Protein 8VGL (pdb70)

Solvent-accessible surface area: 91097 Å² total; per-residue (Å²): 242,50,91,146,70,64,122,151,38,30,98,83,10,101,31,79,149,22,47,117,79,10,28,139,12,4,55,97,4,27,69,27,13,101,70,63,117,181,61,46,59,151,126,84,72,83,56,22,95,138,65,30,23,81,21,6,101,50,6,47,94,3,8,104,38,35,40,86,8,73,126,139,61,2,95,139,51,97,63,8,81,70,1,59,66,7,10,83,60,5,57,51,26,46,79,84,12,88,89,63,33,82,170,144,107,24,108,77,29,112,91,78,45,52,89,9,76,10,7,28,1,51,4,33,10,6,11,26,55,113,14,74,149,30,20,51,46,15,100,77,29,67,87,57,16,104,36,5,66,46,1,18,78,12,40,14,23,10,28,0,26,36,0,34,67,40,9,5,58,19,2,3,21,8,0,26,63,73,50,26,0,64,20,0,0,13,0,0,35,20,56,7,23,0,0,54,10,0,0,33,1,0,43,78,21,38,87,164,2,112,75,21,0,24,58,0,6,108,49,1,48,33,2,57,26,14,14,38,8,45,8,6,23,67,24,3,41,98,46,14,88,91,14,39,76,85,1,26,69,41,9,96,46,8,34,77,60,1,32,70,48,0,77,72,1,70,99,42,36,142,140,237,51,89,140,78,62,118,141,48,27,95,85,10,93,28,79,154,26,48,115,78,10,29,138,13,3,58,95,4,27,70,27,11,98,68,68,119,178,59,47,57,151,127,89,68,84,57,23,93,138,62,27,22,80,20,7,100,52,8,44,93,3,6,107,45,35,39,94,11,73,128,139,60,2,96,140,54,98,65,7,78,69,2,59,66,8,10,85,60,5,56,51,25,46,79,84,19,97,90,72,36,85,175,141,105,22,106,82,32,116,80,67,56,56,88,10,72,11,8,30,0,49,6,35,8,7,13,29,57,114,14,70,152,29,20,53,47,14,100,78,28,66,89,61,17,102,34,6,68,48,1,17,78,10,38,13,23,10,32,0,25,35,0,33,72,42,9,7,132,138,34,66,127,39,0,30,78,72,49,67,0,65,17,0,0,13,0,0,33,20,53,8,24,0,0,55,14,0,0,37,34,0,35,104,47,55,91,164,2,107,74,21,0,22,56,0,6,109,53,0,48,35,2,56,28,14,14,39,7,48,11,5,24,76,23,3,40,96,47,14,87,92,16,42,77,83,2,26,71,49,9,102,45,5,31,82,61,0,30,61,26,0,93,69,0,58,110,50,18,80,178,236,51,90,146,74,63,123,152,40,28,97,84,11,101,29,78,145,21,47,115,80,10,27,136,12,3,56,97,3,29,68,26,13,101,70,65,117,180,61,47,58,151,124,86,70,82,57,22,93,138,64,30,25,82,20,6,100,50,6,45,97,3,7,104,38,35,40,85,9,75,126,140,62,2,96,141,54,97,60,7,79,70,1,58,65,7,10,85,61,5,58,52,26,46,80,84,13,87,89,65,33,81,170,146,106,23,108,78,29,110,89,78,45,52,91,10,77,10,8,29,1,51,5,32,8,5,12,29,55,114,14,73,150,29,21,51,46,15,99,78,29,67,86,57,16,102,35,5,67,46,1,19,78,11,40,14,23,9,29,0,23,36,0,35,63,45,8,6,54,21,2,3,20,10,0,26,64,71,47,25,0,63,20,1,0,12,0,0,36,20,53,8,23,0,0,55,10,0,0,33,2,0,43,80,21,48,87,164,2,110,74,18,0,24,57,0,6,108,49,1,48,37,2,57,27,14,15,38,8,44,10,5,24,71,25,5,40,94,47,14,92,94,15,39,77,86,1,25,67,42,9,98,46,8,38,74,61,1,29,73,50,0,78,72,1,68,101,40,35,142,136,238,51,90,142,80,62,118,139,48,27,98,85,9,94,27,78,152,25,48,114,77,10,29,133,14,4,58,96,4,27,69,26,11,98,67,70,118,182,62,48,57,154,126,88,67,82,57,22,93,137,63,27,22,77,20,7,99,52,7,44,93,4,6,107,45,34,39,90,10,73,128,139,60,2,96,140,55,98,65,7,79,69,2,58,66,8,10,84,61,5,54,49,25,46,81,82,19,95,88,66,38,84,176,137,110,18,104,80,28,114,88,68,52,56,91,9,73,11,8,32,0,48,5,33,9,7,13,29,57,113,14,69,151,30,20,51,47,14,100,77,30,68,88,62,16,102,34,5,66,48,1,17,77,10,39,13,21,10,33,0,25,36,0,33,73,42,9,8,136,142,33,66,129,40,0,30,78,71,49,68,0,62,17,0,0,13,0,0,34,20,54,7,24,0,0,54,13,0,0,38,34,0,34,102,47,54,88,166,3,108,75,22,0,21,56,0,5,113,52,1,48,35,1,56,27,13,15,39,8,47,10,5,24,76,24,3,40,98,46,12,86,94,16,41,78,85,2,25,72,50,8,99,44,4,33,83,60,1,29,60,26,0,90,67,1,59,108,50,17,78,175,156,32,83,4,63,10,58,52,15,42,61,17,125,73,56,23,63,33,101,0,31,1,50,13,47,39,32,80,2,43,37,28,0,0,0,0,0,0,6,9,102,107,93,106,7,36,8,0,0,2,3,0,18,23,26,134,42,55,34,38,25,118,45,0,115,82,39,2,70,4,44,30,36,40,92,147,54,12,0,39,0,68,0,44,57,0,96,77,75,0,32,6,68,0,10,0,0,27,0,33,59,72,25,0,1,0,1,1,0,19,62,11,1,94,8,21,37,2,33,2,34,83,23,149,41,43,54,16,42,13,23,8,0,8,9,23,50,60,105,56,95,17,87,58,12,18,0,0,0,0,0,23,18,0,7,10,83,83,19,82,19,44,8,44,100,30,82,35,85,77,34,28,12,70,0,74,34,42,87,63,93,98,53,41,6,14,7,0,0,0,51,14,71,48,107,34,17,79,45,114,44,0,11,0,23,4,26,0,100,54,32,107,31,121,52,49,56,56,0,70,68,48,84,133,21,95,13,80,20,63,54,67,119,46,64,3,32,71,50,78,140,1,54,1,46,0,44,6,64,110,86,19,67,48,71,27,0,5,1,1,6,7,72,81,158,61,16,2,80,22,25,1,31,12,12,69,143,44,7,120,78,11,38,139,38,3,55,10,74,31,80,24,65,60,2,26,0,22,0,66,48,3,82,64,94,2,27,8,29,0,1,0,0,0,7,26,56,61,14,6,26,21,1,54,8,0,64,5,16,16,102,78,75,72,20,54,9,83,13,16,6,2,2,1,13,74,76,8,29,118,72,45,16,1,0,0,0,0,0,0,4,53,0,15,34,84,120,19,82,15,67,0,64,0,58,68,67,71,51,95,154,26,45,30,45,13,90,9,82,25,25,103,122,65,15,2,4,0,1,6,0,6,0,49,24,77,77,75,42,6,76,142,11,54,45,0,10,0,26,0,36,7,133,44,15,127,83,52,67,58,59,53,11,54,55,97,110,34,137,22,96,14,81,20,62,53,65,118,45,57,3,32,74,48,78,139,1,53,1,45,0,45,5,65,109,85,18,67,48,70,27,0,6,1,1,6,7,73,81,158,58,15,2,78,23,27,0,32,12,12,71,144,44,8,118,79,12,38,140,37,3,54,9,75,29,81,24,64,59,2,28,0,23,0,68,47,3,80,63,92,1,26,8,30,0,1,0,0,0,3,24,60,59,14,5,27,22,0,54,8,0,68,5,16,18,94,81,74,71,20,54,7,82,11,15,5,2,2,1,12,78,78,8,30,118,70,45,16,1,0,0,0,0,0,0,4,51,0,17,34,83,119,19,84,15,68,0,62,0,54,68,65,68,51,95,154,25,44,29,46,14,87,10,83,26,25,104,126,64,13,1,5,0,1,6,0,6,0,46,24,79,77,75,40,6,74,142,11,57,44,0,9,0,25,0,36,8,131,46,15,128,82,53,67,56,65,52,11,56,54,94,110,32,153,31,86,4,64,10,58,52,15,41,62,17,122,72,56,23,62,34,102,0,32,1,51,12,48,39,32,80,3,42,36,28,0,0,0,0,0,0,6,9,101,106,90,112,7,36,8,0,0,1,3,0,18,22,26,132,42,56,33,37,25,114,45,0,116,81,38,2,70,4,45,30,35,41,89,143,54,12,0,39,0,68,0,44,58,0,98,77,76,0,32,6,65,0,9,0,0,26,0,34,59,72,25,0,1,0,1,1,0,19,62,10,0,94,9,19,37,1,32,2,33,85,23,144,41,41,53,15,43,12,23,8,0,8,9,27,50,60,105,52,96,14,86,58,13,19,0,0,0,0,0,26,17,0,6,10,87,82,18,82,19,43,6,44,102,29,82,34,86,78,34,29,12,69,0,75,32,42,88,63,94,99,56,40,6,15,6,0,0,0,52,15,72,48,107,34,17,78,46,114,46,0,11,0,23,4,27,0,100,54,33,106,32,119,51,50,58,56,0,69,69,47,86

Radius of gyration: 47.74 Å; Cα contacts (8 Å, |Δi|>4): 3237; chains: 8; bounding box: 87×88×170 Å

GO terms:
  GO:0042802 identical protein binding (F, IPI)

Sequence (1960 aa):
RGSHMYLRITNIVESSFFTKFIIYLIVLNMVTMMVEKEGQSQHMTEVLYWINVVFIILFTIEIILRIYVHRISFFKDPWSLFDFVVVIISIVGMFLADLIETYFVSPTLFRVIRLARIGRILRLVTAVPQMRKIVSALISVIPGMLSVIALMTLFFYIFAIMATQLFGERFPEWFGTLGESFYTLFQVMTLESWSMGIVRPLMEVYPYAWVFFIPFIFVVTFVMINLVVAIIVDAMAILNQKEEQHIIDEVQSHEDNINNEIIKLREEIVERGSHMYLRITNIVESSFFTKFIIYLIVLNMVTMMVEKEGQSQHMTEVLYWINVVFIILFTIEIILRIYVHRISFFKDPWSLFDFVVVIISIVGMFLADLIETYFVSPTLFRVIRLARIGRILRLVTAVPQMRKIVSALISVIPGMLSVIALMTLFFYIFAIMATQLFGERFPEWFGTLGESFYTLFQVMTLESWSMGIVRPLMEVYPYAWVFFIPFIFVVTFVMINLVVAIIVDAMAILNQKEEQHIIDEVQSHEDNINNEIIKLREEIVERGSHMYLRITNIVESSFFTKFIIYLIVLNMVTMMVEKEGQSQHMTEVLYWINVVFIILFTIEIILRIYVHRISFFKDPWSLFDFVVVIISIVGMFLADLIETYFVSPTLFRVIRLARIGRILRLVTAVPQMRKIVSALISVIPGMLSVIALMTLFFYIFAIMATQLFGERFPEWFGTLGESFYTLFQVMTLESWSMGIVRPLMEVYPYAWVFFIPFIFVVTFVMINLVVAIIVDAMAILNQKEEQHIIDEVQSHEDNINNEIIKLREEIVERGSHMYLRITNIVESSFFTKFIIYLIVLNMVTMMVEKEGQSQHMTEVLYWINVVFIILFTIEIILRIYVHRISFFKDPWSLFDFVVVIISIVGMFLADLIETYFVSPTLFRVIRLARIGRILRLVTAVPQMRKIVSALISVIPGMLSVIALMTLFFYIFAIMATQLFGERFPEWFGTLGESFYTLFQVMTLESWSMGIVRPLMEVYPYAWVFFIPFIFVVTFVMINLVVAIIVDAMAILNQKEEQHIIDEVQSHEDNINNEIIKLREEIVEEVQLVESGGGLVKPGGSLKLSCAASGFTFSNYAMSWVRQTPEKRLEWVATISNGGRYTYYPDSVKGRFTISRDNAKNSLYLQMSSLRSEDTAMYYCARHLYRYDVGGALDYWGQGTSVTVSSAKTTAPSVYPLAPVCGDTTGSSVTLGCLVKGYFPEPVTLTWNSGSLSSGVHTFPAVLQSDLYTLSSSVTVTSSTWPSQSITCNVAHPASSTKVDKKIEPRGEIVLTQSPALMAASPGEKVTITCSVSLSISSSNLFWYQQKSETSPKPWIYGTSKLASGVPVRFSGSGSGTSYSLTISSMEAEDAATYYCQQWSSHSFTFGGGTKLEIKRADAAPTVSIFPPSSEQLTSGGASVVCFLNNFYPKDINVKWKIDGSERQNGVLNSWTDQDSKDSTYSMSSTLTLTKDEYERHNSYTCEATHKTSTSPIVKSFNRNECEIVLTQSPALMAASPGEKVTITCSVSLSISSSNLFWYQQKSETSPKPWIYGTSKLASGVPVRFSGSGSGTSYSLTISSMEAEDAATYYCQQWSSHSFTFGGGTKLEIKRADAAPTVSIFPPSSEQLTSGGASVVCFLNNFYPKDINVKWKIDGSERQNGVLNSWTDQDSKDSTYSMSSTLTLTKDEYERHNSYTCEATHKTSTSPIVKSFNRNECEVQLVESGGGLVKPGGSLKLSCAASGFTFSNYAMSWVRQTPEKRLEWVATISNGGRYTYYPDSVKGRFTISRDNAKNSLYLQMSSLRSEDTAMYYCARHLYRYDVGGALDYWGQGTSVTVSSAKTTAPSVYPLAPVCGDTTGSSVTLGCLVKGYFPEPVTLTWNSGSLSSGVHTFPAVLQSDLYTLSSSVTVTSSTWPSQSITCNVAHPASSTKVDKKIEPRG

B-factor: mean 135.56, std 67.42, range [43.02, 339.03]

Foldseek 3Di:
DPCVCLVVLCCVLVDPVNLVVVLVLLVVLLVLVVPDDDPDDPVNVVVSLVVLVVSLVVVVVNLVSVCSRCPPNLCPPVLSVLSVVLSVLLVCLNPPLCVCCVPVPDPCSVVVSCVNVVSSVCNNQSSDPVSVVVVVVVVVLVVLLPVLVVVLVVVLQVLLVVQLVPPCVPVVCQNVDSVSVSVNLVCVLVVPCVPVNPQVVVCVPVVCSCVRSVVSNVVSVVSVVVSVVSSVVVVVCVVVVVVVVVVVVVVVVVVCVPVVVVVCVVVVVVD/DPCVCLVVLCCVLVDPVVLVVVLVLLVVLLVLVVPDDPPDDPVNVVVSLVVLVVSLVVLVVSLVSVCSNCPVCLCPPVLSVLSVVLSVLLVCLNPCLCVCCVVVPDPVSVVCSCVNVVSSNCNNLSSDPVSVVVVVVVVVLVVVCPVLVVVVVVVLQVLLVVQLVPCCVPCVCQNVDSVSVSVNLVCVLVVPCNPVNPQVVVCVPVVCSCVSSVVSNVVSVVSVVVSVVSSVVVVVVVVVVVVVVVVVVVVVVVVCVVVVVVVVVVVVVVD/DPCVCLVVLCCVLVDPVNLVVVLVLLVVLLVLVVPDDDPDDPVNVVVSLVVLVVSLVVVVVNLVSVCSRCPPNLCPPVLSVLSVVLSVLLVCLNPPLCVCCVPVPDPCSVVVSCVNVVSSVCNNQSSDPVSVVVVVVVVVLVVLLPVLVVVLVVVLQVLLVVCLVPPCVPVVCQNVDSVSVSVNLVCVLVVPCVPVNPQVVVCVPVVCSCVRSVVSNVVSVVSVVVSVVSSVVVVVCVVVVVVVVVVVVVVVVVVCVPVVVVVCVVVVVVD/DPCVCLVVLCCVLVDPVVLVVVLVLLVVLLVLVVPDDPPDDPVNVVVSLVVLVVSLVVLVVSLVSVCSNCPVCLCPPVLSVLSVVLSVLLVCLNPCLCVCCVVVVDPVSVVCSCVNVVSSNCNNLSSDPVSVVVVVVVVVLVVVCPVLVVVVVVVLQVLLVVQLVPCCVPCVCQNVDSVSVSVNLVCVLVVPCNPVNPQVVVCVPVVCSCVSSVVSNVVSVVSVVVSVVSSVVVVVVVVVVVVVVVVVVVVVVVVCVVVVVVVVVVVVVVD/DWAKAKDWADEAAAQAKTKIKIAIDDDQQLFWKKWKWWQAPVRDIGTAKIAFSNRPDIDGDPVCVPQWDWGDDSVRRMIMIIGGSDDQVRFTWMKMFTAPDTRDRDHDTDDIHPTHTHGHHDDDFDAWDKDWDADDPDPPVLQKDKTKIKIWFGATQDKDKDWQNPPQVPQKDWDHWDADPNIIITMMMHMDHCVCPPDQSGWIWMADVSVRDTDTDGNHHDD/DKAKAKPDQEAADEFFDKDKIKIFIPWFDAQQFKFKWWAAPPDDTDTAAGRQFRGDPPHPPQWGKDDGTGMIMIIRNGDDLVSQTWMKMWGADPHDIYIYPTYGYQYDDDFDFWPKDKDWDDCVVLVVFWTKIKMKTPFGDDPDWDKFKAFQRHGDCVAKDKDKDAQPSPRRGIIMMIMRIGGSVVPPVTFKIWIQIDDPVPNRGPGHIGTHPPD/DKAKEKPDQEAADEFFDKDKIKIFIPWFDAQQFKFKWWAAPPDDTDTAAGRQFRGDPPHPPQWGKDDGTGMIMIIRNGDDPVSFTWMKMWGADPHDIYIYPTYGYAYDDDFDFWPKAKDWDDVVVLVVFWTKIKMKTPFGDDPDWDKFKAFQRHGDCVAKDKDKDAQPSPRRGIIMMIMGIGGSVSPPVTFKIWIQTDDPVPNRGPGHIGTHPPD/DWAKAKDWADEAAAQAKTKIKIAIDDDQQLFWKKWKWWQAPVRDIGTAKIAFSNRPDIDGDPVCVPQWDWGDDSVRRMIMIIGGSDDQVRFTWMKMFTAPDTRDRDHDTDDIHPTHTHGHHDDDFDAWDKDWDADDPDPPVLQKDKTKIKIWFGATQDKDKDWQNPPQVPQKDWDHWDADPNMIITMMMHMDHCVCPPDQSGWIWMADVSVRDTDTDGNHHDD

InterPro domains:
  IPR005821 Ion transport domain [PF00520] (12-228)
  IPR027359 Voltage-dependent channel domain superfamily [G3DSA:1.20.120.350] (1-114)
  IPR043203 Voltage-gated cation channel calcium and sodium [PTHR10037] (4-236)

Structure (mmCIF, N/CA/C/O backbone):
data_8VGL
#
_entry.id   8VGL
#
_cell.length_a   1.00
_cell.length_b   1.00
_cell.length_c   1.00
_cell.angle_alpha   90.00
_cell.angle_beta   90.00
_cell.angle_gamma   90.00
#
_symmetry.space_group_name_H-M   'P 1'
#
loop_
_entity.id
_entity.type
_entity.pdbx_description
1 polymer 'Chimeric Nav1.7-NavAb'
2 polymer 'Fab 7A9 heavy chain'
3 polymer 'Fab 7A9 light chain'
#
loop_
_atom_site.group_PDB
_atom_site.id
_atom_site.type_symbol
_atom_site.label_atom_id
_atom_site.label_alt_id
_atom_site.label_comp_id
_atom_site.label_asym_id
_atom_site.label_entity_id
_atom_site.label_seq_id
_atom_site.pdbx_PDB_ins_code
_atom_site.Cartn_x
_atom_site.Cartn_y
_atom_site.Cartn_z
_atom_site.occupancy
_atom_site.B_iso_or_equiv
_atom_site.auth_seq_id
_atom_site.auth_comp_id
_atom_site.auth_asym_id
_atom_site.auth_atom_id
_atom_site.pdbx_PDB_model_num
ATOM 1 N N . ARG A 1 15 ? 227.345 226.681 220.736 1.00 198.70 1489 ARG A N 1
ATOM 2 C CA . ARG A 1 15 ? 228.581 225.928 220.566 1.00 203.55 1489 ARG A CA 1
ATOM 3 C C . ARG A 1 15 ? 228.607 224.729 221.511 1.00 204.37 1489 ARG A C 1
ATOM 4 O O . ARG A 1 15 ? 227.995 224.758 222.579 1.00 202.25 1489 ARG A O 1
ATOM 12 N N . GLY A 1 16 ? 229.317 223.675 221.114 1.00 202.48 1490 GLY A N 1
ATOM 13 C CA . GLY A 1 16 ? 229.340 222.457 221.894 1.00 198.22 1490 GLY A CA 1
ATOM 14 C C . GLY A 1 16 ? 228.005 221.728 221.888 1.00 198.54 1490 GLY A C 1
ATOM 15 O O . GLY A 1 16 ? 227.112 221.983 221.079 1.00 197.77 1490 GLY A O 1
ATOM 16 N N . SER A 1 17 ? 227.892 220.786 222.829 1.00 197.54 1491 SER A N 1
ATOM 17 C CA . SER A 1 17 ? 226.702 219.947 222.925 1.00 195.40 1491 SER A CA 1
ATOM 18 C C . SER A 1 17 ? 225.432 220.750 223.179 1.00 195.94 1491 SER A C 1
ATOM 19 O O . SER A 1 17 ? 224.332 220.214 223.001 1.00 192.97 1491 SER A O 1
ATOM 22 N N . HIS A 1 18 ? 225.553 222.012 223.600 1.00 198.57 1492 HIS A N 1
ATOM 23 C CA . HIS A 1 18 ? 224.378 222.872 223.695 1.00 196.77 1492 HIS A CA 1
ATOM 24 C C . HIS A 1 18 ? 223.685 223.021 222.347 1.00 194.20 1492 HIS A C 1
ATOM 25 O O . HIS A 1 18 ? 222.461 223.190 222.293 1.00 189.20 1492 HIS A O 1
ATOM 32 N N . MET A 1 19 ? 224.446 222.962 221.253 1.00 196.55 1493 MET A N 1
ATOM 33 C CA . MET A 1 19 ? 223.840 222.889 219.929 1.00 193.10 1493 MET A CA 1
ATOM 34 C C . MET A 1 19 ? 223.122 221.561 219.733 1.00 186.98 1493 MET A C 1
ATOM 35 O O . MET A 1 19 ? 221.981 221.524 219.260 1.00 180.92 1493 MET A O 1
ATOM 40 N N . TYR A 1 20 ? 223.780 220.458 220.102 1.00 186.35 1494 TYR A N 1
ATOM 41 C CA . TYR A 1 20 ? 223.184 219.136 219.935 1.00 180.99 1494 TYR A CA 1
ATOM 42 C C . TYR A 1 20 ? 221.883 219.011 220.716 1.00 179.92 1494 TYR A C 1
ATOM 43 O O . TYR A 1 20 ? 220.900 218.454 220.213 1.00 178.80 1494 TYR A O 1
ATOM 52 N N . LEU A 1 21 ? 221.857 219.515 221.951 1.00 182.44 1495 LEU A N 1
ATOM 53 C CA . LEU A 1 21 ? 220.614 219.528 222.714 1.00 181.47 1495 LEU A CA 1
ATOM 54 C C . LEU A 1 21 ? 219.554 220.377 222.025 1.00 179.59 1495 LEU A C 1
ATOM 55 O O . LEU A 1 21 ? 218.387 219.975 221.933 1.00 176.84 1495 LEU A O 1
ATOM 60 N N . ARG A 1 22 ? 219.940 221.557 221.535 1.00 180.05 1496 ARG A N 1
ATOM 61 C CA . ARG A 1 22 ? 218.983 222.422 220.854 1.00 179.56 1496 ARG A CA 1
ATOM 62 C C . ARG A 1 22 ? 218.565 221.835 219.512 1.00 177.10 1496 ARG A C 1
ATOM 63 O O . ARG A 1 22 ? 217.401 221.954 219.112 1.00 174.00 1496 ARG A O 1
ATOM 71 N N . ILE A 1 23 ? 219.497 221.197 218.803 1.00 176.75 1497 ILE A N 1
ATOM 72 C CA . ILE A 1 23 ? 219.215 220.771 217.437 1.00 172.74 1497 ILE A CA 1
ATOM 73 C C . ILE A 1 23 ? 218.384 219.492 217.428 1.00 169.27 1497 ILE A C 1
ATOM 74 O O . ILE A 1 23 ? 217.642 219.239 216.472 1.00 166.25 1497 ILE A O 1
ATOM 79 N N . THR A 1 24 ? 218.493 218.665 218.472 1.00 171.71 1498 THR A N 1
ATOM 80 C CA . THR A 1 24 ? 217.544 217.570 218.643 1.00 168.50 1498 THR A CA 1
ATOM 81 C C . THR A 1 24 ? 216.129 218.098 218.832 1.00 168.06 1498 THR A C 1
ATOM 82 O O . THR A 1 24 ? 215.171 217.545 218.280 1.00 166.95 1498 THR A O 1
ATOM 86 N N . ASN A 1 25 ? 215.977 219.170 219.613 1.00 168.68 1499 ASN A N 1
ATOM 87 C CA . ASN A 1 25 ? 214.684 219.827 219.760 1.00 169.79 1499 ASN A CA 1
ATOM 88 C C . ASN A 1 25 ? 214.150 220.385 218.448 1.00 169.42 1499 ASN A C 1
ATOM 89 O O . ASN A 1 25 ? 212.977 220.768 218.391 1.00 167.90 1499 ASN A O 1
ATOM 94 N N . ILE A 1 26 ? 214.972 220.442 217.402 1.00 169.63 1500 ILE A N 1
ATOM 95 C CA . ILE A 1 26 ? 214.502 220.755 216.058 1.00 165.85 1500 ILE A CA 1
ATOM 96 C C . ILE A 1 26 ? 214.060 219.476 215.361 1.00 157.57 1500 ILE A C 1
ATOM 97 O O . ILE A 1 26 ? 212.905 219.356 214.938 1.00 152.02 1500 ILE A O 1
ATOM 102 N N . VAL A 1 27 ? 214.980 218.518 215.231 1.00 157.55 1501 VAL A N 1
ATOM 103 C CA . VAL A 1 27 ? 214.724 217.341 214.404 1.00 154.08 1501 VAL A CA 1
ATOM 104 C C . VAL A 1 27 ? 213.555 216.535 214.954 1.00 155.02 1501 VAL A C 1
ATOM 105 O O . VAL A 1 27 ? 212.692 216.072 214.198 1.00 155.89 1501 VAL A O 1
ATOM 109 N N . GLU A 1 28 ? 213.499 216.357 216.271 1.00 157.19 1502 GLU A N 1
ATOM 110 C CA . GLU A 1 28 ? 212.405 215.612 216.881 1.00 157.39 1502 GLU A CA 1
ATOM 111 C C . GLU A 1 28 ? 211.114 216.413 216.993 1.00 153.60 1502 GLU A C 1
ATOM 112 O O . GLU A 1 28 ? 210.132 215.891 217.531 1.00 150.96 1502 GLU A O 1
ATOM 118 N N . SER A 1 29 ? 211.082 217.651 216.510 1.00 153.78 1503 SER A N 1
ATOM 119 C CA . SER A 1 29 ? 209.887 218.469 216.656 1.00 153.82 1503 SER A CA 1
ATOM 120 C C . SER A 1 29 ? 208.799 218.013 215.690 1.00 149.24 1503 SER A C 1
ATOM 121 O O . SER A 1 29 ? 209.073 217.572 214.571 1.00 150.54 1503 SER A O 1
ATOM 124 N N . SER A 1 30 ? 207.547 218.119 216.142 1.00 145.84 1504 SER A N 1
ATOM 125 C CA . SER A 1 30 ? 206.414 217.869 215.256 1.00 146.44 1504 SER A CA 1
ATOM 126 C C . SER A 1 30 ? 206.412 218.813 214.061 1.00 145.85 1504 SER A C 1
ATOM 127 O O . SER A 1 30 ? 205.945 218.443 212.978 1.00 143.51 1504 SER A O 1
ATOM 130 N N . PHE A 1 31 ? 206.919 220.035 214.240 1.00 145.51 1505 PHE A N 1
ATOM 131 C CA . PHE A 1 31 ? 207.027 220.971 213.125 1.00 146.67 1505 PHE A CA 1
ATOM 132 C C . PHE A 1 31 ? 207.950 220.434 212.037 1.00 147.50 1505 PHE A C 1
ATOM 133 O O . PHE A 1 31 ? 207.573 220.376 210.861 1.00 147.49 1505 PHE A O 1
ATOM 141 N N . PHE A 1 32 ? 209.172 220.049 212.413 1.00 145.01 1506 PHE A N 1
ATOM 142 C CA . PHE A 1 32 ? 210.154 219.612 211.425 1.00 139.74 1506 PHE A CA 1
ATOM 143 C C . PHE A 1 32 ? 209.661 218.403 210.643 1.00 139.55 1506 PHE A C 1
ATOM 144 O O . PHE A 1 32 ? 209.868 218.316 209.427 1.00 139.86 1506 PHE A O 1
ATOM 152 N N . THR A 1 33 ? 209.022 217.450 211.324 1.00 140.63 1507 THR A N 1
ATOM 153 C CA . THR A 1 33 ? 208.434 216.310 210.627 1.00 138.59 1507 THR A CA 1
ATOM 154 C C . THR A 1 33 ? 207.416 216.766 209.588 1.00 135.37 1507 THR A C 1
ATOM 155 O O . THR A 1 33 ? 207.473 216.355 208.424 1.00 134.93 1507 THR A O 1
ATOM 159 N N . LYS A 1 34 ? 206.476 217.622 209.993 1.00 134.53 1508 LYS A N 1
ATOM 160 C CA . LYS A 1 34 ? 205.456 218.094 209.062 1.00 132.32 1508 LYS A CA 1
ATOM 161 C C . LYS A 1 34 ? 206.064 218.943 207.953 1.00 133.46 1508 LYS A C 1
ATOM 162 O O . LYS A 1 34 ? 205.627 218.871 206.799 1.00 133.32 1508 LYS A O 1
ATOM 168 N N . PHE A 1 35 ? 207.058 219.767 208.289 1.00 134.30 1509 PHE A N 1
ATOM 169 C CA . PHE A 1 35 ? 207.710 220.600 207.284 1.00 131.29 1509 PHE A CA 1
ATOM 170 C C . PHE A 1 35 ? 208.316 219.753 206.171 1.00 129.06 1509 PHE A C 1
ATOM 171 O O . PHE A 1 35 ? 208.168 220.068 204.985 1.00 129.92 1509 PHE A O 1
ATOM 179 N N . ILE A 1 36 ? 209.014 218.675 206.538 1.00 127.46 1510 ILE A N 1
ATOM 180 C CA . ILE A 1 36 ? 209.620 217.805 205.535 1.00 127.20 1510 ILE A CA 1
ATOM 181 C C . ILE A 1 36 ? 208.555 217.125 204.685 1.00 125.14 1510 ILE A C 1
ATOM 182 O O . ILE A 1 36 ? 208.754 216.909 203.484 1.00 129.23 1510 ILE A O 1
ATOM 187 N N . ILE A 1 37 ? 207.412 216.783 205.285 1.00 118.95 1511 ILE A N 1
ATOM 188 C CA . ILE A 1 37 ? 206.335 216.143 204.533 1.00 115.63 1511 ILE A CA 1
ATOM 189 C C . ILE A 1 37 ? 205.878 217.033 203.384 1.00 124.69 1511 ILE A C 1
ATOM 190 O O . ILE A 1 37 ? 205.715 216.575 202.247 1.00 126.92 1511 ILE A O 1
ATOM 195 N N . TYR A 1 38 ? 205.664 218.321 203.663 1.00 126.81 1512 TYR A N 1
ATOM 196 C CA . TYR A 1 38 ? 205.206 219.230 202.616 1.00 125.92 1512 TYR A CA 1
ATOM 197 C C . TYR A 1 38 ? 206.269 219.429 201.544 1.00 122.95 1512 TYR A C 1
ATOM 198 O O . TYR A 1 38 ? 205.941 219.569 200.361 1.00 124.92 1512 TYR A O 1
ATOM 207 N N . LEU A 1 39 ? 207.544 219.456 201.936 1.00 120.64 1513 LEU A N 1
ATOM 208 C CA . LEU A 1 39 ? 208.613 219.528 200.945 1.00 121.26 1513 LEU A CA 1
ATOM 209 C C . LEU A 1 39 ? 208.545 218.354 199.979 1.00 123.51 1513 LEU A C 1
ATOM 210 O O . LEU A 1 39 ? 208.735 218.524 198.769 1.00 130.05 1513 LEU A O 1
ATOM 215 N N . ILE A 1 40 ? 208.282 217.154 200.497 1.00 121.78 1514 ILE A N 1
ATOM 216 C CA . ILE A 1 40 ? 208.151 215.983 199.636 1.00 123.01 1514 ILE A CA 1
ATOM 217 C C . ILE A 1 40 ? 206.939 216.127 198.726 1.00 126.92 1514 ILE A C 1
ATOM 218 O O . ILE A 1 40 ? 206.999 215.812 197.532 1.00 131.47 1514 ILE A O 1
ATOM 223 N N . VAL A 1 41 ? 205.819 216.600 199.278 1.00 124.17 1515 VAL A N 1
ATOM 224 C CA . VAL A 1 41 ? 204.616 216.790 198.473 1.00 122.80 1515 VAL A CA 1
ATOM 225 C C . VAL A 1 41 ? 204.869 217.804 197.366 1.00 128.13 1515 VAL A C 1
ATOM 226 O O . VAL A 1 41 ? 204.480 217.594 196.211 1.00 130.72 1515 VAL A O 1
ATOM 230 N N . LEU A 1 42 ? 205.536 218.914 197.693 1.00 128.59 1516 LEU A N 1
ATOM 231 C CA . LEU A 1 42 ? 205.807 219.928 196.678 1.00 127.23 1516 LEU A CA 1
ATOM 232 C C . LEU A 1 42 ? 206.777 219.407 195.628 1.00 128.92 1516 LEU A C 1
ATOM 233 O O . LEU A 1 42 ? 206.617 219.687 194.435 1.00 133.70 1516 LEU A O 1
ATOM 238 N N . ASN A 1 43 ? 207.790 218.649 196.050 1.00 128.82 1517 ASN A N 1
ATOM 239 C CA . ASN A 1 43 ? 208.708 218.053 195.087 1.00 129.09 1517 ASN A CA 1
ATOM 240 C C . ASN A 1 43 ? 207.995 217.024 194.223 1.00 130.98 1517 ASN A C 1
ATOM 241 O O . ASN A 1 43 ? 208.272 216.910 193.023 1.00 136.68 1517 ASN A O 1
ATOM 246 N N . MET A 1 44 ? 207.080 216.258 194.819 1.00 128.99 1518 MET A N 1
ATOM 247 C CA . MET A 1 44 ? 206.275 215.320 194.047 1.00 131.60 1518 MET A CA 1
ATOM 248 C C . MET A 1 44 ? 205.398 216.047 193.034 1.00 135.26 1518 MET A C 1
ATOM 249 O O . MET A 1 44 ? 205.227 215.582 191.902 1.00 135.98 1518 MET A O 1
ATOM 254 N N . VAL A 1 45 ? 204.833 217.193 193.425 1.00 135.88 1519 VAL A N 1
ATOM 255 C CA . VAL A 1 45 ? 204.000 217.970 192.509 1.00 136.69 1519 VAL A CA 1
ATOM 256 C C . VAL A 1 45 ? 204.821 218.481 191.331 1.00 137.11 1519 VAL A C 1
ATOM 257 O O . VAL A 1 45 ? 204.383 218.413 190.177 1.00 139.40 1519 VAL A O 1
ATOM 261 N N . THR A 1 46 ? 206.019 219.009 191.600 1.00 134.98 1520 THR A N 1
ATOM 262 C CA . THR A 1 46 ? 206.857 219.512 190.517 1.00 135.72 1520 THR A CA 1
ATOM 263 C C . THR A 1 46 ? 207.193 218.417 189.514 1.00 141.22 1520 THR A C 1
ATOM 264 O O . THR A 1 46 ? 207.302 218.687 188.313 1.00 146.58 1520 THR A O 1
ATOM 268 N N . MET A 1 47 ? 207.366 217.182 189.983 1.00 143.34 1521 MET A N 1
ATOM 269 C CA . MET A 1 47 ? 207.603 216.065 189.081 1.00 147.57 1521 MET A CA 1
ATOM 270 C C . MET A 1 47 ? 206.370 215.683 188.272 1.00 148.79 1521 MET A C 1
ATOM 271 O O . MET A 1 47 ? 206.476 214.827 187.388 1.00 148.34 1521 MET A O 1
ATOM 276 N N . MET A 1 48 ? 205.213 216.287 188.547 1.00 146.67 1522 MET A N 1
ATOM 277 C CA . MET A 1 48 ? 204.028 216.066 187.728 1.00 145.82 1522 MET A CA 1
ATOM 278 C C . MET A 1 48 ? 203.940 217.014 186.543 1.00 152.33 1522 MET A C 1
ATOM 279 O O . MET A 1 48 ? 203.292 216.676 185.546 1.00 153.74 1522 MET A O 1
ATOM 284 N N . VAL A 1 49 ? 204.574 218.188 186.623 1.00 153.63 1523 VAL A N 1
ATOM 285 C CA . VAL A 1 49 ? 204.549 219.135 185.512 1.00 153.94 1523 VAL A CA 1
ATOM 286 C C . VAL A 1 49 ? 205.765 218.997 184.611 1.00 159.79 1523 VAL A C 1
ATOM 287 O O . VAL A 1 49 ? 205.789 219.595 183.524 1.00 163.15 1523 VAL A O 1
ATOM 291 N N . GLU A 1 50 ? 206.777 218.240 185.028 1.00 161.64 1524 GLU A N 1
ATOM 292 C CA . GLU A 1 50 ? 207.844 217.848 184.119 1.00 167.05 1524 GLU A CA 1
ATOM 293 C C . GLU A 1 50 ? 207.276 217.052 182.953 1.00 171.49 1524 GLU A C 1
ATOM 294 O O . GLU A 1 50 ? 206.456 216.149 183.139 1.00 169.52 1524 GLU A O 1
ATOM 300 N N . LYS A 1 51 ? 207.718 217.393 181.745 1.00 177.93 1525 LYS A N 1
ATOM 301 C CA . LYS A 1 51 ? 206.994 217.054 180.530 1.00 180.65 1525 LYS A CA 1
ATOM 302 C C . LYS A 1 51 ? 207.871 217.414 179.342 1.00 186.27 1525 LYS A C 1
ATOM 303 O O . LYS A 1 51 ? 208.507 218.470 179.336 1.00 187.92 1525 LYS A O 1
ATOM 309 N N . GLU A 1 52 ? 207.908 216.528 178.345 1.00 186.69 1526 GLU A N 1
ATOM 310 C CA . GLU A 1 52 ? 208.789 216.740 177.201 1.00 190.52 1526 GLU A CA 1
ATOM 311 C C . GLU A 1 52 ? 208.327 217.921 176.356 1.00 191.20 1526 GLU A C 1
ATOM 312 O O . GLU A 1 52 ? 209.135 218.772 175.966 1.00 189.41 1526 GLU A O 1
ATOM 318 N N . GLY A 1 53 ? 207.033 217.991 176.062 1.00 190.88 1527 GLY A N 1
ATOM 319 C CA . GLY A 1 53 ? 206.497 219.123 175.333 1.00 191.07 1527 GLY A CA 1
ATOM 320 C C . GLY A 1 53 ? 206.357 220.363 176.190 1.00 192.02 1527 GLY A C 1
ATOM 321 O O . GLY A 1 53 ? 205.254 220.688 176.639 1.00 190.33 1527 GLY A O 1
ATOM 322 N N . GLN A 1 54 ? 207.459 221.074 176.419 1.00 192.44 1528 GLN A N 1
ATOM 323 C CA . GLN A 1 54 ? 207.420 222.282 177.227 1.00 190.77 1528 GLN A CA 1
ATOM 324 C C . GLN A 1 54 ? 208.534 223.222 176.794 1.00 189.23 1528 GLN A C 1
ATOM 325 O O . GLN A 1 54 ? 209.482 222.826 176.110 1.00 184.81 1528 GLN A O 1
ATOM 331 N N . SER A 1 55 ? 208.401 224.480 177.205 1.00 189.62 1529 SER A N 1
ATOM 332 C CA . SER A 1 55 ? 209.405 225.490 176.906 1.00 190.97 1529 SER A CA 1
ATOM 333 C C . SER A 1 55 ? 210.743 225.138 177.546 1.00 192.02 1529 SER A C 1
ATOM 334 O O . SER A 1 55 ? 210.807 224.495 178.597 1.00 191.44 1529 SER A O 1
ATOM 337 N N . GLN A 1 56 ? 211.823 225.562 176.886 1.00 194.11 1530 GLN A N 1
ATOM 338 C CA . GLN A 1 56 ? 213.134 225.569 177.528 1.00 191.99 1530 GLN A CA 1
ATOM 339 C C . GLN A 1 56 ? 213.096 226.350 178.834 1.00 190.07 1530 GLN A C 1
ATOM 340 O O . GLN A 1 56 ? 213.737 225.966 179.819 1.00 188.59 1530 GLN A O 1
ATOM 346 N N . HIS A 1 57 ? 212.356 227.461 178.854 1.00 190.05 1531 HIS A N 1
ATOM 347 C CA . HIS A 1 57 ? 212.281 228.287 180.054 1.00 188.09 1531 HIS A CA 1
ATOM 348 C C . HIS A 1 57 ? 211.640 227.531 181.210 1.00 188.91 1531 HIS A C 1
ATOM 349 O O . HIS A 1 57 ? 212.081 227.649 182.358 1.00 187.73 1531 HIS A O 1
ATOM 356 N N . MET A 1 58 ? 210.596 226.747 180.927 1.00 189.66 1532 MET A N 1
ATOM 357 C CA . MET A 1 58 ? 210.026 225.884 181.957 1.00 185.83 1532 MET A CA 1
ATOM 358 C C . MET A 1 58 ? 211.026 224.829 182.413 1.00 183.98 1532 MET A C 1
ATOM 359 O O . MET A 1 58 ? 211.115 224.524 183.608 1.00 183.66 1532 MET A O 1
ATOM 364 N N . THR A 1 59 ? 211.795 224.266 181.478 1.00 185.57 1533 THR A N 1
ATOM 365 C CA . THR A 1 59 ? 212.796 223.269 181.846 1.00 185.28 1533 THR A CA 1
ATOM 366 C C . THR A 1 59 ? 213.898 223.875 182.707 1.00 184.41 1533 THR A C 1
ATOM 367 O O . THR A 1 59 ? 214.336 223.259 183.686 1.00 183.52 1533 THR A O 1
ATOM 371 N N . GLU A 1 60 ? 214.360 225.078 182.360 1.00 185.43 1534 GLU A N 1
ATOM 372 C CA . GLU A 1 60 ? 215.397 225.725 183.157 1.00 185.51 1534 GLU A CA 1
ATOM 373 C C . GLU A 1 60 ? 214.890 226.080 184.551 1.00 183.58 1534 GLU A C 1
ATOM 374 O O . GLU A 1 60 ? 215.611 225.907 185.541 1.00 179.66 1534 GLU A O 1
ATOM 380 N N . VAL A 1 61 ? 213.656 226.580 184.647 1.00 183.84 1535 VAL A N 1
ATOM 381 C CA . VAL A 1 61 ? 213.083 226.910 185.951 1.00 180.29 1535 VAL A CA 1
ATOM 382 C C . VAL A 1 61 ? 212.940 225.656 186.806 1.00 177.21 1535 VAL A C 1
ATOM 383 O O . VAL A 1 61 ? 213.291 225.649 187.992 1.00 176.38 1535 VAL A O 1
ATOM 387 N N . LEU A 1 62 ? 212.423 224.575 186.216 1.00 176.36 1536 LEU A N 1
ATOM 388 C CA . LEU A 1 62 ? 212.269 223.332 186.966 1.00 171.51 1536 LEU A CA 1
ATOM 389 C C . LEU A 1 62 ? 213.611 222.767 187.408 1.00 170.78 1536 LEU A C 1
ATOM 390 O O . LEU A 1 62 ? 213.702 222.159 188.480 1.00 169.13 1536 LEU A O 1
ATOM 395 N N . TYR A 1 63 ? 214.656 222.942 186.596 1.00 171.89 1537 TYR A N 1
ATOM 396 C CA . TYR A 1 63 ? 215.990 222.505 186.997 1.00 171.00 1537 TYR A CA 1
ATOM 397 C C . TYR A 1 63 ? 216.416 223.164 188.304 1.00 169.66 1537 TYR A C 1
ATOM 398 O O . TYR A 1 63 ? 216.818 222.482 189.253 1.00 168.92 1537 TYR A O 1
ATOM 407 N N . TRP A 1 64 ? 216.340 224.495 188.367 1.00 169.86 1538 TRP A N 1
ATOM 408 C CA . TRP A 1 64 ? 216.728 225.201 189.584 1.00 170.58 1538 TRP A CA 1
ATOM 409 C C . TRP A 1 64 ? 215.854 224.801 190.766 1.00 166.42 1538 TRP A C 1
ATOM 410 O O . TRP A 1 64 ? 216.356 224.615 191.880 1.00 165.28 1538 TRP A O 1
ATOM 421 N N . ILE A 1 65 ? 214.544 224.662 190.545 1.00 164.81 1539 ILE A N 1
ATOM 422 C CA . ILE A 1 65 ? 213.661 224.244 191.630 1.00 161.28 1539 ILE A CA 1
ATOM 423 C C . ILE A 1 65 ? 214.025 222.841 192.095 1.00 157.83 1539 ILE A C 1
ATOM 424 O O . ILE A 1 65 ? 214.044 222.553 193.298 1.00 156.60 1539 ILE A O 1
ATOM 429 N N . ASN A 1 66 ? 214.331 221.950 191.151 1.00 159.53 1540 ASN A N 1
ATOM 430 C CA . ASN A 1 66 ? 214.734 220.599 191.520 1.00 159.04 1540 ASN A CA 1
ATOM 431 C C . ASN A 1 66 ? 216.085 220.599 192.223 1.00 157.63 1540 ASN A C 1
ATOM 432 O O . ASN A 1 66 ? 216.339 219.743 193.078 1.00 159.34 1540 ASN A O 1
ATOM 437 N N . VAL A 1 67 ? 216.962 221.544 191.875 1.00 157.21 1541 VAL A N 1
ATOM 438 C CA . VAL A 1 67 ? 218.210 221.718 192.612 1.00 156.08 1541 VAL A CA 1
ATOM 439 C C . VAL A 1 67 ? 217.936 222.233 194.020 1.00 152.54 1541 VAL A C 1
ATOM 440 O O . VAL A 1 67 ? 218.590 221.817 194.984 1.00 151.96 1541 VAL A O 1
ATOM 444 N N . VAL A 1 68 ? 216.979 223.152 194.165 1.00 151.96 1542 VAL A N 1
ATOM 445 C CA . VAL A 1 68 ? 216.640 223.664 195.490 1.00 148.24 1542 VAL A CA 1
ATOM 446 C C . VAL A 1 68 ? 216.183 222.534 196.403 1.00 148.39 1542 VAL A C 1
ATOM 447 O O . VAL A 1 68 ? 216.599 222.448 197.564 1.00 148.67 1542 VAL A O 1
ATOM 451 N N . PHE A 1 69 ? 215.320 221.651 195.897 1.00 147.60 1543 PHE A N 1
ATOM 452 C CA . PHE A 1 69 ? 214.862 220.522 196.700 1.00 140.89 1543 PHE A CA 1
ATOM 453 C C . PHE A 1 69 ? 216.009 219.596 197.086 1.00 142.31 1543 PHE A C 1
ATOM 454 O O . PHE A 1 69 ? 216.097 219.158 198.239 1.00 143.34 1543 PHE A O 1
ATOM 462 N N . ILE A 1 70 ? 216.896 219.279 196.140 1.00 143.63 1544 ILE A N 1
ATOM 463 C CA . ILE A 1 70 ? 217.897 218.248 196.398 1.00 141.65 1544 ILE A CA 1
ATOM 464 C C . ILE A 1 70 ? 218.870 218.694 197.484 1.00 143.34 1544 ILE A C 1
ATOM 465 O O . ILE A 1 70 ? 219.312 217.883 198.305 1.00 146.85 1544 ILE A O 1
ATOM 470 N N . ILE A 1 71 ? 219.222 219.981 197.512 1.00 144.14 1545 ILE A N 1
ATOM 471 C CA . ILE A 1 71 ? 220.048 220.472 198.608 1.00 145.61 1545 ILE A CA 1
ATOM 472 C C . ILE A 1 71 ? 219.222 220.597 199.880 1.00 142.66 1545 ILE A C 1
ATOM 473 O O . ILE A 1 71 ? 219.743 220.417 200.988 1.00 143.15 1545 ILE A O 1
ATOM 478 N N . LEU A 1 72 ? 217.931 220.915 199.753 1.00 139.39 1546 LEU A N 1
ATOM 479 C CA . LEU A 1 72 ? 217.101 221.109 200.936 1.00 137.66 1546 LEU A CA 1
ATOM 480 C C . LEU A 1 72 ? 216.858 219.791 201.663 1.00 138.54 1546 LEU A C 1
ATOM 481 O O . LEU A 1 72 ? 216.836 219.754 202.898 1.00 137.15 1546 LEU A O 1
ATOM 486 N N . PHE A 1 73 ? 216.655 218.700 200.920 1.00 139.26 1547 PHE A N 1
ATOM 487 C CA . PHE A 1 73 ? 216.611 217.388 201.557 1.00 133.72 1547 PHE A CA 1
ATOM 488 C C . PHE A 1 73 ? 217.979 216.960 202.067 1.00 135.68 1547 PHE A C 1
ATOM 489 O O . PHE A 1 73 ? 218.065 216.149 202.995 1.00 139.44 1547 PHE A O 1
ATOM 497 N N . THR A 1 74 ? 219.056 217.477 201.471 1.00 137.03 1548 THR A N 1
ATOM 498 C CA . THR A 1 74 ? 220.392 217.104 201.923 1.00 135.92 1548 THR A CA 1
ATOM 499 C C . THR A 1 74 ? 220.646 217.564 203.353 1.00 136.57 1548 THR A C 1
ATOM 500 O O . THR A 1 74 ? 221.202 216.812 204.163 1.00 138.23 1548 THR A O 1
ATOM 504 N N . ILE A 1 75 ? 220.239 218.790 203.691 1.00 135.88 1549 ILE A N 1
ATOM 505 C CA . ILE A 1 75 ? 220.421 219.251 205.063 1.00 138.02 1549 ILE A CA 1
ATOM 506 C C . ILE A 1 75 ? 219.526 218.472 206.019 1.00 140.30 1549 ILE A C 1
ATOM 507 O O . ILE A 1 75 ? 219.852 218.326 207.202 1.00 142.61 1549 ILE A O 1
ATOM 512 N N . GLU A 1 76 ? 218.392 217.959 205.533 1.00 136.85 1550 GLU A N 1
ATOM 513 C CA . GLU A 1 76 ? 217.557 217.093 206.359 1.00 134.77 1550 GLU A CA 1
ATOM 514 C C . GLU A 1 76 ? 218.307 215.827 206.752 1.00 135.07 1550 GLU A C 1
ATOM 515 O O . GLU A 1 76 ? 218.338 215.448 207.928 1.00 140.03 1550 GLU A O 1
ATOM 521 N N . ILE A 1 77 ? 218.913 215.156 205.771 1.00 130.67 1551 ILE A N 1
ATOM 522 C CA . ILE A 1 77 ? 219.695 213.956 206.054 1.00 130.15 1551 ILE A CA 1
ATOM 523 C C . ILE A 1 77 ? 220.861 214.283 206.979 1.00 136.41 1551 ILE A C 1
ATOM 524 O O . ILE A 1 77 ? 221.153 213.536 207.921 1.00 141.40 1551 ILE A O 1
ATOM 529 N N . ILE A 1 78 ? 221.544 215.402 206.726 1.00 136.22 1552 ILE A N 1
ATOM 530 C CA . ILE A 1 78 ? 222.674 215.788 207.567 1.00 137.82 1552 ILE A CA 1
ATOM 531 C C . ILE A 1 78 ? 222.217 216.036 208.999 1.00 137.48 1552 ILE A C 1
ATOM 532 O O . ILE A 1 78 ? 222.864 215.595 209.957 1.00 142.02 1552 ILE A O 1
ATOM 537 N N . LEU A 1 79 ? 221.097 216.741 209.171 1.00 133.56 1553 LEU A N 1
ATOM 538 C CA . LEU A 1 79 ? 220.562 216.965 210.511 1.00 136.37 1553 LEU A CA 1
ATOM 539 C C . LEU A 1 79 ? 220.191 215.650 211.185 1.00 139.88 1553 LEU A C 1
ATOM 540 O O . LEU A 1 79 ? 220.507 215.429 212.360 1.00 143.53 1553 LEU A O 1
ATOM 545 N N . ARG A 1 80 ? 219.512 214.763 210.454 1.00 139.03 1554 ARG A N 1
ATOM 546 C CA . ARG A 1 80 ? 219.073 213.503 211.043 1.00 137.20 1554 ARG A CA 1
ATOM 547 C C . ARG A 1 80 ? 220.256 212.615 211.407 1.00 139.79 1554 ARG A C 1
ATOM 548 O O . ARG A 1 80 ? 220.235 211.938 212.441 1.00 144.91 1554 ARG A O 1
ATOM 556 N N . ILE A 1 81 ? 221.293 212.593 210.568 1.00 135.60 1555 ILE A N 1
ATOM 557 C CA . ILE A 1 81 ? 222.513 211.882 210.933 1.00 135.09 1555 ILE A CA 1
ATOM 558 C C . ILE A 1 81 ? 223.192 212.555 212.120 1.00 142.04 1555 ILE A C 1
ATOM 559 O O . ILE A 1 81 ? 223.704 211.881 213.020 1.00 146.49 1555 ILE A O 1
ATOM 564 N N . TYR A 1 82 ? 223.205 213.890 212.147 1.00 142.74 1556 TYR A N 1
ATOM 565 C CA . TYR A 1 82 ? 223.894 214.595 213.224 1.00 146.64 1556 TYR A CA 1
ATOM 566 C C . TYR A 1 82 ? 223.316 214.259 214.592 1.00 150.24 1556 TYR A C 1
ATOM 567 O O . TYR A 1 82 ? 224.057 214.214 215.580 1.00 157.83 1556 TYR A O 1
ATOM 576 N N . VAL A 1 83 ? 222.011 214.020 214.678 1.00 144.84 1557 VAL A N 1
ATOM 577 C CA . VAL A 1 83 ? 221.393 213.680 215.957 1.00 147.92 1557 VAL A CA 1
ATOM 578 C C . VAL A 1 83 ? 221.444 212.180 216.227 1.00 148.13 1557 VAL A C 1
ATOM 579 O O . VAL A 1 83 ? 221.818 211.753 217.323 1.00 154.11 1557 VAL A O 1
ATOM 583 N N . HIS A 1 84 ? 221.073 211.349 215.253 1.00 144.37 1558 HIS A N 1
ATOM 584 C CA . HIS A 1 84 ? 220.956 209.917 215.494 1.00 143.66 1558 HIS A CA 1
ATOM 585 C C . HIS A 1 84 ? 222.256 209.160 215.267 1.00 141.90 1558 HIS A C 1
ATOM 586 O O . HIS A 1 84 ? 222.436 208.084 215.848 1.00 140.67 1558 HIS A O 1
ATOM 593 N N . ARG A 1 85 ? 223.164 209.704 214.454 1.00 142.58 1559 ARG A N 1
ATOM 594 C CA . ARG A 1 85 ? 224.511 209.170 214.276 1.00 143.33 1559 ARG A CA 1
ATOM 595 C C . ARG A 1 85 ? 224.523 207.672 213.997 1.00 143.55 1559 ARG A C 1
ATOM 596 O O . ARG A 1 85 ? 223.964 207.218 212.994 1.00 144.43 1559 ARG A O 1
ATOM 604 N N . ILE A 1 86 ? 225.165 206.897 214.875 1.00 144.17 1560 ILE A N 1
ATOM 605 C CA . ILE A 1 86 ? 225.326 205.467 214.640 1.00 145.14 1560 ILE A CA 1
ATOM 606 C C . ILE A 1 86 ? 223.983 204.748 214.623 1.00 143.92 1560 ILE A C 1
ATOM 607 O O . ILE A 1 86 ? 223.857 203.680 214.013 1.00 141.76 1560 ILE A O 1
ATOM 612 N N . SER A 1 87 ? 222.953 205.333 215.236 1.00 144.01 1561 SER A N 1
ATOM 613 C CA . SER A 1 87 ? 221.632 204.719 215.219 1.00 144.17 1561 SER A CA 1
ATOM 614 C C . SER A 1 87 ? 220.856 205.050 213.953 1.00 141.85 1561 SER A C 1
ATOM 615 O O . SER A 1 87 ? 219.924 204.317 213.605 1.00 137.53 1561 SER A O 1
ATOM 618 N N . PHE A 1 88 ? 221.211 206.141 213.271 1.00 140.90 1562 PHE A N 1
ATOM 619 C CA . PHE A 1 88 ? 220.576 206.473 212.000 1.00 136.30 1562 PHE A CA 1
ATOM 620 C C . PHE A 1 88 ? 220.738 205.338 210.996 1.00 136.44 1562 PHE A C 1
ATOM 621 O O . PHE A 1 88 ? 219.769 204.918 210.353 1.00 138.33 1562 PHE A O 1
ATOM 629 N N . PHE A 1 89 ? 221.958 204.824 210.854 1.00 134.79 1563 PHE A N 1
ATOM 630 C CA . PHE A 1 89 ? 222.243 203.769 209.887 1.00 136.35 1563 PHE A CA 1
ATOM 631 C C . PHE A 1 89 ? 221.772 202.399 210.361 1.00 140.34 1563 PHE A C 1
ATOM 632 O O . PHE A 1 89 ? 222.403 201.381 210.060 1.00 142.76 1563 PHE A O 1
ATOM 640 N N . LYS A 1 90 ? 220.665 202.366 211.096 1.00 138.73 1564 LYS A N 1
ATOM 641 C CA . LYS A 1 90 ? 220.051 201.120 211.546 1.00 137.30 1564 LYS A CA 1
ATOM 642 C C . LYS A 1 90 ? 218.532 201.127 211.463 1.00 133.53 1564 LYS A C 1
ATOM 643 O O . LYS A 1 90 ? 217.945 200.065 211.233 1.00 130.23 1564 LYS A O 1
ATOM 649 N N . ASP A 1 91 ? 217.879 202.264 211.645 1.00 133.53 1565 ASP A N 1
ATOM 650 C CA . ASP A 1 91 ? 216.475 202.418 211.304 1.00 125.51 1565 ASP A CA 1
ATOM 651 C C . ASP A 1 91 ? 216.291 202.193 209.808 1.00 119.90 1565 ASP A C 1
ATOM 652 O O . ASP A 1 91 ? 216.874 202.936 209.004 1.00 119.09 1565 ASP A O 1
ATOM 657 N N . PRO A 1 92 ? 215.518 201.188 209.391 1.00 115.82 1566 PRO A N 1
ATOM 658 C CA . PRO A 1 92 ? 215.323 200.971 207.948 1.00 111.74 1566 PRO A CA 1
ATOM 659 C C . PRO A 1 92 ? 214.700 202.161 207.246 1.00 113.31 1566 PRO A C 1
ATOM 660 O O . PRO A 1 92 ? 214.948 202.367 206.052 1.00 115.18 1566 PRO A O 1
ATOM 664 N N . TRP A 1 93 ? 213.895 202.953 207.954 1.00 112.23 1567 TRP A N 1
ATOM 665 C CA . TRP A 1 93 ? 213.262 204.112 207.338 1.00 105.69 1567 TRP A CA 1
ATOM 666 C C . TRP A 1 93 ? 214.290 205.197 207.040 1.00 113.10 1567 TRP A C 1
ATOM 667 O O . TRP A 1 93 ? 214.343 205.729 205.926 1.00 115.59 1567 TRP A O 1
ATOM 678 N N . SER A 1 94 ? 215.112 205.543 208.034 1.00 117.09 1568 SER A N 1
ATOM 679 C CA . SER A 1 94 ? 216.186 206.507 207.815 1.00 116.03 1568 SER A CA 1
ATOM 680 C C . SER A 1 94 ? 217.197 206.007 206.795 1.00 116.45 1568 SER A C 1
ATOM 681 O O . SER A 1 94 ? 217.754 206.803 206.031 1.00 120.82 1568 SER A O 1
ATOM 684 N N . LEU A 1 95 ? 217.453 204.699 206.773 1.00 117.27 1569 LEU A N 1
ATOM 685 C CA . LEU A 1 95 ? 218.371 204.140 205.786 1.00 120.15 1569 LEU A CA 1
ATOM 686 C C . LEU A 1 95 ? 217.839 204.323 204.371 1.00 121.79 1569 LEU A C 1
ATOM 687 O O . LEU A 1 95 ? 218.600 204.631 203.448 1.00 126.79 1569 LEU A O 1
ATOM 692 N N . PHE A 1 96 ? 216.533 204.128 204.181 1.00 119.64 1570 PHE A N 1
ATOM 693 C CA . PHE A 1 96 ? 215.936 204.308 202.861 1.00 117.79 1570 PHE A CA 1
ATOM 694 C C . PHE A 1 96 ? 216.042 205.758 202.403 1.00 119.57 1570 PHE A C 1
ATOM 695 O O . PHE A 1 96 ? 216.420 206.032 201.259 1.00 123.42 1570 PHE A O 1
ATOM 703 N N . ASP A 1 97 ? 215.690 206.702 203.282 1.00 118.42 1571 ASP A N 1
ATOM 704 C CA . ASP A 1 97 ? 215.772 208.117 202.930 1.00 119.69 1571 ASP A CA 1
ATOM 705 C C . ASP A 1 97 ? 217.178 208.500 202.490 1.00 126.39 1571 ASP A C 1
ATOM 706 O O . ASP A 1 97 ? 217.351 209.280 201.546 1.00 134.09 1571 ASP A O 1
ATOM 711 N N . PHE A 1 98 ? 218.194 207.971 203.173 1.00 126.25 1572 PHE A N 1
ATOM 712 C CA . PHE A 1 98 ? 219.576 208.270 202.813 1.00 129.78 1572 PHE A CA 1
ATOM 713 C C . PHE A 1 98 ? 219.890 207.799 201.399 1.00 132.38 1572 PHE A C 1
ATOM 714 O O . PHE A 1 98 ? 220.456 208.546 200.593 1.00 134.58 1572 PHE A O 1
ATOM 722 N N . VAL A 1 99 ? 219.540 206.548 201.087 1.00 128.96 1573 VAL A N 1
ATOM 723 C CA . VAL A 1 99 ? 219.790 205.999 199.756 1.00 130.07 1573 VAL A CA 1
ATOM 724 C C . VAL A 1 99 ? 219.122 206.850 198.681 1.00 133.08 1573 VAL A C 1
ATOM 725 O O . VAL A 1 99 ? 219.710 207.118 197.627 1.00 136.49 1573 VAL A O 1
ATOM 729 N N . VAL A 1 100 ? 217.888 207.293 198.933 1.00 132.07 1574 VAL A N 1
ATOM 730 C CA . VAL A 1 100 ? 217.145 208.040 197.921 1.00 129.65 1574 VAL A CA 1
ATOM 731 C C . VAL A 1 100 ? 217.805 209.384 197.643 1.00 132.95 1574 VAL A C 1
ATOM 732 O O . VAL A 1 100 ? 217.864 209.834 196.492 1.00 141.51 1574 VAL A O 1
ATOM 736 N N . VAL A 1 101 ? 218.324 210.041 198.680 1.00 129.96 1575 VAL A N 1
ATOM 737 C CA . VAL A 1 101 ? 219.016 211.310 198.475 1.00 133.27 1575 VAL A CA 1
ATOM 738 C C . VAL A 1 101 ? 220.294 211.098 197.673 1.00 139.52 1575 VAL A C 1
ATOM 739 O O . VAL A 1 101 ? 220.631 211.897 196.791 1.00 140.77 1575 VAL A O 1
ATOM 743 N N . ILE A 1 102 ? 221.023 210.019 197.963 1.00 138.92 1576 ILE A N 1
ATOM 744 C CA . ILE A 1 102 ? 222.242 209.716 197.216 1.00 139.92 1576 ILE A CA 1
ATOM 745 C C . ILE A 1 102 ? 221.920 209.442 195.752 1.00 143.80 1576 ILE A C 1
ATOM 746 O O . ILE A 1 102 ? 222.565 209.981 194.844 1.00 148.80 1576 ILE A O 1
ATOM 751 N N . ILE A 1 103 ? 220.919 208.595 195.500 1.00 140.37 1577 ILE A N 1
ATOM 752 C CA . ILE A 1 103 ? 220.524 208.295 194.125 1.00 140.80 1577 ILE A CA 1
ATOM 753 C C . ILE A 1 103 ? 220.051 209.555 193.410 1.00 147.19 1577 ILE A C 1
ATOM 754 O O . ILE A 1 103 ? 220.327 209.753 192.220 1.00 153.23 1577 ILE A O 1
ATOM 759 N N . SER A 1 104 ? 219.353 210.437 194.126 1.00 146.47 1578 SER A N 1
ATOM 760 C CA . SER A 1 104 ? 218.834 211.643 193.491 1.00 147.42 1578 SER A CA 1
ATOM 761 C C . SER A 1 104 ? 219.940 212.645 193.190 1.00 153.60 1578 SER A C 1
ATOM 762 O O . SER A 1 104 ? 219.798 213.464 192.276 1.00 160.86 1578 SER A O 1
ATOM 765 N N . ILE A 1 105 ? 221.040 212.602 193.942 1.00 151.21 1579 ILE A N 1
ATOM 766 C CA . ILE A 1 105 ? 222.217 213.386 193.580 1.00 157.14 1579 ILE A CA 1
ATOM 767 C C . ILE A 1 105 ? 222.818 212.868 192.279 1.00 162.77 1579 ILE A C 1
ATOM 768 O O . ILE A 1 105 ? 223.070 213.635 191.342 1.00 166.42 1579 ILE A O 1
ATOM 773 N N . VAL A 1 106 ? 223.069 211.559 192.212 1.00 161.74 1580 VAL A N 1
ATOM 774 C CA . VAL A 1 106 ? 223.660 210.958 191.018 1.00 167.35 1580 VAL A CA 1
ATOM 775 C C . VAL A 1 106 ? 222.777 211.202 189.800 1.00 172.82 1580 VAL A C 1
ATOM 776 O O . VAL A 1 106 ? 223.254 211.607 188.733 1.00 180.42 1580 VAL A O 1
ATOM 780 N N . GLY A 1 107 ? 221.475 210.966 189.944 1.00 168.19 1581 GLY A N 1
ATOM 781 C CA . GLY A 1 107 ? 220.538 211.092 188.845 1.00 169.34 1581 GLY A CA 1
ATOM 782 C C . GLY A 1 107 ? 220.311 212.492 188.317 1.00 171.63 1581 GLY A C 1
ATOM 783 O O . GLY A 1 107 ? 219.499 212.654 187.401 1.00 169.21 1581 GLY A O 1
ATOM 784 N N . MET A 1 108 ? 220.987 213.509 188.851 1.00 173.97 1582 MET A N 1
ATOM 785 C CA . MET A 1 108 ? 220.825 214.851 188.305 1.00 175.36 1582 MET A CA 1
ATOM 786 C C . MET A 1 108 ? 222.161 215.498 187.960 1.00 180.07 1582 MET A C 1
ATOM 787 O O . MET A 1 108 ? 222.226 216.360 187.077 1.00 181.40 1582 MET A O 1
ATOM 792 N N . PHE A 1 109 ? 223.237 215.086 188.627 1.00 180.34 1583 PHE A N 1
ATOM 793 C CA . PHE A 1 109 ? 224.544 215.684 188.395 1.00 181.24 1583 PHE A CA 1
ATOM 794 C C . PHE A 1 109 ? 225.589 214.699 187.894 1.00 183.81 1583 PHE A C 1
ATOM 795 O O . PHE A 1 109 ? 226.741 215.098 187.690 1.00 185.74 1583 PHE A O 1
ATOM 803 N N . LEU A 1 110 ? 225.229 213.434 187.681 1.00 186.55 1584 LEU A N 1
ATOM 804 C CA . LEU A 1 110 ? 226.181 212.452 187.178 1.00 191.43 1584 LEU A CA 1
ATOM 805 C C . LEU A 1 110 ? 225.587 211.460 186.192 1.00 198.50 1584 LEU A C 1
ATOM 806 O O . LEU A 1 110 ? 226.354 210.711 185.580 1.00 203.46 1584 LEU A O 1
ATOM 811 N N . ALA A 1 111 ? 224.263 211.414 186.021 1.00 196.64 1585 ALA A N 1
ATOM 812 C CA . ALA A 1 111 ? 223.663 210.436 185.119 1.00 200.27 1585 ALA A CA 1
ATOM 813 C C . ALA A 1 111 ? 224.158 210.620 183.689 1.00 210.91 1585 ALA A C 1
ATOM 814 O O . ALA A 1 111 ? 224.466 209.640 183.000 1.00 213.58 1585 ALA A O 1
ATOM 816 N N . ASP A 1 112 ? 224.233 211.869 183.225 1.00 212.84 1586 ASP A N 1
ATOM 817 C CA . ASP A 1 112 ? 224.778 212.139 181.899 1.00 213.55 1586 ASP A CA 1
ATOM 818 C C . ASP A 1 112 ? 226.239 211.713 181.803 1.00 216.19 1586 ASP A C 1
ATOM 819 O O . ASP A 1 112 ? 226.643 211.055 180.838 1.00 216.87 1586 ASP A O 1
ATOM 824 N N . LEU A 1 113 ? 227.047 212.081 182.802 1.00 215.22 1587 LEU A N 1
ATOM 825 C CA . LEU A 1 113 ? 228.459 211.706 182.797 1.00 214.16 1587 LEU A CA 1
ATOM 826 C C . LEU A 1 113 ? 228.652 210.196 182.849 1.00 216.99 1587 LEU A C 1
ATOM 827 O O . LEU A 1 113 ? 229.686 209.689 182.400 1.00 217.67 1587 LEU A O 1
ATOM 832 N N . ILE A 1 114 ? 227.681 209.463 183.387 1.00 218.31 1588 ILE A N 1
ATOM 833 C CA . ILE A 1 114 ? 227.725 208.004 183.325 1.00 220.79 1588 ILE A CA 1
ATOM 834 C C . ILE A 1 114 ? 227.303 207.513 181.946 1.00 222.89 1588 ILE A C 1
ATOM 835 O O . ILE A 1 114 ? 228.034 206.773 181.279 1.00 223.43 1588 ILE A O 1
ATOM 840 N N . GLU A 1 115 ? 226.106 207.914 181.509 1.00 222.58 1589 GLU A N 1
ATOM 841 C CA . GLU A 1 115 ? 225.558 207.415 180.251 1.00 222.17 1589 GLU A CA 1
ATOM 842 C C . GLU A 1 115 ? 226.422 207.799 179.056 1.00 224.05 1589 GLU A C 1
ATOM 843 O O . GLU A 1 115 ? 226.408 207.103 178.034 1.00 224.66 1589 GLU A O 1
ATOM 849 N N . THR A 1 116 ? 227.175 208.896 179.157 1.00 223.67 1590 THR A N 1
ATOM 850 C CA . THR A 1 116 ? 228.061 209.298 178.070 1.00 225.44 1590 THR A CA 1
ATOM 851 C C . THR A 1 116 ? 229.308 208.430 177.962 1.00 226.61 1590 THR A C 1
ATOM 852 O O . THR A 1 116 ? 230.043 208.560 176.977 1.00 223.92 1590 THR A O 1
ATOM 856 N N . TYR A 1 117 ? 229.564 207.552 178.932 1.00 226.92 1591 TYR A N 1
ATOM 857 C CA . TYR A 1 117 ? 230.743 206.694 178.878 1.00 224.96 1591 TYR A CA 1
ATOM 858 C C . TYR A 1 117 ? 230.360 205.233 179.066 1.00 224.94 1591 TYR A C 1
ATOM 859 O O . TYR A 1 117 ? 230.659 204.392 178.212 1.00 224.41 1591 TYR A O 1
ATOM 868 N N . PHE A 1 118 ? 229.699 204.918 180.181 1.00 223.70 1592 PHE A N 1
ATOM 869 C CA . PHE A 1 118 ? 229.112 203.595 180.388 1.00 222.03 1592 PHE A CA 1
ATOM 870 C C . PHE A 1 118 ? 227.725 203.526 179.744 1.00 223.03 1592 PHE A C 1
ATOM 871 O O . PHE A 1 118 ? 226.703 203.313 180.396 1.00 222.53 1592 PHE A O 1
ATOM 879 N N . VAL A 1 119 ? 227.705 203.733 178.427 1.00 224.64 1593 VAL A N 1
ATOM 880 C CA . VAL A 1 119 ? 226.445 203.812 177.698 1.00 224.23 1593 VAL A CA 1
ATOM 881 C C . VAL A 1 119 ? 225.764 202.449 177.697 1.00 224.00 1593 VAL A C 1
ATOM 882 O O . VAL A 1 119 ? 226.372 201.425 177.359 1.00 224.97 1593 VAL A O 1
ATOM 886 N N . SER A 1 120 ? 224.499 202.426 178.122 1.00 219.80 1594 SER A N 1
ATOM 887 C CA . SER A 1 120 ? 223.672 201.235 178.072 1.00 215.23 1594 SER A CA 1
ATOM 888 C C . SER A 1 120 ? 222.231 201.670 177.855 1.00 213.00 1594 SER A C 1
ATOM 889 O O . SER A 1 120 ? 221.802 202.671 178.447 1.00 210.90 1594 SER A O 1
ATOM 892 N N . PRO A 1 121 ? 221.469 200.956 177.024 1.00 213.34 1595 PRO A N 1
ATOM 893 C CA . PRO A 1 121 ? 220.057 201.325 176.831 1.00 210.12 1595 PRO A CA 1
ATOM 894 C C . PRO A 1 121 ? 219.210 201.167 178.081 1.00 206.68 1595 PRO A C 1
ATOM 895 O O . PRO A 1 121 ? 218.127 201.760 178.153 1.00 200.28 1595 PRO A O 1
ATOM 899 N N . THR A 1 122 ? 219.664 200.388 179.066 1.00 207.75 1596 THR A N 1
ATOM 900 C CA . THR A 1 122 ? 218.898 200.239 180.297 1.00 203.21 1596 THR A CA 1
ATOM 901 C C . THR A 1 122 ? 218.906 201.518 181.124 1.00 199.25 1596 THR A C 1
ATOM 902 O O . THR A 1 122 ? 217.902 201.842 181.767 1.00 193.79 1596 THR A O 1
ATOM 906 N N . LEU A 1 123 ? 220.017 202.259 181.110 1.00 202.64 1597 LEU A N 1
ATOM 907 C CA . LEU A 1 123 ? 220.167 203.388 182.023 1.00 199.80 1597 LEU A CA 1
ATOM 908 C C . LEU A 1 123 ? 219.152 204.483 181.724 1.00 196.51 1597 LEU A C 1
ATOM 909 O O . LEU A 1 123 ? 218.598 205.091 182.646 1.00 189.64 1597 LEU A O 1
ATOM 914 N N . PHE A 1 124 ? 218.895 204.750 180.441 1.00 201.53 1598 PHE A N 1
ATOM 915 C CA . PHE A 1 124 ? 217.861 205.713 180.079 1.00 198.49 1598 PHE A CA 1
ATOM 916 C C . PHE A 1 124 ? 216.491 205.310 180.609 1.00 192.20 1598 PHE A C 1
ATOM 917 O O . PHE A 1 124 ? 215.600 206.161 180.707 1.00 186.58 1598 PHE A O 1
ATOM 925 N N . ARG A 1 125 ? 216.303 204.033 180.955 1.00 191.72 1599 ARG A N 1
ATOM 926 C CA . ARG A 1 125 ? 215.087 203.568 181.604 1.00 180.57 1599 ARG A CA 1
ATOM 927 C C . ARG A 1 125 ? 215.255 203.260 183.086 1.00 174.38 1599 ARG A C 1
ATOM 928 O O . ARG A 1 125 ? 214.249 203.189 183.796 1.00 164.24 1599 ARG A O 1
ATOM 936 N N . VAL A 1 126 ? 216.480 203.054 183.565 1.00 179.50 1600 VAL A N 1
ATOM 937 C CA . VAL A 1 126 ? 216.678 202.698 184.967 1.00 174.44 1600 VAL A CA 1
ATOM 938 C C . VAL A 1 126 ? 216.963 203.920 185.842 1.00 169.42 1600 VAL A C 1
ATOM 939 O O . VAL A 1 126 ? 216.546 203.956 187.004 1.00 168.88 1600 VAL A O 1
ATOM 943 N N . ILE A 1 127 ? 217.638 204.939 185.304 1.00 169.86 1601 ILE A N 1
ATOM 944 C CA . ILE A 1 127 ? 217.932 206.137 186.085 1.00 171.12 1601 ILE A CA 1
ATOM 945 C C . ILE A 1 127 ? 216.656 206.888 186.467 1.00 166.63 1601 ILE A C 1
ATOM 946 O O . ILE A 1 127 ? 216.677 207.721 187.381 1.00 162.20 1601 ILE A O 1
ATOM 951 N N . ARG A 1 128 ? 215.529 206.584 185.814 1.00 164.36 1602 ARG A N 1
ATOM 952 C CA . ARG A 1 128 ? 214.227 207.036 186.299 1.00 155.36 1602 ARG A CA 1
ATOM 953 C C . ARG A 1 128 ? 213.991 206.681 187.764 1.00 152.24 1602 ARG A C 1
ATOM 954 O O . ARG A 1 128 ? 213.185 207.336 188.434 1.00 145.41 1602 ARG A O 1
ATOM 962 N N . LEU A 1 129 ? 214.658 205.637 188.268 1.00 153.26 1603 LEU A N 1
ATOM 963 C CA . LEU A 1 129 ? 214.480 205.214 189.654 1.00 142.38 1603 LEU A CA 1
ATOM 964 C C . LEU A 1 129 ? 214.643 206.362 190.643 1.00 138.16 1603 LEU A C 1
ATOM 965 O O . LEU A 1 129 ? 214.024 206.352 191.713 1.00 135.03 1603 LEU A O 1
ATOM 970 N N . ALA A 1 130 ? 215.463 207.362 190.307 1.00 142.12 1604 ALA A N 1
ATOM 971 C CA . ALA A 1 130 ? 215.587 208.531 191.172 1.00 143.21 1604 ALA A CA 1
ATOM 972 C C . ALA A 1 130 ? 214.256 209.252 191.335 1.00 138.65 1604 ALA A C 1
ATOM 973 O O . ALA A 1 130 ? 214.025 209.906 192.358 1.00 135.00 1604 ALA A O 1
ATOM 975 N N . ARG A 1 131 ? 213.372 209.147 190.341 1.00 137.39 1605 ARG A N 1
ATOM 976 C CA . ARG A 1 131 ? 212.033 209.709 190.473 1.00 134.19 1605 ARG A CA 1
ATOM 977 C C . ARG A 1 131 ? 211.171 208.849 191.389 1.00 122.65 1605 ARG A C 1
ATOM 978 O O . ARG A 1 131 ? 210.541 209.357 192.324 1.00 119.89 1605 ARG A O 1
ATOM 986 N N . ILE A 1 132 ? 211.120 207.542 191.121 1.00 118.75 1606 ILE A N 1
ATOM 987 C CA . ILE A 1 132 ? 210.287 206.637 191.908 1.00 109.61 1606 ILE A CA 1
ATOM 988 C C . ILE A 1 132 ? 210.691 206.665 193.376 1.00 108.45 1606 ILE A C 1
ATOM 989 O O . ILE A 1 132 ? 209.841 206.587 194.271 1.00 106.12 1606 ILE A O 1
ATOM 994 N N . GLY A 1 133 ? 211.992 206.776 193.647 1.00 114.40 1607 GLY A N 1
ATOM 995 C CA . GLY A 1 133 ? 212.446 206.838 195.027 1.00 109.22 1607 GLY A CA 1
ATOM 996 C C . GLY A 1 133 ? 211.890 208.032 195.777 1.00 106.54 1607 GLY A C 1
ATOM 997 O O . GLY A 1 133 ? 211.509 207.921 196.944 1.00 108.12 1607 GLY A O 1
ATOM 998 N N . ARG A 1 134 ? 211.835 209.189 195.118 1.00 107.15 1608 ARG A N 1
ATOM 999 C CA . ARG A 1 134 ? 211.331 210.392 195.765 1.00 104.96 1608 ARG A CA 1
ATOM 1000 C C . ARG A 1 134 ? 209.824 210.347 195.979 1.00 101.94 1608 ARG A C 1
ATOM 1001 O O . ARG A 1 134 ? 209.303 211.118 196.791 1.00 103.54 1608 ARG A O 1
ATOM 1009 N N . ILE A 1 135 ? 209.116 209.470 195.267 1.00 100.04 1609 ILE A N 1
ATOM 1010 C CA . ILE A 1 135 ? 207.715 209.210 195.582 1.00 89.28 1609 ILE A CA 1
ATOM 1011 C C . ILE A 1 135 ? 207.600 208.412 196.875 1.00 90.98 1609 ILE A C 1
ATOM 1012 O O . ILE A 1 135 ? 206.795 208.737 197.755 1.00 96.46 1609 ILE A O 1
ATOM 1017 N N . LEU A 1 136 ? 208.401 207.352 197.007 1.00 92.88 1610 LEU A N 1
ATOM 1018 C CA . LEU A 1 136 ? 208.313 206.482 198.175 1.00 87.69 1610 LEU A CA 1
ATOM 1019 C C . LEU A 1 136 ? 208.693 207.180 199.472 1.00 89.58 1610 LEU A C 1
ATOM 1020 O O . LEU A 1 136 ? 208.330 206.691 200.546 1.00 93.36 1610 LEU A O 1
ATOM 1025 N N . ARG A 1 137 ? 209.422 208.297 199.411 1.00 89.56 1611 ARG A N 1
ATOM 1026 C CA . ARG A 1 137 ? 209.659 209.076 200.622 1.00 90.67 1611 ARG A CA 1
ATOM 1027 C C . ARG A 1 137 ? 208.366 209.515 201.293 1.00 92.27 1611 ARG A C 1
ATOM 1028 O O . ARG A 1 137 ? 208.370 209.791 202.497 1.00 98.39 1611 ARG A O 1
ATOM 1036 N N . LEU A 1 138 ? 207.265 209.593 200.547 1.00 86.91 1612 LEU A N 1
ATOM 1037 C CA . LEU A 1 138 ? 205.994 209.965 201.149 1.00 85.38 1612 LEU A CA 1
ATOM 1038 C C . LEU A 1 138 ? 205.474 208.888 202.091 1.00 87.67 1612 LEU A C 1
ATOM 1039 O O . LEU A 1 138 ? 204.687 209.195 202.991 1.00 94.81 1612 LEU A O 1
ATOM 1044 N N . VAL A 1 139 ? 205.897 207.637 201.906 1.00 86.68 1613 VAL A N 1
ATOM 1045 C CA . VAL A 1 139 ? 205.644 206.607 202.909 1.00 83.26 1613 VAL A CA 1
ATOM 1046 C C . VAL A 1 139 ? 206.547 206.805 204.118 1.00 83.08 1613 VAL A C 1
ATOM 1047 O O . VAL A 1 139 ? 206.101 206.730 205.268 1.00 87.34 1613 VAL A O 1
ATOM 1051 N N . THR A 1 140 ? 207.832 207.063 203.875 1.00 84.29 1614 THR A N 1
ATOM 1052 C CA . THR A 1 140 ? 208.810 207.063 204.956 1.00 83.61 1614 THR A CA 1
ATOM 1053 C C . THR A 1 140 ? 208.641 208.260 205.883 1.00 85.55 1614 THR A C 1
ATOM 1054 O O . THR A 1 140 ? 208.862 208.140 207.093 1.00 91.98 1614 THR A O 1
ATOM 1058 N N . ALA A 1 141 ? 208.237 209.412 205.348 1.00 79.69 1615 ALA A N 1
ATOM 1059 C CA . ALA A 1 141 ? 208.149 210.612 206.172 1.00 81.65 1615 ALA A CA 1
ATOM 1060 C C . ALA A 1 141 ? 206.867 210.657 206.995 1.00 87.95 1615 ALA A C 1
ATOM 1061 O O . ALA A 1 141 ? 206.882 211.120 208.139 1.00 94.22 1615 ALA A O 1
ATOM 1063 N N . VAL A 1 142 ? 205.755 210.191 206.438 1.00 84.90 1616 VAL A N 1
ATOM 1064 C CA . VAL A 1 142 ? 204.461 210.298 207.107 1.00 86.34 1616 VAL A CA 1
ATOM 1065 C C . VAL A 1 142 ? 204.358 209.226 208.185 1.00 86.60 1616 VAL A C 1
ATOM 1066 O O . VAL A 1 142 ? 204.438 208.029 207.875 1.00 90.26 1616 VAL A O 1
ATOM 1070 N N . PRO A 1 143 ? 204.195 209.605 209.456 1.00 86.54 1617 PRO A N 1
ATOM 1071 C CA . PRO A 1 143 ? 204.151 208.589 210.521 1.00 81.90 1617 PRO A CA 1
ATOM 1072 C C . PRO A 1 143 ? 203.004 207.607 210.379 1.00 79.13 1617 PRO A C 1
ATOM 1073 O O . PRO A 1 143 ? 203.171 206.423 210.694 1.00 81.57 1617 PRO A O 1
ATOM 1077 N N . GLN A 1 144 ? 201.836 208.061 209.922 1.00 82.12 1618 GLN A N 1
ATOM 1078 C CA . GLN A 1 144 ? 200.719 207.146 209.726 1.00 82.58 1618 GLN A CA 1
ATOM 1079 C C . GLN A 1 144 ? 200.988 206.145 208.613 1.00 79.88 1618 GLN A C 1
ATOM 1080 O O . GLN A 1 144 ? 200.391 205.064 208.610 1.00 78.93 1618 GLN A O 1
ATOM 1086 N N . MET A 1 145 ? 201.866 206.484 207.668 1.00 77.97 1619 MET A N 1
ATOM 1087 C CA . MET A 1 145 ? 202.194 205.569 206.582 1.00 74.13 1619 MET A CA 1
ATOM 1088 C C . MET A 1 145 ? 203.249 204.555 207.001 1.00 76.25 1619 MET A C 1
ATOM 1089 O O . MET A 1 145 ? 203.164 203.381 206.627 1.00 81.17 1619 MET A O 1
ATOM 1094 N N . ARG A 1 146 ? 204.265 204.989 207.752 1.00 75.51 1620 ARG A N 1
ATOM 1095 C CA . ARG A 1 146 ? 205.191 204.036 208.354 1.00 69.84 1620 ARG A CA 1
ATOM 1096 C C . ARG A 1 146 ? 204.453 203.003 209.191 1.00 74.47 1620 ARG A C 1
ATOM 1097 O O . ARG A 1 146 ? 204.816 201.821 209.197 1.00 80.84 1620 ARG A O 1
ATOM 1105 N N . LYS A 1 147 ? 203.420 203.433 209.916 1.00 73.25 1621 LYS A N 1
ATOM 1106 C CA . LYS A 1 147 ? 202.666 202.515 210.762 1.00 68.53 1621 LYS A CA 1
ATOM 1107 C C . LYS A 1 147 ? 201.995 201.423 209.939 1.00 70.19 1621 LYS A C 1
ATOM 1108 O O . LYS A 1 147 ? 202.108 200.235 210.256 1.00 79.47 1621 LYS A O 1
ATOM 1114 N N . ILE A 1 148 ? 201.282 201.809 208.879 1.00 69.75 1622 ILE A N 1
ATOM 1115 C CA . ILE A 1 148 ? 200.542 200.826 208.094 1.00 69.67 1622 ILE A CA 1
ATOM 1116 C C . ILE A 1 148 ? 201.487 199.913 207.321 1.00 70.96 1622 ILE A C 1
ATOM 1117 O O . ILE A 1 148 ? 201.199 198.724 207.142 1.00 73.84 1622 ILE A O 1
ATOM 1122 N N . VAL A 1 149 ? 202.623 200.435 206.855 1.00 69.36 1623 VAL A N 1
ATOM 1123 C CA . VAL A 1 149 ? 203.547 199.611 206.082 1.00 65.46 1623 VAL A CA 1
ATOM 1124 C C . VAL A 1 149 ? 204.246 198.599 206.978 1.00 69.17 1623 VAL A C 1
ATOM 1125 O O . VAL A 1 149 ? 204.397 197.428 206.610 1.00 75.85 1623 VAL A O 1
ATOM 1129 N N . SER A 1 150 ? 204.681 199.024 208.165 1.00 67.93 1624 SER A N 1
ATOM 1130 C CA . SER A 1 150 ? 205.294 198.081 209.091 1.00 65.65 1624 SER A CA 1
ATOM 1131 C C . SER A 1 150 ? 204.292 197.040 209.567 1.00 69.18 1624 SER A C 1
ATOM 1132 O O . SER A 1 150 ? 204.667 195.888 209.809 1.00 78.48 1624 SER A O 1
ATOM 1135 N N . ALA A 1 151 ? 203.024 197.425 209.717 1.00 67.77 1625 ALA A N 1
ATOM 1136 C CA . ALA A 1 151 ? 201.984 196.454 210.037 1.00 68.29 1625 ALA A CA 1
ATOM 1137 C C . ALA A 1 151 ? 201.869 195.396 208.948 1.00 72.45 1625 ALA A C 1
ATOM 1138 O O . ALA A 1 151 ? 201.819 194.195 209.233 1.00 79.71 1625 ALA A O 1
ATOM 1140 N N . LEU A 1 152 ? 201.808 195.831 207.688 1.00 71.67 1626 LEU A N 1
ATOM 1141 C CA . LEU A 1 152 ? 201.699 194.894 206.573 1.00 66.88 1626 LEU A CA 1
ATOM 1142 C C . LEU A 1 152 ? 202.908 193.971 206.492 1.00 70.12 1626 LEU A C 1
ATOM 1143 O O . LEU A 1 152 ? 202.765 192.774 206.222 1.00 74.83 1626 LEU A O 1
ATOM 1148 N N . ILE A 1 153 ? 204.109 194.509 206.711 1.00 68.51 1627 ILE A N 1
ATOM 1149 C CA . ILE A 1 153 ? 205.312 193.690 206.617 1.00 66.50 1627 ILE A CA 1
ATOM 1150 C C . ILE A 1 153 ? 205.342 192.642 207.723 1.00 70.55 1627 ILE A C 1
ATOM 1151 O O . ILE A 1 153 ? 205.739 191.494 207.495 1.00 73.91 1627 ILE A O 1
ATOM 1156 N N . SER A 1 154 ? 204.919 193.012 208.932 1.00 68.62 1628 SER A N 1
ATOM 1157 C CA . SER A 1 154 ? 204.927 192.064 210.041 1.00 66.03 1628 SER A CA 1
ATOM 1158 C C . SER A 1 154 ? 203.964 190.904 209.824 1.00 68.79 1628 SER A C 1
ATOM 1159 O O . SER A 1 154 ? 204.081 189.882 210.508 1.00 74.55 1628 SER A O 1
ATOM 1162 N N . VAL A 1 155 ? 203.011 191.039 208.901 1.00 68.65 1629 VAL A N 1
ATOM 1163 C CA . VAL A 1 155 ? 202.113 189.934 208.586 1.00 68.25 1629 VAL A CA 1
ATOM 1164 C C . VAL A 1 155 ? 202.840 188.858 207.786 1.00 72.01 1629 VAL A C 1
ATOM 1165 O O . VAL A 1 155 ? 202.491 187.674 207.861 1.00 75.97 1629 VAL A O 1
ATOM 1169 N N . ILE A 1 156 ? 203.876 189.243 207.038 1.00 69.25 1630 ILE A N 1
ATOM 1170 C CA . ILE A 1 156 ? 204.507 188.310 206.100 1.00 68.48 1630 ILE A CA 1
ATOM 1171 C C . ILE A 1 156 ? 205.138 187.104 206.788 1.00 70.90 1630 ILE A C 1
ATOM 1172 O O . ILE A 1 156 ? 204.942 185.977 206.305 1.00 73.96 1630 ILE A O 1
ATOM 1177 N N . PRO A 1 157 ? 205.902 187.249 207.883 1.00 72.37 1631 PRO A N 1
ATOM 1178 C CA . PRO A 1 157 ? 206.527 186.056 208.485 1.00 70.74 1631 PRO A CA 1
ATOM 1179 C C . PRO A 1 157 ? 205.556 184.939 208.826 1.00 74.64 1631 PRO A C 1
ATOM 1180 O O . PRO A 1 157 ? 205.913 183.762 208.701 1.00 81.43 1631 PRO A O 1
ATOM 1184 N N . GLY A 1 158 ? 204.337 185.268 209.256 1.00 71.88 1632 GLY A N 1
ATOM 1185 C CA . GLY A 1 158 ? 203.363 184.235 209.556 1.00 67.19 1632 GLY A CA 1
ATOM 1186 C C . GLY A 1 158 ? 202.848 183.494 208.340 1.00 70.70 1632 GLY A C 1
ATOM 1187 O O . GLY A 1 158 ? 202.347 182.374 208.477 1.00 77.99 1632 GLY A O 1
ATOM 1188 N N . MET A 1 159 ? 202.955 184.094 207.158 1.00 67.11 1633 MET A N 1
ATOM 1189 C CA . MET A 1 159 ? 202.489 183.475 205.925 1.00 67.95 1633 MET A CA 1
ATOM 1190 C C . MET A 1 159 ? 203.509 182.544 205.285 1.00 74.42 1633 MET A C 1
ATOM 1191 O O . MET A 1 159 ? 203.146 181.802 204.368 1.00 77.31 1633 MET A O 1
ATOM 1196 N N . LEU A 1 160 ? 204.772 182.587 205.712 1.00 75.07 1634 LEU A N 1
ATOM 1197 C CA . LEU A 1 160 ? 205.835 181.967 204.927 1.00 70.76 1634 LEU A CA 1
ATOM 1198 C C . LEU A 1 160 ? 205.615 180.470 204.760 1.00 73.16 1634 LEU A C 1
ATOM 1199 O O . LEU A 1 160 ? 205.928 179.905 203.707 1.00 78.71 1634 LEU A O 1
ATOM 1204 N N . SER A 1 161 ? 205.080 179.806 205.786 1.00 70.23 1635 SER A N 1
ATOM 1205 C CA . SER A 1 161 ? 204.911 178.360 205.701 1.00 66.36 1635 SER A CA 1
ATOM 1206 C C . SER A 1 161 ? 203.815 177.979 204.713 1.00 71.01 1635 SER A C 1
ATOM 1207 O O . SER A 1 161 ? 203.943 176.982 203.994 1.00 77.53 1635 SER A O 1
ATOM 1210 N N . VAL A 1 162 ? 202.729 178.752 204.661 1.00 68.49 1636 VAL A N 1
ATOM 1211 C CA . VAL A 1 162 ? 201.674 178.443 203.701 1.00 65.66 1636 VAL A CA 1
ATOM 1212 C C . VAL A 1 162 ? 202.035 178.937 202.304 1.00 66.35 1636 VAL A C 1
ATOM 1213 O O . VAL A 1 162 ? 201.598 178.356 201.306 1.00 74.30 1636 VAL A O 1
ATOM 1217 N N . ILE A 1 163 ? 202.836 180.000 202.199 1.00 66.01 1637 ILE A N 1
ATOM 1218 C CA . ILE A 1 163 ? 203.330 180.423 200.893 1.00 66.43 1637 ILE A CA 1
ATOM 1219 C C . ILE A 1 163 ? 204.288 179.387 200.324 1.00 69.17 1637 ILE A C 1
ATOM 1220 O O . ILE A 1 163 ? 204.265 179.092 199.124 1.00 75.22 1637 ILE A O 1
ATOM 1225 N N . ALA A 1 164 ? 205.142 178.815 201.175 1.00 67.27 1638 ALA A N 1
ATOM 1226 C CA . ALA A 1 164 ? 206.025 177.743 200.731 1.00 64.67 1638 ALA A CA 1
ATOM 1227 C C . ALA A 1 164 ? 205.229 176.536 200.256 1.00 67.64 1638 ALA A C 1
ATOM 1228 O O . ALA A 1 164 ? 205.574 175.913 199.246 1.00 74.68 1638 ALA A O 1
ATOM 1230 N N . LEU A 1 165 ? 204.168 176.182 200.982 1.00 63.68 1639 LEU A N 1
ATOM 1231 C CA . LEU A 1 165 ? 203.318 175.070 200.572 1.00 61.97 1639 LEU A CA 1
ATOM 1232 C C . LEU A 1 165 ? 202.669 175.341 199.220 1.00 64.97 1639 LEU A C 1
ATOM 1233 O O . LEU A 1 165 ? 202.665 174.476 198.337 1.00 69.30 1639 LEU A O 1
ATOM 1238 N N . MET A 1 166 ? 202.098 176.535 199.048 1.00 67.31 1640 MET A N 1
ATOM 1239 C CA . MET A 1 166 ? 201.497 176.889 197.766 1.00 68.07 1640 MET A CA 1
ATOM 1240 C C . MET A 1 166 ? 202.523 176.856 196.642 1.00 65.13 1640 MET A C 1
ATOM 1241 O O . MET A 1 166 ? 202.233 176.376 195.541 1.00 68.95 1640 MET A O 1
ATOM 1246 N N . THR A 1 167 ? 203.727 177.368 196.899 1.00 62.37 1641 THR A N 1
ATOM 1247 C CA . THR A 1 167 ? 204.776 177.335 195.887 1.00 60.43 1641 THR A CA 1
ATOM 1248 C C . THR A 1 167 ? 205.150 175.903 195.534 1.00 66.09 1641 THR A C 1
ATOM 1249 O O . THR A 1 167 ? 205.434 175.593 194.371 1.00 71.75 1641 THR A O 1
ATOM 1253 N N . LEU A 1 168 ? 205.149 175.013 196.525 1.00 64.87 1642 LEU A N 1
ATOM 1254 C CA . LEU A 1 168 ? 205.491 173.621 196.264 1.00 59.93 1642 LEU A CA 1
ATOM 1255 C C . LEU A 1 168 ? 204.379 172.911 195.503 1.00 65.56 1642 LEU A C 1
ATOM 1256 O O . LEU A 1 168 ? 204.652 172.095 194.616 1.00 76.83 1642 LEU A O 1
ATOM 1261 N N . PHE A 1 169 ? 203.118 173.195 195.841 1.00 63.87 1643 PHE A N 1
ATOM 1262 C CA . PHE A 1 169 ? 202.007 172.654 195.064 1.00 61.82 1643 PHE A CA 1
ATOM 1263 C C . PHE A 1 169 ? 202.043 173.152 193.626 1.00 61.38 1643 PHE A C 1
ATOM 1264 O O . PHE A 1 169 ? 201.822 172.378 192.689 1.00 67.46 1643 PHE A O 1
ATOM 1272 N N . PHE A 1 170 ? 202.303 174.447 193.434 1.00 58.01 1644 PHE A N 1
ATOM 1273 C CA . PHE A 1 170 ? 202.442 174.981 192.083 1.00 55.57 1644 PHE A CA 1
ATOM 1274 C C . PHE A 1 170 ? 203.520 174.242 191.306 1.00 60.29 1644 PHE A C 1
ATOM 1275 O O . PHE A 1 170 ? 203.330 173.908 190.132 1.00 71.27 1644 PHE A O 1
ATOM 1283 N N . TYR A 1 171 ? 204.665 173.990 191.942 1.00 62.41 1645 TYR A N 1
ATOM 1284 C CA . TYR A 1 171 ? 205.758 173.297 191.270 1.00 62.56 1645 TYR A CA 1
ATOM 1285 C C . TYR A 1 171 ? 205.341 171.902 190.824 1.00 64.87 1645 TYR A C 1
ATOM 1286 O O . TYR A 1 171 ? 205.662 171.477 189.709 1.00 71.02 1645 TYR A O 1
ATOM 1295 N N . ILE A 1 172 ? 204.632 171.173 191.685 1.00 62.11 1646 ILE A N 1
ATOM 1296 C CA . ILE A 1 172 ? 204.179 169.829 191.337 1.00 61.53 1646 ILE A CA 1
ATOM 1297 C C . ILE A 1 172 ? 203.191 169.876 190.180 1.00 63.97 1646 ILE A C 1
ATOM 1298 O O . ILE A 1 172 ? 203.308 169.119 189.209 1.00 69.98 1646 ILE A O 1
ATOM 1303 N N . PHE A 1 173 ? 202.196 170.760 190.267 1.00 61.21 1647 PHE A N 1
ATOM 1304 C CA . PHE A 1 173 ? 201.223 170.870 189.188 1.00 56.98 1647 PHE A CA 1
ATOM 1305 C C . PHE A 1 173 ? 201.854 171.390 187.904 1.00 59.61 1647 PHE A C 1
ATOM 1306 O O . PHE A 1 173 ? 201.411 171.026 186.811 1.00 63.82 1647 PHE A O 1
ATOM 1314 N N . ALA A 1 174 ? 202.874 172.243 188.007 1.00 60.09 1648 ALA A N 1
ATOM 1315 C CA . ALA A 1 174 ? 203.547 172.720 186.804 1.00 54.62 1648 ALA A CA 1
ATOM 1316 C C . ALA A 1 174 ? 204.318 171.600 186.120 1.00 58.28 1648 ALA A C 1
ATOM 1317 O O . ALA A 1 174 ? 204.378 171.546 184.887 1.00 66.77 1648 ALA A O 1
ATOM 1319 N N . ILE A 1 175 ? 204.927 170.707 186.900 1.00 57.57 1649 ILE A N 1
ATOM 1320 C CA . ILE A 1 175 ? 205.567 169.527 186.324 1.00 56.51 1649 ILE A CA 1
ATOM 1321 C C . ILE A 1 175 ? 204.542 168.670 185.594 1.00 58.49 1649 ILE A C 1
ATOM 1322 O O . ILE A 1 175 ? 204.751 168.262 184.446 1.00 67.64 1649 ILE A O 1
ATOM 1327 N N . MET A 1 176 ? 203.421 168.377 186.254 1.00 54.32 1650 MET A N 1
ATOM 1328 C CA . MET A 1 176 ? 202.404 167.528 185.644 1.00 54.45 1650 MET A CA 1
ATOM 1329 C C . MET A 1 176 ? 201.784 168.184 184.417 1.00 59.65 1650 MET A C 1
ATOM 1330 O O . MET A 1 176 ? 201.594 167.530 183.386 1.00 63.68 1650 MET A O 1
ATOM 1335 N N . ALA A 1 177 ? 201.456 169.475 184.508 1.00 57.69 1651 ALA A N 1
ATOM 1336 C CA . ALA A 1 177 ? 200.815 170.154 183.387 1.00 54.63 1651 ALA A CA 1
ATOM 1337 C C . ALA A 1 177 ? 201.735 170.256 182.179 1.00 57.97 1651 ALA A C 1
ATOM 1338 O O . ALA A 1 177 ? 201.262 170.207 181.039 1.00 63.38 1651 ALA A O 1
ATOM 1340 N N . THR A 1 178 ? 203.041 170.406 182.402 1.00 57.07 1652 THR A N 1
ATOM 1341 C CA . THR A 1 178 ? 203.986 170.402 181.291 1.00 55.18 1652 THR A CA 1
ATOM 1342 C C . THR A 1 178 ? 203.975 169.067 180.562 1.00 63.63 1652 THR A C 1
ATOM 1343 O O . THR A 1 178 ? 203.932 169.017 179.328 1.00 69.80 1652 THR A O 1
ATOM 1347 N N . GLN A 1 179 ? 204.023 167.968 181.313 1.00 61.50 1653 GLN A N 1
ATOM 1348 C CA . GLN A 1 179 ? 204.080 166.653 180.689 1.00 67.74 1653 GLN A CA 1
ATOM 1349 C C . GLN A 1 179 ? 202.737 166.231 180.106 1.00 72.28 1653 GLN A C 1
ATOM 1350 O O . GLN A 1 179 ? 202.702 165.514 179.101 1.00 83.47 1653 GLN A O 1
ATOM 1356 N N . LEU A 1 180 ? 201.626 166.664 180.704 1.00 65.41 1654 LEU A N 1
ATOM 1357 C CA . LEU A 1 180 ? 200.324 166.236 180.204 1.00 62.45 1654 LEU A CA 1
ATOM 1358 C C . LEU A 1 180 ? 199.880 167.034 178.984 1.00 62.94 1654 LEU A C 1
ATOM 1359 O O . LEU A 1 180 ? 199.331 166.460 178.038 1.00 68.82 1654 LEU A O 1
ATOM 1364 N N . PHE A 1 181 ? 200.102 168.349 178.979 1.00 56.75 1655 PHE A N 1
ATOM 1365 C CA . PHE A 1 181 ? 199.513 169.209 177.964 1.00 53.56 1655 PHE A CA 1
ATOM 1366 C C . PHE A 1 181 ? 200.518 170.010 177.152 1.00 58.40 1655 PHE A C 1
ATOM 1367 O O . PHE A 1 181 ? 200.164 170.482 176.069 1.00 65.73 1655 PHE A O 1
ATOM 1375 N N . GLY A 1 182 ? 201.748 170.180 177.635 1.00 58.55 1656 GLY A N 1
ATOM 1376 C CA . GLY A 1 182 ? 202.709 171.013 176.933 1.00 59.03 1656 GLY A CA 1
ATOM 1377 C C . GLY A 1 182 ? 203.194 170.457 175.614 1.00 61.85 1656 GLY A C 1
ATOM 1378 O O . GLY A 1 182 ? 203.670 171.226 174.773 1.00 63.35 1656 GLY A O 1
ATOM 1379 N N . GLU A 1 183 ? 203.115 169.140 175.426 1.00 67.74 1657 GLU A N 1
ATOM 1380 C CA . GLU A 1 183 ? 203.446 168.543 174.136 1.00 65.80 1657 GLU A CA 1
ATOM 1381 C C . GLU A 1 183 ? 202.668 169.199 172.999 1.00 64.02 1657 GLU A C 1
ATOM 1382 O O . GLU A 1 183 ? 203.242 169.546 171.961 1.00 70.94 1657 GLU A O 1
ATOM 1388 N N . ARG A 1 184 ? 201.358 169.379 173.173 1.00 57.36 1658 ARG A N 1
ATOM 1389 C CA . ARG A 1 184 ? 200.512 169.887 172.102 1.00 49.87 1658 ARG A CA 1
ATOM 1390 C C . ARG A 1 184 ? 200.034 171.315 172.316 1.00 55.19 1658 ARG A C 1
ATOM 1391 O O . ARG A 1 184 ? 199.527 171.924 171.370 1.00 55.97 1658 ARG A O 1
ATOM 1399 N N . PHE A 1 185 ? 200.167 171.860 173.523 1.00 57.12 1659 PHE A N 1
ATOM 1400 C CA . PHE A 1 185 ? 199.846 173.255 173.815 1.00 49.62 1659 PHE A CA 1
ATOM 1401 C C . PHE A 1 185 ? 201.074 173.947 174.395 1.00 54.72 1659 PHE A C 1
ATOM 1402 O O . PHE A 1 185 ? 201.078 174.352 175.564 1.00 63.65 1659 PHE A O 1
ATOM 1410 N N . PRO A 1 186 ? 202.140 174.088 173.604 1.00 53.24 1660 PRO A N 1
ATOM 1411 C CA . PRO A 1 186 ? 203.395 174.602 174.166 1.00 53.72 1660 PRO A CA 1
ATOM 1412 C C . PRO A 1 186 ? 203.317 176.049 174.616 1.00 58.84 1660 PRO A C 1
ATOM 1413 O O . PRO A 1 186 ? 204.042 176.430 175.542 1.00 64.13 1660 PRO A O 1
ATOM 1417 N N . GLU A 1 187 ? 202.472 176.870 173.991 1.00 60.03 1661 GLU A N 1
ATOM 1418 C CA . GLU A 1 187 ? 202.343 178.260 174.412 1.00 59.29 1661 GLU A CA 1
ATOM 1419 C C . GLU A 1 187 ? 201.780 178.391 175.819 1.00 63.66 1661 GLU A C 1
ATOM 1420 O O . GLU A 1 187 ? 201.888 179.464 176.421 1.00 74.20 1661 GLU A O 1
ATOM 1426 N N . TRP A 1 188 ? 201.191 177.327 176.361 1.00 60.67 1662 TRP A N 1
ATOM 1427 C CA . TRP A 1 188 ? 200.624 177.344 177.700 1.00 48.00 1662 TRP A CA 1
ATOM 1428 C C . TRP A 1 188 ? 201.367 176.458 178.680 1.00 50.23 1662 TRP A C 1
ATOM 1429 O O . TRP A 1 188 ? 201.436 176.792 179.862 1.00 62.35 1662 TRP A O 1
ATOM 1440 N N . PHE A 1 189 ? 201.920 175.338 178.215 1.00 50.93 1663 PHE A N 1
ATOM 1441 C CA . PHE A 1 189 ? 202.529 174.365 179.109 1.00 51.18 1663 PHE A CA 1
ATOM 1442 C C . PHE A 1 189 ? 203.827 173.789 178.559 1.00 56.21 1663 PHE A C 1
ATOM 1443 O O . PHE A 1 189 ? 204.303 172.778 179.085 1.00 64.81 1663 PHE A O 1
ATOM 1451 N N . GLY A 1 190 ? 204.418 174.389 177.524 1.00 53.75 1664 GLY A N 1
ATOM 1452 C CA . GLY A 1 190 ? 205.535 173.757 176.845 1.00 54.82 1664 GLY A CA 1
ATOM 1453 C C . GLY A 1 190 ? 206.804 173.683 177.661 1.00 59.35 1664 GLY A C 1
ATOM 1454 O O . GLY A 1 190 ? 207.639 172.810 177.410 1.00 72.91 1664 GLY A O 1
ATOM 1455 N N . THR A 1 191 ? 206.965 174.569 178.637 1.00 58.21 1665 THR A N 1
ATOM 1456 C CA . THR A 1 191 ? 208.098 174.545 179.546 1.00 55.45 1665 THR A CA 1
ATOM 1457 C C . THR A 1 191 ? 207.579 174.735 180.961 1.00 57.63 1665 THR A C 1
ATOM 1458 O O . THR A 1 191 ? 206.422 175.101 181.176 1.00 60.29 1665 THR A O 1
ATOM 1462 N N . LEU A 1 192 ? 208.445 174.454 181.935 1.00 61.24 1666 LEU A N 1
ATOM 1463 C CA . LEU A 1 192 ? 208.072 174.667 183.328 1.00 57.22 1666 LEU A CA 1
ATOM 1464 C C . LEU A 1 192 ? 207.694 176.119 183.588 1.00 60.90 1666 LEU A C 1
ATOM 1465 O O . LEU A 1 192 ? 206.798 176.391 184.395 1.00 64.81 1666 LEU A O 1
ATOM 1470 N N . GLY A 1 193 ? 208.356 177.061 182.916 1.00 56.46 1667 GLY A N 1
ATOM 1471 C CA . GLY A 1 193 ? 207.998 178.459 183.080 1.00 50.69 1667 GLY A CA 1
ATOM 1472 C C . GLY A 1 193 ? 206.655 178.797 182.463 1.00 54.47 1667 GLY A C 1
ATOM 1473 O O . GLY A 1 193 ? 205.852 179.515 183.065 1.00 59.16 1667 GLY A O 1
ATOM 1474 N N . GLU A 1 194 ? 206.405 178.313 181.245 1.00 54.96 1668 GLU A N 1
ATOM 1475 C CA . GLU A 1 194 ? 205.086 178.452 180.636 1.00 50.89 1668 GLU A CA 1
ATOM 1476 C C . GLU A 1 194 ? 204.000 177.914 181.553 1.00 55.89 1668 GLU A C 1
ATOM 1477 O O . GLU A 1 194 ? 202.972 178.562 181.773 1.00 63.83 1668 GLU A O 1
ATOM 1483 N N . SER A 1 195 ? 204.217 176.715 182.091 1.00 54.65 1669 SER A N 1
ATOM 1484 C CA . SER A 1 195 ? 203.205 176.065 182.912 1.00 50.87 1669 SER A CA 1
ATOM 1485 C C . SER A 1 195 ? 202.988 176.812 184.221 1.00 56.70 1669 SER A C 1
ATOM 1486 O O . SER A 1 195 ? 201.859 176.889 184.715 1.00 61.55 1669 SER A O 1
ATOM 1489 N N . PHE A 1 196 ? 204.059 177.358 184.800 1.00 59.74 1670 PHE A N 1
ATOM 1490 C CA . PHE A 1 196 ? 203.925 178.151 186.018 1.00 55.05 1670 PHE A CA 1
ATOM 1491 C C . PHE A 1 196 ? 203.038 179.366 185.790 1.00 56.30 1670 PHE A C 1
ATOM 1492 O O . PHE A 1 196 ? 202.146 179.658 186.593 1.00 58.85 1670 PHE A O 1
ATOM 1500 N N . TYR A 1 197 ? 203.279 180.095 184.699 1.00 53.63 1671 TYR A N 1
ATOM 1501 C CA . TYR A 1 197 ? 202.479 181.278 184.408 1.00 48.07 1671 TYR A CA 1
ATOM 1502 C C . TYR A 1 197 ? 201.018 180.918 184.178 1.00 53.14 1671 TYR A C 1
ATOM 1503 O O . TYR A 1 197 ? 200.118 181.589 184.694 1.00 62.16 1671 TYR A O 1
ATOM 1512 N N . THR A 1 198 ? 200.761 179.864 183.404 1.00 52.63 1672 THR A N 1
ATOM 1513 C CA . THR A 1 198 ? 199.385 179.515 183.071 1.00 48.69 1672 THR A CA 1
ATOM 1514 C C . THR A 1 198 ? 198.617 179.032 184.294 1.00 53.08 1672 THR A C 1
ATOM 1515 O O . THR A 1 198 ? 197.434 179.350 184.453 1.00 62.34 1672 THR A O 1
ATOM 1519 N N . LEU A 1 199 ? 199.271 178.276 185.177 1.00 53.26 1673 LEU A N 1
ATOM 1520 C CA . LEU A 1 199 ? 198.608 177.867 186.410 1.00 50.40 1673 LEU A CA 1
ATOM 1521 C C . LEU A 1 199 ? 198.328 179.050 187.325 1.00 54.79 1673 LEU A C 1
ATOM 1522 O O . LEU A 1 199 ? 197.330 179.041 188.054 1.00 64.20 1673 LEU A O 1
ATOM 1527 N N . PHE A 1 200 ? 199.188 180.068 187.312 1.00 53.80 1674 PHE A N 1
ATOM 1528 C CA . PHE A 1 200 ? 198.899 181.266 188.089 1.00 53.01 1674 PHE A CA 1
ATOM 1529 C C . PHE A 1 200 ? 197.671 181.981 187.547 1.00 52.73 1674 PHE A C 1
ATOM 1530 O O . PHE A 1 200 ? 196.832 182.459 188.319 1.00 59.20 1674 PHE A O 1
ATOM 1538 N N . GLN A 1 201 ? 197.561 182.079 186.223 1.00 53.78 1675 GLN A N 1
ATOM 1539 C CA . GLN A 1 201 ? 196.347 182.597 185.607 1.00 52.49 1675 GLN A CA 1
ATOM 1540 C C . GLN A 1 201 ? 195.124 181.799 186.043 1.00 55.18 1675 GLN A C 1
ATOM 1541 O O . GLN A 1 201 ? 194.078 182.371 186.369 1.00 62.30 1675 GLN A O 1
ATOM 1547 N N . VAL A 1 202 ? 195.234 180.469 186.040 1.00 55.86 1676 VAL A N 1
ATOM 1548 C CA . VAL A 1 202 ? 194.115 179.624 186.445 1.00 56.53 1676 VAL A CA 1
ATOM 1549 C C . VAL A 1 202 ? 193.764 179.859 187.909 1.00 57.30 1676 VAL A C 1
ATOM 1550 O O . VAL A 1 202 ? 192.585 179.863 188.285 1.00 63.32 1676 VAL A O 1
ATOM 1554 N N . MET A 1 203 ? 194.774 180.064 188.758 1.00 53.62 1677 MET A N 1
ATOM 1555 C CA . MET A 1 203 ? 194.501 180.319 190.169 1.00 55.60 1677 MET A CA 1
ATOM 1556 C C . MET A 1 203 ? 193.715 181.609 190.359 1.00 59.41 1677 MET A C 1
ATOM 1557 O O . MET A 1 203 ? 192.789 181.664 191.176 1.00 64.84 1677 MET A O 1
ATOM 1562 N N . THR A 1 204 ? 194.065 182.660 189.617 1.00 57.12 1678 THR A N 1
ATOM 1563 C CA . THR A 1 204 ? 193.281 183.888 189.663 1.00 54.16 1678 THR A CA 1
ATOM 1564 C C . THR A 1 204 ? 191.922 183.749 188.992 1.00 55.26 1678 THR A C 1
ATOM 1565 O O . THR A 1 204 ? 191.179 184.734 188.945 1.00 62.66 1678 THR A O 1
ATOM 1569 N N . LEU A 1 205 ? 191.590 182.565 188.472 1.00 54.54 1679 LEU A N 1
ATOM 1570 C CA . LEU A 1 205 ? 190.333 182.284 187.781 1.00 56.04 1679 LEU A CA 1
ATOM 1571 C C . LEU A 1 205 ? 190.152 183.116 186.517 1.00 57.88 1679 LEU A C 1
ATOM 1572 O O . LEU A 1 205 ? 189.035 183.234 186.009 1.00 67.60 1679 LEU A O 1
ATOM 1577 N N . GLU A 1 206 ? 191.223 183.706 185.995 1.00 53.46 1680 GLU A N 1
ATOM 1578 C CA . GLU A 1 206 ? 191.124 184.583 184.834 1.00 54.83 1680 GLU A CA 1
ATOM 1579 C C . GLU A 1 206 ? 191.038 183.736 183.569 1.00 61.90 1680 GLU A C 1
ATOM 1580 O O . GLU A 1 206 ? 192.008 183.067 183.198 1.00 68.11 1680 GLU A O 1
ATOM 1586 N N . SER A 1 207 ? 189.882 183.771 182.903 1.00 61.66 1681 SER A N 1
ATOM 1587 C CA . SER A 1 207 ? 189.647 183.029 181.659 1.00 60.23 1681 SER A CA 1
ATOM 1588 C C . SER A 1 207 ? 190.002 181.550 181.783 1.00 59.98 1681 SER A C 1
ATOM 1589 O O . SER A 1 207 ? 190.343 180.901 180.794 1.00 62.89 1681 SER A O 1
ATOM 1592 N N . TRP A 1 208 ? 189.943 181.009 183.001 1.00 62.44 1682 TRP A N 1
ATOM 1593 C CA . TRP A 1 208 ? 190.464 179.666 183.234 1.00 56.32 1682 TRP A CA 1
ATOM 1594 C C . TRP A 1 208 ? 189.729 178.626 182.396 1.00 58.38 1682 TRP A C 1
ATOM 1595 O O . TRP A 1 208 ? 190.347 177.689 181.882 1.00 63.65 1682 TRP A O 1
ATOM 1606 N N . SER A 1 209 ? 188.417 178.781 182.228 1.00 59.94 1683 SER A N 1
ATOM 1607 C CA . SER A 1 209 ? 187.627 177.787 181.506 1.00 53.73 1683 SER A CA 1
ATOM 1608 C C . SER A 1 209 ? 187.514 178.107 180.018 1.00 58.36 1683 SER A C 1
ATOM 1609 O O . SER A 1 209 ? 187.923 177.306 179.173 1.00 64.28 1683 SER A O 1
ATOM 1612 N N . MET A 1 210 ? 186.957 179.272 179.684 1.00 65.00 1684 MET A N 1
ATOM 1613 C CA . MET A 1 210 ? 186.750 179.612 178.280 1.00 64.38 1684 MET A CA 1
ATOM 1614 C C . MET A 1 210 ? 188.069 179.803 177.547 1.00 67.08 1684 MET A C 1
ATOM 1615 O O . MET A 1 210 ? 188.154 179.530 176.346 1.00 74.69 1684 MET A O 1
ATOM 1620 N N . GLY A 1 211 ? 189.097 180.273 178.244 1.00 62.15 1685 GLY A N 1
ATOM 1621 C CA . GLY A 1 211 ? 190.358 180.581 177.609 1.00 61.40 1685 GLY A CA 1
ATOM 1622 C C . GLY A 1 211 ? 191.372 179.458 177.615 1.00 61.42 1685 GLY A C 1
ATOM 1623 O O . GLY A 1 211 ? 192.212 179.384 176.716 1.00 69.97 1685 GLY A O 1
ATOM 1624 N N . ILE A 1 212 ? 191.318 178.576 178.613 1.00 58.09 1686 ILE A N 1
ATOM 1625 C CA . ILE A 1 212 ? 192.324 177.527 178.735 1.00 55.89 1686 ILE A CA 1
ATOM 1626 C C . ILE A 1 212 ? 191.713 176.134 178.665 1.00 54.38 1686 ILE A C 1
ATOM 1627 O O . ILE A 1 212 ? 192.048 175.346 177.776 1.00 59.33 1686 ILE A O 1
ATOM 1632 N N . VAL A 1 213 ? 190.818 175.813 179.600 1.00 54.29 1687 VAL A N 1
ATOM 1633 C CA . VAL A 1 213 ? 190.471 174.412 179.820 1.00 52.19 1687 VAL A CA 1
ATOM 1634 C C . VAL A 1 213 ? 189.504 173.898 178.759 1.00 55.33 1687 VAL A C 1
ATOM 1635 O O . VAL A 1 213 ? 189.592 172.739 178.343 1.00 66.21 1687 VAL A O 1
ATOM 1639 N N . ARG A 1 214 ? 188.574 174.731 178.296 1.00 54.98 1688 ARG A N 1
ATOM 1640 C CA . ARG A 1 214 ? 187.719 174.304 177.188 1.00 54.35 1688 ARG A CA 1
ATOM 1641 C C . ARG A 1 214 ? 188.499 174.046 175.907 1.00 55.75 1688 ARG A C 1
ATOM 1642 O O . ARG A 1 214 ? 188.234 173.024 175.250 1.00 59.53 1688 ARG A O 1
ATOM 1650 N N . PRO A 1 215 ? 189.434 174.903 175.476 1.00 55.92 1689 PRO A N 1
ATOM 1651 C CA . PRO A 1 215 ? 190.277 174.517 174.333 1.00 59.52 1689 PRO A CA 1
ATOM 1652 C C . PRO A 1 215 ? 191.046 173.229 174.558 1.00 58.49 1689 PRO A C 1
ATOM 1653 O O . PRO A 1 215 ? 191.159 172.414 173.636 1.00 69.66 1689 PRO A O 1
ATOM 1657 N N . LEU A 1 216 ? 191.596 173.029 175.758 1.00 50.71 1690 LEU A N 1
ATOM 1658 C CA . LEU A 1 216 ? 192.305 171.789 176.054 1.00 47.95 1690 LEU A CA 1
ATOM 1659 C C . LEU A 1 216 ? 191.413 170.566 175.881 1.00 54.91 1690 LEU A C 1
ATOM 1660 O O . LEU A 1 216 ? 191.854 169.542 175.349 1.00 62.95 1690 LEU A O 1
ATOM 1665 N N . MET A 1 217 ? 190.158 170.647 176.324 1.00 52.03 1691 MET A N 1
ATOM 1666 C CA . MET A 1 217 ? 189.305 169.466 176.281 1.00 54.23 1691 MET A CA 1
ATOM 1667 C C . MET A 1 217 ? 188.856 169.096 174.875 1.00 62.14 1691 MET A C 1
ATOM 1668 O O . MET A 1 217 ? 188.337 167.991 174.686 1.00 69.07 1691 MET A O 1
ATOM 1673 N N . GLU A 1 218 ? 189.030 169.978 173.889 1.00 59.07 1692 GLU A N 1
ATOM 1674 C CA . GLU A 1 218 ? 188.916 169.545 172.501 1.00 62.26 1692 GLU A CA 1
ATOM 1675 C C . GLU A 1 218 ? 189.959 168.492 172.157 1.00 63.86 1692 GLU A C 1
ATOM 1676 O O . GLU A 1 218 ? 189.745 167.679 171.252 1.00 72.66 1692 GLU A O 1
ATOM 1682 N N . VAL A 1 219 ? 191.086 168.490 172.863 1.00 60.46 1693 VAL A N 1
ATOM 1683 C CA . VAL A 1 219 ? 192.191 167.589 172.583 1.00 59.27 1693 VAL A CA 1
ATOM 1684 C C . VAL A 1 219 ? 192.369 166.564 173.695 1.00 61.35 1693 VAL A C 1
ATOM 1685 O O . VAL A 1 219 ? 192.602 165.384 173.426 1.00 69.25 1693 VAL A O 1
ATOM 1689 N N . TYR A 1 220 ? 192.247 166.997 174.949 1.00 59.49 1694 TYR A N 1
ATOM 1690 C CA . TYR A 1 220 ? 192.423 166.143 176.122 1.00 56.05 1694 TYR A CA 1
ATOM 1691 C C . TYR A 1 220 ? 191.115 166.174 176.899 1.00 57.75 1694 TYR A C 1
ATOM 1692 O O . TYR A 1 220 ? 190.927 167.033 177.774 1.00 63.29 1694 TYR A O 1
ATOM 1701 N N . PRO A 1 221 ? 190.181 165.269 176.604 1.00 56.68 1695 PRO A N 1
ATOM 1702 C CA . PRO A 1 221 ? 188.833 165.385 177.183 1.00 58.53 1695 PRO A CA 1
ATOM 1703 C C . PRO A 1 221 ? 188.807 165.407 178.700 1.00 63.47 1695 PRO A C 1
ATOM 1704 O O . PRO A 1 221 ? 187.904 166.017 179.284 1.00 68.60 1695 PRO A O 1
ATOM 1708 N N . TYR A 1 222 ? 189.759 164.753 179.357 1.00 60.90 1696 TYR A N 1
ATOM 1709 C CA . TYR A 1 222 ? 189.802 164.687 180.810 1.00 56.24 1696 TYR A CA 1
ATOM 1710 C C . TYR A 1 222 ? 190.626 165.800 181.441 1.00 57.72 1696 TYR A C 1
ATOM 1711 O O . TYR A 1 222 ? 190.978 165.696 182.618 1.00 62.30 1696 TYR A O 1
ATOM 1720 N N . ALA A 1 223 ? 190.962 166.846 180.683 1.00 56.21 1697 ALA A N 1
ATOM 1721 C CA . ALA A 1 223 ? 191.726 167.956 181.244 1.00 53.20 1697 ALA A CA 1
ATOM 1722 C C . ALA A 1 223 ? 191.040 168.559 182.463 1.00 61.91 1697 ALA A C 1
ATOM 1723 O O . ALA A 1 223 ? 191.711 169.103 183.346 1.00 69.68 1697 ALA A O 1
ATOM 1725 N N . TRP A 1 224 ? 189.708 168.486 182.520 1.00 61.68 1698 TRP A N 1
ATOM 1726 C CA . TRP A 1 224 ? 188.977 168.977 183.685 1.00 53.49 1698 TRP A CA 1
ATOM 1727 C C . TRP A 1 224 ? 189.358 168.228 184.956 1.00 56.29 1698 TRP A C 1
ATOM 1728 O O . TRP A 1 224 ? 189.280 168.792 186.052 1.00 60.41 1698 TRP A O 1
ATOM 1739 N N . VAL A 1 225 ? 189.763 166.961 184.836 1.00 57.83 1699 VAL A N 1
ATOM 1740 C CA . VAL A 1 225 ? 190.197 166.198 186.001 1.00 53.92 1699 VAL A CA 1
ATOM 1741 C C . VAL A 1 225 ? 191.468 166.781 186.604 1.00 54.47 1699 VAL A C 1
ATOM 1742 O O . VAL A 1 225 ? 191.766 166.541 187.778 1.00 58.94 1699 VAL A O 1
ATOM 1746 N N . PHE A 1 226 ? 192.230 167.549 185.831 1.00 53.77 1700 PHE A N 1
ATOM 1747 C CA . PHE A 1 226 ? 193.416 168.224 186.340 1.00 50.67 1700 PHE A CA 1
ATOM 1748 C C . PHE A 1 226 ? 193.088 169.570 186.979 1.00 55.26 1700 PHE A C 1
ATOM 1749 O O . PHE A 1 226 ? 193.441 169.817 188.135 1.00 62.53 1700 PHE A O 1
ATOM 1757 N N . PHE A 1 227 ? 192.416 170.447 186.235 1.00 54.72 1701 PHE A N 1
ATOM 1758 C CA . PHE A 1 227 ? 192.313 171.846 186.629 1.00 54.81 1701 PHE A CA 1
ATOM 1759 C C . PHE A 1 227 ? 191.255 172.103 187.691 1.00 57.07 1701 PHE A C 1
ATOM 1760 O O . PHE A 1 227 ? 191.410 173.035 188.485 1.00 66.99 1701 PHE A O 1
ATOM 1768 N N . ILE A 1 228 ? 190.188 171.315 187.737 1.00 51.33 1702 ILE A N 1
ATOM 1769 C CA . ILE A 1 228 ? 189.164 171.551 188.751 1.00 57.03 1702 ILE A CA 1
ATOM 1770 C C . ILE A 1 228 ? 189.690 171.144 190.125 1.00 60.48 1702 ILE A C 1
ATOM 1771 O O . ILE A 1 228 ? 189.514 171.908 191.085 1.00 64.29 1702 ILE A O 1
ATOM 1776 N N . PRO A 1 229 ? 190.331 169.979 190.291 1.00 58.92 1703 PRO A N 1
ATOM 1777 C CA . PRO A 1 229 ? 191.026 169.731 191.565 1.00 52.51 1703 PRO A CA 1
ATOM 1778 C C . PRO A 1 229 ? 192.092 170.763 191.882 1.00 54.91 1703 PRO A C 1
ATOM 1779 O O . PRO A 1 229 ? 192.265 171.129 193.049 1.00 62.39 1703 PRO A O 1
ATOM 1783 N N . PHE A 1 230 ? 192.820 171.236 190.869 1.00 53.44 1704 PHE A N 1
ATOM 1784 C CA . PHE A 1 230 ? 193.795 172.300 191.082 1.00 50.41 1704 PHE A CA 1
ATOM 1785 C C . PHE A 1 230 ? 193.133 173.544 191.659 1.00 55.53 1704 PHE A C 1
ATOM 1786 O O . PHE A 1 230 ? 193.641 174.147 192.610 1.00 60.97 1704 PHE A O 1
ATOM 1794 N N . ILE A 1 231 ? 192.002 173.952 191.082 1.00 53.83 1705 ILE A N 1
ATOM 1795 C CA . ILE A 1 231 ? 191.308 175.144 191.560 1.00 52.07 1705 ILE A CA 1
ATOM 1796 C C . ILE A 1 231 ? 190.866 174.967 193.006 1.00 59.77 1705 ILE A C 1
ATOM 1797 O O . ILE A 1 231 ? 190.996 175.884 193.823 1.00 66.77 1705 ILE A O 1
ATOM 1802 N N . PHE A 1 232 ? 190.344 173.787 193.349 1.00 59.87 1706 PHE A N 1
ATOM 1803 C CA . PHE A 1 232 ? 189.943 173.531 194.730 1.00 55.23 1706 PHE A CA 1
ATOM 1804 C C . PHE A 1 232 ? 191.120 173.661 195.687 1.00 58.03 1706 PHE A C 1
ATOM 1805 O O . PHE A 1 232 ? 191.000 174.276 196.751 1.00 67.95 1706 PHE A O 1
ATOM 1813 N N . VAL A 1 233 ? 192.263 173.074 195.332 1.00 55.26 1707 VAL A N 1
ATOM 1814 C CA . VAL A 1 233 ? 193.418 173.090 196.227 1.00 53.59 1707 VAL A CA 1
ATOM 1815 C C . VAL A 1 233 ? 193.886 174.519 196.470 1.00 56.49 1707 VAL A C 1
ATOM 1816 O O . VAL A 1 233 ? 193.983 174.973 197.615 1.00 66.31 1707 VAL A O 1
ATOM 1820 N N . VAL A 1 234 ? 194.180 175.252 195.394 1.00 56.87 1708 VAL A N 1
ATOM 1821 C CA . VAL A 1 234 ? 194.756 176.583 195.555 1.00 60.59 1708 VAL A CA 1
ATOM 1822 C C . VAL A 1 234 ? 193.742 177.565 196.131 1.00 62.70 1708 VAL A C 1
ATOM 1823 O O . VAL A 1 234 ? 194.122 178.516 196.823 1.00 70.13 1708 VAL A O 1
ATOM 1827 N N . THR A 1 235 ? 192.450 177.369 195.863 1.00 58.84 1709 THR A N 1
ATOM 1828 C CA . THR A 1 235 ? 191.439 178.170 196.546 1.00 60.68 1709 THR A CA 1
ATOM 1829 C C . THR A 1 235 ? 191.394 177.842 198.031 1.00 65.39 1709 THR A C 1
ATOM 1830 O O . THR A 1 235 ? 191.308 178.744 198.871 1.00 74.56 1709 THR A O 1
ATOM 1834 N N . PHE A 1 236 ? 191.450 176.554 198.371 1.00 63.49 1710 PHE A N 1
ATOM 1835 C CA . PHE A 1 236 ? 191.432 176.149 199.771 1.00 58.83 1710 PHE A CA 1
ATOM 1836 C C . PHE A 1 236 ? 192.651 176.672 200.516 1.00 62.95 1710 PHE A C 1
ATOM 1837 O O . PHE A 1 236 ? 192.544 177.113 201.665 1.00 70.00 1710 PHE A O 1
ATOM 1845 N N . VAL A 1 237 ? 193.823 176.625 199.882 1.00 59.96 1711 VAL A N 1
ATOM 1846 C CA . VAL A 1 237 ? 195.029 177.128 200.528 1.00 59.27 1711 VAL A CA 1
ATOM 1847 C C . VAL A 1 237 ? 194.981 178.647 200.655 1.00 65.37 1711 VAL A C 1
ATOM 1848 O O . VAL A 1 237 ? 195.419 179.209 201.666 1.00 74.95 1711 VAL A O 1
ATOM 1852 N N . MET A 1 238 ? 194.453 179.338 199.641 1.00 63.26 1712 MET A N 1
ATOM 1853 C CA . MET A 1 238 ? 194.314 180.789 199.741 1.00 64.82 1712 MET A CA 1
ATOM 1854 C C . MET A 1 238 ? 193.351 181.182 200.852 1.00 67.57 1712 MET A C 1
ATOM 1855 O O . MET A 1 238 ? 193.601 182.145 201.586 1.00 73.39 1712 MET A O 1
ATOM 1860 N N . ILE A 1 239 ? 192.235 180.463 200.978 1.00 62.82 1713 ILE A N 1
ATOM 1861 C CA . ILE A 1 239 ? 191.289 180.732 202.057 1.00 60.25 1713 ILE A CA 1
ATOM 1862 C C . ILE A 1 239 ? 191.971 180.587 203.410 1.00 64.63 1713 ILE A C 1
ATOM 1863 O O . ILE A 1 239 ? 191.890 181.474 204.266 1.00 69.74 1713 ILE A O 1
ATOM 1868 N N . ASN A 1 240 ? 192.669 179.469 203.616 1.00 66.17 1714 ASN A N 1
ATOM 1869 C CA . ASN A 1 240 ? 193.328 179.231 204.895 1.00 62.91 1714 ASN A CA 1
ATOM 1870 C C . ASN A 1 240 ? 194.458 180.218 205.147 1.00 61.43 1714 ASN A C 1
ATOM 1871 O O . ASN A 1 240 ? 194.754 180.531 206.304 1.00 69.95 1714 ASN A O 1
ATOM 1876 N N . LEU A 1 241 ? 195.107 180.702 204.088 1.00 59.61 1715 LEU A N 1
ATOM 1877 C CA . LEU A 1 241 ? 196.088 181.768 204.249 1.00 62.22 1715 LEU A CA 1
ATOM 1878 C C . LEU A 1 241 ? 195.441 183.013 204.844 1.00 65.19 1715 LEU A C 1
ATOM 1879 O O . LEU A 1 241 ? 195.970 183.613 205.785 1.00 72.60 1715 LEU A O 1
ATOM 1884 N N . VAL A 1 242 ? 194.292 183.417 204.300 1.00 61.95 1716 VAL A N 1
ATOM 1885 C CA . VAL A 1 242 ? 193.621 184.617 204.786 1.00 62.03 1716 VAL A CA 1
ATOM 1886 C C . VAL A 1 242 ? 193.053 184.390 206.181 1.00 63.37 1716 VAL A C 1
ATOM 1887 O O . VAL A 1 242 ? 193.132 185.269 207.046 1.00 65.26 1716 VAL A O 1
ATOM 1891 N N . VAL A 1 243 ? 192.469 183.214 206.422 1.00 62.77 1717 VAL A N 1
ATOM 1892 C CA . VAL A 1 243 ? 191.948 182.900 207.750 1.00 60.39 1717 VAL A CA 1
ATOM 1893 C C . VAL A 1 243 ? 193.059 182.964 208.789 1.00 63.18 1717 VAL A C 1
ATOM 1894 O O . VAL A 1 243 ? 192.849 183.424 209.917 1.00 71.92 1717 VAL A O 1
ATOM 1898 N N . ALA A 1 244 ? 194.256 182.497 208.429 1.00 64.94 1718 ALA A N 1
ATOM 1899 C CA . ALA A 1 244 ? 195.392 182.593 209.338 1.00 64.98 1718 ALA A CA 1
ATOM 1900 C C . ALA A 1 244 ? 195.687 184.041 209.706 1.00 69.65 1718 ALA A C 1
ATOM 1901 O O . ALA A 1 244 ? 195.943 184.351 210.874 1.00 79.32 1718 ALA A O 1
ATOM 1903 N N . ILE A 1 245 ? 195.662 184.942 208.721 1.00 65.83 1719 ILE A N 1
ATOM 1904 C CA . ILE A 1 245 ? 195.931 186.353 208.990 1.00 66.60 1719 ILE A CA 1
ATOM 1905 C C . ILE A 1 245 ? 194.876 186.935 209.919 1.00 71.66 1719 ILE A C 1
ATOM 1906 O O . ILE A 1 245 ? 195.187 187.724 210.819 1.00 79.45 1719 ILE A O 1
ATOM 1911 N N . ILE A 1 246 ? 193.612 186.558 209.719 1.00 67.75 1720 ILE A N 1
ATOM 1912 C CA . ILE A 1 246 ? 192.540 187.074 210.567 1.00 65.63 1720 ILE A CA 1
ATOM 1913 C C . ILE A 1 246 ? 192.740 186.629 212.009 1.00 74.53 1720 ILE A C 1
ATOM 1914 O O . ILE A 1 246 ? 192.736 187.448 212.935 1.00 86.69 1720 ILE A O 1
ATOM 1919 N N . VAL A 1 247 ? 192.919 185.323 212.224 1.00 75.45 1721 VAL A N 1
ATOM 1920 C CA . VAL A 1 247 ? 193.013 184.819 213.588 1.00 78.84 1721 VAL A CA 1
ATOM 1921 C C . VAL A 1 247 ? 194.340 185.196 214.231 1.00 83.84 1721 VAL A C 1
ATOM 1922 O O . VAL A 1 247 ? 194.432 185.253 215.461 1.00 95.00 1721 VAL A O 1
ATOM 1926 N N . ASP A 1 248 ? 195.377 185.443 213.431 1.00 81.72 1722 ASP A N 1
ATOM 1927 C CA . ASP A 1 248 ? 196.619 185.979 213.975 1.00 87.19 1722 ASP A CA 1
ATOM 1928 C C . ASP A 1 248 ? 196.401 187.368 214.561 1.00 95.04 1722 ASP A C 1
ATOM 1929 O O . ASP A 1 248 ? 196.763 187.635 215.712 1.00 100.98 1722 ASP A O 1
ATOM 1934 N N . ALA A 1 249 ? 195.815 188.271 213.771 1.00 94.13 1723 ALA A N 1
ATOM 1935 C CA . ALA A 1 249 ? 195.519 189.612 214.260 1.00 93.75 1723 ALA A CA 1
ATOM 1936 C C . ALA A 1 249 ? 194.549 189.585 215.431 1.00 100.14 1723 ALA A C 1
ATOM 1937 O O . ALA A 1 249 ? 194.653 190.414 216.341 1.00 109.56 1723 ALA A O 1
ATOM 1939 N N . MET A 1 250 ? 193.598 188.649 215.427 1.00 95.85 1724 MET A N 1
ATOM 1940 C CA . MET A 1 250 ? 192.683 188.526 216.556 1.00 96.18 1724 MET A CA 1
ATOM 1941 C C . MET A 1 250 ? 193.415 188.076 217.813 1.00 106.65 1724 MET A C 1
ATOM 1942 O O . MET A 1 250 ? 193.069 188.499 218.922 1.00 121.95 1724 MET A O 1
ATOM 1947 N N . ALA A 1 251 ? 194.419 187.212 217.664 1.00 103.82 1725 ALA A N 1
ATOM 1948 C CA . ALA A 1 251 ? 195.204 186.788 218.818 1.00 108.28 1725 ALA A CA 1
ATOM 1949 C C . ALA A 1 251 ? 195.947 187.963 219.440 1.00 119.27 1725 ALA A C 1
ATOM 1950 O O . ALA A 1 251 ? 196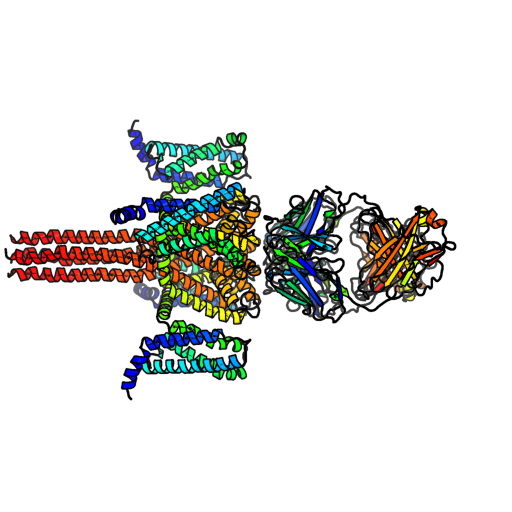.070 188.049 220.667 1.00 131.19 1725 ALA A O 1
ATOM 1952 N N . ILE A 1 252 ? 196.461 188.872 218.608 1.00 114.21 1726 ILE A N 1
ATOM 1953 C CA . ILE A 1 252 ? 197.133 190.061 219.126 1.00 122.23 1726 ILE A CA 1
ATOM 1954 C C . ILE A 1 252 ? 196.167 190.905 219.948 1.00 128.80 1726 ILE A C 1
ATOM 1955 O O . ILE A 1 252 ? 196.545 191.492 220.970 1.00 141.56 1726 ILE A O 1
ATOM 1960 N N . LEU A 1 253 ? 194.901 190.960 219.533 1.00 121.41 1727 LEU A N 1
ATOM 1961 C CA . LEU A 1 253 ? 193.881 191.616 220.345 1.00 125.32 1727 LEU A CA 1
ATOM 1962 C C . LEU A 1 253 ? 193.621 190.834 221.626 1.00 134.61 1727 LEU A C 1
ATOM 1963 O O . LEU A 1 253 ? 193.837 191.341 222.732 1.00 144.25 1727 LEU A O 1
ATOM 1968 N N . ASN A 1 254 ? 193.141 189.595 221.489 1.00 134.81 1728 ASN A N 1
ATOM 1969 C CA . ASN A 1 254 ? 192.603 188.863 222.631 1.00 141.26 1728 ASN A CA 1
ATOM 1970 C C . ASN A 1 254 ? 193.642 188.689 223.730 1.00 152.71 1728 ASN A C 1
ATOM 1971 O O . ASN A 1 254 ? 193.285 188.565 224.907 1.00 165.77 1728 ASN A O 1
ATOM 1976 N N . GLN A 1 255 ? 194.926 188.662 223.365 1.00 150.52 1729 GLN A N 1
ATOM 1977 C CA . GLN A 1 255 ? 195.992 188.663 224.361 1.00 159.52 1729 GLN A CA 1
ATOM 1978 C C . GLN A 1 255 ? 195.907 189.876 225.281 1.00 168.97 1729 GLN A C 1
ATOM 1979 O O . GLN A 1 255 ? 196.219 189.772 226.473 1.00 175.42 1729 GLN A O 1
ATOM 1985 N N . LYS A 1 256 ? 195.484 191.028 224.756 1.00 165.79 1730 LYS A N 1
ATOM 1986 C CA . LYS A 1 256 ? 195.353 192.215 225.597 1.00 169.09 1730 LYS A CA 1
ATOM 1987 C C . LYS A 1 256 ? 194.139 192.116 226.512 1.00 179.28 1730 LYS A C 1
ATOM 1988 O O . LYS A 1 256 ? 194.226 192.416 227.708 1.00 185.95 1730 LYS A O 1
ATOM 1994 N N . GLU A 1 257 ? 192.987 191.724 225.961 1.00 175.01 1731 GLU A N 1
ATOM 1995 C CA . GLU A 1 257 ? 191.792 191.562 226.783 1.00 179.34 1731 GLU A CA 1
ATOM 1996 C C . GLU A 1 257 ? 192.028 190.577 227.921 1.00 183.98 1731 GLU A C 1
ATOM 1997 O O . GLU A 1 257 ? 191.614 190.823 229.060 1.00 191.45 1731 GLU A O 1
ATOM 2003 N N . GLU A 1 258 ? 192.675 189.448 227.624 1.00 181.06 1732 GLU A N 1
ATOM 2004 C CA . GLU A 1 258 ? 192.999 188.458 228.647 1.00 185.88 1732 GLU A CA 1
ATOM 2005 C C . GLU A 1 258 ? 193.758 189.080 229.815 1.00 192.68 1732 GLU A C 1
ATOM 2006 O O . GLU A 1 258 ? 193.351 188.955 230.975 1.00 200.73 1732 GLU A O 1
ATOM 2012 N N . GLN A 1 259 ? 194.877 189.750 229.522 1.00 189.71 1733 GLN A N 1
ATOM 2013 C CA . GLN A 1 259 ? 195.735 190.259 230.589 1.00 196.03 1733 GLN A CA 1
ATOM 2014 C C . GLN A 1 259 ? 195.011 191.288 231.453 1.00 203.52 1733 GLN A C 1
ATOM 2015 O O . GLN A 1 259 ? 195.162 191.287 232.680 1.00 210.29 1733 GLN A O 1
ATOM 2021 N N . HIS A 1 260 ? 194.224 192.176 230.837 1.00 200.44 1734 HIS A N 1
ATOM 2022 C CA . HIS A 1 260 ? 193.482 193.163 231.615 1.00 201.39 1734 HIS A CA 1
ATOM 2023 C C . HIS A 1 260 ? 192.535 192.490 232.600 1.00 207.89 1734 HIS A C 1
ATOM 2024 O O . HIS A 1 260 ? 192.342 192.977 233.720 1.00 211.41 1734 HIS A O 1
ATOM 2031 N N . ILE A 1 261 ? 191.934 191.368 232.201 1.00 206.44 1735 ILE A N 1
ATOM 2032 C CA . ILE A 1 261 ? 191.065 190.634 233.113 1.00 208.02 1735 ILE A CA 1
ATOM 2033 C C . ILE A 1 261 ? 191.887 189.968 234.209 1.00 217.02 1735 ILE A C 1
ATOM 2034 O O . ILE A 1 261 ? 191.501 189.974 235.384 1.00 223.41 1735 ILE A O 1
ATOM 2039 N N . ILE A 1 262 ? 193.035 189.392 233.846 1.00 216.17 1736 ILE A N 1
ATOM 2040 C CA . ILE A 1 262 ? 193.900 188.762 234.839 1.00 219.18 1736 ILE A CA 1
ATOM 2041 C C . ILE A 1 262 ? 194.448 189.800 235.811 1.00 225.60 1736 ILE A C 1
ATOM 2042 O O . ILE A 1 262 ? 194.477 189.574 237.027 1.00 231.52 1736 ILE A O 1
ATOM 2047 N N . ASP A 1 263 ? 194.903 190.945 235.293 1.00 222.22 1737 ASP A N 1
ATOM 2048 C CA . ASP A 1 263 ? 195.394 192.011 236.161 1.00 225.41 1737 ASP A CA 1
ATOM 2049 C C . ASP A 1 263 ? 194.327 192.459 237.152 1.00 231.57 1737 ASP A C 1
ATOM 2050 O O . ASP A 1 263 ? 194.622 192.693 238.329 1.00 237.48 1737 ASP A O 1
ATOM 2055 N N . GLU A 1 264 ? 193.079 192.585 236.694 1.00 230.62 1738 GLU A N 1
ATOM 2056 C CA . GLU A 1 264 ? 192.005 192.963 237.605 1.00 235.45 1738 GLU A CA 1
ATOM 2057 C C . GLU A 1 264 ? 191.682 191.844 238.585 1.00 240.09 1738 GLU A C 1
ATOM 2058 O O . GLU A 1 264 ? 191.273 192.116 239.719 1.00 245.66 1738 GLU A O 1
ATOM 2064 N N . VAL A 1 265 ? 191.855 190.587 238.171 1.00 237.90 1739 VAL A N 1
ATOM 2065 C CA . VAL A 1 265 ? 191.749 189.481 239.117 1.00 239.14 1739 VAL A CA 1
ATOM 2066 C C . VAL A 1 265 ? 192.867 189.559 240.149 1.00 245.91 1739 VAL A C 1
ATOM 2067 O O . VAL A 1 265 ? 192.663 189.261 241.332 1.00 253.06 1739 VAL A O 1
ATOM 2071 N N . GLN A 1 266 ? 194.059 189.986 239.726 1.00 243.64 1740 GLN A N 1
ATOM 2072 C CA . GLN A 1 266 ? 195.173 190.120 240.657 1.00 245.47 1740 GLN A CA 1
ATOM 2073 C C . GLN A 1 266 ? 195.070 191.392 241.487 1.00 253.28 1740 GLN A C 1
ATOM 2074 O O . GLN A 1 266 ? 195.508 191.408 242.643 1.00 260.55 1740 GLN A O 1
ATOM 2080 N N . SER A 1 267 ? 194.505 192.460 240.920 1.00 250.16 1741 SER A N 1
ATOM 2081 C CA . SER A 1 267 ? 194.096 193.601 241.733 1.00 252.42 1741 SER A CA 1
ATOM 2082 C C . SER A 1 267 ? 193.074 193.174 242.779 1.00 260.97 1741 SER A C 1
ATOM 2083 O O . SER A 1 267 ? 193.218 193.477 243.969 1.00 267.42 1741 SER A O 1
ATOM 2086 N N . HIS A 1 268 ? 192.025 192.474 242.342 1.00 259.49 1742 HIS A N 1
ATOM 2087 C CA . HIS A 1 268 ? 191.028 191.956 243.272 1.00 264.03 1742 HIS A CA 1
ATOM 2088 C C . HIS A 1 268 ? 191.655 190.983 244.264 1.00 269.38 1742 HIS A C 1
ATOM 2089 O O . HIS A 1 268 ? 191.281 190.959 245.442 1.00 275.11 1742 HIS A O 1
ATOM 2096 N N . GLU A 1 269 ? 192.601 190.164 243.800 1.00 267.66 1743 GLU A N 1
ATOM 2097 C CA . GLU A 1 269 ? 193.388 189.333 244.707 1.00 271.66 1743 GLU A CA 1
ATOM 2098 C C . GLU A 1 269 ? 194.095 190.178 245.759 1.00 276.76 1743 GLU A C 1
ATOM 2099 O O . GLU A 1 269 ? 194.050 189.870 246.956 1.00 281.21 1743 GLU A O 1
ATOM 2105 N N . ASP A 1 270 ? 194.763 191.248 245.325 1.00 275.14 1744 ASP A N 1
ATOM 2106 C CA . ASP A 1 270 ? 195.518 192.095 246.244 1.00 279.00 1744 ASP A CA 1
ATOM 2107 C C . ASP A 1 270 ? 194.612 192.727 247.296 1.00 283.30 1744 ASP A C 1
ATOM 2108 O O . ASP A 1 270 ? 194.842 192.580 248.501 1.00 288.13 1744 ASP A O 1
ATOM 2113 N N . ASN A 1 271 ? 193.581 193.450 246.850 1.00 280.66 1745 ASN A N 1
ATOM 2114 C CA . ASN A 1 271 ? 192.719 194.182 247.775 1.00 281.65 1745 ASN A CA 1
ATOM 2115 C C . ASN A 1 271 ? 192.084 193.264 248.815 1.00 286.09 1745 ASN A C 1
ATOM 2116 O O . ASN A 1 271 ? 192.013 193.614 249.998 1.00 289.36 1745 ASN A O 1
ATOM 2121 N N . ILE A 1 272 ? 191.620 192.087 248.399 1.00 287.15 1746 ILE A N 1
ATOM 2122 C CA . ILE A 1 272 ? 190.902 191.211 249.320 1.00 288.62 1746 ILE A CA 1
ATOM 2123 C C . ILE A 1 272 ? 191.865 190.499 250.260 1.00 292.87 1746 ILE A C 1
ATOM 2124 O O . ILE A 1 272 ? 191.667 190.488 251.481 1.00 296.59 1746 ILE A O 1
ATOM 2129 N N . ASN A 1 273 ? 192.920 189.891 249.712 1.00 292.00 1747 ASN A N 1
ATOM 2130 C CA . ASN A 1 273 ? 193.781 189.045 250.532 1.00 294.42 1747 ASN A CA 1
ATOM 2131 C C . ASN A 1 273 ? 194.585 189.871 251.529 1.00 298.52 1747 ASN A C 1
ATOM 2132 O O . ASN A 1 273 ? 194.720 189.484 252.695 1.00 301.45 1747 ASN A O 1
ATOM 2137 N N . ASN A 1 274 ? 195.121 191.014 251.093 1.00 296.92 1748 ASN A N 1
ATOM 2138 C CA . ASN A 1 274 ? 195.859 191.888 251.998 1.00 298.33 1748 ASN A CA 1
ATOM 2139 C C . ASN A 1 274 ? 194.974 192.519 253.066 1.00 302.27 1748 ASN A C 1
ATOM 2140 O O . ASN A 1 274 ? 195.501 193.044 254.053 1.00 304.47 1748 ASN A O 1
ATOM 2145 N N . GLU A 1 275 ? 193.653 192.481 252.900 1.00 302.72 1749 GLU A N 1
ATOM 2146 C CA . GLU A 1 275 ? 192.750 192.885 253.972 1.00 305.39 1749 GLU A CA 1
ATOM 2147 C C . GLU A 1 275 ? 192.294 191.706 254.822 1.00 307.47 1749 GLU A C 1
ATOM 2148 O O . GLU A 1 275 ? 192.169 191.840 256.044 1.00 310.38 1749 GLU A O 1
ATOM 2154 N N . ILE A 1 276 ? 192.037 190.552 254.201 1.00 305.40 1750 ILE A N 1
ATOM 2155 C CA . ILE A 1 276 ? 191.628 189.381 254.966 1.00 305.67 1750 ILE A CA 1
ATOM 2156 C C . ILE A 1 276 ? 192.757 188.868 255.851 1.00 309.13 1750 ILE A C 1
ATOM 2157 O O . ILE A 1 276 ? 192.501 188.128 256.809 1.00 311.43 1750 ILE A O 1
ATOM 2162 N N . ILE A 1 277 ? 194.004 189.242 255.554 1.00 308.86 1751 ILE A N 1
ATOM 2163 C CA . ILE A 1 277 ? 195.105 188.988 256.480 1.00 311.05 1751 ILE A CA 1
ATOM 2164 C C . ILE A 1 277 ? 194.844 189.679 257.813 1.00 314.35 1751 ILE A C 1
ATOM 2165 O O . ILE A 1 277 ? 194.993 189.081 258.885 1.00 316.11 1751 ILE A O 1
ATOM 2170 N N . LYS A 1 278 ? 194.448 190.954 257.761 1.00 314.08 1752 LYS A N 1
ATOM 2171 C CA . LYS A 1 278 ? 194.344 191.759 258.974 1.00 316.01 1752 LYS A CA 1
ATOM 2172 C C . LYS A 1 278 ? 193.303 191.207 259.939 1.00 319.69 1752 LYS A C 1
ATOM 2173 O O . LYS A 1 278 ? 193.414 191.412 261.153 1.00 323.55 1752 LYS A O 1
ATOM 2179 N N . LEU A 1 279 ? 192.283 190.517 259.423 1.00 318.56 1753 LEU A N 1
ATOM 2180 C CA . LEU A 1 279 ? 191.224 189.983 260.274 1.00 318.39 1753 LEU A CA 1
ATOM 2181 C C . LEU A 1 279 ? 191.739 189.032 261.350 1.00 321.13 1753 LEU A C 1
ATOM 2182 O O . LEU A 1 279 ? 191.009 188.756 262.309 1.00 323.71 1753 LEU A O 1
ATOM 2187 N N . ARG A 1 280 ? 192.965 188.522 261.224 1.00 320.82 1754 ARG A N 1
ATOM 2188 C CA . ARG A 1 280 ? 193.526 187.681 262.275 1.00 321.96 1754 ARG A CA 1
ATOM 2189 C C . ARG A 1 280 ? 194.345 188.463 263.295 1.00 324.07 1754 ARG A C 1
ATOM 2190 O O . ARG A 1 280 ? 194.445 188.034 264.451 1.00 324.74 1754 ARG A O 1
ATOM 2198 N N . GLU A 1 281 ? 194.932 189.595 262.906 1.00 324.20 1755 GLU A N 1
ATOM 2199 C CA . GLU A 1 281 ? 195.630 190.446 263.862 1.00 323.42 1755 GLU A CA 1
ATOM 2200 C C . GLU A 1 281 ? 194.709 191.469 264.512 1.00 327.06 1755 GLU A C 1
ATOM 2201 O O . GLU A 1 281 ? 194.928 191.842 265.670 1.00 330.40 1755 GLU A O 1
ATOM 2207 N N . GLU A 1 282 ? 193.687 191.933 263.790 1.00 326.68 1756 GLU A N 1
ATOM 2208 C CA . GLU A 1 282 ? 192.689 192.839 264.344 1.00 326.32 1756 GLU A CA 1
ATOM 2209 C C . GLU A 1 282 ? 191.837 192.194 265.430 1.00 329.69 1756 GLU A C 1
ATOM 2210 O O . GLU A 1 282 ? 191.055 192.898 266.079 1.00 330.69 1756 GLU A O 1
ATOM 2216 N N . ILE A 1 283 ? 191.962 190.879 265.636 1.00 330.46 1757 ILE A N 1
ATOM 2217 C CA . ILE A 1 283 ? 191.360 190.210 266.785 1.00 332.03 1757 ILE A CA 1
ATOM 2218 C C . ILE A 1 283 ? 191.835 190.803 268.109 1.00 334.48 1757 ILE A C 1
ATOM 2219 O O . ILE A 1 283 ? 191.136 190.695 269.123 1.00 335.55 1757 ILE A O 1
ATOM 2224 N N . VAL A 1 284 ? 192.991 191.473 268.117 1.00 334.88 1758 VAL A N 1
ATOM 2225 C CA . VAL A 1 284 ? 193.489 192.100 269.337 1.00 333.45 1758 VAL A CA 1
ATOM 2226 C C . VAL A 1 284 ? 192.565 193.214 269.819 1.00 334.13 1758 VAL A C 1
ATOM 2227 O O . VAL A 1 284 ? 192.554 193.538 271.013 1.00 334.76 1758 VAL A O 1
ATOM 2231 N N . GLU A 1 285 ? 191.750 193.778 268.933 1.00 335.94 1759 GLU A N 1
ATOM 2232 C CA . GLU A 1 285 ? 190.860 194.872 269.306 1.00 337.25 1759 GLU A CA 1
ATOM 2233 C C . GLU A 1 285 ? 189.771 194.398 270.264 1.00 335.29 1759 GLU A C 1
ATOM 2234 O O . GLU A 1 285 ? 188.833 193.708 269.862 1.00 334.22 1759 GLU A O 1
ATOM 2240 N N . ARG B 1 15 ? 226.892 147.706 222.124 1.00 207.00 1489 ARG B N 1
ATOM 2241 C CA . ARG B 1 15 ? 226.241 146.448 221.777 1.00 210.14 1489 ARG B CA 1
ATOM 2242 C C . ARG B 1 15 ? 224.923 146.312 222.537 1.00 210.47 1489 ARG B C 1
ATOM 2243 O O . ARG B 1 15 ? 224.744 146.919 223.593 1.00 209.33 1489 ARG B O 1
ATOM 2251 N N . GLY B 1 16 ? 224.005 145.512 221.998 1.00 207.85 1490 GLY B N 1
ATOM 2252 C CA . GLY B 1 16 ? 222.712 145.353 222.631 1.00 204.00 1490 GLY B CA 1
ATOM 2253 C C . GLY B 1 16 ? 221.872 146.621 222.571 1.00 204.31 1490 GLY B C 1
ATOM 2254 O O . GLY B 1 16 ? 222.079 147.511 221.742 1.00 202.80 1490 GLY B O 1
ATOM 2255 N N . SER B 1 17 ? 220.892 146.679 223.477 1.00 205.18 1491 SER B N 1
ATOM 2256 C CA . SER B 1 17 ? 219.957 147.799 223.517 1.00 202.17 1491 SER B CA 1
ATOM 2257 C C . SER B 1 17 ? 220.650 149.140 223.717 1.00 202.43 1491 SER B C 1
ATOM 2258 O O . SER B 1 17 ? 220.053 150.181 223.418 1.00 198.52 1491 SER B O 1
ATOM 2261 N N . HIS B 1 18 ? 221.886 149.146 224.225 1.00 205.28 1492 HIS B N 1
ATOM 2262 C CA . HIS B 1 18 ? 222.650 150.388 224.285 1.00 203.43 1492 HIS B CA 1
ATOM 2263 C C . HIS B 1 18 ? 222.851 150.989 222.900 1.00 201.40 1492 HIS B C 1
ATOM 2264 O O . HIS B 1 18 ? 222.961 152.213 222.766 1.00 197.24 1492 HIS B O 1
ATOM 2271 N N . MET B 1 19 ? 222.904 150.152 221.862 1.00 203.47 1493 MET B N 1
ATOM 2272 C CA . MET B 1 19 ? 222.892 150.666 220.497 1.00 198.97 1493 MET B CA 1
ATOM 2273 C C . MET B 1 19 ? 221.525 151.233 220.143 1.00 191.23 1493 MET B C 1
ATOM 2274 O O . MET B 1 19 ? 221.422 152.324 219.572 1.00 186.54 1493 MET B O 1
ATOM 2279 N N . TYR B 1 20 ? 220.460 150.505 220.488 1.00 190.23 1494 TYR B N 1
ATOM 2280 C CA . TYR B 1 20 ? 219.108 150.972 220.201 1.00 184.95 1494 TYR B CA 1
ATOM 2281 C C . TYR B 1 20 ? 218.811 152.277 220.927 1.00 183.47 1494 TYR B C 1
ATOM 2282 O O . TYR B 1 20 ? 218.227 153.199 220.347 1.00 181.72 1494 TYR B O 1
ATOM 2291 N N . LEU B 1 21 ? 219.201 152.372 222.199 1.00 186.39 1495 LEU B N 1
ATOM 2292 C CA . LEU B 1 21 ? 219.035 153.623 222.931 1.00 184.30 1495 LEU B CA 1
ATOM 2293 C C . LEU B 1 21 ? 219.872 154.740 222.319 1.00 182.58 1495 LEU B C 1
ATOM 2294 O O . LEU B 1 21 ? 219.404 155.877 222.192 1.00 180.62 1495 LEU B O 1
ATOM 2299 N N . ARG B 1 22 ? 221.113 154.436 221.933 1.00 183.72 1496 ARG B N 1
ATOM 2300 C CA . ARG B 1 22 ? 221.978 155.465 221.363 1.00 183.06 1496 ARG B CA 1
ATOM 2301 C C . ARG B 1 22 ? 221.545 155.836 219.950 1.00 181.57 1496 ARG B C 1
ATOM 2302 O O . ARG B 1 22 ? 221.613 157.009 219.564 1.00 178.28 1496 ARG B O 1
ATOM 2310 N N . ILE B 1 23 ? 221.098 154.856 219.161 1.00 182.22 1497 ILE B N 1
ATOM 2311 C CA . ILE B 1 23 ? 220.763 155.141 217.770 1.00 175.40 1497 ILE B CA 1
ATOM 2312 C C . ILE B 1 23 ? 219.454 155.916 217.683 1.00 172.69 1497 ILE B C 1
ATOM 2313 O O . ILE B 1 23 ? 219.251 156.697 216.746 1.00 168.91 1497 ILE B O 1
ATOM 2318 N N . THR B 1 24 ? 218.544 155.713 218.641 1.00 176.46 1498 THR B N 1
ATOM 2319 C CA . THR B 1 24 ? 217.386 156.595 218.749 1.00 171.46 1498 THR B CA 1
ATOM 2320 C C . THR B 1 24 ? 217.821 158.034 218.985 1.00 171.27 1498 THR B C 1
ATOM 2321 O O . THR B 1 24 ? 217.284 158.963 218.371 1.00 171.46 1498 THR B O 1
ATOM 2325 N N . ASN B 1 25 ? 218.798 158.239 219.872 1.00 173.35 1499 ASN B N 1
ATOM 2326 C CA . ASN B 1 25 ? 219.349 159.567 220.108 1.00 174.94 1499 ASN B CA 1
ATOM 2327 C C . ASN B 1 25 ? 220.026 160.158 218.878 1.00 175.19 1499 ASN B C 1
ATOM 2328 O O . ASN B 1 25 ? 220.370 161.345 218.894 1.00 172.28 1499 ASN B O 1
ATOM 2333 N N . ILE B 1 26 ? 220.227 159.369 217.824 1.00 174.83 1500 ILE B N 1
ATOM 2334 C CA . ILE B 1 26 ? 220.653 159.894 216.532 1.00 172.17 1500 ILE B CA 1
ATOM 2335 C C . ILE B 1 26 ? 219.431 160.212 215.681 1.00 165.52 1500 ILE B C 1
ATOM 2336 O O . ILE B 1 26 ? 219.279 161.335 215.191 1.00 159.90 1500 ILE B O 1
ATOM 2341 N N . VAL B 1 27 ? 218.565 159.216 215.481 1.00 163.83 1501 VAL B N 1
ATOM 2342 C CA . VAL B 1 27 ? 217.453 159.375 214.548 1.00 159.01 1501 VAL B CA 1
ATOM 2343 C C . VAL B 1 27 ? 216.501 160.466 215.022 1.00 160.10 1501 VAL B C 1
ATOM 2344 O O . VAL B 1 27 ? 216.010 161.273 214.223 1.00 161.43 1501 VAL B O 1
ATOM 2348 N N . GLU B 1 28 ? 216.230 160.516 216.324 1.00 163.47 1502 GLU B N 1
ATOM 2349 C CA . GLU B 1 28 ? 215.415 161.573 216.912 1.00 163.96 1502 GLU B CA 1
ATOM 2350 C C . GLU B 1 28 ? 216.163 162.891 217.107 1.00 160.02 1502 GLU B C 1
ATOM 2351 O O . GLU B 1 28 ? 215.609 163.801 217.731 1.00 160.45 1502 GLU B O 1
ATOM 2357 N N . SER B 1 29 ? 217.385 163.027 216.604 1.00 156.25 1503 SER B N 1
ATOM 2358 C CA . SER B 1 29 ? 218.154 164.237 216.858 1.00 153.82 1503 SER B CA 1
ATOM 2359 C C . SER B 1 29 ? 217.728 165.355 215.914 1.00 152.30 1503 SER B C 1
ATOM 2360 O O . SER B 1 29 ? 217.276 165.115 214.791 1.00 154.10 1503 SER B O 1
ATOM 2363 N N . SER B 1 30 ? 217.872 166.595 216.391 1.00 150.27 1504 SER B N 1
ATOM 2364 C CA . SER B 1 30 ? 217.651 167.754 215.532 1.00 152.43 1504 SER B CA 1
ATOM 2365 C C . SER B 1 30 ? 218.604 167.773 214.345 1.00 151.71 1504 SER B C 1
ATOM 2366 O O . SER B 1 30 ? 218.237 168.246 213.263 1.00 149.66 1504 SER B O 1
ATOM 2369 N N . PHE B 1 31 ? 219.830 167.278 214.525 1.00 150.92 1505 PHE B N 1
ATOM 2370 C CA . PHE B 1 31 ? 220.778 167.221 213.417 1.00 149.25 1505 PHE B CA 1
ATOM 2371 C C . PHE B 1 31 ? 220.274 166.305 212.308 1.00 146.39 1505 PHE B C 1
ATOM 2372 O O . PHE B 1 31 ? 220.250 166.688 211.133 1.00 145.53 1505 PHE B O 1
ATOM 2380 N N . PHE B 1 32 ? 219.878 165.081 212.666 1.00 145.01 1506 PHE B N 1
ATOM 2381 C CA . PHE B 1 32 ? 219.433 164.119 211.662 1.00 142.70 1506 PHE B CA 1
ATOM 2382 C C . PHE B 1 32 ? 218.212 164.627 210.907 1.00 142.07 1506 PHE B C 1
ATOM 2383 O O . PHE B 1 32 ? 218.096 164.423 209.693 1.00 141.69 1506 PHE B O 1
ATOM 2391 N N . THR B 1 33 ? 217.283 165.276 211.612 1.00 144.46 1507 THR B N 1
ATOM 2392 C CA . THR B 1 33 ? 216.135 165.884 210.948 1.00 143.21 1507 THR B CA 1
ATOM 2393 C C . THR B 1 33 ? 216.580 166.910 209.912 1.00 138.95 1507 THR B C 1
ATOM 2394 O O . THR B 1 33 ? 216.140 166.874 208.757 1.00 136.97 1507 THR B O 1
ATOM 2398 N N . LYS B 1 34 ? 217.452 167.838 210.311 1.00 138.40 1508 LYS B N 1
ATOM 2399 C CA . LYS B 1 34 ? 217.954 168.836 209.372 1.00 135.25 1508 LYS B CA 1
ATOM 2400 C C . LYS B 1 34 ? 218.745 168.187 208.244 1.00 135.26 1508 LYS B C 1
ATOM 2401 O O . LYS B 1 34 ? 218.655 168.613 207.087 1.00 133.38 1508 LYS B O 1
ATOM 2407 N N . PHE B 1 35 ? 219.542 167.167 208.568 1.00 138.40 1509 PHE B N 1
ATOM 2408 C CA . PHE B 1 35 ? 220.367 166.506 207.562 1.00 136.44 1509 PHE B CA 1
ATOM 2409 C C . PHE B 1 35 ? 219.520 165.943 206.426 1.00 131.82 1509 PHE B C 1
ATOM 2410 O O . PHE B 1 35 ? 219.842 166.127 205.247 1.00 132.88 1509 PHE B O 1
ATOM 2418 N N . ILE B 1 36 ? 218.433 165.246 206.764 1.00 128.34 1510 ILE B N 1
ATOM 2419 C CA . ILE B 1 36 ? 217.570 164.672 205.735 1.00 125.13 1510 ILE B CA 1
ATOM 2420 C C . ILE B 1 36 ? 216.920 165.761 204.893 1.00 123.78 1510 ILE B C 1
ATOM 2421 O O . ILE B 1 36 ? 216.709 165.581 203.687 1.00 128.52 1510 ILE B O 1
ATOM 2426 N N . ILE B 1 37 ? 216.597 166.905 205.502 1.00 121.36 1511 ILE B N 1
ATOM 2427 C CA . ILE B 1 37 ? 215.988 168.003 204.754 1.00 119.12 1511 ILE B CA 1
ATOM 2428 C C . ILE B 1 37 ? 216.903 168.457 203.623 1.00 124.00 1511 ILE B C 1
ATOM 2429 O O . ILE B 1 37 ? 216.465 168.634 202.480 1.00 124.16 1511 ILE B O 1
ATOM 2434 N N . TYR B 1 38 ? 218.189 168.650 203.924 1.00 126.42 1512 TYR B N 1
ATOM 2435 C CA . TYR B 1 38 ? 219.128 169.097 202.899 1.00 123.78 1512 TYR B CA 1
ATOM 2436 C C . TYR B 1 38 ? 219.303 168.052 201.806 1.00 121.22 1512 TYR B C 1
ATOM 2437 O O . TYR B 1 38 ? 219.463 168.397 200.630 1.00 123.20 1512 TYR B O 1
ATOM 2446 N N . LEU B 1 39 ? 219.285 166.769 202.173 1.00 120.31 1513 LEU B N 1
ATOM 2447 C CA . LEU B 1 39 ? 219.341 165.719 201.162 1.00 120.63 1513 LEU B CA 1
ATOM 2448 C C . LEU B 1 39 ? 218.152 165.802 200.215 1.00 120.39 1513 LEU B C 1
ATOM 2449 O O . LEU B 1 39 ? 218.300 165.617 199.002 1.00 124.83 1513 LEU B O 1
ATOM 2454 N N . ILE B 1 40 ? 216.963 166.076 200.752 1.00 118.42 1514 ILE B N 1
ATOM 2455 C CA . ILE B 1 40 ? 215.784 166.220 199.905 1.00 118.25 1514 ILE B CA 1
ATOM 2456 C C . ILE B 1 40 ? 215.915 167.449 199.017 1.00 119.69 1514 ILE B C 1
ATOM 2457 O O . ILE B 1 40 ? 215.558 167.418 197.834 1.00 123.76 1514 ILE B O 1
ATOM 2462 N N . VAL B 1 41 ? 216.422 168.551 199.574 1.00 118.12 1515 VAL B N 1
ATOM 2463 C CA . VAL B 1 41 ? 216.630 169.760 198.781 1.00 118.80 1515 VAL B CA 1
ATOM 2464 C C . VAL B 1 41 ? 217.601 169.485 197.641 1.00 123.15 1515 VAL B C 1
ATOM 2465 O O . VAL B 1 41 ? 217.361 169.871 196.491 1.00 123.79 1515 VAL B O 1
ATOM 2469 N N . LEU B 1 42 ? 218.706 168.798 197.938 1.00 125.16 1516 LEU B N 1
ATOM 2470 C CA . LEU B 1 42 ? 219.695 168.521 196.901 1.00 121.52 1516 LEU B CA 1
ATOM 2471 C C . LEU B 1 42 ? 219.159 167.529 195.878 1.00 121.57 1516 LEU B C 1
ATOM 2472 O O . LEU B 1 42 ? 219.404 167.679 194.676 1.00 126.56 1516 LEU B O 1
ATOM 2477 N N . ASN B 1 43 ? 218.423 166.513 196.333 1.00 120.77 1517 ASN B N 1
ATOM 2478 C CA . ASN B 1 43 ? 217.822 165.571 195.396 1.00 121.51 1517 ASN B CA 1
ATOM 2479 C C . ASN B 1 43 ? 216.797 166.265 194.513 1.00 124.91 1517 ASN B C 1
ATOM 2480 O O . ASN B 1 43 ? 216.655 165.934 193.330 1.00 129.80 1517 ASN B O 1
ATOM 2485 N N . MET B 1 44 ? 216.065 167.226 195.075 1.00 124.87 1518 MET B N 1
ATOM 2486 C CA . MET B 1 44 ? 215.139 168.022 194.279 1.00 127.91 1518 MET B CA 1
ATOM 2487 C C . MET B 1 44 ? 215.882 168.880 193.261 1.00 131.33 1518 MET B C 1
ATOM 2488 O O . MET B 1 44 ? 215.433 169.025 192.118 1.00 133.02 1518 MET B O 1
ATOM 2493 N N . VAL B 1 45 ? 217.019 169.457 193.659 1.00 130.02 1519 VAL B N 1
ATOM 2494 C CA . VAL B 1 45 ? 217.808 170.277 192.741 1.00 128.20 1519 VAL B CA 1
ATOM 2495 C C . VAL B 1 45 ? 218.352 169.438 191.591 1.00 129.05 1519 VAL B C 1
ATOM 2496 O O . VAL B 1 45 ? 218.331 169.866 190.431 1.00 131.98 1519 VAL B O 1
ATOM 2500 N N . THR B 1 46 ? 218.849 168.235 191.888 1.00 129.55 1520 THR B N 1
ATOM 2501 C CA . THR B 1 46 ? 219.363 167.376 190.825 1.00 131.90 1520 THR B CA 1
ATOM 2502 C C . THR B 1 46 ? 218.266 167.007 189.835 1.00 136.42 1520 THR B C 1
ATOM 2503 O O . THR B 1 46 ? 218.514 166.924 188.627 1.00 144.24 1520 THR B O 1
ATOM 2507 N N . MET B 1 47 ? 217.049 166.779 190.324 1.00 133.54 1521 MET B N 1
ATOM 2508 C CA . MET B 1 47 ? 215.930 166.512 189.430 1.00 136.55 1521 MET B CA 1
ATOM 2509 C C . MET B 1 47 ? 215.494 167.735 188.633 1.00 139.94 1521 MET B C 1
ATOM 2510 O O . MET B 1 47 ? 214.553 167.624 187.840 1.00 144.85 1521 MET B O 1
ATOM 2515 N N . MET B 1 48 ? 216.143 168.886 188.813 1.00 137.90 1522 MET B N 1
ATOM 2516 C CA . MET B 1 48 ? 215.874 170.048 187.978 1.00 140.15 1522 MET B CA 1
ATOM 2517 C C . MET B 1 48 ? 216.806 170.151 186.781 1.00 148.32 1522 MET B C 1
ATOM 2518 O O . MET B 1 48 ? 216.437 170.773 185.779 1.00 151.34 1522 MET B O 1
ATOM 2523 N N . VAL B 1 49 ? 218.002 169.558 186.857 1.00 148.86 1523 VAL B N 1
ATOM 2524 C CA . VAL B 1 49 ? 218.950 169.631 185.750 1.00 149.33 1523 VAL B CA 1
ATOM 2525 C C . VAL B 1 49 ? 218.867 168.428 184.824 1.00 157.20 1523 VAL B C 1
ATOM 2526 O O . VAL B 1 49 ? 219.468 168.454 183.738 1.00 163.52 1523 VAL B O 1
ATOM 2530 N N . GLU B 1 50 ? 218.152 167.375 185.213 1.00 156.57 1524 GLU B N 1
ATOM 2531 C CA . GLU B 1 50 ? 217.818 166.316 184.271 1.00 163.19 1524 GLU B CA 1
ATOM 2532 C C . GLU B 1 50 ? 216.992 166.874 183.120 1.00 169.41 1524 GLU B C 1
ATOM 2533 O O . GLU B 1 50 ? 216.039 167.630 183.328 1.00 165.37 1524 GLU B O 1
ATOM 2539 N N . LYS B 1 51 ? 217.363 166.491 181.901 1.00 180.16 1525 LYS B N 1
ATOM 2540 C CA . LYS B 1 51 ? 217.008 167.237 180.703 1.00 187.00 1525 LYS B CA 1
ATOM 2541 C C . LYS B 1 51 ? 217.420 166.411 179.495 1.00 194.31 1525 LYS B C 1
ATOM 2542 O O . LYS B 1 51 ? 218.490 165.799 179.499 1.00 197.49 1525 LYS B O 1
ATOM 2548 N N . GLU B 1 52 ? 216.564 166.391 178.472 1.00 197.74 1526 GLU B N 1
ATOM 2549 C CA . GLU B 1 52 ? 216.826 165.546 177.310 1.00 205.76 1526 GLU B CA 1
ATOM 2550 C C . GLU B 1 52 ? 218.046 166.031 176.536 1.00 206.50 1526 GLU B C 1
ATOM 2551 O O . GLU B 1 52 ? 218.907 165.230 176.152 1.00 206.40 1526 GLU B O 1
ATOM 2557 N N . GLY B 1 53 ? 218.140 167.335 176.297 1.00 203.28 1527 GLY B N 1
ATOM 2558 C CA . GLY B 1 53 ? 219.309 167.890 175.646 1.00 201.40 1527 GLY B CA 1
ATOM 2559 C C . GLY B 1 53 ? 220.509 167.993 176.565 1.00 201.22 1527 GLY B C 1
ATOM 2560 O O . GLY B 1 53 ? 220.809 169.077 177.073 1.00 197.90 1527 GLY B O 1
ATOM 2561 N N . GLN B 1 54 ? 221.212 166.883 176.784 1.00 202.14 1528 GLN B N 1
ATOM 2562 C CA . GLN B 1 54 ? 222.376 166.898 177.657 1.00 197.75 1528 GLN B CA 1
ATOM 2563 C C . GLN B 1 54 ? 223.356 165.819 177.225 1.00 195.62 1528 GLN B C 1
ATOM 2564 O O . GLN B 1 54 ? 223.010 164.890 176.490 1.00 192.29 1528 GLN B O 1
ATOM 2570 N N . SER B 1 55 ? 224.593 165.961 177.698 1.00 193.84 1529 SER B N 1
ATOM 2571 C CA . SER B 1 55 ? 225.640 164.995 177.399 1.00 192.47 1529 SER B CA 1
ATOM 2572 C C . SER B 1 55 ? 225.303 163.624 177.976 1.00 193.66 1529 SER B C 1
ATOM 2573 O O . SER B 1 55 ? 224.642 163.504 179.012 1.00 193.14 1529 SER B O 1
ATOM 2576 N N . GLN B 1 56 ? 225.762 162.580 177.281 1.00 195.38 1530 GLN B N 1
ATOM 2577 C CA . GLN B 1 56 ? 225.772 161.243 177.867 1.00 191.74 1530 GLN B CA 1
ATOM 2578 C C . GLN B 1 56 ? 226.541 161.226 179.182 1.00 188.52 1530 GLN B C 1
ATOM 2579 O O . GLN B 1 56 ? 226.129 160.567 180.143 1.00 185.81 1530 GLN B O 1
ATOM 2585 N N . HIS B 1 57 ? 227.668 161.940 179.237 1.00 188.47 1531 HIS B N 1
ATOM 2586 C CA . HIS B 1 57 ? 228.481 161.956 180.448 1.00 186.60 1531 HIS B CA 1
ATOM 2587 C C . HIS B 1 57 ? 227.731 162.596 181.609 1.00 187.56 1531 HIS B C 1
ATOM 2588 O O . HIS B 1 57 ? 227.820 162.126 182.749 1.00 187.01 1531 HIS B O 1
ATOM 2595 N N . MET B 1 58 ? 226.986 163.670 181.340 1.00 187.54 1532 MET B N 1
ATOM 2596 C CA . MET B 1 58 ? 226.124 164.245 182.368 1.00 183.34 1532 MET B CA 1
ATOM 2597 C C . MET B 1 58 ? 225.032 163.268 182.785 1.00 181.70 1532 MET B C 1
ATOM 2598 O O . MET B 1 58 ? 224.690 163.177 183.969 1.00 179.99 1532 MET B O 1
ATOM 2603 N N . THR B 1 59 ? 224.475 162.525 181.826 1.00 185.56 1533 THR B N 1
ATOM 2604 C CA . THR B 1 59 ? 223.448 161.542 182.159 1.00 184.10 1533 THR B CA 1
ATOM 2605 C C . THR B 1 59 ? 224.009 160.426 183.032 1.00 180.82 1533 THR B C 1
ATOM 2606 O O . THR B 1 59 ? 223.356 159.992 183.988 1.00 180.36 1533 THR B O 1
ATOM 2610 N N . GLU B 1 60 ? 225.215 159.948 182.720 1.00 182.13 1534 GLU B N 1
ATOM 2611 C CA . GLU B 1 60 ? 225.827 158.903 183.535 1.00 182.93 1534 GLU B CA 1
ATOM 2612 C C . GLU B 1 60 ? 226.141 159.408 184.938 1.00 181.03 1534 GLU B C 1
ATOM 2613 O O . GLU B 1 60 ? 225.938 158.688 185.923 1.00 179.25 1534 GLU B O 1
ATOM 2619 N N . VAL B 1 61 ? 226.639 160.641 185.048 1.00 179.66 1535 VAL B N 1
ATOM 2620 C CA . VAL B 1 61 ? 226.929 161.225 186.357 1.00 176.11 1535 VAL B CA 1
ATOM 2621 C C . VAL B 1 61 ? 225.650 161.364 187.174 1.00 175.31 1535 VAL B C 1
ATOM 2622 O O . VAL B 1 61 ? 225.523 160.797 188.265 1.00 174.19 1535 VAL B O 1
ATOM 2626 N N . LEU B 1 62 ? 224.695 162.150 186.664 1.00 176.65 1536 LEU B N 1
ATOM 2627 C CA . LEU B 1 62 ? 223.405 162.314 187.332 1.00 171.74 1536 LEU B CA 1
ATOM 2628 C C . LEU B 1 62 ? 222.757 160.984 187.698 1.00 169.03 1536 LEU B C 1
ATOM 2629 O O . LEU B 1 62 ? 222.068 160.894 188.720 1.00 166.04 1536 LEU B O 1
ATOM 2634 N N . TYR B 1 63 ? 222.950 159.948 186.878 1.00 171.73 1537 TYR B N 1
ATOM 2635 C CA . TYR B 1 63 ? 222.438 158.627 187.231 1.00 172.07 1537 TYR B CA 1
ATOM 2636 C C . TYR B 1 63 ? 223.036 158.140 188.544 1.00 169.17 1537 TYR B C 1
ATOM 2637 O O . TYR B 1 63 ? 222.308 157.751 189.465 1.00 166.55 1537 TYR B O 1
ATOM 2646 N N . TRP B 1 64 ? 224.368 158.143 188.643 1.00 170.11 1538 TRP B N 1
ATOM 2647 C CA . TRP B 1 64 ? 225.019 157.682 189.865 1.00 170.92 1538 TRP B CA 1
ATOM 2648 C C . TRP B 1 64 ? 224.621 158.535 191.063 1.00 166.12 1538 TRP B C 1
ATOM 2649 O O . TRP B 1 64 ? 224.411 158.010 192.162 1.00 164.38 1538 TRP B O 1
ATOM 2660 N N . ILE B 1 65 ? 224.510 159.852 190.872 1.00 163.97 1539 ILE B N 1
ATOM 2661 C CA . ILE B 1 65 ? 224.088 160.715 191.972 1.00 158.43 1539 ILE B CA 1
ATOM 2662 C C . ILE B 1 65 ? 222.669 160.364 192.393 1.00 153.97 1539 ILE B C 1
ATOM 2663 O O . ILE B 1 65 ? 222.345 160.336 193.587 1.00 150.23 1539 ILE B O 1
ATOM 2668 N N . ASN B 1 66 ? 221.803 160.079 191.419 1.00 156.75 1540 ASN B N 1
ATOM 2669 C CA . ASN B 1 66 ? 220.446 159.652 191.734 1.00 155.05 1540 ASN B CA 1
ATOM 2670 C C . ASN B 1 66 ? 220.440 158.288 192.413 1.00 154.55 1540 ASN B C 1
ATOM 2671 O O . ASN B 1 66 ? 219.552 158.004 193.224 1.00 153.38 1540 ASN B O 1
ATOM 2676 N N . VAL B 1 67 ? 221.414 157.435 192.088 1.00 156.18 1541 VAL B N 1
ATOM 2677 C CA . VAL B 1 67 ? 221.585 156.180 192.814 1.00 155.00 1541 VAL B CA 1
ATOM 2678 C C . VAL B 1 67 ? 222.076 156.441 194.233 1.00 149.81 1541 VAL B C 1
ATOM 2679 O O . VAL B 1 67 ? 221.638 155.784 195.185 1.00 147.49 1541 VAL B O 1
ATOM 2683 N N . VAL B 1 68 ? 223.008 157.382 194.398 1.00 149.35 1542 VAL B N 1
ATOM 2684 C CA . VAL B 1 68 ? 223.530 157.691 195.728 1.00 144.95 1542 VAL B CA 1
ATOM 2685 C C . VAL B 1 68 ? 222.399 158.099 196.665 1.00 143.28 1542 VAL B C 1
ATOM 2686 O O . VAL B 1 68 ? 222.322 157.641 197.811 1.00 141.63 1542 VAL B O 1
ATOM 2690 N N . PHE B 1 69 ? 221.504 158.968 196.190 1.00 142.43 1543 PHE B N 1
ATOM 2691 C CA . PHE B 1 69 ? 220.382 159.404 197.015 1.00 136.51 1543 PHE B CA 1
ATOM 2692 C C . PHE B 1 69 ? 219.458 158.248 197.378 1.00 138.42 1543 PHE B C 1
ATOM 2693 O O . PHE B 1 69 ? 219.039 158.123 198.534 1.00 140.49 1543 PHE B O 1
ATOM 2701 N N . ILE B 1 70 ? 219.121 157.396 196.406 1.00 139.79 1544 ILE B N 1
ATOM 2702 C CA . ILE B 1 70 ? 218.070 156.407 196.632 1.00 140.65 1544 ILE B CA 1
ATOM 2703 C C . ILE B 1 70 ? 218.488 155.397 197.694 1.00 140.96 1544 ILE B C 1
ATOM 2704 O O . ILE B 1 70 ? 217.659 154.935 198.486 1.00 142.52 1544 ILE B O 1
ATOM 2709 N N . ILE B 1 71 ? 219.772 155.034 197.735 1.00 140.95 1545 ILE B N 1
ATOM 2710 C CA . ILE B 1 71 ? 220.239 154.186 198.826 1.00 143.79 1545 ILE B CA 1
ATOM 2711 C C . ILE B 1 71 ? 220.350 154.993 200.113 1.00 140.03 1545 ILE B C 1
ATOM 2712 O O . ILE B 1 71 ? 220.105 154.468 201.206 1.00 139.32 1545 ILE B O 1
ATOM 2717 N N . LEU B 1 72 ? 220.720 156.271 200.012 1.00 136.31 1546 LEU B N 1
ATOM 2718 C CA . LEU B 1 72 ? 220.907 157.084 201.208 1.00 134.33 1546 LEU B CA 1
ATOM 2719 C C . LEU B 1 72 ? 219.578 157.362 201.901 1.00 137.14 1546 LEU B C 1
ATOM 2720 O O . LEU B 1 72 ? 219.513 157.409 203.134 1.00 137.11 1546 LEU B O 1
ATOM 2725 N N . PHE B 1 73 ? 218.508 157.567 201.128 1.00 137.74 1547 PHE B N 1
ATOM 2726 C CA . PHE B 1 73 ? 217.180 157.642 201.728 1.00 134.70 1547 PHE B CA 1
ATOM 2727 C C . PHE B 1 73 ? 216.679 156.275 202.173 1.00 136.11 1547 PHE B C 1
ATOM 2728 O O . PHE B 1 73 ? 215.843 156.192 203.080 1.00 141.83 1547 PHE B O 1
ATOM 2736 N N . THR B 1 74 ? 217.162 155.199 201.549 1.00 136.63 1548 THR B N 1
ATOM 2737 C CA . THR B 1 74 ? 216.736 153.865 201.960 1.00 139.97 1548 THR B CA 1
ATOM 2738 C C . THR B 1 74 ? 217.202 153.542 203.374 1.00 140.15 1548 THR B C 1
ATOM 2739 O O . THR B 1 74 ? 216.438 152.986 204.171 1.00 140.89 1548 THR B O 1
ATOM 2743 N N . ILE B 1 75 ? 218.448 153.885 203.708 1.00 137.56 1549 ILE B N 1
ATOM 2744 C CA . ILE B 1 75 ? 218.934 153.623 205.059 1.00 139.26 1549 ILE B CA 1
ATOM 2745 C C . ILE B 1 75 ? 218.204 154.492 206.074 1.00 140.96 1549 ILE B C 1
ATOM 2746 O O . ILE B 1 75 ? 218.060 154.106 207.240 1.00 142.14 1549 ILE B O 1
ATOM 2751 N N . GLU B 1 76 ? 217.735 155.672 205.660 1.00 139.47 1550 GLU B N 1
ATOM 2752 C CA . GLU B 1 76 ? 216.915 156.497 206.541 1.00 136.96 1550 GLU B CA 1
ATOM 2753 C C . GLU B 1 76 ? 215.628 155.777 206.922 1.00 137.00 1550 GLU B C 1
ATOM 2754 O O . GLU B 1 76 ? 215.251 155.735 208.099 1.00 141.47 1550 GLU B O 1
ATOM 2760 N N . ILE B 1 77 ? 214.934 155.211 205.933 1.00 133.20 1551 ILE B N 1
ATOM 2761 C CA . ILE B 1 77 ? 213.707 154.468 206.208 1.00 133.31 1551 ILE B CA 1
ATOM 2762 C C . ILE B 1 77 ? 213.996 153.266 207.098 1.00 139.41 1551 ILE B C 1
ATOM 2763 O O . ILE B 1 77 ? 213.244 152.974 208.036 1.00 142.51 1551 ILE B O 1
ATOM 2768 N N . ILE B 1 78 ? 215.088 152.550 206.820 1.00 141.64 1552 ILE B N 1
ATOM 2769 C CA . ILE B 1 78 ? 215.452 151.395 207.638 1.00 143.55 1552 ILE B CA 1
ATOM 2770 C C . ILE B 1 78 ? 215.713 151.822 209.077 1.00 145.26 1552 ILE B C 1
ATOM 2771 O O . ILE B 1 78 ? 215.243 151.185 210.028 1.00 149.54 1552 ILE B O 1
ATOM 2776 N N . LEU B 1 79 ? 216.468 152.908 209.258 1.00 140.95 1553 LEU B N 1
ATOM 2777 C CA . LEU B 1 79 ? 216.730 153.419 210.601 1.00 138.41 1553 LEU B CA 1
ATOM 2778 C C . LEU B 1 79 ? 215.437 153.798 211.311 1.00 143.03 1553 LEU B C 1
ATOM 2779 O O . LEU B 1 79 ? 215.220 153.433 212.472 1.00 145.94 1553 LEU B O 1
ATOM 2784 N N . ARG B 1 80 ? 214.565 154.540 210.625 1.00 142.85 1554 ARG B N 1
ATOM 2785 C CA . ARG B 1 80 ? 213.332 155.005 211.251 1.00 140.77 1554 ARG B CA 1
ATOM 2786 C C . ARG B 1 80 ? 212.408 153.843 211.596 1.00 142.43 1554 ARG B C 1
ATOM 2787 O O . ARG B 1 80 ? 211.728 153.873 212.628 1.00 148.41 1554 ARG B O 1
ATOM 2795 N N . ILE B 1 81 ? 212.355 152.819 210.743 1.00 139.51 1555 ILE B N 1
ATOM 2796 C CA . ILE B 1 81 ? 211.602 151.619 211.096 1.00 143.03 1555 ILE B CA 1
ATOM 2797 C C . ILE B 1 81 ? 212.257 150.908 212.273 1.00 150.23 1555 ILE B C 1
ATOM 2798 O O . ILE B 1 81 ? 211.574 150.436 213.188 1.00 151.58 1555 ILE B O 1
ATOM 2803 N N . TYR B 1 82 ? 213.590 150.821 212.267 1.00 150.61 1556 TYR B N 1
ATOM 2804 C CA . TYR B 1 82 ? 214.298 150.113 213.330 1.00 152.07 1556 TYR B CA 1
ATOM 2805 C C . TYR B 1 82 ? 213.992 150.698 214.704 1.00 154.24 1556 TYR B C 1
ATOM 2806 O O . TYR B 1 82 ? 213.912 149.961 215.693 1.00 159.25 1556 TYR B O 1
ATOM 2815 N N . VAL B 1 83 ? 213.816 152.012 214.789 1.00 148.86 1557 VAL B N 1
ATOM 2816 C CA . VAL B 1 83 ? 213.494 152.644 216.066 1.00 148.67 1557 VAL B CA 1
ATOM 2817 C C . VAL B 1 83 ? 211.993 152.628 216.343 1.00 146.20 1557 VAL B C 1
ATOM 2818 O O . VAL B 1 83 ? 211.560 152.222 217.425 1.00 148.30 1557 VAL B O 1
ATOM 2822 N N . HIS B 1 84 ? 211.165 153.061 215.393 1.00 143.77 1558 HIS B N 1
ATOM 2823 C CA . HIS B 1 84 ? 209.745 153.237 215.666 1.00 142.36 1558 HIS B CA 1
ATOM 2824 C C . HIS B 1 84 ? 208.934 151.960 215.490 1.00 145.19 1558 HIS B C 1
ATOM 2825 O O . HIS B 1 84 ? 207.874 151.830 216.113 1.00 147.36 1558 HIS B O 1
ATOM 2832 N N . ARG B 1 85 ? 209.416 151.017 214.678 1.00 146.31 1559 ARG B N 1
ATOM 2833 C CA . ARG B 1 85 ? 208.832 149.685 214.549 1.00 147.83 1559 ARG B CA 1
ATOM 2834 C C . ARG B 1 85 ? 207.323 149.708 214.332 1.00 147.24 1559 ARG B C 1
ATOM 2835 O O . ARG B 1 85 ? 206.845 150.199 213.304 1.00 146.45 1559 ARG B O 1
ATOM 2843 N N . ILE B 1 86 ? 206.571 149.170 215.296 1.00 148.72 1560 ILE B N 1
ATOM 2844 C CA . ILE B 1 86 ? 205.124 149.042 215.148 1.00 149.44 1560 ILE B CA 1
ATOM 2845 C C . ILE B 1 86 ? 204.464 150.407 214.996 1.00 148.69 1560 ILE B C 1
ATOM 2846 O O . ILE B 1 86 ? 203.412 150.531 214.357 1.00 145.64 1560 ILE B O 1
ATOM 2851 N N . SER B 1 87 ? 205.083 151.457 215.537 1.00 151.78 1561 SER B N 1
ATOM 2852 C CA . SER B 1 87 ? 204.493 152.786 215.453 1.00 149.76 1561 SER B CA 1
ATOM 2853 C C . SER B 1 87 ? 204.823 153.490 214.145 1.00 144.93 1561 SER B C 1
ATOM 2854 O O . SER B 1 87 ? 204.074 154.383 213.735 1.00 139.41 1561 SER B O 1
ATOM 2857 N N . PHE B 1 88 ? 205.927 153.119 213.494 1.00 141.95 1562 PHE B N 1
ATOM 2858 C CA . PHE B 1 88 ? 206.262 153.699 212.198 1.00 137.10 1562 PHE B CA 1
ATOM 2859 C C . PHE B 1 88 ? 205.138 153.478 211.193 1.00 139.35 1562 PHE B C 1
ATOM 2860 O O . PHE B 1 88 ? 204.726 154.407 210.490 1.00 143.03 1562 PHE B O 1
ATOM 2868 N N . PHE B 1 89 ? 204.625 152.251 211.116 1.00 139.81 1563 PHE B N 1
ATOM 2869 C CA . PHE B 1 89 ? 203.567 151.922 210.168 1.00 141.58 1563 PHE B CA 1
ATOM 2870 C C . PHE B 1 89 ? 202.197 152.383 210.651 1.00 143.14 1563 PHE B C 1
ATOM 2871 O O . PHE B 1 89 ? 201.180 151.741 210.368 1.00 145.64 1563 PHE B O 1
ATOM 2879 N N . LYS B 1 90 ? 202.164 153.498 211.375 1.00 140.29 1564 LYS B N 1
ATOM 2880 C CA . LYS B 1 90 ? 200.923 154.129 211.815 1.00 139.28 1564 LYS B CA 1
ATOM 2881 C C . LYS B 1 90 ? 200.958 155.648 211.746 1.00 139.37 1564 LYS B C 1
ATOM 2882 O O . LYS B 1 90 ? 199.907 156.256 211.518 1.00 137.71 1564 LYS B O 1
ATOM 2888 N N . ASP B 1 91 ? 202.107 156.280 211.936 1.00 137.07 1565 ASP B N 1
ATOM 2889 C CA . ASP B 1 91 ? 202.286 157.681 211.599 1.00 128.08 1565 ASP B CA 1
ATOM 2890 C C . ASP B 1 91 ? 202.073 157.868 210.101 1.00 126.45 1565 ASP B C 1
ATOM 2891 O O . ASP B 1 91 ? 202.829 157.295 209.301 1.00 126.63 1565 ASP B O 1
ATOM 2896 N N . PRO B 1 92 ? 201.066 158.635 209.678 1.00 123.63 1566 PRO B N 1
ATOM 2897 C CA . PRO B 1 92 ? 200.850 158.824 208.235 1.00 119.39 1566 PRO B CA 1
ATOM 2898 C C . PRO B 1 92 ? 202.023 159.480 207.535 1.00 121.38 1566 PRO B C 1
ATOM 2899 O O . PRO B 1 92 ? 202.229 159.245 206.338 1.00 126.60 1566 PRO B O 1
ATOM 2903 N N . TRP B 1 93 ? 202.797 160.302 208.243 1.00 119.57 1567 TRP B N 1
ATOM 2904 C CA . TRP B 1 93 ? 203.942 160.958 207.623 1.00 114.18 1567 TRP B CA 1
ATOM 2905 C C . TRP B 1 93 ? 205.035 159.949 207.297 1.00 118.71 1567 TRP B C 1
ATOM 2906 O O . TRP B 1 93 ? 205.573 159.937 206.185 1.00 123.06 1567 TRP B O 1
ATOM 2917 N N . SER B 1 94 ? 205.382 159.097 208.265 1.00 120.92 1568 SER B N 1
ATOM 2918 C CA . SER B 1 94 ? 206.359 158.042 208.013 1.00 122.77 1568 SER B CA 1
ATOM 2919 C C . SER B 1 94 ? 205.850 157.047 206.978 1.00 123.71 1568 SER B C 1
ATOM 2920 O O . SER B 1 94 ? 206.626 156.540 206.161 1.00 129.72 1568 SER B O 1
ATOM 2923 N N . LEU B 1 95 ? 204.551 156.748 207.006 1.00 120.98 1569 LEU B N 1
ATOM 2924 C CA . LEU B 1 95 ? 203.982 155.816 206.039 1.00 124.08 1569 LEU B CA 1
ATOM 2925 C C . LEU B 1 95 ? 204.129 156.336 204.615 1.00 127.47 1569 LEU B C 1
ATOM 2926 O O . LEU B 1 95 ? 204.383 155.561 203.685 1.00 131.62 1569 LEU B O 1
ATOM 2931 N N . PHE B 1 96 ? 203.964 157.645 204.423 1.00 126.74 1570 PHE B N 1
ATOM 2932 C CA . PHE B 1 96 ? 204.158 158.238 203.104 1.00 121.56 1570 PHE B CA 1
ATOM 2933 C C . PHE B 1 96 ? 205.612 158.133 202.662 1.00 124.12 1570 PHE B C 1
ATOM 2934 O O . PHE B 1 96 ? 205.897 157.726 201.529 1.00 129.77 1570 PHE B O 1
ATOM 2942 N N . ASP B 1 97 ? 206.547 158.513 203.539 1.00 124.18 1571 ASP B N 1
ATOM 2943 C CA . ASP B 1 97 ? 207.966 158.434 203.201 1.00 127.52 1571 ASP B CA 1
ATOM 2944 C C . ASP B 1 97 ? 208.367 157.020 202.806 1.00 132.60 1571 ASP B C 1
ATOM 2945 O O . ASP B 1 97 ? 209.192 156.828 201.905 1.00 135.02 1571 ASP B O 1
ATOM 2950 N N . PHE B 1 98 ? 207.806 156.017 203.483 1.00 132.36 1572 PHE B N 1
ATOM 2951 C CA . PHE B 1 98 ? 208.096 154.629 203.140 1.00 133.61 1572 PHE B CA 1
ATOM 2952 C C . PHE B 1 98 ? 207.648 154.307 201.719 1.00 135.38 1572 PHE B C 1
ATOM 2953 O O . PHE B 1 98 ? 208.413 153.748 200.926 1.00 137.66 1572 PHE B O 1
ATOM 2961 N N . VAL B 1 99 ? 206.399 154.643 201.388 1.00 131.35 1573 VAL B N 1
ATOM 2962 C CA . VAL B 1 99 ? 205.872 154.374 200.052 1.00 130.45 1573 VAL B CA 1
ATOM 2963 C C . VAL B 1 99 ? 206.711 155.067 198.984 1.00 132.94 1573 VAL B C 1
ATOM 2964 O O . VAL B 1 99 ? 206.964 154.503 197.912 1.00 139.07 1573 VAL B O 1
ATOM 2968 N N . VAL B 1 100 ? 207.162 156.293 199.258 1.00 130.54 1574 VAL B N 1
ATOM 2969 C CA . VAL B 1 100 ? 207.922 157.044 198.261 1.00 132.00 1574 VAL B CA 1
ATOM 2970 C C . VAL B 1 100 ? 209.248 156.359 197.956 1.00 137.25 1574 VAL B C 1
ATOM 2971 O O . VAL B 1 100 ? 209.680 156.305 196.798 1.00 142.75 1574 VAL B O 1
ATOM 2975 N N . VAL B 1 101 ? 209.908 155.814 198.978 1.00 135.28 1575 VAL B N 1
ATOM 2976 C CA . VAL B 1 101 ? 211.166 155.112 198.743 1.00 137.90 1575 VAL B CA 1
ATOM 2977 C C . VAL B 1 101 ? 210.927 153.845 197.930 1.00 141.86 1575 VAL B C 1
ATOM 2978 O O . VAL B 1 101 ? 211.714 153.505 197.038 1.00 143.86 1575 VAL B O 1
ATOM 2982 N N . ILE B 1 102 ? 209.839 153.130 198.222 1.00 139.38 1576 ILE B N 1
ATOM 2983 C CA . ILE B 1 102 ? 209.499 151.933 197.456 1.00 141.06 1576 ILE B CA 1
ATOM 2984 C C . ILE B 1 102 ? 209.299 152.277 195.985 1.00 144.86 1576 ILE B C 1
ATOM 2985 O O . ILE B 1 102 ? 209.888 151.651 195.096 1.00 149.00 1576 ILE B O 1
ATOM 2990 N N . ILE B 1 103 ? 208.459 153.277 195.708 1.00 141.75 1577 ILE B N 1
ATOM 2991 C CA . ILE B 1 103 ? 208.203 153.676 194.326 1.00 142.42 1577 ILE B CA 1
ATOM 2992 C C . ILE B 1 103 ? 209.474 154.198 193.668 1.00 147.20 1577 ILE B C 1
ATOM 2993 O O . ILE B 1 103 ? 209.715 153.965 192.477 1.00 154.73 1577 ILE B O 1
ATOM 2998 N N . SER B 1 104 ? 210.320 154.889 194.433 1.00 145.50 1578 SER B N 1
ATOM 2999 C CA . SER B 1 104 ? 211.542 155.438 193.859 1.00 147.72 1578 SER B CA 1
ATOM 3000 C C . SER B 1 104 ? 212.590 154.365 193.596 1.00 153.30 1578 SER B C 1
ATOM 3001 O O . SER B 1 104 ? 213.494 154.587 192.782 1.00 156.70 1578 SER B O 1
ATOM 3004 N N . ILE B 1 105 ? 212.497 153.217 194.266 1.00 153.64 1579 ILE B N 1
ATOM 3005 C CA . ILE B 1 105 ? 213.299 152.060 193.877 1.00 155.78 1579 ILE B CA 1
ATOM 3006 C C . ILE B 1 105 ? 212.761 151.457 192.587 1.00 157.26 1579 ILE B C 1
ATOM 3007 O O . ILE B 1 105 ? 213.508 151.223 191.630 1.00 158.77 1579 ILE B O 1
ATOM 3012 N N . VAL B 1 106 ? 211.454 151.186 192.553 1.00 156.59 1580 VAL B N 1
ATOM 3013 C CA . VAL B 1 106 ? 210.830 150.571 191.383 1.00 162.01 1580 VAL B CA 1
ATOM 3014 C C . VAL B 1 106 ? 211.049 151.426 190.141 1.00 168.09 1580 VAL B C 1
ATOM 3015 O O . VAL B 1 106 ? 211.433 150.925 189.078 1.00 175.97 1580 VAL B O 1
ATOM 3019 N N . GLY B 1 107 ? 210.813 152.731 190.258 1.00 163.50 1581 GLY B N 1
ATOM 3020 C CA . GLY B 1 107 ? 210.923 153.633 189.127 1.00 162.31 1581 GLY B CA 1
ATOM 3021 C C . GLY B 1 107 ? 212.315 153.842 188.571 1.00 167.22 1581 GLY B C 1
ATOM 3022 O O . GLY B 1 107 ? 212.462 154.612 187.617 1.00 168.54 1581 GLY B O 1
ATOM 3023 N N . MET B 1 108 ? 213.340 153.193 189.123 1.00 169.16 1582 MET B N 1
ATOM 3024 C CA . MET B 1 108 ? 214.686 153.306 188.575 1.00 170.41 1582 MET B CA 1
ATOM 3025 C C . MET B 1 108 ? 215.359 151.971 188.283 1.00 176.41 1582 MET B C 1
ATOM 3026 O O . MET B 1 108 ? 216.225 151.925 187.400 1.00 176.94 1582 MET B O 1
ATOM 3031 N N . PHE B 1 109 ? 214.979 150.886 188.955 1.00 176.30 1583 PHE B N 1
ATOM 3032 C CA . PHE B 1 109 ? 215.615 149.594 188.740 1.00 174.78 1583 PHE B CA 1
ATOM 3033 C C . PHE B 1 109 ? 214.661 148.527 188.228 1.00 178.56 1583 PHE B C 1
ATOM 3034 O O . PHE B 1 109 ? 215.095 147.391 188.002 1.00 179.19 1583 PHE B O 1
ATOM 3042 N N . LEU B 1 110 ? 213.383 148.851 188.031 1.00 183.13 1584 LEU B N 1
ATOM 3043 C CA . LEU B 1 110 ? 212.425 147.879 187.525 1.00 192.44 1584 LEU B CA 1
ATOM 3044 C C . LEU B 1 110 ? 211.427 148.463 186.536 1.00 200.64 1584 LEU B C 1
ATOM 3045 O O . LEU B 1 110 ? 210.529 147.735 186.101 1.00 206.25 1584 LEU B O 1
ATOM 3050 N N . ALA B 1 111 ? 211.547 149.740 186.169 1.00 199.67 1585 ALA B N 1
ATOM 3051 C CA . ALA B 1 111 ? 210.560 150.356 185.287 1.00 206.52 1585 ALA B CA 1
ATOM 3052 C C . ALA B 1 111 ? 210.555 149.694 183.915 1.00 214.66 1585 ALA B C 1
ATOM 3053 O O . ALA B 1 111 ? 209.495 149.336 183.388 1.00 215.56 1585 ALA B O 1
ATOM 3055 N N . ASP B 1 112 ? 211.737 149.527 183.318 1.00 216.59 1586 ASP B N 1
ATOM 3056 C CA . ASP B 1 112 ? 211.834 148.807 182.052 1.00 214.47 1586 ASP B CA 1
ATOM 3057 C C . ASP B 1 112 ? 211.401 147.353 182.200 1.00 217.31 1586 ASP B C 1
ATOM 3058 O O . ASP B 1 112 ? 210.702 146.816 181.332 1.00 219.11 1586 ASP B O 1
ATOM 3063 N N . LEU B 1 113 ? 211.813 146.696 183.288 1.00 217.63 1587 LEU B N 1
ATOM 3064 C CA . LEU B 1 113 ? 211.395 145.317 183.529 1.00 216.34 1587 LEU B CA 1
ATOM 3065 C C . LEU B 1 113 ? 209.880 145.183 183.643 1.00 217.96 1587 LEU B C 1
ATOM 3066 O O . LEU B 1 113 ? 209.332 144.113 183.358 1.00 217.76 1587 LEU B O 1
ATOM 3071 N N . ILE B 1 114 ? 209.188 146.243 184.057 1.00 218.96 1588 ILE B N 1
ATOM 3072 C CA . ILE B 1 114 ? 207.728 146.213 184.088 1.00 220.20 1588 ILE B CA 1
ATOM 3073 C C . ILE B 1 114 ? 207.154 146.446 182.696 1.00 223.42 1588 ILE B C 1
ATOM 3074 O O . ILE B 1 114 ? 206.385 145.628 182.177 1.00 224.69 1588 ILE B O 1
ATOM 3079 N N . GLU B 1 115 ? 207.515 147.572 182.077 1.00 223.68 1589 GLU B N 1
ATOM 3080 C CA . GLU B 1 115 ? 206.912 147.962 180.807 1.00 223.08 1589 GLU B CA 1
ATOM 3081 C C . GLU B 1 115 ? 207.210 146.972 179.689 1.00 224.37 1589 GLU B C 1
ATOM 3082 O O . GLU B 1 115 ? 206.455 146.914 178.712 1.00 222.75 1589 GLU B O 1
ATOM 3088 N N . THR B 1 116 ? 208.288 146.195 179.806 1.00 225.33 1590 THR B N 1
ATOM 3089 C CA . THR B 1 116 ? 208.594 145.174 178.811 1.00 226.13 1590 THR B CA 1
ATOM 3090 C C . THR B 1 116 ? 207.613 144.009 178.833 1.00 226.52 1590 THR B C 1
ATOM 3091 O O . THR B 1 116 ? 207.680 143.154 177.943 1.00 225.86 1590 THR B O 1
ATOM 3095 N N . TYR B 1 117 ? 206.710 143.949 179.813 1.00 226.83 1591 TYR B N 1
ATOM 3096 C CA . TYR B 1 117 ? 205.692 142.906 179.829 1.00 225.18 1591 TYR B CA 1
ATOM 3097 C C . TYR B 1 117 ? 204.296 143.507 179.932 1.00 223.42 1591 TYR B C 1
ATOM 3098 O O . TYR B 1 117 ? 203.445 143.266 179.069 1.00 219.62 1591 TYR B O 1
ATOM 3107 N N . PHE B 1 118 ? 204.050 144.290 180.982 1.00 222.94 1592 PHE B N 1
ATOM 3108 C CA . PHE B 1 118 ? 202.782 145.007 181.134 1.00 221.03 1592 PHE B CA 1
ATOM 3109 C C . PHE B 1 118 ? 202.873 146.370 180.447 1.00 221.14 1592 PHE B C 1
ATOM 3110 O O . PHE B 1 118 ? 202.840 147.431 181.071 1.00 220.32 1592 PHE B O 1
ATOM 3118 N N . VAL B 1 119 ? 203.003 146.321 179.121 1.00 221.48 1593 VAL B N 1
ATOM 3119 C CA . VAL B 1 119 ? 203.126 147.544 178.338 1.00 220.30 1593 VAL B CA 1
ATOM 3120 C C . VAL B 1 119 ? 201.800 148.296 178.353 1.00 219.01 1593 VAL B C 1
ATOM 3121 O O . VAL B 1 119 ? 200.732 147.722 178.098 1.00 215.08 1593 VAL B O 1
ATOM 3125 N N . SER B 1 120 ? 201.857 149.585 178.697 1.00 218.11 1594 SER B N 1
ATOM 3126 C CA . SER B 1 120 ? 200.698 150.461 178.638 1.00 216.98 1594 SER B CA 1
ATOM 3127 C C . SER B 1 120 ? 201.174 151.884 178.394 1.00 214.36 1594 SER B C 1
ATOM 3128 O O . SER B 1 120 ? 202.180 152.301 178.987 1.00 211.25 1594 SER B O 1
ATOM 3131 N N . PRO B 1 121 ? 200.488 152.646 177.537 1.00 214.08 1595 PRO B N 1
ATOM 3132 C CA . PRO B 1 121 ? 200.905 154.037 177.300 1.00 211.97 1595 PRO B CA 1
ATOM 3133 C C . PRO B 1 121 ? 200.755 154.940 178.511 1.00 210.44 1595 PRO B C 1
ATOM 3134 O O . PRO B 1 121 ? 201.425 155.979 178.569 1.00 204.34 1595 PRO B O 1
ATOM 3138 N N . THR B 1 122 ? 199.899 154.590 179.474 1.00 211.25 1596 THR B N 1
ATOM 3139 C CA . THR B 1 122 ? 199.792 155.395 180.686 1.00 204.69 1596 THR B CA 1
ATOM 3140 C C . THR B 1 122 ? 201.070 155.342 181.512 1.00 199.53 1596 THR B C 1
ATOM 3141 O O . THR B 1 122 ? 201.448 156.344 182.129 1.00 194.33 1596 THR B O 1
ATOM 3145 N N . LEU B 1 123 ? 201.760 154.199 181.511 1.00 200.94 1597 LEU B N 1
ATOM 3146 C CA . LEU B 1 123 ? 202.917 154.024 182.384 1.00 196.83 1597 LEU B CA 1
ATOM 3147 C C . LEU B 1 123 ? 204.062 154.946 181.986 1.00 193.87 1597 LEU B C 1
ATOM 3148 O O . LEU B 1 123 ? 204.790 155.446 182.851 1.00 186.32 1597 LEU B O 1
ATOM 3153 N N . PHE B 1 124 ? 204.248 155.169 180.682 1.00 201.25 1598 PHE B N 1
ATOM 3154 C CA . PHE B 1 124 ? 205.246 156.134 180.231 1.00 199.90 1598 PHE B CA 1
ATOM 3155 C C . PHE B 1 124 ? 205.020 157.508 180.849 1.00 193.57 1598 PHE B C 1
ATOM 3156 O O . PHE B 1 124 ? 205.979 158.263 181.051 1.00 187.95 1598 PHE B O 1
ATOM 3164 N N . ARG B 1 125 ? 203.769 157.850 181.159 1.00 190.79 1599 ARG B N 1
ATOM 3165 C CA . ARG B 1 125 ? 203.454 159.099 181.839 1.00 177.68 1599 ARG B CA 1
ATOM 3166 C C . ARG B 1 125 ? 203.274 158.947 183.343 1.00 170.87 1599 ARG B C 1
ATOM 3167 O O . ARG B 1 125 ? 203.332 159.953 184.056 1.00 164.71 1599 ARG B O 1
ATOM 3175 N N . VAL B 1 126 ? 203.047 157.734 183.843 1.00 174.80 1600 VAL B N 1
ATOM 3176 C CA . VAL B 1 126 ? 202.777 157.557 185.267 1.00 169.90 1600 VAL B CA 1
ATOM 3177 C C . VAL B 1 126 ? 204.061 157.392 186.081 1.00 167.17 1600 VAL B C 1
ATOM 3178 O O . VAL B 1 126 ? 204.122 157.839 187.231 1.00 165.95 1600 VAL B O 1
ATOM 3182 N N . ILE B 1 127 ? 205.107 156.796 185.501 1.00 167.08 1601 ILE B N 1
ATOM 3183 C CA . ILE B 1 127 ? 206.354 156.581 186.231 1.00 166.07 1601 ILE B CA 1
ATOM 3184 C C . ILE B 1 127 ? 206.986 157.900 186.674 1.00 160.88 1601 ILE B C 1
ATOM 3185 O O . ILE B 1 127 ? 207.834 157.911 187.574 1.00 154.03 1601 ILE B O 1
ATOM 3190 N N . ARG B 1 128 ? 206.557 159.026 186.095 1.00 159.50 1602 ARG B N 1
ATOM 3191 C CA . ARG B 1 128 ? 206.860 160.335 186.671 1.00 151.05 1602 ARG B CA 1
ATOM 3192 C C . ARG B 1 128 ? 206.516 160.416 188.155 1.00 145.29 1602 ARG B C 1
ATOM 3193 O O . ARG B 1 128 ? 207.120 161.209 188.886 1.00 137.41 1602 ARG B O 1
ATOM 3201 N N . LEU B 1 129 ? 205.537 159.626 188.612 1.00 147.00 1603 LEU B N 1
ATOM 3202 C CA . LEU B 1 129 ? 205.079 159.713 189.997 1.00 140.52 1603 LEU B CA 1
ATOM 3203 C C . LEU B 1 129 ? 206.218 159.548 190.995 1.00 135.19 1603 LEU B C 1
ATOM 3204 O O . LEU B 1 129 ? 206.155 160.092 192.103 1.00 130.89 1603 LEU B O 1
ATOM 3209 N N . ALA B 1 130 ? 207.266 158.807 190.627 1.00 139.27 1604 ALA B N 1
ATOM 3210 C CA . ALA B 1 130 ? 208.428 158.698 191.502 1.00 141.00 1604 ALA B CA 1
ATOM 3211 C C . ALA B 1 130 ? 209.103 160.047 191.704 1.00 136.10 1604 ALA B C 1
ATOM 3212 O O . ALA B 1 130 ? 209.704 160.290 192.756 1.00 133.87 1604 ALA B O 1
ATOM 3214 N N . ARG B 1 131 ? 209.020 160.933 190.710 1.00 134.23 1605 ARG B N 1
ATOM 3215 C CA . ARG B 1 131 ? 209.557 162.279 190.869 1.00 129.26 1605 ARG B CA 1
ATOM 3216 C C . ARG B 1 131 ? 208.678 163.109 191.795 1.00 122.52 1605 ARG B C 1
ATOM 3217 O O . ARG B 1 131 ? 209.174 163.763 192.719 1.00 122.18 1605 ARG B O 1
ATOM 3225 N N . ILE B 1 132 ? 207.365 163.105 191.548 1.00 121.45 1606 ILE B N 1
ATOM 3226 C CA . ILE B 1 132 ? 206.443 163.918 192.337 1.00 111.42 1606 ILE B CA 1
ATOM 3227 C C . ILE B 1 132 ? 206.492 163.521 193.807 1.00 112.45 1606 ILE B C 1
ATOM 3228 O O . ILE B 1 132 ? 206.474 164.379 194.697 1.00 110.91 1606 ILE B O 1
ATOM 3233 N N . GLY B 1 133 ? 206.548 162.217 194.084 1.00 114.83 1607 GLY B N 1
ATOM 3234 C CA . GLY B 1 133 ? 206.625 161.769 195.465 1.00 109.88 1607 GLY B CA 1
ATOM 3235 C C . GLY B 1 133 ? 207.841 162.305 196.193 1.00 108.46 1607 GLY B C 1
ATOM 3236 O O . GLY B 1 133 ? 207.760 162.681 197.364 1.00 111.08 1607 GLY B O 1
ATOM 3237 N N . ARG B 1 134 ? 208.985 162.350 195.510 1.00 106.68 1608 ARG B N 1
ATOM 3238 C CA . ARG B 1 134 ? 210.200 162.849 196.139 1.00 107.58 1608 ARG B CA 1
ATOM 3239 C C . ARG B 1 134 ? 210.157 164.355 196.357 1.00 103.85 1608 ARG B C 1
ATOM 3240 O O . ARG B 1 134 ? 210.885 164.866 197.213 1.00 105.09 1608 ARG B O 1
ATOM 3248 N N . ILE B 1 135 ? 209.328 165.074 195.599 1.00 103.02 1609 ILE B N 1
ATOM 3249 C CA . ILE B 1 135 ? 209.084 166.482 195.891 1.00 98.92 1609 ILE B CA 1
ATOM 3250 C C . ILE B 1 135 ? 208.259 166.624 197.165 1.00 96.73 1609 ILE B C 1
ATOM 3251 O O . ILE B 1 135 ? 208.566 167.445 198.036 1.00 98.93 1609 ILE B O 1
ATOM 3256 N N . LEU B 1 136 ? 207.194 165.827 197.289 1.00 95.48 1610 LEU B N 1
ATOM 3257 C CA . LEU B 1 136 ? 206.311 165.921 198.446 1.00 90.59 1610 LEU B CA 1
ATOM 3258 C C . LEU B 1 136 ? 207.000 165.562 199.755 1.00 94.28 1610 LEU B C 1
ATOM 3259 O O . LEU B 1 136 ? 206.502 165.937 200.821 1.00 93.57 1610 LEU B O 1
ATOM 3264 N N . ARG B 1 137 ? 208.122 164.840 199.709 1.00 98.47 1611 ARG B N 1
ATOM 3265 C CA . ARG B 1 137 ? 208.896 164.618 200.925 1.00 98.13 1611 ARG B CA 1
ATOM 3266 C C . ARG B 1 137 ? 209.375 165.917 201.555 1.00 95.43 1611 ARG B C 1
ATOM 3267 O O . ARG B 1 137 ? 209.678 165.935 202.752 1.00 102.47 1611 ARG B O 1
ATOM 3275 N N . LEU B 1 138 ? 209.457 167.000 200.784 1.00 90.19 1612 LEU B N 1
ATOM 3276 C CA . LEU B 1 138 ? 209.838 168.280 201.364 1.00 88.46 1612 LEU B CA 1
ATOM 3277 C C . LEU B 1 138 ? 208.751 168.835 202.275 1.00 87.42 1612 LEU B C 1
ATOM 3278 O O . LEU B 1 138 ? 209.048 169.656 203.147 1.00 90.34 1612 LEU B O 1
ATOM 3283 N N . VAL B 1 139 ? 207.501 168.404 202.094 1.00 87.58 1613 VAL B N 1
ATOM 3284 C CA . VAL B 1 139 ? 206.474 168.647 203.102 1.00 86.89 1613 VAL B CA 1
ATOM 3285 C C . VAL B 1 139 ? 206.711 167.774 204.327 1.00 88.83 1613 VAL B C 1
ATOM 3286 O O . VAL B 1 139 ? 206.713 168.257 205.465 1.00 90.65 1613 VAL B O 1
ATOM 3290 N N . THR B 1 140 ? 206.915 166.475 204.109 1.00 90.07 1614 THR B N 1
ATOM 3291 C CA . THR B 1 140 ? 206.918 165.519 205.210 1.00 86.61 1614 THR B CA 1
ATOM 3292 C C . THR B 1 140 ? 208.116 165.710 206.132 1.00 90.70 1614 THR B C 1
ATOM 3293 O O . THR B 1 140 ? 207.995 165.523 207.348 1.00 95.74 1614 THR B O 1
ATOM 3297 N N . ALA B 1 141 ? 209.267 166.098 205.587 1.00 89.06 1615 ALA B N 1
ATOM 3298 C CA . ALA B 1 141 ? 210.465 166.212 206.411 1.00 90.83 1615 ALA B CA 1
ATOM 3299 C C . ALA B 1 141 ? 210.479 167.494 207.234 1.00 94.71 1615 ALA B C 1
ATOM 3300 O O . ALA B 1 141 ? 210.936 167.488 208.381 1.00 98.06 1615 ALA B O 1
ATOM 3302 N N . VAL B 1 142 ? 209.994 168.597 206.675 1.00 91.21 1616 VAL B N 1
ATOM 3303 C CA . VAL B 1 142 ? 210.094 169.892 207.342 1.00 89.91 1616 VAL B CA 1
ATOM 3304 C C . VAL B 1 142 ? 209.000 169.999 208.397 1.00 90.16 1616 VAL B C 1
ATOM 3305 O O . VAL B 1 142 ? 207.810 169.897 208.067 1.00 91.77 1616 VAL B O 1
ATOM 3309 N N . PRO B 1 143 ? 209.354 170.187 209.672 1.00 88.53 1617 PRO B N 1
ATOM 3310 C CA . PRO B 1 143 ? 208.320 170.222 210.720 1.00 86.00 1617 PRO B CA 1
ATOM 3311 C C . PRO B 1 143 ? 207.317 171.347 210.547 1.00 82.55 1617 PRO B C 1
ATOM 3312 O O . PRO B 1 143 ? 206.123 171.148 210.801 1.00 82.51 1617 PRO B O 1
ATOM 3316 N N . GLN B 1 144 ? 207.769 172.531 210.129 1.00 82.03 1618 GLN B N 1
ATOM 3317 C CA . GLN B 1 144 ? 206.845 173.638 209.908 1.00 81.61 1618 GLN B CA 1
ATOM 3318 C C . GLN B 1 144 ? 205.856 173.328 208.795 1.00 82.56 1618 GLN B C 1
ATOM 3319 O O . GLN B 1 144 ? 204.741 173.860 208.789 1.00 84.66 1618 GLN B O 1
ATOM 3325 N N . MET B 1 145 ? 206.244 172.480 207.843 1.00 80.18 1619 MET B N 1
ATOM 3326 C CA . MET B 1 145 ? 205.345 172.121 206.754 1.00 74.12 1619 MET B CA 1
ATOM 3327 C C . MET B 1 145 ? 204.342 171.057 207.179 1.00 76.66 1619 MET B C 1
ATOM 3328 O O . MET B 1 145 ? 203.178 171.106 206.771 1.00 81.10 1619 MET B O 1
ATOM 3333 N N . ARG B 1 146 ? 204.773 170.078 207.977 1.00 77.83 1620 ARG B N 1
ATOM 3334 C CA . ARG B 1 146 ? 203.818 169.147 208.569 1.00 79.45 1620 ARG B CA 1
ATOM 3335 C C . ARG B 1 146 ? 202.765 169.881 209.387 1.00 80.25 1620 ARG B C 1
ATOM 3336 O O . ARG B 1 146 ? 201.590 169.499 209.388 1.00 83.71 1620 ARG B O 1
ATOM 3344 N N . LYS B 1 147 ? 203.172 170.932 210.100 1.00 79.29 1621 LYS B N 1
ATOM 3345 C CA . LYS B 1 147 ? 202.236 171.678 210.933 1.00 76.06 1621 LYS B CA 1
ATOM 3346 C C . LYS B 1 147 ? 201.143 172.330 210.095 1.00 74.66 1621 LYS B C 1
ATOM 3347 O O . LYS B 1 147 ? 199.952 172.202 210.399 1.00 80.86 1621 LYS B O 1
ATOM 3353 N N . ILE B 1 148 ? 201.531 173.041 209.035 1.00 72.19 1622 ILE B N 1
ATOM 3354 C CA . ILE B 1 148 ? 200.549 173.743 208.215 1.00 76.25 1622 ILE B CA 1
ATOM 3355 C C . ILE B 1 148 ? 199.658 172.757 207.466 1.00 76.51 1622 ILE B C 1
ATOM 3356 O O . ILE B 1 148 ? 198.463 173.009 207.273 1.00 80.88 1622 ILE B O 1
ATOM 3361 N N . VAL B 1 149 ? 200.212 171.623 207.035 1.00 71.46 1623 VAL B N 1
ATOM 3362 C CA . VAL B 1 149 ? 199.421 170.670 206.263 1.00 66.94 1623 VAL B CA 1
ATOM 3363 C C . VAL B 1 149 ? 198.421 169.949 207.156 1.00 70.78 1623 VAL B C 1
ATOM 3364 O O . VAL B 1 149 ? 197.266 169.738 206.769 1.00 77.49 1623 VAL B O 1
ATOM 3368 N N . SER B 1 150 ? 198.837 169.565 208.363 1.00 71.54 1624 SER B N 1
ATOM 3369 C CA . SER B 1 150 ? 197.892 168.950 209.287 1.00 72.63 1624 SER B CA 1
ATOM 3370 C C . SER B 1 150 ? 196.831 169.943 209.736 1.00 74.73 1624 SER B C 1
ATOM 3371 O O . SER B 1 150 ? 195.678 169.558 209.957 1.00 81.32 1624 SER B O 1
ATOM 3374 N N . ALA B 1 151 ? 197.201 171.216 209.885 1.00 73.82 1625 ALA B N 1
ATOM 3375 C CA . ALA B 1 151 ? 196.214 172.250 210.175 1.00 72.98 1625 ALA B CA 1
ATOM 3376 C C . ALA B 1 151 ? 195.186 172.351 209.057 1.00 74.46 1625 ALA B C 1
ATOM 3377 O O . ALA B 1 151 ? 193.976 172.366 209.307 1.00 81.42 1625 ALA B O 1
ATOM 3379 N N . LEU B 1 152 ? 195.657 172.440 207.811 1.00 72.38 1626 LEU B N 1
ATOM 3380 C CA . LEU B 1 152 ? 194.754 172.506 206.666 1.00 67.45 1626 LEU B CA 1
ATOM 3381 C C . LEU B 1 152 ? 193.845 171.287 206.593 1.00 69.60 1626 LEU B C 1
ATOM 3382 O O . LEU B 1 152 ? 192.640 171.418 206.350 1.00 80.16 1626 LEU B O 1
ATOM 3387 N N . ILE B 1 153 ? 194.403 170.092 206.789 1.00 68.48 1627 ILE B N 1
ATOM 3388 C CA . ILE B 1 153 ? 193.599 168.879 206.680 1.00 71.01 1627 ILE B CA 1
ATOM 3389 C C . ILE B 1 153 ? 192.548 168.827 207.782 1.00 75.45 1627 ILE B C 1
ATOM 3390 O O . ILE B 1 153 ? 191.422 168.369 207.561 1.00 82.57 1627 ILE B O 1
ATOM 3395 N N . SER B 1 154 ? 192.888 169.306 208.980 1.00 72.83 1628 SER B N 1
ATOM 3396 C CA . SER B 1 154 ? 191.927 169.292 210.077 1.00 71.59 1628 SER B CA 1
ATOM 3397 C C . SER B 1 154 ? 190.722 170.185 209.806 1.00 76.47 1628 SER B C 1
ATOM 3398 O O . SER B 1 154 ? 189.677 170.006 210.440 1.00 81.37 1628 SER B O 1
ATOM 3401 N N . VAL B 1 155 ? 190.845 171.144 208.887 1.00 74.45 1629 VAL B N 1
ATOM 3402 C CA . VAL B 1 155 ? 189.716 171.999 208.537 1.00 71.55 1629 VAL B CA 1
ATOM 3403 C C . VAL B 1 155 ? 188.681 171.226 207.728 1.00 74.98 1629 VAL B C 1
ATOM 3404 O O . VAL B 1 155 ? 187.480 171.513 207.803 1.00 80.99 1629 VAL B O 1
ATOM 3408 N N . ILE B 1 156 ? 189.123 170.221 206.965 1.00 72.91 1630 ILE B N 1
ATOM 3409 C CA . ILE B 1 156 ? 188.225 169.562 206.011 1.00 73.77 1630 ILE B CA 1
ATOM 3410 C C . ILE B 1 156 ? 187.029 168.895 206.675 1.00 75.39 1630 ILE B C 1
ATOM 3411 O O . ILE B 1 156 ? 185.911 169.036 206.158 1.00 80.76 1630 ILE B O 1
ATOM 3416 N N . PRO B 1 157 ? 187.165 168.152 207.784 1.00 76.01 1631 PRO B N 1
ATOM 3417 C CA . PRO B 1 157 ? 185.970 167.522 208.377 1.00 77.23 1631 PRO B CA 1
ATOM 3418 C C . PRO B 1 157 ? 184.839 168.487 208.690 1.00 81.65 1631 PRO B C 1
ATOM 3419 O O . PRO B 1 157 ? 183.667 168.121 208.545 1.00 84.63 1631 PRO B O 1
ATOM 3423 N N . GLY B 1 158 ? 185.151 169.711 209.120 1.00 80.02 1632 GLY B N 1
ATOM 3424 C CA . GLY B 1 158 ? 184.105 170.679 209.396 1.00 78.40 1632 GLY B CA 1
ATOM 3425 C C . GLY B 1 158 ? 183.383 171.185 208.165 1.00 79.82 1632 GLY B C 1
ATOM 3426 O O . GLY B 1 158 ? 182.242 171.645 208.275 1.00 87.18 1632 GLY B O 1
ATOM 3427 N N . MET B 1 159 ? 184.018 171.111 206.999 1.00 74.76 1633 MET B N 1
ATOM 3428 C CA . MET B 1 159 ? 183.426 171.589 205.758 1.00 74.46 1633 MET B CA 1
ATOM 3429 C C . MET B 1 159 ? 182.531 170.568 205.070 1.00 80.45 1633 MET B C 1
ATOM 3430 O O . MET B 1 159 ? 181.857 170.923 204.100 1.00 85.60 1633 MET B O 1
ATOM 3435 N N . LEU B 1 160 ? 182.532 169.310 205.513 1.00 78.78 1634 LEU B N 1
ATOM 3436 C CA . LEU B 1 160 ? 181.916 168.258 204.711 1.00 77.84 1634 LEU B CA 1
ATOM 3437 C C . LEU B 1 160 ? 180.417 168.476 204.549 1.00 79.63 1634 LEU B C 1
ATOM 3438 O O . LEU B 1 160 ? 179.855 168.185 203.488 1.00 81.39 1634 LEU B O 1
ATOM 3443 N N . SER B 1 161 ? 179.751 168.986 205.585 1.00 78.73 1635 SER B N 1
ATOM 3444 C CA . SER B 1 161 ? 178.308 169.177 205.492 1.00 75.57 1635 SER B CA 1
ATOM 3445 C C . SER B 1 161 ? 177.951 170.296 204.522 1.00 75.80 1635 SER B C 1
ATOM 3446 O O . SER B 1 161 ? 176.977 170.182 203.770 1.00 80.34 1635 SER B O 1
ATOM 3449 N N . VAL B 1 162 ? 178.721 171.384 204.522 1.00 72.43 1636 VAL B N 1
ATOM 3450 C CA . VAL B 1 162 ? 178.436 172.471 203.592 1.00 70.62 1636 VAL B CA 1
ATOM 3451 C C . VAL B 1 162 ? 178.912 172.128 202.184 1.00 69.46 1636 VAL B C 1
ATOM 3452 O O . VAL B 1 162 ? 178.332 172.599 201.199 1.00 74.68 1636 VAL B O 1
ATOM 3456 N N . ILE B 1 163 ? 179.953 171.303 202.055 1.00 69.12 1637 ILE B N 1
ATOM 3457 C CA . ILE B 1 163 ? 180.376 170.847 200.735 1.00 68.63 1637 ILE B CA 1
ATOM 3458 C C . ILE B 1 163 ? 179.375 169.852 200.165 1.00 68.28 1637 ILE B C 1
ATOM 3459 O O . ILE B 1 163 ? 179.099 169.850 198.960 1.00 70.19 1637 ILE B O 1
ATOM 3464 N N . ALA B 1 164 ? 178.811 168.995 201.017 1.00 65.79 1638 ALA B N 1
ATOM 3465 C CA . ALA B 1 164 ? 177.759 168.093 200.563 1.00 63.46 1638 ALA B CA 1
ATOM 3466 C C . ALA B 1 164 ? 176.537 168.870 200.096 1.00 70.32 1638 ALA B C 1
ATOM 3467 O O . ALA B 1 164 ? 175.906 168.508 199.097 1.00 77.56 1638 ALA B O 1
ATOM 3469 N N . LEU B 1 165 ? 176.179 169.933 200.818 1.00 67.92 1639 LEU B N 1
ATOM 3470 C CA . LEU B 1 165 ? 175.070 170.782 200.396 1.00 62.95 1639 LEU B CA 1
ATOM 3471 C C . LEU B 1 165 ? 175.351 171.422 199.043 1.00 62.70 1639 LEU B C 1
ATOM 3472 O O . LEU B 1 165 ? 174.509 171.385 198.140 1.00 69.26 1639 LEU B O 1
ATOM 3477 N N . MET B 1 166 ? 176.528 172.034 198.893 1.00 63.62 1640 MET B N 1
ATOM 3478 C CA . MET B 1 166 ? 176.892 172.649 197.621 1.00 66.97 1640 MET B CA 1
ATOM 3479 C C . MET B 1 166 ? 176.859 171.639 196.482 1.00 66.60 1640 MET B C 1
ATOM 3480 O O . MET B 1 166 ? 176.383 171.947 195.384 1.00 68.94 1640 MET B O 1
ATOM 3485 N N . THR B 1 167 ? 177.370 170.431 196.721 1.00 67.27 1641 THR B N 1
ATOM 3486 C CA . THR B 1 167 ? 177.340 169.399 195.691 1.00 63.61 1641 THR B CA 1
ATOM 3487 C C . THR B 1 167 ? 175.910 169.044 195.316 1.00 64.31 1641 THR B C 1
ATOM 3488 O O . THR B 1 167 ? 175.610 168.785 194.145 1.00 69.53 1641 THR B O 1
ATOM 3492 N N . LEU B 1 168 ? 175.010 169.035 196.298 1.00 65.56 1642 LEU B N 1
ATOM 3493 C CA . LEU B 1 168 ? 173.623 168.681 196.024 1.00 60.19 1642 LEU B CA 1
ATOM 3494 C C . LEU B 1 168 ? 172.915 169.788 195.252 1.00 66.37 1642 LEU B C 1
ATOM 3495 O O . LEU B 1 168 ? 172.100 169.509 194.366 1.00 76.90 1642 LEU B O 1
ATOM 3500 N N . PHE B 1 169 ? 173.203 171.050 195.581 1.00 65.80 1643 PHE B N 1
ATOM 3501 C CA . PHE B 1 169 ? 172.669 172.160 194.798 1.00 61.24 1643 PHE B CA 1
ATOM 3502 C C . PHE B 1 169 ? 173.176 172.120 193.363 1.00 60.95 1643 PHE B C 1
ATOM 3503 O O . PHE B 1 169 ? 172.413 172.364 192.422 1.00 69.24 1643 PHE B O 1
ATOM 3511 N N . PHE B 1 170 ? 174.464 171.830 193.178 1.00 59.78 1644 PHE B N 1
ATOM 3512 C CA . PHE B 1 170 ? 175.006 171.697 191.830 1.00 55.38 1644 PHE B CA 1
ATOM 3513 C C . PHE B 1 170 ? 174.286 170.610 191.048 1.00 57.01 1644 PHE B C 1
ATOM 3514 O O . PHE B 1 170 ? 173.998 170.779 189.859 1.00 61.96 1644 PHE B O 1
ATOM 3522 N N . TYR B 1 171 ? 173.996 169.483 191.697 1.00 55.34 1645 TYR B N 1
ATOM 3523 C CA . TYR B 1 171 ? 173.312 168.388 191.018 1.00 55.00 1645 TYR B CA 1
ATOM 3524 C C . TYR B 1 171 ? 171.918 168.800 190.567 1.00 62.45 1645 TYR B C 1
ATOM 3525 O O . TYR B 1 171 ? 171.508 168.504 189.439 1.00 68.37 1645 TYR B O 1
ATOM 3534 N N . ILE B 1 172 ? 171.172 169.477 191.440 1.00 62.66 1646 ILE B N 1
ATOM 3535 C CA . ILE B 1 172 ? 169.825 169.923 191.094 1.00 58.31 1646 ILE B CA 1
ATOM 3536 C C . ILE B 1 172 ? 169.865 170.925 189.949 1.00 60.48 1646 ILE B C 1
ATOM 3537 O O . ILE B 1 172 ? 169.106 170.817 188.980 1.00 69.22 1646 ILE B O 1
ATOM 3542 N N . PHE B 1 173 ? 170.744 171.922 190.045 1.00 55.21 1647 PHE B N 1
ATOM 3543 C CA . PHE B 1 173 ? 170.841 172.905 188.972 1.00 54.22 1647 PHE B CA 1
ATOM 3544 C C . PHE B 1 173 ? 171.375 172.291 187.685 1.00 60.15 1647 PHE B C 1
ATOM 3545 O O . PHE B 1 173 ? 171.006 172.736 186.594 1.00 64.98 1647 PHE B O 1
ATOM 3553 N N . ALA B 1 174 ? 172.243 171.283 187.784 1.00 60.93 1648 ALA B N 1
ATOM 3554 C CA . ALA B 1 174 ? 172.753 170.640 186.577 1.00 54.79 1648 ALA B CA 1
ATOM 3555 C C . ALA B 1 174 ? 171.666 169.836 185.878 1.00 56.97 1648 ALA B C 1
ATOM 3556 O O . ALA B 1 174 ? 171.630 169.774 184.645 1.00 65.29 1648 ALA B O 1
ATOM 3558 N N . ILE B 1 175 ? 170.783 169.199 186.647 1.00 55.53 1649 ILE B N 1
ATOM 3559 C CA . ILE B 1 175 ? 169.627 168.531 186.057 1.00 54.32 1649 ILE B CA 1
ATOM 3560 C C . ILE B 1 175 ? 168.766 169.534 185.302 1.00 58.67 1649 ILE B C 1
ATOM 3561 O O . ILE B 1 175 ? 168.401 169.317 184.141 1.00 66.99 1649 ILE B O 1
ATOM 3566 N N . MET B 1 176 ? 168.422 170.644 185.954 1.00 57.48 1650 MET B N 1
ATOM 3567 C CA . MET B 1 176 ? 167.561 171.637 185.322 1.00 57.08 1650 MET B CA 1
ATOM 3568 C C . MET B 1 176 ? 168.239 172.277 184.118 1.00 60.26 1650 MET B C 1
ATOM 3569 O O . MET B 1 176 ? 167.622 172.429 183.059 1.00 71.35 1650 MET B O 1
ATOM 3574 N N . ALA B 1 177 ? 169.509 172.663 184.259 1.00 54.21 1651 ALA B N 1
ATOM 3575 C CA . ALA B 1 177 ? 170.188 173.354 183.168 1.00 53.93 1651 ALA B CA 1
ATOM 3576 C C . ALA B 1 177 ? 170.334 172.466 181.942 1.00 58.25 1651 ALA B C 1
ATOM 3577 O O . ALA B 1 177 ? 170.309 172.964 180.811 1.00 69.71 1651 ALA B O 1
ATOM 3579 N N . THR B 1 178 ? 170.492 171.158 182.141 1.00 58.36 1652 THR B N 1
ATOM 3580 C CA . THR B 1 178 ? 170.514 170.234 181.013 1.00 61.24 1652 THR B CA 1
ATOM 3581 C C . THR B 1 178 ? 169.172 170.216 180.298 1.00 67.37 1652 THR B C 1
ATOM 3582 O O . THR B 1 178 ? 169.104 170.332 179.069 1.00 71.46 1652 THR B O 1
ATOM 3586 N N . GLN B 1 179 ? 168.089 170.059 181.057 1.00 63.93 1653 GLN B N 1
ATOM 3587 C CA . GLN B 1 179 ? 166.769 169.941 180.452 1.00 65.51 1653 GLN B CA 1
ATOM 3588 C C . GLN B 1 179 ? 166.286 171.264 179.870 1.00 69.13 1653 GLN B C 1
ATOM 3589 O O . GLN B 1 179 ? 165.511 171.267 178.907 1.00 81.08 1653 GLN B O 1
ATOM 3595 N N . LEU B 1 180 ? 166.732 172.392 180.422 1.00 66.17 1654 LEU B N 1
ATOM 3596 C CA . LEU B 1 180 ? 166.344 173.690 179.881 1.00 63.40 1654 LEU B CA 1
ATOM 3597 C C . LEU B 1 180 ? 167.131 174.034 178.621 1.00 68.85 1654 LEU B C 1
ATOM 3598 O O . LEU B 1 180 ? 166.550 174.252 177.553 1.00 79.78 1654 LEU B O 1
ATOM 3603 N N . PHE B 1 181 ? 168.459 174.092 178.728 1.00 64.21 1655 PHE B N 1
ATOM 3604 C CA . PHE B 1 181 ? 169.293 174.670 177.684 1.00 64.23 1655 PHE B CA 1
ATOM 3605 C C . PHE B 1 181 ? 170.049 173.646 176.851 1.00 69.17 1655 PHE B C 1
ATOM 3606 O O . PHE B 1 181 ? 170.560 174.003 175.786 1.00 78.33 1655 PHE B O 1
ATOM 3614 N N . GLY B 1 182 ? 170.145 172.398 177.309 1.00 66.81 1656 GLY B N 1
ATOM 3615 C CA . GLY B 1 182 ? 170.981 171.424 176.629 1.00 67.87 1656 GLY B CA 1
ATOM 3616 C C . GLY B 1 182 ? 170.530 171.069 175.226 1.00 81.23 1656 GLY B C 1
ATOM 3617 O O . GLY B 1 182 ? 171.349 170.673 174.393 1.00 85.12 1656 GLY B O 1
ATOM 3618 N N . GLU B 1 183 ? 169.228 171.178 174.947 1.00 86.91 1657 GLU B N 1
ATOM 3619 C CA . GLU B 1 183 ? 168.732 170.901 173.600 1.00 85.47 1657 GLU B CA 1
ATOM 3620 C C . GLU B 1 183 ? 169.409 171.776 172.550 1.00 80.54 1657 GLU B C 1
ATOM 3621 O O . GLU B 1 183 ? 169.672 171.321 171.432 1.00 77.54 1657 GLU B O 1
ATOM 3627 N N . ARG B 1 184 ? 169.714 173.028 172.889 1.00 76.91 1658 ARG B N 1
ATOM 3628 C CA . ARG B 1 184 ? 170.180 173.988 171.901 1.00 73.18 1658 ARG B CA 1
ATOM 3629 C C . ARG B 1 184 ? 171.576 174.521 172.170 1.00 74.55 1658 ARG B C 1
ATOM 3630 O O . ARG B 1 184 ? 172.150 175.169 171.289 1.00 77.01 1658 ARG B O 1
ATOM 3638 N N . PHE B 1 185 ? 172.135 174.273 173.348 1.00 72.52 1659 PHE B N 1
ATOM 3639 C CA . PHE B 1 185 ? 173.530 174.594 173.650 1.00 66.67 1659 PHE B CA 1
ATOM 3640 C C . PHE B 1 185 ? 174.238 173.349 174.169 1.00 70.89 1659 PHE B C 1
ATOM 3641 O O . PHE B 1 185 ? 174.689 173.306 175.317 1.00 75.65 1659 PHE B O 1
ATOM 3649 N N . PRO B 1 186 ? 174.334 172.300 173.346 1.00 72.51 1660 PRO B N 1
ATOM 3650 C CA . PRO B 1 186 ? 174.907 171.037 173.837 1.00 69.00 1660 PRO B CA 1
ATOM 3651 C C . PRO B 1 186 ? 176.345 171.156 174.304 1.00 72.36 1660 PRO B C 1
ATOM 3652 O O . PRO B 1 186 ? 176.747 170.426 175.217 1.00 75.61 1660 PRO B O 1
ATOM 3656 N N . GLU B 1 187 ? 177.139 172.041 173.698 1.00 73.02 1661 GLU B N 1
ATOM 3657 C CA . GLU B 1 187 ? 178.518 172.232 174.131 1.00 73.99 1661 GLU B CA 1
ATOM 3658 C C . GLU B 1 187 ? 178.630 172.703 175.574 1.00 73.47 1661 GLU B C 1
ATOM 3659 O O . GLU B 1 187 ? 179.723 172.634 176.146 1.00 79.34 1661 GLU B O 1
ATOM 3665 N N . TRP B 1 188 ? 177.541 173.173 176.171 1.00 65.74 1662 TRP B N 1
ATOM 3666 C CA . TRP B 1 188 ? 177.554 173.695 177.528 1.00 55.79 1662 TRP B CA 1
ATOM 3667 C C . TRP B 1 188 ? 176.622 172.955 178.466 1.00 58.69 1662 TRP B C 1
ATOM 3668 O O . TRP B 1 188 ? 176.892 172.905 179.666 1.00 67.24 1662 TRP B O 1
ATOM 3679 N N . PHE B 1 189 ? 175.531 172.384 177.954 1.00 58.07 1663 PHE B N 1
ATOM 3680 C CA . PHE B 1 189 ? 174.515 171.787 178.807 1.00 58.12 1663 PHE B CA 1
ATOM 3681 C C . PHE B 1 189 ? 173.966 170.481 178.249 1.00 64.24 1663 PHE B C 1
ATOM 3682 O O . PHE B 1 189 ? 172.968 169.977 178.777 1.00 69.79 1663 PHE B O 1
ATOM 3690 N N . GLY B 1 190 ? 174.574 169.915 177.205 1.00 62.50 1664 GLY B N 1
ATOM 3691 C CA . GLY B 1 190 ? 173.970 168.779 176.532 1.00 62.62 1664 GLY B CA 1
ATOM 3692 C C . GLY B 1 190 ? 173.910 167.517 177.363 1.00 61.88 1664 GLY B C 1
ATOM 3693 O O . GLY B 1 190 ? 173.049 166.667 177.115 1.00 72.80 1664 GLY B O 1
ATOM 3694 N N . THR B 1 191 ? 174.792 167.377 178.349 1.00 60.29 1665 THR B N 1
ATOM 3695 C CA . THR B 1 191 ? 174.781 166.230 179.243 1.00 60.04 1665 THR B CA 1
ATOM 3696 C C . THR B 1 191 ? 174.972 166.723 180.667 1.00 63.11 1665 THR B C 1
ATOM 3697 O O . THR B 1 191 ? 175.413 167.850 180.899 1.00 66.87 1665 THR B O 1
ATOM 3701 N N . LEU B 1 192 ? 174.615 165.863 181.623 1.00 62.02 1666 LEU B N 1
ATOM 3702 C CA . LEU B 1 192 ? 174.767 166.216 183.030 1.00 57.15 1666 LEU B CA 1
ATOM 3703 C C . LEU B 1 192 ? 176.207 166.580 183.368 1.00 59.76 1666 LEU B C 1
ATOM 3704 O O . LEU B 1 192 ? 176.444 167.460 184.202 1.00 63.05 1666 LEU B O 1
ATOM 3709 N N . GLY B 1 193 ? 177.178 165.921 182.734 1.00 59.68 1667 GLY B N 1
ATOM 3710 C CA . GLY B 1 193 ? 178.566 166.293 182.947 1.00 54.71 1667 GLY B CA 1
ATOM 3711 C C . GLY B 1 193 ? 178.920 167.629 182.323 1.00 61.43 1667 GLY B C 1
ATOM 3712 O O . GLY B 1 193 ? 179.656 168.422 182.914 1.00 66.08 1667 GLY B O 1
ATOM 3713 N N . GLU B 1 194 ? 178.422 167.886 181.111 1.00 59.48 1668 GLU B N 1
ATOM 3714 C CA . GLU B 1 194 ? 178.604 169.196 180.495 1.00 55.12 1668 GLU B CA 1
ATOM 3715 C C . GLU B 1 194 ? 178.023 170.296 181.369 1.00 62.15 1668 GLU B C 1
ATOM 3716 O O . GLU B 1 194 ? 178.648 171.344 181.565 1.00 65.72 1668 GLU B O 1
ATOM 3722 N N . SER B 1 195 ? 176.819 170.072 181.893 1.00 61.64 1669 SER B N 1
ATOM 3723 C CA . SER B 1 195 ? 176.160 171.067 182.728 1.00 54.89 1669 SER B CA 1
ATOM 3724 C C . SER B 1 195 ? 176.912 171.282 184.035 1.00 59.43 1669 SER B C 1
ATOM 3725 O O . SER B 1 195 ? 177.051 172.421 184.494 1.00 63.97 1669 SER B O 1
ATOM 3728 N N . PHE B 1 196 ? 177.385 170.199 184.656 1.00 59.49 1670 PHE B N 1
ATOM 3729 C CA . PHE B 1 196 ? 178.188 170.318 185.870 1.00 50.41 1670 PHE B CA 1
ATOM 3730 C C . PHE B 1 196 ? 179.410 171.198 185.647 1.00 50.89 1670 PHE B C 1
ATOM 3731 O O . PHE B 1 196 ? 179.730 172.055 186.477 1.00 54.43 1670 PHE B O 1
ATOM 3739 N N . TYR B 1 197 ? 180.113 170.991 184.534 1.00 51.28 1671 TYR B N 1
ATOM 3740 C CA . TYR B 1 197 ? 181.302 171.788 184.259 1.00 49.05 1671 TYR B CA 1
ATOM 3741 C C . TYR B 1 197 ? 180.949 173.252 184.041 1.00 53.23 1671 TYR B C 1
ATOM 3742 O O . TYR B 1 197 ? 181.650 174.143 184.531 1.00 60.17 1671 TYR B O 1
ATOM 3751 N N . THR B 1 198 ? 179.873 173.521 183.302 1.00 53.81 1672 THR B N 1
ATOM 3752 C CA . THR B 1 198 ? 179.513 174.902 183.006 1.00 52.26 1672 THR B CA 1
ATOM 3753 C C . THR B 1 198 ? 179.060 175.640 184.259 1.00 54.82 1672 THR B C 1
ATOM 3754 O O . THR B 1 198 ? 179.404 176.811 184.453 1.00 58.79 1672 THR B O 1
ATOM 3758 N N . LEU B 1 199 ? 178.301 174.971 185.128 1.00 52.85 1673 LEU B N 1
ATOM 3759 C CA . LEU B 1 199 ? 177.877 175.609 186.369 1.00 51.08 1673 LEU B CA 1
ATOM 3760 C C . LEU B 1 199 ? 179.052 175.895 187.290 1.00 55.85 1673 LEU B C 1
ATOM 3761 O O . LEU B 1 199 ? 179.038 176.897 188.014 1.00 62.13 1673 LEU B O 1
ATOM 3766 N N . PHE B 1 200 ? 180.071 175.035 187.285 1.00 55.46 1674 PHE B N 1
ATOM 3767 C CA . PHE B 1 200 ? 181.268 175.328 188.062 1.00 51.97 1674 PHE B CA 1
ATOM 3768 C C . PHE B 1 200 ? 181.984 176.551 187.510 1.00 51.88 1674 PHE B C 1
ATOM 3769 O O . PHE B 1 200 ? 182.487 177.381 188.274 1.00 59.91 1674 PHE B O 1
ATOM 3777 N N . GLN B 1 201 ? 182.056 176.664 186.184 1.00 50.58 1675 GLN B N 1
ATOM 3778 C CA . GLN B 1 201 ? 182.583 177.873 185.564 1.00 52.73 1675 GLN B CA 1
ATOM 3779 C C . GLN B 1 201 ? 181.798 179.103 186.004 1.00 59.75 1675 GLN B C 1
ATOM 3780 O O . GLN B 1 201 ? 182.380 180.143 186.329 1.00 63.57 1675 GLN B O 1
ATOM 3786 N N . VAL B 1 202 ? 180.467 179.003 186.007 1.00 57.54 1676 VAL B N 1
ATOM 3787 C CA . VAL B 1 202 ? 179.630 180.126 186.420 1.00 54.25 1676 VAL B CA 1
ATOM 3788 C C . VAL B 1 202 ? 179.877 180.473 187.882 1.00 59.02 1676 VAL B C 1
ATOM 3789 O O . VAL B 1 202 ? 179.921 181.652 188.254 1.00 63.72 1676 VAL B O 1
ATOM 3793 N N . MET B 1 203 ? 180.042 179.459 188.735 1.00 58.51 1677 MET B N 1
ATOM 3794 C CA . MET B 1 203 ? 180.300 179.723 190.147 1.00 55.68 1677 MET B CA 1
ATOM 3795 C C . MET B 1 203 ? 181.588 180.511 190.342 1.00 56.01 1677 MET B C 1
ATOM 3796 O O . MET B 1 203 ? 181.647 181.419 191.179 1.00 62.86 1677 MET B O 1
ATOM 3801 N N . THR B 1 204 ? 182.630 180.186 189.579 1.00 55.84 1678 THR B N 1
ATOM 3802 C CA . THR B 1 204 ? 183.858 180.967 189.646 1.00 54.67 1678 THR B CA 1
ATOM 3803 C C . THR B 1 204 ? 183.727 182.332 188.985 1.00 58.33 1678 THR B C 1
ATOM 3804 O O . THR B 1 204 ? 184.714 183.075 188.957 1.00 62.14 1678 THR B O 1
ATOM 3808 N N . LEU B 1 205 ? 182.550 182.667 188.454 1.00 57.26 1679 LEU B N 1
ATOM 3809 C CA . LEU B 1 205 ? 182.277 183.934 187.775 1.00 56.55 1679 LEU B CA 1
ATOM 3810 C C . LEU B 1 205 ? 183.120 184.124 186.520 1.00 61.33 1679 LEU B C 1
ATOM 3811 O O . LEU B 1 205 ? 183.270 185.248 186.038 1.00 71.79 1679 LEU B O 1
ATOM 3816 N N . GLU B 1 206 ? 183.683 183.047 185.979 1.00 56.13 1680 GLU B N 1
ATOM 3817 C CA . GLU B 1 206 ? 184.586 183.144 184.837 1.00 57.58 1680 GLU B CA 1
ATOM 3818 C C . GLU B 1 206 ? 183.767 183.228 183.555 1.00 63.11 1680 GLU B C 1
ATOM 3819 O O . GLU B 1 206 ? 183.127 182.250 183.158 1.00 66.26 1680 GLU B O 1
ATOM 3825 N N . SER B 1 207 ? 183.798 184.392 182.901 1.00 60.71 1681 SER B N 1
ATOM 3826 C CA . SER B 1 207 ? 183.065 184.628 181.654 1.00 59.52 1681 SER B CA 1
ATOM 3827 C C . SER B 1 207 ? 181.597 184.230 181.764 1.00 59.26 1681 SER B C 1
ATOM 3828 O O . SER B 1 207 ? 180.981 183.817 180.781 1.00 64.33 1681 SER B O 1
ATOM 3831 N N . TRP B 1 208 ? 181.029 184.333 182.966 1.00 59.97 1682 TRP B N 1
ATOM 3832 C CA . TRP B 1 208 ? 179.688 183.806 183.190 1.00 57.04 1682 TRP B CA 1
ATOM 3833 C C . TRP B 1 208 ? 178.653 184.535 182.341 1.00 60.96 1682 TRP B C 1
ATOM 3834 O O . TRP B 1 208 ? 177.731 183.910 181.809 1.00 65.54 1682 TRP B O 1
ATOM 3845 N N . SER B 1 209 ? 178.798 185.849 182.179 1.00 61.80 1683 SER B N 1
ATOM 3846 C CA . SER B 1 209 ? 177.798 186.626 181.452 1.00 56.75 1683 SER B CA 1
ATOM 3847 C C . SER B 1 209 ? 178.126 186.734 179.965 1.00 60.94 1683 SER B C 1
ATOM 3848 O O . SER B 1 209 ? 177.335 186.310 179.118 1.00 62.48 1683 SER B O 1
ATOM 3851 N N . MET B 1 210 ? 179.287 187.302 179.634 1.00 63.46 1684 MET B N 1
ATOM 3852 C CA . MET B 1 210 ? 179.634 187.499 178.231 1.00 62.51 1684 MET B CA 1
ATOM 3853 C C . MET B 1 210 ? 179.850 186.177 177.510 1.00 66.82 1684 MET B C 1
ATOM 3854 O O . MET B 1 210 ? 179.619 186.088 176.300 1.00 70.75 1684 MET B O 1
ATOM 3859 N N . GLY B 1 211 ? 180.293 185.149 178.225 1.00 66.75 1685 GLY B N 1
ATOM 3860 C CA . GLY B 1 211 ? 180.593 183.878 177.605 1.00 59.72 1685 GLY B CA 1
ATOM 3861 C C . GLY B 1 211 ? 179.474 182.859 177.629 1.00 61.84 1685 GLY B C 1
ATOM 3862 O O . GLY B 1 211 ? 179.410 181.998 176.748 1.00 71.98 1685 GLY B O 1
ATOM 3863 N N . ILE B 1 212 ? 178.586 182.933 178.619 1.00 59.05 1686 ILE B N 1
ATOM 3864 C CA . ILE B 1 212 ? 177.547 181.918 178.758 1.00 57.20 1686 ILE B CA 1
ATOM 3865 C C . ILE B 1 212 ? 176.148 182.519 178.715 1.00 60.80 1686 ILE B C 1
ATOM 3866 O O . ILE B 1 212 ? 175.344 182.166 177.846 1.00 66.44 1686 ILE B O 1
ATOM 3871 N N . VAL B 1 213 ? 175.842 183.432 179.637 1.00 59.09 1687 VAL B N 1
ATOM 3872 C CA . VAL B 1 213 ? 174.442 183.780 179.868 1.00 59.46 1687 VAL B CA 1
ATOM 3873 C C . VAL B 1 213 ? 173.913 184.732 178.801 1.00 61.01 1687 VAL B C 1
ATOM 3874 O O . VAL B 1 213 ? 172.758 184.617 178.380 1.00 66.52 1687 VAL B O 1
ATOM 3878 N N . ARG B 1 214 ? 174.727 185.678 178.336 1.00 58.79 1688 ARG B N 1
ATOM 3879 C CA . ARG B 1 214 ? 174.281 186.510 177.221 1.00 58.31 1688 ARG B CA 1
ATOM 3880 C C . ARG B 1 214 ? 174.057 185.718 175.939 1.00 65.57 1688 ARG B C 1
ATOM 3881 O O . ARG B 1 214 ? 173.041 185.968 175.268 1.00 71.17 1688 ARG B O 1
ATOM 3889 N N . PRO B 1 215 ? 174.933 184.792 175.529 1.00 63.90 1689 PRO B N 1
ATOM 3890 C CA . PRO B 1 215 ? 174.571 183.923 174.399 1.00 62.97 1689 PRO B CA 1
ATOM 3891 C C . PRO B 1 215 ? 173.293 183.138 174.629 1.00 64.05 1689 PRO B C 1
ATOM 3892 O O . PRO B 1 215 ? 172.512 182.947 173.691 1.00 72.76 1689 PRO B O 1
ATOM 3896 N N . LEU B 1 216 ? 173.064 182.666 175.856 1.00 58.70 1690 LEU B N 1
ATOM 3897 C CA . LEU B 1 216 ? 171.821 181.965 176.158 1.00 57.80 1690 LEU B CA 1
ATOM 3898 C C . LEU B 1 216 ? 170.608 182.867 175.980 1.00 63.95 1690 LEU B C 1
ATOM 3899 O O . LEU B 1 216 ? 169.566 182.424 175.484 1.00 70.43 1690 LEU B O 1
ATOM 3904 N N . MET B 1 217 ? 170.717 184.134 176.377 1.00 62.75 1691 MET B N 1
ATOM 3905 C CA . MET B 1 217 ? 169.571 185.027 176.294 1.00 63.75 1691 MET B CA 1
ATOM 3906 C C . MET B 1 217 ? 169.289 185.503 174.877 1.00 70.78 1691 MET B C 1
ATOM 3907 O O . MET B 1 217 ? 168.242 186.115 174.645 1.00 79.99 1691 MET B O 1
ATOM 3912 N N . GLU B 1 218 ? 170.191 185.246 173.930 1.00 67.92 1692 GLU B N 1
ATOM 3913 C CA . GLU B 1 218 ? 169.843 185.390 172.523 1.00 71.19 1692 GLU B CA 1
ATOM 3914 C C . GLU B 1 218 ? 168.799 184.375 172.080 1.00 72.27 1692 GLU B C 1
ATOM 3915 O O . GLU B 1 218 ? 168.199 184.547 171.014 1.00 80.81 1692 GLU B O 1
ATOM 3921 N N . VAL B 1 219 ? 168.567 183.329 172.870 1.00 67.73 1693 VAL B N 1
ATOM 3922 C CA . VAL B 1 219 ? 167.601 182.293 172.530 1.00 67.42 1693 VAL B CA 1
ATOM 3923 C C . VAL B 1 219 ? 166.563 182.210 173.640 1.00 72.29 1693 VAL B C 1
ATOM 3924 O O . VAL B 1 219 ? 165.378 181.968 173.387 1.00 80.94 1693 VAL B O 1
ATOM 3928 N N . TYR B 1 220 ? 167.003 182.432 174.876 1.00 69.69 1694 TYR B N 1
ATOM 3929 C CA . TYR B 1 220 ? 166.180 182.237 176.067 1.00 64.94 1694 TYR B CA 1
ATOM 3930 C C . TYR B 1 220 ? 166.245 183.520 176.879 1.00 68.26 1694 TYR B C 1
ATOM 3931 O O . TYR B 1 220 ? 167.093 183.657 177.771 1.00 73.64 1694 TYR B O 1
ATOM 3940 N N . PRO B 1 221 ? 165.368 184.486 176.597 1.00 69.83 1695 PRO B N 1
ATOM 3941 C CA . PRO B 1 221 ? 165.522 185.816 177.207 1.00 68.40 1695 PRO B CA 1
ATOM 3942 C C . PRO B 1 221 ? 165.512 185.805 178.724 1.00 73.00 1695 PRO B C 1
ATOM 3943 O O . PRO B 1 221 ? 166.127 186.681 179.343 1.00 77.44 1695 PRO B O 1
ATOM 3947 N N . TYR B 1 222 ? 164.826 184.848 179.345 1.00 70.56 1696 TYR B N 1
ATOM 3948 C CA . TYR B 1 222 ? 164.750 184.752 180.794 1.00 64.31 1696 TYR B CA 1
ATOM 3949 C C . TYR B 1 222 ? 165.802 183.823 181.388 1.00 66.16 1696 TYR B C 1
ATOM 3950 O O . TYR B 1 222 ? 165.652 183.392 182.536 1.00 70.58 1696 TYR B O 1
ATOM 3959 N N . ALA B 1 223 ? 166.849 183.490 180.630 1.00 63.79 1697 ALA B N 1
ATOM 3960 C CA . ALA B 1 223 ? 167.927 182.671 181.174 1.00 57.75 1697 ALA B CA 1
ATOM 3961 C C . ALA B 1 223 ? 168.558 183.309 182.404 1.00 64.45 1697 ALA B C 1
ATOM 3962 O O . ALA B 1 223 ? 169.091 182.601 183.265 1.00 72.40 1697 ALA B O 1
ATOM 3964 N N . TRP B 1 224 ? 168.524 184.640 182.496 1.00 62.10 1698 TRP B N 1
ATOM 3965 C CA . TRP B 1 224 ? 169.049 185.325 183.672 1.00 53.62 1698 TRP B CA 1
ATOM 3966 C C . TRP B 1 224 ? 168.314 184.918 184.944 1.00 57.20 1698 TRP B C 1
ATOM 3967 O O . TRP B 1 224 ? 168.888 184.978 186.036 1.00 63.60 1698 TRP B O 1
ATOM 3978 N N . VAL B 1 225 ? 167.049 184.506 184.827 1.00 54.97 1699 VAL B N 1
ATOM 3979 C CA . VAL B 1 225 ? 166.296 184.053 185.990 1.00 52.53 1699 VAL B CA 1
ATOM 3980 C C . VAL B 1 225 ? 166.854 182.746 186.539 1.00 58.50 1699 VAL B C 1
ATOM 3981 O O . VAL B 1 225 ? 166.615 182.409 187.702 1.00 67.33 1699 VAL B O 1
ATOM 3985 N N . PHE B 1 226 ? 167.594 181.993 185.727 1.00 59.85 1700 PHE B N 1
ATOM 3986 C CA . PHE B 1 226 ? 168.241 180.779 186.209 1.00 55.61 1700 PHE B CA 1
ATOM 3987 C C . PHE B 1 226 ? 169.583 181.073 186.872 1.00 56.26 1700 PHE B C 1
ATOM 3988 O O . PHE B 1 226 ? 169.823 180.670 188.014 1.00 65.82 1700 PHE B O 1
ATOM 3996 N N . PHE B 1 227 ? 170.468 181.770 186.163 1.00 52.23 1701 PHE B N 1
ATOM 3997 C CA . PHE B 1 227 ? 171.866 181.854 186.569 1.00 56.41 1701 PHE B CA 1
ATOM 3998 C C . PHE B 1 227 ? 172.132 182.906 187.635 1.00 61.41 1701 PHE B C 1
ATOM 3999 O O . PHE B 1 227 ? 173.057 182.736 188.435 1.00 64.94 1701 PHE B O 1
ATOM 4007 N N . ILE B 1 228 ? 171.361 183.986 187.676 1.00 59.47 1702 ILE B N 1
ATOM 4008 C CA . ILE B 1 228 ? 171.601 185.016 188.684 1.00 61.64 1702 ILE B CA 1
ATOM 4009 C C . ILE B 1 228 ? 171.187 184.512 190.065 1.00 60.96 1702 ILE B C 1
ATOM 4010 O O . ILE B 1 228 ? 171.941 184.713 191.028 1.00 66.05 1702 ILE B O 1
ATOM 4015 N N . PRO B 1 229 ? 170.028 183.863 190.232 1.00 57.08 1703 PRO B N 1
ATOM 4016 C CA . PRO B 1 229 ? 169.778 183.184 191.513 1.00 53.96 1703 PRO B CA 1
ATOM 4017 C C . PRO B 1 229 ? 170.812 182.124 191.846 1.00 59.61 1703 PRO B C 1
ATOM 4018 O O . PRO B 1 229 ? 171.175 181.968 193.017 1.00 66.76 1703 PRO B O 1
ATOM 4022 N N . PHE B 1 230 ? 171.289 181.384 190.844 1.00 57.32 1704 PHE B N 1
ATOM 4023 C CA . PHE B 1 230 ? 172.354 180.412 191.074 1.00 54.26 1704 PHE B CA 1
ATOM 4024 C C . PHE B 1 230 ? 173.600 181.084 191.637 1.00 56.42 1704 PHE B C 1
ATOM 4025 O O . PHE B 1 230 ? 174.203 180.594 192.598 1.00 62.20 1704 PHE B O 1
ATOM 4033 N N . ILE B 1 231 ? 174.009 182.203 191.038 1.00 54.22 1705 ILE B N 1
ATOM 4034 C CA . ILE B 1 231 ? 175.193 182.915 191.511 1.00 52.42 1705 ILE B CA 1
ATOM 4035 C C . ILE B 1 231 ? 175.010 183.368 192.954 1.00 59.68 1705 ILE B C 1
ATOM 4036 O O . ILE B 1 231 ? 175.933 183.270 193.769 1.00 62.84 1705 ILE B O 1
ATOM 4041 N N . PHE B 1 232 ? 173.819 183.863 193.296 1.00 60.30 1706 PHE B N 1
ATOM 4042 C CA . PHE B 1 232 ? 173.554 184.259 194.677 1.00 53.41 1706 PHE B CA 1
ATOM 4043 C C . PHE B 1 232 ? 173.680 183.079 195.631 1.00 56.71 1706 PHE B C 1
ATOM 4044 O O . PHE B 1 232 ? 174.299 183.193 196.695 1.00 66.52 1706 PHE B O 1
ATOM 4052 N N . VAL B 1 233 ? 173.083 181.941 195.278 1.00 54.49 1707 VAL B N 1
ATOM 4053 C CA . VAL B 1 233 ? 173.071 180.795 196.184 1.00 54.11 1707 VAL B CA 1
ATOM 4054 C C . VAL B 1 233 ? 174.487 180.295 196.442 1.00 58.24 1707 VAL B C 1
ATOM 4055 O O . VAL B 1 233 ? 174.914 180.158 197.593 1.00 66.54 1707 VAL B O 1
ATOM 4059 N N . VAL B 1 234 ? 175.239 180.014 195.375 1.00 59.29 1708 VAL B N 1
ATOM 4060 C CA . VAL B 1 234 ? 176.563 179.427 195.557 1.00 59.19 1708 VAL B CA 1
ATOM 4061 C C . VAL B 1 234 ? 177.539 180.427 196.165 1.00 61.25 1708 VAL B C 1
ATOM 4062 O O . VAL B 1 234 ? 178.449 180.035 196.904 1.00 69.70 1708 VAL B O 1
ATOM 4066 N N . THR B 1 235 ? 177.384 181.720 195.874 1.00 60.25 1709 THR B N 1
ATOM 4067 C CA . THR B 1 235 ? 178.214 182.717 196.542 1.00 60.69 1709 THR B CA 1
ATOM 4068 C C . THR B 1 235 ? 177.888 182.790 198.027 1.00 61.60 1709 THR B C 1
ATOM 4069 O O . THR B 1 235 ? 178.788 182.929 198.862 1.00 69.37 1709 THR B O 1
ATOM 4073 N N . PHE B 1 236 ? 176.603 182.695 198.371 1.00 58.86 1710 PHE B N 1
ATOM 4074 C CA . PHE B 1 236 ? 176.203 182.707 199.772 1.00 55.19 1710 PHE B CA 1
ATOM 4075 C C . PHE B 1 236 ? 176.737 181.488 200.512 1.00 59.84 1710 PHE B C 1
ATOM 4076 O O . PHE B 1 236 ? 177.214 181.600 201.646 1.00 66.50 1710 PHE B O 1
ATOM 4084 N N . VAL B 1 237 ? 176.658 180.313 199.888 1.00 59.67 1711 VAL B N 1
ATOM 4085 C CA . VAL B 1 237 ? 177.187 179.105 200.512 1.00 59.34 1711 VAL B CA 1
ATOM 4086 C C . VAL B 1 237 ? 178.704 179.185 200.644 1.00 63.45 1711 VAL B C 1
ATOM 4087 O O . VAL B 1 237 ? 179.274 178.757 201.654 1.00 71.32 1711 VAL B O 1
ATOM 4091 N N . MET B 1 238 ? 179.385 179.729 199.631 1.00 59.06 1712 MET B N 1
ATOM 4092 C CA . MET B 1 238 ? 180.832 179.900 199.726 1.00 58.70 1712 MET B CA 1
ATOM 4093 C C . MET B 1 238 ? 181.212 180.860 200.845 1.00 63.75 1712 MET B C 1
ATOM 4094 O O . MET B 1 238 ? 182.171 180.613 201.583 1.00 73.24 1712 MET B O 1
ATOM 4099 N N . ILE B 1 239 ? 180.487 181.973 200.972 1.00 61.36 1713 ILE B N 1
ATOM 4100 C CA . ILE B 1 239 ? 180.756 182.919 202.052 1.00 55.84 1713 ILE B CA 1
ATOM 4101 C C . ILE B 1 239 ? 180.611 182.237 203.406 1.00 60.45 1713 ILE B C 1
ATOM 4102 O O . ILE B 1 239 ? 181.490 182.337 204.268 1.00 67.34 1713 ILE B O 1
ATOM 4107 N N . ASN B 1 240 ? 179.503 181.523 203.607 1.00 59.69 1714 ASN B N 1
ATOM 4108 C CA . ASN B 1 240 ? 179.265 180.872 204.890 1.00 61.07 1714 ASN B CA 1
ATOM 4109 C C . ASN B 1 240 ? 180.253 179.745 205.150 1.00 63.70 1714 ASN B C 1
ATOM 4110 O O . ASN B 1 240 ? 180.574 179.463 206.309 1.00 70.75 1714 ASN B O 1
ATOM 4115 N N . LEU B 1 241 ? 180.728 179.081 204.096 1.00 60.27 1715 LEU B N 1
ATOM 4116 C CA . LEU B 1 241 ? 181.795 178.101 204.262 1.00 61.08 1715 LEU B CA 1
ATOM 4117 C C . LEU B 1 241 ? 183.044 178.753 204.841 1.00 65.50 1715 LEU B C 1
ATOM 4118 O O . LEU B 1 241 ? 183.656 178.228 205.777 1.00 72.58 1715 LEU B O 1
ATOM 4123 N N . VAL B 1 242 ? 183.441 179.901 204.289 1.00 63.55 1716 VAL B N 1
ATOM 4124 C CA . VAL B 1 242 ? 184.642 180.579 204.765 1.00 61.64 1716 VAL B CA 1
ATOM 4125 C C . VAL B 1 242 ? 184.435 181.117 206.174 1.00 61.84 1716 VAL B C 1
ATOM 4126 O O . VAL B 1 242 ? 185.320 181.004 207.030 1.00 64.92 1716 VAL B O 1
ATOM 4130 N N . VAL B 1 243 ? 183.271 181.715 206.437 1.00 61.13 1717 VAL B N 1
ATOM 4131 C CA . VAL B 1 243 ? 182.978 182.224 207.775 1.00 61.12 1717 VAL B CA 1
ATOM 4132 C C . VAL B 1 243 ? 183.025 181.098 208.799 1.00 65.71 1717 VAL B C 1
ATOM 4133 O O . VAL B 1 243 ? 183.505 181.283 209.924 1.00 75.14 1717 VAL B O 1
ATOM 4137 N N . ALA B 1 244 ? 182.522 179.918 208.431 1.00 64.03 1718 ALA B N 1
ATOM 4138 C CA . ALA B 1 244 ? 182.589 178.770 209.329 1.00 61.08 1718 ALA B CA 1
ATOM 4139 C C . ALA B 1 244 ? 184.029 178.429 209.689 1.00 69.14 1718 ALA B C 1
ATOM 4140 O O . ALA B 1 244 ? 184.323 178.083 210.839 1.00 80.91 1718 ALA B O 1
ATOM 4142 N N . ILE B 1 245 ? 184.939 178.506 208.717 1.00 64.55 1719 ILE B N 1
ATOM 4143 C CA . ILE B 1 245 ? 186.347 178.236 208.993 1.00 64.98 1719 ILE B CA 1
ATOM 4144 C C . ILE B 1 245 ? 186.924 179.287 209.931 1.00 69.61 1719 ILE B C 1
ATOM 4145 O O . ILE B 1 245 ? 187.706 178.969 210.834 1.00 74.57 1719 ILE B O 1
ATOM 4150 N N . ILE B 1 246 ? 186.551 180.553 209.736 1.00 68.26 1720 ILE B N 1
ATOM 4151 C CA . ILE B 1 246 ? 187.068 181.620 210.588 1.00 67.22 1720 ILE B CA 1
ATOM 4152 C C . ILE B 1 246 ? 186.609 181.424 212.027 1.00 74.15 1720 ILE B C 1
ATOM 4153 O O . ILE B 1 246 ? 187.418 181.448 212.962 1.00 87.49 1720 ILE B O 1
ATOM 4158 N N . VAL B 1 247 ? 185.304 181.232 212.231 1.00 72.58 1721 VAL B N 1
ATOM 4159 C CA . VAL B 1 247 ? 184.787 181.167 213.591 1.00 78.53 1721 VAL B CA 1
ATOM 4160 C C . VAL B 1 247 ? 185.187 179.870 214.278 1.00 84.61 1721 VAL B C 1
ATOM 4161 O O . VAL B 1 247 ? 185.235 179.818 215.512 1.00 98.09 1721 VAL B O 1
ATOM 4165 N N . ASP B 1 248 ? 185.466 178.814 213.514 1.00 81.05 1722 ASP B N 1
ATOM 4166 C CA . ASP B 1 248 ? 186.011 177.599 214.107 1.00 88.64 1722 ASP B CA 1
ATOM 4167 C C . ASP B 1 248 ? 187.406 177.845 214.669 1.00 96.11 1722 ASP B C 1
ATOM 4168 O O . ASP B 1 248 ? 187.701 177.476 215.812 1.00 104.42 1722 ASP B O 1
ATOM 4173 N N . ALA B 1 249 ? 188.282 178.457 213.869 1.00 91.79 1723 ALA B N 1
ATOM 4174 C CA . ALA B 1 249 ? 189.627 178.774 214.336 1.00 91.38 1723 ALA B CA 1
ATOM 4175 C C . ALA B 1 249 ? 189.595 179.716 215.532 1.00 97.49 1723 ALA B C 1
ATOM 4176 O O . ALA B 1 249 ? 190.421 179.601 216.444 1.00 105.06 1723 ALA B O 1
ATOM 4178 N N . MET B 1 250 ? 188.651 180.658 215.544 1.00 94.90 1724 MET B N 1
ATOM 4179 C CA . MET B 1 250 ? 188.523 181.555 216.686 1.00 95.39 1724 MET B CA 1
ATOM 4180 C C . MET B 1 250 ? 188.074 180.806 217.933 1.00 105.86 1724 MET B C 1
ATOM 4181 O O . MET B 1 250 ? 188.515 181.120 219.044 1.00 119.93 1724 MET B O 1
ATOM 4186 N N . ALA B 1 251 ? 187.181 179.827 217.772 1.00 102.08 1725 ALA B N 1
ATOM 4187 C CA . ALA B 1 251 ? 186.767 179.013 218.910 1.00 111.43 1725 ALA B CA 1
ATOM 4188 C C . ALA B 1 251 ? 187.954 178.293 219.536 1.00 123.15 1725 ALA B C 1
ATOM 4189 O O . ALA B 1 251 ? 188.034 178.163 220.763 1.00 133.91 1725 ALA B O 1
ATOM 4191 N N . ILE B 1 252 ? 188.882 177.808 218.707 1.00 116.57 1726 ILE B N 1
ATOM 4192 C CA . ILE B 1 252 ? 190.082 177.158 219.229 1.00 119.63 1726 ILE B CA 1
ATOM 4193 C C . ILE B 1 252 ? 190.899 178.137 220.063 1.00 130.18 1726 ILE B C 1
ATOM 4194 O O . ILE B 1 252 ? 191.486 177.766 221.086 1.00 143.69 1726 ILE B O 1
ATOM 4199 N N . LEU B 1 253 ? 190.931 179.406 219.653 1.00 123.76 1727 LEU B N 1
ATOM 4200 C CA . LEU B 1 253 ? 191.581 180.431 220.462 1.00 123.78 1727 LEU B CA 1
ATOM 4201 C C . LEU B 1 253 ? 190.813 180.668 221.755 1.00 136.36 1727 LEU B C 1
ATOM 4202 O O . LEU B 1 253 ? 191.350 180.492 222.854 1.00 149.25 1727 LEU B O 1
ATOM 4207 N N . ASN B 1 254 ? 189.551 181.092 221.633 1.00 135.95 1728 ASN B N 1
ATOM 4208 C CA . ASN B 1 254 ? 188.768 181.515 222.791 1.00 146.69 1728 ASN B CA 1
ATOM 4209 C C . ASN B 1 254 ? 188.743 180.446 223.876 1.00 157.70 1728 ASN B C 1
ATOM 4210 O O . ASN B 1 254 ? 188.732 180.762 225.071 1.00 173.85 1728 ASN B O 1
ATOM 4215 N N . GLN B 1 255 ? 188.715 179.173 223.473 1.00 151.49 1729 GLN B N 1
ATOM 4216 C CA . GLN B 1 255 ? 188.778 178.072 224.430 1.00 163.05 1729 GLN B CA 1
ATOM 4217 C C . GLN B 1 255 ? 189.992 178.188 225.346 1.00 173.26 1729 GLN B C 1
ATOM 4218 O O . GLN B 1 255 ? 189.922 177.834 226.529 1.00 180.16 1729 GLN B O 1
ATOM 4224 N N . LYS B 1 256 ? 191.115 178.681 224.821 1.00 170.39 1730 LYS B N 1
ATOM 4225 C CA . LYS B 1 256 ? 192.296 178.866 225.659 1.00 175.15 1730 LYS B CA 1
ATOM 4226 C C . LYS B 1 256 ? 192.130 180.057 226.595 1.00 183.42 1730 LYS B C 1
ATOM 4227 O O . LYS B 1 256 ? 192.393 179.953 227.798 1.00 192.71 1730 LYS B O 1
ATOM 4233 N N . GLU B 1 257 ? 191.718 181.205 226.056 1.00 178.48 1731 GLU B N 1
ATOM 4234 C CA . GLU B 1 257 ? 191.528 182.386 226.892 1.00 184.24 1731 GLU B CA 1
ATOM 4235 C C . GLU B 1 257 ? 190.480 182.144 227.972 1.00 192.60 1731 GLU B C 1
ATOM 4236 O O . GLU B 1 257 ? 190.652 182.573 229.119 1.00 200.93 1731 GLU B O 1
ATOM 4242 N N . GLU B 1 258 ? 189.381 181.474 227.617 1.00 189.52 1732 GLU B N 1
ATOM 4243 C CA . GLU B 1 258 ? 188.353 181.123 228.594 1.00 192.99 1732 GLU B CA 1
ATOM 4244 C C . GLU B 1 258 ? 188.942 180.388 229.794 1.00 202.84 1732 GLU B C 1
ATOM 4245 O O . GLU B 1 258 ? 188.763 180.805 230.943 1.00 211.58 1732 GLU B O 1
ATOM 4251 N N . GLN B 1 259 ? 189.646 179.282 229.540 1.00 199.41 1733 GLN B N 1
ATOM 4252 C CA . GLN B 1 259 ? 190.157 178.467 230.639 1.00 203.88 1733 GLN B CA 1
ATOM 4253 C C . GLN B 1 259 ? 191.160 179.240 231.491 1.00 210.30 1733 GLN B C 1
ATOM 4254 O O . GLN B 1 259 ? 191.130 179.150 232.723 1.00 215.81 1733 GLN B O 1
ATOM 4260 N N . HIS B 1 260 ? 192.057 180.002 230.857 1.00 206.67 1734 HIS B N 1
ATOM 4261 C CA . HIS B 1 260 ? 193.045 180.762 231.617 1.00 206.08 1734 HIS B CA 1
ATOM 4262 C C . HIS B 1 260 ? 192.375 181.748 232.565 1.00 212.38 1734 HIS B C 1
ATOM 4263 O O . HIS B 1 260 ? 192.864 181.982 233.677 1.00 217.01 1734 HIS B O 1
ATOM 4270 N N . ILE B 1 261 ? 191.255 182.337 232.144 1.00 210.97 1735 ILE B N 1
ATOM 4271 C CA . ILE B 1 261 ? 190.524 183.243 233.023 1.00 215.21 1735 ILE B CA 1
ATOM 4272 C C . ILE B 1 261 ? 189.856 182.468 234.152 1.00 224.87 1735 ILE B C 1
ATOM 4273 O O . ILE B 1 261 ? 189.857 182.905 235.309 1.00 232.34 1735 ILE B O 1
ATOM 4278 N N . ILE B 1 262 ? 189.284 181.303 233.839 1.00 223.67 1736 ILE B N 1
ATOM 4279 C CA . ILE B 1 262 ? 188.651 180.486 234.869 1.00 227.65 1736 ILE B CA 1
ATOM 4280 C C . ILE B 1 262 ? 189.687 179.966 235.858 1.00 233.84 1736 ILE B C 1
ATOM 4281 O O . ILE B 1 262 ? 189.456 179.963 237.073 1.00 238.98 1736 ILE B O 1
ATOM 4286 N N . ASP B 1 263 ? 190.836 179.506 235.355 1.00 231.20 1737 ASP B N 1
ATOM 4287 C CA . ASP B 1 263 ? 191.898 179.025 236.236 1.00 232.74 1737 ASP B CA 1
ATOM 4288 C C . ASP B 1 263 ? 192.318 180.092 237.239 1.00 236.73 1737 ASP B C 1
ATOM 4289 O O . ASP B 1 263 ? 192.490 179.802 238.429 1.00 242.79 1737 ASP B O 1
ATOM 4294 N N . GLU B 1 264 ? 192.489 181.333 236.780 1.00 234.98 1738 GLU B N 1
ATOM 4295 C CA . GLU B 1 264 ? 192.885 182.399 237.692 1.00 238.29 1738 GLU B CA 1
ATOM 4296 C C . GLU B 1 264 ? 191.751 182.787 238.631 1.00 242.88 1738 GLU B C 1
ATOM 4297 O O . GLU B 1 264 ? 192.005 183.272 239.739 1.00 246.39 1738 GLU B O 1
ATOM 4303 N N . VAL B 1 265 ? 190.500 182.586 238.212 1.00 242.64 1739 VAL B N 1
ATOM 4304 C CA . VAL B 1 265 ? 189.383 182.739 239.137 1.00 246.47 1739 VAL B CA 1
ATOM 4305 C C . VAL B 1 265 ? 189.426 181.652 240.204 1.00 253.39 1739 VAL B C 1
ATOM 4306 O O . VAL B 1 265 ? 189.174 181.911 241.387 1.00 258.99 1739 VAL B O 1
ATOM 4310 N N . GLN B 1 266 ? 189.766 180.423 239.809 1.00 251.41 1740 GLN B N 1
ATOM 4311 C CA . GLN B 1 266 ? 189.838 179.326 240.765 1.00 251.86 1740 GLN B CA 1
ATOM 4312 C C . GLN B 1 266 ? 191.107 179.371 241.605 1.00 257.22 1740 GLN B C 1
ATOM 4313 O O . GLN B 1 266 ? 191.118 178.828 242.715 1.00 261.96 1740 GLN B O 1
ATOM 4319 N N . SER B 1 267 ? 192.172 179.996 241.100 1.00 255.99 1741 SER B N 1
ATOM 4320 C CA . SER B 1 267 ? 193.281 180.386 241.963 1.00 258.78 1741 SER B CA 1
ATOM 4321 C C . SER B 1 267 ? 192.799 181.338 243.050 1.00 266.74 1741 SER B C 1
ATOM 4322 O O . SER B 1 267 ? 192.984 181.086 244.246 1.00 272.91 1741 SER B O 1
ATOM 4325 N N . HIS B 1 268 ? 192.177 182.448 242.641 1.00 265.27 1742 HIS B N 1
ATOM 4326 C CA . HIS B 1 268 ? 191.645 183.413 243.596 1.00 269.35 1742 HIS B CA 1
ATOM 4327 C C . HIS B 1 268 ? 190.632 182.777 244.539 1.00 273.71 1742 HIS B C 1
ATOM 4328 O O . HIS B 1 268 ? 190.488 183.221 245.684 1.00 278.25 1742 HIS B O 1
ATOM 4335 N N . GLU B 1 269 ? 189.912 181.755 244.072 1.00 272.19 1743 GLU B N 1
ATOM 4336 C CA . GLU B 1 269 ? 189.035 180.985 244.947 1.00 275.57 1743 GLU B CA 1
ATOM 4337 C C . GLU B 1 269 ? 189.793 180.433 246.150 1.00 281.85 1743 GLU B C 1
ATOM 4338 O O . GLU B 1 269 ? 189.464 180.734 247.302 1.00 286.13 1743 GLU B O 1
ATOM 4344 N N . ASP B 1 270 ? 190.819 179.619 245.893 1.00 281.71 1744 ASP B N 1
ATOM 4345 C CA . ASP B 1 270 ? 191.547 178.978 246.984 1.00 286.06 1744 ASP B CA 1
ATOM 4346 C C . ASP B 1 270 ? 192.307 179.998 247.825 1.00 288.09 1744 ASP B C 1
ATOM 4347 O O . ASP B 1 270 ? 192.289 179.924 249.060 1.00 290.53 1744 ASP B O 1
ATOM 4352 N N . ASN B 1 271 ? 192.996 180.941 247.174 1.00 285.52 1745 ASN B N 1
ATOM 4353 C CA . ASN B 1 271 ? 193.801 181.926 247.893 1.00 284.23 1745 ASN B CA 1
ATOM 4354 C C . ASN B 1 271 ? 193.004 182.669 248.958 1.00 286.61 1745 ASN B C 1
ATOM 4355 O O . ASN B 1 271 ? 193.565 183.074 249.983 1.00 287.47 1745 ASN B O 1
ATOM 4360 N N . ILE B 1 272 ? 191.705 182.858 248.742 1.00 288.49 1746 ILE B N 1
ATOM 4361 C CA . ILE B 1 272 ? 190.847 183.527 249.710 1.00 290.86 1746 ILE B CA 1
ATOM 4362 C C . ILE B 1 272 ? 190.114 182.532 250.601 1.00 295.21 1746 ILE B C 1
ATOM 4363 O O . ILE B 1 272 ? 190.035 182.728 251.814 1.00 299.97 1746 ILE B O 1
ATOM 4368 N N . ASN B 1 273 ? 189.571 181.460 250.018 1.00 294.02 1747 ASN B N 1
ATOM 4369 C CA . ASN B 1 273 ? 188.755 180.538 250.800 1.00 296.38 1747 ASN B CA 1
ATOM 4370 C C . ASN B 1 273 ? 189.587 179.790 251.835 1.00 301.27 1747 ASN B C 1
ATOM 4371 O O . ASN B 1 273 ? 189.059 179.389 252.878 1.00 305.16 1747 ASN B O 1
ATOM 4376 N N . ASN B 1 274 ? 190.879 179.590 251.564 1.00 298.76 1748 ASN B N 1
ATOM 4377 C CA . ASN B 1 274 ? 191.776 179.050 252.580 1.00 300.05 1748 ASN B CA 1
ATOM 4378 C C . ASN B 1 274 ? 191.883 179.971 253.789 1.00 303.65 1748 ASN B C 1
ATOM 4379 O O . ASN B 1 274 ? 192.146 179.503 254.903 1.00 305.04 1748 ASN B O 1
ATOM 4384 N N . GLU B 1 275 ? 191.682 181.276 253.595 1.00 303.69 1749 GLU B N 1
ATOM 4385 C CA . GLU B 1 275 ? 191.753 182.213 254.711 1.00 305.69 1749 GLU B CA 1
ATOM 4386 C C . GLU B 1 275 ? 190.441 182.302 255.480 1.00 310.62 1749 GLU B C 1
ATOM 4387 O O . GLU B 1 275 ? 190.460 182.478 256.703 1.00 314.43 1749 GLU B O 1
ATOM 4393 N N . ILE B 1 276 ? 189.302 182.185 254.794 1.00 310.23 1750 ILE B N 1
ATOM 4394 C CA . ILE B 1 276 ? 188.023 182.159 255.496 1.00 313.76 1750 ILE B CA 1
ATOM 4395 C C . ILE B 1 276 ? 187.897 180.894 256.337 1.00 317.46 1750 ILE B C 1
ATOM 4396 O O . ILE B 1 276 ? 187.191 180.879 257.353 1.00 321.30 1750 ILE B O 1
ATOM 4401 N N . ILE B 1 277 ? 188.597 179.825 255.951 1.00 315.79 1751 ILE B N 1
ATOM 4402 C CA . ILE B 1 277 ? 188.718 178.653 256.815 1.00 315.43 1751 ILE B CA 1
ATOM 4403 C C . ILE B 1 277 ? 189.473 179.011 258.091 1.00 318.32 1751 ILE B C 1
ATOM 4404 O O . ILE B 1 277 ? 188.957 178.862 259.204 1.00 320.17 1751 ILE B O 1
ATOM 4409 N N . LYS B 1 278 ? 190.718 179.472 257.941 1.00 317.11 1752 LYS B N 1
ATOM 4410 C CA . LYS B 1 278 ? 191.573 179.721 259.099 1.00 318.36 1752 LYS B CA 1
ATOM 4411 C C . LYS B 1 278 ? 190.963 180.752 260.043 1.00 322.18 1752 LYS B C 1
ATOM 4412 O O . LYS B 1 278 ? 191.059 180.613 261.267 1.00 324.34 1752 LYS B O 1
ATOM 4418 N N . LEU B 1 279 ? 190.341 181.798 259.495 1.00 322.42 1753 LEU B N 1
ATOM 4419 C CA . LEU B 1 279 ? 189.886 182.907 260.329 1.00 322.72 1753 LEU B CA 1
ATOM 4420 C C . LEU B 1 279 ? 188.840 182.480 261.353 1.00 325.43 1753 LEU B C 1
ATOM 4421 O O . LEU B 1 279 ? 188.743 183.091 262.423 1.00 327.58 1753 LEU B O 1
ATOM 4426 N N . ARG B 1 280 ? 188.052 181.442 261.060 1.00 325.15 1754 ARG B N 1
ATOM 4427 C CA . ARG B 1 280 ? 187.036 181.025 262.022 1.00 326.32 1754 ARG B CA 1
ATOM 4428 C C . ARG B 1 280 ? 187.642 180.313 263.228 1.00 328.01 1754 ARG B C 1
ATOM 4429 O O . ARG B 1 280 ? 187.113 180.431 264.339 1.00 328.51 1754 ARG B O 1
ATOM 4437 N N . GLU B 1 281 ? 188.738 179.576 263.042 1.00 326.84 1755 GLU B N 1
ATOM 4438 C CA . GLU B 1 281 ? 189.433 178.982 264.178 1.00 325.39 1755 GLU B CA 1
ATOM 4439 C C . GLU B 1 281 ? 190.426 179.941 264.820 1.00 328.08 1755 GLU B C 1
ATOM 4440 O O . GLU B 1 281 ? 190.655 179.863 266.033 1.00 329.68 1755 GLU B O 1
ATOM 4446 N N . GLU B 1 282 ? 191.032 180.833 264.032 1.00 328.81 1756 GLU B N 1
ATOM 4447 C CA . GLU B 1 282 ? 191.905 181.859 264.596 1.00 327.30 1756 GLU B CA 1
ATOM 4448 C C . GLU B 1 282 ? 191.145 182.805 265.518 1.00 328.36 1756 GLU B C 1
ATOM 4449 O O . GLU B 1 282 ? 191.717 183.319 266.485 1.00 326.83 1756 GLU B O 1
ATOM 4455 N N . ILE B 1 283 ? 189.865 183.058 265.230 1.00 329.36 1757 ILE B N 1
ATOM 4456 C CA . ILE B 1 283 ? 189.031 183.877 266.105 1.00 329.12 1757 ILE B CA 1
ATOM 4457 C C . ILE B 1 283 ? 188.899 183.277 267.502 1.00 330.41 1757 ILE B C 1
ATOM 4458 O O . ILE B 1 283 ? 188.648 184.008 268.469 1.00 330.81 1757 ILE B O 1
ATOM 4463 N N . VAL B 1 284 ? 189.142 181.973 267.652 1.00 331.70 1758 VAL B N 1
ATOM 4464 C CA . VAL B 1 284 ? 189.051 181.354 268.969 1.00 329.89 1758 VAL B CA 1
ATOM 4465 C C . VAL B 1 284 ? 190.225 181.756 269.856 1.00 327.17 1758 VAL B C 1
ATOM 4466 O O . VAL B 1 284 ? 190.162 181.589 271.080 1.00 324.52 1758 VAL B O 1
ATOM 4470 N N . GLU B 1 285 ? 191.287 182.308 269.276 1.00 325.61 1759 GLU B N 1
ATOM 4471 C CA . GLU B 1 285 ? 192.446 182.746 270.046 1.00 319.04 1759 GLU B CA 1
ATOM 4472 C C . GLU B 1 285 ? 192.083 183.896 270.981 1.00 317.33 1759 GLU B C 1
ATOM 4473 O O . GLU B 1 285 ? 191.245 184.736 270.651 1.00 317.26 1759 GLU B O 1
ATOM 4479 N N . ARG C 1 15 ? 146.896 147.609 220.869 1.00 199.24 1489 ARG C N 1
ATOM 4480 C CA . ARG C 1 15 ? 145.686 148.381 220.612 1.00 203.34 1489 ARG C CA 1
ATOM 4481 C C . ARG C 1 15 ? 145.642 149.612 221.513 1.00 203.99 1489 ARG C C 1
ATOM 4482 O O . ARG C 1 15 ? 146.207 149.609 222.607 1.00 201.58 1489 ARG C O 1
ATOM 4490 N N . GLY C 1 16 ? 144.967 150.663 221.052 1.00 202.37 1490 GLY C N 1
ATOM 4491 C CA . GLY C 1 16 ? 144.925 151.895 221.812 1.00 198.21 1490 GLY C CA 1
ATOM 4492 C C . GLY C 1 16 ? 146.271 152.605 221.844 1.00 198.09 1490 GLY C C 1
ATOM 4493 O O . GLY C 1 16 ? 147.180 152.336 221.054 1.00 197.29 1490 GLY C O 1
ATOM 4494 N N . SER C 1 17 ? 146.378 153.545 222.788 1.00 196.99 1491 SER C N 1
ATOM 4495 C CA . SER C 1 17 ? 147.574 154.373 222.906 1.00 194.61 1491 SER C CA 1
ATOM 4496 C C . SER C 1 17 ? 148.835 153.556 223.159 1.00 195.24 1491 SER C C 1
ATOM 4497 O O . SER C 1 17 ? 149.941 154.075 222.969 1.00 191.83 1491 SER C O 1
ATOM 4500 N N . HIS C 1 18 ? 148.700 152.299 223.595 1.00 197.53 1492 HIS C N 1
ATOM 4501 C CA . HIS C 1 18 ? 149.864 151.424 223.695 1.00 195.66 1492 HIS C CA 1
ATOM 4502 C C . HIS C 1 18 ? 150.565 151.271 222.351 1.00 192.95 1492 HIS C C 1
ATOM 4503 O O . HIS C 1 18 ? 151.789 151.108 222.304 1.00 187.79 1492 HIS C O 1
ATOM 4510 N N . MET C 1 19 ? 149.808 151.320 221.252 1.00 195.48 1493 MET C N 1
ATOM 4511 C CA . MET C 1 19 ? 150.426 151.370 219.932 1.00 192.09 1493 MET C CA 1
ATOM 4512 C C . MET C 1 19 ? 151.122 152.704 219.703 1.00 185.79 1493 MET C C 1
ATOM 4513 O O . MET C 1 19 ? 152.238 152.745 219.173 1.00 180.02 1493 MET C O 1
ATOM 4518 N N . TYR C 1 20 ? 150.481 153.803 220.107 1.00 185.18 1494 TYR C N 1
ATOM 4519 C CA . TYR C 1 20 ? 151.070 155.125 219.922 1.00 180.01 1494 TYR C CA 1
ATOM 4520 C C . TYR C 1 20 ? 152.381 155.259 220.687 1.00 178.28 1494 TYR C C 1
ATOM 4521 O O . TYR C 1 20 ? 153.362 155.797 220.161 1.00 177.27 1494 TYR C O 1
ATOM 4530 N N . LEU C 1 21 ? 152.414 154.783 221.933 1.00 180.13 1495 LEU C N 1
ATOM 4531 C CA . LEU C 1 21 ? 153.663 154.783 222.688 1.00 179.00 1495 LEU C CA 1
ATOM 4532 C C . LEU C 1 21 ? 154.721 153.925 222.006 1.00 177.36 1495 LEU C C 1
ATOM 4533 O O . LEU C 1 21 ? 155.885 154.329 221.899 1.00 174.84 1495 LEU C O 1
ATOM 4538 N N . ARG C 1 22 ? 154.336 152.736 221.540 1.00 177.47 1496 ARG C N 1
ATOM 4539 C CA . ARG C 1 22 ? 155.294 151.855 220.880 1.00 176.88 1496 ARG C CA 1
ATOM 4540 C C . ARG C 1 22 ? 155.735 152.422 219.537 1.00 174.45 1496 ARG C C 1
ATOM 4541 O O . ARG C 1 22 ? 156.903 152.288 219.153 1.00 171.30 1496 ARG C O 1
ATOM 4549 N N . ILE C 1 23 ? 154.818 153.059 218.808 1.00 174.43 1497 ILE C N 1
ATOM 4550 C CA . ILE C 1 23 ? 155.124 153.466 217.442 1.00 170.73 1497 ILE C CA 1
ATOM 4551 C C . ILE C 1 23 ? 155.936 154.757 217.428 1.00 167.31 1497 ILE C C 1
ATOM 4552 O O . ILE C 1 23 ? 156.677 155.015 216.472 1.00 164.25 1497 ILE C O 1
ATOM 4557 N N . THR C 1 24 ? 155.813 155.587 218.467 1.00 169.86 1498 THR C N 1
ATOM 4558 C CA . THR C 1 24 ? 156.751 156.691 218.639 1.00 166.93 1498 THR C CA 1
ATOM 4559 C C . THR C 1 24 ? 158.170 156.174 218.841 1.00 166.13 1498 THR C C 1
ATOM 4560 O O . THR C 1 24 ? 159.128 156.737 218.298 1.00 165.71 1498 THR C O 1
ATOM 4564 N N . ASN C 1 25 ? 158.324 155.103 219.622 1.00 166.55 1499 ASN C N 1
ATOM 4565 C CA . ASN C 1 25 ? 159.619 154.450 219.770 1.00 167.67 1499 ASN C CA 1
ATOM 4566 C C . ASN C 1 25 ? 160.155 153.893 218.458 1.00 167.61 1499 ASN C C 1
ATOM 4567 O O . ASN C 1 25 ? 161.330 153.514 218.401 1.00 166.38 1499 ASN C O 1
ATOM 4572 N N . ILE C 1 26 ? 159.334 153.834 217.410 1.00 167.89 1500 ILE C N 1
ATOM 4573 C CA . ILE C 1 26 ? 159.807 153.519 216.068 1.00 164.28 1500 ILE C CA 1
ATOM 4574 C C . ILE C 1 26 ? 160.242 154.798 215.367 1.00 156.04 1500 ILE C C 1
ATOM 4575 O O . ILE C 1 26 ? 161.394 154.923 214.941 1.00 150.66 1500 ILE C O 1
ATOM 4580 N N . VAL C 1 27 ? 159.316 155.752 215.235 1.00 155.76 1501 VAL C N 1
ATOM 4581 C CA . VAL C 1 27 ? 159.568 156.930 214.408 1.00 152.52 1501 VAL C CA 1
ATOM 4582 C C . VAL C 1 27 ? 160.735 157.740 214.958 1.00 153.62 1501 VAL C C 1
ATOM 4583 O O . VAL C 1 27 ? 161.601 158.198 214.202 1.00 154.56 1501 VAL C O 1
ATOM 4587 N N . GLU C 1 28 ? 160.785 157.927 216.274 1.00 155.62 1502 GLU C N 1
ATOM 4588 C CA . GLU C 1 28 ? 161.876 158.676 216.885 1.00 156.21 1502 GLU C CA 1
ATOM 4589 C C . GLU C 1 28 ? 163.170 157.879 217.001 1.00 152.45 1502 GLU C C 1
ATOM 4590 O O . GLU C 1 28 ? 164.146 158.401 217.550 1.00 150.06 1502 GLU C O 1
ATOM 4596 N N . SER C 1 29 ? 163.212 156.645 216.508 1.00 152.23 1503 SER C N 1
ATOM 4597 C CA . SER C 1 29 ? 164.406 155.826 216.655 1.00 152.81 1503 SER C CA 1
ATOM 4598 C C . SER C 1 29 ? 165.493 156.278 215.688 1.00 148.63 1503 SER C C 1
ATOM 4599 O O . SER C 1 29 ? 165.217 156.721 214.570 1.00 149.80 1503 SER C O 1
ATOM 4602 N N . SER C 1 30 ? 166.746 156.166 216.138 1.00 145.23 1504 SER C N 1
ATOM 4603 C CA . SER C 1 30 ? 167.878 156.412 215.250 1.00 145.85 1504 SER C CA 1
ATOM 4604 C C . SER C 1 30 ? 167.877 155.467 214.056 1.00 145.50 1504 SER C C 1
ATOM 4605 O O . SER C 1 30 ? 168.343 155.837 212.972 1.00 143.35 1504 SER C O 1
ATOM 4608 N N . PHE C 1 31 ? 167.369 154.247 214.236 1.00 144.86 1505 PHE C N 1
ATOM 4609 C CA . PHE C 1 31 ? 167.259 153.310 213.122 1.00 146.09 1505 PHE C CA 1
ATOM 4610 C C . PHE C 1 31 ? 166.336 153.847 212.034 1.00 147.36 1505 PHE C C 1
ATOM 4611 O O . PHE C 1 31 ? 166.713 153.907 210.858 1.00 147.49 1505 PHE C O 1
ATOM 4619 N N . PHE C 1 32 ? 165.113 154.230 212.410 1.00 144.81 1506 PHE C N 1
ATOM 4620 C CA . PHE C 1 32 ? 164.130 154.666 211.422 1.00 139.62 1506 PHE C CA 1
ATOM 4621 C C . PHE C 1 32 ? 164.622 155.876 210.639 1.00 139.35 1506 PHE C C 1
ATOM 4622 O O . PHE C 1 32 ? 164.415 155.961 209.423 1.00 139.41 1506 PHE C O 1
ATOM 4630 N N . THR C 1 33 ? 165.258 156.831 211.320 1.00 140.58 1507 THR C N 1
ATOM 4631 C CA . THR C 1 33 ? 165.845 157.971 210.623 1.00 138.60 1507 THR C CA 1
ATOM 4632 C C . THR C 1 33 ? 166.861 157.517 209.583 1.00 135.61 1507 THR C C 1
ATOM 4633 O O . THR C 1 33 ? 166.801 157.928 208.419 1.00 135.75 1507 THR C O 1
ATOM 4637 N N . LYS C 1 34 ? 167.803 156.661 209.985 1.00 134.73 1508 LYS C N 1
ATOM 4638 C CA . LYS C 1 34 ? 168.823 156.192 209.052 1.00 132.66 1508 LYS C CA 1
ATOM 4639 C C . LYS C 1 34 ? 168.214 155.345 207.942 1.00 133.78 1508 LYS C C 1
ATOM 4640 O O . LYS C 1 34 ? 168.647 155.422 206.786 1.00 133.28 1508 LYS C O 1
ATOM 4646 N N . PHE C 1 35 ? 167.223 154.517 208.278 1.00 133.93 1509 PHE C N 1
ATOM 4647 C CA . PHE C 1 35 ? 166.570 153.685 207.273 1.00 130.77 1509 PHE C CA 1
ATOM 4648 C C . PHE C 1 35 ? 165.958 154.532 206.164 1.00 129.08 1509 PHE C C 1
ATOM 4649 O O . PHE C 1 35 ? 166.100 154.219 204.976 1.00 129.99 1509 PHE C O 1
ATOM 4657 N N . ILE C 1 36 ? 165.261 155.609 206.534 1.00 127.53 1510 ILE C N 1
ATOM 4658 C CA . ILE C 1 36 ? 164.650 156.480 205.533 1.00 127.38 1510 ILE C CA 1
ATOM 4659 C C . ILE C 1 36 ? 165.718 157.158 204.683 1.00 125.42 1510 ILE C C 1
ATOM 4660 O O . ILE C 1 36 ? 165.526 157.380 203.481 1.00 129.50 1510 ILE C O 1
ATOM 4665 N N . ILE C 1 37 ? 166.858 157.496 205.290 1.00 119.55 1511 ILE C N 1
ATOM 4666 C CA . ILE C 1 37 ? 167.940 158.135 204.543 1.00 115.47 1511 ILE C CA 1
ATOM 4667 C C . ILE C 1 37 ? 168.400 157.246 203.394 1.00 124.95 1511 ILE C C 1
ATOM 4668 O O . ILE C 1 37 ? 168.569 157.706 202.259 1.00 127.74 1511 ILE C O 1
ATOM 4673 N N . TYR C 1 38 ? 168.609 155.957 203.671 1.00 126.97 1512 TYR C N 1
ATOM 4674 C CA . TYR C 1 38 ? 169.068 155.049 202.625 1.00 125.84 1512 TYR C CA 1
ATOM 4675 C C . TYR C 1 38 ? 168.010 154.855 201.547 1.00 123.31 1512 TYR C C 1
ATOM 4676 O O . TYR C 1 38 ? 168.343 154.722 200.364 1.00 125.13 1512 TYR C O 1
ATOM 4685 N N . LEU C 1 39 ? 166.733 154.826 201.934 1.00 121.11 1513 LEU C N 1
ATOM 4686 C CA . LEU C 1 39 ? 165.667 154.758 200.939 1.00 121.68 1513 LEU C CA 1
ATOM 4687 C C . LEU C 1 39 ? 165.737 155.935 199.978 1.00 124.20 1513 LEU C C 1
ATOM 4688 O O . LEU C 1 39 ? 165.552 155.770 198.767 1.00 130.23 1513 LEU C O 1
ATOM 4693 N N . ILE C 1 40 ? 165.997 157.134 200.501 1.00 122.59 1514 ILE C N 1
ATOM 4694 C CA . ILE C 1 40 ? 166.127 158.308 199.645 1.00 123.67 1514 ILE C CA 1
ATOM 4695 C C . ILE C 1 40 ? 167.341 158.171 198.737 1.00 127.45 1514 ILE C C 1
ATOM 4696 O O . ILE C 1 40 ? 167.284 158.497 197.545 1.00 132.17 1514 ILE C O 1
ATOM 4701 N N . VAL C 1 41 ? 168.459 157.689 199.286 1.00 124.83 1515 VAL C N 1
ATOM 4702 C CA . VAL C 1 41 ? 169.662 157.501 198.481 1.00 123.36 1515 VAL C CA 1
ATOM 4703 C C . VAL C 1 41 ? 169.406 156.494 197.367 1.00 128.57 1515 VAL C C 1
ATOM 4704 O O . VAL C 1 41 ? 169.792 156.712 196.213 1.00 131.35 1515 VAL C O 1
ATOM 4708 N N . LEU C 1 42 ? 168.741 155.381 197.689 1.00 128.73 1516 LEU C N 1
ATOM 4709 C CA . LEU C 1 42 ? 168.468 154.372 196.671 1.00 127.76 1516 LEU C CA 1
ATOM 4710 C C . LEU C 1 42 ? 167.508 154.903 195.615 1.00 129.48 1516 LEU C C 1
ATOM 4711 O O . LEU C 1 42 ? 167.685 154.639 194.421 1.00 134.18 1516 LEU C O 1
ATOM 4716 N N . ASN C 1 43 ? 166.489 155.654 196.034 1.00 128.98 1517 ASN C N 1
ATOM 4717 C CA . ASN C 1 43 ? 165.577 156.254 195.068 1.00 128.91 1517 ASN C CA 1
ATOM 4718 C C . ASN C 1 43 ? 166.290 157.300 194.224 1.00 130.78 1517 ASN C C 1
ATOM 4719 O O . ASN C 1 43 ? 166.001 157.448 193.031 1.00 136.15 1517 ASN C O 1
ATOM 4724 N N . MET C 1 44 ? 167.219 158.041 194.830 1.00 129.47 1518 MET C N 1
ATOM 4725 C CA . MET C 1 44 ? 168.032 158.982 194.069 1.00 131.91 1518 MET C CA 1
ATOM 4726 C C . MET C 1 44 ? 168.913 158.257 193.058 1.00 135.43 1518 MET C C 1
ATOM 4727 O O . MET C 1 44 ? 169.141 158.757 191.950 1.00 136.28 1518 MET C O 1
ATOM 4732 N N . VAL C 1 45 ? 169.411 157.072 193.418 1.00 135.72 1519 VAL C N 1
ATOM 4733 C CA . VAL C 1 45 ? 170.251 156.306 192.500 1.00 136.42 1519 VAL C CA 1
ATOM 4734 C C . VAL C 1 45 ? 169.439 155.800 191.315 1.00 137.13 1519 VAL C C 1
ATOM 4735 O O . VAL C 1 45 ? 169.884 155.883 190.164 1.00 139.43 1519 VAL C O 1
ATOM 4739 N N . THR C 1 46 ? 168.244 155.260 191.570 1.00 134.97 1520 THR C N 1
ATOM 4740 C CA . THR C 1 46 ? 167.420 154.759 190.474 1.00 136.16 1520 THR C CA 1
ATOM 4741 C C . THR C 1 46 ? 167.077 155.862 189.483 1.00 141.98 1520 THR C C 1
ATOM 4742 O O . THR C 1 46 ? 166.978 155.607 188.278 1.00 147.17 1520 THR C O 1
ATOM 4746 N N . MET C 1 47 ? 166.886 157.088 189.968 1.00 143.98 1521 MET C N 1
ATOM 4747 C CA . MET C 1 47 ? 166.661 158.222 189.081 1.00 148.09 1521 MET C CA 1
ATOM 4748 C C . MET C 1 47 ? 167.895 158.601 188.273 1.00 148.99 1521 MET C C 1
ATOM 4749 O O . MET C 1 47 ? 167.789 159.450 187.383 1.00 148.13 1521 MET C O 1
ATOM 4754 N N . MET C 1 48 ? 169.054 158.003 188.556 1.00 146.83 1522 MET C N 1
ATOM 4755 C CA . MET C 1 48 ? 170.240 158.228 187.741 1.00 146.19 1522 MET C CA 1
ATOM 4756 C C . MET C 1 48 ? 170.333 157.285 186.552 1.00 152.89 1522 MET C C 1
ATOM 4757 O O . MET C 1 48 ? 170.982 157.628 185.558 1.00 154.07 1522 MET C O 1
ATOM 4762 N N . VAL C 1 49 ? 169.704 156.109 186.625 1.00 154.05 1523 VAL C N 1
ATOM 4763 C CA . VAL C 1 49 ? 169.731 155.160 185.517 1.00 154.18 1523 VAL C CA 1
ATOM 4764 C C . VAL C 1 49 ? 168.514 155.294 184.615 1.00 159.94 1523 VAL C C 1
ATOM 4765 O O . VAL C 1 49 ? 168.496 154.694 183.528 1.00 163.76 1523 VAL C O 1
ATOM 4769 N N . GLU C 1 50 ? 167.499 156.049 185.029 1.00 161.58 1524 GLU C N 1
ATOM 4770 C CA . GLU C 1 50 ? 166.431 156.435 184.118 1.00 167.01 1524 GLU C CA 1
ATOM 4771 C C . GLU C 1 50 ? 166.999 157.228 182.949 1.00 171.48 1524 GLU C C 1
ATOM 4772 O O . GLU C 1 50 ? 167.818 158.133 183.134 1.00 169.36 1524 GLU C O 1
ATOM 4778 N N . LYS C 1 51 ? 166.558 156.885 181.743 1.00 177.59 1525 LYS C N 1
ATOM 4779 C CA . LYS C 1 51 ? 167.283 157.223 180.528 1.00 179.87 1525 LYS C CA 1
ATOM 4780 C C . LYS C 1 51 ? 166.407 156.862 179.339 1.00 185.43 1525 LYS C C 1
ATOM 4781 O O . LYS C 1 51 ? 165.773 155.804 179.333 1.00 187.14 1525 LYS C O 1
ATOM 4787 N N . GLU C 1 52 ? 166.371 157.747 178.342 1.00 185.46 1526 GLU C N 1
ATOM 4788 C CA . GLU C 1 52 ? 165.491 157.534 177.197 1.00 188.70 1526 GLU C CA 1
ATOM 4789 C C . GLU C 1 52 ? 165.955 156.353 176.353 1.00 189.54 1526 GLU C C 1
ATOM 4790 O O . GLU C 1 52 ? 165.147 155.502 175.962 1.00 187.35 1526 GLU C O 1
ATOM 4796 N N . GLY C 1 53 ? 167.249 156.283 176.061 1.00 189.53 1527 GLY C N 1
ATOM 4797 C CA . GLY C 1 53 ? 167.786 155.151 175.333 1.00 189.52 1527 GLY C CA 1
ATOM 4798 C C . GLY C 1 53 ? 167.927 153.911 176.192 1.00 190.38 1527 GLY C C 1
ATOM 4799 O O . GLY C 1 53 ? 169.029 153.588 176.642 1.00 188.60 1527 GLY C O 1
ATOM 4800 N N . GLN C 1 54 ? 166.824 153.200 176.419 1.00 190.93 1528 GLN C N 1
ATOM 4801 C CA . GLN C 1 54 ? 166.863 151.993 177.230 1.00 189.35 1528 GLN C CA 1
ATOM 4802 C C . GLN C 1 54 ? 165.751 151.052 176.796 1.00 187.94 1528 GLN C C 1
ATOM 4803 O O . GLN C 1 54 ? 164.804 151.446 176.109 1.00 183.55 1528 GLN C O 1
ATOM 4809 N N . SER C 1 55 ? 165.885 149.794 177.210 1.00 188.42 1529 SER C N 1
ATOM 4810 C CA . SER C 1 55 ? 164.883 148.783 176.911 1.00 189.80 1529 SER C CA 1
ATOM 4811 C C . SER C 1 55 ? 163.544 149.135 177.549 1.00 190.76 1529 SER C C 1
ATOM 4812 O O . SER C 1 55 ? 163.477 149.781 178.598 1.00 190.33 1529 SER C O 1
ATOM 4815 N N . GLN C 1 56 ? 162.464 148.708 176.888 1.00 192.75 1530 GLN C N 1
ATOM 4816 C CA . GLN C 1 56 ? 161.153 148.701 177.530 1.00 191.15 1530 GLN C CA 1
ATOM 4817 C C . GLN C 1 56 ? 161.191 147.922 178.837 1.00 189.48 1530 GLN C C 1
ATOM 4818 O O . GLN C 1 56 ? 160.552 148.309 179.822 1.00 188.36 1530 GLN C O 1
ATOM 4824 N N . HIS C 1 57 ? 161.931 146.810 178.858 1.00 189.10 1531 HIS C N 1
ATOM 4825 C CA . HIS C 1 57 ? 162.005 145.985 180.059 1.00 187.30 1531 HIS C CA 1
ATOM 4826 C C . HIS C 1 57 ? 162.644 146.744 181.215 1.00 188.05 1531 HIS C C 1
ATOM 4827 O O . HIS C 1 57 ? 162.199 146.630 182.362 1.00 187.06 1531 HIS C O 1
ATOM 4834 N N . MET C 1 58 ? 163.688 147.526 180.933 1.00 188.81 1532 MET C N 1
ATOM 4835 C CA . MET C 1 58 ? 164.257 148.392 181.961 1.00 185.42 1532 MET C CA 1
ATOM 4836 C C . MET C 1 58 ? 163.255 149.446 182.416 1.00 183.66 1532 MET C C 1
ATOM 4837 O O . MET C 1 58 ? 163.163 149.750 183.611 1.00 183.33 1532 MET C O 1
ATOM 4842 N N . THR C 1 59 ? 162.489 150.009 181.480 1.00 185.16 1533 THR C N 1
ATOM 4843 C CA . THR C 1 59 ? 161.487 151.007 181.846 1.00 185.32 1533 THR C CA 1
ATOM 4844 C C . THR C 1 59 ? 160.384 150.402 182.706 1.00 184.82 1533 THR C C 1
ATOM 4845 O O . THR C 1 59 ? 159.946 151.019 183.684 1.00 184.21 1533 THR C O 1
ATOM 4849 N N . GLU C 1 60 ? 159.922 149.199 182.360 1.00 185.64 1534 GLU C N 1
ATOM 4850 C CA . GLU C 1 60 ? 158.886 148.552 183.158 1.00 185.68 1534 GLU C CA 1
ATOM 4851 C C . GLU C 1 60 ? 159.394 148.199 184.552 1.00 183.70 1534 GLU C C 1
ATOM 4852 O O . GLU C 1 60 ? 158.674 148.374 185.542 1.00 179.70 1534 GLU C O 1
ATOM 4858 N N . VAL C 1 61 ? 160.628 147.699 184.648 1.00 183.83 1535 VAL C N 1
ATOM 4859 C CA . VAL C 1 61 ? 161.201 147.373 185.952 1.00 180.03 1535 VAL C CA 1
ATOM 4860 C C . VAL C 1 61 ? 161.349 148.627 186.806 1.00 176.70 1535 VAL C C 1
ATOM 4861 O O . VAL C 1 61 ? 161.008 148.630 187.995 1.00 175.84 1535 VAL C O 1
ATOM 4865 N N . LEU C 1 62 ? 161.856 149.713 186.215 1.00 175.97 1536 LEU C N 1
ATOM 4866 C CA . LEU C 1 62 ? 162.010 150.953 186.968 1.00 170.91 1536 LEU C CA 1
ATOM 4867 C C . LEU C 1 62 ? 160.667 151.516 187.412 1.00 170.12 1536 LEU C C 1
ATOM 4868 O O . LEU C 1 62 ? 160.576 152.121 188.486 1.00 168.58 1536 LEU C O 1
ATOM 4873 N N . TYR C 1 63 ? 159.622 151.341 186.601 1.00 171.28 1537 TYR C N 1
ATOM 4874 C CA . TYR C 1 63 ? 158.288 151.778 187.002 1.00 170.55 1537 TYR C CA 1
ATOM 4875 C C . TYR C 1 63 ? 157.861 151.118 188.308 1.00 169.65 1537 TYR C C 1
ATOM 4876 O O . TYR C 1 63 ? 157.459 151.798 189.258 1.00 168.96 1537 TYR C O 1
ATOM 4885 N N . TRP C 1 64 ? 157.938 149.786 188.370 1.00 169.84 1538 TRP C N 1
ATOM 4886 C CA . TRP C 1 64 ? 157.551 149.079 189.586 1.00 170.51 1538 TRP C CA 1
ATOM 4887 C C . TRP C 1 64 ? 158.425 149.477 190.768 1.00 165.88 1538 TRP C C 1
ATOM 4888 O O . TRP C 1 64 ? 157.924 149.661 191.883 1.00 164.28 1538 TRP C O 1
ATOM 4899 N N . ILE C 1 65 ? 159.735 149.616 190.547 1.00 164.62 1539 ILE C N 1
ATOM 4900 C CA . ILE C 1 65 ? 160.619 150.036 191.630 1.00 161.21 1539 ILE C CA 1
ATOM 4901 C C . ILE C 1 65 ? 160.252 151.438 192.095 1.00 157.48 1539 ILE C C 1
ATOM 4902 O O . ILE C 1 65 ? 160.235 151.727 193.298 1.00 155.93 1539 ILE C O 1
ATOM 4907 N N . ASN C 1 66 ? 159.942 152.328 191.152 1.00 159.33 1540 ASN C N 1
ATOM 4908 C CA . ASN C 1 66 ? 159.536 153.679 191.521 1.00 158.85 1540 ASN C CA 1
ATOM 4909 C C . ASN C 1 66 ? 158.188 153.677 192.229 1.00 157.18 1540 ASN C C 1
ATOM 4910 O O . ASN C 1 66 ? 157.938 154.529 193.088 1.00 158.62 1540 ASN C O 1
ATOM 4915 N N . VAL C 1 67 ? 157.310 152.734 191.880 1.00 156.71 1541 VAL C N 1
ATOM 4916 C CA . VAL C 1 67 ? 156.063 152.558 192.618 1.00 155.50 1541 VAL C CA 1
ATOM 4917 C C . VAL C 1 67 ? 156.337 152.041 194.026 1.00 152.15 1541 VAL C C 1
ATOM 4918 O O . VAL C 1 67 ? 155.680 152.452 194.990 1.00 151.70 1541 VAL C O 1
ATOM 4922 N N . VAL C 1 68 ? 157.297 151.125 194.168 1.00 151.21 1542 VAL C N 1
ATOM 4923 C CA . VAL C 1 68 ? 157.638 150.608 195.492 1.00 147.33 1542 VAL C CA 1
ATOM 4924 C C . VAL C 1 68 ? 158.091 151.739 196.407 1.00 147.62 1542 VAL C C 1
ATOM 4925 O O . VAL C 1 68 ? 157.675 151.827 197.568 1.00 147.94 1542 VAL C O 1
ATOM 4929 N N . PHE C 1 69 ? 158.954 152.621 195.897 1.00 146.84 1543 PHE C N 1
ATOM 4930 C CA . PHE C 1 69 ? 159.412 153.752 196.698 1.00 139.97 1543 PHE C CA 1
ATOM 4931 C C . PHE C 1 69 ? 158.264 154.678 197.084 1.00 141.64 1543 PHE C C 1
ATOM 4932 O O . PHE C 1 69 ? 158.177 155.116 198.237 1.00 142.83 1543 PHE C O 1
ATOM 4940 N N . ILE C 1 70 ? 157.378 154.994 196.138 1.00 143.24 1544 ILE C N 1
ATOM 4941 C CA . ILE C 1 70 ? 156.375 156.024 196.396 1.00 141.45 1544 ILE C CA 1
ATOM 4942 C C . ILE C 1 70 ? 155.404 155.578 197.484 1.00 142.78 1544 ILE C C 1
ATOM 4943 O O . ILE C 1 70 ? 154.965 156.389 198.308 1.00 146.54 1544 ILE C O 1
ATOM 4948 N N . ILE C 1 71 ? 155.050 154.292 197.511 1.00 143.43 1545 ILE C N 1
ATOM 4949 C CA . ILE C 1 71 ? 154.227 153.800 198.610 1.00 145.06 1545 ILE C CA 1
ATOM 4950 C C . ILE C 1 71 ? 155.056 153.678 199.881 1.00 142.39 1545 ILE C C 1
ATOM 4951 O O . ILE C 1 71 ? 154.536 153.857 200.989 1.00 143.04 1545 ILE C O 1
ATOM 4956 N N . LEU C 1 72 ? 156.348 153.365 199.752 1.00 139.36 1546 LEU C N 1
ATOM 4957 C CA . LEU C 1 72 ? 157.180 153.173 200.935 1.00 137.96 1546 LEU C CA 1
ATOM 4958 C C . LEU C 1 72 ? 157.420 154.491 201.662 1.00 138.44 1546 LEU C C 1
ATOM 4959 O O . LEU C 1 72 ? 157.440 154.529 202.896 1.00 136.72 1546 LEU C O 1
ATOM 4964 N N . PHE C 1 73 ? 157.623 155.582 200.918 1.00 139.39 1547 PHE C N 1
ATOM 4965 C CA . PHE C 1 73 ? 157.667 156.894 201.556 1.00 134.41 1547 PHE C CA 1
ATOM 4966 C C . PHE C 1 73 ? 156.298 157.322 202.064 1.00 136.10 1547 PHE C C 1
ATOM 4967 O O . PHE C 1 73 ? 156.212 158.134 202.992 1.00 139.82 1547 PHE C O 1
ATOM 4975 N N . THR C 1 74 ? 155.222 156.804 201.469 1.00 137.15 1548 THR C N 1
ATOM 4976 C CA . THR C 1 74 ? 153.886 157.175 201.921 1.00 135.88 1548 THR C CA 1
ATOM 4977 C C . THR C 1 74 ? 153.633 156.715 203.351 1.00 136.11 1548 THR C C 1
ATOM 4978 O O . THR C 1 74 ? 153.078 157.467 204.161 1.00 137.40 1548 THR C O 1
ATOM 4982 N N . ILE C 1 75 ? 154.039 155.488 203.688 1.00 135.65 1549 ILE C N 1
ATOM 4983 C CA . ILE C 1 75 ? 153.857 155.027 205.060 1.00 137.47 1549 ILE C CA 1
ATOM 4984 C C . ILE C 1 75 ? 154.752 155.805 206.016 1.00 139.47 1549 ILE C C 1
ATOM 4985 O O . ILE C 1 75 ? 154.426 155.950 207.200 1.00 141.80 1549 ILE C O 1
ATOM 4990 N N . GLU C 1 76 ? 155.885 156.318 205.531 1.00 136.26 1550 GLU C N 1
ATOM 4991 C CA . GLU C 1 76 ? 156.719 157.185 206.357 1.00 134.47 1550 GLU C CA 1
ATOM 4992 C C . GLU C 1 76 ? 155.969 158.451 206.749 1.00 135.15 1550 GLU C C 1
ATOM 4993 O O . GLU C 1 76 ? 155.933 158.828 207.925 1.00 140.02 1550 GLU C O 1
ATOM 4999 N N . ILE C 1 77 ? 155.368 159.124 205.766 1.00 130.66 1551 ILE C N 1
ATOM 5000 C CA . ILE C 1 77 ? 154.587 160.326 206.047 1.00 129.68 1551 ILE C CA 1
ATOM 5001 C C . ILE C 1 77 ? 153.418 160.001 206.967 1.00 136.23 1551 ILE C C 1
ATOM 5002 O O . ILE C 1 77 ? 153.123 160.749 207.908 1.00 141.61 1551 ILE C O 1
ATOM 5007 N N . ILE C 1 78 ? 152.735 158.883 206.714 1.00 136.08 1552 ILE C N 1
ATOM 5008 C CA . ILE C 1 78 ? 151.603 158.497 207.552 1.00 138.08 1552 ILE C CA 1
ATOM 5009 C C . ILE C 1 78 ? 152.057 158.246 208.985 1.00 137.64 1552 ILE C C 1
ATOM 5010 O O . ILE C 1 78 ? 151.409 158.686 209.942 1.00 142.22 1552 ILE C O 1
ATOM 5015 N N . LEU C 1 79 ? 153.179 157.543 209.157 1.00 133.44 1553 LEU C N 1
ATOM 5016 C CA . LEU C 1 79 ? 153.708 157.318 210.499 1.00 136.12 1553 LEU C CA 1
ATOM 5017 C C . LEU C 1 79 ? 154.085 158.630 211.175 1.00 139.91 1553 LEU C C 1
ATOM 5018 O O . LEU C 1 79 ? 153.772 158.843 212.352 1.00 143.47 1553 LEU C O 1
ATOM 5023 N N . ARG C 1 80 ? 154.763 159.520 210.448 1.00 139.17 1554 ARG C N 1
ATOM 5024 C CA . ARG C 1 80 ? 155.203 160.778 211.042 1.00 137.63 1554 ARG C CA 1
ATOM 5025 C C . ARG C 1 80 ? 154.021 161.666 211.406 1.00 140.40 1554 ARG C C 1
ATOM 5026 O O . ARG C 1 80 ? 154.036 162.331 212.448 1.00 145.70 1554 ARG C O 1
ATOM 5034 N N . ILE C 1 81 ? 152.990 161.699 210.559 1.00 136.30 1555 ILE C N 1
ATOM 5035 C CA . ILE C 1 81 ? 151.771 162.414 210.920 1.00 136.00 1555 ILE C CA 1
ATOM 5036 C C . ILE C 1 81 ? 151.085 161.745 212.104 1.00 142.99 1555 ILE C C 1
ATOM 5037 O O . ILE C 1 81 ? 150.578 162.422 213.005 1.00 147.43 1555 ILE C O 1
ATOM 5042 N N . TYR C 1 82 ? 151.057 160.410 212.127 1.00 143.53 1556 TYR C N 1
ATOM 5043 C CA . TYR C 1 82 ? 150.354 159.710 213.197 1.00 147.68 1556 TYR C CA 1
ATOM 5044 C C . TYR C 1 82 ? 150.922 160.041 214.571 1.00 151.46 1556 TYR C C 1
ATOM 5045 O O . TYR C 1 82 ? 150.172 160.100 215.551 1.00 158.04 1556 TYR C O 1
ATOM 5054 N N . VAL C 1 83 ? 152.229 160.264 214.669 1.00 145.63 1557 VAL C N 1
ATOM 5055 C CA . VAL C 1 83 ? 152.839 160.601 215.952 1.00 148.71 1557 VAL C CA 1
ATOM 5056 C C . VAL C 1 83 ? 152.801 162.103 216.220 1.00 148.47 1557 VAL C C 1
ATOM 5057 O O . VAL C 1 83 ? 152.420 162.536 217.310 1.00 154.21 1557 VAL C O 1
ATOM 5061 N N . HIS C 1 84 ? 153.190 162.929 215.249 1.00 144.92 1558 HIS C N 1
ATOM 5062 C CA . HIS C 1 84 ? 153.313 164.360 215.490 1.00 144.65 1558 HIS C CA 1
ATOM 5063 C C . HIS C 1 84 ? 152.015 165.122 215.263 1.00 143.07 1558 HIS C C 1
ATOM 5064 O O . HIS C 1 84 ? 151.839 166.199 215.844 1.00 141.62 1558 HIS C O 1
ATOM 5071 N N . ARG C 1 85 ? 151.105 164.581 214.450 1.00 143.82 1559 ARG C N 1
ATOM 5072 C CA . ARG C 1 85 ? 149.760 165.120 214.271 1.00 144.38 1559 ARG C CA 1
ATOM 5073 C C . ARG C 1 85 ? 149.752 166.618 213.994 1.00 144.23 1559 ARG C C 1
ATOM 5074 O O . ARG C 1 85 ? 150.314 167.071 212.992 1.00 144.66 1559 ARG C O 1
ATOM 5082 N N . ILE C 1 86 ? 149.113 167.393 214.873 1.00 145.17 1560 ILE C N 1
ATOM 5083 C CA . ILE C 1 86 ? 148.955 168.824 214.640 1.00 146.08 1560 ILE C CA 1
ATOM 5084 C C . ILE C 1 86 ? 150.300 169.540 214.625 1.00 144.74 1560 ILE C C 1
ATOM 5085 O O . ILE C 1 86 ? 150.428 170.610 214.018 1.00 142.47 1560 ILE C O 1
ATOM 5090 N N . SER C 1 87 ? 151.328 168.951 215.236 1.00 144.84 1561 SER C N 1
ATOM 5091 C CA . SER C 1 87 ? 152.651 169.561 215.219 1.00 144.90 1561 SER C CA 1
ATOM 5092 C C . SER C 1 87 ? 153.426 169.232 213.952 1.00 142.58 1561 SER C C 1
ATOM 5093 O O . SER C 1 87 ? 154.358 169.965 213.604 1.00 137.98 1561 SER C O 1
ATOM 5096 N N . PHE C 1 88 ? 153.071 168.141 213.270 1.00 141.93 1562 PHE C N 1
ATOM 5097 C CA . PHE C 1 88 ? 153.705 167.810 211.998 1.00 137.25 1562 PHE C CA 1
ATOM 5098 C C . PHE C 1 88 ? 153.544 168.946 210.996 1.00 137.50 1562 PHE C C 1
ATOM 5099 O O . PHE C 1 88 ? 154.512 169.366 210.353 1.00 139.31 1562 PHE C O 1
ATOM 5107 N N . PHE C 1 89 ? 152.323 169.459 210.852 1.00 135.72 1563 PHE C N 1
ATOM 5108 C CA . PHE C 1 89 ? 152.039 170.514 209.886 1.00 137.23 1563 PHE C CA 1
ATOM 5109 C C . PHE C 1 89 ? 152.508 171.884 210.361 1.00 141.09 1563 PHE C C 1
ATOM 5110 O O . PHE C 1 89 ? 151.878 172.903 210.060 1.00 143.51 1563 PHE C O 1
ATOM 5118 N N . LYS C 1 90 ? 153.615 171.917 211.098 1.00 139.51 1564 LYS C N 1
ATOM 5119 C CA . LYS C 1 90 ? 154.229 173.163 211.547 1.00 138.00 1564 LYS C CA 1
ATOM 5120 C C . LYS C 1 90 ? 155.748 173.157 211.465 1.00 134.12 1564 LYS C C 1
ATOM 5121 O O . LYS C 1 90 ? 156.335 174.218 211.235 1.00 131.03 1564 LYS C O 1
ATOM 5127 N N . ASP C 1 91 ? 156.401 172.019 211.648 1.00 134.15 1565 ASP C N 1
ATOM 5128 C CA . ASP C 1 91 ? 157.805 171.864 211.307 1.00 126.30 1565 ASP C CA 1
ATOM 5129 C C . ASP C 1 91 ? 157.989 172.089 209.811 1.00 120.22 1565 ASP C C 1
ATOM 5130 O O . ASP C 1 91 ? 157.405 171.346 209.007 1.00 119.42 1565 ASP C O 1
ATOM 5135 N N . PRO C 1 92 ? 158.764 173.093 209.393 1.00 115.54 1566 PRO C N 1
ATOM 5136 C CA . PRO C 1 92 ? 158.958 173.309 207.950 1.00 111.79 1566 PRO C CA 1
ATOM 5137 C C . PRO C 1 92 ? 159.580 172.119 207.248 1.00 113.37 1566 PRO C C 1
ATOM 5138 O O . PRO C 1 92 ? 159.332 171.913 206.054 1.00 115.22 1566 PRO C O 1
ATOM 5142 N N . TRP C 1 93 ? 160.385 171.327 207.956 1.00 112.33 1567 TRP C N 1
ATOM 5143 C CA . TRP C 1 93 ? 161.018 170.168 207.340 1.00 105.70 1567 TRP C CA 1
ATOM 5144 C C . TRP C 1 93 ? 159.990 169.084 207.042 1.00 112.91 1567 TRP C C 1
ATOM 5145 O O . TRP C 1 93 ? 159.937 168.553 205.927 1.00 115.79 1567 TRP C O 1
ATOM 5156 N N . SER C 1 94 ? 159.167 168.737 208.035 1.00 116.80 1568 SER C N 1
ATOM 5157 C CA . SER C 1 94 ? 158.094 167.773 207.816 1.00 116.12 1568 SER C CA 1
ATOM 5158 C C . SER C 1 94 ? 157.084 168.273 206.794 1.00 117.11 1568 SER C C 1
ATOM 5159 O O . SER C 1 94 ? 156.527 167.478 206.030 1.00 121.66 1568 SER C O 1
ATOM 5162 N N . LEU C 1 95 ? 156.827 169.581 206.772 1.00 118.02 1569 LEU C N 1
ATOM 5163 C CA . LEU C 1 95 ? 155.909 170.140 205.787 1.00 120.45 1569 LEU C CA 1
ATOM 5164 C C . LEU C 1 95 ? 156.441 169.958 204.372 1.00 121.78 1569 LEU C C 1
ATOM 5165 O O . LEU C 1 95 ? 155.679 169.648 203.448 1.00 126.50 1569 LEU C O 1
ATOM 5170 N N . PHE C 1 96 ? 157.746 170.155 204.181 1.00 119.94 1570 PHE C N 1
ATOM 5171 C CA . PHE C 1 96 ? 158.343 169.975 202.861 1.00 117.74 1570 PHE C CA 1
ATOM 5172 C C . PHE C 1 96 ? 158.235 168.526 202.402 1.00 119.45 1570 PHE C C 1
ATOM 5173 O O . PHE C 1 96 ? 157.851 168.253 201.259 1.00 123.51 1570 PHE C O 1
ATOM 5181 N N . ASP C 1 97 ? 158.593 167.581 203.278 1.00 118.27 1571 ASP C N 1
ATOM 5182 C CA . ASP C 1 97 ? 158.511 166.166 202.926 1.00 119.48 1571 ASP C CA 1
ATOM 5183 C C . ASP C 1 97 ? 157.106 165.783 202.485 1.00 126.75 1571 ASP C C 1
ATOM 5184 O O . ASP C 1 97 ? 156.933 165.004 201.540 1.00 134.56 1571 ASP C O 1
ATOM 5189 N N . PHE C 1 98 ? 156.089 166.309 203.170 1.00 126.72 1572 PHE C N 1
ATOM 5190 C CA . PHE C 1 98 ? 154.708 166.007 202.812 1.00 129.50 1572 PHE C CA 1
ATOM 5191 C C . PHE C 1 98 ? 154.390 166.479 201.399 1.00 132.30 1572 PHE C C 1
ATOM 5192 O O . PHE C 1 98 ? 153.823 165.732 200.594 1.00 134.98 1572 PHE C O 1
ATOM 5200 N N . VAL C 1 99 ? 154.738 167.730 201.087 1.00 128.36 1573 VAL C N 1
ATOM 5201 C CA . VAL C 1 99 ? 154.488 168.279 199.756 1.00 129.52 1573 VAL C CA 1
ATOM 5202 C C . VAL C 1 99 ? 155.156 167.429 198.682 1.00 132.82 1573 VAL C C 1
ATOM 5203 O O . VAL C 1 99 ? 154.567 167.160 197.627 1.00 136.09 1573 VAL C O 1
ATOM 5207 N N . VAL C 1 100 ? 156.391 166.987 198.932 1.00 131.89 1574 VAL C N 1
ATOM 5208 C CA . VAL C 1 100 ? 157.133 166.240 197.921 1.00 129.64 1574 VAL C CA 1
ATOM 5209 C C . VAL C 1 100 ? 156.471 164.897 197.642 1.00 133.17 1574 VAL C C 1
ATOM 5210 O O . VAL C 1 100 ? 156.410 164.449 196.490 1.00 141.98 1574 VAL C O 1
ATOM 5214 N N . VAL C 1 101 ? 155.954 164.238 198.679 1.00 130.00 1575 VAL C N 1
ATOM 5215 C CA . VAL C 1 101 ? 155.263 162.969 198.474 1.00 133.50 1575 VAL C CA 1
ATOM 5216 C C . VAL C 1 101 ? 153.984 163.181 197.674 1.00 139.77 1575 VAL C C 1
ATOM 5217 O O . VAL C 1 101 ? 153.647 162.381 196.792 1.00 141.01 1575 VAL C O 1
ATOM 5221 N N . ILE C 1 102 ? 153.255 164.260 197.964 1.00 139.47 1576 ILE C N 1
ATOM 5222 C CA . ILE C 1 102 ? 152.036 164.563 197.217 1.00 140.42 1576 ILE C CA 1
ATOM 5223 C C . ILE C 1 102 ? 152.358 164.837 195.753 1.00 144.56 1576 ILE C C 1
ATOM 5224 O O . ILE C 1 102 ? 151.712 164.300 194.845 1.00 149.85 1576 ILE C O 1
ATOM 5229 N N . ILE C 1 103 ? 153.360 165.684 195.501 1.00 141.07 1577 ILE C N 1
ATOM 5230 C CA . ILE C 1 103 ? 153.754 165.984 194.126 1.00 140.77 1577 ILE C CA 1
ATOM 5231 C C . ILE C 1 103 ? 154.227 164.725 193.412 1.00 147.30 1577 ILE C C 1
ATOM 5232 O O . ILE C 1 103 ? 153.952 164.527 192.222 1.00 153.59 1577 ILE C O 1
ATOM 5237 N N . SER C 1 104 ? 154.925 163.842 194.128 1.00 146.53 1578 SER C N 1
ATOM 5238 C CA . SER C 1 104 ? 155.444 162.636 193.493 1.00 147.47 1578 SER C CA 1
ATOM 5239 C C . SER C 1 104 ? 154.336 161.636 193.189 1.00 154.03 1578 SER C C 1
ATOM 5240 O O . SER C 1 104 ? 154.478 160.819 192.273 1.00 161.15 1578 SER C O 1
ATOM 5243 N N . ILE C 1 105 ? 153.237 161.676 193.943 1.00 152.02 1579 ILE C N 1
ATOM 5244 C CA . ILE C 1 105 ? 152.060 160.894 193.580 1.00 157.49 1579 ILE C CA 1
ATOM 5245 C C . ILE C 1 105 ? 151.460 161.412 192.279 1.00 163.11 1579 ILE C C 1
ATOM 5246 O O . ILE C 1 105 ? 151.209 160.646 191.341 1.00 166.78 1579 ILE C O 1
ATOM 5251 N N . VAL C 1 106 ? 151.210 162.722 192.212 1.00 162.18 1580 VAL C N 1
ATOM 5252 C CA . VAL C 1 106 ? 150.621 163.323 191.017 1.00 167.64 1580 VAL C CA 1
ATOM 5253 C C . VAL C 1 106 ? 151.506 163.080 189.801 1.00 173.00 1580 VAL C C 1
ATOM 5254 O O . VAL C 1 106 ? 151.030 162.677 188.732 1.00 180.68 1580 VAL C O 1
ATOM 5258 N N . GLY C 1 107 ? 152.807 163.315 189.947 1.00 168.33 1581 GLY C N 1
ATOM 5259 C CA . GLY C 1 107 ? 153.747 163.189 188.850 1.00 169.56 1581 GLY C CA 1
ATOM 5260 C C . GLY C 1 107 ? 153.973 161.789 188.321 1.00 171.95 1581 GLY C C 1
ATOM 5261 O O . GLY C 1 107 ? 154.785 161.628 187.404 1.00 169.60 1581 GLY C O 1
ATOM 5262 N N . MET C 1 108 ? 153.297 160.772 188.855 1.00 174.49 1582 MET C N 1
ATOM 5263 C CA . MET C 1 108 ? 153.461 159.430 188.309 1.00 176.35 1582 MET C CA 1
ATOM 5264 C C . MET C 1 108 ? 152.125 158.782 187.964 1.00 180.73 1582 MET C C 1
ATOM 5265 O O . MET C 1 108 ? 152.063 157.916 187.084 1.00 182.21 1582 MET C O 1
ATOM 5270 N N . PHE C 1 109 ? 151.047 159.197 188.626 1.00 180.44 1583 PHE C N 1
ATOM 5271 C CA . PHE C 1 109 ? 149.741 158.599 188.391 1.00 181.04 1583 PHE C CA 1
ATOM 5272 C C . PHE C 1 109 ? 148.696 159.583 187.887 1.00 184.18 1583 PHE C C 1
ATOM 5273 O O . PHE C 1 109 ? 147.548 159.180 187.668 1.00 186.52 1583 PHE C O 1
ATOM 5281 N N . LEU C 1 110 ? 149.053 160.851 187.687 1.00 187.25 1584 LEU C N 1
ATOM 5282 C CA . LEU C 1 110 ? 148.100 161.831 187.180 1.00 192.22 1584 LEU C CA 1
ATOM 5283 C C . LEU C 1 110 ? 148.693 162.821 186.192 1.00 199.40 1584 LEU C C 1
ATOM 5284 O O . LEU C 1 110 ? 147.925 163.566 185.576 1.00 204.55 1584 LEU C O 1
ATOM 5289 N N . ALA C 1 111 ? 150.017 162.870 186.023 1.00 197.50 1585 ALA C N 1
ATOM 5290 C CA . ALA C 1 111 ? 150.616 163.847 185.119 1.00 201.45 1585 ALA C CA 1
ATOM 5291 C C . ALA C 1 111 ? 150.121 163.661 183.690 1.00 212.06 1585 ALA C C 1
ATOM 5292 O O . ALA C 1 111 ? 149.811 164.639 183.000 1.00 214.80 1585 ALA C O 1
ATOM 5294 N N . ASP C 1 112 ? 150.047 162.411 183.228 1.00 213.74 1586 ASP C N 1
ATOM 5295 C CA . ASP C 1 112 ? 149.503 162.139 181.901 1.00 214.39 1586 ASP C CA 1
ATOM 5296 C C . ASP C 1 112 ? 148.042 162.562 181.804 1.00 217.12 1586 ASP C C 1
ATOM 5297 O O . ASP C 1 112 ? 147.637 163.218 180.838 1.00 218.23 1586 ASP C O 1
ATOM 5302 N N . LEU C 1 113 ? 147.234 162.195 182.803 1.00 215.81 1587 LEU C N 1
ATOM 5303 C CA . LEU C 1 113 ? 145.822 162.570 182.798 1.00 214.93 1587 LEU C CA 1
ATOM 5304 C C . LEU C 1 113 ? 145.629 164.081 182.851 1.00 217.73 1587 LEU C C 1
ATOM 5305 O O . LEU C 1 113 ? 144.595 164.588 182.402 1.00 218.57 1587 LEU C O 1
ATOM 5310 N N . ILE C 1 114 ? 146.600 164.814 183.389 1.00 218.92 1588 ILE C N 1
ATOM 5311 C CA . ILE C 1 114 ? 146.556 166.272 183.325 1.00 221.57 1588 ILE C CA 1
ATOM 5312 C C . ILE C 1 114 ? 146.978 166.762 181.946 1.00 224.16 1588 ILE C C 1
ATOM 5313 O O . ILE C 1 114 ? 146.246 167.501 181.278 1.00 224.87 1588 ILE C O 1
ATOM 5318 N N . GLU C 1 115 ? 148.174 166.362 181.508 1.00 223.99 1589 GLU C N 1
ATOM 5319 C CA . GLU C 1 115 ? 148.722 166.860 180.251 1.00 223.42 1589 GLU C CA 1
ATOM 5320 C C . GLU C 1 115 ? 147.857 166.476 179.056 1.00 225.69 1589 GLU C C 1
ATOM 5321 O O . GLU C 1 115 ? 147.870 167.173 178.034 1.00 226.23 1589 GLU C O 1
ATOM 5327 N N . THR C 1 116 ? 147.104 165.379 179.157 1.00 225.72 1590 THR C N 1
ATOM 5328 C CA . THR C 1 116 ? 146.217 164.976 178.071 1.00 227.73 1590 THR C CA 1
ATOM 5329 C C . THR C 1 116 ? 144.971 165.846 177.962 1.00 228.93 1590 THR C C 1
ATOM 5330 O O . THR C 1 116 ? 144.237 165.718 176.977 1.00 226.75 1590 THR C O 1
ATOM 5334 N N . TYR C 1 117 ? 144.716 166.725 178.932 1.00 229.05 1591 TYR C N 1
ATOM 5335 C CA . TYR C 1 117 ? 143.538 167.583 178.877 1.00 227.20 1591 TYR C CA 1
ATOM 5336 C C . TYR C 1 117 ? 143.923 169.045 179.062 1.00 226.83 1591 TYR C C 1
ATOM 5337 O O . TYR C 1 117 ? 143.626 169.883 178.204 1.00 225.99 1591 TYR C O 1
ATOM 5346 N N . PHE C 1 118 ? 144.581 169.362 180.177 1.00 225.50 1592 PHE C N 1
ATOM 5347 C CA . PHE C 1 118 ? 145.167 170.687 180.382 1.00 223.49 1592 PHE C CA 1
ATOM 5348 C C . PHE C 1 118 ? 146.555 170.755 179.738 1.00 224.29 1592 PHE C C 1
ATOM 5349 O O . PHE C 1 118 ? 147.575 170.971 180.390 1.00 223.25 1592 PHE C O 1
ATOM 5357 N N . VAL C 1 119 ? 146.575 170.545 178.422 1.00 226.14 1593 VAL C N 1
ATOM 5358 C CA . VAL C 1 119 ? 147.835 170.466 177.694 1.00 225.53 1593 VAL C CA 1
ATOM 5359 C C . VAL C 1 119 ? 148.516 171.830 177.691 1.00 224.71 1593 VAL C C 1
ATOM 5360 O O . VAL C 1 119 ? 147.908 172.852 177.346 1.00 225.53 1593 VAL C O 1
ATOM 5364 N N . SER C 1 120 ? 149.778 171.855 178.122 1.00 220.56 1594 SER C N 1
ATOM 5365 C CA . SER C 1 120 ? 150.605 173.047 178.075 1.00 215.96 1594 SER C CA 1
ATOM 5366 C C . SER C 1 120 ? 152.045 172.613 177.857 1.00 213.51 1594 SER C C 1
ATOM 5367 O O . SER C 1 120 ? 152.475 171.611 178.447 1.00 211.32 1594 SER C O 1
ATOM 5370 N N . PRO C 1 121 ? 152.808 173.329 177.026 1.00 213.35 1595 PRO C N 1
ATOM 5371 C CA . PRO C 1 121 ? 154.219 172.961 176.834 1.00 209.71 1595 PRO C CA 1
ATOM 5372 C C . PRO C 1 121 ? 155.067 173.121 178.082 1.00 206.53 1595 PRO C C 1
ATOM 5373 O O . PRO C 1 121 ? 156.153 172.531 178.150 1.00 200.02 1595 PRO C O 1
ATOM 5377 N N . THR C 1 122 ? 154.614 173.898 179.069 1.00 207.80 1596 THR C N 1
ATOM 5378 C CA . THR C 1 122 ? 155.383 174.045 180.300 1.00 203.20 1596 THR C CA 1
ATOM 5379 C C . THR C 1 122 ? 155.372 172.766 181.126 1.00 199.33 1596 THR C C 1
ATOM 5380 O O . THR C 1 122 ? 156.376 172.440 181.770 1.00 193.79 1596 THR C O 1
ATOM 5384 N N . LEU C 1 123 ? 154.261 172.025 181.110 1.00 202.89 1597 LEU C N 1
ATOM 5385 C CA . LEU C 1 123 ? 154.109 170.895 182.023 1.00 199.77 1597 LEU C CA 1
ATOM 5386 C C . LEU C 1 123 ? 155.122 169.799 181.721 1.00 196.60 1597 LEU C C 1
ATOM 5387 O O . LEU C 1 123 ? 155.674 169.187 182.642 1.00 189.59 1597 LEU C O 1
ATOM 5392 N N . PHE C 1 124 ? 155.378 169.534 180.438 1.00 201.62 1598 PHE C N 1
ATOM 5393 C CA . PHE C 1 124 ? 156.409 168.568 180.074 1.00 198.63 1598 PHE C CA 1
ATOM 5394 C C . PHE C 1 124 ? 157.781 168.968 180.603 1.00 192.45 1598 PHE C C 1
ATOM 5395 O O . PHE C 1 124 ? 158.670 168.115 180.697 1.00 187.11 1598 PHE C O 1
ATOM 5403 N N . ARG C 1 125 ? 157.971 170.243 180.951 1.00 191.85 1599 ARG C N 1
ATOM 5404 C CA . ARG C 1 125 ? 159.188 170.705 181.600 1.00 180.39 1599 ARG C CA 1
ATOM 5405 C C . ARG C 1 125 ? 159.023 171.011 183.082 1.00 173.69 1599 ARG C C 1
ATOM 5406 O O . ARG C 1 125 ? 160.029 171.070 183.793 1.00 163.27 1599 ARG C O 1
ATOM 5414 N N . VAL C 1 126 ? 157.799 171.227 183.562 1.00 178.67 1600 VAL C N 1
ATOM 5415 C CA . VAL C 1 126 ? 157.605 171.584 184.964 1.00 173.70 1600 VAL C CA 1
ATOM 5416 C C . VAL C 1 126 ? 157.324 170.363 185.842 1.00 169.41 1600 VAL C C 1
ATOM 5417 O O . VAL C 1 126 ? 157.746 170.328 187.002 1.00 169.53 1600 VAL C O 1
ATOM 5421 N N . ILE C 1 127 ? 156.645 169.344 185.309 1.00 169.68 1601 ILE C N 1
ATOM 5422 C CA . ILE C 1 127 ? 156.348 168.146 186.089 1.00 170.82 1601 ILE C CA 1
ATOM 5423 C C . ILE C 1 127 ? 157.622 167.394 186.471 1.00 166.61 1601 ILE C C 1
ATOM 5424 O O . ILE C 1 127 ? 157.602 166.561 187.385 1.00 162.28 1601 ILE C O 1
ATOM 5429 N N . ARG C 1 128 ? 158.748 167.700 185.818 1.00 164.14 1602 ARG C N 1
ATOM 5430 C CA . ARG C 1 128 ? 160.051 167.247 186.301 1.00 155.32 1602 ARG C CA 1
ATOM 5431 C C . ARG C 1 128 ? 160.288 167.602 187.766 1.00 152.56 1602 ARG C C 1
ATOM 5432 O O . ARG C 1 128 ? 161.094 166.947 188.436 1.00 145.78 1602 ARG C O 1
ATOM 5440 N N . LEU C 1 129 ? 159.620 168.647 188.270 1.00 153.95 1603 LEU C N 1
ATOM 5441 C CA . LEU C 1 129 ? 159.797 169.068 189.657 1.00 143.62 1603 LEU C CA 1
ATOM 5442 C C . LEU C 1 129 ? 159.636 167.918 190.644 1.00 139.00 1603 LEU C C 1
ATOM 5443 O O . LEU C 1 129 ? 160.258 167.927 191.712 1.00 136.08 1603 LEU C O 1
ATOM 5448 N N . ALA C 1 130 ? 158.816 166.919 190.309 1.00 142.75 1604 ALA C N 1
ATOM 5449 C CA . ALA C 1 130 ? 158.693 165.748 191.172 1.00 143.72 1604 ALA C CA 1
ATOM 5450 C C . ALA C 1 130 ? 160.025 165.029 191.334 1.00 139.56 1604 ALA C C 1
ATOM 5451 O O . ALA C 1 130 ? 160.258 164.377 192.358 1.00 136.23 1604 ALA C O 1
ATOM 5453 N N . ARG C 1 131 ? 160.907 165.134 190.339 1.00 138.26 1605 ARG C N 1
ATOM 5454 C CA . ARG C 1 131 ? 162.247 164.571 190.469 1.00 134.95 1605 ARG C CA 1
ATOM 5455 C C . ARG C 1 131 ? 163.111 165.429 191.383 1.00 123.52 1605 ARG C C 1
ATOM 5456 O O . ARG C 1 131 ? 163.745 164.920 192.314 1.00 120.87 1605 ARG C O 1
ATOM 5464 N N . ILE C 1 132 ? 163.158 166.737 191.118 1.00 119.60 1606 ILE C N 1
ATOM 5465 C CA . ILE C 1 132 ? 163.993 167.642 191.905 1.00 110.92 1606 ILE C CA 1
ATOM 5466 C C . ILE C 1 132 ? 163.589 167.614 193.373 1.00 109.19 1606 ILE C C 1
ATOM 5467 O O . ILE C 1 132 ? 164.440 167.690 194.268 1.00 106.76 1606 ILE C O 1
ATOM 5472 N N . GLY C 1 133 ? 162.288 167.503 193.646 1.00 115.05 1607 GLY C N 1
ATOM 5473 C CA . GLY C 1 133 ? 161.835 167.442 195.026 1.00 109.61 1607 GLY C CA 1
ATOM 5474 C C . GLY C 1 133 ? 162.391 166.248 195.776 1.00 107.31 1607 GLY C C 1
ATOM 5475 O O . GLY C 1 133 ? 162.770 166.357 196.943 1.00 109.19 1607 GLY C O 1
ATOM 5476 N N . ARG C 1 134 ? 162.448 165.091 195.116 1.00 107.74 1608 ARG C N 1
ATOM 5477 C CA . ARG C 1 134 ? 162.951 163.887 195.763 1.00 105.59 1608 ARG C CA 1
ATOM 5478 C C . ARG C 1 134 ? 164.458 163.931 195.974 1.00 102.27 1608 ARG C C 1
ATOM 5479 O O . ARG C 1 134 ? 164.981 163.154 196.779 1.00 103.68 1608 ARG C O 1
ATOM 5487 N N . ILE C 1 135 ? 165.165 164.812 195.266 1.00 100.22 1609 ILE C N 1
ATOM 5488 C CA . ILE C 1 135 ? 166.566 165.072 195.582 1.00 89.44 1609 ILE C CA 1
ATOM 5489 C C . ILE C 1 135 ? 166.681 165.870 196.875 1.00 91.57 1609 ILE C C 1
ATOM 5490 O O . ILE C 1 135 ? 167.487 165.546 197.754 1.00 96.36 1609 ILE C O 1
ATOM 5495 N N . LEU C 1 136 ? 165.880 166.930 197.006 1.00 93.35 1610 LEU C N 1
ATOM 5496 C CA . LEU C 1 136 ? 165.967 167.799 198.175 1.00 88.19 1610 LEU C CA 1
ATOM 5497 C C . LEU C 1 136 ? 165.590 167.099 199.472 1.00 89.99 1610 LEU C C 1
ATOM 5498 O O . LEU C 1 136 ? 165.956 167.586 200.546 1.00 94.07 1610 LEU C O 1
ATOM 5503 N N . ARG C 1 137 ? 164.859 165.983 199.410 1.00 89.68 1611 ARG C N 1
ATOM 5504 C CA . ARG C 1 137 ? 164.622 165.203 200.620 1.00 90.66 1611 ARG C CA 1
ATOM 5505 C C . ARG C 1 137 ? 165.914 164.763 201.291 1.00 92.62 1611 ARG C C 1
ATOM 5506 O O . ARG C 1 137 ? 165.910 164.483 202.494 1.00 99.44 1611 ARG C O 1
ATOM 5514 N N . LEU C 1 138 ? 167.016 164.687 200.545 1.00 87.37 1612 LEU C N 1
ATOM 5515 C CA . LEU C 1 138 ? 168.287 164.314 201.147 1.00 86.03 1612 LEU C CA 1
ATOM 5516 C C . LEU C 1 138 ? 168.808 165.392 202.088 1.00 88.58 1612 LEU C C 1
ATOM 5517 O O . LEU C 1 138 ? 169.597 165.086 202.986 1.00 95.46 1612 LEU C O 1
ATOM 5522 N N . VAL C 1 139 ? 168.383 166.642 201.903 1.00 87.30 1613 VAL C N 1
ATOM 5523 C CA . VAL C 1 139 ? 168.637 167.673 202.905 1.00 83.51 1613 VAL C CA 1
ATOM 5524 C C . VAL C 1 139 ? 167.734 167.477 204.115 1.00 83.43 1613 VAL C C 1
ATOM 5525 O O . VAL C 1 139 ? 168.180 167.551 205.264 1.00 87.28 1613 VAL C O 1
ATOM 5529 N N . THR C 1 140 ? 166.449 167.219 203.872 1.00 84.39 1614 THR C N 1
ATOM 5530 C CA . THR C 1 140 ? 165.471 167.221 204.953 1.00 83.68 1614 THR C CA 1
ATOM 5531 C C . THR C 1 140 ? 165.641 166.025 205.882 1.00 85.89 1614 THR C C 1
ATOM 5532 O O . THR C 1 140 ? 165.422 166.147 207.092 1.00 92.02 1614 THR C O 1
ATOM 5536 N N . ALA C 1 141 ? 166.043 164.872 205.348 1.00 80.14 1615 ALA C N 1
ATOM 5537 C CA . ALA C 1 141 ? 166.131 163.674 206.175 1.00 81.92 1615 ALA C CA 1
ATOM 5538 C C . ALA C 1 141 ? 167.414 163.632 206.996 1.00 87.91 1615 ALA C C 1
ATOM 5539 O O . ALA C 1 141 ? 167.400 163.172 208.143 1.00 93.55 1615 ALA C O 1
ATOM 5541 N N . VAL C 1 142 ? 168.526 164.093 206.436 1.00 85.14 1616 VAL C N 1
ATOM 5542 C CA . VAL C 1 142 ? 169.821 163.987 207.104 1.00 86.33 1616 VAL C CA 1
ATOM 5543 C C . VAL C 1 142 ? 169.925 165.063 208.179 1.00 86.54 1616 VAL C C 1
ATOM 5544 O O . VAL C 1 142 ? 169.847 166.259 207.866 1.00 89.89 1616 VAL C O 1
ATOM 5548 N N . PRO C 1 143 ? 170.087 164.687 209.452 1.00 86.50 1617 PRO C N 1
ATOM 5549 C CA . PRO C 1 143 ? 170.135 165.705 210.513 1.00 82.18 1617 PRO C CA 1
ATOM 5550 C C . PRO C 1 143 ? 171.285 166.684 210.370 1.00 78.84 1617 PRO C C 1
ATOM 5551 O O . PRO C 1 143 ? 171.121 167.870 210.680 1.00 81.22 1617 PRO C O 1
ATOM 5555 N N . GLN C 1 144 ? 172.453 166.224 209.918 1.00 81.34 1618 GLN C N 1
ATOM 5556 C CA . GLN C 1 144 ? 173.574 167.138 209.725 1.00 81.60 1618 GLN C CA 1
ATOM 5557 C C . GLN C 1 144 ? 173.297 168.141 208.615 1.00 79.85 1618 GLN C C 1
ATOM 5558 O O . GLN C 1 144 ? 173.881 169.229 208.604 1.00 78.99 1618 GLN C O 1
ATOM 5564 N N . MET C 1 145 ? 172.420 167.792 207.672 1.00 78.72 1619 MET C N 1
ATOM 5565 C CA . MET C 1 145 ? 172.087 168.705 206.586 1.00 74.25 1619 MET C CA 1
ATOM 5566 C C . MET C 1 145 ? 171.029 169.718 207.005 1.00 76.09 1619 MET C C 1
ATOM 5567 O O . MET C 1 145 ? 171.112 170.891 206.629 1.00 80.10 1619 MET C O 1
ATOM 5572 N N . ARG C 1 146 ? 170.015 169.284 207.757 1.00 75.70 1620 ARG C N 1
ATOM 5573 C CA . ARG C 1 146 ? 169.089 170.237 208.358 1.00 69.66 1620 ARG C CA 1
ATOM 5574 C C . ARG C 1 146 ? 169.827 171.273 209.193 1.00 73.94 1620 ARG C C 1
ATOM 5575 O O . ARG C 1 146 ? 169.464 172.454 209.197 1.00 80.07 1620 ARG C O 1
ATOM 5583 N N . LYS C 1 147 ? 170.861 170.844 209.918 1.00 72.62 1621 LYS C N 1
ATOM 5584 C CA . LYS C 1 147 ? 171.614 171.764 210.762 1.00 68.55 1621 LYS C CA 1
ATOM 5585 C C . LYS C 1 147 ? 172.285 172.855 209.939 1.00 70.14 1621 LYS C C 1
ATOM 5586 O O . LYS C 1 147 ? 172.172 174.044 210.255 1.00 79.55 1621 LYS C O 1
ATOM 5592 N N . ILE C 1 148 ? 172.999 172.468 208.879 1.00 69.82 1622 ILE C N 1
ATOM 5593 C CA . ILE C 1 148 ? 173.738 173.450 208.092 1.00 69.82 1622 ILE C CA 1
ATOM 5594 C C . ILE C 1 148 ? 172.792 174.364 207.321 1.00 71.32 1622 ILE C C 1
ATOM 5595 O O . ILE C 1 148 ? 173.081 175.553 207.141 1.00 74.21 1622 ILE C O 1
ATOM 5600 N N . VAL C 1 149 ? 171.656 173.843 206.856 1.00 69.75 1623 VAL C N 1
ATOM 5601 C CA . VAL C 1 149 ? 170.733 174.667 206.083 1.00 65.96 1623 VAL C CA 1
ATOM 5602 C C . VAL C 1 149 ? 170.033 175.679 206.978 1.00 69.17 1623 VAL C C 1
ATOM 5603 O O . VAL C 1 149 ? 169.880 176.849 206.609 1.00 76.10 1623 VAL C O 1
ATOM 5607 N N . SER C 1 150 ? 169.599 175.254 208.165 1.00 67.89 1624 SER C N 1
ATOM 5608 C CA . SER C 1 150 ? 168.986 176.198 209.091 1.00 65.49 1624 SER C CA 1
ATOM 5609 C C . SER C 1 150 ? 169.988 177.240 209.566 1.00 69.28 1624 SER C C 1
ATOM 5610 O O . SER C 1 150 ? 169.614 178.393 209.804 1.00 78.82 1624 SER C O 1
ATOM 5613 N N . ALA C 1 151 ? 171.256 176.855 209.718 1.00 67.77 1625 ALA C N 1
ATOM 5614 C CA . ALA C 1 151 ? 172.296 177.826 210.038 1.00 68.59 1625 ALA C CA 1
ATOM 5615 C C . ALA C 1 151 ? 172.411 178.884 208.949 1.00 72.76 1625 ALA C C 1
ATOM 5616 O O . ALA C 1 151 ? 172.461 180.085 209.235 1.00 79.94 1625 ALA C O 1
ATOM 5618 N N . LEU C 1 152 ? 172.471 178.449 207.689 1.00 72.01 1626 LEU C N 1
ATOM 5619 C CA . LEU C 1 152 ? 172.582 179.385 206.575 1.00 67.34 1626 LEU C CA 1
ATOM 5620 C C . LEU C 1 152 ? 171.373 180.308 206.492 1.00 70.32 1626 LEU C C 1
ATOM 5621 O O . LEU C 1 152 ? 171.517 181.505 206.220 1.00 74.22 1626 LEU C O 1
ATOM 5626 N N . ILE C 1 153 ? 170.173 179.770 206.710 1.00 68.94 1627 ILE C N 1
ATOM 5627 C CA . ILE C 1 153 ? 168.969 180.590 206.616 1.00 67.00 1627 ILE C CA 1
ATOM 5628 C C . ILE C 1 153 ? 168.939 181.638 207.721 1.00 70.80 1627 ILE C C 1
ATOM 5629 O O . ILE C 1 153 ? 168.543 182.787 207.493 1.00 74.29 1627 ILE C O 1
ATOM 5634 N N . SER C 1 154 ? 169.361 181.268 208.931 1.00 68.24 1628 SER C N 1
ATOM 5635 C CA . SER C 1 154 ? 169.353 182.216 210.039 1.00 65.88 1628 SER C CA 1
ATOM 5636 C C . SER C 1 154 ? 170.316 183.377 209.823 1.00 69.21 1628 SER C C 1
ATOM 5637 O O . SER C 1 154 ? 170.201 184.398 210.507 1.00 74.55 1628 SER C O 1
ATOM 5640 N N . VAL C 1 155 ? 171.269 183.241 208.899 1.00 69.06 1629 VAL C N 1
ATOM 5641 C CA . VAL C 1 155 ? 172.167 184.347 208.583 1.00 67.80 1629 VAL C CA 1
ATOM 5642 C C . VAL C 1 155 ? 171.441 185.422 207.782 1.00 71.72 1629 VAL C C 1
ATOM 5643 O O . VAL C 1 155 ? 171.790 186.606 207.856 1.00 75.76 1629 VAL C O 1
ATOM 5647 N N . ILE C 1 156 ? 170.405 185.037 207.033 1.00 68.92 1630 ILE C N 1
ATOM 5648 C CA . ILE C 1 156 ? 169.772 185.970 206.098 1.00 68.29 1630 ILE C CA 1
ATOM 5649 C C . ILE C 1 156 ? 169.142 187.175 206.787 1.00 71.26 1630 ILE C C 1
ATOM 5650 O O . ILE C 1 156 ? 169.339 188.303 206.305 1.00 74.78 1630 ILE C O 1
ATOM 5655 N N . PRO C 1 157 ? 168.377 187.030 207.881 1.00 72.55 1631 PRO C N 1
ATOM 5656 C CA . PRO C 1 157 ? 167.754 188.222 208.486 1.00 70.75 1631 PRO C CA 1
ATOM 5657 C C . PRO C 1 157 ? 168.726 189.340 208.824 1.00 74.75 1631 PRO C C 1
ATOM 5658 O O . PRO C 1 157 ? 168.371 190.516 208.694 1.00 80.64 1631 PRO C O 1
ATOM 5662 N N . GLY C 1 158 ? 169.943 189.011 209.257 1.00 72.34 1632 GLY C N 1
ATOM 5663 C CA . GLY C 1 158 ? 170.919 190.042 209.556 1.00 67.79 1632 GLY C CA 1
ATOM 5664 C C . GLY C 1 158 ? 171.431 190.784 208.340 1.00 70.80 1632 GLY C C 1
ATOM 5665 O O . GLY C 1 158 ? 171.930 191.906 208.477 1.00 78.43 1632 GLY C O 1
ATOM 5666 N N . MET C 1 159 ? 171.324 190.185 207.157 1.00 67.19 1633 MET C N 1
ATOM 5667 C CA . MET C 1 159 ? 171.789 190.805 205.924 1.00 67.96 1633 MET C CA 1
ATOM 5668 C C . MET C 1 159 ? 170.771 191.736 205.285 1.00 74.62 1633 MET C C 1
ATOM 5669 O O . MET C 1 159 ? 171.133 192.477 204.367 1.00 77.25 1633 MET C O 1
ATOM 5674 N N . LEU C 1 160 ? 169.508 191.695 205.714 1.00 75.70 1634 LEU C N 1
ATOM 5675 C CA . LEU C 1 160 ? 168.445 192.315 204.928 1.00 71.43 1634 LEU C CA 1
ATOM 5676 C C . LEU C 1 160 ? 168.664 193.812 204.762 1.00 73.00 1634 LEU C C 1
ATOM 5677 O O . LEU C 1 160 ? 168.350 194.377 203.708 1.00 78.27 1634 LEU C O 1
ATOM 5682 N N . SER C 1 161 ? 169.199 194.476 205.787 1.00 69.97 1635 SER C N 1
ATOM 5683 C CA . SER C 1 161 ? 169.369 195.922 205.702 1.00 66.29 1635 SER C CA 1
ATOM 5684 C C . SER C 1 161 ? 170.465 196.303 204.714 1.00 71.04 1635 SER C C 1
ATOM 5685 O O . SER C 1 161 ? 170.336 197.300 203.996 1.00 77.76 1635 SER C O 1
ATOM 5688 N N . VAL C 1 162 ? 171.550 195.528 204.660 1.00 68.34 1636 VAL C N 1
ATOM 5689 C CA . VAL C 1 162 ? 172.605 195.839 203.701 1.00 65.41 1636 VAL C CA 1
ATOM 5690 C C . VAL C 1 162 ? 172.244 195.345 202.304 1.00 66.19 1636 VAL C C 1
ATOM 5691 O O . VAL C 1 162 ? 172.681 195.927 201.306 1.00 74.17 1636 VAL C O 1
ATOM 5695 N N . ILE C 1 163 ? 171.444 194.281 202.199 1.00 65.64 1637 ILE C N 1
ATOM 5696 C CA . ILE C 1 163 ? 170.950 193.858 200.893 1.00 65.70 1637 ILE C CA 1
ATOM 5697 C C . ILE C 1 163 ? 169.991 194.894 200.324 1.00 69.11 1637 ILE C C 1
ATOM 5698 O O . ILE C 1 163 ? 170.016 195.190 199.123 1.00 75.14 1637 ILE C O 1
ATOM 5703 N N . ALA C 1 164 ? 169.137 195.465 201.174 1.00 67.51 1638 ALA C N 1
ATOM 5704 C CA . ALA C 1 164 ? 168.255 196.538 200.732 1.00 64.34 1638 ALA C CA 1
ATOM 5705 C C . ALA C 1 164 ? 169.051 197.745 200.256 1.00 67.23 1638 ALA C C 1
ATOM 5706 O O . ALA C 1 164 ? 168.707 198.366 199.245 1.00 73.92 1638 ALA C O 1
ATOM 5708 N N . LEU C 1 165 ? 170.111 198.100 200.983 1.00 63.35 1639 LEU C N 1
ATOM 5709 C CA . LEU C 1 165 ? 170.961 199.212 200.572 1.00 61.80 1639 LEU C CA 1
ATOM 5710 C C . LEU C 1 165 ? 171.611 198.940 199.221 1.00 64.74 1639 LEU C C 1
ATOM 5711 O O . LEU C 1 165 ? 171.616 199.804 198.338 1.00 69.15 1639 LEU C O 1
ATOM 5716 N N . MET C 1 166 ? 172.183 197.746 199.049 1.00 66.55 1640 MET C N 1
ATOM 5717 C CA . MET C 1 166 ? 172.783 197.391 197.767 1.00 68.17 1640 MET C CA 1
ATOM 5718 C C . MET C 1 166 ? 171.756 197.425 196.644 1.00 65.59 1640 MET C C 1
ATOM 5719 O O . MET C 1 166 ? 172.046 197.906 195.543 1.00 69.82 1640 MET C O 1
ATOM 5724 N N . THR C 1 167 ? 170.552 196.913 196.901 1.00 62.36 1641 THR C N 1
ATOM 5725 C CA . THR C 1 167 ? 169.503 196.946 195.888 1.00 60.12 1641 THR C CA 1
ATOM 5726 C C . THR C 1 167 ? 169.130 198.378 195.534 1.00 65.82 1641 THR C C 1
ATOM 5727 O O . THR C 1 167 ? 168.845 198.686 194.371 1.00 71.54 1641 THR C O 1
ATOM 5731 N N . LEU C 1 168 ? 169.133 199.269 196.524 1.00 64.64 1642 LEU C N 1
ATOM 5732 C CA . LEU C 1 168 ? 168.794 200.662 196.262 1.00 59.78 1642 LEU C CA 1
ATOM 5733 C C . LEU C 1 168 ? 169.908 201.368 195.499 1.00 65.28 1642 LEU C C 1
ATOM 5734 O O . LEU C 1 168 ? 169.637 202.181 194.609 1.00 76.54 1642 LEU C O 1
ATOM 5739 N N . PHE C 1 169 ? 171.168 201.083 195.839 1.00 63.53 1643 PHE C N 1
ATOM 5740 C CA . PHE C 1 169 ? 172.281 201.625 195.064 1.00 62.21 1643 PHE C CA 1
ATOM 5741 C C . PHE C 1 169 ? 172.250 201.124 193.628 1.00 62.39 1643 PHE C C 1
ATOM 5742 O O . PHE C 1 169 ? 172.492 201.893 192.691 1.00 68.29 1643 PHE C O 1
ATOM 5750 N N . PHE C 1 170 ? 171.971 199.834 193.435 1.00 58.96 1644 PHE C N 1
ATOM 5751 C CA . PHE C 1 170 ? 171.836 199.301 192.084 1.00 55.76 1644 PHE C CA 1
ATOM 5752 C C . PHE C 1 170 ? 170.759 200.040 191.305 1.00 60.12 1644 PHE C C 1
ATOM 5753 O O . PHE C 1 170 ? 170.951 200.377 190.132 1.00 70.80 1644 PHE C O 1
ATOM 5761 N N . TYR C 1 171 ? 169.613 200.290 191.939 1.00 61.89 1645 TYR C N 1
ATOM 5762 C CA . TYR C 1 171 ? 168.520 200.984 191.267 1.00 62.60 1645 TYR C CA 1
ATOM 5763 C C . TYR C 1 171 ? 168.936 202.381 190.826 1.00 64.76 1645 TYR C C 1
ATOM 5764 O O . TYR C 1 171 ? 168.620 202.808 189.711 1.00 70.61 1645 TYR C O 1
ATOM 5773 N N . ILE C 1 172 ? 169.638 203.109 191.693 1.00 61.83 1646 ILE C N 1
ATOM 5774 C CA . ILE C 1 172 ? 170.094 204.454 191.349 1.00 60.94 1646 ILE C CA 1
ATOM 5775 C C . ILE C 1 172 ? 171.083 204.408 190.192 1.00 64.05 1646 ILE C C 1
ATOM 5776 O O . ILE C 1 172 ? 170.976 205.175 189.229 1.00 70.53 1646 ILE C O 1
ATOM 5781 N N . PHE C 1 173 ? 172.067 203.512 190.271 1.00 61.46 1647 PHE C N 1
ATOM 5782 C CA . PHE C 1 173 ? 173.045 203.408 189.195 1.00 57.08 1647 PHE C CA 1
ATOM 5783 C C . PHE C 1 173 ? 172.419 202.891 187.908 1.00 59.49 1647 PHE C C 1
ATOM 5784 O O . PHE C 1 173 ? 172.864 203.259 186.817 1.00 64.15 1647 PHE C O 1
ATOM 5792 N N . ALA C 1 174 ? 171.402 202.034 188.007 1.00 59.97 1648 ALA C N 1
ATOM 5793 C CA . ALA C 1 174 ? 170.731 201.559 186.802 1.00 54.63 1648 ALA C CA 1
ATOM 5794 C C . ALA C 1 174 ? 169.961 202.680 186.118 1.00 58.35 1648 ALA C C 1
ATOM 5795 O O . ALA C 1 174 ? 169.900 202.734 184.885 1.00 66.52 1648 ALA C O 1
ATOM 5797 N N . ILE C 1 175 ? 169.353 203.574 186.899 1.00 56.96 1649 ILE C N 1
ATOM 5798 C CA . ILE C 1 175 ? 168.713 204.753 186.323 1.00 56.65 1649 ILE C CA 1
ATOM 5799 C C . ILE C 1 175 ? 169.738 205.613 185.596 1.00 58.50 1649 ILE C C 1
ATOM 5800 O O . ILE C 1 175 ? 169.529 206.027 184.451 1.00 67.00 1649 ILE C O 1
ATOM 5805 N N . MET C 1 176 ? 170.861 205.901 186.256 1.00 54.25 1650 MET C N 1
ATOM 5806 C CA . MET C 1 176 ? 171.879 206.750 185.648 1.00 54.04 1650 MET C CA 1
ATOM 5807 C C . MET C 1 176 ? 172.496 206.096 184.418 1.00 59.62 1650 MET C C 1
ATOM 5808 O O . MET C 1 176 ? 172.689 206.754 183.390 1.00 63.89 1650 MET C O 1
ATOM 5813 N N . ALA C 1 177 ? 172.818 204.804 184.504 1.00 57.59 1651 ALA C N 1
ATOM 5814 C CA . ALA C 1 177 ? 173.458 204.128 183.380 1.00 54.18 1651 ALA C CA 1
ATOM 5815 C C . ALA C 1 177 ? 172.537 204.033 182.172 1.00 57.92 1651 ALA C C 1
ATOM 5816 O O . ALA C 1 177 ? 173.009 204.092 181.032 1.00 62.94 1651 ALA C O 1
ATOM 5818 N N . THR C 1 178 ? 171.232 203.875 182.396 1.00 57.65 1652 THR C N 1
ATOM 5819 C CA . THR C 1 178 ? 170.285 203.888 181.287 1.00 55.38 1652 THR C CA 1
ATOM 5820 C C . THR C 1 178 ? 170.297 205.228 180.567 1.00 63.33 1652 THR C C 1
ATOM 5821 O O . THR C 1 178 ? 170.333 205.285 179.333 1.00 69.64 1652 THR C O 1
ATOM 5825 N N . GLN C 1 179 ? 170.257 206.323 181.325 1.00 60.80 1653 GLN C N 1
ATOM 5826 C CA . GLN C 1 179 ? 170.201 207.642 180.709 1.00 66.65 1653 GLN C CA 1
ATOM 5827 C C . GLN C 1 179 ? 171.542 208.060 180.118 1.00 72.27 1653 GLN C C 1
ATOM 5828 O O . GLN C 1 179 ? 171.573 208.753 179.096 1.00 83.03 1653 GLN C O 1
ATOM 5834 N N . LEU C 1 180 ? 172.654 207.650 180.728 1.00 64.49 1654 LEU C N 1
ATOM 5835 C CA . LEU C 1 180 ? 173.957 208.076 180.228 1.00 61.42 1654 LEU C CA 1
ATOM 5836 C C . LEU C 1 180 ? 174.384 207.285 178.998 1.00 61.41 1654 LEU C C 1
ATOM 5837 O O . LEU C 1 180 ? 174.895 207.866 178.035 1.00 65.87 1654 LEU C O 1
ATOM 5842 N N . PHE C 1 181 ? 174.191 205.967 179.009 1.00 56.07 1655 PHE C N 1
ATOM 5843 C CA . PHE C 1 181 ? 174.765 205.098 177.992 1.00 52.49 1655 PHE C CA 1
ATOM 5844 C C . PHE C 1 181 ? 173.738 204.326 177.180 1.00 56.81 1655 PHE C C 1
ATOM 5845 O O . PHE C 1 181 ? 174.094 203.791 176.127 1.00 64.27 1655 PHE C O 1
ATOM 5853 N N . GLY C 1 182 ? 172.487 204.249 177.633 1.00 57.11 1656 GLY C N 1
ATOM 5854 C CA . GLY C 1 182 ? 171.501 203.410 176.978 1.00 57.51 1656 GLY C CA 1
ATOM 5855 C C . GLY C 1 182 ? 171.089 203.867 175.596 1.00 60.89 1656 GLY C C 1
ATOM 5856 O O . GLY C 1 182 ? 170.604 203.049 174.808 1.00 62.99 1656 GLY C O 1
ATOM 5857 N N . GLU C 1 183 ? 171.252 205.154 175.286 1.00 64.34 1657 GLU C N 1
ATOM 5858 C CA . GLU C 1 183 ? 170.841 205.646 173.974 1.00 62.38 1657 GLU C CA 1
ATOM 5859 C C . GLU C 1 183 ? 171.676 205.036 172.855 1.00 62.92 1657 GLU C C 1
ATOM 5860 O O . GLU C 1 183 ? 171.153 204.752 171.772 1.00 70.85 1657 GLU C O 1
ATOM 5866 N N . ARG C 1 184 ? 172.969 204.818 173.093 1.00 55.09 1658 ARG C N 1
ATOM 5867 C CA . ARG C 1 184 ? 173.852 204.315 172.052 1.00 49.11 1658 ARG C CA 1
ATOM 5868 C C . ARG C 1 184 ? 174.317 202.888 172.278 1.00 55.26 1658 ARG C C 1
ATOM 5869 O O . ARG C 1 184 ? 174.822 202.266 171.340 1.00 56.27 1658 ARG C O 1
ATOM 5877 N N . PHE C 1 185 ? 174.171 202.360 173.489 1.00 56.42 1659 PHE C N 1
ATOM 5878 C CA . PHE C 1 185 ? 174.468 200.964 173.799 1.00 50.00 1659 PHE C CA 1
ATOM 5879 C C . PHE C 1 185 ? 173.233 200.294 174.389 1.00 54.42 1659 PHE C C 1
ATOM 5880 O O . PHE C 1 185 ? 173.227 199.896 175.559 1.00 63.75 1659 PHE C O 1
ATOM 5888 N N . PRO C 1 186 ? 172.159 200.165 173.605 1.00 52.66 1660 PRO C N 1
ATOM 5889 C CA . PRO C 1 186 ? 170.903 199.660 174.173 1.00 53.26 1660 PRO C CA 1
ATOM 5890 C C . PRO C 1 186 ? 170.971 198.213 174.621 1.00 58.34 1660 PRO C C 1
ATOM 5891 O O . PRO C 1 186 ? 170.242 197.834 175.544 1.00 64.18 1660 PRO C O 1
ATOM 5895 N N . GLU C 1 187 ? 171.813 197.389 173.995 1.00 59.48 1661 GLU C N 1
ATOM 5896 C CA . GLU C 1 187 ? 171.940 196.000 174.419 1.00 59.87 1661 GLU C CA 1
ATOM 5897 C C . GLU C 1 187 ? 172.500 195.874 175.827 1.00 64.67 1661 GLU C C 1
ATOM 5898 O O . GLU C 1 187 ? 172.393 194.802 176.432 1.00 75.58 1661 GLU C O 1
ATOM 5904 N N . TRP C 1 188 ? 173.087 196.941 176.365 1.00 60.72 1662 TRP C N 1
ATOM 5905 C CA . TRP C 1 188 ? 173.654 196.934 177.704 1.00 48.26 1662 TRP C CA 1
ATOM 5906 C C . TRP C 1 188 ? 172.909 197.825 178.677 1.00 50.93 1662 TRP C C 1
ATOM 5907 O O . TRP C 1 188 ? 172.836 197.497 179.861 1.00 63.30 1662 TRP C O 1
ATOM 5918 N N . PHE C 1 189 ? 172.359 198.945 178.206 1.00 51.29 1663 PHE C N 1
ATOM 5919 C CA . PHE C 1 189 ? 171.747 199.922 179.094 1.00 51.48 1663 PHE C CA 1
ATOM 5920 C C . PHE C 1 189 ? 170.448 200.496 178.541 1.00 56.81 1663 PHE C C 1
ATOM 5921 O O . PHE C 1 189 ? 169.973 201.509 179.064 1.00 65.44 1663 PHE C O 1
ATOM 5929 N N . GLY C 1 190 ? 169.857 199.891 177.510 1.00 53.66 1664 GLY C N 1
ATOM 5930 C CA . GLY C 1 190 ? 168.738 200.521 176.833 1.00 55.05 1664 GLY C CA 1
ATOM 5931 C C . GLY C 1 190 ? 167.470 200.595 177.653 1.00 59.94 1664 GLY C C 1
ATOM 5932 O O . GLY C 1 190 ? 166.634 201.468 177.403 1.00 73.87 1664 GLY C O 1
ATOM 5933 N N . THR C 1 191 ? 167.312 199.710 178.630 1.00 58.28 1665 THR C N 1
ATOM 5934 C CA . THR C 1 191 ? 166.180 199.733 179.541 1.00 55.65 1665 THR C CA 1
ATOM 5935 C C . THR C 1 191 ? 166.701 199.544 180.956 1.00 58.17 1665 THR C C 1
ATOM 5936 O O . THR C 1 191 ? 167.858 199.178 181.170 1.00 60.52 1665 THR C O 1
ATOM 5940 N N . LEU C 1 192 ? 165.835 199.824 181.930 1.00 61.61 1666 LEU C N 1
ATOM 5941 C CA . LEU C 1 192 ? 166.208 199.613 183.323 1.00 57.09 1666 LEU C CA 1
ATOM 5942 C C . LEU C 1 192 ? 166.587 198.162 183.586 1.00 60.86 1666 LEU C C 1
ATOM 5943 O O . LEU C 1 192 ? 167.483 197.891 184.392 1.00 65.25 1666 LEU C O 1
ATOM 5948 N N . GLY C 1 193 ? 165.924 197.218 182.917 1.00 56.25 1667 GLY C N 1
ATOM 5949 C CA . GLY C 1 193 ? 166.283 195.820 183.082 1.00 50.56 1667 GLY C CA 1
ATOM 5950 C C . GLY C 1 193 ? 167.625 195.482 182.463 1.00 53.81 1667 GLY C C 1
ATOM 5951 O O . GLY C 1 193 ? 168.427 194.760 183.061 1.00 58.03 1667 GLY C O 1
ATOM 5952 N N . GLU C 1 194 ? 167.876 195.971 181.247 1.00 54.96 1668 GLU C N 1
ATOM 5953 C CA . GLU C 1 194 ? 169.194 195.831 180.637 1.00 51.49 1668 GLU C CA 1
ATOM 5954 C C . GLU C 1 194 ? 170.280 196.368 181.555 1.00 55.78 1668 GLU C C 1
ATOM 5955 O O . GLU C 1 194 ? 171.308 195.720 181.774 1.00 63.59 1668 GLU C O 1
ATOM 5961 N N . SER C 1 195 ? 170.064 197.567 182.092 1.00 54.49 1669 SER C N 1
ATOM 5962 C CA . SER C 1 195 ? 171.077 198.217 182.912 1.00 51.32 1669 SER C CA 1
ATOM 5963 C C . SER C 1 195 ? 171.291 197.473 184.223 1.00 56.88 1669 SER C C 1
ATOM 5964 O O . SER C 1 195 ? 172.418 197.406 184.726 1.00 61.66 1669 SER C O 1
ATOM 5967 N N . PHE C 1 196 ? 170.222 196.916 184.795 1.00 59.81 1670 PHE C N 1
ATOM 5968 C CA . PHE C 1 196 ? 170.356 196.124 186.013 1.00 55.00 1670 PHE C CA 1
ATOM 5969 C C . PHE C 1 196 ? 171.243 194.909 185.786 1.00 55.96 1670 PHE C C 1
ATOM 5970 O O . PHE C 1 196 ? 172.138 194.620 186.587 1.00 58.81 1670 PHE C O 1
ATOM 5978 N N . TYR C 1 197 ? 171.000 194.177 184.697 1.00 53.14 1671 TYR C N 1
ATOM 5979 C CA . TYR C 1 197 ? 171.801 192.995 184.405 1.00 47.77 1671 TYR C CA 1
ATOM 5980 C C . TYR C 1 197 ? 173.262 193.358 184.175 1.00 53.95 1671 TYR C C 1
ATOM 5981 O O . TYR C 1 197 ? 174.163 192.686 184.688 1.00 63.12 1671 TYR C O 1
ATOM 5990 N N . THR C 1 198 ? 173.517 194.415 183.404 1.00 52.95 1672 THR C N 1
ATOM 5991 C CA . THR C 1 198 ? 174.892 194.765 183.070 1.00 48.95 1672 THR C CA 1
ATOM 5992 C C . THR C 1 198 ? 175.661 195.248 184.293 1.00 53.14 1672 THR C C 1
ATOM 5993 O O . THR C 1 198 ? 176.844 194.931 184.450 1.00 62.69 1672 THR C O 1
ATOM 5997 N N . LEU C 1 199 ? 175.007 196.002 185.178 1.00 52.84 1673 LEU C N 1
ATOM 5998 C CA . LEU C 1 199 ? 175.671 196.412 186.409 1.00 50.89 1673 LEU C CA 1
ATOM 5999 C C . LEU C 1 199 ? 175.952 195.230 187.325 1.00 54.96 1673 LEU C C 1
ATOM 6000 O O . LEU C 1 199 ? 176.951 195.239 188.052 1.00 64.12 1673 LEU C O 1
ATOM 6005 N N . PHE C 1 200 ? 175.092 194.213 187.313 1.00 53.48 1674 PHE C N 1
ATOM 6006 C CA . PHE C 1 200 ? 175.381 193.014 188.090 1.00 52.63 1674 PHE C CA 1
ATOM 6007 C C . PHE C 1 200 ? 176.609 192.299 187.548 1.00 52.69 1674 PHE C C 1
ATOM 6008 O O . PHE C 1 200 ? 177.447 191.819 188.319 1.00 59.18 1674 PHE C O 1
ATOM 6016 N N . GLN C 1 201 ? 176.719 192.203 186.224 1.00 53.91 1675 GLN C N 1
ATOM 6017 C CA . GLN C 1 201 ? 177.934 191.684 185.608 1.00 52.70 1675 GLN C CA 1
ATOM 6018 C C . GLN C 1 201 ? 179.157 192.482 186.044 1.00 55.20 1675 GLN C C 1
ATOM 6019 O O . GLN C 1 201 ? 180.201 191.910 186.372 1.00 62.55 1675 GLN C O 1
ATOM 6025 N N . VAL C 1 202 ? 179.047 193.812 186.039 1.00 55.58 1676 VAL C N 1
ATOM 6026 C CA . VAL C 1 202 ? 180.166 194.657 186.445 1.00 56.00 1676 VAL C CA 1
ATOM 6027 C C . VAL C 1 202 ? 180.518 194.421 187.908 1.00 57.50 1676 VAL C C 1
ATOM 6028 O O . VAL C 1 202 ? 181.696 194.414 188.283 1.00 63.05 1676 VAL C O 1
ATOM 6032 N N . MET C 1 203 ? 179.508 194.219 188.758 1.00 53.81 1677 MET C N 1
ATOM 6033 C CA . MET C 1 203 ? 179.781 193.963 190.169 1.00 55.76 1677 MET C CA 1
ATOM 6034 C C . MET C 1 203 ? 180.565 192.671 190.360 1.00 59.29 1677 MET C C 1
ATOM 6035 O O . MET C 1 203 ? 181.489 192.614 191.178 1.00 65.01 1677 MET C O 1
ATOM 6040 N N . THR C 1 204 ? 180.215 191.622 189.615 1.00 56.96 1678 THR C N 1
ATOM 6041 C CA . THR C 1 204 ? 180.999 190.394 189.662 1.00 53.90 1678 THR C CA 1
ATOM 6042 C C . THR C 1 204 ? 182.359 190.533 188.991 1.00 54.93 1678 THR C C 1
ATOM 6043 O O . THR C 1 204 ? 183.102 189.547 188.946 1.00 62.21 1678 THR C O 1
ATOM 6047 N N . LEU C 1 205 ? 182.689 191.715 188.468 1.00 54.30 1679 LEU C N 1
ATOM 6048 C CA . LEU C 1 205 ? 183.948 191.997 187.780 1.00 56.06 1679 LEU C CA 1
ATOM 6049 C C . LEU C 1 205 ? 184.130 191.167 186.514 1.00 57.73 1679 LEU C C 1
ATOM 6050 O O . LEU C 1 205 ? 185.246 191.054 186.004 1.00 67.44 1679 LEU C O 1
ATOM 6055 N N . GLU C 1 206 ? 183.060 190.573 185.994 1.00 53.07 1680 GLU C N 1
ATOM 6056 C CA . GLU C 1 206 ? 183.159 189.697 184.832 1.00 54.83 1680 GLU C CA 1
ATOM 6057 C C . GLU C 1 206 ? 183.243 190.546 183.568 1.00 61.89 1680 GLU C C 1
ATOM 6058 O O . GLU C 1 206 ? 182.273 191.216 183.200 1.00 68.07 1680 GLU C O 1
ATOM 6064 N N . SER C 1 207 ? 184.397 190.509 182.898 1.00 61.67 1681 SER C N 1
ATOM 6065 C CA . SER C 1 207 ? 184.632 191.255 181.656 1.00 60.10 1681 SER C CA 1
ATOM 6066 C C . SER C 1 207 ? 184.277 192.733 181.783 1.00 59.94 1681 SER C C 1
ATOM 6067 O O . SER C 1 207 ? 183.938 193.385 180.795 1.00 63.38 1681 SER C O 1
ATOM 6070 N N . TRP C 1 208 ? 184.335 193.272 183.002 1.00 62.09 1682 TRP C N 1
ATOM 6071 C CA . TRP C 1 208 ? 183.817 194.615 183.238 1.00 55.57 1682 TRP C CA 1
ATOM 6072 C C . TRP C 1 208 ? 184.555 195.655 182.403 1.00 57.95 1682 TRP C C 1
ATOM 6073 O O . TRP C 1 208 ? 183.942 196.604 181.904 1.00 63.19 1682 TRP C O 1
ATOM 6084 N N . SER C 1 209 ? 185.864 195.488 182.220 1.00 59.78 1683 SER C N 1
ATOM 6085 C CA . SER C 1 209 ? 186.655 196.476 181.492 1.00 54.20 1683 SER C CA 1
ATOM 6086 C C . SER C 1 209 ? 186.754 196.156 180.003 1.00 58.74 1683 SER C C 1
ATOM 6087 O O . SER C 1 209 ? 186.327 196.953 179.162 1.00 64.49 1683 SER C O 1
ATOM 6090 N N . MET C 1 210 ? 187.320 194.998 179.663 1.00 65.25 1684 MET C N 1
ATOM 6091 C CA . MET C 1 210 ? 187.523 194.665 178.257 1.00 63.82 1684 MET C CA 1
ATOM 6092 C C . MET C 1 210 ? 186.203 194.470 177.529 1.00 66.20 1684 MET C C 1
ATOM 6093 O O . MET C 1 210 ? 186.112 194.746 176.328 1.00 74.08 1684 MET C O 1
ATOM 6098 N N . GLY C 1 211 ? 185.179 193.996 178.229 1.00 61.36 1685 GLY C N 1
ATOM 6099 C CA . GLY C 1 211 ? 183.914 193.690 177.600 1.00 60.98 1685 GLY C CA 1
ATOM 6100 C C . GLY C 1 211 ? 182.900 194.814 177.613 1.00 61.25 1685 GLY C C 1
ATOM 6101 O O . GLY C 1 211 ? 182.060 194.892 176.714 1.00 70.21 1685 GLY C O 1
ATOM 6102 N N . ILE C 1 212 ? 182.955 195.690 178.615 1.00 57.59 1686 ILE C N 1
ATOM 6103 C CA . ILE C 1 212 ? 181.949 196.739 178.742 1.00 56.14 1686 ILE C CA 1
ATOM 6104 C C . ILE C 1 212 ? 182.564 198.131 178.676 1.00 54.40 1686 ILE C C 1
ATOM 6105 O O . ILE C 1 212 ? 182.236 198.919 177.784 1.00 59.28 1686 ILE C O 1
ATOM 6110 N N . VAL C 1 213 ? 183.454 198.450 179.616 1.00 54.66 1687 VAL C N 1
ATOM 6111 C CA . VAL C 1 213 ? 183.799 199.852 179.826 1.00 52.36 1687 VAL C CA 1
ATOM 6112 C C . VAL C 1 213 ? 184.774 200.370 178.773 1.00 55.62 1687 VAL C C 1
ATOM 6113 O O . VAL C 1 213 ? 184.685 201.534 178.368 1.00 66.24 1687 VAL C O 1
ATOM 6117 N N . ARG C 1 214 ? 185.704 199.543 178.299 1.00 55.37 1688 ARG C N 1
ATOM 6118 C CA . ARG C 1 214 ? 186.553 199.982 177.195 1.00 54.74 1688 ARG C CA 1
ATOM 6119 C C . ARG C 1 214 ? 185.778 200.239 175.909 1.00 56.55 1688 ARG C C 1
ATOM 6120 O O . ARG C 1 214 ? 186.050 201.263 175.258 1.00 60.10 1688 ARG C O 1
ATOM 6128 N N . PRO C 1 215 ? 184.845 199.383 175.472 1.00 56.40 1689 PRO C N 1
ATOM 6129 C CA . PRO C 1 215 ? 184.007 199.768 174.325 1.00 59.26 1689 PRO C CA 1
ATOM 6130 C C . PRO C 1 215 ? 183.235 201.056 174.549 1.00 58.40 1689 PRO C C 1
ATOM 6131 O O . PRO C 1 215 ? 183.121 201.870 173.625 1.00 69.74 1689 PRO C O 1
ATOM 6135 N N . LEU C 1 216 ? 182.685 201.255 175.748 1.00 51.00 1690 LEU C N 1
ATOM 6136 C CA . LEU C 1 216 ? 181.976 202.496 176.044 1.00 47.84 1690 LEU C CA 1
ATOM 6137 C C . LEU C 1 216 ? 182.869 203.717 175.871 1.00 54.64 1690 LEU C C 1
ATOM 6138 O O . LEU C 1 216 ? 182.430 204.739 175.332 1.00 61.93 1690 LEU C O 1
ATOM 6143 N N . MET C 1 217 ? 184.122 203.639 176.321 1.00 52.11 1691 MET C N 1
ATOM 6144 C CA . MET C 1 217 ? 184.973 204.821 176.281 1.00 54.40 1691 MET C CA 1
ATOM 6145 C C . MET C 1 217 ? 185.422 205.194 174.875 1.00 61.77 1691 MET C C 1
ATOM 6146 O O . MET C 1 217 ? 185.951 206.294 174.690 1.00 68.93 1691 MET C O 1
ATOM 6151 N N . GLU C 1 218 ? 185.238 204.318 173.886 1.00 58.28 1692 GLU C N 1
ATOM 6152 C CA . GLU C 1 218 ? 185.353 204.754 172.499 1.00 61.27 1692 GLU C CA 1
ATOM 6153 C C . GLU C 1 218 ? 184.308 205.805 172.153 1.00 63.07 1692 GLU C C 1
ATOM 6154 O O . GLU C 1 218 ? 184.522 206.620 171.251 1.00 72.53 1692 GLU C O 1
ATOM 6160 N N . VAL C 1 219 ? 183.179 205.802 172.856 1.00 59.44 1693 VAL C N 1
ATOM 6161 C CA . VAL C 1 219 ? 182.076 206.708 172.581 1.00 58.63 1693 VAL C CA 1
ATOM 6162 C C . VAL C 1 219 ? 181.893 207.717 173.705 1.00 60.97 1693 VAL C C 1
ATOM 6163 O O . VAL C 1 219 ? 181.587 208.885 173.456 1.00 68.42 1693 VAL C O 1
ATOM 6167 N N . TYR C 1 220 ? 182.102 207.286 174.948 1.00 59.36 1694 TYR C N 1
ATOM 6168 C CA . TYR C 1 220 ? 181.883 208.098 176.143 1.00 55.16 1694 TYR C CA 1
ATOM 6169 C C . TYR C 1 220 ? 183.187 208.089 176.927 1.00 57.59 1694 TYR C C 1
ATOM 6170 O O . TYR C 1 220 ? 183.380 207.243 177.813 1.00 63.89 1694 TYR C O 1
ATOM 6179 N N . PRO C 1 221 ? 184.115 208.998 176.622 1.00 56.58 1695 PRO C N 1
ATOM 6180 C CA . PRO C 1 221 ? 185.459 208.911 177.216 1.00 58.59 1695 PRO C CA 1
ATOM 6181 C C . PRO C 1 221 ? 185.472 208.891 178.734 1.00 63.38 1695 PRO C C 1
ATOM 6182 O O . PRO C 1 221 ? 186.376 208.289 179.325 1.00 68.96 1695 PRO C O 1
ATOM 6186 N N . TYR C 1 222 ? 184.509 209.539 179.385 1.00 60.15 1696 TYR C N 1
ATOM 6187 C CA . TYR C 1 222 ? 184.451 209.599 180.837 1.00 55.85 1696 TYR C CA 1
ATOM 6188 C C . TYR C 1 222 ? 183.600 208.493 181.447 1.00 57.69 1696 TYR C C 1
ATOM 6189 O O . TYR C 1 222 ? 183.186 208.614 182.605 1.00 63.56 1696 TYR C O 1
ATOM 6198 N N . ALA C 1 223 ? 183.312 207.431 180.692 1.00 55.37 1697 ALA C N 1
ATOM 6199 C CA . ALA C 1 223 ? 182.559 206.311 181.246 1.00 52.64 1697 ALA C CA 1
ATOM 6200 C C . ALA C 1 223 ? 183.247 205.715 182.466 1.00 62.13 1697 ALA C C 1
ATOM 6201 O O . ALA C 1 223 ? 182.580 205.168 183.350 1.00 69.82 1697 ALA C O 1
ATOM 6203 N N . TRP C 1 224 ? 184.578 205.798 182.524 1.00 62.42 1698 TRP C N 1
ATOM 6204 C CA . TRP C 1 224 ? 185.312 205.305 183.685 1.00 53.23 1698 TRP C CA 1
ATOM 6205 C C . TRP C 1 224 ? 184.931 206.050 184.959 1.00 55.94 1698 TRP C C 1
ATOM 6206 O O . TRP C 1 224 ? 185.010 205.483 186.053 1.00 60.50 1698 TRP C O 1
ATOM 6217 N N . VAL C 1 225 ? 184.521 207.316 184.842 1.00 58.03 1699 VAL C N 1
ATOM 6218 C CA . VAL C 1 225 ? 184.088 208.076 186.008 1.00 54.50 1699 VAL C CA 1
ATOM 6219 C C . VAL C 1 225 ? 182.809 207.501 186.603 1.00 54.52 1699 VAL C C 1
ATOM 6220 O O . VAL C 1 225 ? 182.490 207.769 187.765 1.00 58.40 1699 VAL C O 1
ATOM 6224 N N . PHE C 1 226 ? 182.063 206.712 185.835 1.00 53.71 1700 PHE C N 1
ATOM 6225 C CA . PHE C 1 226 ? 180.872 206.040 186.341 1.00 51.11 1700 PHE C CA 1
ATOM 6226 C C . PHE C 1 226 ? 181.198 204.693 186.981 1.00 55.86 1700 PHE C C 1
ATOM 6227 O O . PHE C 1 226 ? 180.850 204.445 188.139 1.00 63.19 1700 PHE C O 1
ATOM 6235 N N . PHE C 1 227 ? 181.863 203.816 186.232 1.00 54.36 1701 PHE C N 1
ATOM 6236 C CA . PHE C 1 227 ? 181.972 202.418 186.631 1.00 54.32 1701 PHE C CA 1
ATOM 6237 C C . PHE C 1 227 ? 183.036 202.167 187.688 1.00 57.27 1701 PHE C C 1
ATOM 6238 O O . PHE C 1 227 ? 182.895 201.229 188.477 1.00 66.56 1701 PHE C O 1
ATOM 6246 N N . ILE C 1 228 ? 184.094 202.967 187.736 1.00 51.81 1702 ILE C N 1
ATOM 6247 C CA . ILE C 1 228 ? 185.118 202.739 188.752 1.00 57.35 1702 ILE C CA 1
ATOM 6248 C C . ILE C 1 228 ? 184.588 203.148 190.124 1.00 60.58 1702 ILE C C 1
ATOM 6249 O O . ILE C 1 228 ? 184.766 202.387 191.086 1.00 65.09 1702 ILE C O 1
ATOM 6254 N N . PRO C 1 229 ? 183.941 204.310 190.286 1.00 59.15 1703 PRO C N 1
ATOM 6255 C CA . PRO C 1 229 ? 183.242 204.558 191.557 1.00 52.94 1703 PRO C CA 1
ATOM 6256 C C . PRO C 1 229 ? 182.181 203.520 191.875 1.00 55.53 1703 PRO C C 1
ATOM 6257 O O . PRO C 1 229 ? 182.010 203.155 193.043 1.00 62.31 1703 PRO C O 1
ATOM 6261 N N . PHE C 1 230 ? 181.455 203.044 190.863 1.00 54.14 1704 PHE C N 1
ATOM 6262 C CA . PHE C 1 230 ? 180.487 201.974 191.075 1.00 50.60 1704 PHE C CA 1
ATOM 6263 C C . PHE C 1 230 ? 181.152 200.736 191.660 1.00 56.10 1704 PHE C C 1
ATOM 6264 O O . PHE C 1 230 ? 180.648 200.140 192.618 1.00 61.25 1704 PHE C O 1
ATOM 6272 N N . ILE C 1 231 ? 182.282 200.324 191.083 1.00 54.41 1705 ILE C N 1
ATOM 6273 C CA . ILE C 1 231 ? 182.975 199.132 191.563 1.00 52.51 1705 ILE C CA 1
ATOM 6274 C C . ILE C 1 231 ? 183.418 199.312 193.009 1.00 60.25 1705 ILE C C 1
ATOM 6275 O O . ILE C 1 231 ? 183.289 198.395 193.827 1.00 67.46 1705 ILE C O 1
ATOM 6280 N N . PHE C 1 232 ? 183.939 200.492 193.351 1.00 60.07 1706 PHE C N 1
ATOM 6281 C CA . PHE C 1 232 ? 184.337 200.750 194.732 1.00 55.20 1706 PHE C CA 1
ATOM 6282 C C . PHE C 1 232 ? 183.160 200.620 195.688 1.00 58.26 1706 PHE C C 1
ATOM 6283 O O . PHE C 1 232 ? 183.279 200.007 196.753 1.00 68.21 1706 PHE C O 1
ATOM 6291 N N . VAL C 1 233 ? 182.016 201.204 195.331 1.00 55.47 1707 VAL C N 1
ATOM 6292 C CA . VAL C 1 233 ? 180.862 201.190 196.227 1.00 52.98 1707 VAL C CA 1
ATOM 6293 C C . VAL C 1 233 ? 180.390 199.761 196.469 1.00 56.13 1707 VAL C C 1
ATOM 6294 O O . VAL C 1 233 ? 180.285 199.309 197.614 1.00 66.51 1707 VAL C O 1
ATOM 6298 N N . VAL C 1 234 ? 180.103 199.027 195.392 1.00 56.58 1708 VAL C N 1
ATOM 6299 C CA . VAL C 1 234 ? 179.527 197.696 195.553 1.00 60.74 1708 VAL C CA 1
ATOM 6300 C C . VAL C 1 234 ? 180.539 196.715 196.131 1.00 62.77 1708 VAL C C 1
ATOM 6301 O O . VAL C 1 234 ? 180.159 195.764 196.821 1.00 70.34 1708 VAL C O 1
ATOM 6305 N N . THR C 1 235 ? 181.832 196.912 195.866 1.00 58.89 1709 THR C N 1
ATOM 6306 C CA . THR C 1 235 ? 182.842 196.108 196.548 1.00 60.83 1709 THR C CA 1
ATOM 6307 C C . THR C 1 235 ? 182.889 196.437 198.033 1.00 65.91 1709 THR C C 1
ATOM 6308 O O . THR C 1 235 ? 182.977 195.535 198.873 1.00 75.94 1709 THR C O 1
ATOM 6312 N N . PHE C 1 236 ? 182.832 197.725 198.372 1.00 63.70 1710 PHE C N 1
ATOM 6313 C CA . PHE C 1 236 ? 182.848 198.130 199.773 1.00 58.69 1710 PHE C CA 1
ATOM 6314 C C . PHE C 1 236 ? 181.628 197.607 200.516 1.00 63.12 1710 PHE C C 1
ATOM 6315 O O . PHE C 1 236 ? 181.735 197.165 201.665 1.00 70.07 1710 PHE C O 1
ATOM 6323 N N . VAL C 1 237 ? 180.457 197.656 199.882 1.00 60.39 1711 VAL C N 1
ATOM 6324 C CA . VAL C 1 237 ? 179.250 197.152 200.526 1.00 59.57 1711 VAL C CA 1
ATOM 6325 C C . VAL C 1 237 ? 179.298 195.633 200.653 1.00 65.71 1711 VAL C C 1
ATOM 6326 O O . VAL C 1 237 ? 178.857 195.071 201.662 1.00 75.81 1711 VAL C O 1
ATOM 6330 N N . MET C 1 238 ? 179.829 194.943 199.640 1.00 63.20 1712 MET C N 1
ATOM 6331 C CA . MET C 1 238 ? 179.968 193.492 199.739 1.00 65.34 1712 MET C CA 1
ATOM 6332 C C . MET C 1 238 ? 180.929 193.099 200.851 1.00 68.05 1712 MET C C 1
ATOM 6333 O O . MET C 1 238 ? 180.679 192.135 201.585 1.00 74.19 1712 MET C O 1
ATOM 6338 N N . ILE C 1 239 ? 182.045 193.818 200.978 1.00 62.65 1713 ILE C N 1
ATOM 6339 C CA . ILE C 1 239 ? 182.990 193.548 202.058 1.00 59.73 1713 ILE C CA 1
ATOM 6340 C C . ILE C 1 239 ? 182.308 193.693 203.410 1.00 65.05 1713 ILE C C 1
ATOM 6341 O O . ILE C 1 239 ? 182.387 192.804 204.265 1.00 69.87 1713 ILE C O 1
ATOM 6346 N N . ASN C 1 240 ? 181.612 194.812 203.618 1.00 66.88 1714 ASN C N 1
ATOM 6347 C CA . ASN C 1 240 ? 180.953 195.050 204.897 1.00 63.17 1714 ASN C CA 1
ATOM 6348 C C . ASN C 1 240 ? 179.825 194.062 205.149 1.00 61.43 1714 ASN C C 1
ATOM 6349 O O . ASN C 1 240 ? 179.530 193.748 206.307 1.00 69.67 1714 ASN C O 1
ATOM 6354 N N . LEU C 1 241 ? 179.176 193.577 204.091 1.00 59.65 1715 LEU C N 1
ATOM 6355 C CA . LEU C 1 241 ? 178.193 192.512 204.253 1.00 62.38 1715 LEU C CA 1
ATOM 6356 C C . LEU C 1 241 ? 178.839 191.266 204.846 1.00 65.40 1715 LEU C C 1
ATOM 6357 O O . LEU C 1 241 ? 178.310 190.665 205.787 1.00 72.67 1715 LEU C O 1
ATOM 6362 N N . VAL C 1 242 ? 179.988 190.861 204.301 1.00 61.82 1716 VAL C N 1
ATOM 6363 C CA . VAL C 1 242 ? 180.658 189.660 204.787 1.00 61.82 1716 VAL C CA 1
ATOM 6364 C C . VAL C 1 242 ? 181.228 189.887 206.181 1.00 62.88 1716 VAL C C 1
ATOM 6365 O O . VAL C 1 242 ? 181.153 189.006 207.046 1.00 65.14 1716 VAL C O 1
ATOM 6369 N N . VAL C 1 243 ? 181.810 191.064 206.423 1.00 62.31 1717 VAL C N 1
ATOM 6370 C CA . VAL C 1 243 ? 182.330 191.379 207.751 1.00 60.24 1717 VAL C CA 1
ATOM 6371 C C . VAL C 1 243 ? 181.219 191.317 208.789 1.00 62.59 1717 VAL C C 1
ATOM 6372 O O . VAL C 1 243 ? 181.428 190.857 209.918 1.00 71.19 1717 VAL C O 1
ATOM 6376 N N . ALA C 1 244 ? 180.022 191.784 208.428 1.00 65.01 1718 ALA C N 1
ATOM 6377 C CA . ALA C 1 244 ? 178.885 191.687 209.336 1.00 64.95 1718 ALA C CA 1
ATOM 6378 C C . ALA C 1 244 ? 178.591 190.238 209.704 1.00 69.66 1718 ALA C C 1
ATOM 6379 O O . ALA C 1 244 ? 178.334 189.929 210.872 1.00 79.10 1718 ALA C O 1
ATOM 6381 N N . ILE C 1 245 ? 178.616 189.338 208.719 1.00 66.38 1719 ILE C N 1
ATOM 6382 C CA . ILE C 1 245 ? 178.348 187.927 208.988 1.00 66.51 1719 ILE C CA 1
ATOM 6383 C C . ILE C 1 245 ? 179.405 187.345 209.917 1.00 71.41 1719 ILE C C 1
ATOM 6384 O O . ILE C 1 245 ? 179.093 186.556 210.816 1.00 79.39 1719 ILE C O 1
ATOM 6389 N N . ILE C 1 246 ? 180.668 187.721 209.715 1.00 67.61 1720 ILE C N 1
ATOM 6390 C CA . ILE C 1 246 ? 181.741 187.207 210.563 1.00 65.58 1720 ILE C CA 1
ATOM 6391 C C . ILE C 1 246 ? 181.540 187.650 212.006 1.00 74.08 1720 ILE C C 1
ATOM 6392 O O . ILE C 1 246 ? 181.542 186.831 212.931 1.00 86.06 1720 ILE C O 1
ATOM 6397 N N . VAL C 1 247 ? 181.362 188.956 212.222 1.00 74.98 1721 VAL C N 1
ATOM 6398 C CA . VAL C 1 247 ? 181.270 189.459 213.586 1.00 78.58 1721 VAL C CA 1
ATOM 6399 C C . VAL C 1 247 ? 179.942 189.090 214.229 1.00 83.38 1721 VAL C C 1
ATOM 6400 O O . VAL C 1 247 ? 179.847 189.044 215.460 1.00 95.10 1721 VAL C O 1
ATOM 6404 N N . ASP C 1 248 ? 178.906 188.837 213.429 1.00 81.49 1722 ASP C N 1
ATOM 6405 C CA . ASP C 1 248 ? 177.665 188.300 213.976 1.00 87.44 1722 ASP C CA 1
ATOM 6406 C C . ASP C 1 248 ? 177.885 186.911 214.559 1.00 94.91 1722 ASP C C 1
ATOM 6407 O O . ASP C 1 248 ? 177.521 186.641 215.710 1.00 100.41 1722 ASP C O 1
ATOM 6412 N N . ALA C 1 249 ? 178.474 186.010 213.769 1.00 93.46 1723 ALA C N 1
ATOM 6413 C CA . ALA C 1 249 ? 178.768 184.667 214.255 1.00 92.86 1723 ALA C CA 1
ATOM 6414 C C . ALA C 1 249 ? 179.739 184.689 215.426 1.00 99.36 1723 ALA C C 1
ATOM 6415 O O . ALA C 1 249 ? 179.646 183.844 216.323 1.00 108.99 1723 ALA C O 1
ATOM 6417 N N . MET C 1 250 ? 180.678 185.637 215.435 1.00 95.50 1724 MET C N 1
ATOM 6418 C CA . MET C 1 250 ? 181.586 185.758 216.570 1.00 96.17 1724 MET C CA 1
ATOM 6419 C C . MET C 1 250 ? 180.846 186.196 217.827 1.00 106.42 1724 MET C C 1
ATOM 6420 O O . MET C 1 250 ? 181.146 185.718 218.927 1.00 121.39 1724 MET C O 1
ATOM 6425 N N . ALA C 1 251 ? 179.890 187.117 217.687 1.00 104.54 1725 ALA C N 1
ATOM 6426 C CA . ALA C 1 251 ? 179.103 187.548 218.837 1.00 108.73 1725 ALA C CA 1
ATOM 6427 C C . ALA C 1 251 ? 178.360 186.378 219.469 1.00 118.92 1725 ALA C C 1
ATOM 6428 O O . ALA C 1 251 ? 178.211 186.316 220.694 1.00 130.63 1725 ALA C O 1
ATOM 6430 N N . ILE C 1 252 ? 177.877 185.444 218.646 1.00 113.42 1726 ILE C N 1
ATOM 6431 C CA . ILE C 1 252 ? 177.213 184.255 219.172 1.00 121.73 1726 ILE C CA 1
ATOM 6432 C C . ILE C 1 252 ? 178.177 183.415 219.999 1.00 127.51 1726 ILE C C 1
ATOM 6433 O O . ILE C 1 252 ? 177.782 182.808 221.002 1.00 139.39 1726 ILE C O 1
ATOM 6438 N N . LEU C 1 253 ? 179.455 183.387 219.618 1.00 120.48 1727 LEU C N 1
ATOM 6439 C CA . LEU C 1 253 ? 180.454 182.691 220.422 1.00 124.36 1727 LEU C CA 1
ATOM 6440 C C . LEU C 1 253 ? 180.758 183.462 221.700 1.00 134.13 1727 LEU C C 1
ATOM 6441 O O . LEU C 1 253 ? 180.572 182.947 222.809 1.00 144.64 1727 LEU C O 1
ATOM 6446 N N . ASN C 1 254 ? 181.258 184.693 221.557 1.00 134.14 1728 ASN C N 1
ATOM 6447 C CA . ASN C 1 254 ? 181.703 185.481 222.703 1.00 141.25 1728 ASN C CA 1
ATOM 6448 C C . ASN C 1 254 ? 180.649 185.531 223.802 1.00 152.92 1728 ASN C C 1
ATOM 6449 O O . ASN C 1 254 ? 180.978 185.472 224.992 1.00 166.79 1728 ASN C O 1
ATOM 6454 N N . GLN C 1 255 ? 179.376 185.665 223.419 1.00 150.00 1729 GLN C N 1
ATOM 6455 C CA . GLN C 1 255 ? 178.287 185.663 224.391 1.00 159.40 1729 GLN C CA 1
ATOM 6456 C C . GLN C 1 255 ? 178.316 184.424 225.278 1.00 168.61 1729 GLN C C 1
ATOM 6457 O O . GLN C 1 255 ? 177.963 184.498 226.461 1.00 175.27 1729 GLN C O 1
ATOM 6463 N N . LYS C 1 256 ? 178.738 183.280 224.734 1.00 165.34 1730 LYS C N 1
ATOM 6464 C CA . LYS C 1 256 ? 178.828 182.069 225.544 1.00 168.38 1730 LYS C CA 1
ATOM 6465 C C . LYS C 1 256 ? 180.031 182.117 226.478 1.00 179.00 1730 LYS C C 1
ATOM 6466 O O . LYS C 1 256 ? 179.925 181.771 227.660 1.00 185.77 1730 LYS C O 1
ATOM 6472 N N . GLU C 1 257 ? 181.193 182.518 225.958 1.00 174.80 1731 GLU C N 1
ATOM 6473 C CA . GLU C 1 257 ? 182.373 182.655 226.806 1.00 179.24 1731 GLU C CA 1
ATOM 6474 C C . GLU C 1 257 ? 182.136 183.650 227.935 1.00 184.01 1731 GLU C C 1
ATOM 6475 O O . GLU C 1 257 ? 182.535 183.407 229.080 1.00 191.09 1731 GLU C O 1
ATOM 6481 N N . GLU C 1 258 ? 181.504 184.785 227.625 1.00 180.02 1732 GLU C N 1
ATOM 6482 C CA . GLU C 1 258 ? 181.204 185.791 228.641 1.00 185.68 1732 GLU C CA 1
ATOM 6483 C C . GLU C 1 258 ? 180.442 185.197 229.820 1.00 192.56 1732 GLU C C 1
ATOM 6484 O O . GLU C 1 258 ? 180.845 185.359 230.978 1.00 200.80 1732 GLU C O 1
ATOM 6490 N N . GLN C 1 259 ? 179.329 184.512 229.544 1.00 189.64 1733 GLN C N 1
ATOM 6491 C CA . GLN C 1 259 ? 178.494 183.996 230.626 1.00 196.44 1733 GLN C CA 1
ATOM 6492 C C . GLN C 1 259 ? 179.251 182.991 231.490 1.00 203.63 1733 GLN C C 1
ATOM 6493 O O . GLN C 1 259 ? 179.141 183.022 232.721 1.00 210.07 1733 GLN C O 1
ATOM 6499 N N . HIS C 1 260 ? 180.021 182.091 230.868 1.00 200.50 1734 HIS C N 1
ATOM 6500 C CA . HIS C 1 260 ? 180.771 181.105 231.640 1.00 202.21 1734 HIS C CA 1
ATOM 6501 C C . HIS C 1 260 ? 181.731 181.778 232.612 1.00 208.83 1734 HIS C C 1
ATOM 6502 O O . HIS C 1 260 ? 181.942 181.288 233.728 1.00 212.92 1734 HIS C O 1
ATOM 6509 N N . ILE C 1 261 ? 182.324 182.902 232.207 1.00 207.29 1735 ILE C N 1
ATOM 6510 C CA . ILE C 1 261 ? 183.200 183.638 233.110 1.00 208.88 1735 ILE C CA 1
ATOM 6511 C C . ILE C 1 261 ? 182.386 184.306 234.211 1.00 217.47 1735 ILE C C 1
ATOM 6512 O O . ILE C 1 261 ? 182.786 184.312 235.381 1.00 223.22 1735 ILE C O 1
ATOM 6517 N N . ILE C 1 262 ? 181.228 184.868 233.857 1.00 216.36 1736 ILE C N 1
ATOM 6518 C CA . ILE C 1 262 ? 180.365 185.486 234.859 1.00 219.00 1736 ILE C CA 1
ATOM 6519 C C . ILE C 1 262 ? 179.811 184.434 235.813 1.00 225.29 1736 ILE C C 1
ATOM 6520 O O . ILE C 1 262 ? 179.770 184.645 237.032 1.00 231.08 1736 ILE C O 1
ATOM 6525 N N . ASP C 1 263 ? 179.365 183.295 235.276 1.00 221.83 1737 ASP C N 1
ATOM 6526 C CA . ASP C 1 263 ? 178.882 182.209 236.126 1.00 225.28 1737 ASP C CA 1
ATOM 6527 C C . ASP C 1 263 ? 179.943 181.770 237.126 1.00 231.84 1737 ASP C C 1
ATOM 6528 O O . ASP C 1 263 ? 179.637 181.524 238.299 1.00 238.04 1737 ASP C O 1
ATOM 6533 N N . GLU C 1 264 ? 181.198 181.665 236.683 1.00 230.80 1738 GLU C N 1
ATOM 6534 C CA . GLU C 1 264 ? 182.266 181.292 237.604 1.00 235.34 1738 GLU C CA 1
ATOM 6535 C C . GLU C 1 264 ? 182.557 182.404 238.601 1.00 240.05 1738 GLU C C 1
ATOM 6536 O O . GLU C 1 264 ? 182.950 182.124 239.739 1.00 245.35 1738 GLU C O 1
ATOM 6542 N N . VAL C 1 265 ? 182.375 183.664 238.199 1.00 237.89 1739 VAL C N 1
ATOM 6543 C CA . VAL C 1 265 ? 182.458 184.759 239.158 1.00 239.29 1739 VAL C CA 1
ATOM 6544 C C . VAL C 1 265 ? 181.333 184.656 240.180 1.00 246.44 1739 VAL C C 1
ATOM 6545 O O . VAL C 1 265 ? 181.525 184.968 241.362 1.00 253.49 1739 VAL C O 1
ATOM 6549 N N . GLN C 1 266 ? 180.155 184.190 239.758 1.00 243.96 1740 GLN C N 1
ATOM 6550 C CA . GLN C 1 266 ? 179.040 184.043 240.685 1.00 245.59 1740 GLN C CA 1
ATOM 6551 C C . GLN C 1 266 ? 179.145 182.762 241.500 1.00 253.38 1740 GLN C C 1
ATOM 6552 O O . GLN C 1 266 ? 178.689 182.726 242.649 1.00 259.89 1740 GLN C O 1
ATOM 6558 N N . SER C 1 267 ? 179.729 181.707 240.929 1.00 250.23 1741 SER C N 1
ATOM 6559 C CA . SER C 1 267 ? 180.156 180.569 241.739 1.00 252.60 1741 SER C CA 1
ATOM 6560 C C . SER C 1 267 ? 181.179 181.007 242.778 1.00 260.87 1741 SER C C 1
ATOM 6561 O O . SER C 1 267 ? 181.063 180.676 243.964 1.00 266.99 1741 SER C O 1
ATOM 6564 N N . HIS C 1 268 ? 182.199 181.748 242.340 1.00 259.34 1742 HIS C N 1
ATOM 6565 C CA . HIS C 1 268 ? 183.176 182.308 243.267 1.00 263.54 1742 HIS C CA 1
ATOM 6566 C C . HIS C 1 268 ? 182.508 183.246 244.266 1.00 269.66 1742 HIS C C 1
ATOM 6567 O O . HIS C 1 268 ? 182.892 183.290 245.441 1.00 275.61 1742 HIS C O 1
ATOM 6574 N N . GLU C 1 269 ? 181.515 184.015 243.811 1.00 268.19 1743 GLU C N 1
ATOM 6575 C CA . GLU C 1 269 ? 180.719 184.831 244.725 1.00 272.25 1743 GLU C CA 1
ATOM 6576 C C . GLU C 1 269 ? 180.041 183.980 245.791 1.00 277.11 1743 GLU C C 1
ATOM 6577 O O . GLU C 1 269 ? 180.011 184.354 246.969 1.00 281.66 1743 GLU C O 1
ATOM 6583 N N . ASP C 1 270 ? 179.486 182.833 245.396 1.00 276.17 1744 ASP C N 1
ATOM 6584 C CA . ASP C 1 270 ? 178.835 181.943 246.352 1.00 280.49 1744 ASP C CA 1
ATOM 6585 C C . ASP C 1 270 ? 179.825 181.435 247.396 1.00 284.34 1744 ASP C C 1
ATOM 6586 O O . ASP C 1 270 ? 179.652 181.663 248.598 1.00 289.10 1744 ASP C O 1
ATOM 6591 N N . ASN C 1 271 ? 180.865 180.727 246.947 1.00 281.34 1745 ASN C N 1
ATOM 6592 C CA . ASN C 1 271 ? 181.789 180.070 247.868 1.00 282.83 1745 ASN C CA 1
ATOM 6593 C C . ASN C 1 271 ? 182.406 181.049 248.862 1.00 287.42 1745 ASN C C 1
ATOM 6594 O O . ASN C 1 271 ? 182.551 180.728 250.047 1.00 289.85 1745 ASN C O 1
ATOM 6599 N N . ILE C 1 272 ? 182.776 182.245 248.406 1.00 288.32 1746 ILE C N 1
ATOM 6600 C CA . ILE C 1 272 ? 183.471 183.181 249.285 1.00 289.26 1746 ILE C CA 1
ATOM 6601 C C . ILE C 1 272 ? 182.494 183.903 250.203 1.00 293.72 1746 ILE C C 1
ATOM 6602 O O . ILE C 1 272 ? 182.680 183.935 251.425 1.00 297.75 1746 ILE C O 1
ATOM 6607 N N . ASN C 1 273 ? 181.441 184.494 249.636 1.00 292.68 1747 ASN C N 1
ATOM 6608 C CA . ASN C 1 273 ? 180.581 185.365 250.432 1.00 295.34 1747 ASN C CA 1
ATOM 6609 C C . ASN C 1 273 ? 179.746 184.569 251.426 1.00 299.51 1747 ASN C C 1
ATOM 6610 O O . ASN C 1 273 ? 179.616 184.963 252.590 1.00 302.77 1747 ASN C O 1
ATOM 6615 N N . ASN C 1 274 ? 179.179 183.441 250.992 1.00 297.88 1748 ASN C N 1
ATOM 6616 C CA . ASN C 1 274 ? 178.385 182.606 251.885 1.00 299.65 1748 ASN C CA 1
ATOM 6617 C C . ASN C 1 274 ? 179.217 181.905 252.951 1.00 303.44 1748 ASN C C 1
ATOM 6618 O O . ASN C 1 274 ? 178.640 181.360 253.899 1.00 305.67 1748 ASN C O 1
ATOM 6623 N N . GLU C 1 275 ? 180.544 181.902 252.828 1.00 304.09 1749 GLU C N 1
ATOM 6624 C CA . GLU C 1 275 ? 181.402 181.477 253.927 1.00 307.12 1749 GLU C CA 1
ATOM 6625 C C . GLU C 1 275 ? 181.855 182.645 254.794 1.00 308.91 1749 GLU C C 1
ATOM 6626 O O . GLU C 1 275 ? 181.906 182.517 256.022 1.00 311.88 1749 GLU C O 1
ATOM 6632 N N . ILE C 1 276 ? 182.189 183.783 254.180 1.00 306.75 1750 ILE C N 1
ATOM 6633 C CA . ILE C 1 276 ? 182.618 184.939 254.956 1.00 306.83 1750 ILE C CA 1
ATOM 6634 C C . ILE C 1 276 ? 181.481 185.504 255.797 1.00 310.44 1750 ILE C C 1
ATOM 6635 O O . ILE C 1 276 ? 181.732 186.241 256.758 1.00 312.95 1750 ILE C O 1
ATOM 6640 N N . ILE C 1 277 ? 180.230 185.178 255.459 1.00 310.28 1751 ILE C N 1
ATOM 6641 C CA . ILE C 1 277 ? 179.110 185.481 256.347 1.00 312.33 1751 ILE C CA 1
ATOM 6642 C C . ILE C 1 277 ? 179.307 184.799 257.695 1.00 316.03 1751 ILE C C 1
ATOM 6643 O O . ILE C 1 277 ? 179.127 185.410 258.755 1.00 318.08 1751 ILE C O 1
ATOM 6648 N N . LYS C 1 278 ? 179.683 183.517 257.670 1.00 316.09 1752 LYS C N 1
ATOM 6649 C CA . LYS C 1 278 ? 179.749 182.729 258.896 1.00 318.01 1752 LYS C CA 1
ATOM 6650 C C . LYS C 1 278 ? 180.785 183.276 259.870 1.00 321.50 1752 LYS C C 1
ATOM 6651 O O . LYS C 1 278 ? 180.651 183.092 261.084 1.00 325.29 1752 LYS C O 1
ATOM 6657 N N . LEU C 1 279 ? 181.826 183.939 259.360 1.00 320.04 1753 LEU C N 1
ATOM 6658 C CA . LEU C 1 279 ? 182.889 184.454 260.217 1.00 319.49 1753 LEU C CA 1
ATOM 6659 C C . LEU C 1 279 ? 182.385 185.417 261.287 1.00 322.27 1753 LEU C C 1
ATOM 6660 O O . LEU C 1 279 ? 183.112 185.681 262.251 1.00 324.61 1753 LEU C O 1
ATOM 6665 N N . ARG C 1 280 ? 181.170 185.953 261.149 1.00 322.43 1754 ARG C N 1
ATOM 6666 C CA . ARG C 1 280 ? 180.618 186.807 262.195 1.00 323.60 1754 ARG C CA 1
ATOM 6667 C C . ARG C 1 280 ? 179.779 186.043 263.211 1.00 326.11 1754 ARG C C 1
ATOM 6668 O O . ARG C 1 280 ? 179.690 186.468 264.369 1.00 326.95 1754 ARG C O 1
ATOM 6676 N N . GLU C 1 281 ? 179.161 184.928 262.816 1.00 326.42 1755 GLU C N 1
ATOM 6677 C CA . GLU C 1 281 ? 178.450 184.087 263.772 1.00 326.31 1755 GLU C CA 1
ATOM 6678 C C . GLU C 1 281 ? 179.358 183.056 264.426 1.00 329.56 1755 GLU C C 1
ATOM 6679 O O . GLU C 1 281 ? 179.132 182.687 265.585 1.00 332.52 1755 GLU C O 1
ATOM 6685 N N . GLU C 1 282 ? 180.378 182.582 263.708 1.00 329.11 1756 GLU C N 1
ATOM 6686 C CA . GLU C 1 282 ? 181.370 181.669 264.265 1.00 328.89 1756 GLU C CA 1
ATOM 6687 C C . GLU C 1 282 ? 182.228 182.312 265.348 1.00 331.94 1756 GLU C C 1
ATOM 6688 O O . GLU C 1 282 ? 183.005 181.603 265.997 1.00 332.77 1756 GLU C O 1
ATOM 6694 N N . ILE C 1 283 ? 182.114 183.628 265.550 1.00 332.66 1757 ILE C N 1
ATOM 6695 C CA . ILE C 1 283 ? 182.723 184.293 266.697 1.00 333.77 1757 ILE C CA 1
ATOM 6696 C C . ILE C 1 283 ? 182.244 183.708 268.022 1.00 336.03 1757 ILE C C 1
ATOM 6697 O O . ILE C 1 283 ? 182.950 183.802 269.033 1.00 336.76 1757 ILE C O 1
ATOM 6702 N N . VAL C 1 284 ? 181.078 183.056 268.035 1.00 336.70 1758 VAL C N 1
ATOM 6703 C CA . VAL C 1 284 ? 180.574 182.438 269.257 1.00 335.20 1758 VAL C CA 1
ATOM 6704 C C . VAL C 1 284 ? 181.472 181.296 269.724 1.00 335.67 1758 VAL C C 1
ATOM 6705 O O . VAL C 1 284 ? 181.465 180.948 270.911 1.00 335.70 1758 VAL C O 1
ATOM 6709 N N . GLU C 1 285 ? 182.284 180.736 268.834 1.00 337.27 1759 GLU C N 1
ATOM 6710 C CA . GLU C 1 285 ? 183.146 179.612 269.188 1.00 338.37 1759 GLU C CA 1
ATOM 6711 C C . GLU C 1 285 ? 184.221 180.030 270.187 1.00 336.73 1759 GLU C C 1
ATOM 6712 O O . GLU C 1 285 ? 185.235 180.620 269.813 1.00 335.61 1759 GLU C O 1
ATOM 6718 N N . ARG D 1 15 ? 147.386 226.579 222.127 1.00 206.83 1489 ARG D N 1
ATOM 6719 C CA . ARG D 1 15 ? 148.042 227.834 221.778 1.00 210.16 1489 ARG D CA 1
ATOM 6720 C C . ARG D 1 15 ? 149.359 227.968 222.540 1.00 210.35 1489 ARG D C 1
ATOM 6721 O O . ARG D 1 15 ? 149.537 227.360 223.595 1.00 208.74 1489 ARG D O 1
ATOM 6729 N N . GLY D 1 16 ? 150.279 228.767 222.002 1.00 207.78 1490 GLY D N 1
ATOM 6730 C CA . GLY D 1 16 ? 151.571 228.924 222.635 1.00 203.73 1490 GLY D CA 1
ATOM 6731 C C . GLY D 1 16 ? 152.410 227.656 222.575 1.00 203.79 1490 GLY D C 1
ATOM 6732 O O . GLY D 1 16 ? 152.202 226.765 221.747 1.00 202.36 1490 GLY D O 1
ATOM 6733 N N . SER D 1 17 ? 153.391 227.596 223.481 1.00 204.79 1491 SER D N 1
ATOM 6734 C CA . SER D 1 17 ? 154.326 226.476 223.520 1.00 202.17 1491 SER D CA 1
ATOM 6735 C C . SER D 1 17 ? 153.632 225.135 223.719 1.00 202.07 1491 SER D C 1
ATOM 6736 O O . SER D 1 17 ? 154.229 224.095 223.420 1.00 198.08 1491 SER D O 1
ATOM 6739 N N . HIS D 1 18 ? 152.397 225.130 224.229 1.00 204.52 1492 HIS D N 1
ATOM 6740 C CA . HIS D 1 18 ? 151.632 223.888 224.287 1.00 202.43 1492 HIS D CA 1
ATOM 6741 C C . HIS D 1 18 ? 151.432 223.288 222.902 1.00 200.41 1492 HIS D C 1
ATOM 6742 O O . HIS D 1 18 ? 151.323 222.065 222.767 1.00 196.32 1492 HIS D O 1
ATOM 6749 N N . MET D 1 19 ? 151.380 224.126 221.864 1.00 202.69 1493 MET D N 1
ATOM 6750 C CA . MET D 1 19 ? 151.390 223.613 220.499 1.00 198.13 1493 MET D CA 1
ATOM 6751 C C . MET D 1 19 ? 152.758 223.047 220.142 1.00 190.59 1493 MET D C 1
ATOM 6752 O O . MET D 1 19 ? 152.861 221.956 219.572 1.00 186.13 1493 MET D O 1
ATOM 6757 N N . TYR D 1 20 ? 153.822 223.777 220.485 1.00 189.51 1494 TYR D N 1
ATOM 6758 C CA . TYR D 1 20 ? 155.174 223.310 220.200 1.00 184.24 1494 TYR D CA 1
ATOM 6759 C C . TYR D 1 20 ? 155.471 222.005 220.927 1.00 183.08 1494 TYR D C 1
ATOM 6760 O O . TYR D 1 20 ? 156.059 221.084 220.349 1.00 181.51 1494 TYR D O 1
ATOM 6769 N N . LEU D 1 21 ? 155.076 221.910 222.198 1.00 185.64 1495 LEU D N 1
ATOM 6770 C CA . LEU D 1 21 ? 155.243 220.660 222.931 1.00 183.43 1495 LEU D CA 1
ATOM 6771 C C . LEU D 1 21 ? 154.405 219.542 222.321 1.00 181.85 1495 LEU D C 1
ATOM 6772 O O . LEU D 1 21 ? 154.871 218.403 222.199 1.00 179.91 1495 LEU D O 1
ATOM 6777 N N . ARG D 1 22 ? 153.165 219.847 221.932 1.00 183.09 1496 ARG D N 1
ATOM 6778 C CA . ARG D 1 22 ? 152.301 218.817 221.363 1.00 182.53 1496 ARG D CA 1
ATOM 6779 C C . ARG D 1 22 ? 152.735 218.444 219.950 1.00 181.04 1496 ARG D C 1
ATOM 6780 O O . ARG D 1 22 ? 152.667 217.271 219.566 1.00 177.98 1496 ARG D O 1
ATOM 6788 N N . ILE D 1 23 ? 153.183 219.424 219.162 1.00 181.66 1497 ILE D N 1
ATOM 6789 C CA . ILE D 1 23 ? 153.517 219.137 217.771 1.00 175.15 1497 ILE D CA 1
ATOM 6790 C C . ILE D 1 23 ? 154.826 218.363 217.684 1.00 172.41 1497 ILE D C 1
ATOM 6791 O O . ILE D 1 23 ? 155.030 217.583 216.746 1.00 168.25 1497 ILE D O 1
ATOM 6796 N N . THR D 1 24 ? 155.735 218.563 218.644 1.00 176.53 1498 THR D N 1
ATOM 6797 C CA . THR D 1 24 ? 156.892 217.681 218.752 1.00 171.49 1498 THR D CA 1
ATOM 6798 C C . THR D 1 24 ? 156.458 216.241 218.987 1.00 171.21 1498 THR D C 1
ATOM 6799 O O . THR D 1 24 ? 156.996 215.313 218.373 1.00 171.58 1498 THR D O 1
ATOM 6803 N N . ASN D 1 25 ? 155.481 216.037 219.873 1.00 173.35 1499 ASN D N 1
ATOM 6804 C CA . ASN D 1 25 ? 154.929 214.708 220.108 1.00 175.12 1499 ASN D CA 1
ATOM 6805 C C . ASN D 1 25 ? 154.253 214.119 218.878 1.00 174.96 1499 ASN D C 1
ATOM 6806 O O . ASN D 1 25 ? 153.909 212.932 218.892 1.00 171.84 1499 ASN D O 1
ATOM 6811 N N . ILE D 1 26 ? 154.051 214.908 217.824 1.00 174.48 1500 ILE D N 1
ATOM 6812 C CA . ILE D 1 26 ? 153.625 214.385 216.531 1.00 171.87 1500 ILE D CA 1
ATOM 6813 C C . ILE D 1 26 ? 154.847 214.065 215.681 1.00 165.04 1500 ILE D C 1
ATOM 6814 O O . ILE D 1 26 ? 154.999 212.941 215.193 1.00 159.53 1500 ILE D O 1
ATOM 6819 N N . VAL D 1 27 ? 155.713 215.060 215.479 1.00 163.06 1501 VAL D N 1
ATOM 6820 C CA . VAL D 1 27 ? 156.825 214.900 214.546 1.00 159.04 1501 VAL D CA 1
ATOM 6821 C C . VAL D 1 27 ? 157.775 213.806 215.020 1.00 160.01 1501 VAL D C 1
ATOM 6822 O O . VAL D 1 27 ? 158.255 212.992 214.222 1.00 161.47 1501 VAL D O 1
ATOM 6826 N N . GLU D 1 28 ? 158.056 213.764 216.320 1.00 163.10 1502 GLU D N 1
ATOM 6827 C CA . GLU D 1 28 ? 158.869 212.707 216.910 1.00 164.12 1502 GLU D CA 1
ATOM 6828 C C . GLU D 1 28 ? 158.121 211.390 217.106 1.00 160.05 1502 GLU D C 1
ATOM 6829 O O . GLU D 1 28 ? 158.675 210.480 217.732 1.00 160.85 1502 GLU D O 1
ATOM 6835 N N . SER D 1 29 ? 156.899 211.252 216.603 1.00 155.74 1503 SER D N 1
ATOM 6836 C CA . SER D 1 29 ? 156.131 210.042 216.859 1.00 153.48 1503 SER D CA 1
ATOM 6837 C C . SER D 1 29 ? 156.556 208.923 215.916 1.00 152.73 1503 SER D C 1
ATOM 6838 O O . SER D 1 29 ? 157.006 209.163 214.792 1.00 154.89 1503 SER D O 1
ATOM 6841 N N . SER D 1 30 ? 156.413 207.684 216.394 1.00 151.03 1504 SER D N 1
ATOM 6842 C CA . SER D 1 30 ? 156.630 206.524 215.536 1.00 152.77 1504 SER D CA 1
ATOM 6843 C C . SER D 1 30 ? 155.677 206.506 214.348 1.00 151.86 1504 SER D C 1
ATOM 6844 O O . SER D 1 30 ? 156.045 206.034 213.266 1.00 149.49 1504 SER D O 1
ATOM 6847 N N . PHE D 1 31 ? 154.452 207.003 214.528 1.00 151.01 1505 PHE D N 1
ATOM 6848 C CA . PHE D 1 31 ? 153.504 207.060 213.420 1.00 149.71 1505 PHE D CA 1
ATOM 6849 C C . PHE D 1 31 ? 154.008 207.975 212.311 1.00 147.02 1505 PHE D C 1
ATOM 6850 O O . PHE D 1 31 ? 154.033 207.591 211.136 1.00 145.94 1505 PHE D O 1
ATOM 6858 N N . PHE D 1 32 ? 154.405 209.199 212.668 1.00 145.90 1506 PHE D N 1
ATOM 6859 C CA . PHE D 1 32 ? 154.847 210.161 211.663 1.00 143.47 1506 PHE D CA 1
ATOM 6860 C C . PHE D 1 32 ? 156.069 209.654 210.908 1.00 142.68 1506 PHE D C 1
ATOM 6861 O O . PHE D 1 32 ? 156.187 209.860 209.694 1.00 142.33 1506 PHE D O 1
ATOM 6869 N N . THR D 1 33 ? 156.998 209.006 211.613 1.00 144.75 1507 THR D N 1
ATOM 6870 C CA . THR D 1 33 ? 158.146 208.396 210.949 1.00 143.39 1507 THR D CA 1
ATOM 6871 C C . THR D 1 33 ? 157.700 207.371 209.913 1.00 139.39 1507 THR D C 1
ATOM 6872 O O . THR D 1 33 ? 158.138 207.409 208.758 1.00 137.71 1507 THR D O 1
ATOM 6876 N N . LYS D 1 34 ? 156.828 206.442 210.313 1.00 138.70 1508 LYS D N 1
ATOM 6877 C CA . LYS D 1 34 ? 156.326 205.444 209.374 1.00 135.59 1508 LYS D CA 1
ATOM 6878 C C . LYS D 1 34 ? 155.535 206.093 208.246 1.00 135.79 1508 LYS D C 1
ATOM 6879 O O . LYS D 1 34 ? 155.626 205.665 207.089 1.00 134.05 1508 LYS D O 1
ATOM 6885 N N . PHE D 1 35 ? 154.739 207.113 208.569 1.00 138.89 1509 PHE D N 1
ATOM 6886 C CA . PHE D 1 35 ? 153.913 207.773 207.562 1.00 137.23 1509 PHE D CA 1
ATOM 6887 C C . PHE D 1 35 ? 154.760 208.334 206.426 1.00 132.59 1509 PHE D C 1
ATOM 6888 O O . PHE D 1 35 ? 154.439 208.148 205.247 1.00 133.16 1509 PHE D O 1
ATOM 6896 N N . ILE D 1 36 ? 155.846 209.034 206.763 1.00 129.10 1510 ILE D N 1
ATOM 6897 C CA . ILE D 1 36 ? 156.709 209.608 205.734 1.00 125.22 1510 ILE D CA 1
ATOM 6898 C C . ILE D 1 36 ? 157.359 208.519 204.891 1.00 123.74 1510 ILE D C 1
ATOM 6899 O O . ILE D 1 36 ? 157.569 208.700 203.685 1.00 128.69 1510 ILE D O 1
ATOM 6904 N N . ILE D 1 37 ? 157.682 207.376 205.499 1.00 121.15 1511 ILE D N 1
ATOM 6905 C CA . ILE D 1 37 ? 158.291 206.278 204.751 1.00 119.32 1511 ILE D CA 1
ATOM 6906 C C . ILE D 1 37 ? 157.376 205.823 203.621 1.00 123.99 1511 ILE D C 1
ATOM 6907 O O . ILE D 1 37 ? 157.812 205.648 202.477 1.00 124.03 1511 ILE D O 1
ATOM 6912 N N . TYR D 1 38 ? 156.090 205.627 203.923 1.00 126.04 1512 TYR D N 1
ATOM 6913 C CA . TYR D 1 38 ? 155.151 205.182 202.898 1.00 123.30 1512 TYR D CA 1
ATOM 6914 C C . TYR D 1 38 ? 154.976 206.227 201.806 1.00 120.83 1512 TYR D C 1
ATOM 6915 O O . TYR D 1 38 ? 154.815 205.883 200.630 1.00 122.74 1512 TYR D O 1
ATOM 6924 N N . LEU D 1 39 ? 154.994 207.510 202.173 1.00 120.34 1513 LEU D N 1
ATOM 6925 C CA . LEU D 1 39 ? 154.940 208.561 201.163 1.00 120.47 1513 LEU D CA 1
ATOM 6926 C C . LEU D 1 39 ? 156.127 208.476 200.215 1.00 120.32 1513 LEU D C 1
ATOM 6927 O O . LEU D 1 39 ? 155.977 208.659 199.002 1.00 125.13 1513 LEU D O 1
ATOM 6932 N N . ILE D 1 40 ? 157.318 208.205 200.751 1.00 118.03 1514 ILE D N 1
ATOM 6933 C CA . ILE D 1 40 ? 158.496 208.060 199.903 1.00 118.15 1514 ILE D CA 1
ATOM 6934 C C . ILE D 1 40 ? 158.364 206.830 199.016 1.00 119.95 1514 ILE D C 1
ATOM 6935 O O . ILE D 1 40 ? 158.719 206.861 197.832 1.00 123.94 1514 ILE D O 1
ATOM 6940 N N . VAL D 1 41 ? 157.857 205.729 199.573 1.00 118.46 1515 VAL D N 1
ATOM 6941 C CA . VAL D 1 41 ? 157.649 204.519 198.782 1.00 118.64 1515 VAL D CA 1
ATOM 6942 C C . VAL D 1 41 ? 156.678 204.794 197.641 1.00 122.95 1515 VAL D C 1
ATOM 6943 O O . VAL D 1 41 ? 156.917 204.407 196.491 1.00 123.46 1515 VAL D O 1
ATOM 6947 N N . LEU D 1 42 ? 155.572 205.482 197.937 1.00 124.72 1516 LEU D N 1
ATOM 6948 C CA . LEU D 1 42 ? 154.584 205.758 196.900 1.00 121.37 1516 LEU D CA 1
ATOM 6949 C C . LEU D 1 42 ? 155.119 206.750 195.878 1.00 121.55 1516 LEU D C 1
ATOM 6950 O O . LEU D 1 42 ? 154.874 206.601 194.676 1.00 126.59 1516 LEU D O 1
ATOM 6955 N N . ASN D 1 43 ? 155.854 207.766 196.333 1.00 120.68 1517 ASN D N 1
ATOM 6956 C CA . ASN D 1 43 ? 156.455 208.709 195.397 1.00 121.51 1517 ASN D CA 1
ATOM 6957 C C . ASN D 1 43 ? 157.480 208.016 194.512 1.00 124.43 1517 ASN D C 1
ATOM 6958 O O . ASN D 1 43 ? 157.620 208.347 193.330 1.00 129.54 1517 ASN D O 1
ATOM 6963 N N . MET D 1 44 ? 158.213 207.054 195.074 1.00 124.34 1518 MET D N 1
ATOM 6964 C CA . MET D 1 44 ? 159.139 206.260 194.277 1.00 127.86 1518 MET D CA 1
ATOM 6965 C C . MET D 1 44 ? 158.398 205.401 193.259 1.00 130.98 1518 MET D C 1
ATOM 6966 O O . MET D 1 44 ? 158.847 205.257 192.116 1.00 132.66 1518 MET D O 1
ATOM 6971 N N . VAL D 1 45 ? 157.262 204.822 193.656 1.00 129.36 1519 VAL D N 1
ATOM 6972 C CA . VAL D 1 45 ? 156.473 204.002 192.738 1.00 127.54 1519 VAL D CA 1
ATOM 6973 C C . VAL D 1 45 ? 155.929 204.842 191.589 1.00 128.49 1519 VAL D C 1
ATOM 6974 O O . VAL D 1 45 ? 155.950 204.416 190.428 1.00 131.55 1519 VAL D O 1
ATOM 6978 N N . THR D 1 46 ? 155.431 206.045 191.887 1.00 129.43 1520 THR D N 1
ATOM 6979 C CA . THR D 1 46 ? 154.917 206.905 190.825 1.00 131.47 1520 THR D CA 1
ATOM 6980 C C . THR D 1 46 ? 156.012 207.274 189.833 1.00 136.01 1520 THR D C 1
ATOM 6981 O O . THR D 1 46 ? 155.762 207.357 188.625 1.00 143.60 1520 THR D O 1
ATOM 6985 N N . MET D 1 47 ? 157.230 207.501 190.319 1.00 133.44 1521 MET D N 1
ATOM 6986 C CA . MET D 1 47 ? 158.347 207.768 189.422 1.00 136.12 1521 MET D CA 1
ATOM 6987 C C . MET D 1 47 ? 158.779 206.545 188.622 1.00 139.34 1521 MET D C 1
ATOM 6988 O O . MET D 1 47 ? 159.707 206.660 187.815 1.00 144.28 1521 MET D O 1
ATOM 6993 N N . MET D 1 48 ? 158.142 205.390 188.816 1.00 137.49 1522 MET D N 1
ATOM 6994 C CA . MET D 1 48 ? 158.407 204.228 187.980 1.00 140.00 1522 MET D CA 1
ATOM 6995 C C . MET D 1 48 ? 157.474 204.126 186.784 1.00 147.92 1522 MET D C 1
ATOM 6996 O O . MET D 1 48 ? 157.841 203.503 185.782 1.00 151.35 1522 MET D O 1
ATOM 7001 N N . VAL D 1 49 ? 156.280 204.722 186.860 1.00 147.96 1523 VAL D N 1
ATOM 7002 C CA . VAL D 1 49 ? 155.331 204.649 185.753 1.00 148.82 1523 VAL D CA 1
ATOM 7003 C C . VAL D 1 49 ? 155.415 205.852 184.827 1.00 157.11 1523 VAL D C 1
ATOM 7004 O O . VAL D 1 49 ? 154.817 205.825 183.740 1.00 163.29 1523 VAL D O 1
ATOM 7008 N N . GLU D 1 50 ? 156.128 206.906 185.217 1.00 157.15 1524 GLU D N 1
ATOM 7009 C CA . GLU D 1 50 ? 156.465 207.964 184.276 1.00 163.14 1524 GLU D CA 1
ATOM 7010 C C . GLU D 1 50 ? 157.290 207.405 183.125 1.00 169.00 1524 GLU D C 1
ATOM 7011 O O . GLU D 1 50 ? 158.243 206.649 183.334 1.00 165.30 1524 GLU D O 1
ATOM 7017 N N . LYS D 1 51 ? 156.919 207.787 181.907 1.00 179.49 1525 LYS D N 1
ATOM 7018 C CA . LYS D 1 51 ? 157.273 207.040 180.709 1.00 186.15 1525 LYS D CA 1
ATOM 7019 C C . LYS D 1 51 ? 156.863 207.864 179.500 1.00 193.32 1525 LYS D C 1
ATOM 7020 O O . LYS D 1 51 ? 155.795 208.480 179.504 1.00 196.44 1525 LYS D O 1
ATOM 7026 N N . GLU D 1 52 ? 157.717 207.881 178.476 1.00 196.55 1526 GLU D N 1
ATOM 7027 C CA . GLU D 1 52 ? 157.458 208.724 177.313 1.00 204.42 1526 GLU D CA 1
ATOM 7028 C C . GLU D 1 52 ? 156.238 208.239 176.539 1.00 205.27 1526 GLU D C 1
ATOM 7029 O O . GLU D 1 52 ? 155.378 209.040 176.153 1.00 205.04 1526 GLU D O 1
ATOM 7035 N N . GLY D 1 53 ? 156.144 206.935 176.300 1.00 202.18 1527 GLY D N 1
ATOM 7036 C CA . GLY D 1 53 ? 154.975 206.380 175.648 1.00 200.45 1527 GLY D CA 1
ATOM 7037 C C . GLY D 1 53 ? 153.774 206.279 176.566 1.00 200.32 1527 GLY D C 1
ATOM 7038 O O . GLY D 1 53 ? 153.472 205.195 177.073 1.00 196.91 1527 GLY D O 1
ATOM 7039 N N . GLN D 1 54 ? 153.072 207.389 176.783 1.00 201.17 1528 GLN D N 1
ATOM 7040 C CA . GLN D 1 54 ? 151.907 207.376 177.655 1.00 196.55 1528 GLN D CA 1
ATOM 7041 C C . GLN D 1 54 ? 150.928 208.457 177.222 1.00 194.66 1528 GLN D C 1
ATOM 7042 O O . GLN D 1 54 ? 151.277 209.386 176.488 1.00 191.35 1528 GLN D O 1
ATOM 7048 N N . SER D 1 55 ? 149.691 208.315 177.691 1.00 193.09 1529 SER D N 1
ATOM 7049 C CA . SER D 1 55 ? 148.645 209.282 177.390 1.00 191.57 1529 SER D CA 1
ATOM 7050 C C . SER D 1 55 ? 148.981 210.652 177.968 1.00 192.38 1529 SER D C 1
ATOM 7051 O O . SER D 1 55 ? 149.641 210.772 179.003 1.00 191.88 1529 SER D O 1
ATOM 7054 N N . GLN D 1 56 ? 148.522 211.696 177.273 1.00 193.70 1530 GLN D N 1
ATOM 7055 C CA . GLN D 1 56 ? 148.516 213.034 177.858 1.00 190.08 1530 GLN D CA 1
ATOM 7056 C C . GLN D 1 56 ? 147.745 213.053 179.172 1.00 187.39 1530 GLN D C 1
ATOM 7057 O O . GLN D 1 56 ? 148.155 213.716 180.132 1.00 185.19 1530 GLN D O 1
ATOM 7063 N N . HIS D 1 57 ? 146.618 212.339 179.227 1.00 187.46 1531 HIS D N 1
ATOM 7064 C CA . HIS D 1 57 ? 145.804 212.326 180.438 1.00 185.76 1531 HIS D CA 1
ATOM 7065 C C . HIS D 1 57 ? 146.551 211.687 181.600 1.00 187.09 1531 HIS D C 1
ATOM 7066 O O . HIS D 1 57 ? 146.461 212.158 182.740 1.00 186.62 1531 HIS D O 1
ATOM 7073 N N . MET D 1 58 ? 147.296 210.612 181.334 1.00 187.08 1532 MET D N 1
ATOM 7074 C CA . MET D 1 58 ? 148.156 210.038 182.363 1.00 182.86 1532 MET D CA 1
ATOM 7075 C C . MET D 1 58 ? 149.248 211.015 182.782 1.00 181.54 1532 MET D C 1
ATOM 7076 O O . MET D 1 58 ? 149.586 211.107 183.967 1.00 180.00 1532 MET D O 1
ATOM 7081 N N . THR D 1 59 ? 149.807 211.757 181.824 1.00 185.37 1533 THR D N 1
ATOM 7082 C CA . THR D 1 59 ? 150.835 212.737 182.158 1.00 183.62 1533 THR D CA 1
ATOM 7083 C C . THR D 1 59 ? 150.276 213.855 183.030 1.00 180.45 1533 THR D C 1
ATOM 7084 O O . THR D 1 59 ? 150.929 214.289 183.986 1.00 180.19 1533 THR D O 1
ATOM 7088 N N . GLU D 1 60 ? 149.069 214.333 182.718 1.00 181.92 1534 GLU D N 1
ATOM 7089 C CA . GLU D 1 60 ? 148.460 215.380 183.533 1.00 182.90 1534 GLU D CA 1
ATOM 7090 C C . GLU D 1 60 ? 148.144 214.875 184.936 1.00 181.37 1534 GLU D C 1
ATOM 7091 O O . GLU D 1 60 ? 148.349 215.595 185.921 1.00 179.97 1534 GLU D O 1
ATOM 7097 N N . VAL D 1 61 ? 147.643 213.643 185.045 1.00 179.85 1535 VAL D N 1
ATOM 7098 C CA . VAL D 1 61 ? 147.351 213.060 186.353 1.00 176.48 1535 VAL D CA 1
ATOM 7099 C C . VAL D 1 61 ? 148.630 212.920 187.172 1.00 175.53 1535 VAL D C 1
ATOM 7100 O O . VAL D 1 61 ? 148.755 213.488 188.264 1.00 174.30 1535 VAL D O 1
ATOM 7104 N N . LEU D 1 62 ? 149.586 212.135 186.664 1.00 177.03 1536 LEU D N 1
ATOM 7105 C CA . LEU D 1 62 ? 150.873 211.968 187.335 1.00 172.42 1536 LEU D CA 1
ATOM 7106 C C . LEU D 1 62 ? 151.523 213.297 187.702 1.00 169.82 1536 LEU D C 1
ATOM 7107 O O . LEU D 1 62 ? 152.209 213.386 188.726 1.00 167.10 1536 LEU D O 1
ATOM 7112 N N . TYR D 1 63 ? 151.336 214.332 186.880 1.00 172.35 1537 TYR D N 1
ATOM 7113 C CA . TYR D 1 63 ? 151.851 215.652 187.233 1.00 172.53 1537 TYR D CA 1
ATOM 7114 C C . TYR D 1 63 ? 151.251 216.141 188.545 1.00 169.81 1537 TYR D C 1
ATOM 7115 O O . TYR D 1 63 ? 151.977 216.530 189.466 1.00 167.40 1537 TYR D O 1
ATOM 7124 N N . TRP D 1 64 ? 149.918 216.140 188.641 1.00 170.59 1538 TRP D N 1
ATOM 7125 C CA . TRP D 1 64 ? 149.265 216.600 189.863 1.00 171.46 1538 TRP D CA 1
ATOM 7126 C C . TRP D 1 64 ? 149.662 215.748 191.060 1.00 166.56 1538 TRP D C 1
ATOM 7127 O O . TRP D 1 64 ? 149.870 216.273 192.160 1.00 164.58 1538 TRP D O 1
ATOM 7138 N N . ILE D 1 65 ? 149.773 214.431 190.870 1.00 164.36 1539 ILE D N 1
ATOM 7139 C CA . ILE D 1 65 ? 150.194 213.568 191.970 1.00 158.95 1539 ILE D CA 1
ATOM 7140 C C . ILE D 1 65 ? 151.613 213.920 192.393 1.00 154.81 1539 ILE D C 1
ATOM 7141 O O . ILE D 1 65 ? 151.935 213.950 193.587 1.00 151.50 1539 ILE D O 1
ATOM 7146 N N . ASN D 1 66 ? 152.481 214.202 191.420 1.00 157.47 1540 ASN D N 1
ATOM 7147 C CA . ASN D 1 66 ? 153.837 214.628 191.736 1.00 155.81 1540 ASN D CA 1
ATOM 7148 C C . ASN D 1 66 ? 153.844 215.991 192.416 1.00 155.35 1540 ASN D C 1
ATOM 7149 O O . ASN D 1 66 ? 154.730 216.275 193.228 1.00 154.08 1540 ASN D O 1
ATOM 7154 N N . VAL D 1 67 ? 152.871 216.846 192.090 1.00 156.85 1541 VAL D N 1
ATOM 7155 C CA . VAL D 1 67 ? 152.699 218.100 192.817 1.00 155.52 1541 VAL D CA 1
ATOM 7156 C C . VAL D 1 67 ? 152.209 217.838 194.236 1.00 150.62 1541 VAL D C 1
ATOM 7157 O O . VAL D 1 67 ? 152.650 218.492 195.189 1.00 148.27 1541 VAL D O 1
ATOM 7161 N N . VAL D 1 68 ? 151.275 216.899 194.400 1.00 150.33 1542 VAL D N 1
ATOM 7162 C CA . VAL D 1 68 ? 150.751 216.591 195.730 1.00 145.76 1542 VAL D CA 1
ATOM 7163 C C . VAL D 1 68 ? 151.880 216.179 196.669 1.00 144.11 1542 VAL D C 1
ATOM 7164 O O . VAL D 1 68 ? 151.955 21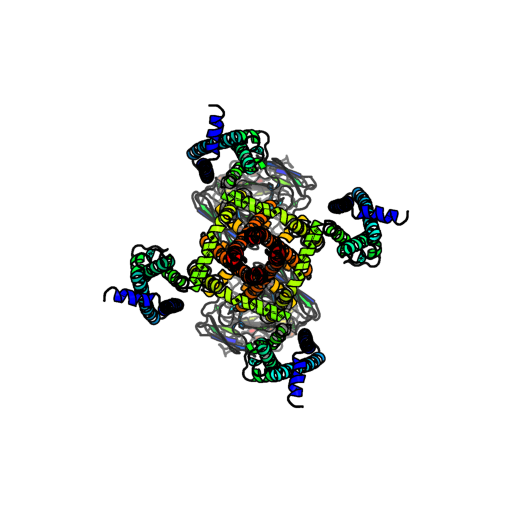6.635 197.815 1.00 142.23 1542 VAL D O 1
ATOM 7168 N N . PHE D 1 69 ? 152.774 215.311 196.194 1.00 143.43 1543 PHE D N 1
ATOM 7169 C CA . PHE D 1 69 ? 153.895 214.870 197.018 1.00 137.52 1543 PHE D CA 1
ATOM 7170 C C . PHE D 1 69 ? 154.819 216.027 197.384 1.00 138.80 1543 PHE D C 1
ATOM 7171 O O . PHE D 1 69 ? 155.236 216.156 198.540 1.00 140.21 1543 PHE D O 1
ATOM 7179 N N . ILE D 1 70 ? 155.155 216.877 196.411 1.00 140.36 1544 ILE D N 1
ATOM 7180 C CA . ILE D 1 70 ? 156.209 217.863 196.636 1.00 141.83 1544 ILE D CA 1
ATOM 7181 C C . ILE D 1 70 ? 155.791 218.879 197.694 1.00 141.96 1544 ILE D C 1
ATOM 7182 O O . ILE D 1 70 ? 156.620 219.342 198.485 1.00 143.92 1544 ILE D O 1
ATOM 7187 N N . ILE D 1 71 ? 154.508 219.243 197.733 1.00 141.66 1545 ILE D N 1
ATOM 7188 C CA . ILE D 1 71 ? 154.040 220.093 198.821 1.00 144.76 1545 ILE D CA 1
ATOM 7189 C C . ILE D 1 71 ? 153.931 219.289 200.110 1.00 140.57 1545 ILE D C 1
ATOM 7190 O O . ILE D 1 71 ? 154.178 219.815 201.202 1.00 139.76 1545 ILE D O 1
ATOM 7195 N N . LEU D 1 72 ? 153.560 218.010 200.012 1.00 136.40 1546 LEU D N 1
ATOM 7196 C CA . LEU D 1 72 ? 153.374 217.198 201.209 1.00 134.82 1546 LEU D CA 1
ATOM 7197 C C . LEU D 1 72 ? 154.705 216.923 201.901 1.00 137.48 1546 LEU D C 1
ATOM 7198 O O . LEU D 1 72 ? 154.771 216.881 203.134 1.00 137.34 1546 LEU D O 1
ATOM 7203 N N . PHE D 1 73 ? 155.773 216.714 201.128 1.00 137.92 1547 PHE D N 1
ATOM 7204 C CA . PHE D 1 73 ? 157.102 216.640 201.727 1.00 134.95 1547 PHE D CA 1
ATOM 7205 C C . PHE D 1 73 ? 157.603 218.007 202.171 1.00 136.67 1547 PHE D C 1
ATOM 7206 O O . PHE D 1 73 ? 158.439 218.090 203.077 1.00 142.25 1547 PHE D O 1
ATOM 7214 N N . THR D 1 74 ? 157.119 219.083 201.547 1.00 137.72 1548 THR D N 1
ATOM 7215 C CA . THR D 1 74 ? 157.547 220.416 201.956 1.00 140.78 1548 THR D CA 1
ATOM 7216 C C . THR D 1 74 ? 157.080 220.741 203.370 1.00 140.85 1548 THR D C 1
ATOM 7217 O O . THR D 1 74 ? 157.844 221.299 204.167 1.00 141.17 1548 THR D O 1
ATOM 7221 N N . ILE D 1 75 ? 155.835 220.397 203.705 1.00 138.61 1549 ILE D N 1
ATOM 7222 C CA . ILE D 1 75 ? 155.348 220.661 205.055 1.00 140.14 1549 ILE D CA 1
ATOM 7223 C C . ILE D 1 75 ? 156.076 219.791 206.071 1.00 142.05 1549 ILE D C 1
ATOM 7224 O O . ILE D 1 75 ? 156.217 220.176 207.238 1.00 143.56 1549 ILE D O 1
ATOM 7229 N N . GLU D 1 76 ? 156.545 218.611 205.657 1.00 140.26 1550 GLU D N 1
ATOM 7230 C CA . GLU D 1 76 ? 157.364 217.785 206.539 1.00 137.64 1550 GLU D CA 1
ATOM 7231 C C . GLU D 1 76 ? 158.651 218.505 206.922 1.00 138.02 1550 GLU D C 1
ATOM 7232 O O . GLU D 1 76 ? 159.025 218.549 208.099 1.00 142.58 1550 GLU D O 1
ATOM 7238 N N . ILE D 1 77 ? 159.347 219.068 205.933 1.00 134.05 1551 ILE D N 1
ATOM 7239 C CA . ILE D 1 77 ? 160.575 219.810 206.208 1.00 133.94 1551 ILE D CA 1
ATOM 7240 C C . ILE D 1 77 ? 160.286 221.012 207.098 1.00 140.37 1551 ILE D C 1
ATOM 7241 O O . ILE D 1 77 ? 161.040 221.305 208.035 1.00 143.49 1551 ILE D O 1
ATOM 7246 N N . ILE D 1 78 ? 159.194 221.728 206.820 1.00 142.75 1552 ILE D N 1
ATOM 7247 C CA . ILE D 1 78 ? 158.831 222.884 207.637 1.00 145.07 1552 ILE D CA 1
ATOM 7248 C C . ILE D 1 78 ? 158.568 222.458 209.076 1.00 146.25 1552 ILE D C 1
ATOM 7249 O O . ILE D 1 78 ? 159.037 223.096 210.027 1.00 150.39 1552 ILE D O 1
ATOM 7254 N N . LEU D 1 79 ? 157.813 221.372 209.258 1.00 141.69 1553 LEU D N 1
ATOM 7255 C CA . LEU D 1 79 ? 157.550 220.863 210.600 1.00 139.41 1553 LEU D CA 1
ATOM 7256 C C . LEU D 1 79 ? 158.843 220.483 211.311 1.00 143.70 1553 LEU D C 1
ATOM 7257 O O . LEU D 1 79 ? 159.058 220.847 212.473 1.00 146.02 1553 LEU D O 1
ATOM 7262 N N . ARG D 1 80 ? 159.716 219.743 210.625 1.00 143.44 1554 ARG D N 1
ATOM 7263 C CA . ARG D 1 80 ? 160.949 219.278 211.253 1.00 141.29 1554 ARG D CA 1
ATOM 7264 C C . ARG D 1 80 ? 161.873 220.440 211.597 1.00 143.19 1554 ARG D C 1
ATOM 7265 O O . ARG D 1 80 ? 162.551 220.411 212.630 1.00 149.18 1554 ARG D O 1
ATOM 7273 N N . ILE D 1 81 ? 161.928 221.463 210.743 1.00 140.29 1555 ILE D N 1
ATOM 7274 C CA . ILE D 1 81 ? 162.680 222.663 211.096 1.00 143.53 1555 ILE D CA 1
ATOM 7275 C C . ILE D 1 81 ? 162.024 223.375 212.271 1.00 150.12 1555 ILE D C 1
ATOM 7276 O O . ILE D 1 81 ? 162.707 223.849 213.187 1.00 150.78 1555 ILE D O 1
ATOM 7281 N N . TYR D 1 82 ? 160.691 223.462 212.266 1.00 150.62 1556 TYR D N 1
ATOM 7282 C CA . TYR D 1 82 ? 159.982 224.168 213.329 1.00 151.92 1556 TYR D CA 1
ATOM 7283 C C . TYR D 1 82 ? 160.291 223.584 214.703 1.00 153.94 1556 TYR D C 1
ATOM 7284 O O . TYR D 1 82 ? 160.374 224.322 215.691 1.00 158.71 1556 TYR D O 1
ATOM 7293 N N . VAL D 1 83 ? 160.465 222.269 214.789 1.00 148.70 1557 VAL D N 1
ATOM 7294 C CA . VAL D 1 83 ? 160.787 221.639 216.066 1.00 148.57 1557 VAL D CA 1
ATOM 7295 C C . VAL D 1 83 ? 162.288 221.653 216.343 1.00 145.79 1557 VAL D C 1
ATOM 7296 O O . VAL D 1 83 ? 162.722 222.059 217.425 1.00 147.79 1557 VAL D O 1
ATOM 7300 N N . HIS D 1 84 ? 163.116 221.221 215.392 1.00 143.39 1558 HIS D N 1
ATOM 7301 C CA . HIS D 1 84 ? 164.536 221.046 215.664 1.00 142.14 1558 HIS D CA 1
ATOM 7302 C C . HIS D 1 84 ? 165.347 222.322 215.487 1.00 144.64 1558 HIS D C 1
ATOM 7303 O O . HIS D 1 84 ? 166.407 222.452 216.109 1.00 146.58 1558 HIS D O 1
ATOM 7310 N N . ARG D 1 85 ? 164.865 223.265 214.675 1.00 145.43 1559 ARG D N 1
ATOM 7311 C CA . ARG D 1 85 ? 165.450 224.597 214.545 1.00 146.64 1559 ARG D CA 1
ATOM 7312 C C . ARG D 1 85 ? 166.959 224.573 214.330 1.00 146.00 1559 ARG D C 1
ATOM 7313 O O . ARG D 1 85 ? 167.438 224.083 213.302 1.00 145.55 1559 ARG D O 1
ATOM 7321 N N . ILE D 1 86 ? 167.710 225.109 215.295 1.00 147.08 1560 ILE D N 1
ATOM 7322 C CA . ILE D 1 86 ? 169.158 225.236 215.148 1.00 148.28 1560 ILE D CA 1
ATOM 7323 C C . ILE D 1 86 ? 169.817 223.870 214.998 1.00 147.59 1560 ILE D C 1
ATOM 7324 O O . ILE D 1 86 ? 170.870 223.745 214.361 1.00 144.64 1560 ILE D O 1
ATOM 7329 N N . SER D 1 87 ? 169.196 222.821 215.539 1.00 150.86 1561 SER D N 1
ATOM 7330 C CA . SER D 1 87 ? 169.784 221.491 215.456 1.00 149.25 1561 SER D CA 1
ATOM 7331 C C . SER D 1 87 ? 169.456 220.788 214.148 1.00 144.46 1561 SER D C 1
ATOM 7332 O O . SER D 1 87 ? 170.204 219.894 213.738 1.00 138.97 1561 SER D O 1
ATOM 7335 N N . PHE D 1 88 ? 168.352 221.160 213.496 1.00 141.51 1562 PHE D N 1
ATOM 7336 C CA . PHE D 1 88 ? 168.017 220.579 212.200 1.00 136.85 1562 PHE D CA 1
ATOM 7337 C C . PHE D 1 88 ? 169.141 220.801 211.195 1.00 139.21 1562 PHE D C 1
ATOM 7338 O O . PHE D 1 88 ? 169.554 219.872 210.492 1.00 142.97 1562 PHE D O 1
ATOM 7346 N N . PHE D 1 89 ? 169.655 222.028 211.118 1.00 139.64 1563 PHE D N 1
ATOM 7347 C CA . PHE D 1 89 ? 170.713 222.356 210.170 1.00 141.45 1563 PHE D CA 1
ATOM 7348 C C . PHE D 1 89 ? 172.083 221.895 210.653 1.00 143.23 1563 PHE D C 1
ATOM 7349 O O . PHE D 1 89 ? 173.100 222.536 210.368 1.00 145.38 1563 PHE D O 1
ATOM 7357 N N . LYS D 1 90 ? 172.116 220.781 211.378 1.00 140.78 1564 LYS D N 1
ATOM 7358 C CA . LYS D 1 90 ? 173.357 220.149 211.815 1.00 139.88 1564 LYS D CA 1
ATOM 7359 C C . LYS D 1 90 ? 173.322 218.630 211.747 1.00 140.10 1564 LYS D C 1
ATOM 7360 O O . LYS D 1 90 ? 174.372 218.021 211.521 1.00 138.16 1564 LYS D O 1
ATOM 7366 N N . ASP D 1 91 ? 172.172 218.000 211.936 1.00 137.69 1565 ASP D N 1
ATOM 7367 C CA . ASP D 1 91 ? 171.992 216.598 211.598 1.00 128.24 1565 ASP D CA 1
ATOM 7368 C C . ASP D 1 91 ? 172.204 216.412 210.100 1.00 126.38 1565 ASP D C 1
ATOM 7369 O O . ASP D 1 91 ? 171.447 216.985 209.301 1.00 126.66 1565 ASP D O 1
ATOM 7374 N N . PRO D 1 92 ? 173.209 215.644 209.676 1.00 123.92 1566 PRO D N 1
ATOM 7375 C CA . PRO D 1 92 ? 173.425 215.457 208.232 1.00 119.76 1566 PRO D CA 1
ATOM 7376 C C . PRO D 1 92 ? 172.252 214.801 207.532 1.00 121.49 1566 PRO D C 1
ATOM 7377 O O . PRO D 1 92 ? 172.044 215.038 206.336 1.00 126.57 1566 PRO D O 1
ATOM 7381 N N . TRP D 1 93 ? 171.481 213.976 208.239 1.00 119.55 1567 TRP D N 1
ATOM 7382 C CA . TRP D 1 93 ? 170.334 213.321 207.620 1.00 113.92 1567 TRP D CA 1
ATOM 7383 C C . TRP D 1 93 ? 169.242 214.332 207.297 1.00 118.29 1567 TRP D C 1
ATOM 7384 O O . TRP D 1 93 ? 168.702 214.344 206.185 1.00 122.98 1567 TRP D O 1
ATOM 7395 N N . SER D 1 94 ? 168.896 215.183 208.265 1.00 120.41 1568 SER D N 1
ATOM 7396 C CA . SER D 1 94 ? 167.922 216.240 208.014 1.00 122.45 1568 SER D CA 1
ATOM 7397 C C . SER D 1 94 ? 168.431 217.233 206.978 1.00 123.64 1568 SER D C 1
ATOM 7398 O O . SER D 1 94 ? 167.656 217.740 206.159 1.00 129.97 1568 SER D O 1
ATOM 7401 N N . LEU D 1 95 ? 169.731 217.533 207.007 1.00 121.25 1569 LEU D N 1
ATOM 7402 C CA . LEU D 1 95 ? 170.301 218.464 206.039 1.00 124.36 1569 LEU D CA 1
ATOM 7403 C C . LEU D 1 95 ? 170.151 217.945 204.615 1.00 127.83 1569 LEU D C 1
ATOM 7404 O O . LEU D 1 95 ? 169.895 218.719 203.687 1.00 131.78 1569 LEU D O 1
ATOM 7409 N N . PHE D 1 96 ? 170.317 216.635 204.424 1.00 127.05 1570 PHE D N 1
ATOM 7410 C CA . PHE D 1 96 ? 170.123 216.043 203.104 1.00 121.89 1570 PHE D CA 1
ATOM 7411 C C . PHE D 1 96 ? 168.668 216.149 202.662 1.00 124.30 1570 PHE D C 1
ATOM 7412 O O . PHE D 1 96 ? 168.383 216.559 201.531 1.00 129.69 1570 PHE D O 1
ATOM 7420 N N . ASP D 1 97 ? 167.733 215.768 203.538 1.00 124.21 1571 ASP D N 1
ATOM 7421 C CA . ASP D 1 97 ? 166.314 215.846 203.200 1.00 127.25 1571 ASP D CA 1
ATOM 7422 C C . ASP D 1 97 ? 165.912 217.261 202.806 1.00 132.11 1571 ASP D C 1
ATOM 7423 O O . ASP D 1 97 ? 165.088 217.453 201.905 1.00 135.45 1571 ASP D O 1
ATOM 7428 N N . PHE D 1 98 ? 166.472 218.263 203.484 1.00 131.38 1572 PHE D N 1
ATOM 7429 C CA . PHE D 1 98 ? 166.182 219.651 203.142 1.00 133.05 1572 PHE D CA 1
ATOM 7430 C C . PHE D 1 98 ? 166.632 219.974 201.722 1.00 135.09 1572 PHE D C 1
ATOM 7431 O O . PHE D 1 98 ? 165.869 220.537 200.929 1.00 137.84 1572 PHE D O 1
ATOM 7439 N N . VAL D 1 99 ? 167.880 219.635 201.390 1.00 131.28 1573 VAL D N 1
ATOM 7440 C CA . VAL D 1 99 ? 168.407 219.903 200.054 1.00 130.46 1573 VAL D CA 1
ATOM 7441 C C . VAL D 1 99 ? 167.567 219.213 198.986 1.00 133.12 1573 VAL D C 1
ATOM 7442 O O . VAL D 1 99 ? 167.314 219.777 197.915 1.00 139.66 1573 VAL D O 1
ATOM 7446 N N . VAL D 1 100 ? 167.114 217.987 199.260 1.00 130.49 1574 VAL D N 1
ATOM 7447 C CA . VAL D 1 100 ? 166.356 217.236 198.262 1.00 132.30 1574 VAL D CA 1
ATOM 7448 C C . VAL D 1 100 ? 165.030 217.920 197.957 1.00 137.59 1574 VAL D C 1
ATOM 7449 O O . VAL D 1 100 ? 164.597 217.975 196.799 1.00 143.19 1574 VAL D O 1
ATOM 7453 N N . VAL D 1 101 ? 164.369 218.465 198.979 1.00 135.72 1575 VAL D N 1
ATOM 7454 C CA . VAL D 1 101 ? 163.109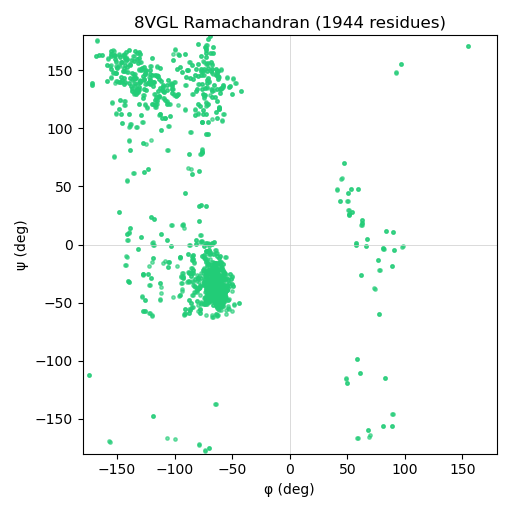 219.165 198.744 1.00 138.37 1575 VAL D CA 1
ATOM 7455 C C . VAL D 1 101 ? 163.346 220.433 197.933 1.00 142.12 1575 VAL D C 1
ATOM 7456 O O . VAL D 1 101 ? 162.559 220.773 197.041 1.00 144.17 1575 VAL D O 1
ATOM 7460 N N . ILE D 1 102 ? 164.434 221.148 198.224 1.00 139.68 1576 ILE D N 1
ATOM 7461 C CA . ILE D 1 102 ? 164.776 222.344 197.457 1.00 141.42 1576 ILE D CA 1
ATOM 7462 C C . ILE D 1 102 ? 164.974 221.998 195.986 1.00 145.56 1576 ILE D C 1
ATOM 7463 O O . ILE D 1 102 ? 164.383 222.623 195.097 1.00 150.30 1576 ILE D O 1
ATOM 7468 N N . ILE D 1 103 ? 165.814 220.999 195.708 1.00 142.51 1577 ILE D N 1
ATOM 7469 C CA . ILE D 1 103 ? 166.071 220.600 194.327 1.00 143.50 1577 ILE D CA 1
ATOM 7470 C C . ILE D 1 103 ? 164.800 220.075 193.670 1.00 148.50 1577 ILE D C 1
ATOM 7471 O O . ILE D 1 103 ? 164.558 220.306 192.478 1.00 155.65 1577 ILE D O 1
ATOM 7476 N N . SER D 1 104 ? 163.954 219.386 194.436 1.00 146.67 1578 SER D N 1
ATOM 7477 C CA . SER D 1 104 ? 162.731 218.838 193.863 1.00 149.13 1578 SER D CA 1
ATOM 7478 C C . SER D 1 104 ? 161.682 219.910 193.601 1.00 154.81 1578 SER D C 1
ATOM 7479 O O . SER D 1 104 ? 160.771 219.684 192.799 1.00 157.51 1578 SER D O 1
ATOM 7482 N N . ILE D 1 105 ? 161.786 221.064 194.262 1.00 155.43 1579 ILE D N 1
ATOM 7483 C CA . ILE D 1 105 ? 160.982 222.219 193.872 1.00 157.43 1579 ILE D CA 1
ATOM 7484 C C . ILE D 1 105 ? 161.523 222.825 192.584 1.00 158.91 1579 ILE D C 1
ATOM 7485 O O . ILE D 1 105 ? 160.777 223.061 191.625 1.00 160.71 1579 ILE D O 1
ATOM 7490 N N . VAL D 1 106 ? 162.829 223.095 192.552 1.00 158.29 1580 VAL D N 1
ATOM 7491 C CA . VAL D 1 106 ? 163.456 223.710 191.384 1.00 163.69 1580 VAL D CA 1
ATOM 7492 C C . VAL D 1 106 ? 163.240 222.854 190.142 1.00 169.70 1580 VAL D C 1
ATOM 7493 O O . VAL D 1 106 ? 162.859 223.355 189.078 1.00 177.43 1580 VAL D O 1
ATOM 7497 N N . GLY D 1 107 ? 163.475 221.548 190.259 1.00 164.83 1581 GLY D N 1
ATOM 7498 C CA . GLY D 1 107 ? 163.366 220.646 189.129 1.00 164.27 1581 GLY D CA 1
ATOM 7499 C C . GLY D 1 107 ? 161.975 220.440 188.569 1.00 168.89 1581 GLY D C 1
ATOM 7500 O O . GLY D 1 107 ? 161.829 219.670 187.615 1.00 170.70 1581 GLY D O 1
ATOM 7501 N N . MET D 1 108 ? 160.950 221.090 189.119 1.00 170.49 1582 MET D N 1
ATOM 7502 C CA . MET D 1 108 ? 159.604 220.979 188.569 1.00 171.94 1582 MET D CA 1
ATOM 7503 C C . MET D 1 108 ? 158.934 222.314 188.275 1.00 177.67 1582 MET D C 1
ATOM 7504 O O . MET D 1 108 ? 158.070 222.361 187.391 1.00 177.63 1582 MET D O 1
ATOM 7509 N N . PHE D 1 109 ? 159.315 223.399 188.947 1.00 177.75 1583 PHE D N 1
ATOM 7510 C CA . PHE D 1 109 ? 158.683 224.692 188.731 1.00 175.71 1583 PHE D CA 1
ATOM 7511 C C . PHE D 1 109 ? 159.639 225.757 188.216 1.00 179.95 1583 PHE D C 1
ATOM 7512 O O . PHE D 1 109 ? 159.208 226.892 187.986 1.00 180.77 1583 PHE D O 1
ATOM 7520 N N . LEU D 1 110 ? 160.917 225.429 188.022 1.00 184.55 1584 LEU D N 1
ATOM 7521 C CA . LEU D 1 110 ? 161.877 226.395 187.509 1.00 193.48 1584 LEU D CA 1
ATOM 7522 C C . LEU D 1 110 ? 162.870 225.804 186.520 1.00 201.63 1584 LEU D C 1
ATOM 7523 O O . LEU D 1 110 ? 163.769 226.526 186.079 1.00 207.30 1584 LEU D O 1
ATOM 7528 N N . ALA D 1 111 ? 162.744 224.525 186.159 1.00 200.75 1585 ALA D N 1
ATOM 7529 C CA . ALA D 1 111 ? 163.726 223.901 185.277 1.00 207.98 1585 ALA D CA 1
ATOM 7530 C C . ALA D 1 111 ? 163.732 224.561 183.903 1.00 215.83 1585 ALA D C 1
ATOM 7531 O O . ALA D 1 111 ? 164.793 224.903 183.369 1.00 216.39 1585 ALA D O 1
ATOM 7533 N N . ASP D 1 112 ? 162.549 224.741 183.312 1.00 218.09 1586 ASP D N 1
ATOM 7534 C CA . ASP D 1 112 ? 162.455 225.456 182.043 1.00 216.06 1586 ASP D CA 1
ATOM 7535 C C . ASP D 1 112 ? 162.912 226.904 182.181 1.00 218.51 1586 ASP D C 1
ATOM 7536 O O . ASP D 1 112 ? 163.606 227.428 181.303 1.00 219.94 1586 ASP D O 1
ATOM 7541 N N . LEU D 1 113 ? 162.525 227.569 183.274 1.00 218.81 1587 LEU D N 1
ATOM 7542 C CA . LEU D 1 113 ? 162.972 228.941 183.507 1.00 217.01 1587 LEU D CA 1
ATOM 7543 C C . LEU D 1 113 ? 164.490 229.043 183.606 1.00 218.62 1587 LEU D C 1
ATOM 7544 O O . LEU D 1 113 ? 165.060 230.095 183.295 1.00 218.42 1587 LEU D O 1
ATOM 7549 N N . ILE D 1 114 ? 165.160 227.977 184.038 1.00 219.78 1588 ILE D N 1
ATOM 7550 C CA . ILE D 1 114 ? 166.621 227.973 184.057 1.00 220.85 1588 ILE D CA 1
ATOM 7551 C C . ILE D 1 114 ? 167.178 227.733 182.660 1.00 223.68 1588 ILE D C 1
ATOM 7552 O O . ILE D 1 114 ? 167.972 228.528 182.143 1.00 224.49 1588 ILE D O 1
ATOM 7557 N N . GLU D 1 115 ? 166.773 226.626 182.033 1.00 224.14 1589 GLU D N 1
ATOM 7558 C CA . GLU D 1 115 ? 167.344 226.230 180.751 1.00 223.25 1589 GLU D CA 1
ATOM 7559 C C . GLU D 1 115 ? 167.075 227.248 179.651 1.00 224.41 1589 GLU D C 1
ATOM 7560 O O . GLU D 1 115 ? 167.836 227.308 178.679 1.00 222.93 1589 GLU D O 1
ATOM 7566 N N . THR D 1 116 ? 166.016 228.049 179.779 1.00 225.26 1590 THR D N 1
ATOM 7567 C CA . THR D 1 116 ? 165.726 229.082 178.792 1.00 225.64 1590 THR D CA 1
ATOM 7568 C C . THR D 1 116 ? 166.717 230.239 178.833 1.00 226.17 1590 THR D C 1
ATOM 7569 O O . THR D 1 116 ? 166.666 231.102 177.950 1.00 225.84 1590 THR D O 1
ATOM 7573 N N . TYR D 1 117 ? 167.610 230.281 179.822 1.00 226.43 1591 TYR D N 1
ATOM 7574 C CA . TYR D 1 117 ? 168.620 231.331 179.878 1.00 224.73 1591 TYR D CA 1
ATOM 7575 C C . TYR D 1 117 ? 170.019 230.736 179.982 1.00 222.75 1591 TYR D C 1
ATOM 7576 O O . TYR D 1 117 ? 170.878 231.005 179.137 1.00 219.31 1591 TYR D O 1
ATOM 7585 N N . PHE D 1 118 ? 170.256 229.927 181.012 1.00 222.32 1592 PHE D N 1
ATOM 7586 C CA . PHE D 1 118 ? 171.510 229.183 181.142 1.00 220.76 1592 PHE D CA 1
ATOM 7587 C C . PHE D 1 118 ? 171.432 227.862 180.372 1.00 220.70 1592 PHE D C 1
ATOM 7588 O O . PHE D 1 118 ? 171.462 226.770 180.936 1.00 219.97 1592 PHE D O 1
ATOM 7596 N N . VAL D 1 119 ? 171.315 227.984 179.052 1.00 221.13 1593 VAL D N 1
ATOM 7597 C CA . VAL D 1 119 ? 171.200 226.814 178.186 1.00 220.06 1593 VAL D CA 1
ATOM 7598 C C . VAL D 1 119 ? 172.527 226.052 178.209 1.00 218.60 1593 VAL D C 1
ATOM 7599 O O . VAL D 1 119 ? 173.538 226.509 177.668 1.00 214.79 1593 VAL D O 1
ATOM 7603 N N . SER D 1 120 ? 172.532 224.896 178.872 1.00 217.93 1594 SER D N 1
ATOM 7604 C CA . SER D 1 120 ? 173.697 224.028 178.929 1.00 216.43 1594 SER D CA 1
ATOM 7605 C C . SER D 1 120 ? 173.260 222.598 178.633 1.00 214.11 1594 SER D C 1
ATOM 7606 O O . SER D 1 120 ? 172.248 222.133 179.185 1.00 211.42 1594 SER D O 1
ATOM 7609 N N . PRO D 1 121 ? 173.980 221.872 177.772 1.00 213.60 1595 PRO D N 1
ATOM 7610 C CA . PRO D 1 121 ? 173.561 220.501 177.442 1.00 211.89 1595 PRO D CA 1
ATOM 7611 C C . PRO D 1 121 ? 173.647 219.533 178.608 1.00 210.99 1595 PRO D C 1
ATOM 7612 O O . PRO D 1 121 ? 172.986 218.488 178.568 1.00 206.54 1595 PRO D O 1
ATOM 7616 N N . THR D 1 122 ? 174.439 219.837 179.640 1.00 210.73 1596 THR D N 1
ATOM 7617 C CA . THR D 1 122 ? 174.471 218.975 180.816 1.00 205.00 1596 THR D CA 1
ATOM 7618 C C . THR D 1 122 ? 173.141 218.984 181.558 1.00 200.01 1596 THR D C 1
ATOM 7619 O O . THR D 1 122 ? 172.727 217.951 182.096 1.00 194.50 1596 THR D O 1
ATOM 7623 N N . LEU D 1 123 ? 172.450 220.128 181.575 1.00 201.72 1597 LEU D N 1
ATOM 7624 C CA . LEU D 1 123 ? 171.263 220.273 182.413 1.00 197.40 1597 LEU D CA 1
ATOM 7625 C C . LEU D 1 123 ? 170.155 219.322 181.981 1.00 194.53 1597 LEU D C 1
ATOM 7626 O O . LEU D 1 123 ? 169.429 218.782 182.825 1.00 186.38 1597 LEU D O 1
ATOM 7631 N N . PHE D 1 124 ? 169.998 219.117 180.670 1.00 201.84 1598 PHE D N 1
ATOM 7632 C CA . PHE D 1 124 ? 169.013 218.157 180.181 1.00 200.86 1598 PHE D CA 1
ATOM 7633 C C . PHE D 1 124 ? 169.234 216.767 180.768 1.00 194.90 1598 PHE D C 1
ATOM 7634 O O . PHE D 1 124 ? 168.288 215.977 180.864 1.00 189.95 1598 PHE D O 1
ATOM 7642 N N . ARG D 1 125 ? 170.468 216.450 181.165 1.00 190.60 1599 ARG D N 1
ATOM 7643 C CA . ARG D 1 125 ? 170.770 215.196 181.837 1.00 176.75 1599 ARG D CA 1
ATOM 7644 C C . ARG D 1 125 ? 171.018 215.344 183.332 1.00 170.59 1599 ARG D C 1
ATOM 7645 O O . ARG D 1 125 ? 171.022 214.332 184.039 1.00 164.39 1599 ARG D O 1
ATOM 7653 N N . VAL D 1 126 ? 171.236 216.559 183.830 1.00 175.05 1600 VAL D N 1
ATOM 7654 C CA . VAL D 1 126 ? 171.536 216.738 185.248 1.00 170.51 1600 VAL D CA 1
ATOM 7655 C C . VAL D 1 126 ? 170.267 216.917 186.082 1.00 168.32 1600 VAL D C 1
ATOM 7656 O O . VAL D 1 126 ? 170.217 216.468 187.231 1.00 166.90 1600 VAL D O 1
ATOM 7660 N N . ILE D 1 127 ? 169.223 217.530 185.517 1.00 168.12 1601 ILE D N 1
ATOM 7661 C CA . ILE D 1 127 ? 167.986 217.761 186.258 1.00 166.66 1601 ILE D CA 1
ATOM 7662 C C . ILE D 1 127 ? 167.331 216.450 186.690 1.00 161.99 1601 ILE D C 1
ATOM 7663 O O . ILE D 1 127 ? 166.485 216.446 187.592 1.00 155.75 1601 ILE D O 1
ATOM 7668 N N . ARG D 1 128 ? 167.738 215.322 186.098 1.00 160.27 1602 ARG D N 1
ATOM 7669 C CA . ARG D 1 128 ? 167.416 214.013 186.662 1.00 151.67 1602 ARG D CA 1
ATOM 7670 C C . ARG D 1 128 ? 167.763 213.911 188.144 1.00 145.87 1602 ARG D C 1
ATOM 7671 O O . ARG D 1 128 ? 167.153 213.116 188.867 1.00 137.56 1602 ARG D O 1
ATOM 7679 N N . LEU D 1 129 ? 168.751 214.685 188.608 1.00 147.93 1603 LEU D N 1
ATOM 7680 C CA . LEU D 1 129 ? 169.209 214.584 189.992 1.00 140.96 1603 LEU D CA 1
ATOM 7681 C C . LEU D 1 129 ? 168.070 214.736 190.993 1.00 135.64 1603 LEU D C 1
ATOM 7682 O O . LEU D 1 129 ? 168.130 214.170 192.090 1.00 131.56 1603 LEU D O 1
ATOM 7687 N N . ALA D 1 130 ? 167.026 215.490 190.638 1.00 139.68 1604 ALA D N 1
ATOM 7688 C CA . ALA D 1 130 ? 165.867 215.593 191.518 1.00 141.79 1604 ALA D CA 1
ATOM 7689 C C . ALA D 1 130 ? 165.188 214.244 191.712 1.00 136.71 1604 ALA D C 1
ATOM 7690 O O . ALA D 1 130 ? 164.586 213.998 192.763 1.00 134.45 1604 ALA D O 1
ATOM 7692 N N . ARG D 1 131 ? 165.272 213.362 190.715 1.00 134.84 1605 ARG D N 1
ATOM 7693 C CA . ARG D 1 131 ? 164.731 212.017 190.868 1.00 129.80 1605 ARG D CA 1
ATOM 7694 C C . ARG D 1 131 ? 165.606 211.182 191.794 1.00 122.81 1605 ARG D C 1
ATOM 7695 O O . ARG D 1 131 ? 165.105 210.526 192.715 1.00 121.57 1605 ARG D O 1
ATOM 7703 N N . ILE D 1 132 ? 166.919 211.184 191.550 1.00 121.64 1606 ILE D N 1
ATOM 7704 C CA . ILE D 1 132 ? 167.836 210.365 192.339 1.00 111.55 1606 ILE D CA 1
ATOM 7705 C C . ILE D 1 132 ? 167.787 210.761 193.809 1.00 112.51 1606 ILE D C 1
ATOM 7706 O O . ILE D 1 132 ? 167.801 209.902 194.699 1.00 111.23 1606 ILE D O 1
ATOM 7711 N N . GLY D 1 133 ? 167.736 212.064 194.088 1.00 115.06 1607 GLY D N 1
ATOM 7712 C CA . GLY D 1 133 ? 167.655 212.512 195.469 1.00 110.28 1607 GLY D CA 1
ATOM 7713 C C . GLY D 1 133 ? 166.439 211.972 196.194 1.00 108.63 1607 GLY D C 1
ATOM 7714 O O . GLY D 1 133 ? 166.519 211.594 197.365 1.00 111.62 1607 GLY D O 1
ATOM 7715 N N . ARG D 1 134 ? 165.296 211.926 195.510 1.00 106.05 1608 ARG D N 1
ATOM 7716 C CA . ARG D 1 134 ? 164.080 211.426 196.137 1.00 107.38 1608 ARG D CA 1
ATOM 7717 C C . ARG D 1 134 ? 164.125 209.921 196.356 1.00 103.22 1608 ARG D C 1
ATOM 7718 O O . ARG D 1 134 ? 163.397 209.410 197.212 1.00 104.50 1608 ARG D O 1
ATOM 7726 N N . ILE D 1 135 ? 164.953 209.202 195.598 1.00 102.53 1609 ILE D N 1
ATOM 7727 C CA . ILE D 1 135 ? 165.199 207.794 195.893 1.00 98.14 1609 ILE D CA 1
ATOM 7728 C C . ILE D 1 135 ? 166.023 207.655 197.167 1.00 95.74 1609 ILE D C 1
ATOM 7729 O O . ILE D 1 135 ? 165.715 206.834 198.039 1.00 97.80 1609 ILE D O 1
ATOM 7734 N N . LEU D 1 136 ? 167.085 208.455 197.293 1.00 95.18 1610 LEU D N 1
ATOM 7735 C CA . LEU D 1 136 ? 167.969 208.360 198.449 1.00 90.14 1610 LEU D CA 1
ATOM 7736 C C . LEU D 1 136 ? 167.281 208.718 199.758 1.00 93.80 1610 LEU D C 1
ATOM 7737 O O . LEU D 1 136 ? 167.780 208.344 200.824 1.00 92.87 1610 LEU D O 1
ATOM 7742 N N . ARG D 1 137 ? 166.158 209.439 199.713 1.00 98.42 1611 ARG D N 1
ATOM 7743 C CA . ARG D 1 137 ? 165.384 209.659 200.929 1.00 98.05 1611 ARG D CA 1
ATOM 7744 C C . ARG D 1 137 ? 164.905 208.360 201.558 1.00 94.89 1611 ARG D C 1
ATOM 7745 O O . ARG D 1 137 ? 164.603 208.341 202.755 1.00 102.02 1611 ARG D O 1
ATOM 7753 N N . LEU D 1 138 ? 164.823 207.277 200.786 1.00 89.17 1612 LEU D N 1
ATOM 7754 C CA . LEU D 1 138 ? 164.443 205.997 201.365 1.00 86.97 1612 LEU D CA 1
ATOM 7755 C C . LEU D 1 138 ? 165.531 205.442 202.276 1.00 85.98 1612 LEU D C 1
ATOM 7756 O O . LEU D 1 138 ? 165.233 204.620 203.147 1.00 88.93 1612 LEU D O 1
ATOM 7761 N N . VAL D 1 139 ? 166.780 205.874 202.096 1.00 86.28 1613 VAL D N 1
ATOM 7762 C CA . VAL D 1 139 ? 167.807 205.633 203.105 1.00 86.34 1613 VAL D CA 1
ATOM 7763 C C . VAL D 1 139 ? 167.568 206.505 204.329 1.00 88.74 1613 VAL D C 1
ATOM 7764 O O . VAL D 1 139 ? 167.563 206.022 205.467 1.00 90.75 1613 VAL D O 1
ATOM 7768 N N . THR D 1 140 ? 167.364 207.805 204.111 1.00 89.73 1614 THR D N 1
ATOM 7769 C CA . THR D 1 140 ? 167.361 208.760 205.212 1.00 86.23 1614 THR D CA 1
ATOM 7770 C C . THR D 1 140 ? 166.163 208.569 206.134 1.00 90.05 1614 THR D C 1
ATOM 7771 O O . THR D 1 140 ? 166.282 208.757 207.349 1.00 95.83 1614 THR D O 1
ATOM 7775 N N . ALA D 1 141 ? 165.011 208.182 205.588 1.00 87.77 1615 ALA D N 1
ATOM 7776 C CA . ALA D 1 141 ? 163.813 208.067 206.411 1.00 90.41 1615 ALA D CA 1
ATOM 7777 C C . ALA D 1 141 ? 163.800 206.785 207.234 1.00 94.90 1615 ALA D C 1
ATOM 7778 O O . ALA D 1 141 ? 163.347 206.791 208.383 1.00 98.36 1615 ALA D O 1
ATOM 7780 N N . VAL D 1 142 ? 164.283 205.682 206.675 1.00 91.27 1616 VAL D N 1
ATOM 7781 C CA . VAL D 1 142 ? 164.185 204.387 207.343 1.00 89.67 1616 VAL D CA 1
ATOM 7782 C C . VAL D 1 142 ? 165.281 204.282 208.397 1.00 90.47 1616 VAL D C 1
ATOM 7783 O O . VAL D 1 142 ? 166.470 204.388 208.066 1.00 92.06 1616 VAL D O 1
ATOM 7787 N N . PRO D 1 143 ? 164.928 204.092 209.672 1.00 88.85 1617 PRO D N 1
ATOM 7788 C CA . PRO D 1 143 ? 165.963 204.059 210.719 1.00 85.96 1617 PRO D CA 1
ATOM 7789 C C . PRO D 1 143 ? 166.965 202.933 210.547 1.00 82.85 1617 PRO D C 1
ATOM 7790 O O . PRO D 1 143 ? 168.159 203.132 210.802 1.00 83.06 1617 PRO D O 1
ATOM 7794 N N . GLN D 1 144 ? 166.512 201.748 210.130 1.00 82.48 1618 GLN D N 1
ATOM 7795 C CA . GLN D 1 144 ? 167.436 200.642 209.908 1.00 81.67 1618 GLN D CA 1
ATOM 7796 C C . GLN D 1 144 ? 168.425 200.952 208.795 1.00 83.36 1618 GLN D C 1
ATOM 7797 O O . GLN D 1 144 ? 169.540 200.419 208.788 1.00 85.42 1618 GLN D O 1
ATOM 7803 N N . MET D 1 145 ? 168.037 201.801 207.844 1.00 81.00 1619 MET D N 1
ATOM 7804 C CA . MET D 1 145 ? 168.936 202.161 206.755 1.00 74.36 1619 MET D CA 1
ATOM 7805 C C . MET D 1 145 ? 169.940 203.224 207.180 1.00 76.81 1619 MET D C 1
ATOM 7806 O O . MET D 1 145 ? 171.104 203.174 206.773 1.00 81.95 1619 MET D O 1
ATOM 7811 N N . ARG D 1 146 ? 169.509 204.203 207.977 1.00 77.65 1620 ARG D N 1
ATOM 7812 C CA . ARG D 1 146 ? 170.465 205.134 208.570 1.00 79.40 1620 ARG D CA 1
ATOM 7813 C C . ARG D 1 146 ? 171.516 204.399 209.389 1.00 80.52 1620 ARG D C 1
ATOM 7814 O O . ARG D 1 146 ? 172.691 204.782 209.392 1.00 84.34 1620 ARG D O 1
ATOM 7822 N N . LYS D 1 147 ? 171.109 203.348 210.101 1.00 79.31 1621 LYS D N 1
ATOM 7823 C CA . LYS D 1 147 ? 172.045 202.601 210.933 1.00 76.02 1621 LYS D CA 1
ATOM 7824 C C . LYS D 1 147 ? 173.136 201.947 210.095 1.00 74.78 1621 LYS D C 1
ATOM 7825 O O . LYS D 1 147 ? 174.327 202.072 210.400 1.00 80.76 1621 LYS D O 1
ATOM 7831 N N . ILE D 1 148 ? 172.747 201.238 209.034 1.00 72.26 1622 ILE D N 1
ATOM 7832 C CA . ILE D 1 148 ? 173.728 200.537 208.213 1.00 76.28 1622 ILE D CA 1
ATOM 7833 C C . ILE D 1 148 ? 174.620 201.523 207.465 1.00 76.66 1622 ILE D C 1
ATOM 7834 O O . ILE D 1 148 ? 175.814 201.270 207.270 1.00 80.98 1622 ILE D O 1
ATOM 7839 N N . VAL D 1 149 ? 174.067 202.660 207.038 1.00 72.15 1623 VAL D N 1
ATOM 7840 C CA . VAL D 1 149 ? 174.858 203.612 206.265 1.00 67.30 1623 VAL D CA 1
ATOM 7841 C C . VAL D 1 149 ? 175.858 204.333 207.158 1.00 71.27 1623 VAL D C 1
ATOM 7842 O O . VAL D 1 149 ? 177.013 204.545 206.771 1.00 77.55 1623 VAL D O 1
ATOM 7846 N N . SER D 1 150 ? 175.442 204.717 208.365 1.00 72.28 1624 SER D N 1
ATOM 7847 C CA . SER D 1 150 ? 176.388 205.330 209.290 1.00 73.46 1624 SER D CA 1
ATOM 7848 C C . SER D 1 150 ? 177.449 204.336 209.737 1.00 74.79 1624 SER D C 1
ATOM 7849 O O . SER D 1 150 ? 178.603 204.720 209.956 1.00 81.17 1624 SER D O 1
ATOM 7852 N N . ALA D 1 151 ? 177.078 203.064 209.885 1.00 73.99 1625 ALA D N 1
ATOM 7853 C CA . ALA D 1 151 ? 178.065 202.029 210.174 1.00 73.26 1625 ALA D CA 1
ATOM 7854 C C . ALA D 1 151 ? 179.093 201.928 209.056 1.00 74.49 1625 ALA D C 1
ATOM 7855 O O . ALA D 1 151 ? 180.303 201.914 209.307 1.00 81.11 1625 ALA D O 1
ATOM 7857 N N . LEU D 1 152 ? 178.623 201.839 207.810 1.00 72.20 1626 LEU D N 1
ATOM 7858 C CA . LEU D 1 152 ? 179.526 201.772 206.665 1.00 67.60 1626 LEU D CA 1
ATOM 7859 C C . LEU D 1 152 ? 180.435 202.991 206.592 1.00 69.62 1626 LEU D C 1
ATOM 7860 O O . LEU D 1 152 ? 181.639 202.860 206.349 1.00 79.47 1626 LEU D O 1
ATOM 7865 N N . ILE D 1 153 ? 179.877 204.187 206.788 1.00 68.88 1627 ILE D N 1
ATOM 7866 C CA . ILE D 1 153 ? 180.681 205.399 206.678 1.00 71.23 1627 ILE D CA 1
ATOM 7867 C C . ILE D 1 153 ? 181.731 205.452 207.780 1.00 75.15 1627 ILE D C 1
ATOM 7868 O O . ILE D 1 153 ? 182.858 205.909 207.558 1.00 82.52 1627 ILE D O 1
ATOM 7873 N N . SER D 1 154 ? 181.391 204.976 208.980 1.00 72.17 1628 SER D N 1
ATOM 7874 C CA . SER D 1 154 ? 182.352 204.989 210.076 1.00 71.27 1628 SER D CA 1
ATOM 7875 C C . SER D 1 154 ? 183.558 204.098 209.804 1.00 76.14 1628 SER D C 1
ATOM 7876 O O . SER D 1 154 ? 184.603 204.278 210.436 1.00 80.80 1628 SER D O 1
ATOM 7879 N N . VAL D 1 155 ? 183.434 203.137 208.887 1.00 74.22 1629 VAL D N 1
ATOM 7880 C CA . VAL D 1 155 ? 184.563 202.282 208.537 1.00 71.40 1629 VAL D CA 1
ATOM 7881 C C . VAL D 1 155 ? 185.597 203.054 207.726 1.00 74.58 1629 VAL D C 1
ATOM 7882 O O . VAL D 1 155 ? 186.798 202.767 207.800 1.00 80.98 1629 VAL D O 1
ATOM 7886 N N . ILE D 1 156 ? 185.155 204.058 206.963 1.00 72.04 1630 ILE D N 1
ATOM 7887 C CA . ILE D 1 156 ? 186.052 204.720 206.011 1.00 72.43 1630 ILE D CA 1
ATOM 7888 C C . ILE D 1 156 ? 187.249 205.384 206.676 1.00 74.56 1630 ILE D C 1
ATOM 7889 O O . ILE D 1 156 ? 188.368 205.238 206.162 1.00 80.14 1630 ILE D O 1
ATOM 7894 N N . PRO D 1 157 ? 187.113 206.130 207.783 1.00 75.71 1631 PRO D N 1
ATOM 7895 C CA . PRO D 1 157 ? 188.308 206.760 208.376 1.00 76.71 1631 PRO D CA 1
ATOM 7896 C C . PRO D 1 157 ? 189.439 205.794 208.688 1.00 81.36 1631 PRO D C 1
ATOM 7897 O O . PRO D 1 157 ? 190.611 206.160 208.543 1.00 85.25 1631 PRO D O 1
ATOM 7901 N N . GLY D 1 158 ? 189.127 204.571 209.119 1.00 79.35 1632 GLY D N 1
ATOM 7902 C CA . GLY D 1 158 ? 190.173 203.604 209.397 1.00 77.84 1632 GLY D CA 1
ATOM 7903 C C . GLY D 1 158 ? 190.898 203.100 208.167 1.00 79.61 1632 GLY D C 1
ATOM 7904 O O . GLY D 1 158 ? 192.040 202.644 208.278 1.00 87.29 1632 GLY D O 1
ATOM 7905 N N . MET D 1 159 ? 190.263 203.170 207.000 1.00 74.72 1633 MET D N 1
ATOM 7906 C CA . MET D 1 159 ? 190.855 202.691 205.760 1.00 74.70 1633 MET D CA 1
ATOM 7907 C C . MET D 1 159 ? 191.748 203.712 205.070 1.00 80.40 1633 MET D C 1
ATOM 7908 O O . MET D 1 159 ? 192.421 203.357 204.099 1.00 85.32 1633 MET D O 1
ATOM 7913 N N . LEU D 1 160 ? 191.749 204.969 205.513 1.00 78.90 1634 LEU D N 1
ATOM 7914 C CA . LEU D 1 160 ? 192.365 206.021 204.710 1.00 77.76 1634 LEU D CA 1
ATOM 7915 C C . LEU D 1 160 ? 193.863 205.803 204.547 1.00 79.63 1634 LEU D C 1
ATOM 7916 O O . LEU D 1 160 ? 194.425 206.091 203.484 1.00 81.57 1634 LEU D O 1
ATOM 7921 N N . SER D 1 161 ? 194.531 205.295 205.583 1.00 78.55 1635 SER D N 1
ATOM 7922 C CA . SER D 1 161 ? 195.974 205.104 205.489 1.00 75.49 1635 SER D CA 1
ATOM 7923 C C . SER D 1 161 ? 196.329 203.983 204.521 1.00 76.16 1635 SER D C 1
ATOM 7924 O O . SER D 1 161 ? 197.303 204.094 203.768 1.00 80.46 1635 SER D O 1
ATOM 7927 N N . VAL D 1 162 ? 195.559 202.894 204.524 1.00 72.85 1636 VAL D N 1
ATOM 7928 C CA . VAL D 1 162 ? 195.842 201.807 203.594 1.00 70.78 1636 VAL D CA 1
ATOM 7929 C C . VAL D 1 162 ? 195.367 202.150 202.185 1.00 70.00 1636 VAL D C 1
ATOM 7930 O O . VAL D 1 162 ? 195.946 201.679 201.201 1.00 75.41 1636 VAL D O 1
ATOM 7934 N N . ILE D 1 163 ? 194.326 202.976 202.057 1.00 69.36 1637 ILE D N 1
ATOM 7935 C CA . ILE D 1 163 ? 193.903 203.432 200.736 1.00 68.86 1637 ILE D CA 1
ATOM 7936 C C . ILE D 1 163 ? 194.906 204.426 200.165 1.00 68.50 1637 ILE D C 1
ATOM 7937 O O . ILE D 1 163 ? 195.183 204.425 198.960 1.00 69.90 1637 ILE D O 1
ATOM 7942 N N . ALA D 1 164 ? 195.470 205.283 201.016 1.00 65.91 1638 ALA D N 1
ATOM 7943 C CA . ALA D 1 164 ? 196.521 206.186 200.561 1.00 63.65 1638 ALA D CA 1
ATOM 7944 C C . ALA D 1 164 ? 197.743 205.409 200.093 1.00 70.29 1638 ALA D C 1
ATOM 7945 O O . ALA D 1 164 ? 198.372 205.770 199.093 1.00 76.83 1638 ALA D O 1
ATOM 7947 N N . LEU D 1 165 ? 198.104 204.348 200.816 1.00 68.31 1639 LEU D N 1
ATOM 7948 C CA . LEU D 1 165 ? 199.212 203.499 200.395 1.00 63.41 1639 LEU D CA 1
ATOM 7949 C C . LEU D 1 165 ? 198.931 202.857 199.043 1.00 63.01 1639 LEU D C 1
ATOM 7950 O O . LEU D 1 165 ? 199.774 202.890 198.140 1.00 69.53 1639 LEU D O 1
ATOM 7955 N N . MET D 1 166 ? 197.752 202.248 198.893 1.00 63.89 1640 MET D N 1
ATOM 7956 C CA . MET D 1 166 ? 197.387 201.632 197.621 1.00 67.43 1640 MET D CA 1
ATOM 7957 C C . MET D 1 166 ? 197.420 202.641 196.482 1.00 66.33 1640 MET D C 1
ATOM 7958 O O . MET D 1 166 ? 197.894 202.332 195.383 1.00 68.28 1640 MET D O 1
ATOM 7963 N N . THR D 1 167 ? 196.911 203.851 196.721 1.00 66.75 1641 THR D N 1
ATOM 7964 C CA . THR D 1 167 ? 196.942 204.882 195.690 1.00 63.62 1641 THR D CA 1
ATOM 7965 C C . THR D 1 167 ? 198.372 205.237 195.316 1.00 64.32 1641 THR D C 1
ATOM 7966 O O . THR D 1 167 ? 198.673 205.497 194.146 1.00 70.26 1641 THR D O 1
ATOM 7970 N N . LEU D 1 168 ? 199.272 205.247 196.299 1.00 65.33 1642 LEU D N 1
ATOM 7971 C CA . LEU D 1 168 ? 200.659 205.599 196.026 1.00 60.34 1642 LEU D CA 1
ATOM 7972 C C . LEU D 1 168 ? 201.366 204.492 195.253 1.00 65.96 1642 LEU D C 1
ATOM 7973 O O . LEU D 1 168 ? 202.180 204.771 194.366 1.00 76.40 1642 LEU D O 1
ATOM 7978 N N . PHE D 1 169 ? 201.079 203.230 195.583 1.00 65.46 1643 PHE D N 1
ATOM 7979 C CA . PHE D 1 169 ? 201.612 202.119 194.800 1.00 61.29 1643 PHE D CA 1
ATOM 7980 C C . PHE D 1 169 ? 201.105 202.160 193.365 1.00 60.86 1643 PHE D C 1
ATOM 7981 O O . PHE D 1 169 ? 201.868 201.919 192.424 1.00 69.28 1643 PHE D O 1
ATOM 7989 N N . PHE D 1 170 ? 199.816 202.448 193.180 1.00 59.28 1644 PHE D N 1
ATOM 7990 C CA . PHE D 1 170 ? 199.273 202.580 191.832 1.00 54.89 1644 PHE D CA 1
ATOM 7991 C C . PHE D 1 170 ? 199.994 203.666 191.049 1.00 56.84 1644 PHE D C 1
ATOM 7992 O O . PHE D 1 170 ? 200.282 203.495 189.861 1.00 61.66 1644 PHE D O 1
ATOM 8000 N N . TYR D 1 171 ? 200.284 204.794 191.697 1.00 55.30 1645 TYR D N 1
ATOM 8001 C CA . TYR D 1 171 ? 200.965 205.889 191.016 1.00 54.85 1645 TYR D CA 1
ATOM 8002 C C . TYR D 1 171 ? 202.361 205.481 190.567 1.00 62.61 1645 TYR D C 1
ATOM 8003 O O . TYR D 1 171 ? 202.771 205.778 189.440 1.00 68.61 1645 TYR D O 1
ATOM 8012 N N . ILE D 1 172 ? 203.106 204.804 191.439 1.00 62.80 1646 ILE D N 1
ATOM 8013 C CA . ILE D 1 172 ? 204.453 204.358 191.094 1.00 57.95 1646 ILE D CA 1
ATOM 8014 C C . ILE D 1 172 ? 204.414 203.355 189.949 1.00 60.22 1646 ILE D C 1
ATOM 8015 O O . ILE D 1 172 ? 205.174 203.464 188.981 1.00 68.93 1646 ILE D O 1
ATOM 8020 N N . PHE D 1 173 ? 203.536 202.357 190.045 1.00 55.30 1647 PHE D N 1
ATOM 8021 C CA . PHE D 1 173 ? 203.438 201.376 188.972 1.00 54.27 1647 PHE D CA 1
ATOM 8022 C C . PHE D 1 173 ? 202.904 201.990 187.686 1.00 59.92 1647 PHE D C 1
ATOM 8023 O O . PHE D 1 173 ? 203.271 201.545 186.594 1.00 64.43 1647 PHE D O 1
ATOM 8031 N N . ALA D 1 174 ? 202.037 202.999 187.785 1.00 60.80 1648 ALA D N 1
ATOM 8032 C CA . ALA D 1 174 ? 201.527 203.641 186.578 1.00 54.89 1648 ALA D CA 1
ATOM 8033 C C . ALA D 1 174 ? 202.613 204.447 185.879 1.00 56.77 1648 ALA D C 1
ATOM 8034 O O . ALA D 1 174 ? 202.647 204.510 184.646 1.00 65.33 1648 ALA D O 1
ATOM 8036 N N . ILE D 1 175 ? 203.497 205.082 186.648 1.00 55.45 1649 ILE D N 1
ATOM 8037 C CA . ILE D 1 175 ? 204.654 205.748 186.057 1.00 54.18 1649 ILE D CA 1
ATOM 8038 C C . ILE D 1 175 ? 205.514 204.746 185.302 1.00 58.41 1649 ILE D C 1
ATOM 8039 O O . ILE D 1 175 ? 205.877 204.961 184.140 1.00 66.87 1649 ILE D O 1
ATOM 8044 N N . MET D 1 176 ? 205.859 203.635 185.954 1.00 57.35 1650 MET D N 1
ATOM 8045 C CA . MET D 1 176 ? 206.720 202.643 185.323 1.00 56.83 1650 MET D CA 1
ATOM 8046 C C . MET D 1 176 ? 206.043 202.004 184.118 1.00 60.41 1650 MET D C 1
ATOM 8047 O O . MET D 1 176 ? 206.657 201.853 183.057 1.00 71.57 1650 MET D O 1
ATOM 8052 N N . ALA D 1 177 ? 204.773 201.619 184.261 1.00 54.52 1651 ALA D N 1
ATOM 8053 C CA . ALA D 1 177 ? 204.092 200.927 183.171 1.00 54.03 1651 ALA D CA 1
ATOM 8054 C C . ALA D 1 177 ? 203.947 201.813 181.943 1.00 57.91 1651 ALA D C 1
ATOM 8055 O O . ALA D 1 177 ? 203.972 201.314 180.814 1.00 69.23 1651 ALA D O 1
ATOM 8057 N N . THR D 1 178 ? 203.788 203.121 182.140 1.00 58.00 1652 THR D N 1
ATOM 8058 C CA . THR D 1 178 ? 203.765 204.044 181.012 1.00 61.36 1652 THR D CA 1
ATOM 8059 C C . THR D 1 178 ? 205.107 204.063 180.296 1.00 67.23 1652 THR D C 1
ATOM 8060 O O . THR D 1 178 ? 205.175 203.945 179.068 1.00 71.49 1652 THR D O 1
ATOM 8064 N N . GLN D 1 179 ? 206.190 204.222 181.054 1.00 63.44 1653 GLN D N 1
ATOM 8065 C CA . GLN D 1 179 ? 207.510 204.339 180.449 1.00 65.28 1653 GLN D CA 1
ATOM 8066 C C . GLN D 1 179 ? 207.993 203.016 179.868 1.00 68.93 1653 GLN D C 1
ATOM 8067 O O . GLN D 1 179 ? 208.766 203.012 178.904 1.00 81.32 1653 GLN D O 1
ATOM 8073 N N . LEU D 1 180 ? 207.549 201.888 180.424 1.00 66.28 1654 LEU D N 1
ATOM 8074 C CA . LEU D 1 180 ? 207.937 200.589 179.883 1.00 63.49 1654 LEU D CA 1
ATOM 8075 C C . LEU D 1 180 ? 207.150 200.245 178.623 1.00 68.25 1654 LEU D C 1
ATOM 8076 O O . LEU D 1 180 ? 207.731 200.025 177.555 1.00 79.13 1654 LEU D O 1
ATOM 8081 N N . PHE D 1 181 ? 205.822 200.189 178.729 1.00 63.92 1655 PHE D N 1
ATOM 8082 C CA . PHE D 1 181 ? 204.987 199.611 177.687 1.00 63.94 1655 PHE D CA 1
ATOM 8083 C C . PHE D 1 181 ? 204.231 200.633 176.853 1.00 69.11 1655 PHE D C 1
ATOM 8084 O O . PHE D 1 181 ? 203.719 200.274 175.789 1.00 78.17 1655 PHE D O 1
ATOM 8092 N N . GLY D 1 182 ? 204.135 201.881 177.308 1.00 67.45 1656 GLY D N 1
ATOM 8093 C CA . GLY D 1 182 ? 203.298 202.855 176.628 1.00 67.94 1656 GLY D CA 1
ATOM 8094 C C . GLY D 1 182 ? 203.751 203.211 175.225 1.00 80.78 1656 GLY D C 1
ATOM 8095 O O . GLY D 1 182 ? 202.932 203.608 174.392 1.00 85.05 1656 GLY D O 1
ATOM 8096 N N . GLU D 1 183 ? 205.052 203.101 174.947 1.00 85.43 1657 GLU D N 1
ATOM 8097 C CA . GLU D 1 183 ? 205.549 203.378 173.600 1.00 84.73 1657 GLU D CA 1
ATOM 8098 C C . GLU D 1 183 ? 204.872 202.503 172.550 1.00 80.08 1657 GLU D C 1
ATOM 8099 O O . GLU D 1 183 ? 204.608 202.959 171.432 1.00 77.00 1657 GLU D O 1
ATOM 8105 N N . ARG D 1 184 ? 204.566 201.251 172.889 1.00 76.51 1658 ARG D N 1
ATOM 8106 C CA . ARG D 1 184 ? 204.100 200.291 171.901 1.00 72.54 1658 ARG D CA 1
ATOM 8107 C C . ARG D 1 184 ? 202.705 199.757 172.171 1.00 74.46 1658 ARG D C 1
ATOM 8108 O O . ARG D 1 184 ? 202.132 199.107 171.290 1.00 76.37 1658 ARG D O 1
ATOM 8116 N N . PHE D 1 185 ? 202.145 200.007 173.347 1.00 72.53 1659 PHE D N 1
ATOM 8117 C CA . PHE D 1 185 ? 200.750 199.685 173.649 1.00 66.22 1659 PHE D CA 1
ATOM 8118 C C . PHE D 1 185 ? 200.042 200.930 174.168 1.00 70.98 1659 PHE D C 1
ATOM 8119 O O . PHE D 1 185 ? 199.590 200.973 175.316 1.00 76.16 1659 PHE D O 1
ATOM 8127 N N . PRO D 1 186 ? 199.944 201.978 173.344 1.00 72.79 1660 PRO D N 1
ATOM 8128 C CA . PRO D 1 186 ? 199.372 203.241 173.835 1.00 69.26 1660 PRO D CA 1
ATOM 8129 C C . PRO D 1 186 ? 197.934 203.123 174.302 1.00 72.66 1660 PRO D C 1
ATOM 8130 O O . PRO D 1 186 ? 197.531 203.855 175.213 1.00 75.97 1660 PRO D O 1
ATOM 8134 N N . GLU D 1 187 ? 197.139 202.237 173.698 1.00 73.17 1661 GLU D N 1
ATOM 8135 C CA . GLU D 1 187 ? 195.760 202.047 174.132 1.00 74.07 1661 GLU D CA 1
ATOM 8136 C C . GLU D 1 187 ? 195.650 201.576 175.575 1.00 73.54 1661 GLU D C 1
ATOM 8137 O O . GLU D 1 187 ? 194.557 201.644 176.147 1.00 79.36 1661 GLU D O 1
ATOM 8143 N N . TRP D 1 188 ? 196.739 201.107 176.172 1.00 65.89 1662 TRP D N 1
ATOM 8144 C CA . TRP D 1 188 ? 196.727 200.585 177.529 1.00 56.10 1662 TRP D CA 1
ATOM 8145 C C . TRP D 1 188 ? 197.659 201.326 178.467 1.00 59.29 1662 TRP D C 1
ATOM 8146 O O . TRP D 1 188 ? 197.388 201.378 179.666 1.00 68.15 1662 TRP D O 1
ATOM 8157 N N . PHE D 1 189 ? 198.751 201.894 177.954 1.00 58.16 1663 PHE D N 1
ATOM 8158 C CA . PHE D 1 189 ? 199.766 202.494 178.807 1.00 57.96 1663 PHE D CA 1
ATOM 8159 C C . PHE D 1 189 ? 200.315 203.798 178.245 1.00 64.50 1663 PHE D C 1
ATOM 8160 O O . PHE D 1 189 ? 201.316 204.300 178.769 1.00 70.10 1663 PHE D O 1
ATOM 8168 N N . GLY D 1 190 ? 199.704 204.364 177.203 1.00 62.29 1664 GLY D N 1
ATOM 8169 C CA . GLY D 1 190 ? 200.305 205.501 176.529 1.00 61.81 1664 GLY D CA 1
ATOM 8170 C C . GLY D 1 190 ? 200.367 206.763 177.360 1.00 60.91 1664 GLY D C 1
ATOM 8171 O O . GLY D 1 190 ? 201.226 207.613 177.109 1.00 72.13 1664 GLY D O 1
ATOM 8172 N N . THR D 1 191 ? 199.488 206.901 178.349 1.00 59.79 1665 THR D N 1
ATOM 8173 C CA . THR D 1 191 ? 199.502 208.048 179.243 1.00 59.85 1665 THR D CA 1
ATOM 8174 C C . THR D 1 191 ? 199.309 207.555 180.667 1.00 62.55 1665 THR D C 1
ATOM 8175 O O . THR D 1 191 ? 198.865 206.430 180.900 1.00 66.11 1665 THR D O 1
ATOM 8179 N N . LEU D 1 192 ? 199.669 208.414 181.624 1.00 61.24 1666 LEU D N 1
ATOM 8180 C CA . LEU D 1 192 ? 199.514 208.063 183.031 1.00 56.74 1666 LEU D CA 1
ATOM 8181 C C . LEU D 1 192 ? 198.073 207.700 183.366 1.00 59.22 1666 LEU D C 1
ATOM 8182 O O . LEU D 1 192 ? 197.834 206.824 184.204 1.00 62.45 1666 LEU D O 1
ATOM 8187 N N . GLY D 1 193 ? 197.103 208.355 182.727 1.00 59.33 1667 GLY D N 1
ATOM 8188 C CA . GLY D 1 193 ? 195.715 207.984 182.939 1.00 54.09 1667 GLY D CA 1
ATOM 8189 C C . GLY D 1 193 ? 195.361 206.649 182.313 1.00 61.57 1667 GLY D C 1
ATOM 8190 O O . GLY D 1 193 ? 194.625 205.855 182.903 1.00 66.58 1667 GLY D O 1
ATOM 8191 N N . GLU D 1 194 ? 195.862 206.392 181.103 1.00 59.40 1668 GLU D N 1
ATOM 8192 C CA . GLU D 1 194 ? 195.682 205.080 180.489 1.00 54.80 1668 GLU D CA 1
ATOM 8193 C C . GLU D 1 194 ? 196.261 203.983 181.366 1.00 62.34 1668 GLU D C 1
ATOM 8194 O O . GLU D 1 194 ? 195.636 202.935 181.563 1.00 65.47 1668 GLU D O 1
ATOM 8200 N N . SER D 1 195 ? 197.464 204.208 181.894 1.00 62.20 1669 SER D N 1
ATOM 8201 C CA . SER D 1 195 ? 198.123 203.214 182.730 1.00 55.11 1669 SER D CA 1
ATOM 8202 C C . SER D 1 195 ? 197.367 202.998 184.035 1.00 59.38 1669 SER D C 1
ATOM 8203 O O . SER D 1 195 ? 197.218 201.859 184.489 1.00 63.56 1669 SER D O 1
ATOM 8206 N N . PHE D 1 196 ? 196.904 204.083 184.661 1.00 59.53 1670 PHE D N 1
ATOM 8207 C CA . PHE D 1 196 ? 196.096 203.964 185.872 1.00 50.65 1670 PHE D CA 1
ATOM 8208 C C . PHE D 1 196 ? 194.873 203.089 185.647 1.00 50.91 1670 PHE D C 1
ATOM 8209 O O . PHE D 1 196 ? 194.550 202.235 186.480 1.00 54.03 1670 PHE D O 1
ATOM 8217 N N . TYR D 1 197 ? 194.172 203.292 184.532 1.00 51.97 1671 TYR D N 1
ATOM 8218 C CA . TYR D 1 197 ? 192.982 202.496 184.256 1.00 49.63 1671 TYR D CA 1
ATOM 8219 C C . TYR D 1 197 ? 193.333 201.032 184.041 1.00 53.64 1671 TYR D C 1
ATOM 8220 O O . TYR D 1 197 ? 192.632 200.142 184.535 1.00 60.37 1671 TYR D O 1
ATOM 8229 N N . THR D 1 198 ? 194.409 200.760 183.302 1.00 54.19 1672 THR D N 1
ATOM 8230 C CA . THR D 1 198 ? 194.765 199.377 183.008 1.00 52.81 1672 THR D CA 1
ATOM 8231 C C . THR D 1 198 ? 195.218 198.639 184.261 1.00 55.47 1672 THR D C 1
ATOM 8232 O O . THR D 1 198 ? 194.874 197.469 184.455 1.00 59.65 1672 THR D O 1
ATOM 8236 N N . LEU D 1 199 ? 195.977 199.309 185.130 1.00 53.07 1673 LEU D N 1
ATOM 8237 C CA . LEU D 1 199 ? 196.401 198.671 186.371 1.00 51.21 1673 LEU D CA 1
ATOM 8238 C C . LEU D 1 199 ? 195.226 198.386 187.293 1.00 56.21 1673 LEU D C 1
ATOM 8239 O O . LEU D 1 199 ? 195.242 197.388 188.021 1.00 61.92 1673 LEU D O 1
ATOM 8244 N N . PHE D 1 200 ? 194.207 199.245 187.285 1.00 55.95 1674 PHE D N 1
ATOM 8245 C CA . PHE D 1 200 ? 193.012 198.954 188.066 1.00 52.23 1674 PHE D CA 1
ATOM 8246 C C . PHE D 1 200 ? 192.293 197.731 187.521 1.00 52.36 1674 PHE D C 1
ATOM 8247 O O . PHE D 1 200 ? 191.800 196.898 188.289 1.00 60.80 1674 PHE D O 1
ATOM 8255 N N . GLN D 1 201 ? 192.207 197.618 186.196 1.00 50.55 1675 GLN D N 1
ATOM 8256 C CA . GLN D 1 201 ? 191.681 196.406 185.581 1.00 52.83 1675 GLN D CA 1
ATOM 8257 C C . GLN D 1 201 ? 192.474 195.179 186.013 1.00 59.97 1675 GLN D C 1
ATOM 8258 O O . GLN D 1 201 ? 191.898 194.137 186.345 1.00 63.75 1675 GLN D O 1
ATOM 8264 N N . VAL D 1 202 ? 193.805 195.282 186.002 1.00 58.12 1676 VAL D N 1
ATOM 8265 C CA . VAL D 1 202 ? 194.647 194.161 186.410 1.00 54.41 1676 VAL D CA 1
ATOM 8266 C C . VAL D 1 202 ? 194.408 193.812 187.873 1.00 58.82 1676 VAL D C 1
ATOM 8267 O O . VAL D 1 202 ? 194.370 192.633 188.245 1.00 63.56 1676 VAL D O 1
ATOM 8271 N N . MET D 1 203 ? 194.240 194.825 188.727 1.00 58.97 1677 MET D N 1
ATOM 8272 C CA . MET D 1 203 ? 193.985 194.559 190.139 1.00 56.28 1677 MET D CA 1
ATOM 8273 C C . MET D 1 203 ? 192.698 193.770 190.336 1.00 55.97 1677 MET D C 1
ATOM 8274 O O . MET D 1 203 ? 192.641 192.861 191.172 1.00 62.68 1677 MET D O 1
ATOM 8279 N N . THR D 1 204 ? 191.653 194.096 189.577 1.00 54.91 1678 THR D N 1
ATOM 8280 C CA . THR D 1 204 ? 190.426 193.314 189.646 1.00 53.76 1678 THR D CA 1
ATOM 8281 C C . THR D 1 204 ? 190.556 191.950 188.984 1.00 58.07 1678 THR D C 1
ATOM 8282 O O . THR D 1 204 ? 189.569 191.206 188.956 1.00 61.72 1678 THR D O 1
ATOM 8286 N N . LEU D 1 205 ? 191.732 191.614 188.451 1.00 56.73 1679 LEU D N 1
ATOM 8287 C CA . LEU D 1 205 ? 192.004 190.347 187.773 1.00 55.60 1679 LEU D CA 1
ATOM 8288 C C . LEU D 1 205 ? 191.160 190.159 186.517 1.00 60.80 1679 LEU D C 1
ATOM 8289 O O . LEU D 1 205 ? 191.008 189.035 186.035 1.00 71.36 1679 LEU D O 1
ATOM 8294 N N . GLU D 1 206 ? 190.598 191.236 185.978 1.00 56.01 1680 GLU D N 1
ATOM 8295 C CA . GLU D 1 206 ? 189.697 191.143 184.834 1.00 57.58 1680 GLU D CA 1
ATOM 8296 C C . GLU D 1 206 ? 190.520 191.054 183.554 1.00 62.87 1680 GLU D C 1
ATOM 8297 O O . GLU D 1 206 ? 191.163 192.030 183.157 1.00 65.99 1680 GLU D O 1
ATOM 8303 N N . SER D 1 207 ? 190.487 189.889 182.902 1.00 60.71 1681 SER D N 1
ATOM 8304 C CA . SER D 1 207 ? 191.218 189.652 181.654 1.00 59.27 1681 SER D CA 1
ATOM 8305 C C . SER D 1 207 ? 192.688 190.042 181.763 1.00 59.14 1681 SER D C 1
ATOM 8306 O O . SER D 1 207 ? 193.308 190.445 180.778 1.00 64.57 1681 SER D O 1
ATOM 8309 N N . TRP D 1 208 ? 193.253 189.947 182.967 1.00 60.05 1682 TRP D N 1
ATOM 8310 C CA . TRP D 1 208 ? 194.594 190.473 183.190 1.00 57.41 1682 TRP D CA 1
ATOM 8311 C C . TRP D 1 208 ? 195.629 189.743 182.342 1.00 61.53 1682 TRP D C 1
ATOM 8312 O O . TRP D 1 208 ? 196.551 190.367 181.809 1.00 65.65 1682 TRP D O 1
ATOM 8323 N N . SER D 1 209 ? 195.483 188.429 182.181 1.00 62.28 1683 SER D N 1
ATOM 8324 C CA . SER D 1 209 ? 196.482 187.652 181.453 1.00 56.90 1683 SER D CA 1
ATOM 8325 C C . SER D 1 209 ? 196.155 187.543 179.966 1.00 61.20 1683 SER D C 1
ATOM 8326 O O . SER D 1 209 ? 196.946 187.966 179.119 1.00 62.63 1683 SER D O 1
ATOM 8329 N N . MET D 1 210 ? 194.992 186.978 179.636 1.00 63.35 1684 MET D N 1
ATOM 8330 C CA . MET D 1 210 ? 194.646 186.779 178.232 1.00 62.10 1684 MET D CA 1
ATOM 8331 C C . MET D 1 210 ? 194.431 188.101 177.510 1.00 67.17 1684 MET D C 1
ATOM 8332 O O . MET D 1 210 ? 194.664 188.190 176.300 1.00 71.49 1684 MET D O 1
ATOM 8337 N N . GLY D 1 211 ? 193.987 189.129 178.224 1.00 66.98 1685 GLY D N 1
ATOM 8338 C CA . GLY D 1 211 ? 193.687 190.401 177.605 1.00 59.98 1685 GLY D CA 1
ATOM 8339 C C . GLY D 1 211 ? 194.809 191.416 177.625 1.00 62.01 1685 GLY D C 1
ATOM 8340 O O . GLY D 1 211 ? 194.882 192.268 176.737 1.00 71.63 1685 GLY D O 1
ATOM 8341 N N . ILE D 1 212 ? 195.690 191.350 178.622 1.00 58.50 1686 ILE D N 1
ATOM 8342 C CA . ILE D 1 212 ? 196.731 192.363 178.760 1.00 57.34 1686 ILE D CA 1
ATOM 8343 C C . ILE D 1 212 ? 198.130 191.762 178.715 1.00 60.93 1686 ILE D C 1
ATOM 8344 O O . ILE D 1 212 ? 198.933 192.114 177.846 1.00 66.60 1686 ILE D O 1
ATOM 8349 N N . VAL D 1 213 ? 198.436 190.848 179.636 1.00 59.44 1687 VAL D N 1
ATOM 8350 C CA . VAL D 1 213 ? 199.836 190.500 179.867 1.00 59.67 1687 VAL D CA 1
ATOM 8351 C C . VAL D 1 213 ? 200.365 189.546 178.801 1.00 61.64 1687 VAL D C 1
ATOM 8352 O O . VAL D 1 213 ? 201.521 189.659 178.382 1.00 67.07 1687 VAL D O 1
ATOM 8356 N N . ARG D 1 214 ? 199.550 188.602 178.335 1.00 59.48 1688 ARG D N 1
ATOM 8357 C CA . ARG D 1 214 ? 199.997 187.769 177.222 1.00 58.63 1688 ARG D CA 1
ATOM 8358 C C . ARG D 1 214 ? 200.221 188.560 175.939 1.00 65.41 1688 ARG D C 1
ATOM 8359 O O . ARG D 1 214 ? 201.235 188.306 175.266 1.00 71.23 1688 ARG D O 1
ATOM 8367 N N . PRO D 1 215 ? 199.347 189.487 175.530 1.00 64.25 1689 PRO D N 1
ATOM 8368 C CA . PRO D 1 215 ? 199.710 190.357 174.400 1.00 63.02 1689 PRO D CA 1
ATOM 8369 C C . PRO D 1 215 ? 200.988 191.140 174.631 1.00 64.12 1689 PRO D C 1
ATOM 8370 O O . PRO D 1 215 ? 201.771 191.328 173.694 1.00 72.16 1689 PRO D O 1
ATOM 8374 N N . LEU D 1 216 ? 201.217 191.613 175.858 1.00 59.19 1690 LEU D N 1
ATOM 8375 C CA . LEU D 1 216 ? 202.459 192.315 176.161 1.00 57.75 1690 LEU D CA 1
ATOM 8376 C C . LEU D 1 216 ? 203.673 191.413 175.982 1.00 63.91 1690 LEU D C 1
ATOM 8377 O O . LEU D 1 216 ? 204.714 191.856 175.487 1.00 70.38 1690 LEU D O 1
ATOM 8382 N N . MET D 1 217 ? 203.564 190.146 176.379 1.00 62.84 1691 MET D N 1
ATOM 8383 C CA . MET D 1 217 ? 204.712 189.253 176.296 1.00 63.80 1691 MET D CA 1
ATOM 8384 C C . MET D 1 217 ? 204.993 188.777 174.879 1.00 70.53 1691 MET D C 1
ATOM 8385 O O . MET D 1 217 ? 206.042 188.168 174.647 1.00 80.36 1691 MET D O 1
ATOM 8390 N N . GLU D 1 218 ? 204.090 189.031 173.932 1.00 68.16 1692 GLU D N 1
ATOM 8391 C CA . GLU D 1 218 ? 204.437 188.890 172.525 1.00 71.22 1692 GLU D CA 1
ATOM 8392 C C . GLU D 1 218 ? 205.485 189.903 172.085 1.00 72.28 1692 GLU D C 1
ATOM 8393 O O . GLU D 1 218 ? 206.087 189.730 171.021 1.00 81.07 1692 GLU D O 1
ATOM 8399 N N . VAL D 1 219 ? 205.716 190.949 172.874 1.00 67.78 1693 VAL D N 1
ATOM 8400 C CA . VAL D 1 219 ? 206.681 191.986 172.535 1.00 67.30 1693 VAL D CA 1
ATOM 8401 C C . VAL D 1 219 ? 207.719 192.069 173.644 1.00 72.21 1693 VAL D C 1
ATOM 8402 O O . VAL D 1 219 ? 208.903 192.315 173.392 1.00 80.01 1693 VAL D O 1
ATOM 8406 N N . TYR D 1 220 ? 207.279 191.845 174.881 1.00 69.86 1694 TYR D N 1
ATOM 8407 C CA . TYR D 1 220 ? 208.102 192.042 176.071 1.00 64.90 1694 TYR D CA 1
ATOM 8408 C C . TYR D 1 220 ? 208.036 190.760 176.886 1.00 68.33 1694 TYR D C 1
ATOM 8409 O O . TYR D 1 220 ? 207.189 190.626 177.779 1.00 73.98 1694 TYR D O 1
ATOM 8418 N N . PRO D 1 221 ? 208.911 189.793 176.604 1.00 69.48 1695 PRO D N 1
ATOM 8419 C CA . PRO D 1 221 ? 208.754 188.463 177.214 1.00 68.24 1695 PRO D CA 1
ATOM 8420 C C . PRO D 1 221 ? 208.764 188.473 178.731 1.00 73.30 1695 PRO D C 1
ATOM 8421 O O . PRO D 1 221 ? 208.138 187.605 179.349 1.00 76.93 1695 PRO D O 1
ATOM 8425 N N . TYR D 1 222 ? 209.461 189.422 179.352 1.00 70.60 1696 TYR D N 1
ATOM 8426 C CA . TYR D 1 222 ? 209.535 189.520 180.802 1.00 64.42 1696 TYR D CA 1
ATOM 8427 C C . TYR D 1 222 ? 208.481 190.448 181.394 1.00 65.67 1696 TYR D C 1
ATOM 8428 O O . TYR D 1 222 ? 208.628 190.880 182.541 1.00 69.68 1696 TYR D O 1
ATOM 8437 N N . ALA D 1 223 ? 207.437 190.782 180.633 1.00 63.51 1697 ALA D N 1
ATOM 8438 C CA . ALA D 1 223 ? 206.362 191.608 181.175 1.00 58.01 1697 ALA D CA 1
ATOM 8439 C C . ALA D 1 223 ? 205.722 190.971 182.401 1.00 64.17 1697 ALA D C 1
ATOM 8440 O O . ALA D 1 223 ? 205.182 191.680 183.257 1.00 72.22 1697 ALA D O 1
ATOM 8442 N N . TRP D 1 224 ? 205.758 189.640 182.495 1.00 61.47 1698 TRP D N 1
ATOM 8443 C CA . TRP D 1 224 ? 205.231 188.956 183.671 1.00 53.34 1698 TRP D CA 1
ATOM 8444 C C . TRP D 1 224 ? 205.965 189.363 184.943 1.00 57.38 1698 TRP D C 1
ATOM 8445 O O . TRP D 1 224 ? 205.390 189.304 186.034 1.00 63.55 1698 TRP D O 1
ATOM 8456 N N . VAL D 1 225 ? 207.230 189.774 184.827 1.00 55.45 1699 VAL D N 1
ATOM 8457 C CA . VAL D 1 225 ? 207.984 190.226 185.990 1.00 52.61 1699 VAL D CA 1
ATOM 8458 C C . VAL D 1 225 ? 207.426 191.533 186.539 1.00 58.72 1699 VAL D C 1
ATOM 8459 O O . VAL D 1 225 ? 207.666 191.871 187.702 1.00 68.05 1699 VAL D O 1
ATOM 8463 N N . PHE D 1 226 ? 206.684 192.285 185.729 1.00 60.41 1700 PHE D N 1
ATOM 8464 C CA . PHE D 1 226 ? 206.039 193.500 186.210 1.00 56.11 1700 PHE D CA 1
ATOM 8465 C C . PHE D 1 226 ? 204.697 193.208 186.872 1.00 56.67 1700 PHE D C 1
ATOM 8466 O O . PHE D 1 226 ? 204.457 193.613 188.014 1.00 66.08 1700 PHE D O 1
ATOM 8474 N N . PHE D 1 227 ? 203.812 192.511 186.165 1.00 53.05 1701 PHE D N 1
ATOM 8475 C CA . PHE D 1 227 ? 202.414 192.428 186.570 1.00 57.13 1701 PHE D CA 1
ATOM 8476 C C . PHE D 1 227 ? 202.146 191.375 187.636 1.00 61.76 1701 PHE D C 1
ATOM 8477 O O . PHE D 1 227 ? 201.220 191.544 188.434 1.00 64.31 1701 PHE D O 1
ATOM 8485 N N . ILE D 1 228 ? 202.919 190.296 187.678 1.00 59.94 1702 ILE D N 1
ATOM 8486 C CA . ILE D 1 228 ? 202.678 189.266 188.685 1.00 61.30 1702 ILE D CA 1
ATOM 8487 C C . ILE D 1 228 ? 203.093 189.767 190.066 1.00 60.72 1702 ILE D C 1
ATOM 8488 O O . ILE D 1 228 ? 202.341 189.563 191.030 1.00 66.49 1702 ILE D O 1
ATOM 8493 N N . PRO D 1 229 ? 204.251 190.418 190.233 1.00 56.65 1703 PRO D N 1
ATOM 8494 C CA . PRO D 1 229 ? 204.500 191.098 191.514 1.00 53.19 1703 PRO D CA 1
ATOM 8495 C C . PRO D 1 229 ? 203.466 192.157 191.847 1.00 59.53 1703 PRO D C 1
ATOM 8496 O O . PRO D 1 229 ? 203.101 192.311 193.017 1.00 66.54 1703 PRO D O 1
ATOM 8500 N N . PHE D 1 230 ? 202.990 192.898 190.846 1.00 57.25 1704 PHE D N 1
ATOM 8501 C CA . PHE D 1 230 ? 201.924 193.869 191.075 1.00 54.17 1704 PHE D CA 1
ATOM 8502 C C . PHE D 1 230 ? 200.678 193.196 191.637 1.00 56.54 1704 PHE D C 1
ATOM 8503 O O . PHE D 1 230 ? 200.076 193.685 192.599 1.00 62.25 1704 PHE D O 1
ATOM 8511 N N . ILE D 1 231 ? 200.268 192.079 191.036 1.00 54.32 1705 ILE D N 1
ATOM 8512 C CA . ILE D 1 231 ? 199.086 191.365 191.510 1.00 52.63 1705 ILE D CA 1
ATOM 8513 C C . ILE D 1 231 ? 199.270 190.913 192.953 1.00 59.78 1705 ILE D C 1
ATOM 8514 O O . ILE D 1 231 ? 198.348 191.010 193.769 1.00 62.92 1705 ILE D O 1
ATOM 8519 N N . PHE D 1 232 ? 200.462 190.418 193.295 1.00 60.06 1706 PHE D N 1
ATOM 8520 C CA . PHE D 1 232 ? 200.728 190.021 194.674 1.00 53.57 1706 PHE D CA 1
ATOM 8521 C C . PHE D 1 232 ? 200.602 191.200 195.630 1.00 56.70 1706 PHE D C 1
ATOM 8522 O O . PHE D 1 232 ? 199.987 191.084 196.695 1.00 67.32 1706 PHE D O 1
ATOM 8530 N N . VAL D 1 233 ? 201.196 192.340 195.276 1.00 54.17 1707 VAL D N 1
ATOM 8531 C CA . VAL D 1 233 ? 201.209 193.485 196.183 1.00 54.13 1707 VAL D CA 1
ATOM 8532 C C . VAL D 1 233 ? 199.793 193.984 196.441 1.00 58.68 1707 VAL D C 1
ATOM 8533 O O . VAL D 1 233 ? 199.366 194.119 197.593 1.00 67.14 1707 VAL D O 1
ATOM 8537 N N . VAL D 1 234 ? 199.042 194.268 195.375 1.00 59.49 1708 VAL D N 1
ATOM 8538 C CA . VAL D 1 234 ? 197.718 194.855 195.557 1.00 59.53 1708 VAL D CA 1
ATOM 8539 C C . VAL D 1 234 ? 196.742 193.854 196.166 1.00 61.55 1708 VAL D C 1
ATOM 8540 O O . VAL D 1 234 ? 195.831 194.246 196.902 1.00 69.90 1708 VAL D O 1
ATOM 8544 N N . THR D 1 235 ? 196.900 192.561 195.877 1.00 60.42 1709 THR D N 1
ATOM 8545 C CA . THR D 1 235 ? 196.068 191.564 196.543 1.00 60.79 1709 THR D CA 1
ATOM 8546 C C . THR D 1 235 ? 196.395 191.488 198.028 1.00 60.96 1709 THR D C 1
ATOM 8547 O O . THR D 1 235 ? 195.495 191.346 198.863 1.00 68.87 1709 THR D O 1
ATOM 8551 N N . PHE D 1 236 ? 197.679 191.586 198.372 1.00 57.73 1710 PHE D N 1
ATOM 8552 C CA . PHE D 1 236 ? 198.079 191.573 199.773 1.00 54.64 1710 PHE D CA 1
ATOM 8553 C C . PHE D 1 236 ? 197.544 192.791 200.513 1.00 60.14 1710 PHE D C 1
ATOM 8554 O O . PHE D 1 236 ? 197.069 192.678 201.648 1.00 66.43 1710 PHE D O 1
ATOM 8562 N N . VAL D 1 237 ? 197.620 193.967 199.889 1.00 60.37 1711 VAL D N 1
ATOM 8563 C CA . VAL D 1 237 ? 197.091 195.173 200.514 1.00 59.90 1711 VAL D CA 1
ATOM 8564 C C . VAL D 1 237 ? 195.574 195.093 200.646 1.00 63.80 1711 VAL D C 1
ATOM 8565 O O . VAL D 1 237 ? 195.005 195.518 201.658 1.00 72.27 1711 VAL D O 1
ATOM 8569 N N . MET D 1 238 ? 194.893 194.553 199.632 1.00 59.04 1712 MET D N 1
ATOM 8570 C CA . MET D 1 238 ? 193.446 194.380 199.727 1.00 58.33 1712 MET D CA 1
ATOM 8571 C C . MET D 1 238 ? 193.068 193.419 200.846 1.00 63.16 1712 MET D C 1
ATOM 8572 O O . MET D 1 238 ? 192.108 193.666 201.584 1.00 72.94 1712 MET D O 1
ATOM 8577 N N . ILE D 1 239 ? 193.793 192.307 200.972 1.00 60.71 1713 ILE D N 1
ATOM 8578 C CA . ILE D 1 239 ? 193.525 191.360 202.052 1.00 55.21 1713 ILE D CA 1
ATOM 8579 C C . ILE D 1 239 ? 193.670 192.041 203.406 1.00 60.56 1713 ILE D C 1
ATOM 8580 O O . ILE D 1 239 ? 192.792 191.940 204.269 1.00 67.17 1713 ILE D O 1
ATOM 8585 N N . ASN D 1 240 ? 194.778 192.757 203.606 1.00 59.57 1714 ASN D N 1
ATOM 8586 C CA . ASN D 1 240 ? 195.015 193.407 204.890 1.00 60.71 1714 ASN D CA 1
ATOM 8587 C C . ASN D 1 240 ? 194.027 194.534 205.149 1.00 63.95 1714 ASN D C 1
ATOM 8588 O O . ASN D 1 240 ? 193.707 194.818 206.309 1.00 71.46 1714 ASN D O 1
ATOM 8593 N N . LEU D 1 241 ? 193.549 195.196 204.096 1.00 60.43 1715 LEU D N 1
ATOM 8594 C CA . LEU D 1 241 ? 192.483 196.177 204.263 1.00 61.66 1715 LEU D CA 1
ATOM 8595 C C . LEU D 1 241 ? 191.233 195.526 204.841 1.00 65.71 1715 LEU D C 1
ATOM 8596 O O . LEU D 1 241 ? 190.622 196.050 205.779 1.00 72.77 1715 LEU D O 1
ATOM 8601 N N . VAL D 1 242 ? 190.835 194.379 204.288 1.00 63.69 1716 VAL D N 1
ATOM 8602 C CA . VAL D 1 242 ? 189.635 193.700 204.764 1.00 62.44 1716 VAL D CA 1
ATOM 8603 C C . VAL D 1 242 ? 189.843 193.162 206.174 1.00 61.95 1716 VAL D C 1
ATOM 8604 O O . VAL D 1 242 ? 188.958 193.273 207.029 1.00 64.86 1716 VAL D O 1
ATOM 8608 N N . VAL D 1 243 ? 191.008 192.567 206.437 1.00 60.83 1717 VAL D N 1
ATOM 8609 C CA . VAL D 1 243 ? 191.302 192.058 207.774 1.00 60.70 1717 VAL D CA 1
ATOM 8610 C C . VAL D 1 243 ? 191.254 193.184 208.798 1.00 65.74 1717 VAL D C 1
ATOM 8611 O O . VAL D 1 243 ? 190.773 193.000 209.923 1.00 75.62 1717 VAL D O 1
ATOM 8615 N N . ALA D 1 244 ? 191.758 194.364 208.431 1.00 63.98 1718 ALA D N 1
ATOM 8616 C CA . ALA D 1 244 ? 191.692 195.512 209.329 1.00 61.76 1718 ALA D CA 1
ATOM 8617 C C . ALA D 1 244 ? 190.252 195.855 209.688 1.00 69.20 1718 ALA D C 1
ATOM 8618 O O . ALA D 1 244 ? 189.958 196.204 210.836 1.00 80.84 1718 ALA D O 1
ATOM 8620 N N . ILE D 1 245 ? 189.341 195.773 208.716 1.00 64.11 1719 ILE D N 1
ATOM 8621 C CA . ILE D 1 245 ? 187.934 196.044 208.992 1.00 64.69 1719 ILE D CA 1
ATOM 8622 C C . ILE D 1 245 ? 187.358 194.993 209.932 1.00 69.41 1719 ILE D C 1
ATOM 8623 O O . ILE D 1 245 ? 186.574 195.312 210.834 1.00 74.55 1719 ILE D O 1
ATOM 8628 N N . ILE D 1 246 ? 187.732 193.728 209.739 1.00 67.77 1720 ILE D N 1
ATOM 8629 C CA . ILE D 1 246 ? 187.213 192.661 210.591 1.00 66.51 1720 ILE D CA 1
ATOM 8630 C C . ILE D 1 246 ? 187.671 192.856 212.030 1.00 73.52 1720 ILE D C 1
ATOM 8631 O O . ILE D 1 246 ? 186.863 192.828 212.965 1.00 87.35 1720 ILE D O 1
ATOM 8636 N N . VAL D 1 247 ? 188.976 193.051 212.233 1.00 71.47 1721 VAL D N 1
ATOM 8637 C CA . VAL D 1 247 ? 189.493 193.118 213.594 1.00 78.03 1721 VAL D CA 1
ATOM 8638 C C . VAL D 1 247 ? 189.094 194.416 214.279 1.00 84.22 1721 VAL D C 1
ATOM 8639 O O . VAL D 1 247 ? 189.046 194.471 215.512 1.00 97.92 1721 VAL D O 1
ATOM 8643 N N . ASP D 1 248 ? 188.815 195.470 213.513 1.00 80.69 1722 ASP D N 1
ATOM 8644 C CA . ASP D 1 248 ? 188.269 196.686 214.103 1.00 87.71 1722 ASP D CA 1
ATOM 8645 C C . ASP D 1 248 ? 186.877 196.440 214.671 1.00 94.77 1722 ASP D C 1
ATOM 8646 O O . ASP D 1 248 ? 186.584 196.816 215.812 1.00 102.93 1722 ASP D O 1
ATOM 8651 N N . ALA D 1 249 ? 186.000 195.818 213.878 1.00 91.09 1723 ALA D N 1
ATOM 8652 C CA . ALA D 1 249 ? 184.657 195.502 214.352 1.00 90.48 1723 ALA D CA 1
ATOM 8653 C C . ALA D 1 249 ? 184.696 194.564 215.550 1.00 97.11 1723 ALA D C 1
ATOM 8654 O O . ALA D 1 249 ? 183.876 194.682 216.467 1.00 105.77 1723 ALA D O 1
ATOM 8656 N N . MET D 1 250 ? 185.640 193.622 215.560 1.00 94.54 1724 MET D N 1
ATOM 8657 C CA . MET D 1 250 ? 185.771 192.725 216.703 1.00 95.10 1724 MET D CA 1
ATOM 8658 C C . MET D 1 250 ? 186.235 193.474 217.945 1.00 104.68 1724 MET D C 1
ATOM 8659 O O . MET D 1 250 ? 185.817 193.149 219.062 1.00 120.04 1724 MET D O 1
ATOM 8664 N N . ALA D 1 251 ? 187.112 194.465 217.773 1.00 100.38 1725 ALA D N 1
ATOM 8665 C CA . ALA D 1 251 ? 187.528 195.285 218.906 1.00 109.69 1725 ALA D CA 1
ATOM 8666 C C . ALA D 1 251 ? 186.339 196.000 219.534 1.00 121.56 1725 ALA D C 1
ATOM 8667 O O . ALA D 1 251 ? 186.261 196.129 220.762 1.00 132.57 1725 ALA D O 1
ATOM 8669 N N . ILE D 1 252 ? 185.407 196.481 218.707 1.00 114.88 1726 ILE D N 1
ATOM 8670 C CA . ILE D 1 252 ? 184.207 197.127 219.231 1.00 119.03 1726 ILE D CA 1
ATOM 8671 C C . ILE D 1 252 ? 183.394 196.145 220.065 1.00 130.22 1726 ILE D C 1
ATOM 8672 O O . ILE D 1 252 ? 182.800 196.516 221.085 1.00 144.30 1726 ILE D O 1
ATOM 8677 N N . LEU D 1 253 ? 183.373 194.874 219.661 1.00 123.36 1727 LEU D N 1
ATOM 8678 C CA . LEU D 1 253 ? 182.724 193.847 220.469 1.00 123.24 1727 LEU D CA 1
ATOM 8679 C C . LEU D 1 253 ? 183.466 193.641 221.783 1.00 136.25 1727 LEU D C 1
ATOM 8680 O O . LEU D 1 253 ? 182.903 193.840 222.866 1.00 149.10 1727 LEU D O 1
ATOM 8685 N N . ASN D 1 254 ? 184.731 193.216 221.701 1.00 135.85 1728 ASN D N 1
ATOM 8686 C CA . ASN D 1 254 ? 185.479 192.802 222.885 1.00 147.99 1728 ASN D CA 1
ATOM 8687 C C . ASN D 1 254 ? 185.461 193.875 223.966 1.00 158.59 1728 ASN D C 1
ATOM 8688 O O . ASN D 1 254 ? 185.403 193.563 225.161 1.00 175.43 1728 ASN D O 1
ATOM 8693 N N . GLN D 1 255 ? 185.534 195.146 223.561 1.00 153.28 1729 GLN D N 1
ATOM 8694 C CA . GLN D 1 255 ? 185.457 196.253 224.511 1.00 164.40 1729 GLN D CA 1
ATOM 8695 C C . GLN D 1 255 ? 184.232 196.140 225.413 1.00 174.59 1729 GLN D C 1
ATOM 8696 O O . GLN D 1 255 ? 184.289 196.493 226.596 1.00 181.20 1729 GLN D O 1
ATOM 8702 N N . LYS D 1 256 ? 183.114 195.649 224.874 1.00 171.18 1730 LYS D N 1
ATOM 8703 C CA . LYS D 1 256 ? 181.934 195.430 225.704 1.00 176.10 1730 LYS D CA 1
ATOM 8704 C C . LYS D 1 256 ? 182.125 194.238 226.633 1.00 183.84 1730 LYS D C 1
ATOM 8705 O O . LYS D 1 256 ? 181.884 194.335 227.841 1.00 192.63 1730 LYS D O 1
ATOM 8711 N N . GLU D 1 257 ? 182.535 193.094 226.082 1.00 179.07 1731 GLU D N 1
ATOM 8712 C CA . GLU D 1 257 ? 182.734 191.906 226.906 1.00 184.11 1731 GLU D CA 1
ATOM 8713 C C . GLU D 1 257 ? 183.794 192.137 227.976 1.00 192.77 1731 GLU D C 1
ATOM 8714 O O . GLU D 1 257 ? 183.626 191.716 229.126 1.00 201.21 1731 GLU D O 1
ATOM 8720 N N . GLU D 1 258 ? 184.903 192.784 227.608 1.00 190.02 1732 GLU D N 1
ATOM 8721 C CA . GLU D 1 258 ? 185.930 193.158 228.578 1.00 192.82 1732 GLU D CA 1
ATOM 8722 C C . GLU D 1 258 ? 185.336 193.881 229.782 1.00 202.49 1732 GLU D C 1
ATOM 8723 O O . GLU D 1 258 ? 185.511 193.454 230.929 1.00 211.76 1732 GLU D O 1
ATOM 8729 N N . GLN D 1 259 ? 184.631 194.989 229.536 1.00 198.54 1733 GLN D N 1
ATOM 8730 C CA . GLN D 1 259 ? 184.131 195.804 230.639 1.00 203.47 1733 GLN D CA 1
ATOM 8731 C C . GLN D 1 259 ? 183.133 195.033 231.498 1.00 209.90 1733 GLN D C 1
ATOM 8732 O O . GLN D 1 259 ? 183.173 195.122 232.731 1.00 215.58 1733 GLN D O 1
ATOM 8738 N N . HIS D 1 260 ? 182.230 194.273 230.871 1.00 206.04 1734 HIS D N 1
ATOM 8739 C CA . HIS D 1 260 ? 181.243 193.517 231.638 1.00 205.51 1734 HIS D CA 1
ATOM 8740 C C . HIS D 1 260 ? 181.916 192.529 232.582 1.00 212.19 1734 HIS D C 1
ATOM 8741 O O . HIS D 1 260 ? 181.428 192.288 233.693 1.00 216.85 1734 HIS D O 1
ATOM 8748 N N . ILE D 1 261 ? 183.038 191.946 232.159 1.00 211.39 1735 ILE D N 1
ATOM 8749 C CA . ILE D 1 261 ? 183.774 191.040 233.034 1.00 215.63 1735 ILE D CA 1
ATOM 8750 C C . ILE D 1 261 ? 184.451 191.816 234.157 1.00 225.23 1735 ILE D C 1
ATOM 8751 O O . ILE D 1 261 ? 184.462 191.379 235.314 1.00 232.68 1735 ILE D O 1
ATOM 8756 N N . ILE D 1 262 ? 185.017 192.982 233.839 1.00 223.89 1736 ILE D N 1
ATOM 8757 C CA . ILE D 1 262 ? 185.645 193.808 234.866 1.00 228.17 1736 ILE D CA 1
ATOM 8758 C C . ILE D 1 262 ? 184.605 194.323 235.854 1.00 234.32 1736 ILE D C 1
ATOM 8759 O O . ILE D 1 262 ? 184.835 194.329 237.070 1.00 239.69 1736 ILE D O 1
ATOM 8764 N N . ASP D 1 263 ? 183.453 194.776 235.350 1.00 231.48 1737 ASP D N 1
ATOM 8765 C CA . ASP D 1 263 ? 182.390 195.255 236.230 1.00 232.70 1737 ASP D CA 1
ATOM 8766 C C . ASP D 1 263 ? 181.977 194.192 237.240 1.00 236.95 1737 ASP D C 1
ATOM 8767 O O . ASP D 1 263 ? 181.793 194.490 238.426 1.00 243.14 1737 ASP D O 1
ATOM 8772 N N . GLU D 1 264 ? 181.826 192.944 236.790 1.00 235.25 1738 GLU D N 1
ATOM 8773 C CA . GLU D 1 264 ? 181.441 191.881 237.712 1.00 238.30 1738 GLU D CA 1
ATOM 8774 C C . GLU D 1 264 ? 182.588 191.496 238.637 1.00 243.34 1738 GLU D C 1
ATOM 8775 O O . GLU D 1 264 ? 182.348 191.000 239.743 1.00 246.58 1738 GLU D O 1
ATOM 8781 N N . VAL D 1 265 ? 183.833 191.712 238.209 1.00 243.17 1739 VAL D N 1
ATOM 8782 C CA . VAL D 1 265 ? 184.957 191.580 239.129 1.00 247.00 1739 VAL D CA 1
ATOM 8783 C C . VAL D 1 265 ? 184.916 192.684 240.178 1.00 253.49 1739 VAL D C 1
ATOM 8784 O O . VAL D 1 265 ? 185.134 192.436 241.370 1.00 258.93 1739 VAL D O 1
ATOM 8788 N N . GLN D 1 266 ? 184.621 193.915 239.757 1.00 251.17 1740 GLN D N 1
ATOM 8789 C CA . GLN D 1 266 ? 184.546 195.027 240.695 1.00 252.09 1740 GLN D CA 1
ATOM 8790 C C . GLN D 1 266 ? 183.277 194.994 241.533 1.00 257.87 1740 GLN D C 1
ATOM 8791 O O . GLN D 1 266 ? 183.262 195.557 242.634 1.00 262.85 1740 GLN D O 1
ATOM 8797 N N . SER D 1 267 ? 182.213 194.359 241.037 1.00 256.54 1741 SER D N 1
ATOM 8798 C CA . SER D 1 267 ? 181.097 193.998 241.904 1.00 259.82 1741 SER D CA 1
ATOM 8799 C C . SER D 1 267 ? 181.566 193.082 243.026 1.00 267.58 1741 SER D C 1
ATOM 8800 O O . SER D 1 267 ? 181.337 193.358 244.209 1.00 273.74 1741 SER D O 1
ATOM 8803 N N . HIS D 1 268 ? 182.228 191.978 242.666 1.00 266.09 1742 HIS D N 1
ATOM 8804 C CA . HIS D 1 268 ? 182.747 191.051 243.665 1.00 270.17 1742 HIS D CA 1
ATOM 8805 C C . HIS D 1 268 ? 183.742 191.724 244.600 1.00 274.61 1742 HIS D C 1
ATOM 8806 O O . HIS D 1 268 ? 183.888 191.305 245.754 1.00 279.53 1742 HIS D O 1
ATOM 8813 N N . GLU D 1 269 ? 184.447 192.750 244.118 1.00 272.63 1743 GLU D N 1
ATOM 8814 C CA . GLU D 1 269 ? 185.315 193.538 244.986 1.00 276.01 1743 GLU D CA 1
ATOM 8815 C C . GLU D 1 269 ? 184.543 194.101 246.173 1.00 282.37 1743 GLU D C 1
ATOM 8816 O O . GLU D 1 269 ? 184.895 193.859 247.333 1.00 285.94 1743 GLU D O 1
ATOM 8822 N N . ASP D 1 270 ? 183.478 194.855 245.899 1.00 282.73 1744 ASP D N 1
ATOM 8823 C CA . ASP D 1 270 ? 182.702 195.463 246.975 1.00 286.63 1744 ASP D CA 1
ATOM 8824 C C . ASP D 1 270 ? 181.979 194.407 247.803 1.00 288.75 1744 ASP D C 1
ATOM 8825 O O . ASP D 1 270 ? 182.002 194.451 249.038 1.00 290.60 1744 ASP D O 1
ATOM 8830 N N . ASN D 1 271 ? 181.315 193.457 247.135 1.00 286.47 1745 ASN D N 1
ATOM 8831 C CA . ASN D 1 271 ? 180.514 192.452 247.832 1.00 285.06 1745 ASN D CA 1
ATOM 8832 C C . ASN D 1 271 ? 181.312 191.690 248.884 1.00 287.33 1745 ASN D C 1
ATOM 8833 O O . ASN D 1 271 ? 180.732 191.176 249.848 1.00 288.13 1745 ASN D O 1
ATOM 8838 N N . ILE D 1 272 ? 182.629 191.601 248.724 1.00 289.56 1746 ILE D N 1
ATOM 8839 C CA . ILE D 1 272 ? 183.480 190.909 249.682 1.00 291.80 1746 ILE D CA 1
ATOM 8840 C C . ILE D 1 272 ? 184.207 191.883 250.599 1.00 296.02 1746 ILE D C 1
ATOM 8841 O O . ILE D 1 272 ? 184.264 191.670 251.811 1.00 300.97 1746 ILE D O 1
ATOM 8846 N N . ASN D 1 273 ? 184.770 192.958 250.041 1.00 294.69 1747 ASN D N 1
ATOM 8847 C CA . ASN D 1 273 ? 185.568 193.869 250.854 1.00 297.52 1747 ASN D CA 1
ATOM 8848 C C . ASN D 1 273 ? 184.710 194.616 251.867 1.00 302.05 1747 ASN D C 1
ATOM 8849 O O . ASN D 1 273 ? 185.209 195.014 252.925 1.00 305.92 1747 ASN D O 1
ATOM 8854 N N . ASN D 1 274 ? 183.425 194.814 251.563 1.00 299.64 1748 ASN D N 1
ATOM 8855 C CA . ASN D 1 274 ? 182.501 195.346 252.559 1.00 300.99 1748 ASN D CA 1
ATOM 8856 C C . ASN D 1 274 ? 182.344 194.403 253.745 1.00 304.88 1748 ASN D C 1
ATOM 8857 O O . ASN D 1 274 ? 182.043 194.851 254.857 1.00 306.07 1748 ASN D O 1
ATOM 8862 N N . GLU D 1 275 ? 182.544 193.100 253.533 1.00 304.72 1749 GLU D N 1
ATOM 8863 C CA . GLU D 1 275 ? 182.432 192.147 254.631 1.00 307.07 1749 GLU D CA 1
ATOM 8864 C C . GLU D 1 275 ? 183.718 192.068 255.445 1.00 311.55 1749 GLU D C 1
ATOM 8865 O O . GLU D 1 275 ? 183.669 191.901 256.668 1.00 315.13 1749 GLU D O 1
ATOM 8871 N N . ILE D 1 276 ? 184.875 192.187 254.789 1.00 311.28 1750 ILE D N 1
ATOM 8872 C CA . ILE D 1 276 ? 186.134 192.223 255.526 1.00 314.20 1750 ILE D CA 1
ATOM 8873 C C . ILE D 1 276 ? 186.231 193.498 256.357 1.00 317.87 1750 ILE D C 1
ATOM 8874 O O . ILE D 1 276 ? 186.908 193.525 257.393 1.00 321.52 1750 ILE D O 1
ATOM 8879 N N . ILE D 1 277 ? 185.541 194.560 255.939 1.00 316.22 1751 ILE D N 1
ATOM 8880 C CA . ILE D 1 277 ? 185.387 195.739 256.790 1.00 315.78 1751 ILE D CA 1
ATOM 8881 C C . ILE D 1 277 ? 184.595 195.386 258.044 1.00 318.51 1751 ILE D C 1
ATOM 8882 O O . ILE D 1 277 ? 185.074 195.551 259.171 1.00 320.49 1751 ILE D O 1
ATOM 8887 N N . LYS D 1 278 ? 183.359 194.915 257.859 1.00 317.31 1752 LYS D N 1
ATOM 8888 C CA . LYS D 1 278 ? 182.476 194.656 258.994 1.00 318.80 1752 LYS D CA 1
ATOM 8889 C C . LYS D 1 278 ? 183.077 193.639 259.958 1.00 322.92 1752 LYS D C 1
ATOM 8890 O O . LYS D 1 278 ? 182.945 193.778 261.179 1.00 325.24 1752 LYS D O 1
ATOM 8896 N N . LEU D 1 279 ? 183.730 192.601 259.430 1.00 322.95 1753 LEU D N 1
ATOM 8897 C CA . LEU D 1 279 ? 184.190 191.508 260.282 1.00 323.35 1753 LEU D CA 1
ATOM 8898 C C . LEU D 1 279 ? 185.217 191.962 261.313 1.00 325.67 1753 LEU D C 1
ATOM 8899 O O . LEU D 1 279 ? 185.320 191.354 262.384 1.00 328.08 1753 LEU D O 1
ATOM 8904 N N . ARG D 1 280 ? 185.980 193.020 261.026 1.00 325.26 1754 ARG D N 1
ATOM 8905 C CA . ARG D 1 280 ? 186.979 193.463 261.994 1.00 326.10 1754 ARG D CA 1
ATOM 8906 C C . ARG D 1 280 ? 186.348 194.180 263.184 1.00 327.96 1754 ARG D C 1
ATOM 8907 O O . ARG D 1 280 ? 186.870 194.089 264.302 1.00 328.65 1754 ARG D O 1
ATOM 8915 N N . GLU D 1 281 ? 185.238 194.891 262.977 1.00 327.05 1755 GLU D N 1
ATOM 8916 C CA . GLU D 1 281 ? 184.528 195.479 264.109 1.00 326.09 1755 GLU D CA 1
ATOM 8917 C C . GLU D 1 281 ? 183.572 194.485 264.759 1.00 329.20 1755 GLU D C 1
ATOM 8918 O O . GLU D 1 281 ? 183.344 194.555 265.971 1.00 330.42 1755 GLU D O 1
ATOM 8924 N N . GLU D 1 282 ? 182.996 193.570 263.974 1.00 329.97 1756 GLU D N 1
ATOM 8925 C CA . GLU D 1 282 ? 182.162 192.517 264.545 1.00 328.43 1756 GLU D CA 1
ATOM 8926 C C . GLU D 1 282 ? 182.959 191.595 265.461 1.00 329.52 1756 GLU D C 1
ATOM 8927 O O . GLU D 1 282 ? 182.415 191.077 266.442 1.00 328.06 1756 GLU D O 1
ATOM 8933 N N . ILE D 1 283 ? 184.239 191.369 265.154 1.00 330.76 1757 ILE D N 1
ATOM 8934 C CA . ILE D 1 283 ? 185.103 190.574 266.023 1.00 330.34 1757 ILE D CA 1
ATOM 8935 C C . ILE D 1 283 ? 185.250 191.196 267.409 1.00 331.54 1757 ILE D C 1
ATOM 8936 O O . ILE D 1 283 ? 185.529 190.484 268.382 1.00 332.22 1757 ILE D O 1
ATOM 8941 N N . VAL D 1 284 ? 184.990 192.499 267.543 1.00 332.57 1758 VAL D N 1
ATOM 8942 C CA . VAL D 1 284 ? 185.091 193.140 268.849 1.00 330.76 1758 VAL D CA 1
ATOM 8943 C C . VAL D 1 284 ? 183.942 192.730 269.765 1.00 328.28 1758 VAL D C 1
ATOM 8944 O O . VAL D 1 284 ? 184.024 192.920 270.984 1.00 325.61 1758 VAL D O 1
ATOM 8948 N N . GLU D 1 285 ? 182.883 192.146 269.213 1.00 326.77 1759 GLU D N 1
ATOM 8949 C CA . GLU D 1 285 ? 181.746 191.699 270.012 1.00 320.69 1759 GLU D CA 1
ATOM 8950 C C . GLU D 1 285 ? 182.149 190.574 270.961 1.00 319.02 1759 GLU D C 1
ATOM 8951 O O . GLU D 1 285 ? 182.991 189.740 270.627 1.00 319.03 1759 GLU D O 1
ATOM 8957 N N . GLU E 2 1 ? 190.341 191.514 154.809 1.00 133.92 1 GLU H N 1
ATOM 8958 C CA . GLU E 2 1 ? 189.611 192.742 154.521 1.00 131.60 1 GLU H CA 1
ATOM 8959 C C . GLU E 2 1 ? 188.195 192.674 155.077 1.00 126.01 1 GLU H C 1
ATOM 8960 O O . GLU E 2 1 ? 187.582 191.610 155.100 1.00 124.55 1 GLU H O 1
ATOM 8966 N N . VAL E 2 2 ? 187.670 193.821 155.509 1.00 119.27 2 VAL H N 1
ATOM 8967 C CA . VAL E 2 2 ? 186.234 193.957 155.715 1.00 112.14 2 VAL H CA 1
ATOM 8968 C C . VAL E 2 2 ? 185.546 194.050 154.362 1.00 114.50 2 VAL H C 1
ATOM 8969 O O . VAL E 2 2 ? 185.994 194.782 153.470 1.00 117.29 2 VAL H O 1
ATOM 8973 N N . GLN E 2 3 ? 184.454 193.308 154.199 1.00 108.97 3 GLN H N 1
ATOM 8974 C CA . GLN E 2 3 ? 183.717 193.330 152.946 1.00 106.74 3 GLN H CA 1
ATOM 8975 C C . GLN E 2 3 ? 182.231 193.163 153.215 1.00 104.41 3 GLN H C 1
ATOM 8976 O O . GLN E 2 3 ? 181.831 192.390 154.090 1.00 104.03 3 GLN H O 1
ATOM 8982 N N . LEU E 2 4 ? 181.422 193.889 152.449 1.00 103.21 4 LEU H N 1
ATOM 8983 C CA . LEU E 2 4 ? 179.971 193.795 152.502 1.00 96.05 4 LEU H CA 1
ATOM 8984 C C . LEU E 2 4 ? 179.460 193.708 151.074 1.00 97.48 4 LEU H C 1
ATOM 8985 O O . LEU E 2 4 ? 179.880 194.491 150.217 1.00 100.33 4 LEU H O 1
ATOM 8990 N N . VAL E 2 5 ? 178.558 192.765 150.817 1.00 97.02 5 VAL H N 1
ATOM 8991 C CA . VAL E 2 5 ? 177.963 192.602 149.496 1.00 97.34 5 VAL H CA 1
ATOM 8992 C C . VAL E 2 5 ? 176.451 192.502 149.644 1.00 93.76 5 VAL H C 1
ATOM 8993 O O . VAL E 2 5 ? 175.944 191.621 150.349 1.00 93.90 5 VAL H O 1
ATOM 8997 N N . GLU E 2 6 ? 175.738 193.421 149.008 1.00 93.42 6 GLU H N 1
ATOM 8998 C CA . GLU E 2 6 ? 174.287 193.396 148.963 1.00 91.42 6 GLU H CA 1
ATOM 8999 C C . GLU E 2 6 ? 173.805 192.543 147.797 1.00 94.53 6 GLU H C 1
ATOM 9000 O O . GLU E 2 6 ? 174.514 192.328 146.813 1.00 101.65 6 GLU H O 1
ATOM 9006 N N . SER E 2 7 ? 172.575 192.058 147.923 1.00 91.76 7 SER H N 1
ATOM 9007 C CA . SER E 2 7 ? 171.980 191.193 146.916 1.00 86.63 7 SER H CA 1
ATOM 9008 C C . SER E 2 7 ? 170.470 191.324 147.023 1.00 88.79 7 SER H C 1
ATOM 9009 O O . SER E 2 7 ? 169.941 191.860 147.999 1.00 94.17 7 SER H O 1
ATOM 9012 N N . GLY E 2 8 ? 169.780 190.830 146.002 1.00 88.56 8 GLY H N 1
ATOM 9013 C CA . GLY E 2 8 ? 168.405 191.223 145.787 1.00 85.87 8 GLY H CA 1
ATOM 9014 C C . GLY E 2 8 ? 168.334 192.453 144.909 1.00 91.22 8 GLY H C 1
ATOM 9015 O O . GLY E 2 8 ? 169.168 192.627 144.016 1.00 96.25 8 GLY H O 1
ATOM 9016 N N . GLY E 2 9 ? 167.356 193.314 145.146 1.00 88.88 9 GLY H N 1
ATOM 9017 C CA . GLY E 2 9 ? 167.153 194.437 144.259 1.00 89.33 9 GLY H CA 1
ATOM 9018 C C . GLY E 2 9 ? 166.375 194.049 143.015 1.00 92.33 9 GLY H C 1
ATOM 9019 O O . GLY E 2 9 ? 165.627 193.068 142.985 1.00 99.43 9 GLY H O 1
ATOM 9020 N N . GLY E 2 10 ? 166.566 194.839 141.969 1.00 89.44 10 GLY H N 1
ATOM 9021 C CA . GLY E 2 10 ? 165.811 194.656 140.749 1.00 91.55 10 GLY H CA 1
ATOM 9022 C C . GLY E 2 10 ? 164.512 195.436 140.766 1.00 93.39 10 GLY H C 1
ATOM 9023 O O . GLY E 2 10 ? 164.351 196.433 141.474 1.00 93.01 10 GLY H O 1
ATOM 9024 N N . LEU E 2 11 ? 163.564 194.960 139.967 1.00 92.44 11 LEU H N 1
ATOM 9025 C CA . LEU E 2 11 ? 162.354 195.711 139.672 1.00 90.73 11 LEU H CA 1
ATOM 9026 C C . LEU E 2 11 ? 161.187 195.170 140.485 1.00 93.45 11 LEU H C 1
ATOM 9027 O O . LEU E 2 11 ? 161.003 193.956 140.600 1.00 96.85 11 LEU H O 1
ATOM 9032 N N . VAL E 2 12 ? 160.402 196.086 141.052 1.00 91.69 12 VAL H N 1
ATOM 9033 C CA . VAL E 2 12 ? 159.214 195.751 141.821 1.00 89.94 12 VAL H CA 1
ATOM 9034 C C . VAL E 2 12 ? 158.071 196.617 141.312 1.00 94.57 12 VAL H C 1
ATOM 9035 O O . VAL E 2 12 ? 158.279 197.653 140.678 1.00 97.52 12 VAL H O 1
ATOM 9039 N N . LYS E 2 13 ? 156.871 196.187 141.593 1.00 92.96 13 LYS H N 1
ATOM 9040 C CA . LYS E 2 13 ? 155.732 197.033 141.296 1.00 93.57 13 LYS H CA 1
ATOM 9041 C C . LYS E 2 13 ? 155.301 197.781 142.551 1.00 93.34 13 LYS H C 1
ATOM 9042 O O . LYS E 2 13 ? 155.517 197.299 143.666 1.00 95.64 13 LYS H O 1
ATOM 9048 N N . PRO E 2 14 ? 154.720 198.972 142.409 1.00 91.26 14 PRO H N 1
ATOM 9049 C CA . PRO E 2 14 ? 154.257 199.707 143.591 1.00 91.07 14 PRO H CA 1
ATOM 9050 C C . PRO E 2 14 ? 153.317 198.858 144.433 1.00 95.37 14 PRO H C 1
ATOM 9051 O O . PRO E 2 14 ? 152.519 198.076 143.913 1.00 98.95 14 PRO H O 1
ATOM 9055 N N . GLY E 2 15 ? 153.416 199.019 145.752 1.00 94.90 15 GLY H N 1
ATOM 9056 C CA . GLY E 2 15 ? 152.746 198.131 146.674 1.00 91.19 15 GLY H CA 1
ATOM 9057 C C . GLY E 2 15 ? 153.403 196.781 146.849 1.00 92.72 15 GLY H C 1
ATOM 9058 O O . GLY E 2 15 ? 153.054 196.060 147.792 1.00 95.92 15 GLY H O 1
ATOM 9059 N N . GLY E 2 16 ? 154.339 196.414 145.981 1.00 88.97 16 GLY H N 1
ATOM 9060 C CA . GLY E 2 16 ? 154.992 195.126 146.056 1.00 85.87 16 GLY H CA 1
ATOM 9061 C C . GLY E 2 16 ? 155.916 195.006 147.253 1.00 90.45 16 GLY H C 1
ATOM 9062 O O . GLY E 2 16 ? 156.021 195.887 148.107 1.00 94.72 16 GLY H O 1
ATOM 9063 N N . SER E 2 17 ? 156.608 193.871 147.307 1.00 86.13 17 SER H N 1
ATOM 9064 C CA . SER E 2 17 ? 157.513 193.566 148.403 1.00 85.37 17 SER H CA 1
ATOM 9065 C C . SER E 2 17 ? 158.796 192.962 147.855 1.00 86.92 17 SER H C 1
ATOM 9066 O O . SER E 2 17 ? 158.789 192.261 146.840 1.00 92.07 17 SER H O 1
ATOM 9069 N N . LEU E 2 18 ? 159.902 193.247 148.539 1.00 83.16 18 LEU H N 1
ATOM 9070 C CA . LEU E 2 18 ? 161.210 192.752 148.140 1.00 81.80 18 LEU H CA 1
ATOM 9071 C C . LEU E 2 18 ? 162.074 192.615 149.384 1.00 80.72 18 LEU H C 1
ATOM 9072 O O . LEU E 2 18 ? 161.932 193.382 150.339 1.00 86.48 18 LEU H O 1
ATOM 9077 N N . LYS E 2 19 ? 162.967 191.629 149.369 1.00 74.19 19 LYS H N 1
ATOM 9078 C CA . LYS E 2 19 ? 163.911 191.408 150.458 1.00 75.30 19 LYS H CA 1
ATOM 9079 C C . LYS E 2 19 ? 165.330 191.599 149.947 1.00 81.19 19 LYS H C 1
ATOM 9080 O O . LYS E 2 19 ? 165.767 190.886 149.038 1.00 90.01 19 LYS H O 1
ATOM 9086 N N . LEU E 2 20 ? 166.043 192.553 150.534 1.00 78.27 20 LEU H N 1
ATOM 9087 C CA . LEU E 2 20 ? 167.472 192.709 150.318 1.00 69.65 20 LEU H CA 1
ATOM 9088 C C . LEU E 2 20 ? 168.249 191.874 151.326 1.00 71.43 20 LEU H C 1
ATOM 9089 O O . LEU E 2 20 ? 167.795 191.638 152.447 1.00 80.45 20 LEU H O 1
ATOM 9094 N N . SER E 2 21 ? 169.432 191.427 150.916 1.00 70.77 21 SER H N 1
ATOM 9095 C CA . SER E 2 21 ? 170.326 190.687 151.793 1.00 76.37 21 SER H CA 1
ATOM 9096 C C . SER E 2 21 ? 171.739 191.234 151.672 1.00 79.49 21 SER H C 1
ATOM 9097 O O . SER E 2 21 ? 172.172 191.625 150.586 1.00 83.32 21 SER H O 1
ATOM 9100 N N . CYS E 2 22 ? 172.450 191.260 152.796 1.00 80.14 22 CYS H N 1
ATOM 9101 C CA . CYS E 2 22 ? 173.828 191.726 152.856 1.00 81.89 22 CYS H CA 1
ATOM 9102 C C . CYS E 2 22 ? 174.672 190.650 153.518 1.00 88.58 22 CYS H C 1
ATOM 9103 O O . CYS E 2 22 ? 174.327 190.174 154.602 1.00 92.40 22 CYS H O 1
ATOM 9106 N N . ALA E 2 23 ? 175.768 190.267 152.871 1.00 91.85 23 ALA H N 1
ATOM 9107 C CA . ALA E 2 23 ? 176.694 189.281 153.411 1.00 89.61 23 ALA H CA 1
ATOM 9108 C C . ALA E 2 23 ? 177.964 189.978 153.874 1.00 94.41 23 ALA H C 1
ATOM 9109 O O . ALA E 2 23 ? 178.527 190.800 153.144 1.00 96.13 23 ALA H O 1
ATOM 9111 N N . ALA E 2 24 ? 178.413 189.646 155.079 1.00 92.57 24 ALA H N 1
ATOM 9112 C CA . ALA E 2 24 ? 179.529 190.327 155.714 1.00 94.43 24 ALA H CA 1
ATOM 9113 C C . ALA E 2 24 ? 180.707 189.379 155.891 1.00 99.88 24 ALA H C 1
ATOM 9114 O O . ALA E 2 24 ? 180.533 188.184 156.142 1.00 102.90 24 ALA H O 1
ATOM 9116 N N . SER E 2 25 ? 181.913 189.927 155.761 1.00 102.10 25 SER H N 1
ATOM 9117 C CA . SER E 2 25 ? 183.122 189.124 155.852 1.00 101.91 25 SER H CA 1
ATOM 9118 C C . SER E 2 25 ? 184.257 189.980 156.392 1.00 101.38 25 SER H C 1
ATOM 9119 O O . SER E 2 25 ? 184.282 191.198 156.200 1.00 105.49 25 SER H O 1
ATOM 9122 N N . GLY E 2 26 ? 185.201 189.327 157.064 1.00 99.41 26 GLY H N 1
ATOM 9123 C CA . GLY E 2 26 ? 186.410 189.981 157.520 1.00 100.59 26 GLY H CA 1
ATOM 9124 C C . GLY E 2 26 ? 186.308 190.729 158.829 1.00 104.33 26 GLY H C 1
ATOM 9125 O O . GLY E 2 26 ? 187.235 191.472 159.168 1.00 106.46 26 GLY H O 1
ATOM 9126 N N . PHE E 2 27 ? 185.222 190.558 159.578 1.00 100.60 27 PHE H N 1
ATOM 9127 C CA . PHE E 2 27 ? 185.115 191.146 160.904 1.00 94.13 27 PHE H CA 1
ATOM 9128 C C . PHE E 2 27 ? 184.137 190.325 161.728 1.00 90.97 27 PHE H C 1
ATOM 9129 O O . PHE E 2 27 ? 183.346 189.545 161.191 1.00 93.43 27 PHE H O 1
ATOM 9137 N N . THR E 2 28 ? 184.200 190.506 163.044 1.00 87.49 28 THR H N 1
ATOM 9138 C CA . THR E 2 28 ? 183.247 189.863 163.945 1.00 90.20 28 THR H CA 1
ATOM 9139 C C . THR E 2 28 ? 181.889 190.527 163.768 1.00 88.50 28 THR H C 1
ATOM 9140 O O . THR E 2 28 ? 181.605 191.565 164.368 1.00 87.81 28 THR H O 1
ATOM 9144 N N . PHE E 2 29 ? 181.052 189.927 162.920 1.00 85.10 29 PHE H N 1
ATOM 9145 C CA . PHE E 2 29 ? 179.773 190.528 162.558 1.00 81.01 29 PHE H CA 1
ATOM 9146 C C . PHE E 2 29 ? 178.904 190.801 163.780 1.00 83.96 29 PHE H C 1
ATOM 9147 O O . PHE E 2 29 ? 178.240 191.840 163.858 1.00 88.56 29 PHE H O 1
ATOM 9155 N N . SER E 2 30 ? 178.890 189.880 164.743 1.00 83.22 30 SER H N 1
ATOM 9156 C CA . SER E 2 30 ? 178.044 190.036 165.920 1.00 85.71 30 SER H CA 1
ATOM 9157 C C . SER E 2 30 ? 178.525 191.105 166.892 1.00 85.16 30 SER H C 1
ATOM 9158 O O . SER E 2 30 ? 177.819 191.378 167.869 1.00 85.37 30 SER H O 1
ATOM 9161 N N . ASN E 2 31 ? 179.686 191.716 166.670 1.00 83.24 31 ASN H N 1
ATOM 9162 C CA . ASN E 2 31 ? 180.118 192.815 167.524 1.00 78.07 31 ASN H CA 1
ATOM 9163 C C . ASN E 2 31 ? 179.625 194.180 167.066 1.00 75.02 31 ASN H C 1
ATOM 9164 O O . ASN E 2 31 ? 179.802 195.157 167.798 1.00 77.38 31 ASN H O 1
ATOM 9169 N N . TYR E 2 32 ? 179.017 194.279 165.889 1.00 71.59 32 TYR H N 1
ATOM 9170 C CA . TYR E 2 32 ? 178.740 195.567 165.274 1.00 67.93 32 TYR H CA 1
ATOM 9171 C C . TYR E 2 32 ? 177.254 195.728 164.994 1.00 71.79 32 TYR H C 1
ATOM 9172 O O . TYR E 2 32 ? 176.588 194.787 164.552 1.00 77.07 32 TYR H O 1
ATOM 9181 N N . ALA E 2 33 ? 176.743 196.925 165.262 1.00 67.19 33 ALA H N 1
ATOM 9182 C CA . ALA E 2 33 ? 175.463 197.335 164.714 1.00 55.94 33 ALA H CA 1
ATOM 9183 C C . ALA E 2 33 ? 175.591 197.577 163.216 1.00 58.52 33 ALA H C 1
ATOM 9184 O O . ALA E 2 33 ? 176.660 197.925 162.710 1.00 65.46 33 ALA H O 1
ATOM 9186 N N . MET E 2 34 ? 174.486 197.389 162.501 1.00 59.71 34 MET H N 1
ATOM 9187 C CA . MET E 2 34 ? 174.475 197.502 161.051 1.00 55.56 34 MET H CA 1
ATOM 9188 C C . MET E 2 34 ? 173.339 198.419 160.627 1.00 55.12 34 MET H C 1
ATOM 9189 O O . MET E 2 34 ? 172.316 198.516 161.307 1.00 61.90 34 MET H O 1
ATOM 9194 N N . SER E 2 35 ? 173.526 199.091 159.494 1.00 52.62 35 SER H N 1
ATOM 9195 C CA . SER E 2 35 ? 172.530 200.013 158.971 1.00 49.82 35 SER H CA 1
ATOM 9196 C C . SER E 2 35 ? 172.339 199.802 157.476 1.00 55.77 35 SER H C 1
ATOM 9197 O O . SER E 2 35 ? 173.207 199.267 156.784 1.00 67.89 35 SER H O 1
ATOM 9200 N N . TRP E 2 36 ? 171.179 200.232 156.989 1.00 51.04 36 TRP H N 1
ATOM 9201 C CA . TRP E 2 36 ? 170.898 200.351 155.565 1.00 48.64 36 TRP H CA 1
ATOM 9202 C C . TRP E 2 36 ? 170.746 201.827 155.225 1.00 53.61 36 TRP H C 1
ATOM 9203 O O . TRP E 2 36 ? 170.078 202.565 155.954 1.00 59.14 36 TRP H O 1
ATOM 9214 N N . VAL E 2 37 ? 171.365 202.259 154.128 1.00 50.32 37 VAL H N 1
ATOM 9215 C CA . VAL E 2 37 ? 171.274 203.642 153.674 1.00 49.45 37 VAL H CA 1
ATOM 9216 C C . VAL E 2 37 ? 170.836 203.663 152.217 1.00 54.03 37 VAL H C 1
ATOM 9217 O O . VAL E 2 37 ? 171.456 203.016 151.368 1.00 60.51 37 VAL H O 1
ATOM 9221 N N . ARG E 2 38 ? 169.770 204.405 151.934 1.00 55.82 38 ARG H N 1
ATOM 9222 C CA . ARG E 2 38 ? 169.380 204.691 150.562 1.00 50.02 38 ARG H CA 1
ATOM 9223 C C . ARG E 2 38 ? 170.310 205.723 149.939 1.00 60.03 38 ARG H C 1
ATOM 9224 O O . ARG E 2 38 ? 170.867 206.583 150.624 1.00 71.45 38 ARG H O 1
ATOM 9232 N N . GLN E 2 39 ? 170.470 205.638 148.621 1.00 59.79 39 GLN H N 1
ATOM 9233 C CA . GLN E 2 39 ? 170.879 206.784 147.816 1.00 60.74 39 GLN H CA 1
ATOM 9234 C C . GLN E 2 39 ? 169.904 206.910 146.655 1.00 64.91 39 GLN H C 1
ATOM 9235 O O . GLN E 2 39 ? 169.898 206.070 145.751 1.00 71.34 39 GLN H O 1
ATOM 9241 N N . THR E 2 40 ? 169.101 207.967 146.671 1.00 67.57 40 THR H N 1
ATOM 9242 C CA . THR E 2 40 ? 168.086 208.185 145.660 1.00 69.70 40 THR H CA 1
ATOM 9243 C C . THR E 2 40 ? 168.746 208.595 144.345 1.00 76.72 40 THR H C 1
ATOM 9244 O O . THR E 2 40 ? 169.940 208.897 144.311 1.00 79.80 40 THR H O 1
ATOM 9248 N N . PRO E 2 41 ? 168.001 208.598 143.232 1.00 87.29 41 PRO H N 1
ATOM 9249 C CA . PRO E 2 41 ? 168.648 208.874 141.938 1.00 87.05 41 PRO H CA 1
ATOM 9250 C C . PRO E 2 41 ? 169.259 210.261 141.841 1.00 90.17 41 PRO H C 1
ATOM 9251 O O . PRO E 2 41 ? 170.250 210.436 141.121 1.00 89.67 41 PRO H O 1
ATOM 9255 N N . GLU E 2 42 ? 168.706 211.255 142.536 1.00 89.47 42 GLU H N 1
ATOM 9256 C CA . GLU E 2 42 ? 169.357 212.555 142.638 1.00 88.28 42 GLU H CA 1
ATOM 9257 C C . GLU E 2 42 ? 170.492 212.568 143.671 1.00 87.41 42 GLU H C 1
ATOM 9258 O O . GLU E 2 42 ? 170.903 213.641 144.129 1.00 86.95 42 GLU H O 1
ATOM 9264 N N . LYS E 2 43 ? 171.007 211.387 144.017 1.00 85.61 43 LYS H N 1
ATOM 9265 C CA . LYS E 2 43 ? 172.212 211.159 144.812 1.00 80.54 43 LYS H CA 1
ATOM 9266 C C . LYS E 2 43 ? 172.090 211.602 146.264 1.00 76.95 43 LYS H C 1
ATOM 9267 O O . LYS E 2 43 ? 173.081 211.543 147.000 1.00 80.68 43 LYS H O 1
ATOM 9273 N N . ARG E 2 44 ? 170.915 212.043 146.702 1.00 76.96 44 ARG H N 1
ATOM 9274 C CA . ARG E 2 44 ? 170.684 212.270 148.123 1.00 76.15 44 ARG H CA 1
ATOM 9275 C C . ARG E 2 44 ? 170.760 210.962 148.907 1.00 72.70 44 ARG H C 1
ATOM 9276 O O . ARG E 2 44 ? 170.082 209.986 148.577 1.00 76.72 44 ARG H O 1
ATOM 9284 N N . LEU E 2 45 ? 171.590 210.948 149.948 1.00 66.39 45 LEU H N 1
ATOM 9285 C CA . LEU E 2 45 ? 171.683 209.806 150.850 1.00 61.44 45 LEU H CA 1
ATOM 9286 C C . LEU E 2 45 ? 170.600 209.864 151.919 1.00 66.14 45 LEU H C 1
ATOM 9287 O O . LEU E 2 45 ? 170.261 210.940 152.418 1.00 80.65 45 LEU H O 1
ATOM 9292 N N . GLU E 2 46 ? 170.057 208.700 152.272 1.00 59.08 46 GLU H N 1
ATOM 9293 C CA . GLU E 2 46 ? 168.991 208.644 153.267 1.00 60.40 46 GLU H CA 1
ATOM 9294 C C . GLU E 2 46 ? 169.068 207.338 154.044 1.00 58.93 46 GLU H C 1
ATOM 9295 O O . GLU E 2 46 ? 168.910 206.261 153.465 1.00 62.10 46 GLU H O 1
ATOM 9301 N N . TRP E 2 47 ? 169.317 207.441 155.348 1.00 57.16 47 TRP H N 1
ATOM 9302 C CA . TRP E 2 47 ? 169.315 206.279 156.228 1.00 50.93 47 TRP H CA 1
ATOM 9303 C C . TRP E 2 47 ? 167.911 205.693 156.319 1.00 56.36 47 TRP H C 1
ATOM 9304 O O . TRP E 2 47 ? 166.927 206.428 156.431 1.00 66.60 47 TRP H O 1
ATOM 9315 N N . VAL E 2 48 ? 167.808 204.362 156.267 1.00 52.44 48 VAL H N 1
ATOM 9316 C CA . VAL E 2 48 ? 166.489 203.736 156.306 1.00 53.35 48 VAL H CA 1
ATOM 9317 C C . VAL E 2 48 ? 166.317 202.735 157.445 1.00 51.35 48 VAL H C 1
ATOM 9318 O O . VAL E 2 48 ? 165.188 202.484 157.878 1.00 66.10 48 VAL H O 1
ATOM 9322 N N . ALA E 2 49 ? 167.401 202.139 157.937 1.00 47.75 49 ALA H N 1
ATOM 9323 C CA . ALA E 2 49 ? 167.237 201.238 159.071 1.00 46.47 49 ALA H CA 1
ATOM 9324 C C . ALA E 2 49 ? 168.553 201.070 159.813 1.00 52.33 49 ALA H C 1
ATOM 9325 O O . ALA E 2 49 ? 169.629 201.227 159.237 1.00 60.87 49 ALA H O 1
ATOM 9327 N N . THR E 2 50 ? 168.445 200.743 161.101 1.00 48.67 50 THR H N 1
ATOM 9328 C CA . THR E 2 50 ? 169.580 200.366 161.932 1.00 49.70 50 THR H CA 1
ATOM 9329 C C . THR E 2 50 ? 169.165 199.197 162.811 1.00 51.71 50 THR H C 1
ATOM 9330 O O . THR E 2 50 ? 168.024 199.144 163.274 1.00 59.09 50 THR H O 1
ATOM 9334 N N . ILE E 2 51 ? 170.084 198.264 163.042 1.00 52.36 51 ILE H N 1
ATOM 9335 C CA . ILE E 2 51 ? 169.858 197.150 163.955 1.00 55.27 51 ILE H CA 1
ATOM 9336 C C . ILE E 2 51 ? 171.036 197.050 164.914 1.00 59.67 51 ILE H C 1
ATOM 9337 O O . ILE E 2 51 ? 172.189 197.253 164.520 1.00 66.38 51 ILE H O 1
ATOM 9342 N N . SER E 2 52 ? 170.744 196.768 166.182 1.00 57.80 52 SER H N 1
ATOM 9343 C CA . SER E 2 52 ? 171.797 196.556 167.162 1.00 58.98 52 SER H CA 1
ATOM 9344 C C . SER E 2 52 ? 172.573 195.281 166.838 1.00 68.36 52 SER H C 1
ATOM 9345 O O . SER E 2 52 ? 172.184 194.480 165.986 1.00 73.82 52 SER H O 1
ATOM 9348 N N . ASN E 2 53 A 173.694 195.095 167.539 1.00 70.24 52 ASN H N 1
ATOM 9349 C CA . ASN E 2 53 A 174.578 193.981 167.215 1.00 71.15 52 ASN H CA 1
ATOM 9350 C C . ASN E 2 53 A 173.965 192.639 167.591 1.00 78.99 52 ASN H C 1
ATOM 9351 O O . ASN E 2 53 A 174.227 191.634 166.922 1.00 83.02 52 ASN H O 1
ATOM 9356 N N . GLY E 2 54 ? 173.156 192.594 168.643 1.00 78.13 53 GLY H N 1
ATOM 9357 C CA . GLY E 2 54 ? 172.438 191.384 168.974 1.00 78.81 53 GLY H CA 1
ATOM 9358 C C . GLY E 2 54 ? 171.108 191.215 168.285 1.00 79.43 53 GLY H C 1
ATOM 9359 O O . GLY E 2 54 ? 170.433 190.204 168.499 1.00 89.41 53 GLY H O 1
ATOM 9360 N N . GLY E 2 55 ? 170.703 192.177 167.460 1.00 71.88 54 GLY H N 1
ATOM 9361 C CA . GLY E 2 55 ? 169.444 192.108 166.756 1.00 69.80 54 GLY H CA 1
ATOM 9362 C C . GLY E 2 55 ? 168.225 192.507 167.556 1.00 71.18 54 GLY H C 1
ATOM 9363 O O . GLY E 2 55 ? 167.122 192.529 166.998 1.00 72.86 54 GLY H O 1
ATOM 9364 N N . ARG E 2 56 ? 168.380 192.826 168.841 1.00 68.48 55 ARG H N 1
ATOM 9365 C CA . ARG E 2 56 ? 167.222 193.018 169.702 1.00 72.03 55 ARG H CA 1
ATOM 9366 C C . ARG E 2 56 ? 166.620 194.413 169.597 1.00 73.29 55 ARG H C 1
ATOM 9367 O O . ARG E 2 56 ? 165.486 194.615 170.042 1.00 77.67 55 ARG H O 1
ATOM 9375 N N . TYR E 2 57 ? 167.341 195.375 169.028 1.00 70.26 56 TYR H N 1
ATOM 9376 C CA . TYR E 2 57 ? 166.848 196.737 168.881 1.00 60.49 56 TYR H CA 1
ATOM 9377 C C . TYR E 2 57 ? 166.967 197.160 167.426 1.00 61.76 56 TYR H C 1
ATOM 9378 O O . TYR E 2 57 ? 168.006 196.941 166.797 1.00 67.54 56 TYR H O 1
ATOM 9387 N N . THR E 2 58 ? 165.907 197.767 166.898 1.00 58.15 57 THR H N 1
ATOM 9388 C CA . THR E 2 58 ? 165.869 198.210 165.513 1.00 53.70 57 THR H CA 1
ATOM 9389 C C . THR E 2 58 ? 165.291 199.613 165.449 1.00 55.89 57 THR H C 1
ATOM 9390 O O . THR E 2 58 ? 164.401 199.962 166.228 1.00 63.48 57 THR H O 1
ATOM 9394 N N . TYR E 2 59 ? 165.802 200.416 164.519 1.00 51.98 58 TYR H N 1
ATOM 9395 C CA . TYR E 2 59 ? 165.431 201.817 164.405 1.00 50.03 58 TYR H CA 1
ATOM 9396 C C . TYR E 2 59 ? 165.152 202.154 162.950 1.00 53.01 58 TYR H C 1
ATOM 9397 O O . TYR E 2 59 ? 165.824 201.647 162.048 1.00 58.71 58 TYR H O 1
ATOM 9406 N N . TYR E 2 60 ? 164.165 203.015 162.727 1.00 54.89 59 TYR H N 1
ATOM 9407 C CA . TYR E 2 60 ? 163.739 203.395 161.391 1.00 55.54 59 TYR H CA 1
ATOM 9408 C C . TYR E 2 60 ? 163.337 204.861 161.385 1.00 61.38 59 TYR H C 1
ATOM 9409 O O . TYR E 2 60 ? 162.909 205.394 162.415 1.00 69.55 59 TYR H O 1
ATOM 9418 N N . PRO E 2 61 ? 163.469 205.534 160.249 1.00 60.17 60 PRO H N 1
ATOM 9419 C CA . PRO E 2 61 ? 162.823 206.835 160.083 1.00 66.98 60 PRO H CA 1
ATOM 9420 C C . PRO E 2 61 ? 161.336 206.661 159.819 1.00 77.75 60 PRO H C 1
ATOM 9421 O O . PRO E 2 61 ? 160.862 205.586 159.452 1.00 83.27 60 PRO H O 1
ATOM 9425 N N . ASP E 2 62 ? 160.595 207.749 160.024 1.00 80.47 61 ASP H N 1
ATOM 9426 C CA . ASP E 2 62 ? 159.150 207.681 159.850 1.00 88.36 61 ASP H CA 1
ATOM 9427 C C . ASP E 2 62 ? 158.742 207.448 158.403 1.00 88.16 61 ASP H C 1
ATOM 9428 O O . ASP E 2 62 ? 157.617 207.004 158.156 1.00 93.42 61 ASP H O 1
ATOM 9433 N N . SER E 2 63 ? 159.625 207.735 157.445 1.00 83.16 62 SER H N 1
ATOM 9434 C CA . SER E 2 63 ? 159.322 207.455 156.047 1.00 82.60 62 SER H CA 1
ATOM 9435 C C . SER E 2 63 ? 159.135 205.970 155.762 1.00 84.18 62 SER H C 1
ATOM 9436 O O . SER E 2 63 ? 158.491 205.624 154.766 1.00 95.08 62 SER H O 1
ATOM 9439 N N . VAL E 2 64 ? 159.678 205.082 156.598 1.00 76.55 63 VAL H N 1
ATOM 9440 C CA . VAL E 2 64 ? 159.657 203.651 156.318 1.00 74.74 63 VAL H CA 1
ATOM 9441 C C . VAL E 2 64 ? 159.195 202.816 157.501 1.00 82.41 63 VAL H C 1
ATOM 9442 O O . VAL E 2 64 ? 159.098 201.595 157.373 1.00 87.06 63 VAL H O 1
ATOM 9446 N N . LYS E 2 65 ? 158.939 203.422 158.661 1.00 82.52 64 LYS H N 1
ATOM 9447 C CA . LYS E 2 65 ? 158.414 202.679 159.803 1.00 82.75 64 LYS H CA 1
ATOM 9448 C C . LYS E 2 65 ? 157.206 201.836 159.417 1.00 86.35 64 LYS H C 1
ATOM 9449 O O . LYS E 2 65 ? 156.258 202.327 158.801 1.00 85.21 64 LYS H O 1
ATOM 9455 N N . GLY E 2 66 ? 157.251 200.557 159.789 1.00 82.69 65 GLY H N 1
ATOM 9456 C CA . GLY E 2 66 ? 156.202 199.616 159.472 1.00 79.72 65 GLY H CA 1
ATOM 9457 C C . GLY E 2 66 ? 156.205 199.086 158.057 1.00 82.94 65 GLY H C 1
ATOM 9458 O O . GLY E 2 66 ? 155.642 198.013 157.815 1.00 87.11 65 GLY H O 1
ATOM 9459 N N . ARG E 2 67 ? 156.822 199.793 157.110 1.00 81.91 66 ARG H N 1
ATOM 9460 C CA . ARG E 2 67 ? 157.009 199.234 155.777 1.00 76.43 66 ARG H CA 1
ATOM 9461 C C . ARG E 2 67 ? 158.254 198.360 155.702 1.00 76.44 66 ARG H C 1
ATOM 9462 O O . ARG E 2 67 ? 158.212 197.269 155.123 1.00 82.08 66 ARG H O 1
ATOM 9470 N N . PHE E 2 68 ? 159.361 198.806 156.283 1.00 73.89 67 PHE H N 1
ATOM 9471 C CA . PHE E 2 68 ? 160.611 198.065 156.223 1.00 72.04 67 PHE H CA 1
ATOM 9472 C C . PHE E 2 68 ? 160.845 197.325 157.532 1.00 70.35 67 PHE H C 1
ATOM 9473 O O . PHE E 2 68 ? 160.294 197.672 158.578 1.00 73.26 67 PHE H O 1
ATOM 9481 N N . THR E 2 69 ? 161.681 196.294 157.459 1.00 64.58 68 THR H N 1
ATOM 9482 C CA . THR E 2 69 ? 162.048 195.523 158.642 1.00 64.46 68 THR H CA 1
ATOM 9483 C C . THR E 2 69 ? 163.489 195.069 158.470 1.00 68.83 68 THR H C 1
ATOM 9484 O O . THR E 2 69 ? 163.780 194.252 157.593 1.00 73.27 68 THR H O 1
ATOM 9488 N N . ILE E 2 70 ? 164.379 195.595 159.292 1.00 65.38 69 ILE H N 1
ATOM 9489 C CA . ILE E 2 70 ? 165.771 195.166 159.299 1.00 63.95 69 ILE H CA 1
ATOM 9490 C C . ILE E 2 70 ? 165.906 193.964 160.220 1.00 65.34 69 ILE H C 1
ATOM 9491 O O . ILE E 2 70 ? 165.233 193.870 161.252 1.00 70.20 69 ILE H O 1
ATOM 9496 N N . SER E 2 71 ? 166.760 193.022 159.831 1.00 66.09 70 SER H N 1
ATOM 9497 C CA . SER E 2 71 ? 167.015 191.845 160.645 1.00 65.68 70 SER H CA 1
ATOM 9498 C C . SER E 2 71 ? 168.392 191.309 160.293 1.00 69.65 70 SER H C 1
ATOM 9499 O O . SER E 2 71 ? 168.973 191.669 159.267 1.00 77.63 70 SER H O 1
ATOM 9502 N N . ARG E 2 72 ? 168.909 190.444 161.161 1.00 65.12 71 ARG H N 1
ATOM 9503 C CA . ARG E 2 72 ? 170.252 189.920 160.983 1.00 76.00 71 ARG H CA 1
ATOM 9504 C C . ARG E 2 72 ? 170.306 188.491 161.497 1.00 90.41 71 ARG H C 1
ATOM 9505 O O . ARG E 2 72 ? 169.496 188.077 162.330 1.00 84.72 71 ARG H O 1
ATOM 9513 N N . ASP E 2 73 ? 171.275 187.738 160.982 1.00 97.81 72 ASP H N 1
ATOM 9514 C CA . ASP E 2 73 ? 171.579 186.395 161.464 1.00 98.01 72 ASP H CA 1
ATOM 9515 C C . ASP E 2 73 ? 173.071 186.367 161.761 1.00 99.78 72 ASP H C 1
ATOM 9516 O O . ASP E 2 73 ? 173.889 186.318 160.838 1.00 102.70 72 ASP H O 1
ATOM 9521 N N . ASN E 2 74 ? 173.425 186.398 163.048 1.00 92.48 73 ASN H N 1
ATOM 9522 C CA . ASN E 2 74 ? 174.831 186.466 163.424 1.00 99.32 73 ASN H CA 1
ATOM 9523 C C . ASN E 2 74 ? 175.588 185.190 163.087 1.00 105.37 73 ASN H C 1
ATOM 9524 O O . ASN E 2 74 ? 176.822 185.214 163.031 1.00 103.85 73 ASN H O 1
ATOM 9529 N N . ALA E 2 75 ? 174.884 184.081 162.857 1.00 106.33 74 ALA H N 1
ATOM 9530 C CA . ALA E 2 75 ? 175.557 182.848 162.467 1.00 103.84 74 ALA H CA 1
ATOM 9531 C C . ALA E 2 75 ? 175.886 182.853 160.980 1.00 107.12 74 ALA H C 1
ATOM 9532 O O . ALA E 2 75 ? 177.017 182.553 160.585 1.00 105.82 74 ALA H O 1
ATOM 9534 N N . LYS E 2 76 ? 174.906 183.196 160.143 1.00 107.19 75 LYS H N 1
ATOM 9535 C CA . LYS E 2 76 ? 175.144 183.320 158.712 1.00 107.38 75 LYS H CA 1
ATOM 9536 C C . LYS E 2 76 ? 175.961 184.552 158.351 1.00 108.82 75 LYS H C 1
ATOM 9537 O O . LYS E 2 76 ? 176.318 184.708 157.178 1.00 113.21 75 LYS H O 1
ATOM 9543 N N . ASN E 2 77 ? 176.263 185.419 159.319 1.00 103.13 76 ASN H N 1
ATOM 9544 C CA . ASN E 2 77 ? 176.993 186.661 159.075 1.00 95.53 76 ASN H CA 1
ATOM 9545 C C . ASN E 2 77 ? 176.324 187.477 157.974 1.00 92.32 76 ASN H C 1
ATOM 9546 O O . ASN E 2 77 ? 176.969 187.959 157.041 1.00 94.62 76 ASN H O 1
ATOM 9551 N N . SER E 2 78 ? 175.008 187.635 158.089 1.00 89.11 77 SER H N 1
ATOM 9552 C CA . SER E 2 78 ? 174.234 188.263 157.032 1.00 93.60 77 SER H CA 1
ATOM 9553 C C . SER E 2 78 ? 173.192 189.199 157.622 1.00 92.05 77 SER H C 1
ATOM 9554 O O . SER E 2 78 ? 172.758 189.048 158.766 1.00 89.70 77 SER H O 1
ATOM 9557 N N . LEU E 2 79 ? 172.798 190.176 156.810 1.00 87.06 78 LEU H N 1
ATOM 9558 C CA . LEU E 2 79 ? 171.887 191.240 157.201 1.00 80.89 78 LEU H CA 1
ATOM 9559 C C . LEU E 2 79 ? 170.791 191.340 156.153 1.00 82.51 78 LEU H C 1
ATOM 9560 O O . LEU E 2 79 ? 171.059 191.207 154.956 1.00 87.26 78 LEU H O 1
ATOM 9565 N N . TYR E 2 80 ? 169.560 191.576 156.597 1.00 76.31 79 TYR H N 1
ATOM 9566 C CA . TYR E 2 80 ? 168.420 191.604 155.696 1.00 73.25 79 TYR H CA 1
ATOM 9567 C C . TYR E 2 80 ? 167.624 192.884 155.883 1.00 69.81 79 TYR H C 1
ATOM 9568 O O . TYR E 2 80 ? 167.608 193.476 156.964 1.00 76.14 79 TYR H O 1
ATOM 9577 N N . LEU E 2 81 ? 166.958 193.302 154.810 1.00 65.05 80 LEU H N 1
ATOM 9578 C CA . LEU E 2 81 ? 165.974 194.380 154.854 1.00 64.61 80 LEU H CA 1
ATOM 9579 C C . LEU E 2 81 ? 164.742 193.904 154.093 1.00 73.51 80 LEU H C 1
ATOM 9580 O O . LEU E 2 81 ? 164.725 193.919 152.860 1.00 78.88 80 LEU H O 1
ATOM 9585 N N . GLN E 2 82 ? 163.717 193.480 154.823 1.00 74.52 81 GLN H N 1
ATOM 9586 C CA . GLN E 2 82 ? 162.420 193.210 154.218 1.00 75.62 81 GLN H CA 1
ATOM 9587 C C . GLN E 2 82 ? 161.723 194.528 153.916 1.00 75.23 81 GLN H C 1
ATOM 9588 O O . GLN E 2 82 ? 161.395 195.285 154.834 1.00 80.86 81 GLN H O 1
ATOM 9594 N N . MET E 2 83 ? 161.489 194.799 152.638 1.00 74.86 82 MET H N 1
ATOM 9595 C CA . MET E 2 83 ? 160.744 195.974 152.216 1.00 80.90 82 MET H CA 1
ATOM 9596 C C . MET E 2 83 ? 159.360 195.557 151.742 1.00 88.24 82 MET H C 1
ATOM 9597 O O . MET E 2 83 ? 159.212 194.560 151.029 1.00 94.35 82 MET H O 1
ATOM 9602 N N . SER E 2 84 A 158.350 196.324 152.142 1.00 86.51 82 SER H N 1
ATOM 9603 C CA . SER E 2 84 A 156.970 196.017 151.806 1.00 87.96 82 SER H CA 1
ATOM 9604 C C . SER E 2 84 A 156.223 197.314 151.545 1.00 89.63 82 SER H C 1
ATOM 9605 O O . SER E 2 84 A 156.647 198.392 151.968 1.00 92.93 82 SER H O 1
ATOM 9608 N N . SER E 2 85 B 155.092 197.191 150.850 1.00 91.36 82 SER H N 1
ATOM 9609 C CA . SER E 2 85 B 154.318 198.345 150.394 1.00 92.66 82 SER H CA 1
ATOM 9610 C C . SER E 2 85 B 155.215 199.342 149.668 1.00 91.41 82 SER H C 1
ATOM 9611 O O . SER E 2 85 B 155.143 200.552 149.890 1.00 91.18 82 SER H O 1
ATOM 9614 N N . LEU E 2 86 C 156.072 198.821 148.794 1.00 88.57 82 LEU H N 1
ATOM 9615 C CA . LEU E 2 86 C 157.069 199.648 148.133 1.00 82.80 82 LEU H CA 1
ATOM 9616 C C . LEU E 2 86 C 156.410 200.709 147.262 1.00 88.09 82 LEU H C 1
ATOM 9617 O O . LEU E 2 86 C 155.319 200.518 146.721 1.00 97.11 82 LEU H O 1
ATOM 9622 N N . ARG E 2 87 ? 157.092 201.842 147.136 1.00 88.57 83 ARG H N 1
ATOM 9623 C CA . ARG E 2 87 ? 156.585 202.996 146.417 1.00 87.07 83 ARG H CA 1
ATOM 9624 C C . ARG E 2 87 ? 157.669 203.509 145.481 1.00 90.47 83 ARG H C 1
ATOM 9625 O O . ARG E 2 87 ? 158.841 203.146 145.602 1.00 93.08 83 ARG H O 1
ATOM 9633 N N . SER E 2 88 ? 157.263 204.352 144.529 1.00 92.14 84 SER H N 1
ATOM 9634 C CA . SER E 2 88 ? 158.234 204.944 143.614 1.00 91.03 84 SER H CA 1
ATOM 9635 C C . SER E 2 88 ? 159.272 205.770 144.361 1.00 92.60 84 SER H C 1
ATOM 9636 O O . SER E 2 88 ? 160.423 205.867 143.922 1.00 92.56 84 SER H O 1
ATOM 9639 N N . GLU E 2 89 ? 158.872 206.386 145.476 1.00 92.80 85 GLU H N 1
ATOM 9640 C CA . GLU E 2 89 ? 159.813 207.048 146.373 1.00 91.02 85 GLU H CA 1
ATOM 9641 C C . GLU E 2 89 ? 160.997 206.152 146.723 1.00 88.31 85 GLU H C 1
ATOM 9642 O O . GLU E 2 89 ? 162.126 206.632 146.876 1.00 91.79 85 GLU H O 1
ATOM 9648 N N . ASP E 2 90 ? 160.762 204.849 146.852 1.00 80.77 86 ASP H N 1
ATOM 9649 C CA . ASP E 2 90 ? 161.783 203.928 147.333 1.00 74.83 86 ASP H CA 1
ATOM 9650 C C . ASP E 2 90 ? 162.773 203.493 146.260 1.00 76.06 86 ASP H C 1
ATOM 9651 O O . ASP E 2 90 ? 163.632 202.654 146.548 1.00 74.64 86 ASP H O 1
ATOM 9656 N N . THR E 2 91 ? 162.678 204.020 145.040 1.00 78.61 87 THR H N 1
ATOM 9657 C CA . THR E 2 91 ? 163.695 203.756 144.028 1.00 74.61 87 THR H CA 1
ATOM 9658 C C . THR E 2 91 ? 165.035 204.341 144.451 1.00 75.03 87 THR H C 1
ATOM 9659 O O . THR E 2 91 ? 165.178 205.565 144.529 1.00 79.81 87 THR H O 1
ATOM 9663 N N . ALA E 2 92 ? 166.022 203.488 144.714 1.00 66.13 88 ALA H N 1
ATOM 9664 C CA . ALA E 2 92 ? 167.323 203.970 145.158 1.00 60.38 88 ALA H CA 1
ATOM 9665 C C . ALA E 2 92 ? 168.329 202.832 145.109 1.00 65.17 88 ALA H C 1
ATOM 9666 O O . ALA E 2 92 ? 167.963 201.656 145.053 1.00 72.40 88 ALA H O 1
ATOM 9668 N N . MET E 2 93 ? 169.605 203.204 145.125 1.00 64.00 89 MET H N 1
ATOM 9669 C CA . MET E 2 93 ? 170.660 202.279 145.510 1.00 60.11 89 MET H CA 1
ATOM 9670 C C . MET E 2 93 ? 170.632 202.083 147.020 1.00 62.93 89 MET H C 1
ATOM 9671 O O . MET E 2 93 ? 170.619 203.055 147.779 1.00 72.82 89 MET H O 1
ATOM 9676 N N . TYR E 2 94 ? 170.616 200.830 147.460 1.00 58.28 90 TYR H N 1
ATOM 9677 C CA . TYR E 2 94 ? 170.588 200.495 148.879 1.00 59.42 90 TYR H CA 1
ATOM 9678 C C . TYR E 2 94 ? 171.949 199.963 149.300 1.00 62.79 90 TYR H C 1
ATOM 9679 O O . TYR E 2 94 ? 172.417 198.956 148.762 1.00 70.79 90 TYR H O 1
ATOM 9688 N N . TYR E 2 95 ? 172.571 200.626 150.272 1.00 60.96 91 TYR H N 1
ATOM 9689 C CA . TYR E 2 95 ? 173.868 200.226 150.796 1.00 60.69 91 TYR H CA 1
ATOM 9690 C C . TYR E 2 95 ? 173.728 199.591 152.172 1.00 63.08 91 TYR H C 1
ATOM 9691 O O . TYR E 2 95 ? 172.923 200.031 152.996 1.00 64.47 91 TYR H O 1
ATOM 9700 N N . CYS E 2 96 ? 174.524 198.555 152.402 1.00 69.23 92 CYS H N 1
ATOM 9701 C CA . CYS E 2 96 ? 174.688 197.927 153.704 1.00 65.30 92 CYS H CA 1
ATOM 9702 C C . CYS E 2 96 ? 175.938 198.513 154.346 1.00 72.36 92 CYS H C 1
ATOM 9703 O O . CYS E 2 96 ? 176.994 198.562 153.710 1.00 84.90 92 CYS H O 1
ATOM 9706 N N . ALA E 2 97 ? 175.824 198.965 155.595 1.00 66.45 93 ALA H N 1
ATOM 9707 C CA . ALA E 2 97 ? 176.924 199.688 156.219 1.00 62.51 93 ALA H CA 1
ATOM 9708 C C . ALA E 2 97 ? 177.141 199.260 157.661 1.00 61.71 93 ALA H C 1
ATOM 9709 O O . ALA E 2 97 ? 176.187 199.093 158.424 1.00 65.45 93 ALA H O 1
ATOM 9711 N N . ARG E 2 98 ? 178.412 199.085 158.019 1.00 62.93 94 ARG H N 1
ATOM 9712 C CA . ARG E 2 98 ? 178.824 198.758 159.377 1.00 59.94 94 ARG H CA 1
ATOM 9713 C C . ARG E 2 98 ? 179.090 200.029 160.172 1.00 65.85 94 ARG H C 1
ATOM 9714 O O . ARG E 2 98 ? 179.603 201.013 159.636 1.00 69.19 94 ARG H O 1
ATOM 9722 N N . HIS E 2 99 ? 178.754 199.997 161.457 1.00 62.62 95 HIS H N 1
ATOM 9723 C CA . HIS E 2 99 ? 179.025 201.128 162.331 1.00 58.81 95 HIS H CA 1
ATOM 9724 C C . HIS E 2 99 ? 180.495 201.171 162.726 1.00 63.83 95 HIS H C 1
ATOM 9725 O O . HIS E 2 99 ? 181.169 200.143 162.819 1.00 69.12 95 HIS H O 1
ATOM 9732 N N . LEU E 2 100 ? 180.990 202.391 162.947 1.00 63.46 96 LEU H N 1
ATOM 9733 C CA . LEU E 2 100 ? 182.403 202.591 163.254 1.00 59.69 96 LEU H CA 1
ATOM 9734 C C . LEU E 2 100 ? 182.810 201.882 164.540 1.00 61.07 96 LEU H C 1
ATOM 9735 O O . LEU E 2 100 ? 183.776 201.111 164.557 1.00 69.94 96 LEU H O 1
ATOM 9740 N N . TYR E 2 101 ? 182.094 202.134 165.630 1.00 61.34 97 TYR H N 1
ATOM 9741 C CA . TYR E 2 101 ? 182.436 201.567 166.925 1.00 56.46 97 TYR H CA 1
ATOM 9742 C C . TYR E 2 101 ? 181.649 200.289 167.184 1.00 61.47 97 TYR H C 1
ATOM 9743 O O . TYR E 2 101 ? 180.546 200.098 166.668 1.00 72.04 97 TYR H O 1
ATOM 9752 N N . ARG E 2 102 ? 182.234 199.412 167.996 1.00 59.96 98 ARG H N 1
ATOM 9753 C CA . ARG E 2 102 ? 181.582 198.160 168.348 1.00 62.85 98 ARG H CA 1
ATOM 9754 C C . ARG E 2 102 ? 180.404 198.406 169.281 1.00 63.76 98 ARG H C 1
ATOM 9755 O O . ARG E 2 102 ? 180.445 199.291 170.139 1.00 70.92 98 ARG H O 1
ATOM 9763 N N . TYR E 2 103 ? 179.340 197.621 169.092 1.00 63.52 99 TYR H N 1
ATOM 9764 C CA . TYR E 2 103 ? 178.094 197.707 169.853 1.00 60.60 99 TYR H CA 1
ATOM 9765 C C . TYR E 2 103 ? 177.368 199.041 169.711 1.00 62.70 99 TYR H C 1
ATOM 9766 O O . TYR E 2 103 ? 176.147 199.098 169.881 1.00 71.23 99 TYR H O 1
ATOM 9775 N N . ASP E 2 104 ? 178.094 200.115 169.417 1.00 59.69 100 ASP H N 1
ATOM 9776 C CA . ASP E 2 104 ? 177.483 201.431 169.282 1.00 51.52 100 ASP H CA 1
ATOM 9777 C C . ASP E 2 104 ? 176.465 201.429 168.150 1.00 56.61 100 ASP H C 1
ATOM 9778 O O . ASP E 2 104 ? 176.819 201.209 166.988 1.00 66.07 100 ASP H O 1
ATOM 9783 N N . VAL E 2 105 A 175.193 201.663 168.490 1.00 55.77 100 VAL H N 1
ATOM 9784 C CA . VAL E 2 105 A 174.149 201.784 167.473 1.00 52.31 100 VAL H CA 1
ATOM 9785 C C . VAL E 2 105 A 174.100 203.158 166.829 1.00 52.50 100 VAL H C 1
ATOM 9786 O O . VAL E 2 105 A 173.238 203.397 165.975 1.00 63.81 100 VAL H O 1
ATOM 9790 N N . GLY E 2 106 B 174.977 204.074 167.221 1.00 48.58 100 GLY H N 1
ATOM 9791 C CA . GLY E 2 106 B 175.024 205.375 166.587 1.00 47.37 100 GLY H CA 1
ATOM 9792 C C . GLY E 2 106 B 176.350 205.661 165.917 1.00 54.61 100 GLY H C 1
ATOM 9793 O O . GLY E 2 106 B 177.009 204.749 165.411 1.00 60.35 100 GLY H O 1
ATOM 9794 N N . GLY E 2 107 C 176.752 206.926 165.909 1.00 56.05 100 GLY H N 1
ATOM 9795 C CA . GLY E 2 107 C 178.063 207.304 165.425 1.00 53.88 100 GLY H CA 1
ATOM 9796 C C . GLY E 2 107 C 178.172 207.452 163.924 1.00 56.25 100 GLY H C 1
ATOM 9797 O O . GLY E 2 107 C 177.550 208.338 163.332 1.00 63.29 100 GLY H O 1
ATOM 9798 N N . ALA E 2 108 D 178.961 206.585 163.297 1.00 55.19 100 ALA H N 1
ATOM 9799 C CA . ALA E 2 108 D 179.306 206.726 161.892 1.00 53.20 100 ALA H CA 1
ATOM 9800 C C . ALA E 2 108 D 179.345 205.356 161.235 1.00 62.18 100 ALA H C 1
ATOM 9801 O O . ALA E 2 108 D 179.382 204.319 161.899 1.00 69.40 100 ALA H O 1
ATOM 9803 N N . LEU E 2 109 E 179.346 205.371 159.909 1.00 60.00 100 LEU H N 1
ATOM 9804 C CA . LEU E 2 109 E 179.259 204.173 159.081 1.00 58.82 100 LEU H CA 1
ATOM 9805 C C . LEU E 2 109 E 180.604 204.015 158.383 1.00 66.12 100 LEU H C 1
ATOM 9806 O O . LEU E 2 109 E 180.863 204.664 157.367 1.00 72.85 100 LEU H O 1
ATOM 9811 N N . ASP E 2 110 ? 181.461 203.154 158.927 1.00 65.29 101 ASP H N 1
ATOM 9812 C CA . ASP E 2 110 ? 182.852 203.125 158.496 1.00 68.17 101 ASP H CA 1
ATOM 9813 C C . ASP E 2 110 ? 183.094 202.252 157.273 1.00 75.10 101 ASP H C 1
ATOM 9814 O O . ASP E 2 110 ? 184.052 202.498 156.534 1.00 85.41 101 ASP H O 1
ATOM 9819 N N . TYR E 2 111 ? 182.276 201.234 157.039 1.00 72.48 102 TYR H N 1
ATOM 9820 C CA . TYR E 2 111 ? 182.382 200.454 155.816 1.00 73.70 102 TYR H CA 1
ATOM 9821 C C . TYR E 2 111 ? 181.013 200.303 155.177 1.00 72.62 102 TYR H C 1
ATOM 9822 O O . TYR E 2 111 ? 180.027 200.017 155.859 1.00 77.27 102 TYR H O 1
ATOM 9831 N N . TRP E 2 112 ? 180.965 200.491 153.862 1.00 71.51 103 TRP H N 1
ATOM 9832 C CA . TRP E 2 112 ? 179.739 200.432 153.082 1.00 68.05 103 TRP H CA 1
ATOM 9833 C C . TRP E 2 112 ? 179.889 199.374 152.001 1.00 80.04 103 TRP H C 1
ATOM 9834 O O . TRP E 2 112 ? 180.950 199.258 151.382 1.00 91.95 103 TRP H O 1
ATOM 9845 N N . GLY E 2 113 ? 178.833 198.602 151.776 1.00 79.93 104 GLY H N 1
ATOM 9846 C CA . GLY E 2 113 ? 178.823 197.660 150.679 1.00 82.08 104 GLY H CA 1
ATOM 9847 C C . GLY E 2 113 ? 178.731 198.375 149.344 1.00 83.31 104 GLY H C 1
ATOM 9848 O O . GLY E 2 113 ? 178.616 199.597 149.257 1.00 84.58 104 GLY H O 1
ATOM 9849 N N . GLN E 2 114 ? 178.775 197.585 148.271 1.00 83.78 105 GLN H N 1
ATOM 9850 C CA . GLN E 2 114 ? 178.732 198.173 146.938 1.00 82.25 105 GLN H CA 1
ATOM 9851 C C . GLN E 2 114 ? 177.340 198.653 146.555 1.00 80.97 105 GLN H C 1
ATOM 9852 O O . GLN E 2 114 ? 177.216 199.510 145.674 1.00 80.55 105 GLN H O 1
ATOM 9858 N N . GLY E 2 115 ? 176.300 198.129 147.189 1.00 77.10 106 GLY H N 1
ATOM 9859 C CA . GLY E 2 115 ? 174.939 198.528 146.910 1.00 75.59 106 GLY H CA 1
ATOM 9860 C C . GLY E 2 115 ? 174.236 197.590 145.942 1.00 82.07 106 GLY H C 1
ATOM 9861 O O . GLY E 2 115 ? 174.854 196.890 145.137 1.00 88.72 106 GLY H O 1
ATOM 9862 N N . THR E 2 116 ? 172.909 197.582 146.034 1.00 78.06 107 THR H N 1
ATOM 9863 C CA . THR E 2 116 ? 172.044 196.956 145.044 1.00 73.68 107 THR H CA 1
ATOM 9864 C C . THR E 2 116 ? 170.945 197.937 144.675 1.00 76.04 107 THR H C 1
ATOM 9865 O O . THR E 2 116 ? 170.301 198.510 145.558 1.00 76.71 107 THR H O 1
ATOM 9869 N N . SER E 2 117 ? 170.726 198.121 143.379 1.00 76.74 108 SER H N 1
ATOM 9870 C CA . SER E 2 117 ? 169.686 199.025 142.915 1.00 72.71 108 SER H CA 1
ATOM 9871 C C . SER E 2 117 ? 168.318 198.380 143.084 1.00 78.64 108 SER H C 1
ATOM 9872 O O . SER E 2 117 ? 168.122 197.216 142.727 1.00 87.93 108 SER H O 1
ATOM 9875 N N . VAL E 2 118 ? 167.375 199.140 143.630 1.00 76.69 109 VAL H N 1
ATOM 9876 C CA . VAL E 2 118 ? 165.973 198.750 143.697 1.00 76.31 109 VAL H CA 1
ATOM 9877 C C . VAL E 2 118 ? 165.180 199.733 142.853 1.00 80.66 109 VAL H C 1
ATOM 9878 O O . VAL E 2 118 ? 165.204 200.941 143.116 1.00 83.34 109 VAL H O 1
ATOM 9882 N N . THR E 2 119 ? 164.485 199.225 141.841 1.00 85.83 110 THR H N 1
ATOM 9883 C CA . THR E 2 119 ? 163.560 200.025 141.050 1.00 86.30 110 THR H CA 1
ATOM 9884 C C . THR E 2 119 ? 162.134 199.615 141.388 1.00 87.94 110 THR H C 1
ATOM 9885 O O . THR E 2 119 ? 161.785 198.435 141.291 1.00 94.32 110 THR H O 1
ATOM 9889 N N . VAL E 2 120 ? 161.322 200.585 141.790 1.00 84.70 111 VAL H N 1
ATOM 9890 C CA . VAL E 2 120 ? 159.892 200.400 141.994 1.00 88.36 111 VAL H CA 1
ATOM 9891 C C . VAL E 2 120 ? 159.183 201.181 140.899 1.00 94.38 111 VAL H C 1
ATOM 9892 O O . VAL E 2 120 ? 159.167 202.418 140.919 1.00 98.91 111 VAL H O 1
ATOM 9896 N N . SER E 2 121 ? 158.591 200.472 139.942 1.00 95.61 112 SER H N 1
ATOM 9897 C CA . SER E 2 121 ? 157.940 201.140 138.826 1.00 104.75 112 SER H CA 1
ATOM 9898 C C . SER E 2 121 ? 156.878 200.225 138.240 1.00 113.31 112 SER H C 1
ATOM 9899 O O . SER E 2 121 ? 156.968 198.999 138.343 1.00 113.16 112 SER H O 1
ATOM 9902 N N . SER E 2 122 ? 155.874 200.842 137.620 1.00 117.91 113 SER H N 1
ATOM 9903 C CA . SER E 2 122 ? 154.755 200.112 137.042 1.00 121.68 113 SER H CA 1
ATOM 9904 C C . SER E 2 122 ? 155.038 199.593 135.638 1.00 128.35 113 SER H C 1
ATOM 9905 O O . SER E 2 122 ? 154.265 198.772 135.136 1.00 131.38 113 SER H O 1
ATOM 9908 N N . ALA E 2 123 ? 156.112 200.048 134.996 1.00 129.64 114 ALA H N 1
ATOM 9909 C CA . ALA E 2 123 ? 156.390 199.666 133.620 1.00 129.85 114 ALA H CA 1
ATOM 9910 C C . ALA E 2 123 ? 156.787 198.191 133.546 1.00 134.86 114 ALA H C 1
ATOM 9911 O O . ALA E 2 123 ? 156.864 197.482 134.554 1.00 132.68 114 ALA H O 1
ATOM 9913 N N . LYS E 2 124 ? 157.054 197.726 132.328 1.00 133.68 115 LYS H N 1
ATOM 9914 C CA . LYS E 2 124 ? 157.272 196.312 132.056 1.00 137.98 115 LYS H CA 1
ATOM 9915 C C . LYS E 2 124 ? 158.650 196.089 131.453 1.00 141.26 115 LYS H C 1
ATOM 9916 O O . LYS E 2 124 ? 159.099 196.861 130.599 1.00 143.38 115 LYS H O 1
ATOM 9922 N N . THR E 2 125 ? 159.318 195.029 131.909 1.00 139.62 116 THR H N 1
ATOM 9923 C CA . THR E 2 125 ? 160.641 194.660 131.420 1.00 143.40 116 THR H CA 1
ATOM 9924 C C . THR E 2 125 ? 160.631 194.437 129.914 1.00 150.60 116 THR H C 1
ATOM 9925 O O . THR E 2 125 ? 160.023 193.478 129.428 1.00 155.80 116 THR H O 1
ATOM 9929 N N . THR E 2 126 ? 161.299 195.310 129.168 1.00 154.65 117 THR H N 1
ATOM 9930 C CA . THR E 2 126 ? 161.472 195.149 127.734 1.00 156.62 117 THR H CA 1
ATOM 9931 C C . THR E 2 126 ? 162.938 194.898 127.405 1.00 161.91 117 THR H C 1
ATOM 9932 O O . THR E 2 126 ? 163.838 195.339 128.124 1.00 165.01 117 THR H O 1
ATOM 9936 N N . ALA E 2 127 ? 163.170 194.179 126.310 1.00 163.44 122 ALA H N 1
ATOM 9937 C CA . ALA E 2 127 ? 164.520 193.972 125.819 1.00 169.94 122 ALA H CA 1
ATOM 9938 C C . ALA E 2 127 ? 164.998 195.193 125.038 1.00 170.90 122 ALA H C 1
ATOM 9939 O O . ALA E 2 127 ? 164.191 195.962 124.511 1.00 167.83 122 ALA H O 1
ATOM 9941 N N . PRO E 2 128 ? 166.314 195.395 124.948 1.00 173.64 123 PRO H N 1
ATOM 9942 C CA . PRO E 2 128 ? 166.835 196.578 124.248 1.00 171.79 123 PRO H CA 1
ATOM 9943 C C . PRO E 2 128 ? 166.871 196.381 122.738 1.00 177.69 123 PRO H C 1
ATOM 9944 O O . PRO E 2 128 ? 167.345 195.356 122.241 1.00 178.53 123 PRO H O 1
ATOM 9948 N N . SER E 2 129 ? 166.365 197.372 122.009 1.00 177.68 124 SER H N 1
ATOM 9949 C CA . SER E 2 129 ? 166.775 197.574 120.628 1.00 178.65 124 SER H CA 1
ATOM 9950 C C . SER E 2 129 ? 168.231 198.023 120.579 1.00 181.58 124 SER H C 1
ATOM 9951 O O . SER E 2 129 ? 168.737 198.657 121.508 1.00 184.13 124 SER H O 1
ATOM 9954 N N . VAL E 2 130 ? 168.910 197.691 119.481 1.00 182.63 125 VAL H N 1
ATOM 9955 C CA . VAL E 2 130 ? 170.299 198.092 119.267 1.00 184.54 125 VAL H CA 1
ATOM 9956 C C . VAL E 2 130 ? 170.454 198.496 117.807 1.00 187.01 125 VAL H C 1
ATOM 9957 O O . VAL E 2 130 ? 170.359 197.649 116.912 1.00 188.85 125 VAL H O 1
ATOM 9961 N N . TYR E 2 131 ? 170.693 199.785 117.565 1.00 188.08 126 TYR H N 1
ATOM 9962 C CA . TYR E 2 131 ? 170.839 200.320 116.222 1.00 192.88 126 TYR H CA 1
ATOM 9963 C C . TYR E 2 131 ? 172.265 200.796 116.005 1.00 198.18 126 TYR H C 1
ATOM 9964 O O . TYR E 2 131 ? 172.780 201.572 116.821 1.00 200.43 126 TYR H O 1
ATOM 9973 N N . PRO E 2 132 ? 172.933 200.359 114.939 1.00 202.56 127 PRO H N 1
ATOM 9974 C CA . PRO E 2 132 ? 174.218 200.968 114.580 1.00 204.11 127 PRO H CA 1
ATOM 9975 C C . PRO E 2 132 ? 174.066 202.443 114.241 1.00 205.60 127 PRO H C 1
ATOM 9976 O O . PRO E 2 132 ? 173.057 202.876 113.680 1.00 204.34 127 PRO H O 1
ATOM 9980 N N . LEU E 2 133 ? 175.086 203.220 114.597 1.00 209.20 128 LEU H N 1
ATOM 9981 C CA . LEU E 2 133 ? 175.226 204.602 114.146 1.00 212.21 128 LEU H CA 1
ATOM 9982 C C . LEU E 2 133 ? 176.337 204.645 113.100 1.00 212.97 128 LEU H C 1
ATOM 9983 O O . LEU E 2 133 ? 177.482 204.993 113.389 1.00 213.25 128 LEU H O 1
ATOM 9988 N N . ALA E 2 134 ? 175.986 204.286 111.875 1.00 214.56 129 ALA H N 1
ATOM 9989 C CA . ALA E 2 134 ? 176.933 204.381 110.774 1.00 217.79 129 ALA H CA 1
ATOM 9990 C C . ALA E 2 134 ? 177.231 205.846 110.474 1.00 220.26 129 ALA H C 1
ATOM 9991 O O . ALA E 2 134 ? 176.302 206.659 110.402 1.00 218.95 129 ALA H O 1
ATOM 9993 N N . PRO E 2 135 ? 178.496 206.223 110.306 1.00 221.38 130 PRO H N 1
ATOM 9994 C CA . PRO E 2 135 ? 178.830 207.642 110.162 1.00 220.22 130 PRO H CA 1
ATOM 9995 C C . PRO E 2 135 ? 178.307 208.202 108.849 1.00 221.13 130 PRO H C 1
ATOM 9996 O O . PRO E 2 135 ? 178.046 207.476 107.887 1.00 222.93 130 PRO H O 1
ATOM 10000 N N . VAL E 2 136 ? 178.138 209.526 108.835 1.00 221.23 131 VAL H N 1
ATOM 10001 C CA . VAL E 2 136 ? 177.651 210.203 107.642 1.00 223.66 131 VAL H CA 1
ATOM 10002 C C . VAL E 2 136 ? 178.579 209.922 106.470 1.00 232.44 131 VAL H C 1
ATOM 10003 O O . VAL E 2 136 ? 179.810 209.938 106.604 1.00 235.41 131 VAL H O 1
ATOM 10007 N N . CYS E 2 137 ? 177.988 209.660 105.307 1.00 236.89 132 CYS H N 1
ATOM 10008 C CA . CYS E 2 137 ? 178.743 209.638 104.060 1.00 240.60 132 CYS H CA 1
ATOM 10009 C C . CYS E 2 137 ? 179.144 211.063 103.703 1.00 242.72 132 CYS H C 1
ATOM 10010 O O . CYS E 2 137 ? 178.309 211.860 103.262 1.00 240.03 132 CYS H O 1
ATOM 10013 N N . GLY E 2 138 ? 180.419 211.390 103.898 1.00 246.92 133 GLY H N 1
ATOM 10014 C CA . GLY E 2 138 ? 180.857 212.767 103.795 1.00 248.93 133 GLY H CA 1
ATOM 10015 C C . GLY E 2 138 ? 182.355 212.956 103.915 1.00 254.39 133 GLY H C 1
ATOM 10016 O O . GLY E 2 138 ? 183.115 212.539 103.036 1.00 254.49 133 GLY H O 1
ATOM 10017 N N . ASP E 2 139 ? 182.790 213.589 105.006 1.00 257.59 134 ASP H N 1
ATOM 10018 C CA . ASP E 2 139 ? 184.214 213.843 105.199 1.00 258.73 134 ASP H CA 1
ATOM 10019 C C . ASP E 2 139 ? 184.969 212.567 105.552 1.00 258.91 134 ASP H C 1
ATOM 10020 O O . ASP E 2 139 ? 185.996 212.258 104.936 1.00 258.39 134 ASP H O 1
ATOM 10025 N N . THR E 2 140 ? 184.464 211.806 106.529 1.00 259.62 135 THR H N 1
ATOM 10026 C CA . THR E 2 140 ? 184.857 210.408 106.748 1.00 256.98 135 THR H CA 1
ATOM 10027 C C . THR E 2 140 ? 186.379 210.255 106.787 1.00 253.37 135 THR H C 1
ATOM 10028 O O . THR E 2 140 ? 186.943 209.274 106.297 1.00 249.00 135 THR H O 1
ATOM 10032 N N . THR E 2 141 ? 187.049 211.250 107.376 1.00 253.02 136 THR H N 1
ATOM 10033 C CA . THR E 2 141 ? 188.452 211.530 107.081 1.00 250.33 136 THR H CA 1
ATOM 10034 C C . THR E 2 141 ? 189.399 210.399 107.466 1.00 247.11 136 THR H C 1
ATOM 10035 O O . THR E 2 141 ? 190.586 210.474 107.129 1.00 245.82 136 THR H O 1
ATOM 10039 N N . GLY E 2 142 ? 188.922 209.364 108.153 1.00 245.27 137 GLY H N 1
ATOM 10040 C CA . GLY E 2 142 ? 189.728 208.179 108.377 1.00 242.66 137 GLY H CA 1
ATOM 10041 C C . GLY E 2 142 ? 190.847 208.327 109.390 1.00 242.89 137 GLY H C 1
ATOM 10042 O O . GLY E 2 142 ? 191.123 207.392 110.148 1.00 243.18 137 GLY H O 1
ATOM 10043 N N . SER E 2 143 ? 191.507 209.489 109.412 1.00 242.85 138 SER H N 1
ATOM 10044 C CA . SER E 2 143 ? 192.480 209.764 110.466 1.00 243.00 138 SER H CA 1
ATOM 10045 C C . SER E 2 143 ? 191.848 209.632 111.844 1.00 245.25 138 SER H C 1
ATOM 10046 O O . SER E 2 143 ? 192.457 209.078 112.767 1.00 245.93 138 SER H O 1
ATOM 10049 N N . SER E 2 144 ? 190.626 210.132 112.001 1.00 244.87 139 SER H N 1
ATOM 10050 C CA . SER E 2 144 ? 189.729 209.669 113.046 1.00 242.08 139 SER H CA 1
ATOM 10051 C C . SER E 2 144 ? 188.311 209.663 112.498 1.00 240.88 139 SER H C 1
ATOM 10052 O O . SER E 2 144 ? 187.979 210.402 111.568 1.00 241.07 139 SER H O 1
ATOM 10055 N N . VAL E 2 145 ? 187.474 208.817 113.088 1.00 239.21 140 VAL H N 1
ATOM 10056 C CA . VAL E 2 145 ? 186.047 208.802 112.796 1.00 233.98 140 VAL H CA 1
ATOM 10057 C C . VAL E 2 145 ? 185.299 208.499 114.085 1.00 231.25 140 VAL H C 1
ATOM 10058 O O . VAL E 2 145 ? 185.720 207.649 114.878 1.00 231.89 140 VAL H O 1
ATOM 10062 N N . THR E 2 146 ? 184.200 209.213 114.305 1.00 226.94 141 THR H N 1
ATOM 10063 C CA . THR E 2 146 ? 183.330 208.925 115.434 1.00 221.17 141 THR H CA 1
ATOM 10064 C C . THR E 2 146 ? 182.353 207.819 115.064 1.00 221.78 141 THR H C 1
ATOM 10065 O O . THR E 2 146 ? 181.701 207.877 114.017 1.00 220.92 141 THR H O 1
ATOM 10069 N N . LEU E 2 147 ? 182.262 206.806 115.918 1.00 221.37 142 LEU H N 1
ATOM 10070 C CA . LEU E 2 147 ? 181.330 205.707 115.733 1.00 220.83 142 LEU H CA 1
ATOM 10071 C C . LEU E 2 147 ? 180.475 205.583 116.983 1.00 217.85 142 LEU H C 1
ATOM 10072 O O . LEU E 2 147 ? 180.922 205.894 118.091 1.00 217.79 142 LEU H O 1
ATOM 10077 N N . GLY E 2 148 ? 179.241 205.124 116.803 1.00 215.54 143 GLY H N 1
ATOM 10078 C CA . GLY E 2 148 ? 178.296 205.093 117.897 1.00 208.61 143 GLY H CA 1
ATOM 10079 C C . GLY E 2 148 ? 177.429 203.853 117.856 1.00 205.38 143 GLY H C 1
ATOM 10080 O O . GLY E 2 148 ? 177.256 203.212 116.817 1.00 207.37 143 GLY H O 1
ATOM 10081 N N . CYS E 2 149 ? 176.876 203.534 119.022 1.00 201.37 144 CYS H N 1
ATOM 10082 C CA . CYS E 2 149 ? 175.945 202.431 119.196 1.00 195.82 144 CYS H CA 1
ATOM 10083 C C . CYS E 2 149 ? 174.775 202.944 120.017 1.00 188.60 144 CYS H C 1
ATOM 10084 O O . CYS E 2 149 ? 174.976 203.581 121.055 1.00 190.98 144 CYS H O 1
ATOM 10087 N N . LEU E 2 150 ? 173.559 202.667 119.559 1.00 184.79 145 LEU H N 1
ATOM 10088 C CA . LEU E 2 150 ? 172.353 203.176 120.193 1.00 179.70 145 LEU H CA 1
ATOM 10089 C C . LEU E 2 150 ? 171.531 202.013 120.724 1.00 180.41 145 LEU H C 1
ATOM 10090 O O . LEU E 2 150 ? 171.214 201.080 119.981 1.00 184.40 145 LEU H O 1
ATOM 10095 N N . VAL E 2 151 ? 171.191 202.077 122.008 1.00 175.81 146 VAL H N 1
ATOM 10096 C CA . VAL E 2 151 ? 170.536 200.989 122.723 1.00 171.02 146 VAL H CA 1
ATOM 10097 C C . VAL E 2 151 ? 169.252 201.553 123.310 1.00 169.46 146 VAL H C 1
ATOM 10098 O O . VAL E 2 151 ? 169.295 202.467 124.141 1.00 171.42 146 VAL H O 1
ATOM 10102 N N . LYS E 2 152 ? 168.115 201.015 122.877 1.00 170.99 147 LYS H N 1
ATOM 10103 C CA . LYS E 2 152 ? 166.849 201.716 123.015 1.00 169.36 147 LYS H CA 1
ATOM 10104 C C . LYS E 2 152 ? 165.739 200.740 123.376 1.00 172.90 147 LYS H C 1
ATOM 10105 O O . LYS E 2 152 ? 165.803 199.550 123.058 1.00 172.87 147 LYS H O 1
ATOM 10111 N N . GLY E 2 153 ? 164.722 201.264 124.058 1.00 168.96 148 GLY H N 1
ATOM 10112 C CA . GLY E 2 153 ? 163.485 200.556 124.312 1.00 164.76 148 GLY H CA 1
ATOM 10113 C C . GLY E 2 153 ? 163.493 199.580 125.467 1.00 163.90 148 GLY H C 1
ATOM 10114 O O . GLY E 2 153 ? 162.440 199.004 125.768 1.00 163.38 148 GLY H O 1
ATOM 10115 N N . TYR E 2 154 ? 164.627 199.373 126.130 1.00 162.70 149 TYR H N 1
ATOM 10116 C CA . TYR E 2 154 ? 164.615 198.616 127.372 1.00 160.09 149 TYR H CA 1
ATOM 10117 C C . TYR E 2 154 ? 164.009 199.459 128.493 1.00 153.18 149 TYR H C 1
ATOM 10118 O O . TYR E 2 154 ? 163.781 200.664 128.350 1.00 151.15 149 TYR H O 1
ATOM 10127 N N . PHE E 2 155 ? 163.747 198.814 129.629 1.00 149.91 150 PHE H N 1
ATOM 10128 C CA . PHE E 2 155 ? 163.248 199.577 130.766 1.00 148.21 150 PHE H CA 1
ATOM 10129 C C . PHE E 2 155 ? 164.075 199.400 132.038 1.00 149.51 150 PHE H C 1
ATOM 10130 O O . PHE E 2 155 ? 164.367 200.402 132.700 1.00 150.61 150 PHE H O 1
ATOM 10138 N N . PRO E 2 156 ? 164.432 198.187 132.463 1.00 147.09 151 PRO H N 1
ATOM 10139 C CA . PRO E 2 156 ? 165.257 198.086 133.677 1.00 147.71 151 PRO H CA 1
ATOM 10140 C C . PRO E 2 156 ? 166.610 198.742 133.452 1.00 155.86 151 PRO H C 1
ATOM 10141 O O . PRO E 2 156 ? 167.342 198.393 132.523 1.00 162.36 151 PRO H O 1
ATOM 10145 N N . GLU E 2 157 ? 166.926 199.712 134.311 1.00 151.94 152 GLU H N 1
ATOM 10146 C CA . GLU E 2 157 ? 168.073 200.597 134.105 1.00 155.07 152 GLU H CA 1
ATOM 10147 C C . GLU E 2 157 ? 169.376 199.886 133.758 1.00 157.38 152 GLU H C 1
ATOM 10148 O O . GLU E 2 157 ? 170.005 200.263 132.757 1.00 160.69 152 GLU H O 1
ATOM 10154 N N . PRO E 2 158 ? 169.842 198.873 134.510 1.00 155.97 153 PRO H N 1
ATOM 10155 C CA . PRO E 2 158 ? 171.233 198.430 134.270 1.00 160.74 153 PRO H CA 1
ATOM 10156 C C . PRO E 2 158 ? 171.426 197.555 133.033 1.00 166.11 153 PRO H C 1
ATOM 10157 O O . PRO E 2 158 ? 171.561 196.334 133.087 1.00 169.47 153 PRO H O 1
ATOM 10161 N N . VAL E 2 159 ? 171.446 198.204 131.871 1.00 170.53 154 VAL H N 1
ATOM 10162 C CA . VAL E 2 159 ? 172.104 197.650 130.694 1.00 176.48 154 VAL H CA 1
ATOM 10163 C C . VAL E 2 159 ? 173.609 197.743 130.895 1.00 181.09 154 VAL H C 1
ATOM 10164 O O . VAL E 2 159 ? 174.084 198.409 131.821 1.00 179.54 154 VAL H O 1
ATOM 10168 N N . THR E 2 160 ? 174.366 197.080 130.029 1.00 187.41 155 THR H N 1
ATOM 10169 C CA . THR E 2 160 ? 175.807 197.260 129.971 1.00 193.35 155 THR H CA 1
ATOM 10170 C C . THR E 2 160 ? 176.220 197.278 128.509 1.00 199.24 155 THR H C 1
ATOM 10171 O O . THR E 2 160 ? 175.709 196.494 127.706 1.00 202.97 155 THR H O 1
ATOM 10175 N N . LEU E 2 161 ? 177.143 198.173 128.166 1.00 200.48 156 LEU H N 1
ATOM 10176 C CA . LEU E 2 161 ? 177.619 198.304 126.799 1.00 205.56 156 LEU H CA 1
ATOM 10177 C C . LEU E 2 161 ? 179.134 198.182 126.796 1.00 213.65 156 LEU H C 1
ATOM 10178 O O . LEU E 2 161 ? 179.809 198.589 127.746 1.00 215.09 156 LEU H O 1
ATOM 10183 N N . THR E 2 162 ? 179.660 197.616 125.715 1.00 220.69 157 THR H N 1
ATOM 10184 C CA . THR E 2 162 ? 181.094 197.439 125.566 1.00 224.99 157 THR H CA 1
ATOM 10185 C C . THR E 2 162 ? 181.436 197.465 124.082 1.00 227.96 157 THR H C 1
ATOM 10186 O O . THR E 2 162 ? 180.639 197.039 123.243 1.00 228.46 157 THR H O 1
ATOM 10190 N N . TRP E 2 163 ? 182.622 197.978 123.763 1.00 229.24 158 TRP H N 1
ATOM 10191 C CA . TRP E 2 163 ? 183.112 198.025 122.392 1.00 232.15 158 TRP H CA 1
ATOM 10192 C C . TRP E 2 163 ? 184.168 196.944 122.195 1.00 239.46 158 TRP H C 1
ATOM 10193 O O . TRP E 2 163 ? 185.202 196.949 122.873 1.00 242.71 158 TRP H O 1
ATOM 10204 N N . ASN E 2 164 ? 183.910 196.041 121.252 1.00 240.92 159 ASN H N 1
ATOM 10205 C CA . ASN E 2 164 ? 184.808 194.945 120.879 1.00 244.13 159 ASN H CA 1
ATOM 10206 C C . ASN E 2 164 ? 185.392 194.234 122.101 1.00 247.51 159 ASN H C 1
ATOM 10207 O O . ASN E 2 164 ? 186.606 194.124 122.276 1.00 251.01 159 ASN H O 1
ATOM 10212 N N . SER E 2 165 ? 184.487 193.742 122.949 1.00 246.26 160 SER H N 1
ATOM 10213 C CA . SER E 2 165 ? 184.843 192.966 124.141 1.00 247.04 160 SER H CA 1
ATOM 10214 C C . SER E 2 165 ? 185.841 193.698 125.038 1.00 248.29 160 SER H C 1
ATOM 10215 O O . SER E 2 165 ? 186.623 193.073 125.759 1.00 247.29 160 SER H O 1
ATOM 10218 N N . GLY E 2 166 ? 185.825 195.028 125.003 1.00 247.42 161 GLY H N 1
ATOM 10219 C CA . GLY E 2 166 ? 186.681 195.827 125.853 1.00 247.05 161 GLY H CA 1
ATOM 10220 C C . GLY E 2 166 ? 188.028 196.188 125.270 1.00 247.87 161 GLY H C 1
ATOM 10221 O O . GLY E 2 166 ? 188.777 196.936 125.912 1.00 247.77 161 GLY H O 1
ATOM 10222 N N . SER E 2 167 ? 188.369 195.678 124.084 1.00 250.07 162 SER H N 1
ATOM 10223 C CA . SER E 2 167 ? 189.628 196.060 123.453 1.00 251.14 162 SER H CA 1
ATOM 10224 C C . SER E 2 167 ? 189.680 197.554 123.162 1.00 251.07 162 SER H C 1
ATOM 10225 O O . SER E 2 167 ? 190.756 198.160 123.214 1.00 252.56 162 SER H O 1
ATOM 10228 N N . LEU E 2 168 ? 188.535 198.163 122.860 1.00 249.55 163 LEU H N 1
ATOM 10229 C CA . LEU E 2 168 ? 188.441 199.607 122.654 1.00 246.70 163 LEU H CA 1
ATOM 10230 C C . LEU E 2 168 ? 188.117 200.353 123.938 1.00 243.61 163 LEU H C 1
ATOM 10231 O O . LEU E 2 168 ? 187.275 201.252 123.939 1.00 237.96 163 LEU H O 1
ATOM 10236 N N . SER E 2 169 ? 188.771 200.013 125.049 1.00 245.69 164 SER H N 1
ATOM 10237 C CA . SER E 2 169 ? 188.550 200.709 126.312 1.00 241.77 164 SER H CA 1
ATOM 10238 C C . SER E 2 169 ? 189.153 202.111 126.315 1.00 236.38 164 SER H C 1
ATOM 10239 O O . SER E 2 169 ? 189.604 202.593 127.359 1.00 233.72 164 SER H O 1
ATOM 10242 N N . SER E 2 170 ? 189.161 202.774 125.161 1.00 233.93 165 SER H N 1
ATOM 10243 C CA . SER E 2 170 ? 189.675 204.130 125.056 1.00 229.74 165 SER H CA 1
ATOM 10244 C C . SER E 2 170 ? 188.944 204.846 123.931 1.00 224.60 165 SER H C 1
ATOM 10245 O O . SER E 2 170 ? 188.389 204.219 123.025 1.00 224.01 165 SER H O 1
ATOM 10248 N N . GLY E 2 171 ? 188.947 206.176 124.003 1.00 219.37 166 GLY H N 1
ATOM 10249 C CA . GLY E 2 171 ? 188.141 206.985 123.115 1.00 216.73 166 GLY H CA 1
ATOM 10250 C C . GLY E 2 171 ? 186.647 206.841 123.294 1.00 214.98 166 GLY H C 1
ATOM 10251 O O . GLY E 2 171 ? 185.889 207.515 122.586 1.00 213.28 166 GLY H O 1
ATOM 10252 N N . VAL E 2 172 ? 186.199 205.991 124.209 1.00 214.74 167 VAL H N 1
ATOM 10253 C CA . VAL E 2 172 ? 184.786 205.684 124.384 1.00 207.72 167 VAL H CA 1
ATOM 10254 C C . VAL E 2 172 ? 184.166 206.679 125.350 1.00 198.28 167 VAL H C 1
ATOM 10255 O O . VAL E 2 172 ? 184.825 207.208 126.251 1.00 193.30 167 VAL H O 1
ATOM 10259 N N . HIS E 2 173 ? 182.877 206.938 125.154 1.00 195.63 168 HIS H N 1
ATOM 10260 C CA . HIS E 2 173 ? 182.022 207.487 126.194 1.00 189.09 168 HIS H CA 1
ATOM 10261 C C . HIS E 2 173 ? 180.734 206.681 126.231 1.00 185.58 168 HIS H C 1
ATOM 10262 O O . HIS E 2 173 ? 180.123 206.439 125.185 1.00 189.42 168 HIS H O 1
ATOM 10269 N N . THR E 2 174 ? 180.321 206.271 127.428 1.00 178.23 169 THR H N 1
ATOM 10270 C CA . THR E 2 174 ? 179.027 205.631 127.637 1.00 171.39 169 THR H CA 1
ATOM 10271 C C . THR E 2 174 ? 178.142 206.622 128.378 1.00 165.94 169 THR H C 1
ATOM 10272 O O . THR E 2 174 ? 178.358 206.895 129.563 1.00 167.22 169 THR H O 1
ATOM 10276 N N . PHE E 2 175 ? 177.159 207.152 127.680 1.00 159.55 170 PHE H N 1
ATOM 10277 C CA . PHE E 2 175 ? 176.343 208.228 128.219 1.00 156.63 170 PHE H CA 1
ATOM 10278 C C . PHE E 2 175 ? 175.273 207.664 129.147 1.00 156.85 170 PHE H C 1
ATOM 10279 O O . PHE E 2 175 ? 174.637 206.661 128.809 1.00 159.25 170 PHE H O 1
ATOM 10287 N N . PRO E 2 176 ? 175.080 208.253 130.328 1.00 155.53 171 PRO H N 1
ATOM 10288 C CA . PRO E 2 176 ? 174.003 207.815 131.220 1.00 150.63 171 PRO H CA 1
ATOM 10289 C C . PRO E 2 176 ? 172.661 207.707 130.509 1.00 152.53 171 PRO H C 1
ATOM 10290 O O . PRO E 2 176 ? 172.331 208.510 129.634 1.00 154.10 171 PRO H O 1
ATOM 10294 N N . ALA E 2 177 ? 171.886 206.699 130.898 1.00 148.85 172 ALA H N 1
ATOM 10295 C CA . ALA E 2 177 ? 170.567 206.487 130.327 1.00 144.07 172 ALA H CA 1
ATOM 10296 C C . ALA E 2 177 ? 169.619 207.620 130.710 1.00 140.36 172 ALA H C 1
ATOM 10297 O O . ALA E 2 177 ? 169.878 208.407 131.625 1.00 145.24 172 ALA H O 1
ATOM 10299 N N . VAL E 2 178 ? 168.499 207.693 129.990 1.00 138.03 173 VAL H N 1
ATOM 10300 C CA . VAL E 2 178 ? 167.450 208.669 130.260 1.00 145.66 173 VAL H CA 1
ATOM 10301 C C . VAL E 2 178 ? 166.121 208.002 129.929 1.00 152.42 173 VAL H C 1
ATOM 10302 O O . VAL E 2 178 ? 166.061 207.064 129.134 1.00 154.24 173 VAL H O 1
ATOM 10306 N N . LEU E 2 179 ? 165.040 208.508 130.522 1.00 152.98 174 LEU H N 1
ATOM 10307 C CA . LEU E 2 179 ? 163.724 207.874 130.447 1.00 152.76 174 LEU H CA 1
ATOM 10308 C C . LEU E 2 179 ? 162.822 208.647 129.492 1.00 158.40 174 LEU H C 1
ATOM 10309 O O . LEU E 2 179 ? 162.301 209.710 129.841 1.00 158.55 174 LEU H O 1
ATOM 10314 N N . GLN E 2 180 ? 162.661 208.119 128.278 1.00 161.10 175 GLN H N 1
ATOM 10315 C CA . GLN E 2 180 ? 161.619 208.579 127.366 1.00 165.37 175 GLN H CA 1
ATOM 10316 C C . GLN E 2 180 ? 160.236 208.287 127.939 1.00 166.87 175 GLN H C 1
ATOM 10317 O O . GLN E 2 180 ? 159.984 208.501 129.129 1.00 162.72 175 GLN H O 1
ATOM 10323 N N . SER E 2 181 ? 159.324 207.809 127.098 1.00 173.41 176 SER H N 1
ATOM 10324 C CA . SER E 2 181 ? 158.044 207.298 127.582 1.00 172.70 176 SER H CA 1
ATOM 10325 C C . SER E 2 181 ? 158.287 205.955 128.259 1.00 167.36 176 SER H C 1
ATOM 10326 O O . SER E 2 181 ? 158.329 204.914 127.600 1.00 166.00 176 SER H O 1
ATOM 10329 N N . ASP E 2 182 ? 158.455 205.977 129.582 1.00 163.63 177 ASP H N 1
ATOM 10330 C CA . ASP E 2 182 ? 158.563 204.769 130.398 1.00 162.11 177 ASP H CA 1
ATOM 10331 C C . ASP E 2 182 ? 159.700 203.837 129.985 1.00 158.09 177 ASP H C 1
ATOM 10332 O O . ASP E 2 182 ? 159.885 202.784 130.602 1.00 155.88 177 ASP H O 1
ATOM 10337 N N . LEU E 2 183 ? 160.456 204.189 128.947 1.00 156.28 178 LEU H N 1
ATOM 10338 C CA . LEU E 2 183 ? 161.541 203.349 128.459 1.00 154.13 178 LEU H CA 1
ATOM 10339 C C . LEU E 2 183 ? 162.832 204.150 128.391 1.00 153.27 178 LEU H C 1
ATOM 10340 O O . LEU E 2 183 ? 162.820 205.336 128.050 1.00 153.29 178 LEU H O 1
ATOM 10345 N N . TYR E 2 184 ? 163.943 203.495 128.720 1.00 152.16 179 TYR H N 1
ATOM 10346 C CA . TYR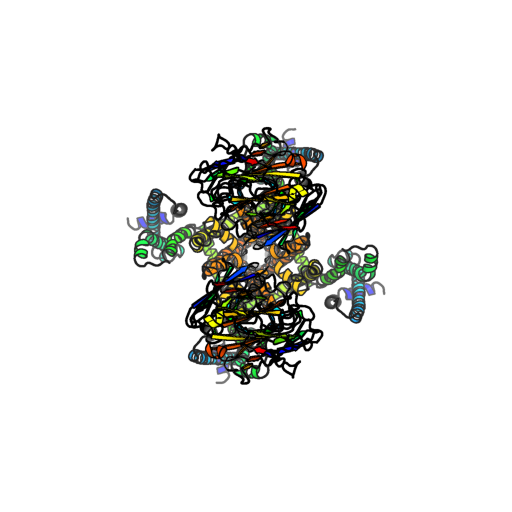 E 2 184 ? 165.245 204.140 128.663 1.00 152.88 179 TYR H CA 1
ATOM 10347 C C . TYR E 2 184 ? 165.805 204.120 127.248 1.00 157.82 179 TYR H C 1
ATOM 10348 O O . TYR E 2 184 ? 165.597 203.174 126.484 1.00 160.56 179 TYR H O 1
ATOM 10357 N N . THR E 2 185 ? 166.527 205.183 126.907 1.00 161.11 180 THR H N 1
ATOM 10358 C CA . THR E 2 185 ? 167.424 205.201 125.761 1.00 163.27 180 THR H CA 1
ATOM 10359 C C . THR E 2 185 ? 168.844 205.433 126.253 1.00 161.94 180 THR H C 1
ATOM 10360 O O . THR E 2 185 ? 169.093 206.365 127.024 1.00 161.64 180 THR H O 1
ATOM 10364 N N . LEU E 2 186 ? 169.768 204.589 125.807 1.00 161.89 181 LEU H N 1
ATOM 10365 C CA . LEU E 2 186 ? 171.189 204.775 126.048 1.00 158.24 181 LEU H CA 1
ATOM 10366 C C . LEU E 2 186 ? 171.911 204.875 124.712 1.00 168.03 181 LEU H C 1
ATOM 10367 O O . LEU E 2 186 ? 171.450 204.342 123.699 1.00 177.15 181 LEU H O 1
ATOM 10372 N N . SER E 2 187 ? 173.051 205.561 124.718 1.00 166.98 182 SER H N 1
ATOM 10373 C CA . SER E 2 187 ? 173.927 205.606 123.559 1.00 170.29 182 SER H CA 1
ATOM 10374 C C . SER E 2 187 ? 175.373 205.629 124.027 1.00 173.65 182 SER H C 1
ATOM 10375 O O . SER E 2 187 ? 175.668 205.911 125.190 1.00 176.01 182 SER H O 1
ATOM 10378 N N . SER E 2 188 ? 176.275 205.318 123.102 1.00 181.24 183 SER H N 1
ATOM 10379 C CA . SER E 2 188 ? 177.703 205.355 123.369 1.00 189.23 183 SER H CA 1
ATOM 10380 C C . SER E 2 188 ? 178.436 205.822 122.122 1.00 195.70 183 SER H C 1
ATOM 10381 O O . SER E 2 188 ? 177.989 205.588 120.997 1.00 200.37 183 SER H O 1
ATOM 10384 N N . SER E 2 189 ? 179.564 206.491 122.333 1.00 196.96 184 SER H N 1
ATOM 10385 C CA . SER E 2 189 ? 180.422 206.945 121.249 1.00 199.53 184 SER H CA 1
ATOM 10386 C C . SER E 2 189 ? 181.787 206.288 121.382 1.00 206.91 184 SER H C 1
ATOM 10387 O O . SER E 2 189 ? 182.336 206.201 122.484 1.00 204.88 184 SER H O 1
ATOM 10390 N N . VAL E 2 190 ? 182.331 205.825 120.260 1.00 215.02 185 VAL H N 1
ATOM 10391 C CA . VAL E 2 190 ? 183.750 205.517 120.141 1.00 218.01 185 VAL H CA 1
ATOM 10392 C C . VAL E 2 190 ? 184.326 206.280 118.956 1.00 222.50 185 VAL H C 1
ATOM 10393 O O . VAL E 2 190 ? 183.684 206.397 117.905 1.00 222.88 185 VAL H O 1
ATOM 10397 N N . THR E 2 191 ? 185.520 206.837 119.139 1.00 226.04 186 THR H N 1
ATOM 10398 C CA . THR E 2 191 ? 186.250 207.512 118.073 1.00 229.46 186 THR H CA 1
ATOM 10399 C C . THR E 2 191 ? 187.546 206.758 117.820 1.00 233.36 186 THR H C 1
ATOM 10400 O O . THR E 2 191 ? 188.340 206.557 118.746 1.00 231.13 186 THR H O 1
ATOM 10404 N N . VAL E 2 192 ? 187.759 206.340 116.572 1.00 236.35 187 VAL H N 1
ATOM 10405 C CA . VAL E 2 192 ? 188.860 205.450 116.222 1.00 239.79 187 VAL H CA 1
ATOM 10406 C C . VAL E 2 192 ? 189.480 205.906 114.910 1.00 242.49 187 VAL H C 1
ATOM 10407 O O . VAL E 2 192 ? 188.833 206.555 114.082 1.00 241.42 187 VAL H O 1
ATOM 10411 N N . THR E 2 193 ? 190.753 205.565 114.731 1.00 245.48 188 THR H N 1
ATOM 10412 C CA . THR E 2 193 ? 191.419 205.704 113.446 1.00 248.68 188 THR H CA 1
ATOM 10413 C C . THR E 2 193 ? 190.960 204.600 112.498 1.00 251.44 188 THR H C 1
ATOM 10414 O O . THR E 2 193 ? 190.619 203.492 112.921 1.00 253.00 188 THR H O 1
ATOM 10418 N N . SER E 2 194 ? 190.947 204.915 111.199 1.00 250.72 189 SER H N 1
ATOM 10419 C CA . SER E 2 194 ? 190.509 203.964 110.182 1.00 251.42 189 SER H CA 1
ATOM 10420 C C . SER E 2 194 ? 191.354 202.695 110.138 1.00 253.98 189 SER H C 1
ATOM 10421 O O . SER E 2 194 ? 190.979 201.750 109.436 1.00 253.50 189 SER H O 1
ATOM 10424 N N . SER E 2 195 ? 192.483 202.650 110.848 1.00 254.73 190 SER H N 1
ATOM 10425 C CA . SER E 2 195 ? 193.258 201.420 110.978 1.00 252.88 190 SER H CA 1
ATOM 10426 C C . SER E 2 195 ? 192.450 200.248 111.527 1.00 252.34 190 SER H C 1
ATOM 10427 O O . SER E 2 195 ? 192.939 199.114 111.488 1.00 247.97 190 SER H O 1
ATOM 10430 N N . THR E 2 196 ? 191.236 200.484 112.032 1.00 254.85 191 THR H N 1
ATOM 10431 C CA . THR E 2 196 ? 190.330 199.404 112.400 1.00 253.80 191 THR H CA 1
ATOM 10432 C C . THR E 2 196 ? 188.937 199.561 111.798 1.00 252.64 191 THR H C 1
ATOM 10433 O O . THR E 2 196 ? 188.044 198.772 112.127 1.00 251.15 191 THR H O 1
ATOM 10437 N N . TRP E 2 197 ? 188.724 200.551 110.928 1.00 252.16 192 TRP H N 1
ATOM 10438 C CA . TRP E 2 197 ? 187.402 200.815 110.381 1.00 250.38 192 TRP H CA 1
ATOM 10439 C C . TRP E 2 197 ? 187.528 201.315 108.949 1.00 248.98 192 TRP H C 1
ATOM 10440 O O . TRP E 2 197 ? 188.418 202.128 108.665 1.00 248.65 192 TRP H O 1
ATOM 10451 N N . PRO E 2 198 ? 186.655 200.875 108.031 1.00 248.18 193 PRO H N 1
ATOM 10452 C CA . PRO E 2 198 ? 185.515 199.963 108.223 1.00 247.08 193 PRO H CA 1
ATOM 10453 C C . PRO E 2 198 ? 185.933 198.511 108.420 1.00 247.73 193 PRO H C 1
ATOM 10454 O O . PRO E 2 198 ? 186.662 197.945 107.609 1.00 246.39 193 PRO H O 1
ATOM 10458 N N . SER E 2 199 ? 185.464 197.895 109.502 1.00 247.89 194 SER H N 1
ATOM 10459 C CA . SER E 2 199 ? 185.579 196.458 109.712 1.00 249.58 194 SER H CA 1
ATOM 10460 C C . SER E 2 199 ? 184.648 196.068 110.850 1.00 250.50 194 SER H C 1
ATOM 10461 O O . SER E 2 199 ? 184.196 196.918 111.623 1.00 248.87 194 SER H O 1
ATOM 10464 N N . GLN E 2 200 ? 184.367 194.768 110.940 1.00 250.96 195 GLN H N 1
ATOM 10465 C CA . GLN E 2 200 ? 183.558 194.231 112.028 1.00 248.15 195 GLN H CA 1
ATOM 10466 C C . GLN E 2 200 ? 184.268 194.270 113.375 1.00 250.15 195 GLN H C 1
ATOM 10467 O O . GLN E 2 200 ? 183.653 193.906 114.384 1.00 248.53 195 GLN H O 1
ATOM 10473 N N . SER E 2 201 ? 185.540 194.681 113.412 1.00 252.50 196 SER H N 1
ATOM 10474 C CA . SER E 2 201 ? 186.222 194.924 114.680 1.00 251.73 196 SER H CA 1
ATOM 10475 C C . SER E 2 201 ? 185.434 195.866 115.581 1.00 250.83 196 SER H C 1
ATOM 10476 O O . SER E 2 201 ? 185.474 195.729 116.808 1.00 249.31 196 SER H O 1
ATOM 10479 N N . ILE E 2 202 ? 184.713 196.820 114.999 1.00 250.68 197 ILE H N 1
ATOM 10480 C CA . ILE E 2 202 ? 183.829 197.688 115.767 1.00 244.36 197 ILE H CA 1
ATOM 10481 C C . ILE E 2 202 ? 182.575 196.902 116.126 1.00 242.20 197 ILE H C 1
ATOM 10482 O O . ILE E 2 202 ? 181.543 197.009 115.454 1.00 237.65 197 ILE H O 1
ATOM 10487 N N . THR E 2 203 ? 182.665 196.097 117.182 1.00 243.21 198 THR H N 1
ATOM 10488 C CA . THR E 2 203 ? 181.520 195.381 117.727 1.00 240.18 198 THR H CA 1
ATOM 10489 C C . THR E 2 203 ? 180.966 196.131 118.931 1.00 237.08 198 THR H C 1
ATOM 10490 O O . THR E 2 203 ? 181.710 196.458 119.862 1.00 236.48 198 THR H O 1
ATOM 10494 N N . CYS E 2 204 ? 179.662 196.398 118.909 1.00 232.90 199 CYS H N 1
ATOM 10495 C CA . CYS E 2 204 ? 178.942 196.914 120.072 1.00 228.59 199 CYS H CA 1
ATOM 10496 C C . CYS E 2 204 ? 178.490 195.743 120.936 1.00 228.65 199 CYS H C 1
ATOM 10497 O O . CYS E 2 204 ? 177.450 195.133 120.679 1.00 227.79 199 CYS H O 1
ATOM 10500 N N . ASN E 2 205 ? 179.268 195.427 121.968 1.00 229.56 200 ASN H N 1
ATOM 10501 C CA . ASN E 2 205 ? 178.867 194.412 122.934 1.00 226.17 200 ASN H CA 1
ATOM 10502 C C . ASN E 2 205 ? 177.925 195.040 123.954 1.00 223.37 200 ASN H C 1
ATOM 10503 O O . ASN E 2 205 ? 178.324 195.939 124.702 1.00 224.51 200 ASN H O 1
ATOM 10508 N N . VAL E 2 206 ? 176.682 194.573 123.986 1.00 219.57 201 VAL H N 1
ATOM 10509 C CA . VAL E 2 206 ? 175.651 195.151 124.840 1.00 211.18 201 VAL H CA 1
ATOM 10510 C C . VAL E 2 206 ? 174.864 194.013 125.473 1.00 208.00 201 VAL H C 1
ATOM 10511 O O . VAL E 2 206 ? 174.608 192.989 124.831 1.00 209.57 201 VAL H O 1
ATOM 10515 N N . ALA E 2 207 ? 174.485 194.190 126.737 1.00 204.73 202 ALA H N 1
ATOM 10516 C CA . ALA E 2 207 ? 173.760 193.166 127.472 1.00 200.46 202 ALA H CA 1
ATOM 10517 C C . ALA E 2 207 ? 172.693 193.815 128.339 1.00 194.78 202 ALA H C 1
ATOM 10518 O O . ALA E 2 207 ? 172.857 194.938 128.822 1.00 194.13 202 ALA H O 1
ATOM 10520 N N . HIS E 2 208 ? 171.595 193.088 128.528 1.00 193.46 203 HIS H N 1
ATOM 10521 C CA . HIS E 2 208 ? 170.502 193.507 129.405 1.00 186.52 203 HIS H CA 1
ATOM 10522 C C . HIS E 2 208 ? 170.031 192.283 130.171 1.00 187.94 203 HIS H C 1
ATOM 10523 O O . HIS E 2 208 ? 169.043 191.636 129.802 1.00 189.56 203 HIS H O 1
ATOM 10530 N N . PRO E 2 209 ? 170.736 191.921 131.247 1.00 187.49 204 PRO H N 1
ATOM 10531 C CA . PRO E 2 209 ? 170.385 190.692 131.980 1.00 188.35 204 PRO H CA 1
ATOM 10532 C C . PRO E 2 209 ? 168.957 190.658 132.492 1.00 188.40 204 PRO H C 1
ATOM 10533 O O . PRO E 2 209 ? 168.410 189.567 132.694 1.00 187.35 204 PRO H O 1
ATOM 10537 N N . ALA E 2 210 ? 168.335 191.818 132.715 1.00 185.83 205 ALA H N 1
ATOM 10538 C CA . ALA E 2 210 ? 166.939 191.839 133.136 1.00 181.79 205 ALA H CA 1
ATOM 10539 C C . ALA E 2 210 ? 166.000 191.252 132.091 1.00 183.65 205 ALA H C 1
ATOM 10540 O O . ALA E 2 210 ? 164.904 190.806 132.444 1.00 178.67 205 ALA H O 1
ATOM 10542 N N . SER E 2 211 ? 166.397 191.242 130.816 1.00 186.60 206 SER H N 1
ATOM 10543 C CA . SER E 2 211 ? 165.677 190.492 129.793 1.00 186.39 206 SER H CA 1
ATOM 10544 C C . SER E 2 211 ? 166.541 189.399 129.175 1.00 188.77 206 SER H C 1
ATOM 10545 O O . SER E 2 211 ? 166.257 188.944 128.062 1.00 188.64 206 SER H O 1
ATOM 10548 N N . SER E 2 212 ? 167.587 188.966 129.885 1.00 190.10 207 SER H N 1
ATOM 10549 C CA . SER E 2 212 ? 168.492 187.906 129.429 1.00 191.16 207 SER H CA 1
ATOM 10550 C C . SER E 2 212 ? 169.038 188.162 128.024 1.00 193.36 207 SER H C 1
ATOM 10551 O O . SER E 2 212 ? 169.408 187.227 127.311 1.00 193.63 207 SER H O 1
ATOM 10554 N N . THR E 2 213 ? 169.099 189.424 127.609 1.00 194.91 208 THR H N 1
ATOM 10555 C CA . THR E 2 213 ? 169.334 189.768 126.213 1.00 197.07 208 THR H CA 1
ATOM 10556 C C . THR E 2 213 ? 170.785 190.186 126.021 1.00 200.36 208 THR H C 1
ATOM 10557 O O . THR E 2 213 ? 171.317 190.980 126.805 1.00 202.30 208 THR H O 1
ATOM 10561 N N . LYS E 2 214 ? 171.422 189.650 124.981 1.00 203.30 209 LYS H N 1
ATOM 10562 C CA . LYS E 2 214 ? 172.724 190.120 124.533 1.00 206.64 209 LYS H CA 1
ATOM 10563 C C . LYS E 2 214 ? 172.785 190.071 123.014 1.00 209.69 209 LYS H C 1
ATOM 10564 O O . LYS E 2 214 ? 172.310 189.112 122.399 1.00 209.98 209 LYS H O 1
ATOM 10570 N N . VAL E 2 215 ? 173.389 191.101 122.415 1.00 211.98 210 VAL H N 1
ATOM 10571 C CA . VAL E 2 215 ? 173.675 191.143 120.986 1.00 215.10 210 VAL H CA 1
ATOM 10572 C C . VAL E 2 215 ? 175.007 191.854 120.796 1.00 218.38 210 VAL H C 1
ATOM 10573 O O . VAL E 2 215 ? 175.509 192.534 121.693 1.00 220.54 210 VAL H O 1
ATOM 10577 N N . ASP E 2 216 ? 175.584 191.685 119.605 1.00 219.64 211 ASP H N 1
ATOM 10578 C CA . ASP E 2 216 ? 176.902 192.225 119.288 1.00 222.01 211 ASP H CA 1
ATOM 10579 C C . ASP E 2 216 ? 176.881 192.870 117.900 1.00 222.01 211 ASP H C 1
ATOM 10580 O O . ASP E 2 216 ? 177.575 192.457 116.976 1.00 224.18 211 ASP H O 1
ATOM 10585 N N . LYS E 2 217 ? 176.055 193.902 117.749 1.00 220.66 212 LYS H N 1
ATOM 10586 C CA . LYS E 2 217 ? 175.844 194.525 116.450 1.00 221.44 212 LYS H CA 1
ATOM 10587 C C . LYS E 2 217 ? 177.100 195.250 115.975 1.00 226.99 212 LYS H C 1
ATOM 10588 O O . LYS E 2 217 ? 177.891 195.762 116.772 1.00 227.57 212 LYS H O 1
ATOM 10594 N N . LYS E 2 218 ? 177.275 195.291 114.655 1.00 230.98 213 LYS H N 1
ATOM 10595 C CA . LYS E 2 218 ? 178.444 195.892 114.024 1.00 231.28 213 LYS H CA 1
ATOM 10596 C C . LYS E 2 218 ? 178.084 197.253 113.444 1.00 229.97 213 LYS H C 1
ATOM 10597 O O . LYS E 2 218 ? 177.016 197.423 112.848 1.00 228.24 213 LYS H O 1
ATOM 10603 N N . ILE E 2 219 ? 178.979 198.220 113.621 1.00 230.29 214 ILE H N 1
ATOM 10604 C CA . ILE E 2 219 ? 178.798 199.557 113.028 1.00 229.89 214 ILE H CA 1
ATOM 10605 C C . ILE E 2 219 ? 179.405 199.483 111.632 1.00 234.90 214 ILE H C 1
ATOM 10606 O O . ILE E 2 219 ? 180.519 199.940 111.366 1.00 237.64 214 ILE H O 1
ATOM 10611 N N . GLU E 2 220 ? 178.650 198.883 110.715 1.00 236.49 215 GLU H N 1
ATOM 10612 C CA . GLU E 2 220 ? 179.129 198.695 109.356 1.00 237.25 215 GLU H CA 1
ATOM 10613 C C . GLU E 2 220 ? 179.264 200.032 108.627 1.00 236.31 215 GLU H C 1
ATOM 10614 O O . GLU E 2 220 ? 178.594 201.009 108.973 1.00 234.39 215 GLU H O 1
ATOM 10620 N N . PRO E 2 221 ? 180.138 200.102 107.621 1.00 235.05 216 PRO H N 1
ATOM 10621 C CA . PRO E 2 221 ? 180.215 201.308 106.787 1.00 233.85 216 PRO H CA 1
ATOM 10622 C C . PRO E 2 221 ? 178.884 201.628 106.123 1.00 231.48 216 PRO H C 1
ATOM 10623 O O . PRO E 2 221 ? 178.201 200.746 105.598 1.00 230.70 216 PRO H O 1
ATOM 10627 N N . ARG E 2 222 ? 178.520 202.906 106.152 1.00 229.24 217 ARG H N 1
ATOM 10628 C CA . ARG E 2 222 ? 177.294 203.359 105.517 1.00 228.68 217 ARG H CA 1
ATOM 10629 C C . ARG E 2 222 ? 177.475 203.458 104.007 1.00 231.78 217 ARG H C 1
ATOM 10630 O O . ARG E 2 222 ? 178.577 203.701 103.505 1.00 231.08 217 ARG H O 1
ATOM 10638 N N . GLY E 2 223 ? 176.377 203.267 103.284 1.00 233.22 218 GLY H N 1
ATOM 10639 C CA . GLY E 2 223 ? 176.373 203.437 101.842 1.00 232.20 218 GLY H CA 1
ATOM 10640 C C . GLY E 2 223 ? 175.001 203.740 101.273 1.00 229.36 218 GLY H C 1
ATOM 10641 O O . GLY E 2 223 ? 174.103 204.182 101.990 1.00 228.39 218 GLY H O 1
ATOM 10642 N N . GLU F 3 1 ? 166.319 213.888 163.207 1.00 116.66 1 GLU L N 1
ATOM 10643 C CA . GLU F 3 1 ? 165.341 214.776 162.593 1.00 116.89 1 GLU L CA 1
ATOM 10644 C C . GLU F 3 1 ? 166.008 216.099 162.250 1.00 104.83 1 GLU L C 1
ATOM 10645 O O . GLU F 3 1 ? 165.537 216.841 161.388 1.00 100.91 1 GLU L O 1
ATOM 10651 N N . ILE F 3 2 ? 167.093 216.392 162.968 1.00 99.55 2 ILE L N 1
ATOM 10652 C CA . ILE F 3 2 ? 168.046 217.435 162.607 1.00 88.56 2 ILE L CA 1
ATOM 10653 C C . ILE F 3 2 ? 168.319 217.388 161.110 1.00 87.46 2 ILE L C 1
ATOM 10654 O O . ILE F 3 2 ? 168.587 216.319 160.554 1.00 92.19 2 ILE L O 1
ATOM 10659 N N . VAL F 3 3 ? 168.260 218.537 160.447 1.00 82.44 3 VAL L N 1
ATOM 10660 C CA . VAL F 3 3 ? 168.588 218.626 159.030 1.00 81.15 3 VAL L CA 1
ATOM 10661 C C . VAL F 3 3 ? 169.983 219.213 158.880 1.00 81.33 3 VAL L C 1
ATOM 10662 O O . VAL F 3 3 ? 170.366 220.144 159.600 1.00 83.81 3 VAL L O 1
ATOM 10666 N N . LEU F 3 4 ? 170.756 218.646 157.961 1.00 79.11 4 LEU L N 1
ATOM 10667 C CA . LEU F 3 4 ? 172.077 219.145 157.616 1.00 72.34 4 LEU L CA 1
ATOM 10668 C C . LEU F 3 4 ? 172.011 219.751 156.224 1.00 78.99 4 LEU L C 1
ATOM 10669 O O . LEU F 3 4 ? 171.484 219.127 155.298 1.00 88.03 4 LEU L O 1
ATOM 10674 N N . THR F 3 5 ? 172.543 220.957 156.074 1.00 78.46 5 THR L N 1
ATOM 10675 C CA . THR F 3 5 ? 172.594 221.616 154.780 1.00 82.40 5 THR L CA 1
ATOM 10676 C C . THR F 3 5 ? 174.035 221.955 154.431 1.00 83.62 5 THR L C 1
ATOM 10677 O O . THR F 3 5 ? 174.822 222.352 155.294 1.00 86.31 5 THR L O 1
ATOM 10681 N N . GLN F 3 6 ? 174.376 221.770 153.161 1.00 81.30 6 GLN L N 1
ATOM 10682 C CA . GLN F 3 6 ? 175.734 221.934 152.675 1.00 85.32 6 GLN L CA 1
ATOM 10683 C C . GLN F 3 6 ? 175.773 223.023 151.617 1.00 94.69 6 GLN L C 1
ATOM 10684 O O . GLN F 3 6 ? 174.827 223.195 150.844 1.00 100.07 6 GLN L O 1
ATOM 10690 N N . SER F 3 7 ? 176.880 223.761 151.586 1.00 98.48 7 SER L N 1
ATOM 10691 C CA . SER F 3 7 ? 177.064 224.792 150.590 1.00 101.50 7 SER L CA 1
ATOM 10692 C C . SER F 3 7 ? 178.529 224.832 150.179 1.00 102.70 7 SER L C 1
ATOM 10693 O O . SER F 3 7 ? 179.416 224.629 151.021 1.00 103.91 7 SER L O 1
ATOM 10696 N N . PRO F 3 8 ? 178.812 225.089 148.901 1.00 101.81 8 PRO L N 1
ATOM 10697 C CA . PRO F 3 8 ? 177.873 225.138 147.773 1.00 102.06 8 PRO L CA 1
ATOM 10698 C C . PRO F 3 8 ? 177.389 223.744 147.390 1.00 100.20 8 PRO L C 1
ATOM 10699 O O . PRO F 3 8 ? 177.898 222.753 147.901 1.00 101.03 8 PRO L O 1
ATOM 10703 N N . ALA F 3 9 ? 176.404 223.629 146.498 1.00 95.94 9 ALA L N 1
ATOM 10704 C CA . ALA F 3 9 ? 176.012 222.312 146.009 1.00 97.30 9 ALA L CA 1
ATOM 10705 C C . ALA F 3 9 ? 176.988 221.800 144.959 1.00 97.67 9 ALA L C 1
ATOM 10706 O O . ALA F 3 9 ? 177.275 220.600 144.906 1.00 92.34 9 ALA L O 1
ATOM 10708 N N . LEU F 3 10 ? 177.509 222.695 144.123 1.00 102.13 10 LEU L N 1
ATOM 10709 C CA . LEU F 3 10 ? 178.576 222.381 143.187 1.00 104.27 10 LEU L CA 1
ATOM 10710 C C . LEU F 3 10 ? 179.699 223.386 143.376 1.00 110.67 10 LEU L C 1
ATOM 10711 O O . LEU F 3 10 ? 179.448 224.561 143.661 1.00 112.13 10 LEU L O 1
ATOM 10716 N N . MET F 3 11 ? 180.936 222.925 143.214 1.00 112.32 11 MET L N 1
ATOM 10717 C CA . MET F 3 11 ? 182.105 223.771 143.443 1.00 114.69 11 MET L CA 1
ATOM 10718 C C . MET F 3 11 ? 183.115 223.496 142.335 1.00 119.83 11 MET L C 1
ATOM 10719 O O . MET F 3 11 ? 183.796 222.467 142.346 1.00 118.36 11 MET L O 1
ATOM 10724 N N . ALA F 3 12 ? 183.198 224.415 141.376 1.00 123.57 12 ALA L N 1
ATOM 10725 C CA . ALA F 3 12 ? 184.212 224.362 140.330 1.00 127.13 12 ALA L CA 1
ATOM 10726 C C . ALA F 3 12 ? 185.545 224.816 140.911 1.00 130.64 12 ALA L C 1
ATOM 10727 O O . ALA F 3 12 ? 185.751 226.011 141.147 1.00 132.20 12 ALA L O 1
ATOM 10729 N N . ALA F 3 13 ? 186.447 223.870 141.153 1.00 128.53 13 ALA L N 1
ATOM 10730 C CA . ALA F 3 13 ? 187.713 224.154 141.807 1.00 126.56 13 ALA L CA 1
ATOM 10731 C C . ALA F 3 13 ? 188.862 223.638 140.956 1.00 130.27 13 ALA L C 1
ATOM 10732 O O . ALA F 3 13 ? 188.707 222.690 140.183 1.00 133.22 13 ALA L O 1
ATOM 10734 N N . SER F 3 14 ? 190.021 224.274 141.104 1.00 133.75 14 SER L N 1
ATOM 10735 C CA . SER F 3 14 ? 191.177 224.003 140.268 1.00 132.47 14 SER L CA 1
ATOM 10736 C C . SER F 3 14 ? 192.312 223.423 141.104 1.00 129.82 14 SER L C 1
ATOM 10737 O O . SER F 3 14 ? 192.463 223.779 142.277 1.00 131.20 14 SER L O 1
ATOM 10740 N N . PRO F 3 15 ? 193.100 222.506 140.541 1.00 126.19 15 PRO L N 1
ATOM 10741 C CA . PRO F 3 15 ? 194.221 221.925 141.292 1.00 125.26 15 PRO L CA 1
ATOM 10742 C C . PRO F 3 15 ? 195.119 222.992 141.902 1.00 126.20 15 PRO L C 1
ATOM 10743 O O . PRO F 3 15 ? 195.458 223.989 141.261 1.00 131.00 15 PRO L O 1
ATOM 10747 N N . GLY F 3 16 ? 195.502 222.774 143.158 1.00 123.26 16 GLY L N 1
ATOM 10748 C CA . GLY F 3 16 ? 196.270 223.735 143.914 1.00 120.53 16 GLY L CA 1
ATOM 10749 C C . GLY F 3 16 ? 195.457 224.752 144.687 1.00 127.56 16 GLY L C 1
ATOM 10750 O O . GLY F 3 16 ? 195.995 225.382 145.604 1.00 130.54 16 GLY L O 1
ATOM 10751 N N . GLU F 3 17 ? 194.184 224.936 144.349 1.00 128.06 17 GLU L N 1
ATOM 10752 C CA . GLU F 3 17 ? 193.345 225.867 145.090 1.00 128.80 17 GLU L CA 1
ATOM 10753 C C . GLU F 3 17 ? 193.011 225.314 146.470 1.00 127.37 17 GLU L C 1
ATOM 10754 O O . GLU F 3 17 ? 192.781 224.114 146.639 1.00 123.57 17 GLU L O 1
ATOM 10760 N N . LYS F 3 18 ? 192.991 226.201 147.461 1.00 126.89 18 LYS L N 1
ATOM 10761 C CA . LYS F 3 18 ? 192.391 225.881 148.750 1.00 123.01 18 LYS L CA 1
ATOM 10762 C C . LYS F 3 18 ? 190.878 225.805 148.600 1.00 123.91 18 LYS L C 1
ATOM 10763 O O . LYS F 3 18 ? 190.236 226.781 148.199 1.00 121.70 18 LYS L O 1
ATOM 10769 N N . VAL F 3 19 ? 190.308 224.647 148.924 1.00 123.67 19 VAL L N 1
ATOM 10770 C CA . VAL F 3 19 ? 188.873 224.411 148.830 1.00 119.64 19 VAL L CA 1
ATOM 10771 C C . VAL F 3 19 ? 188.315 224.281 150.239 1.00 116.12 19 VAL L C 1
ATOM 10772 O O . VAL F 3 19 ? 188.883 223.567 151.073 1.00 111.66 19 VAL L O 1
ATOM 10776 N N . THR F 3 20 ? 187.206 224.968 150.503 1.00 113.24 20 THR L N 1
ATOM 10777 C CA . THR F 3 20 ? 186.502 224.848 151.773 1.00 111.20 20 THR L CA 1
ATOM 10778 C C . THR F 3 20 ? 185.009 224.730 151.516 1.00 111.99 20 THR L C 1
ATOM 10779 O O . THR F 3 20 ? 184.439 225.539 150.778 1.00 110.29 20 THR L O 1
ATOM 10783 N N . ILE F 3 21 ? 184.381 223.728 152.130 1.00 106.22 21 ILE L N 1
ATOM 10784 C CA . ILE F 3 21 ? 182.952 223.484 151.991 1.00 99.55 21 ILE L CA 1
ATOM 10785 C C . ILE F 3 21 ? 182.343 223.437 153.384 1.00 95.53 21 ILE L C 1
ATOM 10786 O O . ILE F 3 21 ? 182.983 223.005 154.347 1.00 94.87 21 ILE L O 1
ATOM 10791 N N . THR F 3 22 ? 181.103 223.902 153.492 1.00 93.26 22 THR L N 1
ATOM 10792 C CA . THR F 3 22 ? 180.459 224.119 154.780 1.00 93.30 22 THR L CA 1
ATOM 10793 C C . THR F 3 22 ? 179.291 223.158 154.964 1.00 93.64 22 THR L C 1
ATOM 10794 O O . THR F 3 22 ? 178.564 222.860 154.013 1.00 97.35 22 THR L O 1
ATOM 10798 N N . CYS F 3 23 ? 179.123 222.675 156.193 1.00 87.55 23 CYS L N 1
ATOM 10799 C CA . CYS F 3 23 ? 177.938 221.940 156.617 1.00 80.57 23 CYS L CA 1
ATOM 10800 C C . CYS F 3 23 ? 177.305 222.711 157.764 1.00 82.41 23 CYS L C 1
ATOM 10801 O O . CYS F 3 23 ? 177.950 222.933 158.793 1.00 89.10 23 CYS L O 1
ATOM 10804 N N . SER F 3 24 ? 176.053 223.118 157.591 1.00 82.59 24 SER L N 1
ATOM 10805 C CA . SER F 3 24 ? 175.330 223.872 158.604 1.00 85.52 24 SER L CA 1
ATOM 10806 C C . SER F 3 24 ? 174.226 223.017 159.209 1.00 86.57 24 SER L C 1
ATOM 10807 O O . SER F 3 24 ? 173.506 222.316 158.493 1.00 92.84 24 SER L O 1
ATOM 10810 N N . VAL F 3 25 ? 174.095 223.085 160.531 1.00 84.25 25 VAL L N 1
ATOM 10811 C CA . VAL F 3 25 ? 173.258 222.171 161.297 1.00 80.75 25 VAL L CA 1
ATOM 10812 C C . VAL F 3 25 ? 172.113 222.970 161.903 1.00 87.70 25 VAL L C 1
ATOM 10813 O O . VAL F 3 25 ? 172.337 224.035 162.490 1.00 93.88 25 VAL L O 1
ATOM 10817 N N . SER F 3 26 ? 170.888 222.460 161.759 1.00 85.63 26 SER L N 1
ATOM 10818 C CA . SER F 3 26 ? 169.717 223.174 162.254 1.00 86.14 26 SER L CA 1
ATOM 10819 C C . SER F 3 26 ? 169.648 223.232 163.774 1.00 89.36 26 SER L C 1
ATOM 10820 O O . SER F 3 26 ? 168.771 223.920 164.307 1.00 93.75 26 SER L O 1
ATOM 10823 N N . LEU F 3 27 ? 170.545 222.546 164.476 1.00 91.04 27 LEU L N 1
ATOM 10824 C CA . LEU F 3 27 ? 170.634 222.618 165.927 1.00 88.88 27 LEU L CA 1
ATOM 10825 C C . LEU F 3 27 ? 172.090 222.456 166.327 1.00 90.11 27 LEU L C 1
ATOM 10826 O O . LEU F 3 27 ? 172.913 221.970 165.549 1.00 92.09 27 LEU L O 1
ATOM 10831 N N . SER F 3 28 A 172.408 222.874 167.547 1.00 90.89 27 SER L N 1
ATOM 10832 C CA . SER F 3 28 A 173.741 222.618 168.071 1.00 92.37 27 SER L CA 1
ATOM 10833 C C . SER F 3 28 A 173.920 221.122 168.289 1.00 92.38 27 SER L C 1
ATOM 10834 O O . SER F 3 28 A 173.060 220.462 168.879 1.00 93.32 27 SER L O 1
ATOM 10837 N N . ILE F 3 29 ? 175.040 220.584 167.808 1.00 86.21 28 ILE L N 1
ATOM 10838 C CA . ILE F 3 29 ? 175.378 219.183 168.003 1.00 82.08 28 ILE L CA 1
ATOM 10839 C C . ILE F 3 29 ? 176.798 219.088 168.538 1.00 78.63 28 ILE L C 1
ATOM 10840 O O . ILE F 3 29 ? 177.615 219.995 168.369 1.00 80.91 28 ILE L O 1
ATOM 10845 N N . SER F 3 30 ? 177.078 217.971 169.202 1.00 75.60 29 SER L N 1
ATOM 10846 C CA . SER F 3 30 ? 178.436 217.682 169.637 1.00 75.82 29 SER L CA 1
ATOM 10847 C C . SER F 3 30 ? 179.345 217.539 168.425 1.00 73.32 29 SER L C 1
ATOM 10848 O O . SER F 3 30 ? 178.996 216.870 167.449 1.00 78.48 29 SER L O 1
ATOM 10851 N N . SER F 3 31 ? 180.512 218.181 168.483 1.00 73.77 30 SER L N 1
ATOM 10852 C CA . SER F 3 31 ? 181.458 218.078 167.381 1.00 74.18 30 SER L CA 1
ATOM 10853 C C . SER F 3 31 ? 181.977 216.661 167.195 1.00 73.47 30 SER L C 1
ATOM 10854 O O . SER F 3 31 ? 182.488 216.336 166.119 1.00 77.82 30 SER L O 1
ATOM 10857 N N . SER F 3 32 ? 181.858 215.811 168.214 1.00 70.00 31 SER L N 1
ATOM 10858 C CA . SER F 3 32 ? 182.220 214.408 168.074 1.00 72.32 31 SER L CA 1
ATOM 10859 C C . SER F 3 32 ? 181.212 213.620 167.250 1.00 73.37 31 SER L C 1
ATOM 10860 O O . SER F 3 32 ? 181.505 212.481 166.875 1.00 75.90 31 SER L O 1
ATOM 10863 N N . ASN F 3 33 ? 180.042 214.189 166.967 1.00 69.62 32 ASN L N 1
ATOM 10864 C CA . ASN F 3 33 ? 178.965 213.472 166.303 1.00 63.54 32 ASN L CA 1
ATOM 10865 C C . ASN F 3 33 ? 178.765 213.889 164.855 1.00 67.80 32 ASN L C 1
ATOM 10866 O O . ASN F 3 33 ? 177.834 213.398 164.211 1.00 71.78 32 ASN L O 1
ATOM 10871 N N . LEU F 3 34 ? 179.603 214.773 164.325 1.00 62.58 33 LEU L N 1
ATOM 10872 C CA . LEU F 3 34 ? 179.511 215.205 162.938 1.00 57.59 33 LEU L CA 1
ATOM 10873 C C . LEU F 3 34 ? 180.584 214.479 162.140 1.00 62.39 33 LEU L C 1
ATOM 10874 O O . LEU F 3 34 ? 181.734 214.400 162.576 1.00 69.49 33 LEU L O 1
ATOM 10879 N N . PHE F 3 35 ? 180.210 213.945 160.982 1.00 57.18 34 PHE L N 1
ATOM 10880 C CA . PHE F 3 35 ? 181.109 213.117 160.194 1.00 48.36 34 PHE L CA 1
ATOM 10881 C C . PHE F 3 35 ? 181.077 213.564 158.741 1.00 55.61 34 PHE L C 1
ATOM 10882 O O . PHE F 3 35 ? 180.134 214.217 158.295 1.00 62.81 34 PHE L O 1
ATOM 10890 N N . TRP F 3 36 ? 182.127 213.207 158.005 1.00 56.80 35 TRP L N 1
ATOM 10891 C CA . TRP F 3 36 ? 182.227 213.509 156.584 1.00 54.27 35 TRP L CA 1
ATOM 10892 C C . TRP F 3 36 ? 182.513 212.238 155.804 1.00 56.56 35 TRP L C 1
ATOM 10893 O O . TRP F 3 36 ? 183.281 211.382 156.251 1.00 61.16 35 TRP L O 1
ATOM 10904 N N . TYR F 3 37 ? 181.892 212.125 154.634 1.00 57.11 36 TYR L N 1
ATOM 10905 C CA . TYR F 3 37 ? 182.124 211.020 153.718 1.00 55.94 36 TYR L CA 1
ATOM 10906 C C . TYR F 3 37 ? 182.517 211.572 152.358 1.00 62.02 36 TYR L C 1
ATOM 10907 O O . TYR F 3 37 ? 182.102 212.667 151.973 1.00 66.62 36 TYR L O 1
ATOM 10916 N N . GLN F 3 38 ? 183.322 210.803 151.634 1.00 67.11 37 GLN L N 1
ATOM 10917 C CA . GLN F 3 38 ? 183.648 211.095 150.245 1.00 69.31 37 GLN L CA 1
ATOM 10918 C C . GLN F 3 38 ? 183.094 209.983 149.371 1.00 74.02 37 GLN L C 1
ATOM 10919 O O . GLN F 3 38 ? 183.400 208.807 149.591 1.00 76.59 37 GLN L O 1
ATOM 10925 N N . GLN F 3 39 ? 182.281 210.354 148.387 1.00 74.05 38 GLN L N 1
ATOM 10926 C CA . GLN F 3 39 ? 181.744 209.411 147.416 1.00 74.87 38 GLN L CA 1
ATOM 10927 C C . GLN F 3 39 ? 182.215 209.786 146.020 1.00 82.16 38 GLN L C 1
ATOM 10928 O O . GLN F 3 39 ? 181.946 210.895 145.548 1.00 80.60 38 GLN L O 1
ATOM 10934 N N . LYS F 3 40 ? 182.908 208.864 145.366 1.00 88.89 39 LYS L N 1
ATOM 10935 C CA . LYS F 3 40 ? 183.389 209.056 144.009 1.00 89.30 39 LYS L CA 1
ATOM 10936 C C . LYS F 3 40 ? 182.400 208.407 143.051 1.00 96.36 39 LYS L C 1
ATOM 10937 O O . LYS F 3 40 ? 181.538 207.627 143.460 1.00 103.51 39 LYS L O 1
ATOM 10943 N N . SER F 3 41 ? 182.502 208.773 141.774 1.00 99.73 40 SER L N 1
ATOM 10944 C CA . SER F 3 41 ? 181.522 208.322 140.794 1.00 106.91 40 SER L CA 1
ATOM 10945 C C . SER F 3 41 ? 181.374 206.806 140.832 1.00 107.52 40 SER L C 1
ATOM 10946 O O . SER F 3 41 ? 182.365 206.071 140.854 1.00 105.21 40 SER L O 1
ATOM 10949 N N . GLU F 3 42 ? 180.122 206.353 140.804 1.00 109.46 41 GLU L N 1
ATOM 10950 C CA . GLU F 3 42 ? 179.756 204.933 140.820 1.00 114.27 41 GLU L CA 1
ATOM 10951 C C . GLU F 3 42 ? 180.625 204.125 141.783 1.00 110.38 41 GLU L C 1
ATOM 10952 O O . GLU F 3 42 ? 181.144 203.058 141.450 1.00 110.39 41 GLU L O 1
ATOM 10958 N N . THR F 3 43 ? 180.786 204.646 142.998 1.00 103.23 42 THR L N 1
ATOM 10959 C CA . THR F 3 43 ? 181.213 203.833 144.127 1.00 97.54 42 THR L CA 1
ATOM 10960 C C . THR F 3 43 ? 180.431 204.235 145.371 1.00 89.53 42 THR L C 1
ATOM 10961 O O . THR F 3 43 ? 179.744 205.259 145.398 1.00 87.87 42 THR L O 1
ATOM 10965 N N . SER F 3 44 ? 180.534 203.405 146.406 1.00 81.04 43 SER L N 1
ATOM 10966 C CA . SER F 3 44 ? 179.878 203.685 147.670 1.00 75.62 43 SER L CA 1
ATOM 10967 C C . SER F 3 44 ? 180.620 204.784 148.427 1.00 80.57 43 SER L C 1
ATOM 10968 O O . SER F 3 44 ? 181.806 205.023 148.188 1.00 86.49 43 SER L O 1
ATOM 10971 N N . PRO F 3 45 ? 179.939 205.473 149.343 1.00 74.82 44 PRO L N 1
ATOM 10972 C CA . PRO F 3 45 ? 180.630 206.463 150.174 1.00 68.59 44 PRO L CA 1
ATOM 10973 C C . PRO F 3 45 ? 181.684 205.815 151.058 1.00 66.76 44 PRO L C 1
ATOM 10974 O O . PRO F 3 45 ? 181.527 204.687 151.529 1.00 68.37 44 PRO L O 1
ATOM 10978 N N . LYS F 3 46 ? 182.773 206.548 151.279 1.00 70.37 45 LYS L N 1
ATOM 10979 C CA . LYS F 3 46 ? 183.811 206.129 152.200 1.00 69.23 45 LYS L CA 1
ATOM 10980 C C . LYS F 3 46 ? 183.945 207.137 153.333 1.00 66.65 45 LYS L C 1
ATOM 10981 O O . LYS F 3 46 ? 183.857 208.346 153.097 1.00 68.82 45 LYS L O 1
ATOM 10987 N N . PRO F 3 47 ? 184.151 206.677 154.564 1.00 63.49 46 PRO L N 1
ATOM 10988 C CA . PRO F 3 47 ? 184.360 207.615 155.670 1.00 60.53 46 PRO L CA 1
ATOM 10989 C C . PRO F 3 47 ? 185.608 208.452 155.444 1.00 64.80 46 PRO L C 1
ATOM 10990 O O . PRO F 3 47 ? 186.619 207.969 154.932 1.00 73.32 46 PRO L O 1
ATOM 10994 N N . TRP F 3 48 ? 185.530 209.704 155.828 1.00 63.55 47 TRP L N 1
ATOM 10995 C CA . TRP F 3 48 ? 186.608 210.632 155.523 1.00 65.74 47 TRP L CA 1
ATOM 10996 C C . TRP F 3 48 ? 187.106 211.387 156.743 1.00 71.21 47 TRP L C 1
ATOM 10997 O O . TRP F 3 48 ? 188.317 211.501 156.933 1.00 81.65 47 TRP L O 1
ATOM 11008 N N . ILE F 3 49 ? 186.206 211.895 157.580 1.00 67.34 48 ILE L N 1
ATOM 11009 C CA . ILE F 3 49 ? 186.575 212.561 158.822 1.00 65.97 48 ILE L CA 1
ATOM 11010 C C . ILE F 3 49 ? 185.694 212.034 159.943 1.00 68.73 48 ILE L C 1
ATOM 11011 O O . ILE F 3 49 ? 184.466 212.004 159.813 1.00 76.27 48 ILE L O 1
ATOM 11016 N N . TYR F 3 50 ? 186.321 211.622 161.040 1.00 69.38 49 TYR L N 1
ATOM 11017 C CA . TYR F 3 50 ? 185.625 211.074 162.194 1.00 65.20 49 TYR L CA 1
ATOM 11018 C C . TYR F 3 50 ? 185.557 212.151 163.264 1.00 72.20 49 TYR L C 1
ATOM 11019 O O . TYR F 3 50 ? 186.574 212.767 163.595 1.00 82.03 49 TYR L O 1
ATOM 11028 N N . GLY F 3 51 ? 184.368 212.373 163.802 1.00 70.45 50 GLY L N 1
ATOM 11029 C CA . GLY F 3 51 ? 184.178 213.618 164.501 1.00 70.04 50 GLY L CA 1
ATOM 11030 C C . GLY F 3 51 ? 184.439 214.771 163.542 1.00 75.22 50 GLY L C 1
ATOM 11031 O O . GLY F 3 51 ? 184.496 214.617 162.325 1.00 83.58 50 GLY L O 1
ATOM 11032 N N . THR F 3 52 ? 184.574 215.958 164.125 1.00 70.77 51 THR L N 1
ATOM 11033 C CA . THR F 3 52 ? 184.684 217.145 163.292 1.00 74.55 51 THR L CA 1
ATOM 11034 C C . THR F 3 52 ? 186.006 217.195 162.534 1.00 78.20 51 THR L C 1
ATOM 11035 O O . THR F 3 52 ? 186.062 217.784 161.449 1.00 81.20 51 THR L O 1
ATOM 11039 N N . SER F 3 53 ? 187.050 216.537 163.037 1.00 79.72 52 SER L N 1
ATOM 11040 C CA . SER F 3 53 ? 188.405 216.856 162.596 1.00 80.80 52 SER L CA 1
ATOM 11041 C C . SER F 3 53 ? 189.346 215.668 162.466 1.00 80.43 52 SER L C 1
ATOM 11042 O O . SER F 3 53 ? 190.373 215.808 161.794 1.00 88.61 52 SER L O 1
ATOM 11045 N N . LYS F 3 54 ? 189.063 214.515 163.065 1.00 74.41 53 LYS L N 1
ATOM 11046 C CA . LYS F 3 54 ? 189.952 213.362 162.948 1.00 73.23 53 LYS L CA 1
ATOM 11047 C C . LYS F 3 54 ? 189.790 212.729 161.571 1.00 77.69 53 LYS L C 1
ATOM 11048 O O . LYS F 3 54 ? 188.735 212.170 161.259 1.00 88.09 53 LYS L O 1
ATOM 11054 N N . LEU F 3 55 ? 190.832 212.818 160.747 1.00 75.69 54 LEU L N 1
ATOM 11055 C CA . LEU F 3 55 ? 190.810 212.188 159.435 1.00 78.33 54 LEU L CA 1
ATOM 11056 C C . LEU F 3 55 ? 190.708 210.672 159.558 1.00 81.35 54 LEU L C 1
ATOM 11057 O O . LEU F 3 55 ? 191.246 210.062 160.484 1.00 81.18 54 LEU L O 1
ATOM 11062 N N . ALA F 3 56 ? 190.005 210.065 158.607 1.00 82.50 55 ALA L N 1
ATOM 11063 C CA . ALA F 3 56 ? 189.950 208.616 158.529 1.00 88.83 55 ALA L CA 1
ATOM 11064 C C . ALA F 3 56 ? 191.276 208.055 158.020 1.00 101.49 55 ALA L C 1
ATOM 11065 O O . ALA F 3 56 ? 192.098 208.761 157.430 1.00 102.88 55 ALA L O 1
ATOM 11067 N N . SER F 3 57 ? 191.479 206.763 158.269 1.00 101.62 56 SER L N 1
ATOM 11068 C CA . SER F 3 57 ? 192.720 206.097 157.894 1.00 105.02 56 SER L CA 1
ATOM 11069 C C . SER F 3 57 ? 192.925 206.137 156.385 1.00 105.09 56 SER L C 1
ATOM 11070 O O . SER F 3 57 ? 192.124 205.585 155.625 1.00 106.05 56 SER L O 1
ATOM 11073 N N . GLY F 3 58 ? 194.002 206.790 155.953 1.00 98.52 57 GLY L N 1
ATOM 11074 C CA . GLY F 3 58 ? 194.333 206.895 154.549 1.00 101.31 57 GLY L CA 1
ATOM 11075 C C . GLY F 3 58 ? 193.907 208.182 153.881 1.00 104.64 57 GLY L C 1
ATOM 11076 O O . GLY F 3 58 ? 194.182 208.361 152.689 1.00 105.51 57 GLY L O 1
ATOM 11077 N N . VAL F 3 59 ? 193.247 209.075 154.602 1.00 100.43 58 VAL L N 1
ATOM 11078 C CA . VAL F 3 59 ? 192.865 210.370 154.032 1.00 98.24 58 VAL L CA 1
ATOM 11079 C C . VAL F 3 59 ? 194.106 211.247 153.901 1.00 102.22 58 VAL L C 1
ATOM 11080 O O . VAL F 3 59 ? 194.865 211.389 154.876 1.00 103.68 58 VAL L O 1
ATOM 11084 N N . PRO F 3 60 ? 194.365 211.832 152.733 1.00 99.63 59 PRO L N 1
ATOM 11085 C CA . PRO F 3 60 ? 195.536 212.705 152.583 1.00 101.02 59 PRO L CA 1
ATOM 11086 C C . PRO F 3 60 ? 195.461 213.891 153.532 1.00 105.36 59 PRO L C 1
ATOM 11087 O O . PRO F 3 60 ? 194.445 214.586 153.607 1.00 105.20 59 PRO L O 1
ATOM 11091 N N . VAL F 3 61 ? 196.553 214.119 154.262 1.00 107.44 60 VAL L N 1
ATOM 11092 C CA . VAL F 3 61 ? 196.592 215.118 155.326 1.00 107.76 60 VAL L CA 1
ATOM 11093 C C . VAL F 3 61 ? 196.432 216.537 154.793 1.00 102.58 60 VAL L C 1
ATOM 11094 O O . VAL F 3 61 ? 196.496 217.503 155.561 1.00 102.34 60 VAL L O 1
ATOM 11098 N N . ARG F 3 62 ? 196.232 216.685 153.482 1.00 101.45 61 ARG L N 1
ATOM 11099 C CA . ARG F 3 62 ? 195.757 217.962 152.963 1.00 104.18 61 ARG L CA 1
ATOM 11100 C C . ARG F 3 62 ? 194.311 218.232 153.351 1.00 105.65 61 ARG L C 1
ATOM 11101 O O . ARG F 3 62 ? 193.884 219.390 153.336 1.00 106.28 61 ARG L O 1
ATOM 11109 N N . PHE F 3 63 ? 193.554 217.194 153.696 1.00 104.68 62 PHE L N 1
ATOM 11110 C CA . PHE F 3 63 ? 192.194 217.371 154.176 1.00 98.53 62 PHE L CA 1
ATOM 11111 C C . PHE F 3 63 ? 192.204 217.780 155.642 1.00 100.20 62 PHE L C 1
ATOM 11112 O O . PHE F 3 63 ? 193.049 217.340 156.425 1.00 103.35 62 PHE L O 1
ATOM 11120 N N . SER F 3 64 ? 191.245 218.623 156.014 1.00 98.74 63 SER L N 1
ATOM 11121 C CA . SER F 3 64 ? 191.040 218.942 157.417 1.00 100.38 63 SER L CA 1
ATOM 11122 C C . SER F 3 64 ? 189.580 219.299 157.644 1.00 101.74 63 SER L C 1
ATOM 11123 O O . SER F 3 64 ? 188.855 219.658 156.714 1.00 103.74 63 SER L O 1
ATOM 11126 N N . GLY F 3 65 ? 189.164 219.203 158.899 1.00 89.08 64 GLY L N 1
ATOM 11127 C CA . GLY F 3 65 ? 187.819 219.574 159.283 1.00 86.35 64 GLY L CA 1
ATOM 11128 C C . GLY F 3 65 ? 187.829 220.406 160.546 1.00 88.99 64 GLY L C 1
ATOM 11129 O O . GLY F 3 65 ? 188.670 220.230 161.426 1.00 88.08 64 GLY L O 1
ATOM 11130 N N . SER F 3 66 ? 186.876 221.330 160.621 1.00 87.30 65 SER L N 1
ATOM 11131 C CA . SER F 3 66 ? 186.783 222.229 161.759 1.00 88.92 65 SER L CA 1
ATOM 11132 C C . SER F 3 66 ? 185.346 222.703 161.895 1.00 86.31 65 SER L C 1
ATOM 11133 O O . SER F 3 66 ? 184.610 222.789 160.910 1.00 90.31 65 SER L O 1
ATOM 11136 N N . GLY F 3 67 ? 184.956 223.002 163.120 1.00 82.30 66 GLY L N 1
ATOM 11137 C CA . GLY F 3 67 ? 183.621 223.499 163.388 1.00 82.93 66 GLY L CA 1
ATOM 11138 C C . GLY F 3 67 ? 183.204 223.187 164.808 1.00 86.91 66 GLY L C 1
ATOM 11139 O O . GLY F 3 67 ? 183.861 222.444 165.532 1.00 86.39 66 GLY L O 1
ATOM 11140 N N . SER F 3 68 ? 182.076 223.775 165.195 1.00 84.56 67 SER L N 1
ATOM 11141 C CA . SER F 3 68 ? 181.439 223.462 166.464 1.00 87.43 67 SER L CA 1
ATOM 11142 C C . SER F 3 68 ? 180.008 223.970 166.419 1.00 87.77 67 SER L C 1
ATOM 11143 O O . SER F 3 68 ? 179.649 224.796 165.577 1.00 87.73 67 SER L O 1
ATOM 11146 N N . GLY F 3 69 ? 179.197 223.467 167.344 1.00 85.66 68 GLY L N 1
ATOM 11147 C CA . GLY F 3 69 ? 177.818 223.894 167.449 1.00 86.25 68 GLY L CA 1
ATOM 11148 C C . GLY F 3 69 ? 176.985 223.626 166.214 1.00 91.73 68 GLY L C 1
ATOM 11149 O O . GLY F 3 69 ? 176.691 222.471 165.894 1.00 95.02 68 GLY L O 1
ATOM 11150 N N . THR F 3 70 ? 176.598 224.686 165.509 1.00 89.83 69 THR L N 1
ATOM 11151 C CA . THR F 3 70 ? 175.719 224.579 164.354 1.00 89.48 69 THR L CA 1
ATOM 11152 C C . THR F 3 70 ? 176.440 224.705 163.020 1.00 88.68 69 THR L C 1
ATOM 11153 O O . THR F 3 70 ? 175.788 224.612 161.976 1.00 94.96 69 THR L O 1
ATOM 11157 N N . SER F 3 71 ? 177.753 224.915 163.013 1.00 83.72 70 SER L N 1
ATOM 11158 C CA . SER F 3 71 ? 178.455 225.170 161.763 1.00 85.78 70 SER L CA 1
ATOM 11159 C C . SER F 3 71 ? 179.763 224.400 161.719 1.00 87.99 70 SER L C 1
ATOM 11160 O O . SER F 3 71 ? 180.540 224.429 162.677 1.00 90.39 70 SER L O 1
ATOM 11163 N N . TYR F 3 72 ? 179.998 223.724 160.597 1.00 83.72 71 TYR L N 1
ATOM 11164 C CA . TYR F 3 72 ? 181.134 222.835 160.415 1.00 78.27 71 TYR L CA 1
ATOM 11165 C C . TYR F 3 72 ? 181.654 223.012 158.998 1.00 80.33 71 TYR L C 1
ATOM 11166 O O . TYR F 3 72 ? 180.943 223.499 158.116 1.00 88.00 71 TYR L O 1
ATOM 11175 N N . SER F 3 73 ? 182.905 222.617 158.779 1.00 80.25 72 SER L N 1
ATOM 11176 C CA . SER F 3 73 ? 183.494 222.769 157.459 1.00 83.27 72 SER L CA 1
ATOM 11177 C C . SER F 3 73 ? 184.533 221.685 157.217 1.00 85.90 72 SER L C 1
ATOM 11178 O O . SER F 3 73 ? 185.135 221.156 158.154 1.00 85.57 72 SER L O 1
ATOM 11181 N N . LEU F 3 74 ? 184.728 221.363 155.942 1.00 85.56 73 LEU L N 1
ATOM 11182 C CA . LEU F 3 74 ? 185.831 220.535 155.482 1.00 83.24 73 LEU L CA 1
ATOM 11183 C C . LEU F 3 74 ? 186.681 221.366 154.533 1.00 98.25 73 LEU L C 1
ATOM 11184 O O . LEU F 3 74 ? 186.149 222.128 153.720 1.00 99.41 73 LEU L O 1
ATOM 11189 N N . THR F 3 75 ? 187.999 221.218 154.633 1.00 101.04 74 THR L N 1
ATOM 11190 C CA . THR F 3 75 ? 188.924 222.006 153.833 1.00 101.49 74 THR L CA 1
ATOM 11191 C C . THR F 3 75 ? 189.965 221.107 153.183 1.00 102.76 74 THR L C 1
ATOM 11192 O O . THR F 3 75 ? 190.476 220.177 153.814 1.00 97.85 74 THR L O 1
ATOM 11196 N N . ILE F 3 76 ? 190.275 221.391 151.920 1.00 110.29 75 ILE L N 1
ATOM 11197 C CA . ILE F 3 76 ? 191.488 220.912 151.267 1.00 114.60 75 ILE L CA 1
ATOM 11198 C C . ILE F 3 76 ? 192.436 222.094 151.129 1.00 121.13 75 ILE L C 1
ATOM 11199 O O . ILE F 3 76 ? 192.077 223.119 150.536 1.00 121.36 75 ILE L O 1
ATOM 11204 N N . SER F 3 77 ? 193.643 221.957 151.683 1.00 122.20 76 SER L N 1
ATOM 11205 C CA . SER F 3 77 ? 194.621 223.037 151.599 1.00 123.72 76 SER L CA 1
ATOM 11206 C C . SER F 3 77 ? 195.029 223.307 150.156 1.00 124.91 76 SER L C 1
ATOM 11207 O O . SER F 3 77 ? 195.228 224.462 149.764 1.00 121.69 76 SER L O 1
ATOM 11210 N N . SER F 3 78 ? 195.153 222.254 149.352 1.00 125.53 77 SER L N 1
ATOM 11211 C CA . SER F 3 78 ? 195.487 222.395 147.938 1.00 124.71 77 SER L CA 1
ATOM 11212 C C . SER F 3 78 ? 194.872 221.219 147.195 1.00 121.65 77 SER L C 1
ATOM 11213 O O . SER F 3 78 ? 195.285 220.074 147.401 1.00 119.59 77 SER L O 1
ATOM 11216 N N . MET F 3 79 ? 193.888 221.502 146.345 1.00 116.59 78 MET L N 1
ATOM 11217 C CA . MET F 3 79 ? 193.151 220.441 145.672 1.00 116.98 78 MET L CA 1
ATOM 11218 C C . MET F 3 79 ? 194.068 219.617 144.776 1.00 118.48 78 MET L C 1
ATOM 11219 O O . MET F 3 79 ? 195.002 220.139 144.161 1.00 125.05 78 MET L O 1
ATOM 11224 N N . GLU F 3 80 ? 193.793 218.319 144.708 1.00 116.15 79 GLU L N 1
ATOM 11225 C CA . GLU F 3 80 ? 194.366 217.432 143.711 1.00 113.97 79 GLU L CA 1
ATOM 11226 C C . GLU F 3 80 ? 193.246 216.819 142.883 1.00 116.76 79 GLU L C 1
ATOM 11227 O O . GLU F 3 80 ? 192.080 216.813 143.285 1.00 118.97 79 GLU L O 1
ATOM 11233 N N . ALA F 3 81 ? 193.612 216.315 141.703 1.00 120.44 80 ALA L N 1
ATOM 11234 C CA . ALA F 3 81 ? 192.609 215.802 140.777 1.00 118.02 80 ALA L CA 1
ATOM 11235 C C . ALA F 3 81 ? 191.852 214.612 141.352 1.00 115.18 80 ALA L C 1
ATOM 11236 O O . ALA F 3 81 ? 190.689 214.390 140.998 1.00 115.78 80 ALA L O 1
ATOM 11238 N N . GLU F 3 82 ? 192.486 213.836 142.230 1.00 112.47 81 GLU L N 1
ATOM 11239 C CA . GLU F 3 82 ? 191.794 212.722 142.867 1.00 111.47 81 GLU L CA 1
ATOM 11240 C C . GLU F 3 82 ? 190.755 213.175 143.886 1.00 110.76 81 GLU L C 1
ATOM 11241 O O . GLU F 3 82 ? 189.899 212.374 144.274 1.00 109.83 81 GLU L O 1
ATOM 11247 N N . ASP F 3 83 ? 190.808 214.432 144.329 1.00 110.00 82 ASP L N 1
ATOM 11248 C CA . ASP F 3 83 ? 189.828 214.935 145.284 1.00 105.75 82 ASP L CA 1
ATOM 11249 C C . ASP F 3 83 ? 188.463 215.212 144.667 1.00 103.33 82 ASP L C 1
ATOM 11250 O O . ASP F 3 83 ? 187.511 215.452 145.415 1.00 107.43 82 ASP L O 1
ATOM 11255 N N . ALA F 3 84 ? 188.343 215.205 143.340 1.00 101.51 83 ALA L N 1
ATOM 11256 C CA . ALA F 3 84 ? 187.061 215.459 142.692 1.00 97.73 83 ALA L CA 1
ATOM 11257 C C . ALA F 3 84 ? 186.034 214.391 143.046 1.00 98.32 83 ALA L C 1
ATOM 11258 O O . ALA F 3 84 ? 186.136 213.249 142.585 1.00 100.08 83 ALA L O 1
ATOM 11260 N N . ALA F 3 85 ? 185.045 214.751 143.855 1.00 96.41 84 ALA L N 1
ATOM 11261 C CA . ALA F 3 85 ? 184.106 213.793 144.428 1.00 88.72 84 ALA L CA 1
ATOM 11262 C C . ALA F 3 85 ? 182.946 214.575 145.030 1.00 88.78 84 ALA L C 1
ATOM 11263 O O . ALA F 3 85 ? 182.946 215.809 145.045 1.00 91.70 84 ALA L O 1
ATOM 11265 N N . THR F 3 86 ? 181.948 213.844 145.519 1.00 81.49 85 THR L N 1
ATOM 11266 C CA . THR F 3 86 ? 180.868 214.421 146.309 1.00 72.73 85 THR L CA 1
ATOM 11267 C C . THR F 3 86 ? 181.127 214.150 147.784 1.00 68.64 85 THR L C 1
ATOM 11268 O O . THR F 3 86 ? 181.384 213.007 148.174 1.00 68.81 85 THR L O 1
ATOM 11272 N N . TYR F 3 87 ? 181.065 215.200 148.597 1.00 68.32 86 TYR L N 1
ATOM 11273 C CA . TYR F 3 87 ? 181.323 215.111 150.028 1.00 66.42 86 TYR L CA 1
ATOM 11274 C C . TYR F 3 87 ? 180.031 215.308 150.807 1.00 67.67 86 TYR L C 1
ATOM 11275 O O . TYR F 3 87 ? 179.336 216.311 150.622 1.00 73.44 86 TYR L O 1
ATOM 11284 N N . TYR F 3 88 ? 179.720 214.353 151.678 1.00 63.29 87 TYR L N 1
ATOM 11285 C CA . TYR F 3 88 ? 178.518 214.382 152.499 1.00 59.69 87 TYR L CA 1
ATOM 11286 C C . TYR F 3 88 ? 178.910 214.542 153.960 1.00 58.64 87 TYR L C 1
ATOM 11287 O O . TYR F 3 88 ? 179.739 213.780 154.465 1.00 62.50 87 TYR L O 1
ATOM 11296 N N . CYS F 3 89 ? 178.325 215.526 154.635 1.00 58.53 88 CYS L N 1
ATOM 11297 C CA . CYS F 3 89 ? 178.384 215.531 156.087 1.00 57.99 88 CYS L CA 1
ATOM 11298 C C . CYS F 3 89 ? 177.269 214.664 156.658 1.00 60.30 88 CYS L C 1
ATOM 11299 O O . CYS F 3 89 ? 176.228 214.460 156.030 1.00 68.20 88 CYS L O 1
ATOM 11302 N N . GLN F 3 90 ? 177.500 214.149 157.862 1.00 56.92 89 GLN L N 1
ATOM 11303 C CA . GLN F 3 90 ? 176.533 213.284 158.519 1.00 50.69 89 GLN L CA 1
ATOM 11304 C C . GLN F 3 90 ? 176.602 213.506 160.021 1.00 56.91 89 GLN L C 1
ATOM 11305 O O . GLN F 3 90 ? 177.681 213.736 160.571 1.00 62.65 89 GLN L O 1
ATOM 11311 N N . GLN F 3 91 ? 175.447 213.436 160.675 1.00 56.82 90 GLN L N 1
ATOM 11312 C CA . GLN F 3 91 ? 175.366 213.464 162.125 1.00 55.68 90 GLN L CA 1
ATOM 11313 C C . GLN F 3 91 ? 174.489 212.314 162.594 1.00 58.51 90 GLN L C 1
ATOM 11314 O O . GLN F 3 91 ? 173.749 211.712 161.816 1.00 61.24 90 GLN L O 1
ATOM 11320 N N . TRP F 3 92 ? 174.586 212.008 163.884 1.00 58.68 91 TRP L N 1
ATOM 11321 C CA . TRP F 3 92 ? 173.692 211.060 164.532 1.00 51.96 91 TRP L CA 1
ATOM 11322 C C . TRP F 3 92 ? 173.181 211.666 165.827 1.00 60.65 91 TRP L C 1
ATOM 11323 O O . TRP F 3 92 ? 173.959 212.226 166.604 1.00 72.99 91 TRP L O 1
ATOM 11334 N N . SER F 3 93 ? 171.877 211.553 166.052 1.00 61.03 92 SER L N 1
ATOM 11335 C CA . SER F 3 93 ? 171.262 212.001 167.291 1.00 63.20 92 SER L CA 1
ATOM 11336 C C . SER F 3 93 ? 169.951 211.253 167.452 1.00 66.09 92 SER L C 1
ATOM 11337 O O . SER F 3 93 ? 169.404 210.718 166.485 1.00 69.49 92 SER L O 1
ATOM 11340 N N . SER F 3 94 ? 169.463 211.215 168.692 1.00 70.12 93 SER L N 1
ATOM 11341 C CA . SER F 3 94 ? 168.254 210.473 169.025 1.00 72.19 93 SER L CA 1
ATOM 11342 C C . SER F 3 94 ? 168.457 209.011 168.658 1.00 74.14 93 SER L C 1
ATOM 11343 O O . SER F 3 94 ? 169.072 208.259 169.420 1.00 85.17 93 SER L O 1
ATOM 11346 N N . HIS F 3 95 ? 167.951 208.596 167.491 1.00 64.66 94 HIS L N 1
ATOM 11347 C CA . HIS F 3 95 ? 168.330 207.303 166.933 1.00 62.64 94 HIS L CA 1
ATOM 11348 C C . HIS F 3 95 ? 168.333 207.324 165.411 1.00 63.39 94 HIS L C 1
ATOM 11349 O O . HIS F 3 95 ? 168.115 206.286 164.779 1.00 69.58 94 HIS L O 1
ATOM 11356 N N . SER F 3 96 ? 168.575 208.484 164.808 1.00 59.94 95 SER L N 1
ATOM 11357 C CA . SER F 3 96 ? 168.497 208.641 163.365 1.00 58.42 95 SER L CA 1
ATOM 11358 C C . SER F 3 96 ? 169.801 209.209 162.832 1.00 58.82 95 SER L C 1
ATOM 11359 O O . SER F 3 96 ? 170.330 210.179 163.382 1.00 65.97 95 SER L O 1
ATOM 11362 N N . PHE F 3 97 ? 170.317 208.601 161.769 1.00 54.23 96 PHE L N 1
ATOM 11363 C CA . PHE F 3 97 ? 171.328 209.245 160.947 1.00 50.84 96 PHE L CA 1
ATOM 11364 C C . PHE F 3 97 ? 170.664 210.243 160.012 1.00 55.02 96 PHE L C 1
ATOM 11365 O O . PHE F 3 97 ? 169.612 209.965 159.433 1.00 63.18 96 PHE L O 1
ATOM 11373 N N . THR F 3 98 ? 171.283 211.407 159.860 1.00 51.39 97 THR L N 1
ATOM 11374 C CA . THR F 3 98 ? 170.914 212.331 158.802 1.00 57.08 97 THR L CA 1
ATOM 11375 C C . THR F 3 98 ? 172.159 212.756 158.043 1.00 58.73 97 THR L C 1
ATOM 11376 O O . THR F 3 98 ? 173.259 212.806 158.597 1.00 59.36 97 THR L O 1
ATOM 11380 N N . PHE F 3 99 ? 171.970 213.052 156.764 1.00 55.07 98 PHE L N 1
ATOM 11381 C CA . PHE F 3 99 ? 173.058 213.370 155.858 1.00 53.93 98 PHE L CA 1
ATOM 11382 C C . PHE F 3 99 ? 172.850 214.759 155.275 1.00 60.17 98 PHE L C 1
ATOM 11383 O O . PHE F 3 99 ? 171.717 215.222 155.122 1.00 66.43 98 PHE L O 1
ATOM 11391 N N . GLY F 3 100 ? 173.955 215.422 154.958 1.00 62.86 99 GLY L N 1
ATOM 11392 C CA . GLY F 3 100 ? 173.879 216.634 154.178 1.00 63.11 99 GLY L CA 1
ATOM 11393 C C . GLY F 3 100 ? 173.545 216.354 152.727 1.00 70.68 99 GLY L C 1
ATOM 11394 O O . GLY F 3 100 ? 173.635 215.228 152.240 1.00 74.11 99 GLY L O 1
ATOM 11395 N N . GLY F 3 101 ? 173.141 217.412 152.023 1.00 71.98 100 GLY L N 1
ATOM 11396 C CA . GLY F 3 101 ? 172.788 217.272 150.622 1.00 68.99 100 GLY L CA 1
ATOM 11397 C C . GLY F 3 101 ? 173.946 216.866 149.738 1.00 71.23 100 GLY L C 1
ATOM 11398 O O . GLY F 3 101 ? 173.727 216.427 148.605 1.00 76.24 100 GLY L O 1
ATOM 11399 N N . GLY F 3 102 ? 175.168 216.996 150.227 1.00 70.82 101 GLY L N 1
ATOM 11400 C CA . GLY F 3 102 ? 176.342 216.726 149.416 1.00 68.73 101 GLY L CA 1
ATOM 11401 C C . GLY F 3 102 ? 176.866 217.965 148.721 1.00 78.77 101 GLY L C 1
ATOM 11402 O O . GLY F 3 102 ? 176.126 218.874 148.351 1.00 84.74 101 GLY L O 1
ATOM 11403 N N . THR F 3 103 ? 178.184 217.995 148.544 1.00 80.31 102 THR L N 1
ATOM 11404 C CA . THR F 3 103 ? 178.850 219.006 147.735 1.00 86.20 102 THR L CA 1
ATOM 11405 C C . THR F 3 103 ? 179.697 218.294 146.695 1.00 86.90 102 THR L C 1
ATOM 11406 O O . THR F 3 103 ? 180.598 217.527 147.046 1.00 89.13 102 THR L O 1
ATOM 11410 N N . LYS F 3 104 ? 179.411 218.548 145.423 1.00 86.94 103 LYS L N 1
ATOM 11411 C CA . LYS F 3 104 ? 180.164 217.956 144.327 1.00 88.53 103 LYS L CA 1
ATOM 11412 C C . LYS F 3 104 ? 181.318 218.882 143.963 1.00 99.61 103 LYS L C 1
ATOM 11413 O O . LYS F 3 104 ? 181.095 220.011 143.512 1.00 104.44 103 LYS L O 1
ATOM 11419 N N . LEU F 3 105 ? 182.545 218.406 144.155 1.00 96.83 104 LEU L N 1
ATOM 11420 C CA . LEU F 3 105 ? 183.714 219.103 143.639 1.00 101.16 104 LEU L CA 1
ATOM 11421 C C . LEU F 3 105 ? 183.844 218.897 142.138 1.00 113.40 104 LEU L C 1
ATOM 11422 O O . LEU F 3 105 ? 183.809 217.764 141.648 1.00 112.88 104 LEU L O 1
ATOM 11427 N N . GLU F 3 106 ? 184.003 219.998 141.417 1.00 122.18 105 GLU L N 1
ATOM 11428 C CA . GLU F 3 106 ? 184.191 219.993 139.974 1.00 126.87 105 GLU L CA 1
ATOM 11429 C C . GLU F 3 106 ? 185.608 220.478 139.698 1.00 130.35 105 GLU L C 1
ATOM 11430 O O . GLU F 3 106 ? 185.930 221.644 139.947 1.00 127.92 105 GLU L O 1
ATOM 11436 N N . ILE F 3 107 ? 186.458 219.579 139.201 1.00 132.06 106 ILE L N 1
ATOM 11437 C CA . ILE F 3 107 ? 187.807 219.967 138.815 1.00 130.21 106 ILE L CA 1
ATOM 11438 C C . ILE F 3 107 ? 187.736 220.919 137.629 1.00 131.08 106 ILE L C 1
ATOM 11439 O O . ILE F 3 107 ? 186.998 220.684 136.663 1.00 134.57 106 ILE L O 1
ATOM 11444 N N . LYS F 3 108 ? 188.476 222.018 137.711 1.00 129.93 107 LYS L N 1
ATOM 11445 C CA . LYS F 3 108 ? 188.490 223.029 136.664 1.00 133.19 107 LYS L CA 1
ATOM 11446 C C . LYS F 3 108 ? 189.684 222.799 135.747 1.00 137.45 107 LYS L C 1
ATOM 11447 O O . LYS F 3 108 ? 190.834 222.820 136.197 1.00 137.87 107 LYS L O 1
AT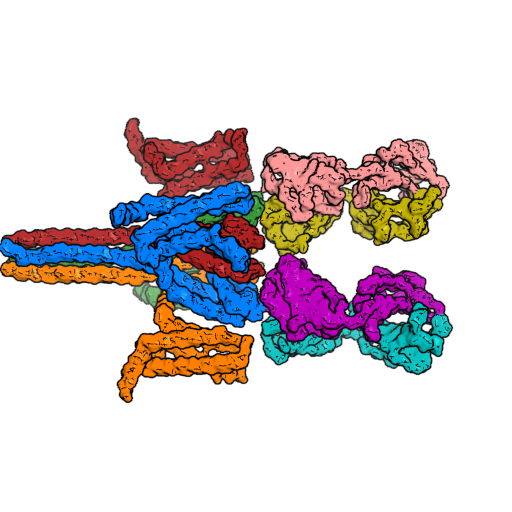OM 11453 N N . ARG F 3 109 ? 189.405 222.576 134.468 1.00 142.10 108 ARG L N 1
ATOM 11454 C CA . ARG F 3 109 ? 190.395 222.598 133.406 1.00 144.51 108 ARG L CA 1
ATOM 11455 C C . ARG F 3 109 ? 190.195 223.867 132.581 1.00 148.59 108 ARG L C 1
ATOM 11456 O O . ARG F 3 109 ? 189.476 224.788 132.985 1.00 145.14 108 ARG L O 1
ATOM 11464 N N . ALA F 3 110 ? 190.832 223.918 131.418 1.00 153.14 109 ALA L N 1
ATOM 11465 C CA . ALA F 3 110 ? 190.662 225.045 130.516 1.00 155.44 109 ALA L CA 1
ATOM 11466 C C . ALA F 3 110 ? 189.612 224.733 129.456 1.00 159.30 109 ALA L C 1
ATOM 11467 O O . ALA F 3 110 ? 189.228 223.580 129.243 1.00 159.20 109 ALA L O 1
ATOM 11469 N N . ASP F 3 111 ? 189.133 225.798 128.814 1.00 162.23 110 ASP L N 1
ATOM 11470 C CA . ASP F 3 111 ? 188.183 225.695 127.713 1.00 166.94 110 ASP L CA 1
ATOM 11471 C C . ASP F 3 111 ? 188.609 224.642 126.694 1.00 170.48 110 ASP L C 1
ATOM 11472 O O . ASP F 3 111 ? 189.789 224.525 126.354 1.00 172.73 110 ASP L O 1
ATOM 11477 N N . ALA F 3 112 ? 187.636 223.871 126.211 1.00 172.54 111 ALA L N 1
ATOM 11478 C CA . ALA F 3 112 ? 187.882 222.849 125.197 1.00 169.50 111 ALA L CA 1
ATOM 11479 C C . ALA F 3 112 ? 186.655 222.742 124.307 1.00 173.02 111 ALA L C 1
ATOM 11480 O O . ALA F 3 112 ? 185.548 222.521 124.805 1.00 176.12 111 ALA L O 1
ATOM 11482 N N . ALA F 3 113 ? 186.851 222.903 122.997 1.00 174.87 112 ALA L N 1
ATOM 11483 C CA . ALA F 3 113 ? 185.731 222.868 122.070 1.00 178.44 112 ALA L CA 1
ATOM 11484 C C . ALA F 3 113 ? 185.268 221.437 121.806 1.00 175.51 112 ALA L C 1
ATOM 11485 O O . ALA F 3 113 ? 186.078 220.506 121.781 1.00 169.61 112 ALA L O 1
ATOM 11487 N N . PRO F 3 114 ? 183.964 221.240 121.607 1.00 174.83 113 PRO L N 1
ATOM 11488 C CA . PRO F 3 114 ? 183.451 219.887 121.368 1.00 167.64 113 PRO L CA 1
ATOM 11489 C C . PRO F 3 114 ? 183.837 219.367 119.993 1.00 168.47 113 PRO L C 1
ATOM 11490 O O . PRO F 3 114 ? 183.729 220.073 118.988 1.00 170.89 113 PRO L O 1
ATOM 11494 N N . THR F 3 115 ? 184.290 218.117 119.956 1.00 170.08 114 THR L N 1
ATOM 11495 C CA . THR F 3 115 ? 184.336 217.360 118.709 1.00 173.34 114 THR L CA 1
ATOM 11496 C C . THR F 3 115 ? 182.921 216.899 118.386 1.00 176.86 114 THR L C 1
ATOM 11497 O O . THR F 3 115 ? 182.410 215.962 119.010 1.00 177.92 114 THR L O 1
ATOM 11501 N N . VAL F 3 116 ? 182.284 217.541 117.410 1.00 180.46 115 VAL L N 1
ATOM 11502 C CA . VAL F 3 116 ? 180.865 217.342 117.137 1.00 182.02 115 VAL L CA 1
ATOM 11503 C C . VAL F 3 116 ? 180.716 216.354 115.991 1.00 184.42 115 VAL L C 1
ATOM 11504 O O . VAL F 3 116 ? 181.337 216.516 114.933 1.00 190.99 115 VAL L O 1
ATOM 11508 N N . SER F 3 117 ? 179.892 215.331 116.201 1.00 184.43 116 SER L N 1
ATOM 11509 C CA . SER F 3 117 ? 179.594 214.329 115.192 1.00 186.92 116 SER L CA 1
ATOM 11510 C C . SER F 3 117 ? 178.088 214.117 115.110 1.00 192.79 116 SER L C 1
ATOM 11511 O O . SER F 3 117 ? 177.351 214.380 116.063 1.00 194.75 116 SER L O 1
ATOM 11514 N N . ILE F 3 118 ? 177.636 213.641 113.952 1.00 196.87 117 ILE L N 1
ATOM 11515 C CA . ILE F 3 118 ? 176.216 213.455 113.687 1.00 197.65 117 ILE L CA 1
ATOM 11516 C C . ILE F 3 118 ? 176.044 212.198 112.846 1.00 201.20 117 ILE L C 1
ATOM 11517 O O . ILE F 3 118 ? 176.932 211.813 112.079 1.00 202.45 117 ILE L O 1
ATOM 11522 N N . PHE F 3 119 ? 174.901 211.534 113.023 1.00 204.51 118 PHE L N 1
ATOM 11523 C CA . PHE F 3 119 ? 174.657 210.222 112.436 1.00 209.30 118 PHE L CA 1
ATOM 11524 C C . PHE F 3 119 ? 173.202 210.109 111.999 1.00 214.70 118 PHE L C 1
ATOM 11525 O O . PHE F 3 119 ? 172.294 210.303 112.817 1.00 214.89 118 PHE L O 1
ATOM 11533 N N . PRO F 3 120 ? 172.935 209.805 110.733 1.00 215.84 119 PRO L N 1
ATOM 11534 C CA . PRO F 3 120 ? 171.592 209.375 110.347 1.00 216.84 119 PRO L CA 1
ATOM 11535 C C . PRO F 3 120 ? 171.308 207.978 110.868 1.00 220.26 119 PRO L C 1
ATOM 11536 O O . PRO F 3 120 ? 172.243 207.207 111.135 1.00 218.84 119 PRO L O 1
ATOM 11540 N N . PRO F 3 121 ? 170.036 207.620 111.042 1.00 219.07 120 PRO L N 1
ATOM 11541 C CA . PRO F 3 121 ? 169.710 206.274 111.526 1.00 215.37 120 PRO L CA 1
ATOM 11542 C C . PRO F 3 121 ? 170.232 205.199 110.585 1.00 215.23 120 PRO L C 1
ATOM 11543 O O . PRO F 3 121 ? 170.331 205.397 109.373 1.00 216.70 120 PRO L O 1
ATOM 11547 N N . SER F 3 122 ? 170.558 204.046 111.160 1.00 213.61 121 SER L N 1
ATOM 11548 C CA . SER F 3 122 ? 170.693 202.834 110.369 1.00 213.46 121 SER L CA 1
ATOM 11549 C C . SER F 3 122 ? 169.325 202.341 109.915 1.00 214.97 121 SER L C 1
ATOM 11550 O O . SER F 3 122 ? 168.313 202.537 110.593 1.00 217.65 121 SER L O 1
ATOM 11553 N N . SER F 3 123 ? 169.300 201.700 108.743 1.00 214.06 122 SER L N 1
ATOM 11554 C CA . SER F 3 123 ? 168.037 201.256 108.165 1.00 213.68 122 SER L CA 1
ATOM 11555 C C . SER F 3 123 ? 167.327 200.235 109.044 1.00 211.72 122 SER L C 1
ATOM 11556 O O . SER F 3 123 ? 166.128 199.999 108.856 1.00 211.89 122 SER L O 1
ATOM 11559 N N . GLU F 3 124 ? 168.041 199.622 109.991 1.00 207.97 123 GLU L N 1
ATOM 11560 C CA . GLU F 3 124 ? 167.399 198.724 110.945 1.00 206.00 123 GLU L CA 1
ATOM 11561 C C . GLU F 3 124 ? 166.348 199.459 111.766 1.00 208.52 123 GLU L C 1
ATOM 11562 O O . GLU F 3 124 ? 165.289 198.902 112.078 1.00 209.41 123 GLU L O 1
ATOM 11568 N N . GLN F 3 125 ? 166.626 200.713 112.129 1.00 208.67 124 GLN L N 1
ATOM 11569 C CA . GLN F 3 125 ? 165.637 201.510 112.846 1.00 206.94 124 GLN L CA 1
ATOM 11570 C C . GLN F 3 125 ? 164.518 201.969 111.921 1.00 211.46 124 GLN L C 1
ATOM 11571 O O . GLN F 3 125 ? 163.362 202.077 112.346 1.00 212.41 124 GLN L O 1
ATOM 11577 N N . LEU F 3 126 ? 164.841 202.260 110.659 1.00 213.33 125 LEU L N 1
ATOM 11578 C CA . LEU F 3 126 ? 163.794 202.581 109.694 1.00 213.67 125 LEU L CA 1
ATOM 11579 C C . LEU F 3 126 ? 162.839 201.407 109.518 1.00 214.40 125 LEU L C 1
ATOM 11580 O O . LEU F 3 126 ? 161.616 201.588 109.512 1.00 213.39 125 LEU L O 1
ATOM 11585 N N . THR F 3 127 ? 163.377 200.192 109.398 1.00 216.59 126 THR L N 1
ATOM 11586 C CA . THR F 3 127 ? 162.525 199.010 109.335 1.00 216.46 126 THR L CA 1
ATOM 11587 C C . THR F 3 127 ? 161.782 198.763 110.641 1.00 214.48 126 THR L C 1
ATOM 11588 O O . THR F 3 127 ? 160.766 198.060 110.637 1.00 212.90 126 THR L O 1
ATOM 11592 N N . SER F 3 128 ? 162.260 199.322 111.752 1.00 213.62 127 SER L N 1
ATOM 11593 C CA . SER F 3 128 ? 161.501 199.354 112.995 1.00 212.03 127 SER L CA 1
ATOM 11594 C C . SER F 3 128 ? 160.389 200.396 112.992 1.00 213.12 127 SER L C 1
ATOM 11595 O O . SER F 3 128 ? 159.710 200.554 114.012 1.00 213.52 127 SER L O 1
ATOM 11598 N N . GLY F 3 129 ? 160.186 201.105 111.885 1.00 212.73 128 GLY L N 1
ATOM 11599 C CA . GLY F 3 129 ? 159.067 202.013 111.751 1.00 211.54 128 GLY L CA 1
ATOM 11600 C C . GLY F 3 129 ? 159.309 203.436 112.198 1.00 213.43 128 GLY L C 1
ATOM 11601 O O . GLY F 3 129 ? 158.344 204.203 112.304 1.00 212.21 128 GLY L O 1
ATOM 11602 N N . GLY F 3 130 ? 160.551 203.818 112.466 1.00 215.51 129 GLY L N 1
ATOM 11603 C CA . GLY F 3 130 ? 160.826 205.162 112.918 1.00 214.79 129 GLY L CA 1
ATOM 11604 C C . GLY F 3 130 ? 162.254 205.559 112.622 1.00 212.89 129 GLY L C 1
ATOM 11605 O O . GLY F 3 130 ? 162.977 204.865 111.904 1.00 212.89 129 GLY L O 1
ATOM 11606 N N . ALA F 3 131 ? 162.656 206.694 113.189 1.00 212.21 130 ALA L N 1
ATOM 11607 C CA . ALA F 3 131 ? 164.017 207.181 113.023 1.00 210.87 130 ALA L CA 1
ATOM 11608 C C . ALA F 3 131 ? 164.449 207.936 114.269 1.00 209.45 130 ALA L C 1
ATOM 11609 O O . ALA F 3 131 ? 163.620 208.474 115.007 1.00 208.88 130 ALA L O 1
ATOM 11611 N N . SER F 3 132 ? 165.762 207.975 114.492 1.00 210.48 131 SER L N 1
ATOM 11612 C CA . SER F 3 132 ? 166.339 208.810 115.544 1.00 207.86 131 SER L CA 1
ATOM 11613 C C . SER F 3 132 ? 167.689 209.306 115.034 1.00 209.91 131 SER L C 1
ATOM 11614 O O . SER F 3 132 ? 168.659 208.543 114.999 1.00 206.93 131 SER L O 1
ATOM 11617 N N . VAL F 3 133 ? 167.743 210.574 114.642 1.00 212.51 132 VAL L N 1
ATOM 11618 C CA . VAL F 3 133 ? 169.009 211.197 114.278 1.00 212.58 132 VAL L CA 1
ATOM 11619 C C . VAL F 3 133 ? 169.783 211.515 115.550 1.00 207.59 132 VAL L C 1
ATOM 11620 O O . VAL F 3 133 ? 169.216 211.977 116.547 1.00 205.96 132 VAL L O 1
ATOM 11624 N N . VAL F 3 134 ? 171.086 211.250 115.523 1.00 205.41 133 VAL L N 1
ATOM 11625 C CA . VAL F 3 134 ? 171.927 211.290 116.711 1.00 201.67 133 VAL L CA 1
ATOM 11626 C C . VAL F 3 134 ? 173.042 212.302 116.492 1.00 203.08 133 VAL L C 1
ATOM 11627 O O . VAL F 3 134 ? 173.586 212.414 115.388 1.00 204.03 133 VAL L O 1
ATOM 11631 N N . CYS F 3 135 ? 173.379 213.038 117.550 1.00 200.93 134 CYS L N 1
ATOM 11632 C CA . CYS F 3 135 ? 174.448 214.026 117.527 1.00 196.46 134 CYS L CA 1
ATOM 11633 C C . CYS F 3 135 ? 175.348 213.790 118.731 1.00 184.42 134 CYS L C 1
ATOM 11634 O O . CYS F 3 135 ? 174.856 213.617 119.850 1.00 183.23 134 CYS L O 1
ATOM 11637 N N . PHE F 3 136 ? 176.659 213.785 118.504 1.00 178.47 135 PHE L N 1
ATOM 11638 C CA . PHE F 3 136 ? 177.638 213.591 119.563 1.00 172.36 135 PHE L CA 1
ATOM 11639 C C . PHE F 3 136 ? 178.492 214.837 119.742 1.00 174.11 135 PHE L C 1
ATOM 11640 O O . PHE F 3 136 ? 178.783 215.558 118.785 1.00 182.79 135 PHE L O 1
ATOM 11648 N N . LEU F 3 137 ? 178.878 215.087 120.994 1.00 165.51 136 LEU L N 1
ATOM 11649 C CA . LEU F 3 137 ? 179.694 216.242 121.377 1.00 160.05 136 LEU L CA 1
ATOM 11650 C C . LEU F 3 137 ? 180.691 215.736 122.416 1.00 159.68 136 LEU L C 1
ATOM 11651 O O . LEU F 3 137 ? 180.415 215.761 123.618 1.00 164.41 136 LEU L O 1
ATOM 11656 N N . ASN F 3 138 ? 181.846 215.278 121.950 1.00 159.06 137 ASN L N 1
ATOM 11657 C CA . ASN F 3 138 ? 182.792 214.576 122.804 1.00 163.03 137 ASN L CA 1
ATOM 11658 C C . ASN F 3 138 ? 183.914 215.501 123.257 1.00 164.78 137 ASN L C 1
ATOM 11659 O O . ASN F 3 138 ? 184.418 216.318 122.480 1.00 167.87 137 ASN L O 1
ATOM 11664 N N . ASN F 3 139 ? 184.294 215.360 124.527 1.00 160.32 138 ASN L N 1
ATOM 11665 C CA . ASN F 3 139 ? 185.495 215.976 125.091 1.00 153.25 138 ASN L CA 1
ATOM 11666 C C . ASN F 3 139 ? 185.472 217.502 124.985 1.00 155.68 138 ASN L C 1
ATOM 11667 O O . ASN F 3 139 ? 186.445 218.132 124.568 1.00 164.73 138 ASN L O 1
ATOM 11672 N N . PHE F 3 140 ? 184.349 218.100 125.370 1.00 155.47 139 PHE L N 1
ATOM 11673 C CA . PHE F 3 140 ? 184.266 219.545 125.525 1.00 159.23 139 PHE L CA 1
ATOM 11674 C C . PHE F 3 140 ? 184.398 219.936 126.995 1.00 158.46 139 PHE L C 1
ATOM 11675 O O . PHE F 3 140 ? 184.337 219.100 127.899 1.00 159.11 139 PHE L O 1
ATOM 11683 N N . TYR F 3 141 ? 184.590 221.239 127.224 1.00 158.87 140 TYR L N 1
ATOM 11684 C CA . TYR F 3 141 ? 184.558 221.837 128.554 1.00 156.28 140 TYR L CA 1
ATOM 11685 C C . TYR F 3 141 ? 184.282 223.322 128.401 1.00 161.35 140 TYR L C 1
ATOM 11686 O O . TYR F 3 141 ? 184.840 223.939 127.485 1.00 168.60 140 TYR L O 1
ATOM 11695 N N . PRO F 3 142 ? 183.471 223.941 129.277 1.00 158.86 141 PRO L N 1
ATOM 11696 C CA . PRO F 3 142 ? 182.782 223.404 130.465 1.00 161.18 141 PRO L CA 1
ATOM 11697 C C . PRO F 3 142 ? 181.590 222.501 130.161 1.00 166.92 141 PRO L C 1
ATOM 11698 O O . PRO F 3 142 ? 181.284 222.214 129.009 1.00 170.90 141 PRO L O 1
ATOM 11702 N N . LYS F 3 143 ? 180.903 222.043 131.213 1.00 162.24 142 LYS L N 1
ATOM 11703 C CA . LYS F 3 143 ? 179.714 221.215 131.034 1.00 161.90 142 LYS L CA 1
ATOM 11704 C C . LYS F 3 143 ? 178.598 221.965 130.325 1.00 172.18 142 LYS L C 1
ATOM 11705 O O . LYS F 3 143 ? 177.809 221.353 129.595 1.00 174.15 142 LYS L O 1
ATOM 11711 N N . ASP F 3 144 ? 178.513 223.278 130.518 1.00 174.54 143 ASP L N 1
ATOM 11712 C CA . ASP F 3 144 ? 177.369 224.030 130.020 1.00 178.14 143 ASP L CA 1
ATOM 11713 C C . ASP F 3 144 ? 177.450 224.145 128.504 1.00 181.56 143 ASP L C 1
ATOM 11714 O O . ASP F 3 144 ? 178.410 224.704 127.964 1.00 181.08 143 ASP L O 1
ATOM 11719 N N . ILE F 3 145 ? 176.441 223.613 127.822 1.00 184.45 144 ILE L N 1
ATOM 11720 C CA . ILE F 3 145 ? 176.436 223.549 126.366 1.00 187.39 144 ILE L CA 1
ATOM 11721 C C . ILE F 3 145 ? 174.987 223.485 125.910 1.00 192.90 144 ILE L C 1
ATOM 11722 O O . ILE F 3 145 ? 174.140 222.873 126.567 1.00 191.09 144 ILE L O 1
ATOM 11727 N N . ASN F 3 146 ? 174.702 224.141 124.791 1.00 199.58 145 ASN L N 1
ATOM 11728 C CA . ASN F 3 146 ? 173.395 224.082 124.151 1.00 204.35 145 ASN L CA 1
ATOM 11729 C C . ASN F 3 146 ? 173.490 223.306 122.846 1.00 206.27 145 ASN L C 1
ATOM 11730 O O . ASN F 3 146 ? 174.392 223.548 122.037 1.00 207.02 145 ASN L O 1
ATOM 11735 N N . VAL F 3 147 ? 172.562 222.374 122.650 1.00 205.16 146 VAL L N 1
ATOM 11736 C CA . VAL F 3 147 ? 172.412 221.669 121.385 1.00 203.81 146 VAL L CA 1
ATOM 11737 C C . VAL F 3 147 ? 171.039 221.994 120.820 1.00 206.58 146 VAL L C 1
ATOM 11738 O O . VAL F 3 147 ? 170.069 222.193 121.559 1.00 205.88 146 VAL L O 1
ATOM 11742 N N . LYS F 3 148 ? 170.966 222.061 119.494 1.00 209.69 147 LYS L N 1
ATOM 11743 C CA . LYS F 3 148 ? 169.924 222.824 118.818 1.00 213.16 147 LYS L CA 1
ATOM 11744 C C . LYS F 3 148 ? 169.725 222.224 117.437 1.00 213.82 147 LYS L C 1
ATOM 11745 O O . LYS F 3 148 ? 170.673 222.147 116.651 1.00 213.24 147 LYS L O 1
ATOM 11751 N N . TRP F 3 149 ? 168.498 221.802 117.148 1.00 213.73 148 TRP L N 1
ATOM 11752 C CA . TRP F 3 149 ? 168.211 220.851 116.081 1.00 213.30 148 TRP L CA 1
ATOM 11753 C C . TRP F 3 149 ? 167.352 221.526 115.025 1.00 218.57 148 TRP L C 1
ATOM 11754 O O . TRP F 3 149 ? 166.231 221.954 115.316 1.00 221.35 148 TRP L O 1
ATOM 11765 N N . LYS F 3 150 ? 167.876 221.619 113.806 1.00 218.05 149 LYS L N 1
ATOM 11766 C CA . LYS F 3 150 ? 167.135 222.160 112.678 1.00 218.84 149 LYS L CA 1
ATOM 11767 C C . LYS F 3 150 ? 167.067 221.102 111.588 1.00 219.03 149 LYS L C 1
ATOM 11768 O O . LYS F 3 150 ? 168.026 220.351 111.376 1.00 216.29 149 LYS L O 1
ATOM 11774 N N . ILE F 3 151 ? 165.934 221.052 110.891 1.00 221.73 150 ILE L N 1
ATOM 11775 C CA . ILE F 3 151 ? 165.606 219.932 110.016 1.00 222.16 150 ILE L CA 1
ATOM 11776 C C . ILE F 3 151 ? 164.978 220.496 108.752 1.00 225.18 150 ILE L C 1
ATOM 11777 O O . ILE F 3 151 ? 163.791 220.841 108.741 1.00 227.98 150 ILE L O 1
ATOM 11782 N N . ASP F 3 152 ? 165.762 220.576 107.679 1.00 224.05 151 ASP L N 1
ATOM 11783 C CA . ASP F 3 152 ? 165.410 221.358 106.497 1.00 223.79 151 ASP L CA 1
ATOM 11784 C C . ASP F 3 152 ? 164.915 222.746 106.912 1.00 223.92 151 ASP L C 1
ATOM 11785 O O . ASP F 3 152 ? 163.737 223.088 106.803 1.00 223.91 151 ASP L O 1
ATOM 11790 N N . GLY F 3 153 ? 165.866 223.540 107.396 1.00 222.82 152 GLY L N 1
ATOM 11791 C CA . GLY F 3 153 ? 165.587 224.908 107.783 1.00 223.12 152 GLY L CA 1
ATOM 11792 C C . GLY F 3 153 ? 164.889 225.032 109.123 1.00 225.14 152 GLY L C 1
ATOM 11793 O O . GLY F 3 153 ? 165.411 225.668 110.043 1.00 223.78 152 GLY L O 1
ATOM 11794 N N . SER F 3 154 ? 163.709 224.429 109.246 1.00 226.51 153 SER L N 1
ATOM 11795 C CA . SER F 3 154 ? 162.938 224.525 110.479 1.00 226.86 153 SER L CA 1
ATOM 11796 C C . SER F 3 154 ? 163.598 223.743 111.609 1.00 226.24 153 SER L C 1
ATOM 11797 O O . SER F 3 154 ? 164.128 222.647 111.404 1.00 224.81 153 SER L O 1
ATOM 11800 N N . GLU F 3 155 ? 163.561 224.318 112.809 1.00 226.57 154 GLU L N 1
ATOM 11801 C CA . GLU F 3 155 ? 163.795 223.558 114.028 1.00 226.99 154 GLU L CA 1
ATOM 11802 C C . GLU F 3 155 ? 162.678 222.548 114.270 1.00 230.34 154 GLU L C 1
ATOM 11803 O O . GLU F 3 155 ? 161.512 222.785 113.942 1.00 232.26 154 GLU L O 1
ATOM 11809 N N . ARG F 3 156 ? 163.045 221.412 114.863 1.00 230.79 155 ARG L N 1
ATOM 11810 C CA . ARG F 3 156 ? 162.096 220.357 115.218 1.00 230.18 155 ARG L CA 1
ATOM 11811 C C . ARG F 3 156 ? 162.482 219.744 116.563 1.00 227.07 155 ARG L C 1
ATOM 11812 O O . ARG F 3 156 ? 162.666 218.534 116.697 1.00 223.37 155 ARG L O 1
ATOM 11820 N N . GLN F 3 157 ? 162.613 220.601 117.579 1.00 226.80 156 GLN L N 1
ATOM 11821 C CA . GLN F 3 157 ? 163.077 220.198 118.904 1.00 225.70 156 GLN L CA 1
ATOM 11822 C C . GLN F 3 157 ? 162.134 219.236 119.622 1.00 224.60 156 GLN L C 1
ATOM 11823 O O . GLN F 3 157 ? 162.477 218.771 120.715 1.00 221.22 156 GLN L O 1
ATOM 11829 N N . ASN F 3 158 ? 160.963 218.939 119.052 1.00 225.92 157 ASN L N 1
ATOM 11830 C CA . ASN F 3 158 ? 159.930 218.189 119.763 1.00 223.12 157 ASN L CA 1
ATOM 11831 C C . ASN F 3 158 ? 160.398 216.828 120.267 1.00 217.30 157 ASN L C 1
ATOM 11832 O O . ASN F 3 158 ? 159.820 216.309 121.228 1.00 212.85 157 ASN L O 1
ATOM 11837 N N . GLY F 3 159 ? 161.421 216.237 119.656 1.00 214.82 158 GLY L N 1
ATOM 11838 C CA . GLY F 3 159 ? 161.857 214.914 120.064 1.00 209.68 158 GLY L CA 1
ATOM 11839 C C . GLY F 3 159 ? 163.296 214.843 120.533 1.00 208.53 158 GLY L C 1
ATOM 11840 O O . GLY F 3 159 ? 163.916 213.776 120.487 1.00 205.62 158 GLY L O 1
ATOM 11841 N N . VAL F 3 160 ? 163.841 215.974 120.983 1.00 208.55 159 VAL L N 1
ATOM 11842 C CA . VAL F 3 160 ? 165.244 216.026 121.375 1.00 204.01 159 VAL L CA 1
ATOM 11843 C C . VAL F 3 160 ? 165.451 215.272 122.683 1.00 198.70 159 VAL L C 1
ATOM 11844 O O . VAL F 3 160 ? 164.639 215.362 123.614 1.00 196.80 159 VAL L O 1
ATOM 11848 N N . LEU F 3 161 ? 166.549 214.522 122.755 1.00 193.86 160 LEU L N 1
ATOM 11849 C CA . LEU F 3 161 ? 166.920 213.748 123.930 1.00 188.38 160 LEU L CA 1
ATOM 11850 C C . LEU F 3 161 ? 168.396 213.985 124.205 1.00 185.25 160 LEU L C 1
ATOM 11851 O O . LEU F 3 161 ? 169.210 213.988 123.278 1.00 187.44 160 LEU L O 1
ATOM 11856 N N . ASN F 3 162 ? 168.747 214.176 125.475 1.00 178.74 161 ASN L N 1
ATOM 11857 C CA . ASN F 3 162 ? 170.093 214.595 125.839 1.00 173.10 161 ASN L CA 1
ATOM 11858 C C . ASN F 3 162 ? 170.619 213.776 127.007 1.00 165.92 161 ASN L C 1
ATOM 11859 O O . ASN F 3 162 ? 169.886 213.488 127.957 1.00 167.19 161 ASN L O 1
ATOM 11864 N N . SER F 3 163 ? 171.898 213.409 126.930 1.00 158.80 162 SER L N 1
ATOM 11865 C CA . SER F 3 163 ? 172.580 212.712 128.014 1.00 153.40 162 SER L CA 1
ATOM 11866 C C . SER F 3 163 ? 174.015 213.207 128.095 1.00 153.31 162 SER L C 1
ATOM 11867 O O . SER F 3 163 ? 174.773 213.065 127.131 1.00 157.93 162 SER L O 1
ATOM 11870 N N . TRP F 3 164 ? 174.389 213.775 129.238 1.00 149.25 163 TRP L N 1
ATOM 11871 C CA . TRP F 3 164 ? 175.760 214.201 129.472 1.00 145.50 163 TRP L CA 1
ATOM 11872 C C . TRP F 3 164 ? 176.521 213.089 130.176 1.00 145.52 163 TRP L C 1
ATOM 11873 O O . TRP F 3 164 ? 175.952 212.330 130.965 1.00 152.72 163 TRP L O 1
ATOM 11884 N N . THR F 3 165 ? 177.816 212.996 129.896 1.00 143.46 164 THR L N 1
ATOM 11885 C CA . THR F 3 165 ? 178.671 212.258 130.809 1.00 145.51 164 THR L CA 1
ATOM 11886 C C . THR F 3 165 ? 179.024 213.121 132.019 1.00 149.05 164 THR L C 1
ATOM 11887 O O . THR F 3 165 ? 178.720 214.315 132.078 1.00 147.18 164 THR L O 1
ATOM 11891 N N . ASP F 3 166 ? 179.675 212.497 132.996 1.00 152.25 165 ASP L N 1
ATOM 11892 C CA . ASP F 3 166 ? 180.426 213.220 134.012 1.00 151.15 165 ASP L CA 1
ATOM 11893 C C . ASP F 3 166 ? 181.773 213.655 133.434 1.00 153.59 165 ASP L C 1
ATOM 11894 O O . ASP F 3 166 ? 182.037 213.522 132.237 1.00 160.78 165 ASP L O 1
ATOM 11899 N N . GLN F 3 167 ? 182.646 214.180 134.289 1.00 147.54 166 GLN L N 1
ATOM 11900 C CA . GLN F 3 167 ? 184.024 214.441 133.894 1.00 148.90 166 GLN L CA 1
ATOM 11901 C C . GLN F 3 167 ? 184.781 213.125 133.778 1.00 154.48 166 GLN L C 1
ATOM 11902 O O . GLN F 3 167 ? 184.859 212.360 134.744 1.00 153.77 166 GLN L O 1
ATOM 11908 N N . ASP F 3 168 ? 185.340 212.859 132.599 1.00 158.32 167 ASP L N 1
ATOM 11909 C CA . ASP F 3 168 ? 185.741 211.502 132.248 1.00 162.56 167 ASP L CA 1
ATOM 11910 C C . ASP F 3 168 ? 187.005 211.042 132.965 1.00 161.36 167 ASP L C 1
ATOM 11911 O O . ASP F 3 168 ? 187.428 209.899 132.757 1.00 159.65 167 ASP L O 1
ATOM 11916 N N . SER F 3 169 ? 187.613 211.899 133.788 1.00 158.93 168 SER L N 1
ATOM 11917 C CA . SER F 3 169 ? 188.830 211.601 134.541 1.00 160.19 168 SER L CA 1
ATOM 11918 C C . SER F 3 169 ? 190.008 211.178 133.668 1.00 164.74 168 SER L C 1
ATOM 11919 O O . SER F 3 169 ? 191.086 210.872 134.188 1.00 162.88 168 SER L O 1
ATOM 11922 N N . LYS F 3 170 ? 189.822 211.154 132.348 1.00 168.09 169 LYS L N 1
ATOM 11923 C CA . LYS F 3 170 ? 190.960 211.111 131.437 1.00 166.41 169 LYS L CA 1
ATOM 11924 C C . LYS F 3 170 ? 191.606 212.485 131.319 1.00 163.50 169 LYS L C 1
ATOM 11925 O O . LYS F 3 170 ? 192.823 212.628 131.478 1.00 163.48 169 LYS L O 1
ATOM 11931 N N . ASP F 3 171 ? 190.796 213.508 131.045 1.00 161.06 170 ASP L N 1
ATOM 11932 C CA . ASP F 3 171 ? 191.273 214.883 131.013 1.00 160.23 170 ASP L CA 1
ATOM 11933 C C . ASP F 3 171 ? 190.263 215.856 131.610 1.00 159.51 170 ASP L C 1
ATOM 11934 O O . ASP F 3 171 ? 190.448 217.073 131.477 1.00 158.10 170 ASP L O 1
ATOM 11939 N N . SER F 3 172 ? 189.196 215.355 132.234 1.00 158.53 171 SER L N 1
ATOM 11940 C CA . SER F 3 172 ? 188.152 216.157 132.868 1.00 156.09 171 SER L CA 1
ATOM 11941 C C . SER F 3 172 ? 187.397 217.031 131.875 1.00 154.30 171 SER L C 1
ATOM 11942 O O . SER F 3 172 ? 186.775 218.023 132.267 1.00 148.64 171 SER L O 1
ATOM 11945 N N . THR F 3 173 ? 187.433 216.684 130.593 1.00 157.13 172 THR L N 1
ATOM 11946 C CA . THR F 3 173 ? 186.402 217.136 129.676 1.00 156.43 172 THR L CA 1
ATOM 11947 C C . THR F 3 173 ? 185.087 216.408 129.937 1.00 155.97 172 THR L C 1
ATOM 11948 O O . THR F 3 173 ? 185.050 215.296 130.471 1.00 152.83 172 THR L O 1
ATOM 11952 N N . TYR F 3 174 ? 183.997 217.058 129.549 1.00 157.49 173 TYR L N 1
ATOM 11953 C CA . TYR F 3 174 ? 182.689 216.431 129.465 1.00 154.82 173 TYR L CA 1
ATOM 11954 C C . TYR F 3 174 ? 182.449 215.856 128.074 1.00 158.58 173 TYR L C 1
ATOM 11955 O O . TYR F 3 174 ? 183.131 216.196 127.107 1.00 165.35 173 TYR L O 1
ATOM 11964 N N . SER F 3 175 ? 181.450 214.985 127.983 1.00 157.51 174 SER L N 1
ATOM 11965 C CA . SER F 3 175 ? 180.879 214.589 126.707 1.00 157.86 174 SER L CA 1
ATOM 11966 C C . SER F 3 175 ? 179.365 214.708 126.786 1.00 158.49 174 SER L C 1
ATOM 11967 O O . SER F 3 175 ? 178.782 214.836 127.866 1.00 161.20 174 SER L O 1
ATOM 11970 N N . MET F 3 176 ? 178.726 214.665 125.621 1.00 157.42 175 MET L N 1
ATOM 11971 C CA . MET F 3 176 ? 177.277 214.739 125.550 1.00 154.33 175 MET L CA 1
ATOM 11972 C C . MET F 3 176 ? 176.827 214.039 124.278 1.00 155.98 175 MET L C 1
ATOM 11973 O O . MET F 3 176 ? 177.535 214.044 123.269 1.00 167.73 175 MET L O 1
ATOM 11978 N N . SER F 3 177 ? 175.648 213.431 124.336 1.00 154.69 176 SER L N 1
ATOM 11979 C CA . SER F 3 177 ? 174.947 212.986 123.146 1.00 161.97 176 SER L CA 1
ATOM 11980 C C . SER F 3 177 ? 173.581 213.649 123.073 1.00 168.33 176 SER L C 1
ATOM 11981 O O . SER F 3 177 ? 172.942 213.914 124.095 1.00 167.32 176 SER L O 1
ATOM 11984 N N . SER F 3 178 ? 173.140 213.916 121.849 1.00 178.17 177 SER L N 1
ATOM 11985 C CA . SER F 3 178 ? 171.803 214.423 121.596 1.00 184.71 177 SER L CA 1
ATOM 11986 C C . SER F 3 178 ? 171.149 213.584 120.512 1.00 191.26 177 SER L C 1
ATOM 11987 O O . SER F 3 178 ? 171.803 213.180 119.546 1.00 193.73 177 SER L O 1
ATOM 11990 N N . THR F 3 179 ? 169.855 213.323 120.678 1.00 193.53 178 THR L N 1
ATOM 11991 C CA . THR F 3 179 ? 169.099 212.525 119.725 1.00 195.77 178 THR L CA 1
ATOM 11992 C C . THR F 3 179 ? 167.754 213.191 119.487 1.00 199.27 178 THR L C 1
ATOM 11993 O O . THR F 3 179 ? 167.087 213.605 120.439 1.00 195.45 178 THR L O 1
ATOM 11997 N N . LEU F 3 180 ? 167.361 213.287 118.219 1.00 206.85 179 LEU L N 1
ATOM 11998 C CA . LEU F 3 180 ? 166.009 213.667 117.826 1.00 209.51 179 LEU L CA 1
ATOM 11999 C C . LEU F 3 180 ? 165.359 212.450 117.181 1.00 210.57 179 LEU L C 1
ATOM 12000 O O . LEU F 3 180 ? 165.767 212.024 116.095 1.00 208.90 179 LEU L O 1
ATOM 12005 N N . THR F 3 181 ? 164.353 211.893 117.848 1.00 212.17 180 THR L N 1
ATOM 12006 C CA . THR F 3 181 ? 163.635 210.738 117.332 1.00 213.07 180 THR L CA 1
ATOM 12007 C C . THR F 3 181 ? 162.436 211.181 116.502 1.00 214.90 180 THR L C 1
ATOM 12008 O O . THR F 3 181 ? 161.707 212.102 116.881 1.00 213.27 180 THR L O 1
ATOM 12012 N N . LEU F 3 182 ? 162.238 210.514 115.365 1.00 213.91 181 LEU L N 1
ATOM 12013 C CA . LEU F 3 182 ? 161.217 210.898 114.404 1.00 215.20 181 LEU L CA 1
ATOM 12014 C C . LEU F 3 182 ? 160.510 209.648 113.901 1.00 218.43 181 LEU L C 1
ATOM 12015 O O . LEU F 3 182 ? 161.041 208.537 113.974 1.00 216.71 181 LEU L O 1
ATOM 12020 N N . THR F 3 183 ? 159.301 209.844 113.384 1.00 223.29 182 THR L N 1
ATOM 12021 C CA . THR F 3 183 ? 158.567 208.754 112.762 1.00 223.85 182 THR L CA 1
ATOM 12022 C C . THR F 3 183 ? 159.226 208.328 111.452 1.00 223.73 182 THR L C 1
ATOM 12023 O O . THR F 3 183 ? 160.087 209.020 110.901 1.00 226.87 182 THR L O 1
ATOM 12027 N N . LYS F 3 184 ? 158.819 207.149 110.975 1.00 220.57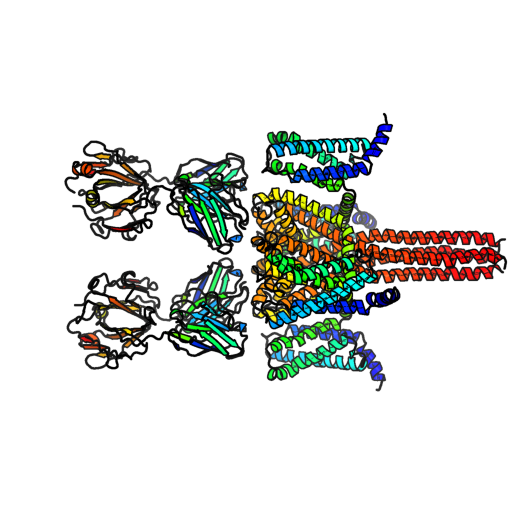 183 LYS L N 1
ATOM 12028 C CA . LYS F 3 184 ? 159.230 206.645 109.666 1.00 219.75 183 LYS L CA 1
ATOM 12029 C C . LYS F 3 184 ? 159.168 207.710 108.578 1.00 223.88 183 LYS L C 1
ATOM 12030 O O . LYS F 3 184 ? 160.133 207.913 107.834 1.00 222.75 183 LYS L O 1
ATOM 12036 N N . ASP F 3 185 ? 158.034 208.404 108.472 1.00 227.26 184 ASP L N 1
ATOM 12037 C CA . ASP F 3 185 ? 157.847 209.335 107.365 1.00 230.83 184 ASP L CA 1
ATOM 12038 C C . ASP F 3 185 ? 158.496 210.687 107.638 1.00 233.40 184 ASP L C 1
ATOM 12039 O O . ASP F 3 185 ? 159.047 211.303 106.721 1.00 234.34 184 ASP L O 1
ATOM 12044 N N . GLU F 3 186 ? 158.467 211.154 108.889 1.00 231.69 185 GLU L N 1
ATOM 12045 C CA . GLU F 3 186 ? 159.159 212.393 109.237 1.00 231.10 185 GLU L CA 1
ATOM 12046 C C . GLU F 3 186 ? 160.656 212.326 108.968 1.00 230.66 185 GLU L C 1
ATOM 12047 O O . GLU F 3 186 ? 161.318 213.369 108.951 1.00 230.27 185 GLU L O 1
ATOM 12053 N N . TYR F 3 187 ? 161.205 211.130 108.764 1.00 230.19 186 TYR L N 1
ATOM 12054 C CA . TYR F 3 187 ? 162.554 210.971 108.231 1.00 228.27 186 TYR L CA 1
ATOM 12055 C C . TYR F 3 187 ? 162.597 210.974 106.704 1.00 231.20 186 TYR L C 1
ATOM 12056 O O . TYR F 3 187 ? 163.305 211.785 106.098 1.00 232.47 186 TYR L O 1
ATOM 12065 N N . GLU F 3 188 ? 161.841 210.074 106.072 1.00 231.98 187 GLU L N 1
ATOM 12066 C CA . GLU F 3 188 ? 162.030 209.800 104.652 1.00 232.70 187 GLU L CA 1
ATOM 12067 C C . GLU F 3 188 ? 161.570 210.923 103.727 1.00 234.34 187 GLU L C 1
ATOM 12068 O O . GLU F 3 188 ? 161.963 210.924 102.556 1.00 235.43 187 GLU L O 1
ATOM 12074 N N . ARG F 3 189 ? 160.761 211.874 104.193 1.00 233.71 188 ARG L N 1
ATOM 12075 C CA . ARG F 3 189 ? 160.406 213.007 103.347 1.00 233.97 188 ARG L CA 1
ATOM 12076 C C . ARG F 3 189 ? 161.182 214.273 103.700 1.00 234.20 188 ARG L C 1
ATOM 12077 O O . ARG F 3 189 ? 160.782 215.369 103.294 1.00 235.72 188 ARG L O 1
ATOM 12085 N N . HIS F 3 190 ? 162.277 214.147 104.446 1.00 232.81 189 HIS L N 1
ATOM 12086 C CA . HIS F 3 190 ? 163.170 215.265 104.708 1.00 230.34 189 HIS L CA 1
ATOM 12087 C C . HIS F 3 190 ? 164.608 214.848 104.439 1.00 227.83 189 HIS L C 1
ATOM 12088 O O . HIS F 3 190 ? 164.974 213.680 104.596 1.00 226.40 189 HIS L O 1
ATOM 12095 N N . ASN F 3 191 ? 165.423 215.819 104.030 1.00 228.18 190 ASN L N 1
ATOM 12096 C CA . ASN F 3 191 ? 166.731 215.550 103.446 1.00 226.75 190 ASN L CA 1
ATOM 12097 C C . ASN F 3 191 ? 167.887 216.014 104.319 1.00 225.30 190 ASN L C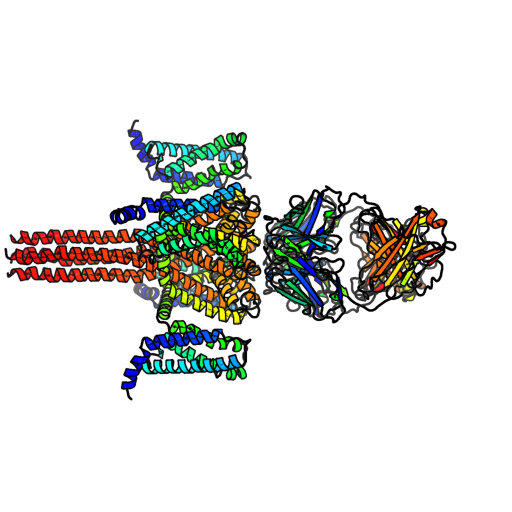 1
ATOM 12098 O O . ASN F 3 191 ? 168.833 215.256 104.540 1.00 223.71 190 ASN L O 1
ATOM 12103 N N . SER F 3 192 ? 167.837 217.240 104.831 1.00 225.41 191 SER L N 1
ATOM 12104 C CA . SER F 3 192 ? 168.961 217.836 105.538 1.00 222.10 191 SER L CA 1
ATOM 12105 C C . SER F 3 192 ? 168.652 217.967 107.022 1.00 222.57 191 SER L C 1
ATOM 12106 O O . SER F 3 192 ? 167.560 218.397 107.408 1.00 223.53 191 SER L O 1
ATOM 12109 N N . TYR F 3 193 ? 169.627 217.596 107.848 1.00 218.39 192 TYR L N 1
ATOM 12110 C CA . TYR F 3 193 ? 169.473 217.508 109.291 1.00 215.21 192 TYR L CA 1
ATOM 12111 C C . TYR F 3 193 ? 170.697 218.154 109.916 1.00 215.01 192 TYR L C 1
ATOM 12112 O O . TYR F 3 193 ? 171.806 218.008 109.396 1.00 213.76 192 TYR L O 1
ATOM 12121 N N . THR F 3 194 ? 170.506 218.857 111.030 1.00 216.12 193 THR L N 1
ATOM 12122 C CA . THR F 3 194 ? 171.632 219.493 111.699 1.00 215.21 193 THR L CA 1
ATOM 12123 C C . THR F 3 194 ? 171.372 219.576 113.195 1.00 213.67 193 THR L C 1
ATOM 12124 O O . THR F 3 194 ? 170.250 219.857 113.623 1.00 213.57 193 THR L O 1
ATOM 12128 N N . CYS F 3 195 ? 172.422 219.344 113.982 1.00 211.59 194 CYS L N 1
ATOM 12129 C CA . CYS F 3 195 ? 172.481 219.779 115.373 1.00 209.90 194 CYS L CA 1
ATOM 12130 C C . CYS F 3 195 ? 173.393 220.999 115.459 1.00 211.75 194 CYS L C 1
ATOM 12131 O O . CYS F 3 195 ? 174.609 220.890 115.277 1.00 212.10 194 CYS L O 1
ATOM 12134 N N . GLU F 3 196 ? 172.800 222.163 115.731 1.00 212.70 195 GLU L N 1
ATOM 12135 C CA . GLU F 3 196 ? 173.533 223.429 115.767 1.00 215.75 195 GLU L CA 1
ATOM 12136 C C . GLU F 3 196 ? 174.293 223.569 117.088 1.00 218.96 195 GLU L C 1
ATOM 12137 O O . GLU F 3 196 ? 174.038 224.455 117.903 1.00 218.90 195 GLU L O 1
ATOM 12143 N N . ALA F 3 197 ? 175.238 222.652 117.288 1.00 218.39 196 ALA L N 1
ATOM 12144 C CA . ALA F 3 197 ? 175.989 222.573 118.534 1.00 212.55 196 ALA L CA 1
ATOM 12145 C C . ALA F 3 197 ? 176.734 223.870 118.816 1.00 214.89 196 ALA L C 1
ATOM 12146 O O . ALA F 3 197 ? 177.751 224.160 118.179 1.00 215.18 196 ALA L O 1
ATOM 12148 N N . THR F 3 198 ? 176.248 224.640 119.784 1.00 214.43 197 THR L N 1
ATOM 12149 C CA . THR F 3 198 ? 176.892 225.868 120.223 1.00 214.43 197 THR L CA 1
ATOM 12150 C C . THR F 3 198 ? 177.423 225.691 121.639 1.00 211.07 197 THR L C 1
ATOM 12151 O O . THR F 3 198 ? 176.780 225.054 122.480 1.00 208.97 197 THR L O 1
ATOM 12155 N N . HIS F 3 199 ? 178.609 226.236 121.893 1.00 209.30 198 HIS L N 1
ATOM 12156 C CA . HIS F 3 199 ? 179.342 225.923 123.108 1.00 200.04 198 HIS L CA 1
ATOM 12157 C C . HIS F 3 199 ? 180.053 227.180 123.593 1.00 199.43 198 HIS L C 1
ATOM 12158 O O . HIS F 3 199 ? 180.247 228.137 122.839 1.00 205.82 198 HIS L O 1
ATOM 12165 N N . LYS F 3 200 ? 180.431 227.170 124.875 1.00 192.71 199 LYS L N 1
ATOM 12166 C CA . LYS F 3 200 ? 181.108 228.318 125.472 1.00 192.11 199 LYS L CA 1
ATOM 12167 C C . LYS F 3 200 ? 182.424 228.641 124.770 1.00 191.13 199 LYS L C 1
ATOM 12168 O O . LYS F 3 200 ? 182.870 229.794 124.793 1.00 186.06 199 LYS L O 1
ATOM 12174 N N . THR F 3 201 ? 183.052 227.651 124.137 1.00 192.81 200 THR L N 1
ATOM 12175 C CA . THR F 3 201 ? 184.271 227.884 123.372 1.00 192.31 200 THR L CA 1
ATOM 12176 C C . THR F 3 201 ? 184.008 228.372 121.955 1.00 200.60 200 THR L C 1
ATOM 12177 O O . THR F 3 201 ? 184.959 228.758 121.266 1.00 197.50 200 THR L O 1
ATOM 12181 N N . SER F 3 202 ? 182.750 228.368 121.503 1.00 208.53 201 SER L N 1
ATOM 12182 C CA . SER F 3 202 ? 182.435 228.380 120.073 1.00 215.27 201 SER L CA 1
ATOM 12183 C C . SER F 3 202 ? 181.064 229.044 119.912 1.00 221.79 201 SER L C 1
ATOM 12184 O O . SER F 3 202 ? 180.042 228.391 119.687 1.00 224.67 201 SER L O 1
ATOM 12187 N N . THR F 3 203 ? 181.052 230.373 120.039 1.00 222.53 202 THR L N 1
ATOM 12188 C CA . THR F 3 203 ? 179.821 231.125 119.825 1.00 225.09 202 THR L CA 1
ATOM 12189 C C . THR F 3 203 ? 179.312 230.976 118.397 1.00 228.50 202 THR L C 1
ATOM 12190 O O . THR F 3 203 ? 178.102 231.071 118.158 1.00 226.56 202 THR L O 1
ATOM 12194 N N . SER F 3 204 ? 180.204 230.755 117.444 1.00 229.69 203 SER L N 1
ATOM 12195 C CA . SER F 3 204 ? 179.827 230.141 116.178 1.00 228.73 203 SER L CA 1
ATOM 12196 C C . SER F 3 204 ? 179.549 228.657 116.386 1.00 228.64 203 SER L C 1
ATOM 12197 O O . SER F 3 204 ? 180.484 227.906 116.695 1.00 228.08 203 SER L O 1
ATOM 12200 N N . PRO F 3 205 ? 178.308 228.193 116.245 1.00 224.55 204 PRO L N 1
ATOM 12201 C CA . PRO F 3 205 ? 178.034 226.762 116.424 1.00 220.64 204 PRO L CA 1
ATOM 12202 C C . PRO F 3 205 ? 178.731 225.912 115.372 1.00 219.18 204 PRO L C 1
ATOM 12203 O O . PRO F 3 205 ? 178.978 226.350 114.246 1.00 219.34 204 PRO L O 1
ATOM 12207 N N . ILE F 3 206 ? 179.047 224.672 115.758 1.00 218.29 205 ILE L N 1
ATOM 12208 C CA . ILE F 3 206 ? 179.730 223.749 114.859 1.00 218.22 205 ILE L CA 1
ATOM 12209 C C . ILE F 3 206 ? 178.805 223.233 113.761 1.00 219.13 205 ILE L C 1
ATOM 12210 O O . ILE F 3 206 ? 179.286 222.808 112.704 1.00 219.71 205 ILE L O 1
ATOM 12215 N N . VAL F 3 207 ? 177.487 223.264 113.990 1.00 216.85 206 VAL L N 1
ATOM 12216 C CA . VAL F 3 207 ? 176.436 222.975 113.010 1.00 214.97 206 VAL L CA 1
ATOM 12217 C C . VAL F 3 207 ? 176.746 221.739 112.167 1.00 214.04 206 VAL L C 1
ATOM 12218 O O . VAL F 3 207 ? 176.437 221.697 110.971 1.00 214.14 206 VAL L O 1
ATOM 12222 N N . LYS F 3 208 ? 177.344 220.723 112.787 1.00 212.69 207 LYS L N 1
ATOM 12223 C CA . LYS F 3 208 ? 177.581 219.458 112.101 1.00 210.56 207 LYS L CA 1
ATOM 12224 C C . LYS F 3 208 ? 176.265 218.853 111.624 1.00 213.17 207 LYS L C 1
ATOM 12225 O O . LYS F 3 208 ? 175.279 218.812 112.367 1.00 213.23 207 LYS L O 1
ATOM 12231 N N . SER F 3 209 ? 176.256 218.379 110.380 1.00 213.36 208 SER L N 1
ATOM 12232 C CA . SER F 3 209 ? 175.014 218.165 109.651 1.00 213.62 208 SER L CA 1
ATOM 12233 C C . SER F 3 209 ? 175.210 217.064 108.620 1.00 213.59 208 SER L C 1
ATOM 12234 O O . SER F 3 209 ? 176.334 216.656 108.318 1.00 211.87 208 SER L O 1
ATOM 12237 N N . PHE F 3 210 ? 174.092 216.580 108.082 1.00 213.99 209 PHE L N 1
ATOM 12238 C CA . PHE F 3 210 ? 174.134 215.598 107.009 1.00 213.47 209 PHE L CA 1
ATOM 12239 C C . PHE F 3 210 ? 172.928 215.793 106.104 1.00 215.89 209 PHE L C 1
ATOM 12240 O O . PHE F 3 210 ? 171.943 216.438 106.473 1.00 216.15 209 PHE L O 1
ATOM 12248 N N . ASN F 3 211 ? 173.020 215.217 104.910 1.00 217.75 210 ASN L N 1
ATOM 12249 C CA . ASN F 3 211 ? 171.908 215.135 103.979 1.00 221.03 210 ASN L CA 1
ATOM 12250 C C . ASN F 3 211 ? 171.526 213.678 103.764 1.00 222.97 210 ASN L C 1
ATOM 12251 O O . ASN F 3 211 ? 172.354 212.774 103.914 1.00 221.65 210 ASN L O 1
ATOM 12256 N N . ARG F 3 212 ? 170.261 213.453 103.410 1.00 224.07 211 ARG L N 1
ATOM 12257 C CA . ARG F 3 212 ? 169.662 212.128 103.479 1.00 223.55 211 ARG L CA 1
ATOM 12258 C C . ARG F 3 212 ? 169.365 211.570 102.093 1.00 227.13 211 ARG L C 1
ATOM 12259 O O . ARG F 3 212 ? 168.723 210.521 101.974 1.00 227.33 211 ARG L O 1
ATOM 12267 N N . ASN F 3 213 ? 169.835 212.235 101.041 1.00 230.14 212 ASN L N 1
ATOM 12268 C CA . ASN F 3 213 ? 169.674 211.730 99.686 1.00 230.15 212 ASN L CA 1
ATOM 12269 C C . ASN F 3 213 ? 170.772 210.754 99.294 1.00 228.31 212 ASN L C 1
ATOM 12270 O O . ASN F 3 213 ? 170.582 209.968 98.359 1.00 225.16 212 ASN L O 1
ATOM 12275 N N . GLU F 3 214 ? 171.906 210.785 99.990 1.00 229.75 213 GLU L N 1
ATOM 12276 C CA . GLU F 3 214 ? 173.077 209.990 99.647 1.00 227.54 213 GLU L CA 1
ATOM 12277 C C . GLU F 3 214 ? 173.140 208.683 100.422 1.00 227.90 213 GLU L C 1
ATOM 12278 O O . GLU F 3 214 ? 173.445 207.637 99.842 1.00 225.28 213 GLU L O 1
ATOM 12284 N N . CYS F 3 215 ? 172.856 208.722 101.720 1.00 227.65 214 CYS L N 1
ATOM 12285 C CA . CYS F 3 215 ? 172.940 207.541 102.566 1.00 227.16 214 CYS L CA 1
ATOM 12286 C C . CYS F 3 215 ? 171.814 207.526 103.596 1.00 222.37 214 CYS L C 1
ATOM 12287 O O . CYS F 3 215 ? 170.947 208.399 103.595 1.00 218.96 214 CYS L O 1
ATOM 12290 N N . GLU G 3 1 ? 207.964 160.388 163.217 1.00 115.14 1 GLU F N 1
ATOM 12291 C CA . GLU G 3 1 ? 208.939 159.500 162.597 1.00 115.88 1 GLU F CA 1
ATOM 12292 C C . GLU G 3 1 ? 208.270 158.178 162.255 1.00 104.89 1 GLU F C 1
ATOM 12293 O O . GLU G 3 1 ? 208.739 157.435 161.392 1.00 101.44 1 GLU F O 1
ATOM 12299 N N . ILE G 3 2 ? 207.187 157.884 162.975 1.00 99.41 2 ILE F N 1
ATOM 12300 C CA . ILE G 3 2 ? 206.232 156.842 162.614 1.00 88.21 2 ILE F CA 1
ATOM 12301 C C . ILE G 3 2 ? 205.959 156.889 161.118 1.00 86.99 2 ILE F C 1
ATOM 12302 O O . ILE G 3 2 ? 205.689 157.958 160.562 1.00 91.68 2 ILE F O 1
ATOM 12307 N N . VAL G 3 3 ? 206.020 155.741 160.455 1.00 82.03 3 VAL F N 1
ATOM 12308 C CA . VAL G 3 3 ? 205.691 155.651 159.038 1.00 80.83 3 VAL F CA 1
ATOM 12309 C C . VAL G 3 3 ? 204.297 155.063 158.888 1.00 81.05 3 VAL F C 1
ATOM 12310 O O . VAL G 3 3 ? 203.914 154.132 159.607 1.00 84.29 3 VAL F O 1
ATOM 12314 N N . LEU G 3 4 ? 203.523 155.631 157.970 1.00 79.86 4 LEU F N 1
ATOM 12315 C CA . LEU G 3 4 ? 202.202 155.132 157.624 1.00 73.65 4 LEU F CA 1
ATOM 12316 C C . LEU G 3 4 ? 202.269 154.525 156.233 1.00 79.42 4 LEU F C 1
ATOM 12317 O O . LEU G 3 4 ? 202.798 155.148 155.307 1.00 88.86 4 LEU F O 1
ATOM 12322 N N . THR G 3 5 ? 201.736 153.320 156.083 1.00 78.39 5 THR F N 1
ATOM 12323 C CA . THR G 3 5 ? 201.684 152.661 154.789 1.00 83.29 5 THR F CA 1
ATOM 12324 C C . THR G 3 5 ? 200.243 152.325 154.438 1.00 85.02 5 THR F C 1
ATOM 12325 O O . THR G 3 5 ? 199.454 151.928 155.301 1.00 87.26 5 THR F O 1
ATOM 12329 N N . GLN G 3 6 ? 199.904 152.512 153.168 1.00 83.09 6 GLN F N 1
ATOM 12330 C CA . GLN G 3 6 ? 198.546 152.351 152.680 1.00 87.24 6 GLN F CA 1
ATOM 12331 C C . GLN G 3 6 ? 198.505 151.261 151.622 1.00 96.27 6 GLN F C 1
ATOM 12332 O O . GLN G 3 6 ? 199.454 151.085 150.853 1.00 101.05 6 GLN F O 1
ATOM 12338 N N . SER G 3 7 ? 197.395 150.528 151.588 1.00 99.38 7 SER F N 1
ATOM 12339 C CA . SER G 3 7 ? 197.212 149.497 150.591 1.00 102.37 7 SER F CA 1
ATOM 12340 C C . SER G 3 7 ? 195.748 149.456 150.178 1.00 103.33 7 SER F C 1
ATOM 12341 O O . SER G 3 7 ? 194.859 149.658 151.018 1.00 104.47 7 SER F O 1
ATOM 12344 N N . PRO G 3 8 ? 195.467 149.198 148.899 1.00 101.59 8 PRO F N 1
ATOM 12345 C CA . PRO G 3 8 ? 196.407 149.152 147.773 1.00 102.05 8 PRO F CA 1
ATOM 12346 C C . PRO G 3 8 ? 196.890 150.547 147.391 1.00 100.73 8 PRO F C 1
ATOM 12347 O O . PRO G 3 8 ? 196.377 151.537 147.902 1.00 102.18 8 PRO F O 1
ATOM 12351 N N . ALA G 3 9 ? 197.875 150.664 146.501 1.00 96.52 9 ALA F N 1
ATOM 12352 C CA . ALA G 3 9 ? 198.267 151.981 146.013 1.00 97.71 9 ALA F CA 1
ATOM 12353 C C . ALA G 3 9 ? 197.293 152.491 144.960 1.00 98.04 9 ALA F C 1
ATOM 12354 O O . ALA G 3 9 ? 197.007 153.692 144.903 1.00 93.07 9 ALA F O 1
ATOM 12356 N N . LEU G 3 10 ? 196.774 151.594 144.126 1.00 102.44 10 LEU F N 1
ATOM 12357 C CA . LEU G 3 10 ? 195.710 151.907 143.184 1.00 104.44 10 LEU F CA 1
ATOM 12358 C C . LEU G 3 10 ? 194.586 150.903 143.375 1.00 110.64 10 LEU F C 1
ATOM 12359 O O . LEU G 3 10 ? 194.835 149.729 143.663 1.00 112.00 10 LEU F O 1
ATOM 12364 N N . MET G 3 11 ? 193.350 151.366 143.211 1.00 112.17 11 MET F N 1
ATOM 12365 C CA . MET G 3 11 ? 192.181 150.520 143.443 1.00 114.73 11 MET F CA 1
ATOM 12366 C C . MET G 3 11 ? 191.169 150.792 142.336 1.00 120.37 11 MET F C 1
ATOM 12367 O O . MET G 3 11 ? 190.485 151.819 142.347 1.00 119.34 11 MET F O 1
ATOM 12372 N N . ALA G 3 12 ? 191.086 149.871 141.379 1.00 124.07 12 ALA F N 1
ATOM 12373 C CA . ALA G 3 12 ? 190.071 149.920 140.335 1.00 127.03 12 ALA F CA 1
ATOM 12374 C C . ALA G 3 12 ? 188.740 149.466 140.920 1.00 130.61 12 ALA F C 1
ATOM 12375 O O . ALA G 3 12 ? 188.538 148.273 141.166 1.00 131.60 12 ALA F O 1
ATOM 12377 N N . ALA G 3 13 ? 187.837 150.411 141.159 1.00 128.14 13 ALA F N 1
ATOM 12378 C CA . ALA G 3 13 ? 186.571 150.126 141.815 1.00 127.20 13 ALA F CA 1
ATOM 12379 C C . ALA G 3 13 ? 185.420 150.636 140.961 1.00 130.59 13 ALA F C 1
ATOM 12380 O O . ALA G 3 13 ? 185.573 151.581 140.184 1.00 132.52 13 ALA F O 1
ATOM 12382 N N . SER G 3 14 ? 184.263 149.997 141.114 1.00 134.07 14 SER F N 1
ATOM 12383 C CA . SER G 3 14 ? 183.106 150.262 140.276 1.00 132.24 14 SER F CA 1
ATOM 12384 C C . SER G 3 14 ? 181.970 150.844 141.110 1.00 130.09 14 SER F C 1
ATOM 12385 O O . SER G 3 14 ? 181.819 150.493 142.284 1.00 131.96 14 SER F O 1
ATOM 12388 N N . PRO G 3 15 ? 181.180 151.757 140.543 1.00 126.37 15 PRO F N 1
ATOM 12389 C CA . PRO G 3 15 ? 180.061 152.342 141.292 1.00 125.36 15 PRO F CA 1
ATOM 12390 C C . PRO G 3 15 ? 179.162 151.278 141.907 1.00 126.62 15 PRO F C 1
ATOM 12391 O O . PRO G 3 15 ? 178.824 150.277 141.272 1.00 130.85 15 PRO F O 1
ATOM 12395 N N . GLY G 3 16 ? 178.778 151.503 143.163 1.00 123.78 16 GLY F N 1
ATOM 12396 C CA . GLY G 3 16 ? 178.011 150.546 143.923 1.00 120.89 16 GLY F CA 1
ATOM 12397 C C . GLY G 3 16 ? 178.824 149.530 144.698 1.00 128.17 16 GLY F C 1
ATOM 12398 O O . GLY G 3 16 ? 178.287 148.905 145.619 1.00 131.27 16 GLY F O 1
ATOM 12399 N N . GLU G 3 17 ? 180.096 149.342 144.357 1.00 128.69 17 GLU F N 1
ATOM 12400 C CA . GLU G 3 17 ? 180.935 148.411 145.099 1.00 129.27 17 GLU F CA 1
ATOM 12401 C C . GLU G 3 17 ? 181.270 148.964 146.478 1.00 128.24 17 GLU F C 1
ATOM 12402 O O . GLU G 3 17 ? 181.500 150.165 146.647 1.00 124.07 17 GLU F O 1
ATOM 12408 N N . LYS G 3 18 ? 181.290 148.077 147.469 1.00 127.74 18 LYS F N 1
ATOM 12409 C CA . LYS G 3 18 ? 181.891 148.397 148.757 1.00 124.41 18 LYS F CA 1
ATOM 12410 C C . LYS G 3 18 ? 183.404 148.476 148.604 1.00 125.70 18 LYS F C 1
ATOM 12411 O O . LYS G 3 18 ? 184.046 147.502 148.197 1.00 123.03 18 LYS F O 1
ATOM 12417 N N . VAL G 3 19 ? 183.973 149.633 148.931 1.00 125.51 19 VAL F N 1
ATOM 12418 C CA . VAL G 3 19 ? 185.408 149.870 148.837 1.00 121.09 19 VAL F CA 1
ATOM 12419 C C . VAL G 3 19 ? 185.966 149.999 150.246 1.00 117.27 19 VAL F C 1
ATOM 12420 O O . VAL G 3 19 ? 185.396 150.711 151.081 1.00 112.50 19 VAL F O 1
ATOM 12424 N N . THR G 3 20 ? 187.076 149.313 150.509 1.00 114.52 20 THR F N 1
ATOM 12425 C CA . THR G 3 20 ? 187.780 149.432 151.778 1.00 112.22 20 THR F CA 1
ATOM 12426 C C . THR G 3 20 ? 189.273 149.548 151.521 1.00 113.40 20 THR F C 1
ATOM 12427 O O . THR G 3 20 ? 189.842 148.739 150.783 1.00 111.75 20 THR F O 1
ATOM 12431 N N . ILE G 3 21 ? 189.902 150.551 152.133 1.00 107.40 21 ILE F N 1
ATOM 12432 C CA . ILE G 3 21 ? 191.331 150.794 151.994 1.00 101.02 21 ILE F CA 1
ATOM 12433 C C . ILE G 3 21 ? 191.939 150.840 153.387 1.00 97.16 21 ILE F C 1
ATOM 12434 O O . ILE G 3 21 ? 191.299 151.271 154.350 1.00 96.49 21 ILE F O 1
ATOM 12439 N N . THR G 3 22 ? 193.180 150.377 153.496 1.00 94.77 22 THR F N 1
ATOM 12440 C CA . THR G 3 22 ? 193.823 150.159 154.783 1.00 94.20 22 THR F CA 1
ATOM 12441 C C . THR G 3 22 ? 194.989 151.121 154.970 1.00 94.63 22 THR F C 1
ATOM 12442 O O . THR G 3 22 ? 195.719 151.420 154.021 1.00 98.65 22 THR F O 1
ATOM 12446 N N . CYS G 3 23 ? 195.154 151.603 156.200 1.00 88.72 23 CYS F N 1
ATOM 12447 C CA . CYS G 3 23 ? 196.338 152.338 156.627 1.00 82.45 23 CYS F CA 1
ATOM 12448 C C . CYS G 3 23 ? 196.970 151.567 157.774 1.00 83.57 23 CYS F C 1
ATOM 12449 O O . CYS G 3 23 ? 196.324 151.345 158.803 1.00 89.41 23 CYS F O 1
ATOM 12452 N N . SER G 3 24 ? 198.223 151.160 157.602 1.00 83.18 24 SER F N 1
ATOM 12453 C CA . SER G 3 24 ? 198.944 150.406 158.616 1.00 85.56 24 SER F CA 1
ATOM 12454 C C . SER G 3 24 ? 200.048 151.261 159.220 1.00 86.64 24 SER F C 1
ATOM 12455 O O . SER G 3 24 ? 200.768 151.962 158.504 1.00 93.21 24 SER F O 1
ATOM 12458 N N . VAL G 3 25 ? 200.178 151.195 160.542 1.00 84.12 25 VAL F N 1
ATOM 12459 C CA . VAL G 3 25 ? 201.016 152.109 161.307 1.00 80.78 25 VAL F CA 1
ATOM 12460 C C . VAL G 3 25 ? 202.160 151.310 161.913 1.00 87.70 25 VAL F C 1
ATOM 12461 O O . VAL G 3 25 ? 201.936 150.246 162.501 1.00 94.32 25 VAL F O 1
ATOM 12465 N N . SER G 3 26 ? 203.385 151.819 161.768 1.00 85.56 26 SER F N 1
ATOM 12466 C CA . SER G 3 26 ? 204.556 151.103 162.262 1.00 86.32 26 SER F CA 1
ATOM 12467 C C . SER G 3 26 ? 204.627 151.046 163.781 1.00 89.50 26 SER F C 1
ATOM 12468 O O . SER G 3 26 ? 205.504 150.359 164.314 1.00 93.58 26 SER F O 1
ATOM 12471 N N . LEU G 3 27 ? 203.729 151.732 164.484 1.00 90.87 27 LEU F N 1
ATOM 12472 C CA . LEU G 3 27 ? 203.641 151.660 165.934 1.00 88.58 27 LEU F CA 1
ATOM 12473 C C . LEU G 3 27 ? 202.185 151.824 166.334 1.00 90.17 27 LEU F C 1
ATOM 12474 O O . LEU G 3 27 ? 201.362 152.311 165.558 1.00 92.80 27 LEU F O 1
ATOM 12479 N N . SER G 3 28 A 201.867 151.406 167.554 1.00 90.51 27 SER F N 1
ATOM 12480 C CA . SER G 3 28 A 200.535 151.661 168.079 1.00 91.98 27 SER F CA 1
ATOM 12481 C C . SER G 3 28 A 200.354 153.156 168.298 1.00 92.64 27 SER F C 1
ATOM 12482 O O . SER G 3 28 A 201.214 153.817 168.888 1.00 93.37 27 SER F O 1
ATOM 12485 N N . ILE G 3 29 ? 199.234 153.694 167.817 1.00 86.99 28 ILE F N 1
ATOM 12486 C CA . ILE G 3 29 ? 198.897 155.096 168.012 1.00 82.39 28 ILE F CA 1
ATOM 12487 C C . ILE G 3 29 ? 197.476 155.190 168.545 1.00 78.71 28 ILE F C 1
ATOM 12488 O O . ILE G 3 29 ? 196.659 154.284 168.375 1.00 81.57 28 ILE F O 1
ATOM 12493 N N . SER G 3 30 ? 197.195 156.308 169.208 1.00 75.62 29 SER F N 1
ATOM 12494 C CA . SER G 3 30 ? 195.837 156.597 169.642 1.00 76.03 29 SER F CA 1
ATOM 12495 C C . SER G 3 30 ? 194.928 156.739 168.431 1.00 73.38 29 SER F C 1
ATOM 12496 O O . SER G 3 30 ? 195.276 157.406 167.453 1.00 78.11 29 SER F O 1
ATOM 12499 N N . SER G 3 31 ? 193.760 156.097 168.490 1.00 74.04 30 SER F N 1
ATOM 12500 C CA . SER G 3 31 ? 192.813 156.200 167.389 1.00 74.31 30 SER F CA 1
ATOM 12501 C C . SER G 3 31 ? 192.299 157.619 167.200 1.00 72.83 30 SER F C 1
ATOM 12502 O O . SER G 3 31 ? 191.791 157.944 166.123 1.00 76.85 30 SER F O 1
ATOM 12505 N N . SER G 3 32 ? 192.421 158.470 168.218 1.00 69.09 31 SER F N 1
ATOM 12506 C CA . SER G 3 32 ? 192.061 159.874 168.079 1.00 71.66 31 SER F CA 1
ATOM 12507 C C . SER G 3 32 ? 193.068 160.660 167.254 1.00 72.73 31 SER F C 1
ATOM 12508 O O . SER G 3 32 ? 192.775 161.798 166.876 1.00 75.22 31 SER F O 1
ATOM 12511 N N . ASN G 3 33 ? 194.238 160.091 166.971 1.00 69.21 32 ASN F N 1
ATOM 12512 C CA . ASN G 3 33 ? 195.315 160.808 166.307 1.00 62.87 32 ASN F CA 1
ATOM 12513 C C . ASN G 3 33 ? 195.516 160.389 164.859 1.00 67.32 32 ASN F C 1
ATOM 12514 O O . ASN G 3 33 ? 196.445 160.881 164.215 1.00 71.03 32 ASN F O 1
ATOM 12519 N N . LEU G 3 34 ? 194.681 159.501 164.331 1.00 61.98 33 LEU F N 1
ATOM 12520 C CA . LEU G 3 34 ? 194.772 159.069 162.944 1.00 57.39 33 LEU F CA 1
ATOM 12521 C C . LEU G 3 34 ? 193.698 159.795 162.148 1.00 62.07 33 LEU F C 1
ATOM 12522 O O . LEU G 3 34 ? 192.548 159.872 162.584 1.00 69.22 33 LEU F O 1
ATOM 12527 N N . PHE G 3 35 ? 194.071 160.331 160.991 1.00 57.11 34 PHE F N 1
ATOM 12528 C CA . PHE G 3 35 ? 193.171 161.158 160.204 1.00 48.43 34 PHE F CA 1
ATOM 12529 C C . PHE G 3 35 ? 193.201 160.710 158.752 1.00 55.22 34 PHE F C 1
ATOM 12530 O O . PHE G 3 35 ? 194.144 160.058 158.304 1.00 62.84 34 PHE F O 1
ATOM 12538 N N . TRP G 3 36 ? 192.151 161.066 158.016 1.00 56.41 35 TRP F N 1
ATOM 12539 C CA . TRP G 3 36 ? 192.051 160.765 156.595 1.00 53.85 35 TRP F CA 1
ATOM 12540 C C . TRP G 3 36 ? 191.764 162.037 155.817 1.00 56.28 35 TRP F C 1
ATOM 12541 O O . TRP G 3 36 ? 190.993 162.890 156.264 1.00 60.99 35 TRP F O 1
ATOM 12552 N N . TYR G 3 37 ? 192.384 162.152 154.647 1.00 56.93 36 TYR F N 1
ATOM 12553 C CA . TYR G 3 37 ? 192.150 163.258 153.734 1.00 56.06 36 TYR F CA 1
ATOM 12554 C C . TYR G 3 37 ? 191.761 162.707 152.374 1.00 62.02 36 TYR F C 1
ATOM 12555 O O . TYR G 3 37 ? 192.182 161.615 151.986 1.00 66.24 36 TYR F O 1
ATOM 12564 N N . GLN G 3 38 ? 190.952 163.472 151.650 1.00 67.57 37 GLN F N 1
ATOM 12565 C CA . GLN G 3 38 ? 190.638 163.183 150.259 1.00 69.72 37 GLN F CA 1
ATOM 12566 C C . GLN G 3 38 ? 191.190 164.303 149.394 1.00 74.24 37 GLN F C 1
ATOM 12567 O O . GLN G 3 38 ? 190.852 165.473 149.601 1.00 76.86 37 GLN F O 1
ATOM 12573 N N . GLN G 3 39 ? 192.033 163.947 148.433 1.00 73.83 38 GLN F N 1
ATOM 12574 C CA . GLN G 3 39 ? 192.532 164.884 147.440 1.00 76.05 38 GLN F CA 1
ATOM 12575 C C . GLN G 3 39 ? 192.022 164.502 146.060 1.00 82.91 38 GLN F C 1
ATOM 12576 O O . GLN G 3 39 ? 192.198 163.361 145.623 1.00 81.05 38 GLN F O 1
ATOM 12582 N N . LYS G 3 40 ? 191.402 165.456 145.379 1.00 90.09 39 LYS F N 1
ATOM 12583 C CA . LYS G 3 40 ? 190.923 165.267 144.021 1.00 90.20 39 LYS F CA 1
ATOM 12584 C C . LYS G 3 40 ? 191.903 165.926 143.060 1.00 97.28 39 LYS F C 1
ATOM 12585 O O . LYS G 3 40 ? 192.759 166.715 143.466 1.00 104.51 39 LYS F O 1
ATOM 12591 N N . SER G 3 41 ? 191.799 165.559 141.783 1.00 100.85 40 SER F N 1
ATOM 12592 C CA . SER G 3 41 ? 192.772 166.016 140.798 1.00 107.14 40 SER F CA 1
ATOM 12593 C C . SER G 3 41 ? 192.908 167.533 140.836 1.00 108.04 40 SER F C 1
ATOM 12594 O O . SER G 3 41 ? 191.913 168.261 140.862 1.00 105.72 40 SER F O 1
ATOM 12597 N N . GLU G 3 42 ? 194.157 167.995 140.801 1.00 109.95 41 GLU F N 1
ATOM 12598 C CA . GLU G 3 42 ? 194.512 169.417 140.820 1.00 115.38 41 GLU F CA 1
ATOM 12599 C C . GLU G 3 42 ? 193.644 170.214 141.793 1.00 111.26 41 GLU F C 1
ATOM 12600 O O . GLU G 3 42 ? 193.120 171.282 141.472 1.00 110.93 41 GLU F O 1
ATOM 12606 N N . THR G 3 43 ? 193.489 169.681 143.004 1.00 103.98 42 THR F N 1
ATOM 12607 C CA . THR G 3 43 ? 193.062 170.483 144.141 1.00 98.15 42 THR F CA 1
ATOM 12608 C C . THR G 3 43 ? 193.846 170.070 145.379 1.00 89.80 42 THR F C 1
ATOM 12609 O O . THR G 3 43 ? 194.533 169.046 145.396 1.00 88.39 42 THR F O 1
ATOM 12613 N N . SER G 3 44 ? 193.743 170.890 146.422 1.00 82.15 43 SER F N 1
ATOM 12614 C CA . SER G 3 44 ? 194.401 170.601 147.682 1.00 75.83 43 SER F CA 1
ATOM 12615 C C . SER G 3 44 ? 193.658 169.499 148.435 1.00 81.05 43 SER F C 1
ATOM 12616 O O . SER G 3 44 ? 192.472 169.263 148.196 1.00 86.88 43 SER F O 1
ATOM 12619 N N . PRO G 3 45 ? 194.339 168.804 149.346 1.00 76.04 44 PRO F N 1
ATOM 12620 C CA . PRO G 3 45 ? 193.648 167.813 150.175 1.00 69.49 44 PRO F CA 1
ATOM 12621 C C . PRO G 3 45 ? 192.595 168.461 151.060 1.00 67.02 44 PRO F C 1
ATOM 12622 O O . PRO G 3 45 ? 192.752 169.587 151.533 1.00 68.26 44 PRO F O 1
ATOM 12626 N N . LYS G 3 46 ? 191.506 167.728 151.281 1.00 70.64 45 LYS F N 1
ATOM 12627 C CA . LYS G 3 46 ? 190.468 168.146 152.203 1.00 69.51 45 LYS F CA 1
ATOM 12628 C C . LYS G 3 46 ? 190.332 167.139 153.336 1.00 66.83 45 LYS F C 1
ATOM 12629 O O . LYS G 3 46 ? 190.418 165.930 153.100 1.00 68.59 45 LYS F O 1
ATOM 12635 N N . PRO G 3 47 ? 190.126 167.599 154.567 1.00 63.34 46 PRO F N 1
ATOM 12636 C CA . PRO G 3 47 ? 189.917 166.662 155.674 1.00 59.69 46 PRO F CA 1
ATOM 12637 C C . PRO G 3 47 ? 188.670 165.824 155.448 1.00 65.16 46 PRO F C 1
ATOM 12638 O O . PRO G 3 47 ? 187.659 166.306 154.934 1.00 73.93 46 PRO F O 1
ATOM 12642 N N . TRP G 3 48 ? 188.748 164.572 155.835 1.00 64.60 47 TRP F N 1
ATOM 12643 C CA . TRP G 3 48 ? 187.670 163.644 155.529 1.00 66.45 47 TRP F CA 1
ATOM 12644 C C . TRP G 3 48 ? 187.174 162.887 156.749 1.00 71.69 47 TRP F C 1
ATOM 12645 O O . TRP G 3 48 ? 185.962 162.770 156.939 1.00 81.95 47 TRP F O 1
ATOM 12656 N N . ILE G 3 49 ? 188.074 162.382 157.587 1.00 67.37 48 ILE F N 1
ATOM 12657 C CA . ILE G 3 49 ? 187.707 161.714 158.829 1.00 65.81 48 ILE F CA 1
ATOM 12658 C C . ILE G 3 49 ? 188.588 162.243 159.950 1.00 68.44 48 ILE F C 1
ATOM 12659 O O . ILE G 3 49 ? 189.815 162.274 159.819 1.00 75.60 48 ILE F O 1
ATOM 12664 N N . TYR G 3 50 ? 187.960 162.655 161.046 1.00 69.28 49 TYR F N 1
ATOM 12665 C CA . TYR G 3 50 ? 188.657 163.203 162.201 1.00 64.61 49 TYR F CA 1
ATOM 12666 C C . TYR G 3 50 ? 188.725 162.126 163.271 1.00 70.86 49 TYR F C 1
ATOM 12667 O O . TYR G 3 50 ? 187.708 161.510 163.602 1.00 81.08 49 TYR F O 1
ATOM 12676 N N . GLY G 3 51 ? 189.915 161.905 163.810 1.00 68.93 50 GLY F N 1
ATOM 12677 C CA . GLY G 3 51 ? 190.105 160.659 164.507 1.00 69.01 50 GLY F CA 1
ATOM 12678 C C . GLY G 3 51 ? 189.841 159.506 163.549 1.00 74.36 50 GLY F C 1
ATOM 12679 O O . GLY G 3 51 ? 189.783 159.660 162.331 1.00 82.68 50 GLY F O 1
ATOM 12680 N N . THR G 3 52 ? 189.707 158.320 164.132 1.00 70.00 51 THR F N 1
ATOM 12681 C CA . THR G 3 52 ? 189.597 157.132 163.298 1.00 74.05 51 THR F CA 1
ATOM 12682 C C . THR G 3 52 ? 188.275 157.083 162.540 1.00 78.31 51 THR F C 1
ATOM 12683 O O . THR G 3 52 ? 188.218 156.495 161.454 1.00 81.54 51 THR F O 1
ATOM 12687 N N . SER G 3 53 ? 187.230 157.741 163.044 1.00 79.54 52 SER F N 1
ATOM 12688 C CA . SER G 3 53 ? 185.875 157.421 162.603 1.00 80.08 52 SER F CA 1
ATOM 12689 C C . SER G 3 53 ? 184.935 158.610 162.470 1.00 79.80 52 SER F C 1
ATOM 12690 O O . SER G 3 53 ? 183.909 158.471 161.797 1.00 88.67 52 SER F O 1
ATOM 12693 N N . LYS G 3 54 ? 185.218 159.764 163.068 1.00 73.83 53 LYS F N 1
ATOM 12694 C CA . LYS G 3 54 ? 184.330 160.917 162.951 1.00 72.29 53 LYS F CA 1
ATOM 12695 C C . LYS G 3 54 ? 184.492 161.550 161.575 1.00 76.79 53 LYS F C 1
ATOM 12696 O O . LYS G 3 54 ? 185.548 162.107 161.262 1.00 88.06 53 LYS F O 1
ATOM 12702 N N . LEU G 3 55 ? 183.450 161.463 160.752 1.00 74.73 54 LEU F N 1
ATOM 12703 C CA . LEU G 3 55 ? 183.473 162.093 159.439 1.00 77.80 54 LEU F CA 1
ATOM 12704 C C . LEU G 3 55 ? 183.572 163.609 159.562 1.00 81.44 54 LEU F C 1
ATOM 12705 O O . LEU G 3 55 ? 183.033 164.219 160.488 1.00 80.54 54 LEU F O 1
ATOM 12710 N N . ALA G 3 56 ? 184.274 164.217 158.611 1.00 82.83 55 ALA F N 1
ATOM 12711 C CA . ALA G 3 56 ? 184.329 165.666 158.532 1.00 89.13 55 ALA F CA 1
ATOM 12712 C C . ALA G 3 56 ? 183.004 166.228 158.024 1.00 101.44 55 ALA F C 1
ATOM 12713 O O . ALA G 3 56 ? 182.182 165.523 157.432 1.00 102.75 55 ALA F O 1
ATOM 12715 N N . SER G 3 57 ? 182.800 167.518 158.278 1.00 101.41 56 SER F N 1
ATOM 12716 C CA . SER G 3 57 ? 181.558 168.185 157.905 1.00 104.75 56 SER F CA 1
ATOM 12717 C C . SER G 3 57 ? 181.351 168.148 156.396 1.00 104.57 56 SER F C 1
ATOM 12718 O O . SER G 3 57 ? 182.149 168.705 155.636 1.00 105.73 56 SER F O 1
ATOM 12721 N N . GLY G 3 58 ? 180.276 167.492 155.965 1.00 98.21 57 GLY F N 1
ATOM 12722 C CA . GLY G 3 58 ? 179.944 167.389 154.560 1.00 100.33 57 GLY F CA 1
ATOM 12723 C C . GLY G 3 58 ? 180.372 166.104 153.890 1.00 103.79 57 GLY F C 1
ATOM 12724 O O . GLY G 3 58 ? 180.099 165.929 152.697 1.00 104.54 57 GLY F O 1
ATOM 12725 N N . VAL G 3 59 ? 181.030 165.209 154.609 1.00 99.33 58 VAL F N 1
ATOM 12726 C CA . VAL G 3 59 ? 181.413 163.915 154.036 1.00 97.70 58 VAL F CA 1
ATOM 12727 C C . VAL G 3 59 ? 180.173 163.038 153.902 1.00 101.98 58 VAL F C 1
ATOM 12728 O O . VAL G 3 59 ? 179.412 162.895 154.875 1.00 102.92 58 VAL F O 1
ATOM 12732 N N . PRO G 3 60 ? 179.917 162.453 152.733 1.00 100.16 59 PRO F N 1
ATOM 12733 C CA . PRO G 3 60 ? 178.746 161.581 152.580 1.00 101.47 59 PRO F CA 1
ATOM 12734 C C . PRO G 3 60 ? 178.820 160.395 153.530 1.00 105.33 59 PRO F C 1
ATOM 12735 O O . PRO G 3 60 ? 179.835 159.699 153.605 1.00 104.92 59 PRO F O 1
ATOM 12739 N N . VAL G 3 61 ? 177.728 160.168 154.259 1.00 107.18 60 VAL F N 1
ATOM 12740 C CA . VAL G 3 61 ? 177.687 159.169 155.323 1.00 107.35 60 VAL F CA 1
ATOM 12741 C C . VAL G 3 61 ? 177.846 157.749 154.792 1.00 102.83 60 VAL F C 1
ATOM 12742 O O . VAL G 3 61 ? 177.782 156.784 155.561 1.00 102.26 60 VAL F O 1
ATOM 12746 N N . ARG G 3 62 ? 178.050 157.600 153.481 1.00 102.36 61 ARG F N 1
ATOM 12747 C CA . ARG G 3 62 ? 178.522 156.321 152.965 1.00 104.91 61 ARG F CA 1
ATOM 12748 C C . ARG G 3 62 ? 179.967 156.049 153.357 1.00 106.02 61 ARG F C 1
ATOM 12749 O O . ARG G 3 62 ? 180.393 154.889 153.343 1.00 106.86 61 ARG F O 1
ATOM 12757 N N . PHE G 3 63 ? 180.725 157.085 153.702 1.00 105.13 62 PHE F N 1
ATOM 12758 C CA . PHE G 3 63 ? 182.085 156.907 154.182 1.00 98.61 62 PHE F CA 1
ATOM 12759 C C . PHE G 3 63 ? 182.075 156.498 155.648 1.00 100.17 62 PHE F C 1
ATOM 12760 O O . PHE G 3 63 ? 181.230 156.938 156.431 1.00 103.60 62 PHE F O 1
ATOM 12768 N N . SER G 3 64 ? 183.034 155.655 156.020 1.00 98.32 63 SER F N 1
ATOM 12769 C CA . SER G 3 64 ? 183.239 155.337 157.424 1.00 99.87 63 SER F CA 1
ATOM 12770 C C . SER G 3 64 ? 184.698 154.979 157.651 1.00 101.46 63 SER F C 1
ATOM 12771 O O . SER G 3 64 ? 185.424 154.620 156.721 1.00 104.05 63 SER F O 1
ATOM 12774 N N . GLY G 3 65 ? 185.114 155.076 158.905 1.00 89.11 64 GLY F N 1
ATOM 12775 C CA . GLY G 3 65 ? 186.459 154.705 159.290 1.00 87.42 64 GLY F CA 1
ATOM 12776 C C . GLY G 3 65 ? 186.449 153.873 160.553 1.00 89.63 64 GLY F C 1
ATOM 12777 O O . GLY G 3 65 ? 185.608 154.049 161.433 1.00 88.82 64 GLY F O 1
ATOM 12778 N N . SER G 3 66 ? 187.401 152.948 160.628 1.00 88.06 65 SER F N 1
ATOM 12779 C CA . SER G 3 66 ? 187.495 152.051 161.767 1.00 89.33 65 SER F CA 1
ATOM 12780 C C . SER G 3 66 ? 188.931 151.575 161.902 1.00 86.63 65 SER F C 1
ATOM 12781 O O . SER G 3 66 ? 189.667 151.488 160.916 1.00 90.79 65 SER F O 1
ATOM 12784 N N . GLY G 3 67 ? 189.322 151.277 163.127 1.00 83.04 66 GLY F N 1
ATOM 12785 C CA . GLY G 3 67 ? 190.656 150.778 163.394 1.00 84.10 66 GLY F CA 1
ATOM 12786 C C . GLY G 3 67 ? 191.075 151.092 164.813 1.00 87.61 66 GLY F C 1
ATOM 12787 O O . GLY G 3 67 ? 190.420 151.837 165.537 1.00 86.67 66 GLY F O 1
ATOM 12788 N N . SER G 3 68 ? 192.202 150.503 165.201 1.00 85.47 67 SER F N 1
ATOM 12789 C CA . SER G 3 68 ? 192.839 150.816 166.470 1.00 88.42 67 SER F CA 1
ATOM 12790 C C . SER G 3 68 ? 194.270 150.308 166.425 1.00 88.03 67 SER F C 1
ATOM 12791 O O . SER G 3 68 ? 194.628 149.481 165.584 1.00 87.45 67 SER F O 1
ATOM 12794 N N . GLY G 3 69 ? 195.081 150.812 167.349 1.00 85.67 68 GLY F N 1
ATOM 12795 C CA . GLY G 3 69 ? 196.460 150.385 167.454 1.00 86.03 68 GLY F CA 1
ATOM 12796 C C . GLY G 3 69 ? 197.294 150.653 166.219 1.00 91.95 68 GLY F C 1
ATOM 12797 O O . GLY G 3 69 ? 197.587 151.808 165.899 1.00 95.07 68 GLY F O 1
ATOM 12798 N N . THR G 3 70 ? 197.681 149.592 165.515 1.00 90.32 69 THR F N 1
ATOM 12799 C CA . THR G 3 70 ? 198.560 149.700 164.360 1.00 89.35 69 THR F CA 1
ATOM 12800 C C . THR G 3 70 ? 197.839 149.575 163.025 1.00 88.35 69 THR F C 1
ATOM 12801 O O . THR G 3 70 ? 198.492 149.666 161.982 1.00 94.65 69 THR F O 1
ATOM 12805 N N . SER G 3 71 ? 196.526 149.366 163.018 1.00 83.23 70 SER F N 1
ATOM 12806 C CA . SER G 3 71 ? 195.825 149.110 161.767 1.00 85.64 70 SER F CA 1
ATOM 12807 C C . SER G 3 71 ? 194.517 149.881 161.722 1.00 88.16 70 SER F C 1
ATOM 12808 O O . SER G 3 71 ? 193.739 149.853 162.680 1.00 90.70 70 SER F O 1
ATOM 12811 N N . TYR G 3 72 ? 194.282 150.556 160.599 1.00 83.77 71 TYR F N 1
ATOM 12812 C CA . TYR G 3 72 ? 193.146 151.444 160.416 1.00 78.55 71 TYR F CA 1
ATOM 12813 C C . TYR G 3 72 ? 192.628 151.267 158.998 1.00 80.77 71 TYR F C 1
ATOM 12814 O O . TYR G 3 72 ? 193.339 150.782 158.116 1.00 88.60 71 TYR F O 1
ATOM 12823 N N . SER G 3 73 ? 191.376 151.660 158.779 1.00 80.62 72 SER F N 1
ATOM 12824 C CA . SER G 3 73 ? 190.786 151.507 157.459 1.00 83.77 72 SER F CA 1
ATOM 12825 C C . SER G 3 73 ? 189.747 152.589 157.217 1.00 86.38 72 SER F C 1
ATOM 12826 O O . SER G 3 73 ? 189.143 153.117 158.154 1.00 86.34 72 SER F O 1
ATOM 12829 N N . LEU G 3 74 ? 189.551 152.912 155.942 1.00 86.04 73 LEU F N 1
ATOM 12830 C CA . LEU G 3 74 ? 188.447 153.740 155.483 1.00 83.81 73 LEU F CA 1
ATOM 12831 C C . LEU G 3 74 ? 187.597 152.910 154.534 1.00 98.36 73 LEU F C 1
ATOM 12832 O O . LEU G 3 74 ? 188.127 152.150 153.719 1.00 99.64 73 LEU F O 1
ATOM 12837 N N . THR G 3 75 ? 186.278 153.057 154.637 1.00 101.06 74 THR F N 1
ATOM 12838 C CA . THR G 3 75 ? 185.350 152.268 153.842 1.00 101.79 74 THR F CA 1
ATOM 12839 C C . THR G 3 75 ? 184.309 153.168 153.192 1.00 102.96 74 THR F C 1
ATOM 12840 O O . THR G 3 75 ? 183.802 154.101 153.822 1.00 98.04 74 THR F O 1
ATOM 12844 N N . ILE G 3 76 ? 183.995 152.882 151.930 1.00 110.64 75 ILE F N 1
ATOM 12845 C CA . ILE G 3 76 ? 182.780 153.362 151.280 1.00 115.24 75 ILE F CA 1
ATOM 12846 C C . ILE G 3 76 ? 181.831 152.180 151.146 1.00 122.12 75 ILE F C 1
ATOM 12847 O O . ILE G 3 76 ? 182.188 151.154 150.555 1.00 122.49 75 ILE F O 1
ATOM 12852 N N . SER G 3 77 ? 180.625 152.321 151.702 1.00 123.53 76 SER F N 1
ATOM 12853 C CA . SER G 3 77 ? 179.645 151.242 151.622 1.00 125.26 76 SER F CA 1
ATOM 12854 C C . SER G 3 77 ? 179.236 150.968 150.180 1.00 125.85 76 SER F C 1
ATOM 12855 O O . SER G 3 77 ? 179.039 149.811 149.791 1.00 122.99 76 SER F O 1
ATOM 12858 N N . SER G 3 78 ? 179.111 152.018 149.373 1.00 126.09 77 SER F N 1
ATOM 12859 C CA . SER G 3 78 ? 178.779 151.871 147.959 1.00 125.71 77 SER F CA 1
ATOM 12860 C C . SER G 3 78 ? 179.393 153.048 147.216 1.00 123.11 77 SER F C 1
ATOM 12861 O O . SER G 3 78 ? 178.974 154.192 147.414 1.00 120.60 77 SER F O 1
ATOM 12864 N N . MET G 3 79 ? 180.384 152.765 146.374 1.00 118.00 78 MET F N 1
ATOM 12865 C CA . MET G 3 79 ? 181.122 153.824 145.700 1.00 117.92 78 MET F CA 1
ATOM 12866 C C . MET G 3 79 ? 180.211 154.640 144.791 1.00 119.56 78 MET F C 1
ATOM 12867 O O . MET G 3 79 ? 179.284 154.113 144.171 1.00 126.33 78 MET F O 1
ATOM 12872 N N . GLU G 3 80 ? 180.485 155.939 144.717 1.00 117.16 79 GLU F N 1
ATOM 12873 C CA . GLU G 3 80 ? 179.920 156.815 143.706 1.00 114.89 79 GLU F CA 1
ATOM 12874 C C . GLU G 3 80 ? 181.050 157.420 142.885 1.00 117.44 79 GLU F C 1
ATOM 12875 O O . GLU G 3 80 ? 182.210 157.433 143.302 1.00 119.96 79 GLU F O 1
ATOM 12881 N N . ALA G 3 81 ? 180.699 157.910 141.695 1.00 120.76 80 ALA F N 1
ATOM 12882 C CA . ALA G 3 81 ? 181.714 158.415 140.777 1.00 118.42 80 ALA F CA 1
ATOM 12883 C C . ALA G 3 81 ? 182.457 159.616 141.347 1.00 116.53 80 ALA F C 1
ATOM 12884 O O . ALA G 3 81 ? 183.621 159.845 141.000 1.00 117.67 80 ALA F O 1
ATOM 12886 N N . GLU G 3 82 ? 181.810 160.396 142.214 1.00 113.97 81 GLU F N 1
ATOM 12887 C CA . GLU G 3 82 ? 182.487 161.523 142.846 1.00 113.20 81 GLU F CA 1
ATOM 12888 C C . GLU G 3 82 ? 183.529 161.087 143.869 1.00 112.03 81 GLU F C 1
ATOM 12889 O O . GLU G 3 82 ? 184.370 161.903 144.261 1.00 110.84 81 GLU F O 1
ATOM 12895 N N . ASP G 3 83 ? 183.494 159.831 144.314 1.00 111.98 82 ASP F N 1
ATOM 12896 C CA . ASP G 3 83 ? 184.476 159.340 145.273 1.00 107.15 82 ASP F CA 1
ATOM 12897 C C . ASP G 3 83 ? 185.848 159.089 144.662 1.00 104.66 82 ASP F C 1
ATOM 12898 O O . ASP G 3 83 ? 186.799 158.852 145.414 1.00 108.48 82 ASP F O 1
ATOM 12903 N N . ALA G 3 84 ? 185.976 159.113 143.337 1.00 103.08 83 ALA F N 1
ATOM 12904 C CA . ALA G 3 84 ? 187.263 158.881 142.691 1.00 98.90 83 ALA F CA 1
ATOM 12905 C C . ALA G 3 84 ? 188.285 159.947 143.060 1.00 99.21 83 ALA F C 1
ATOM 12906 O O . ALA G 3 84 ? 188.179 161.095 142.619 1.00 100.90 83 ALA F O 1
ATOM 12908 N N . ALA G 3 85 ? 189.273 159.575 143.864 1.00 96.03 84 ALA F N 1
ATOM 12909 C CA . ALA G 3 85 ? 190.211 160.526 144.448 1.00 88.61 84 ALA F CA 1
ATOM 12910 C C . ALA G 3 85 ? 191.368 159.734 145.039 1.00 88.63 84 ALA F C 1
ATOM 12911 O O . ALA G 3 85 ? 191.362 158.499 145.043 1.00 92.02 84 ALA F O 1
ATOM 12913 N N . THR G 3 86 ? 192.370 160.455 145.533 1.00 81.09 85 THR F N 1
ATOM 12914 C CA . THR G 3 86 ? 193.441 159.864 146.321 1.00 72.62 85 THR F CA 1
ATOM 12915 C C . THR G 3 86 ? 193.173 160.132 147.795 1.00 68.49 85 THR F C 1
ATOM 12916 O O . THR G 3 86 ? 192.919 161.275 148.186 1.00 69.22 85 THR F O 1
ATOM 12920 N N . TYR G 3 87 ? 193.224 159.079 148.605 1.00 67.79 86 TYR F N 1
ATOM 12921 C CA . TYR G 3 87 ? 192.957 159.169 150.034 1.00 66.01 86 TYR F CA 1
ATOM 12922 C C . TYR G 3 87 ? 194.247 158.970 150.814 1.00 68.01 86 TYR F C 1
ATOM 12923 O O . TYR G 3 87 ? 194.940 157.965 150.631 1.00 73.80 86 TYR F O 1
ATOM 12932 N N . TYR G 3 88 ? 194.558 159.923 151.686 1.00 63.30 87 TYR F N 1
ATOM 12933 C CA . TYR G 3 88 ? 195.760 159.892 152.505 1.00 59.49 87 TYR F CA 1
ATOM 12934 C C . TYR G 3 88 ? 195.364 159.730 153.964 1.00 58.70 87 TYR F C 1
ATOM 12935 O O . TYR G 3 88 ? 194.537 160.493 154.470 1.00 62.37 87 TYR F O 1
ATOM 12944 N N . CYS G 3 89 ? 195.947 158.744 154.638 1.00 58.58 88 CYS F N 1
ATOM 12945 C CA . CYS G 3 89 ? 195.887 158.738 156.089 1.00 57.66 88 CYS F CA 1
ATOM 12946 C C . CYS G 3 89 ? 197.003 159.604 156.657 1.00 60.21 88 CYS F C 1
ATOM 12947 O O . CYS G 3 89 ? 198.045 159.805 156.029 1.00 68.55 88 CYS F O 1
ATOM 12950 N N . GLN G 3 90 ? 196.774 160.119 157.860 1.00 56.84 89 GLN F N 1
ATOM 12951 C CA . GLN G 3 90 ? 197.743 160.982 158.514 1.00 50.65 89 GLN F CA 1
ATOM 12952 C C . GLN G 3 90 ? 197.674 160.760 160.015 1.00 56.85 89 GLN F C 1
ATOM 12953 O O . GLN G 3 90 ? 196.595 160.534 160.567 1.00 62.04 89 GLN F O 1
ATOM 12959 N N . GLN G 3 91 ? 198.829 160.826 160.668 1.00 56.84 90 GLN F N 1
ATOM 12960 C CA . GLN G 3 91 ? 198.908 160.801 162.117 1.00 55.70 90 GLN F CA 1
ATOM 12961 C C . GLN G 3 91 ? 199.789 161.951 162.576 1.00 58.15 90 GLN F C 1
ATOM 12962 O O . GLN G 3 91 ? 200.534 162.541 161.793 1.00 60.71 90 GLN F O 1
ATOM 12968 N N . TRP G 3 92 ? 199.691 162.270 163.861 1.00 58.25 91 TRP F N 1
ATOM 12969 C CA . TRP G 3 92 ? 200.588 163.221 164.497 1.00 51.94 91 TRP F CA 1
ATOM 12970 C C . TRP G 3 92 ? 201.091 162.629 165.803 1.00 60.32 91 TRP F C 1
ATOM 12971 O O . TRP G 3 92 ? 200.306 162.084 166.583 1.00 72.39 91 TRP F O 1
ATOM 12982 N N . SER G 3 93 ? 202.395 162.736 166.033 1.00 61.13 92 SER F N 1
ATOM 12983 C CA . SER G 3 93 ? 202.999 162.293 167.279 1.00 62.87 92 SER F CA 1
ATOM 12984 C C . SER G 3 93 ? 204.313 163.034 167.446 1.00 66.20 92 SER F C 1
ATOM 12985 O O . SER G 3 93 ? 204.870 163.562 166.481 1.00 69.41 92 SER F O 1
ATOM 12988 N N . SER G 3 94 ? 204.793 163.073 168.689 1.00 70.66 93 SER F N 1
ATOM 12989 C CA . SER G 3 94 ? 206.004 163.809 169.029 1.00 71.97 93 SER F CA 1
ATOM 12990 C C . SER G 3 94 ? 205.811 165.272 168.658 1.00 75.45 93 SER F C 1
ATOM 12991 O O . SER G 3 94 ? 205.198 166.028 169.417 1.00 87.31 93 SER F O 1
ATOM 12994 N N . HIS G 3 95 ? 206.321 165.681 167.492 1.00 65.32 94 HIS F N 1
ATOM 12995 C CA . HIS G 3 95 ? 205.947 166.975 166.930 1.00 62.87 94 HIS F CA 1
ATOM 12996 C C . HIS G 3 95 ? 205.948 166.950 165.408 1.00 64.27 94 HIS F C 1
ATOM 12997 O O . HIS G 3 95 ? 206.172 167.987 164.774 1.00 69.99 94 HIS F O 1
ATOM 13004 N N . SER G 3 96 ? 205.705 165.789 164.807 1.00 60.49 95 SER F N 1
ATOM 13005 C CA . SER G 3 96 ? 205.782 165.630 163.364 1.00 57.79 95 SER F CA 1
ATOM 13006 C C . SER G 3 96 ? 204.477 165.061 162.831 1.00 58.93 95 SER F C 1
ATOM 13007 O O . SER G 3 96 ? 203.947 164.094 163.385 1.00 66.14 95 SER F O 1
ATOM 13010 N N . PHE G 3 97 ? 203.963 165.666 161.765 1.00 54.82 96 PHE F N 1
ATOM 13011 C CA . PHE G 3 97 ? 202.951 165.023 160.943 1.00 50.67 96 PHE F CA 1
ATOM 13012 C C . PHE G 3 97 ? 203.614 164.024 160.008 1.00 55.15 96 PHE F C 1
ATOM 13013 O O . PHE G 3 97 ? 204.668 164.300 159.431 1.00 63.37 96 PHE F O 1
ATOM 13021 N N . THR G 3 98 ? 202.992 162.860 159.853 1.00 51.62 97 THR F N 1
ATOM 13022 C CA . THR G 3 98 ? 203.360 161.936 158.794 1.00 57.56 97 THR F CA 1
ATOM 13023 C C . THR G 3 98 ? 202.114 161.513 158.034 1.00 59.47 97 THR F C 1
ATOM 13024 O O . THR G 3 98 ? 201.015 161.461 158.587 1.00 59.62 97 THR F O 1
ATOM 13028 N N . PHE G 3 99 ? 202.303 161.217 156.753 1.00 55.76 98 PHE F N 1
ATOM 13029 C CA . PHE G 3 99 ? 201.214 160.904 155.846 1.00 53.91 98 PHE F CA 1
ATOM 13030 C C . PHE G 3 99 ? 201.414 159.517 155.254 1.00 59.85 98 PHE F C 1
ATOM 13031 O O . PHE G 3 99 ? 202.544 159.050 155.094 1.00 66.73 98 PHE F O 1
ATOM 13039 N N . GLY G 3 100 ? 200.304 158.860 154.938 1.00 62.79 99 GLY F N 1
ATOM 13040 C CA . GLY G 3 100 ? 200.369 157.651 154.150 1.00 63.78 99 GLY F CA 1
ATOM 13041 C C . GLY G 3 100 ? 200.690 157.933 152.697 1.00 71.95 99 GLY F C 1
ATOM 13042 O O . GLY G 3 100 ? 200.601 159.061 152.213 1.00 74.61 99 GLY F O 1
ATOM 13043 N N . GLY G 3 101 ? 201.083 156.875 151.986 1.00 73.73 100 GLY F N 1
ATOM 13044 C CA . GLY G 3 101 ? 201.425 157.014 150.582 1.00 70.02 100 GLY F CA 1
ATOM 13045 C C . GLY G 3 101 ? 200.263 157.419 149.700 1.00 72.97 100 GLY F C 1
ATOM 13046 O O . GLY G 3 101 ? 200.481 157.865 148.569 1.00 78.73 100 GLY F O 1
ATOM 13047 N N . GLY G 3 102 ? 199.040 157.282 150.186 1.00 71.26 101 GLY F N 1
ATOM 13048 C CA . GLY G 3 102 ? 197.868 157.553 149.371 1.00 69.70 101 GLY F CA 1
ATOM 13049 C C . GLY G 3 102 ? 197.348 156.319 148.664 1.00 79.72 101 GLY F C 1
ATOM 13050 O O . GLY G 3 102 ? 198.092 155.412 148.294 1.00 85.18 101 GLY F O 1
ATOM 13051 N N . THR G 3 103 ? 196.031 156.288 148.478 1.00 81.14 102 THR F N 1
ATOM 13052 C CA . THR G 3 103 ? 195.367 155.282 147.658 1.00 86.72 102 THR F CA 1
ATOM 13053 C C . THR G 3 103 ? 194.512 155.993 146.623 1.00 87.48 102 THR F C 1
ATOM 13054 O O . THR G 3 103 ? 193.607 156.752 146.981 1.00 90.32 102 THR F O 1
ATOM 13058 N N . LYS G 3 104 ? 194.793 155.744 145.348 1.00 87.01 103 LYS F N 1
ATOM 13059 C CA . LYS G 3 104 ? 194.038 156.334 144.252 1.00 89.25 103 LYS F CA 1
ATOM 13060 C C . LYS G 3 104 ? 192.888 155.407 143.872 1.00 100.40 103 LYS F C 1
ATOM 13061 O O . LYS G 3 104 ? 193.117 154.277 143.428 1.00 105.45 103 LYS F O 1
ATOM 13067 N N . LEU G 3 105 ? 191.656 155.884 144.046 1.00 96.63 104 LEU F N 1
ATOM 13068 C CA . LEU G 3 105 ? 190.486 155.187 143.526 1.00 102.00 104 LEU F CA 1
ATOM 13069 C C . LEU G 3 105 ? 190.356 155.376 142.021 1.00 114.73 104 LEU F C 1
ATOM 13070 O O . LEU G 3 105 ? 190.391 156.502 141.517 1.00 114.22 104 LEU F O 1
ATOM 13075 N N . GLU G 3 106 ? 190.195 154.263 141.311 1.00 122.39 105 GLU F N 1
ATOM 13076 C CA . GLU G 3 106 ? 190.021 154.232 139.863 1.00 126.78 105 GLU F CA 1
ATOM 13077 C C . GLU G 3 106 ? 188.614 153.730 139.552 1.00 130.39 105 GLU F C 1
ATOM 13078 O O . GLU G 3 106 ? 188.295 152.565 139.814 1.00 128.42 105 GLU F O 1
ATOM 13084 N N . ILE G 3 107 ? 187.766 154.614 139.019 1.00 130.55 106 ILE F N 1
ATOM 13085 C CA . ILE G 3 107 ? 186.440 154.193 138.584 1.00 128.60 106 ILE F CA 1
ATOM 13086 C C . ILE G 3 107 ? 186.569 153.151 137.482 1.00 131.83 106 ILE F C 1
ATOM 13087 O O . ILE G 3 107 ? 187.476 153.213 136.643 1.00 134.86 106 ILE F O 1
ATOM 13092 N N . LYS G 3 108 ? 185.658 152.181 137.482 1.00 130.68 107 LYS F N 1
ATOM 13093 C CA . LYS G 3 108 ? 185.657 151.098 136.506 1.00 133.64 107 LYS F CA 1
ATOM 13094 C C . LYS G 3 108 ? 184.490 151.313 135.552 1.00 139.36 107 LYS F C 1
ATOM 13095 O O . LYS G 3 108 ? 183.328 151.145 135.936 1.00 142.58 107 LYS F O 1
ATOM 13101 N N . ARG G 3 109 ? 184.797 151.685 134.318 1.00 142.33 108 ARG F N 1
ATOM 13102 C CA . ARG G 3 109 ? 183.819 151.707 133.247 1.00 145.79 108 ARG F CA 1
ATOM 13103 C C . ARG G 3 109 ? 183.996 150.441 132.412 1.00 149.86 108 ARG F C 1
ATOM 13104 O O . ARG G 3 109 ? 184.688 149.500 132.813 1.00 145.22 108 ARG F O 1
ATOM 13112 N N . ALA G 3 110 ? 183.374 150.406 131.241 1.00 154.66 109 ALA F N 1
ATOM 13113 C CA . ALA G 3 110 ? 183.541 149.278 130.340 1.00 156.46 109 ALA F CA 1
ATOM 13114 C C . ALA G 3 110 ? 184.608 149.584 129.296 1.00 160.38 109 ALA F C 1
ATOM 13115 O O . ALA G 3 110 ? 185.001 150.734 129.088 1.00 160.52 109 ALA F O 1
ATOM 13117 N N . ASP G 3 111 ? 185.091 148.516 128.661 1.00 162.99 110 ASP F N 1
ATOM 13118 C CA . ASP G 3 111 ? 186.058 148.620 127.575 1.00 167.01 110 ASP F CA 1
ATOM 13119 C C . ASP G 3 111 ? 185.640 149.668 126.548 1.00 171.29 110 ASP F C 1
ATOM 13120 O O . ASP G 3 111 ? 184.465 149.778 126.190 1.00 174.49 110 ASP F O 1
ATOM 13125 N N . ALA G 3 112 ? 186.616 150.444 126.079 1.00 172.40 111 ALA F N 1
ATOM 13126 C CA . ALA G 3 112 ? 186.378 151.458 125.055 1.00 169.64 111 ALA F CA 1
ATOM 13127 C C . ALA G 3 112 ? 187.623 151.577 124.192 1.00 172.48 111 ALA F C 1
ATOM 13128 O O . ALA G 3 112 ? 188.716 151.817 124.714 1.00 174.80 111 ALA F O 1
ATOM 13130 N N . ALA G 3 113 ? 187.461 151.406 122.879 1.00 173.78 112 ALA F N 1
ATOM 13131 C CA . ALA G 3 113 ? 188.604 151.449 121.983 1.00 176.42 112 ALA F CA 1
ATOM 13132 C C . ALA G 3 113 ? 189.062 152.884 121.729 1.00 173.16 112 ALA F C 1
ATOM 13133 O O . ALA G 3 113 ? 188.246 153.808 121.686 1.00 167.84 112 ALA F O 1
ATOM 13135 N N . PRO G 3 114 ? 190.368 153.091 121.559 1.00 172.51 113 PRO F N 1
ATOM 13136 C CA . PRO G 3 114 ? 190.875 154.446 121.323 1.00 165.80 113 PRO F CA 1
ATOM 13137 C C . PRO G 3 114 ? 190.517 154.945 119.933 1.00 167.34 113 PRO F C 1
ATOM 13138 O O . PRO G 3 114 ? 190.647 154.223 118.942 1.00 168.89 113 PRO F O 1
ATOM 13142 N N . THR G 3 115 ? 190.063 156.193 119.865 1.00 169.09 114 THR F N 1
ATOM 13143 C CA . THR G 3 115 ? 190.042 156.924 118.603 1.00 171.40 114 THR F CA 1
ATOM 13144 C C . THR G 3 115 ? 191.466 157.367 118.293 1.00 175.30 114 THR F C 1
ATOM 13145 O O . THR G 3 115 ? 191.975 158.311 118.905 1.00 175.85 114 THR F O 1
ATOM 13149 N N . VAL G 3 116 ? 192.110 156.700 117.339 1.00 178.81 115 VAL F N 1
ATOM 13150 C CA . VAL G 3 116 ? 193.536 156.874 117.088 1.00 179.39 115 VAL F CA 1
ATOM 13151 C C . VAL G 3 116 ? 193.717 157.850 115.936 1.00 181.39 115 VAL F C 1
ATOM 13152 O O . VAL G 3 116 ? 193.118 157.683 114.866 1.00 188.24 115 VAL F O 1
ATOM 13156 N N . SER G 3 117 ? 194.545 158.867 116.154 1.00 181.27 116 SER F N 1
ATOM 13157 C CA . SER G 3 117 ? 194.861 159.860 115.141 1.00 184.47 116 SER F CA 1
ATOM 13158 C C . SER G 3 117 ? 196.368 160.060 115.069 1.00 191.26 116 SER F C 1
ATOM 13159 O O . SER G 3 117 ? 197.098 159.796 116.027 1.00 193.75 116 SER F O 1
ATOM 13162 N N . ILE G 3 118 ? 196.828 160.527 113.910 1.00 195.10 117 ILE F N 1
ATOM 13163 C CA . ILE G 3 118 ? 198.248 160.725 113.655 1.00 195.70 117 ILE F CA 1
ATOM 13164 C C . ILE G 3 118 ? 198.405 161.979 112.808 1.00 199.75 117 ILE F C 1
ATOM 13165 O O . ILE G 3 118 ? 197.521 162.339 112.025 1.00 200.65 117 ILE F O 1
ATOM 13170 N N . PHE G 3 119 ? 199.531 162.667 112.993 1.00 203.40 118 PHE F N 1
ATOM 13171 C CA . PHE G 3 119 ? 199.743 163.979 112.397 1.00 207.61 118 PHE F CA 1
ATOM 13172 C C . PHE G 3 119 ? 201.200 164.128 111.982 1.00 212.14 118 PHE F C 1
ATOM 13173 O O . PHE G 3 119 ? 202.100 163.970 112.817 1.00 212.27 118 PHE F O 1
ATOM 13181 N N . PRO G 3 120 ? 201.478 164.423 110.716 1.00 213.08 119 PRO F N 1
ATOM 13182 C CA . PRO G 3 120 ? 202.819 164.870 110.342 1.00 214.87 119 PRO F CA 1
ATOM 13183 C C . PRO G 3 120 ? 203.079 166.272 110.862 1.00 219.16 119 PRO F C 1
ATOM 13184 O O . PRO G 3 120 ? 202.131 167.029 111.123 1.00 217.48 119 PRO F O 1
ATOM 13188 N N . PRO G 3 121 ? 204.345 166.649 111.040 1.00 218.29 120 PRO F N 1
ATOM 13189 C CA . PRO G 3 121 ? 204.650 167.999 111.525 1.00 213.54 120 PRO F CA 1
ATOM 13190 C C . PRO G 3 121 ? 204.111 169.067 110.587 1.00 212.59 120 PRO F C 1
ATOM 13191 O O . PRO G 3 121 ? 203.994 168.864 109.377 1.00 213.70 120 PRO F O 1
ATOM 13195 N N . SER G 3 122 ? 203.785 170.219 111.162 1.00 210.47 121 SER F N 1
ATOM 13196 C CA . SER G 3 122 ? 203.645 171.430 110.370 1.00 211.87 121 SER F CA 1
ATOM 13197 C C . SER G 3 122 ? 205.012 171.915 109.903 1.00 213.70 121 SER F C 1
ATOM 13198 O O . SER G 3 122 ? 206.029 171.708 110.570 1.00 216.38 121 SER F O 1
ATOM 13201 N N . SER G 3 123 ? 205.030 172.560 108.733 1.00 213.24 122 SER F N 1
ATOM 13202 C CA . SER G 3 123 ? 206.293 173.000 108.150 1.00 212.71 122 SER F CA 1
ATOM 13203 C C . SER G 3 123 ? 207.012 174.011 109.033 1.00 210.56 122 SER F C 1
ATOM 13204 O O . SER G 3 123 ? 208.210 174.245 108.840 1.00 210.14 122 SER F O 1
ATOM 13207 N N . GLU G 3 124 ? 206.306 174.617 109.990 1.00 207.13 123 GLU F N 1
ATOM 13208 C CA . GLU G 3 124 ? 206.955 175.502 110.950 1.00 205.52 123 GLU F CA 1
ATOM 13209 C C . GLU G 3 124 ? 208.000 174.752 111.767 1.00 207.68 123 GLU F C 1
ATOM 13210 O O . GLU G 3 124 ? 209.063 175.297 112.084 1.00 208.42 123 GLU F O 1
ATOM 13216 N N . GLN G 3 125 ? 207.711 173.497 112.119 1.00 207.74 124 GLN F N 1
ATOM 13217 C CA . GLN G 3 125 ? 208.685 172.690 112.846 1.00 205.64 124 GLN F CA 1
ATOM 13218 C C . GLN G 3 125 ? 209.816 172.225 111.938 1.00 209.81 124 GLN F C 1
ATOM 13219 O O . GLN G 3 125 ? 210.964 172.109 112.382 1.00 210.91 124 GLN F O 1
ATOM 13225 N N . LEU G 3 126 ? 209.513 171.931 110.672 1.00 211.41 125 LEU F N 1
ATOM 13226 C CA . LEU G 3 126 ? 210.578 171.613 109.727 1.00 211.93 125 LEU F CA 1
ATOM 13227 C C . LEU G 3 126 ? 211.535 172.788 109.571 1.00 212.67 125 LEU F C 1
ATOM 13228 O O . LEU G 3 126 ? 212.758 172.608 109.583 1.00 211.51 125 LEU F O 1
ATOM 13233 N N . THR G 3 127 ? 210.998 174.004 109.446 1.00 214.67 126 THR F N 1
ATOM 13234 C CA . THR G 3 127 ? 211.847 175.188 109.399 1.00 214.70 126 THR F CA 1
ATOM 13235 C C . THR G 3 127 ? 212.587 175.422 110.710 1.00 212.91 126 THR F C 1
ATOM 13236 O O . THR G 3 127 ? 213.601 176.127 110.716 1.00 211.42 126 THR F O 1
ATOM 13240 N N . SER G 3 128 ? 212.108 174.850 111.814 1.00 211.93 127 SER F N 1
ATOM 13241 C CA . SER G 3 128 ? 212.867 174.805 113.057 1.00 210.60 127 SER F CA 1
ATOM 13242 C C . SER G 3 128 ? 213.982 173.767 113.042 1.00 211.75 127 SER F C 1
ATOM 13243 O O . SER G 3 128 ? 214.665 173.603 114.058 1.00 212.05 127 SER F O 1
ATOM 13246 N N . GLY G 3 129 ? 214.184 173.068 111.928 1.00 211.14 128 GLY F N 1
ATOM 13247 C CA . GLY G 3 129 ? 215.310 172.171 111.780 1.00 209.68 128 GLY F CA 1
ATOM 13248 C C . GLY G 3 129 ? 215.085 170.743 112.220 1.00 211.14 128 GLY F C 1
ATOM 13249 O O . GLY G 3 129 ? 216.057 169.984 112.312 1.00 210.19 128 GLY F O 1
ATOM 13250 N N . GLY G 3 130 ? 213.848 170.348 112.497 1.00 213.40 129 GLY F N 1
ATOM 13251 C CA . GLY G 3 130 ? 213.591 169.000 112.947 1.00 212.14 129 GLY F CA 1
ATOM 13252 C C . GLY G 3 130 ? 212.163 168.592 112.665 1.00 209.80 129 GLY F C 1
ATOM 13253 O O . GLY G 3 130 ? 211.429 169.278 111.951 1.00 209.70 129 GLY F O 1
ATOM 13254 N N . ALA G 3 131 ? 211.774 167.456 113.241 1.00 208.86 130 ALA F N 1
ATOM 13255 C CA . ALA G 3 131 ? 210.414 166.963 113.091 1.00 207.71 130 ALA F CA 1
ATOM 13256 C C . ALA G 3 131 ? 209.991 166.220 114.348 1.00 205.77 130 ALA F C 1
ATOM 13257 O O . ALA G 3 131 ? 210.825 165.683 115.082 1.00 205.24 130 ALA F O 1
ATOM 13259 N N . SER G 3 132 ? 208.680 166.191 114.583 1.00 206.47 131 SER F N 1
ATOM 13260 C CA . SER G 3 132 ? 208.103 165.367 115.643 1.00 204.31 131 SER F CA 1
ATOM 13261 C C . SER G 3 132 ? 206.748 164.880 115.139 1.00 206.59 131 SER F C 1
ATOM 13262 O O . SER G 3 132 ? 205.784 165.650 115.103 1.00 203.75 131 SER F O 1
ATOM 13265 N N . VAL G 3 133 ? 206.686 163.612 114.750 1.00 209.20 132 VAL F N 1
ATOM 13266 C CA . VAL G 3 133 ? 205.418 162.994 114.383 1.00 209.00 132 VAL F CA 1
ATOM 13267 C C . VAL G 3 133 ? 204.640 162.677 115.651 1.00 205.18 132 VAL F C 1
ATOM 13268 O O . VAL G 3 133 ? 205.203 162.214 116.650 1.00 203.79 132 VAL F O 1
ATOM 13272 N N . VAL G 3 134 ? 203.337 162.942 115.618 1.00 203.43 133 VAL F N 1
ATOM 13273 C CA . VAL G 3 134 ? 202.485 162.900 116.800 1.00 200.20 133 VAL F CA 1
ATOM 13274 C C . VAL G 3 134 ? 201.371 161.889 116.567 1.00 201.07 133 VAL F C 1
ATOM 13275 O O . VAL G 3 134 ? 200.840 161.780 115.456 1.00 201.91 133 VAL F O 1
ATOM 13279 N N . CYS G 3 135 ? 201.021 161.152 117.619 1.00 198.97 134 CYS F N 1
ATOM 13280 C CA . CYS G 3 135 ? 199.949 160.167 117.580 1.00 194.55 134 CYS F CA 1
ATOM 13281 C C . CYS G 3 135 ? 199.029 160.401 118.769 1.00 183.41 134 CYS F C 1
ATOM 13282 O O . CYS G 3 135 ? 199.502 160.569 119.897 1.00 182.25 134 CYS F O 1
ATOM 13285 N N . PHE G 3 136 ? 197.723 160.403 118.520 1.00 177.66 135 PHE F N 1
ATOM 13286 C CA . PHE G 3 136 ? 196.726 160.593 119.562 1.00 171.35 135 PHE F CA 1
ATOM 13287 C C . PHE G 3 136 ? 195.883 159.339 119.741 1.00 172.69 135 PHE F C 1
ATOM 13288 O O . PHE G 3 136 ? 195.602 158.613 118.784 1.00 181.03 135 PHE F O 1
ATOM 13296 N N . LEU G 3 137 ? 195.494 159.089 120.991 1.00 164.76 136 LEU F N 1
ATOM 13297 C CA . LEU G 3 137 ? 194.689 157.925 121.373 1.00 159.01 136 LEU F CA 1
ATOM 13298 C C . LEU G 3 137 ? 193.684 158.433 122.403 1.00 158.80 136 LEU F C 1
ATOM 13299 O O . LEU G 3 137 ? 193.952 158.412 123.607 1.00 163.66 136 LEU F O 1
ATOM 13304 N N . ASN G 3 138 ? 192.532 158.887 121.927 1.00 157.37 137 ASN F N 1
ATOM 13305 C CA . ASN G 3 138 ? 191.582 159.601 122.766 1.00 160.57 137 ASN F CA 1
ATOM 13306 C C . ASN G 3 138 ? 190.453 158.685 123.221 1.00 162.61 137 ASN F C 1
ATOM 13307 O O . ASN G 3 138 ? 189.954 157.860 122.451 1.00 165.49 137 ASN F O 1
ATOM 13312 N N . ASN G 3 139 ? 190.064 158.843 124.487 1.00 158.38 138 ASN F N 1
ATOM 13313 C CA . ASN G 3 139 ? 188.859 158.234 125.050 1.00 151.75 138 ASN F CA 1
ATOM 13314 C C . ASN G 3 139 ? 188.885 156.707 124.960 1.00 154.19 138 ASN F C 1
ATOM 13315 O O . ASN G 3 139 ? 187.916 156.070 124.543 1.00 163.34 138 ASN F O 1
ATOM 13320 N N . PHE G 3 140 ? 190.006 156.115 125.360 1.00 153.52 139 PHE F N 1
ATOM 13321 C CA . PHE G 3 140 ? 190.096 154.671 125.516 1.00 157.66 139 PHE F CA 1
ATOM 13322 C C . PHE G 3 140 ? 189.939 154.279 126.984 1.00 157.07 139 PHE F C 1
ATOM 13323 O O . PHE G 3 140 ? 189.977 155.115 127.889 1.00 157.32 139 PHE F O 1
ATOM 13331 N N . TYR G 3 141 ? 189.749 152.975 127.209 1.00 158.22 140 TYR F N 1
ATOM 13332 C CA . TYR G 3 141 ? 189.762 152.378 128.539 1.00 155.48 140 TYR F CA 1
ATOM 13333 C C . TYR G 3 141 ? 190.046 150.895 128.392 1.00 160.81 140 TYR F C 1
ATOM 13334 O O . TYR G 3 141 ? 189.504 150.274 127.468 1.00 167.98 140 TYR F O 1
ATOM 13343 N N . PRO G 3 142 ? 190.850 150.281 129.277 1.00 157.76 141 PRO F N 1
ATOM 13344 C CA . PRO G 3 142 ? 191.530 150.827 130.465 1.00 160.15 141 PRO F CA 1
ATOM 13345 C C . PRO G 3 142 ? 192.726 151.723 130.156 1.00 165.47 141 PRO F C 1
ATOM 13346 O O . PRO G 3 142 ? 193.038 151.990 129.001 1.00 169.38 141 PRO F O 1
ATOM 13350 N N . LYS G 3 143 ? 193.409 152.198 131.203 1.00 160.74 142 LYS F N 1
ATOM 13351 C CA . LYS G 3 143 ? 194.594 153.028 131.015 1.00 160.14 142 LYS F CA 1
ATOM 13352 C C . LYS G 3 143 ? 195.714 152.276 130.313 1.00 170.39 142 LYS F C 1
ATOM 13353 O O . LYS G 3 143 ? 196.499 152.884 129.576 1.00 172.07 142 LYS F O 1
ATOM 13359 N N . ASP G 3 144 ? 195.808 150.966 130.520 1.00 173.36 143 ASP F N 1
ATOM 13360 C CA . ASP G 3 144 ? 196.960 150.218 130.035 1.00 177.55 143 ASP F CA 1
ATOM 13361 C C . ASP G 3 144 ? 196.886 150.090 128.520 1.00 180.85 143 ASP F C 1
ATOM 13362 O O . ASP G 3 144 ? 195.929 149.527 127.980 1.00 180.52 143 ASP F O 1
ATOM 13367 N N . ILE G 3 145 ? 197.899 150.614 127.838 1.00 183.71 144 ILE F N 1
ATOM 13368 C CA . ILE G 3 145 ? 197.916 150.669 126.381 1.00 186.47 144 ILE F CA 1
ATOM 13369 C C . ILE G 3 145 ? 199.367 150.719 125.928 1.00 192.70 144 ILE F C 1
ATOM 13370 O O . ILE G 3 145 ? 200.218 151.321 126.591 1.00 192.08 144 ILE F O 1
ATOM 13375 N N . ASN G 3 146 ? 199.653 150.066 124.807 1.00 199.58 145 ASN F N 1
ATOM 13376 C CA . ASN G 3 146 ? 200.961 150.120 124.169 1.00 204.95 145 ASN F CA 1
ATOM 13377 C C . ASN G 3 146 ? 200.875 150.910 122.871 1.00 207.09 145 ASN F C 1
ATOM 13378 O O . ASN G 3 146 ? 199.972 150.685 122.059 1.00 207.19 145 ASN F O 1
ATOM 13383 N N . VAL G 3 147 ? 201.813 151.835 122.684 1.00 205.87 146 VAL F N 1
ATOM 13384 C CA . VAL G 3 147 ? 201.964 152.563 121.432 1.00 203.90 146 VAL F CA 1
ATOM 13385 C C . VAL G 3 147 ? 203.326 152.226 120.845 1.00 206.82 146 VAL F C 1
ATOM 13386 O O . VAL G 3 147 ? 204.300 151.993 121.570 1.00 206.50 146 VAL F O 1
ATOM 13390 N N . LYS G 3 148 ? 203.384 152.185 119.518 1.00 209.70 147 LYS F N 1
ATOM 13391 C CA . LYS G 3 148 ? 204.408 151.418 118.818 1.00 213.54 147 LYS F CA 1
ATOM 13392 C C . LYS G 3 148 ? 204.611 152.040 117.447 1.00 213.93 147 LYS F C 1
ATOM 13393 O O . LYS G 3 148 ? 203.664 152.131 116.661 1.00 213.07 147 LYS F O 1
ATOM 13399 N N . TRP G 3 149 ? 205.842 152.458 117.162 1.00 213.68 148 TRP F N 1
ATOM 13400 C CA . TRP G 3 149 ? 206.138 153.417 116.105 1.00 212.02 148 TRP F CA 1
ATOM 13401 C C . TRP G 3 149 ? 207.009 152.753 115.050 1.00 218.19 148 TRP F C 1
ATOM 13402 O O . TRP G 3 149 ? 208.126 152.320 115.350 1.00 221.67 148 TRP F O 1
ATOM 13413 N N . LYS G 3 150 ? 206.501 152.678 113.823 1.00 218.42 149 LYS F N 1
ATOM 13414 C CA . LYS G 3 150 ? 207.255 152.153 112.695 1.00 219.85 149 LYS F CA 1
ATOM 13415 C C . LYS G 3 150 ? 207.330 153.220 111.614 1.00 219.78 149 LYS F C 1
ATOM 13416 O O . LYS G 3 150 ? 206.378 153.981 111.411 1.00 216.71 149 LYS F O 1
ATOM 13422 N N . ILE G 3 151 ? 208.464 153.266 110.916 1.00 222.47 150 ILE F N 1
ATOM 13423 C CA . ILE G 3 151 ? 208.802 154.388 110.047 1.00 223.09 150 ILE F CA 1
ATOM 13424 C C . ILE G 3 151 ? 209.418 153.831 108.773 1.00 226.85 150 ILE F C 1
ATOM 13425 O O . ILE G 3 151 ? 210.599 153.467 108.754 1.00 229.54 150 ILE F O 1
ATOM 13430 N N . ASP G 3 152 ? 208.629 153.780 107.701 1.00 226.02 151 ASP F N 1
ATOM 13431 C CA . ASP G 3 152 ? 208.963 153.008 106.506 1.00 226.02 151 ASP F CA 1
ATOM 13432 C C . ASP G 3 152 ? 209.434 151.605 106.896 1.00 225.58 151 ASP F C 1
ATOM 13433 O O . ASP G 3 152 ? 210.604 151.242 106.775 1.00 225.66 151 ASP F O 1
ATOM 13438 N N . GLY G 3 153 ? 208.470 150.822 107.372 1.00 224.14 152 GLY F N 1
ATOM 13439 C CA . GLY G 3 153 ? 208.725 149.444 107.740 1.00 225.01 152 GLY F CA 1
ATOM 13440 C C . GLY G 3 153 ? 209.422 149.294 109.078 1.00 226.72 152 GLY F C 1
ATOM 13441 O O . GLY G 3 153 ? 208.882 148.667 109.994 1.00 225.69 152 GLY F O 1
ATOM 13442 N N . SER G 3 154 ? 210.618 149.864 109.205 1.00 227.38 153 SER F N 1
ATOM 13443 C CA . SER G 3 154 ? 211.376 149.743 110.444 1.00 227.67 153 SER F CA 1
ATOM 13444 C C . SER G 3 154 ? 210.730 150.552 111.563 1.00 227.49 153 SER F C 1
ATOM 13445 O O . SER G 3 154 ? 210.247 151.668 111.349 1.00 226.18 153 SER F O 1
ATOM 13448 N N . GLU G 3 155 ? 210.726 149.979 112.764 1.00 228.08 154 GLU F N 1
ATOM 13449 C CA . GLU G 3 155 ? 210.497 150.753 113.975 1.00 227.76 154 GLU F CA 1
ATOM 13450 C C . GLU G 3 155 ? 211.648 151.719 114.241 1.00 230.63 154 GLU F C 1
ATOM 13451 O O . GLU G 3 155 ? 212.809 151.438 113.931 1.00 232.68 154 GLU F O 1
ATOM 13457 N N . ARG G 3 156 ? 211.313 152.869 114.832 1.00 231.04 155 ARG F N 1
ATOM 13458 C CA . ARG G 3 156 ? 212.294 153.887 115.204 1.00 230.61 155 ARG F CA 1
ATOM 13459 C C . ARG G 3 156 ? 211.905 154.500 116.554 1.00 226.84 155 ARG F C 1
ATOM 13460 O O . ARG G 3 156 ? 211.740 155.706 116.706 1.00 222.32 155 ARG F O 1
ATOM 13468 N N . GLN G 3 157 ? 211.750 153.633 117.558 1.00 226.81 156 GLN F N 1
ATOM 13469 C CA . GLN G 3 157 ? 211.281 154.019 118.886 1.00 225.29 156 GLN F CA 1
ATOM 13470 C C . GLN G 3 157 ? 212.223 154.965 119.626 1.00 223.96 156 GLN F C 1
ATOM 13471 O O . GLN G 3 157 ? 211.874 155.413 120.725 1.00 221.34 156 GLN F O 1
ATOM 13477 N N . ASN G 3 158 ? 213.399 155.268 119.070 1.00 225.11 157 ASN F N 1
ATOM 13478 C CA . ASN G 3 158 ? 214.430 156.002 119.801 1.00 222.23 157 ASN F CA 1
ATOM 13479 C C . ASN G 3 158 ? 213.966 157.358 120.325 1.00 216.57 157 ASN F C 1
ATOM 13480 O O . ASN G 3 158 ? 214.538 157.855 121.300 1.00 212.88 157 ASN F O 1
ATOM 13485 N N . GLY G 3 159 ? 212.952 157.967 119.716 1.00 213.61 158 GLY F N 1
ATOM 13486 C CA . GLY G 3 159 ? 212.522 159.286 120.143 1.00 208.12 158 GLY F CA 1
ATOM 13487 C C . GLY G 3 159 ? 211.080 159.364 120.601 1.00 206.98 158 GLY F C 1
ATOM 13488 O O . GLY G 3 159 ? 210.470 160.438 120.567 1.00 204.16 158 GLY F O 1
ATOM 13489 N N . VAL G 3 160 ? 210.519 158.232 121.028 1.00 207.18 159 VAL F N 1
ATOM 13490 C CA . VAL G 3 160 ? 209.112 158.183 121.404 1.00 202.78 159 VAL F CA 1
ATOM 13491 C C . VAL G 3 160 ? 208.891 158.924 122.717 1.00 197.59 159 VAL F C 1
ATOM 13492 O O . VAL G 3 160 ? 209.695 158.826 123.655 1.00 195.61 159 VAL F O 1
ATOM 13496 N N . LEU G 3 161 ? 207.792 159.674 122.786 1.00 193.50 160 LEU F N 1
ATOM 13497 C CA . LEU G 3 161 ? 207.410 160.440 123.963 1.00 188.03 160 LEU F CA 1
ATOM 13498 C C . LEU G 3 161 ? 205.930 160.204 124.226 1.00 185.16 160 LEU F C 1
ATOM 13499 O O . LEU G 3 161 ? 205.122 160.219 123.294 1.00 187.06 160 LEU F O 1
ATOM 13504 N N . ASN G 3 162 ? 205.572 159.996 125.491 1.00 178.95 161 ASN F N 1
ATOM 13505 C CA . ASN G 3 162 ? 204.221 159.587 125.847 1.00 172.77 161 ASN F CA 1
ATOM 13506 C C . ASN G 3 162 ? 203.705 160.390 127.031 1.00 165.85 161 ASN F C 1
ATOM 13507 O O . ASN G 3 162 ? 204.439 160.641 127.991 1.00 166.77 161 ASN F O 1
ATOM 13512 N N . SER G 3 163 ? 202.434 160.783 126.960 1.00 158.39 162 SER F N 1
ATOM 13513 C CA . SER G 3 163 ? 201.762 161.469 128.058 1.00 152.55 162 SER F CA 1
ATOM 13514 C C . SER G 3 163 ? 200.314 161.009 128.121 1.00 152.36 162 SER F C 1
ATOM 13515 O O . SER G 3 163 ? 199.566 161.188 127.156 1.00 157.29 162 SER F O 1
ATOM 13518 N N . TRP G 3 164 ? 199.918 160.430 129.252 1.00 148.41 163 TRP F N 1
ATOM 13519 C CA . TRP G 3 164 ? 198.535 160.034 129.470 1.00 145.41 163 TRP F CA 1
ATOM 13520 C C . TRP G 3 164 ? 197.791 161.150 130.188 1.00 145.09 163 TRP F C 1
ATOM 13521 O O . TRP G 3 164 ? 198.371 161.892 130.984 1.00 151.48 163 TRP F O 1
ATOM 13532 N N . THR G 3 165 ? 196.497 161.265 129.906 1.00 142.54 164 THR F N 1
ATOM 13533 C CA . THR G 3 165 ? 195.644 162.001 130.823 1.00 144.31 164 THR F CA 1
ATOM 13534 C C . THR G 3 165 ? 195.273 161.126 132.020 1.00 147.53 164 THR F C 1
ATOM 13535 O O . THR G 3 165 ? 195.561 159.928 132.064 1.00 146.60 164 THR F O 1
ATOM 13539 N N . ASP G 3 166 ? 194.623 161.744 133.002 1.00 149.75 165 ASP F N 1
ATOM 13540 C CA . ASP G 3 166 ? 193.864 161.016 134.011 1.00 149.22 165 ASP F CA 1
ATOM 13541 C C . ASP G 3 166 ? 192.515 160.591 133.432 1.00 151.96 165 ASP F C 1
ATOM 13542 O O . ASP G 3 166 ? 192.248 160.738 132.236 1.00 159.04 165 ASP F O 1
ATOM 13547 N N . GLN G 3 167 ? 191.642 160.058 134.283 1.00 145.96 166 GLN F N 1
ATOM 13548 C CA . GLN G 3 167 ? 190.262 159.804 133.888 1.00 147.33 166 GLN F CA 1
ATOM 13549 C C . GLN G 3 167 ? 189.511 161.125 133.782 1.00 153.57 166 GLN F C 1
ATOM 13550 O O . GLN G 3 167 ? 189.435 161.881 134.755 1.00 153.04 166 GLN F O 1
ATOM 13556 N N . ASP G 3 168 ? 188.956 161.404 132.604 1.00 157.37 167 ASP F N 1
ATOM 13557 C CA . ASP G 3 168 ? 188.559 162.766 132.268 1.00 161.32 167 ASP F CA 1
ATOM 13558 C C . ASP G 3 168 ? 187.292 163.217 132.987 1.00 159.57 167 ASP F C 1
ATOM 13559 O O . ASP G 3 168 ? 186.870 164.363 132.792 1.00 157.91 167 ASP F O 1
ATOM 13564 N N . SER G 3 169 ? 186.682 162.348 133.796 1.00 156.92 168 SER F N 1
ATOM 13565 C CA . SER G 3 169 ? 185.465 162.636 134.552 1.00 158.12 168 SER F CA 1
ATOM 13566 C C . SER G 3 169 ? 184.288 163.072 133.685 1.00 163.06 168 SER F C 1
ATOM 13567 O O . SER G 3 169 ? 183.208 163.367 134.207 1.00 161.08 168 SER F O 1
ATOM 13570 N N . LYS G 3 170 ? 184.477 163.120 132.366 1.00 166.82 169 LYS F N 1
ATOM 13571 C CA . LYS G 3 170 ? 183.341 163.174 131.453 1.00 165.12 169 LYS F CA 1
ATOM 13572 C C . LYS G 3 170 ? 182.699 161.801 131.312 1.00 162.63 169 LYS F C 1
ATOM 13573 O O . LYS G 3 170 ? 181.481 161.654 131.460 1.00 163.63 169 LYS F O 1
ATOM 13579 N N . ASP G 3 171 ? 183.512 160.783 131.032 1.00 160.18 170 ASP F N 1
ATOM 13580 C CA . ASP G 3 171 ? 183.036 159.408 130.974 1.00 159.50 170 ASP F CA 1
ATOM 13581 C C . ASP G 3 171 ? 184.036 158.424 131.570 1.00 158.47 170 ASP F C 1
ATOM 13582 O O . ASP G 3 171 ? 183.849 157.210 131.419 1.00 156.85 170 ASP F O 1
ATOM 13587 N N . SER G 3 172 ? 185.096 158.913 132.215 1.00 157.33 171 SER F N 1
ATOM 13588 C CA . SER G 3 172 ? 186.131 158.098 132.850 1.00 155.22 171 SER F CA 1
ATOM 13589 C C . SER G 3 172 ? 186.888 157.230 131.853 1.00 152.84 171 SER F C 1
ATOM 13590 O O . SER G 3 172 ? 187.501 156.230 132.239 1.00 147.19 171 SER F O 1
ATOM 13593 N N . THR G 3 173 ? 186.864 157.591 130.574 1.00 155.75 172 THR F N 1
ATOM 13594 C CA . THR G 3 173 ? 187.900 157.143 129.659 1.00 155.36 172 THR F CA 1
ATOM 13595 C C . THR G 3 173 ? 189.214 157.867 129.931 1.00 154.84 172 THR F C 1
ATOM 13596 O O . THR G 3 173 ? 189.250 158.978 130.468 1.00 151.85 172 THR F O 1
ATOM 13600 N N . TYR G 3 174 ? 190.305 157.216 129.547 1.00 155.62 173 TYR F N 1
ATOM 13601 C CA . TYR G 3 174 ? 191.614 157.842 129.472 1.00 153.41 173 TYR F CA 1
ATOM 13602 C C . TYR G 3 174 ? 191.855 158.418 128.082 1.00 157.22 173 TYR F C 1
ATOM 13603 O O . TYR G 3 174 ? 191.175 158.078 127.114 1.00 163.62 173 TYR F O 1
ATOM 13612 N N . SER G 3 175 ? 192.853 159.290 127.991 1.00 156.66 174 SER F N 1
ATOM 13613 C CA . SER G 3 175 ? 193.424 159.683 126.713 1.00 156.58 174 SER F CA 1
ATOM 13614 C C . SER G 3 175 ? 194.939 159.570 126.790 1.00 157.24 174 SER F C 1
ATOM 13615 O O . SER G 3 175 ? 195.523 159.442 127.870 1.00 159.80 174 SER F O 1
ATOM 13618 N N . MET G 3 176 ? 195.576 159.615 125.625 1.00 155.22 175 MET F N 1
ATOM 13619 C CA . MET G 3 176 ? 197.024 159.540 125.551 1.00 152.93 175 MET F CA 1
ATOM 13620 C C . MET G 3 176 ? 197.477 160.240 124.281 1.00 155.41 175 MET F C 1
ATOM 13621 O O . MET G 3 176 ? 196.768 160.243 123.272 1.00 166.53 175 MET F O 1
ATOM 13626 N N . SER G 3 177 ? 198.660 160.840 124.340 1.00 155.20 176 SER F N 1
ATOM 13627 C CA . SER G 3 177 ? 199.369 161.281 123.152 1.00 161.97 176 SER F CA 1
ATOM 13628 C C . SER G 3 177 ? 200.728 160.602 123.085 1.00 167.75 176 SER F C 1
ATOM 13629 O O . SER G 3 177 ? 201.355 160.322 124.111 1.00 166.22 176 SER F O 1
ATOM 13632 N N . SER G 3 178 ? 201.176 160.337 121.863 1.00 177.84 177 SER F N 1
ATOM 13633 C CA . SER G 3 178 ? 202.510 159.815 121.620 1.00 184.38 177 SER F CA 1
ATOM 13634 C C . SER G 3 178 ? 203.188 160.653 120.550 1.00 190.34 177 SER F C 1
ATOM 13635 O O . SER G 3 178 ? 202.551 161.071 119.579 1.00 192.85 177 SER F O 1
ATOM 13638 N N . THR G 3 179 ? 204.483 160.899 120.736 1.00 192.25 178 THR F N 1
ATOM 13639 C CA . THR G 3 179 ? 205.259 161.693 119.795 1.00 194.51 178 THR F CA 1
ATOM 13640 C C . THR G 3 179 ? 206.604 161.020 119.580 1.00 197.78 178 THR F C 1
ATOM 13641 O O . THR G 3 179 ? 207.257 160.610 120.544 1.00 193.73 178 THR F O 1
ATOM 13645 N N . LEU G 3 180 ? 207.014 160.914 118.319 1.00 204.94 179 LEU F N 1
ATOM 13646 C CA . LEU G 3 180 ? 208.367 160.520 117.942 1.00 206.87 179 LEU F CA 1
ATOM 13647 C C . LEU G 3 180 ? 209.040 161.726 117.299 1.00 207.78 179 LEU F C 1
ATOM 13648 O O . LEU G 3 180 ? 208.645 162.158 116.211 1.00 206.06 179 LEU F O 1
ATOM 13653 N N . THR G 3 181 ? 210.052 162.268 117.970 1.00 209.24 180 THR F N 1
ATOM 13654 C CA . THR G 3 181 ? 210.795 163.405 117.451 1.00 209.97 180 THR F CA 1
ATOM 13655 C C . THR 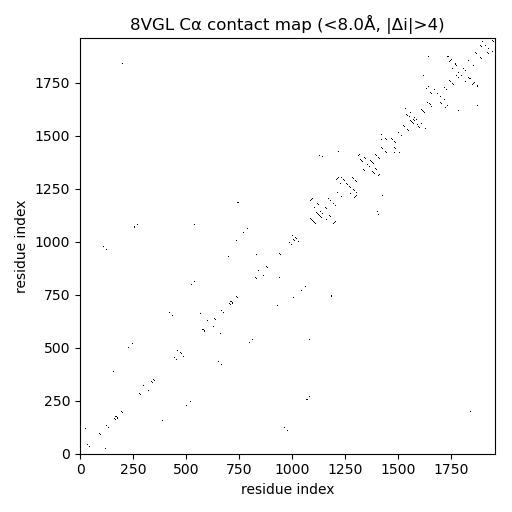G 3 181 ? 211.981 162.932 116.620 1.00 211.72 180 THR F C 1
ATOM 13656 O O . THR G 3 181 ? 212.692 161.998 117.003 1.00 209.85 180 THR F O 1
ATOM 13660 N N . LEU G 3 182 ? 212.188 163.586 115.478 1.00 211.67 181 LEU F N 1
ATOM 13661 C CA . LEU G 3 182 ? 213.195 163.175 114.513 1.00 213.39 181 LEU F CA 1
ATOM 13662 C C . LEU G 3 182 ? 213.916 164.409 113.993 1.00 216.64 181 LEU F C 1
ATOM 13663 O O . LEU G 3 182 ? 213.406 165.530 114.065 1.00 214.32 181 LEU F O 1
ATOM 13668 N N . THR G 3 183 ? 215.115 164.190 113.461 1.00 221.62 182 THR F N 1
ATOM 13669 C CA . THR G 3 183 ? 215.857 165.266 112.825 1.00 222.15 182 THR F CA 1
ATOM 13670 C C . THR G 3 183 ? 215.179 165.705 111.529 1.00 222.33 182 THR F C 1
ATOM 13671 O O . THR G 3 183 ? 214.299 165.028 110.990 1.00 225.37 182 THR F O 1
ATOM 13675 N N . LYS G 3 184 ? 215.595 166.881 111.049 1.00 219.18 183 LYS F N 1
ATOM 13676 C CA . LYS G 3 184 ? 215.169 167.397 109.750 1.00 218.19 183 LYS F CA 1
ATOM 13677 C C . LYS G 3 184 ? 215.204 166.336 108.657 1.00 222.41 183 LYS F C 1
ATOM 13678 O O . LYS G 3 184 ? 214.227 166.146 107.925 1.00 221.58 183 LYS F O 1
ATOM 13684 N N . ASP G 3 185 ? 216.330 165.631 108.533 1.00 225.51 184 ASP F N 1
ATOM 13685 C CA . ASP G 3 185 ? 216.500 164.706 107.418 1.00 229.46 184 ASP F CA 1
ATOM 13686 C C . ASP G 3 185 ? 215.837 163.360 107.682 1.00 232.43 184 ASP F C 1
ATOM 13687 O O . ASP G 3 185 ? 215.280 162.755 106.760 1.00 233.60 184 ASP F O 1
ATOM 13692 N N . GLU G 3 186 ? 215.861 162.882 108.929 1.00 230.86 185 GLU F N 1
ATOM 13693 C CA . GLU G 3 186 ? 215.156 161.648 109.266 1.00 230.65 185 GLU F CA 1
ATOM 13694 C C . GLU G 3 186 ? 213.660 161.734 108.995 1.00 230.19 185 GLU F C 1
ATOM 13695 O O . GLU G 3 186 ? 212.986 160.699 108.961 1.00 229.74 185 GLU F O 1
ATOM 13701 N N . TYR G 3 187 ? 213.127 162.939 108.807 1.00 229.65 186 TYR F N 1
ATOM 13702 C CA . TYR G 3 187 ? 211.784 163.132 108.270 1.00 227.41 186 TYR F CA 1
ATOM 13703 C C . TYR G 3 187 ? 211.755 163.158 106.742 1.00 230.38 186 TYR F C 1
ATOM 13704 O O . TYR G 3 187 ? 211.038 162.372 106.115 1.00 232.07 186 TYR F O 1
ATOM 13713 N N . GLU G 3 188 ? 212.533 164.056 106.135 1.00 230.81 187 GLU F N 1
ATOM 13714 C CA . GLU G 3 188 ? 212.362 164.369 104.721 1.00 231.03 187 GLU F CA 1
ATOM 13715 C C . GLU G 3 188 ? 212.805 163.261 103.771 1.00 233.49 187 GLU F C 1
ATOM 13716 O O . GLU G 3 188 ? 212.420 163.297 102.597 1.00 235.05 187 GLU F O 1
ATOM 13722 N N . ARG G 3 189 ? 213.592 162.282 104.218 1.00 233.00 188 ARG F N 1
ATOM 13723 C CA . ARG G 3 189 ? 213.928 161.161 103.349 1.00 233.75 188 ARG F CA 1
ATOM 13724 C C . ARG G 3 189 ? 213.133 159.899 103.675 1.00 233.91 188 ARG F C 1
ATOM 13725 O O . ARG G 3 189 ? 213.514 158.807 103.241 1.00 235.37 188 ARG F O 1
ATOM 13733 N N . HIS G 3 190 ? 212.041 160.024 104.426 1.00 232.50 189 HIS F N 1
ATOM 13734 C CA . HIS G 3 190 ? 211.138 158.909 104.668 1.00 230.45 189 HIS F CA 1
ATOM 13735 C C . HIS G 3 190 ? 209.703 159.337 104.400 1.00 228.32 189 HIS F C 1
ATOM 13736 O O . HIS G 3 190 ? 209.344 160.507 104.559 1.00 226.10 189 HIS F O 1
ATOM 13743 N N . ASN G 3 191 ? 208.885 158.368 103.990 1.00 229.04 190 ASN F N 1
ATOM 13744 C CA . ASN G 3 191 ? 207.578 158.633 103.402 1.00 227.10 190 ASN F CA 1
ATOM 13745 C C . ASN G 3 191 ? 206.422 158.174 104.277 1.00 225.16 190 ASN F C 1
ATOM 13746 O O . ASN G 3 191 ? 205.468 158.927 104.481 1.00 223.43 190 ASN F O 1
ATOM 13751 N N . SER G 3 192 ? 206.480 156.956 104.805 1.00 225.67 191 SER F N 1
ATOM 13752 C CA . SER G 3 192 ? 205.361 156.354 105.516 1.00 222.31 191 SER F CA 1
ATOM 13753 C C . SER G 3 192 ? 205.675 156.252 107.001 1.00 222.85 191 SER F C 1
ATOM 13754 O O . SER G 3 192 ? 206.775 155.841 107.384 1.00 223.87 191 SER F O 1
ATOM 13757 N N . TYR G 3 193 ? 204.701 156.626 107.828 1.00 218.65 192 TYR F N 1
ATOM 13758 C CA . TYR G 3 193 ? 204.868 156.736 109.269 1.00 215.01 192 TYR F CA 1
ATOM 13759 C C . TYR G 3 193 ? 203.649 156.095 109.909 1.00 213.91 192 TYR F C 1
ATOM 13760 O O . TYR G 3 193 ? 202.535 156.240 109.400 1.00 212.98 192 TYR F O 1
ATOM 13769 N N . THR G 3 194 ? 203.850 155.397 111.024 1.00 214.82 193 THR F N 1
ATOM 13770 C CA . THR G 3 194 ? 202.729 154.762 111.701 1.00 214.44 193 THR F CA 1
ATOM 13771 C C . THR G 3 194 ? 202.997 154.672 113.195 1.00 213.00 193 THR F C 1
ATOM 13772 O O . THR G 3 194 ? 204.120 154.384 113.616 1.00 213.12 193 THR F O 1
ATOM 13776 N N . CYS G 3 195 ? 201.952 154.907 113.987 1.00 210.76 194 CYS F N 1
ATOM 13777 C CA . CYS G 3 195 ? 201.896 154.463 115.375 1.00 209.03 194 CYS F CA 1
ATOM 13778 C C . CYS G 3 195 ? 200.976 153.249 115.449 1.00 210.31 194 CYS F C 1
ATOM 13779 O O . CYS G 3 195 ? 199.760 153.368 115.266 1.00 210.33 194 CYS F O 1
ATOM 13782 N N . GLU G 3 196 ? 201.559 152.079 115.713 1.00 212.04 195 GLU F N 1
ATOM 13783 C CA . GLU G 3 196 ? 200.815 150.819 115.732 1.00 215.60 195 GLU F CA 1
ATOM 13784 C C . GLU G 3 196 ? 200.042 150.677 117.045 1.00 218.76 195 GLU F C 1
ATOM 13785 O O . GLU G 3 196 ? 200.281 149.785 117.859 1.00 218.59 195 GLU F O 1
ATOM 13791 N N . ALA G 3 197 ? 199.103 151.602 117.239 1.00 217.95 196 ALA F N 1
ATOM 13792 C CA . ALA G 3 197 ? 198.338 151.693 118.476 1.00 212.21 196 ALA F CA 1
ATOM 13793 C C . ALA G 3 197 ? 197.580 150.404 118.758 1.00 214.51 196 ALA F C 1
ATOM 13794 O O . ALA G 3 197 ? 196.568 150.118 118.113 1.00 214.75 196 ALA F O 1
ATOM 13796 N N . THR G 3 198 ? 198.050 149.638 119.737 1.00 213.69 197 THR F N 1
ATOM 13797 C CA . THR G 3 198 ? 197.391 148.418 120.177 1.00 212.84 197 THR F CA 1
ATOM 13798 C C . THR G 3 198 ? 196.842 148.614 121.582 1.00 209.32 197 THR F C 1
ATOM 13799 O O . THR G 3 198 ? 197.472 149.264 122.422 1.00 207.55 197 THR F O 1
ATOM 13803 N N . HIS G 3 199 ? 195.654 148.067 121.830 1.00 207.11 198 HIS F N 1
ATOM 13804 C CA . HIS G 3 199 ? 194.900 148.399 123.026 1.00 198.90 198 HIS F CA 1
ATOM 13805 C C . HIS G 3 199 ? 194.203 147.144 123.534 1.00 198.36 198 HIS F C 1
ATOM 13806 O O . HIS G 3 199 ? 194.037 146.163 122.804 1.00 204.80 198 HIS F O 1
ATOM 13813 N N . LYS G 3 200 ? 193.807 147.183 124.810 1.00 191.59 199 LYS F N 1
ATOM 13814 C CA . LYS G 3 200 ? 193.139 146.041 125.429 1.00 191.18 199 LYS F CA 1
ATOM 13815 C C . LYS G 3 200 ? 191.838 145.679 124.719 1.00 190.01 199 LYS F C 1
ATOM 13816 O O . LYS G 3 200 ? 191.408 144.520 124.768 1.00 185.51 199 LYS F O 1
ATOM 13822 N N . THR G 3 201 ? 191.202 146.642 124.052 1.00 191.38 200 THR F N 1
ATOM 13823 C CA . THR G 3 201 ? 190.003 146.367 123.269 1.00 191.46 200 THR F CA 1
ATOM 13824 C C . THR G 3 201 ? 190.301 145.854 121.868 1.00 200.05 200 THR F C 1
ATOM 13825 O O . THR G 3 201 ? 189.371 145.428 121.174 1.00 197.57 200 THR F O 1
ATOM 13829 N N . SER G 3 202 ? 191.564 145.880 121.434 1.00 207.64 201 SER F N 1
ATOM 13830 C CA . SER G 3 202 ? 191.895 145.848 120.008 1.00 214.68 201 SER F CA 1
ATOM 13831 C C . SER G 3 202 ? 193.281 145.212 119.868 1.00 221.19 201 SER F C 1
ATOM 13832 O O . SER G 3 202 ? 194.289 145.883 119.635 1.00 223.95 201 SER F O 1
ATOM 13835 N N . THR G 3 203 ? 193.322 143.886 120.024 1.00 222.51 202 THR F N 1
ATOM 13836 C CA . THR G 3 203 ? 194.572 143.159 119.828 1.00 225.04 202 THR F CA 1
ATOM 13837 C C . THR G 3 203 ? 195.085 143.300 118.401 1.00 227.99 202 THR F C 1
ATOM 13838 O O . THR G 3 203 ? 196.297 143.227 118.168 1.00 225.68 202 THR F O 1
ATOM 13842 N N . SER G 3 204 ? 194.192 143.492 117.442 1.00 229.13 203 SER F N 1
ATOM 13843 C CA . SER G 3 204 ? 194.562 144.097 116.169 1.00 227.67 203 SER F CA 1
ATOM 13844 C C . SER G 3 204 ? 194.822 145.584 116.367 1.00 227.24 203 SER F C 1
ATOM 13845 O O . SER G 3 204 ? 193.879 146.327 116.670 1.00 226.40 203 SER F O 1
ATOM 13848 N N . PRO G 3 205 ? 196.058 146.062 116.222 1.00 223.52 204 PRO F N 1
ATOM 13849 C CA . PRO G 3 205 ? 196.316 147.496 116.397 1.00 219.72 204 PRO F CA 1
ATOM 13850 C C . PRO G 3 205 ? 195.604 148.334 115.345 1.00 218.01 204 PRO F C 1
ATOM 13851 O O . PRO G 3 205 ? 195.361 147.891 114.221 1.00 217.96 204 PRO F O 1
ATOM 13855 N N . ILE G 3 206 ? 195.269 149.569 115.731 1.00 217.32 205 ILE F N 1
ATOM 13856 C CA . ILE G 3 206 ? 194.570 150.476 114.828 1.00 217.36 205 ILE F CA 1
ATOM 13857 C C . ILE G 3 206 ? 195.490 151.006 113.734 1.00 217.83 205 ILE F C 1
ATOM 13858 O O . ILE G 3 206 ? 195.006 151.417 112.672 1.00 218.41 205 ILE F O 1
ATOM 13863 N N . VAL G 3 207 ? 196.807 151.002 113.970 1.00 215.64 206 VAL F N 1
ATOM 13864 C CA . VAL G 3 207 ? 197.857 151.309 112.994 1.00 213.62 206 VAL F CA 1
ATOM 13865 C C . VAL G 3 207 ? 197.521 152.533 112.144 1.00 212.17 206 VAL F C 1
ATOM 13866 O O . VAL G 3 207 ? 197.836 152.577 110.949 1.00 212.16 206 VAL F O 1
ATOM 13870 N N . LYS G 3 208 ? 196.892 153.536 112.755 1.00 210.84 207 LYS F N 1
ATOM 13871 C CA . LYS G 3 208 ? 196.638 154.793 112.061 1.00 208.32 207 LYS F CA 1
ATOM 13872 C C . LYS G 3 208 ? 197.951 155.423 111.612 1.00 210.94 207 LYS F C 1
ATOM 13873 O O . LYS G 3 208 ? 198.912 155.507 112.384 1.00 210.45 207 LYS F O 1
ATOM 13879 N N . SER G 3 209 ? 197.987 155.869 110.359 1.00 210.89 208 SER F N 1
ATOM 13880 C CA . SER G 3 209 ? 199.244 156.093 109.661 1.00 212.15 208 SER F CA 1
ATOM 13881 C C . SER G 3 209 ? 199.049 157.160 108.594 1.00 212.87 208 SER F C 1
ATOM 13882 O O . SER G 3 209 ? 197.924 157.543 108.264 1.00 211.24 208 SER F O 1
ATOM 13885 N N . PHE G 3 210 ? 200.169 157.642 108.058 1.00 213.35 209 PHE F N 1
ATOM 13886 C CA . PHE G 3 210 ? 200.130 158.607 106.971 1.00 212.56 209 PHE F CA 1
ATOM 13887 C C . PHE G 3 210 ? 201.339 158.406 106.074 1.00 215.58 209 PHE F C 1
ATOM 13888 O O . PHE G 3 210 ? 202.320 157.758 106.449 1.00 215.71 209 PHE F O 1
ATOM 13896 N N . ASN G 3 211 ? 201.254 158.977 104.877 1.00 217.62 210 ASN F N 1
ATOM 13897 C CA . ASN G 3 211 ? 202.374 159.064 103.957 1.00 220.92 210 ASN F CA 1
ATOM 13898 C C . ASN G 3 211 ? 202.755 160.524 103.755 1.00 222.72 210 ASN F C 1
ATOM 13899 O O . ASN G 3 211 ? 201.922 161.424 103.889 1.00 220.88 210 ASN F O 1
ATOM 13904 N N . ARG G 3 212 ? 204.026 160.754 103.428 1.00 223.72 211 ARG F N 1
ATOM 13905 C CA . ARG G 3 212 ? 204.624 162.078 103.530 1.00 222.28 211 ARG F CA 1
ATOM 13906 C C . ARG G 3 212 ? 204.951 162.657 102.159 1.00 225.47 211 ARG F C 1
ATOM 13907 O O . ARG G 3 212 ? 205.597 163.707 102.071 1.00 225.82 211 ARG F O 1
ATOM 13915 N N . ASN G 3 213 ? 204.504 162.009 101.087 1.00 228.76 212 ASN F N 1
ATOM 13916 C CA . ASN G 3 213 ? 204.698 162.532 99.743 1.00 229.15 212 ASN F CA 1
ATOM 13917 C C . ASN G 3 213 ? 203.622 163.527 99.341 1.00 227.24 212 ASN F C 1
ATOM 13918 O O . ASN G 3 213 ? 203.841 164.318 98.417 1.00 223.70 212 ASN F O 1
ATOM 13923 N N . GLU G 3 214 ? 202.474 163.507 100.013 1.00 228.43 213 GLU F N 1
ATOM 13924 C CA . GLU G 3 214 ? 201.325 164.326 99.653 1.00 226.17 213 GLU F CA 1
ATOM 13925 C C . GLU G 3 214 ? 201.267 165.628 100.437 1.00 226.82 213 GLU F C 1
ATOM 13926 O O . GLU G 3 214 ? 200.993 166.684 99.859 1.00 224.36 213 GLU F O 1
ATOM 13932 N N . CYS G 3 215 ? 201.523 165.574 101.740 1.00 226.37 214 CYS F N 1
ATOM 13933 C CA . CYS G 3 215 ? 201.437 166.751 102.594 1.00 225.50 214 CYS F CA 1
ATOM 13934 C C . CYS G 3 215 ? 202.540 166.744 103.647 1.00 220.25 214 CYS F C 1
ATOM 13935 O O . CYS G 3 215 ? 203.413 165.876 103.640 1.00 217.24 214 CYS F O 1
ATOM 13938 N N . GLU H 2 1 ? 183.936 182.742 154.796 1.00 133.94 1 GLU E N 1
ATOM 13939 C CA . GLU H 2 1 ? 184.668 181.511 154.523 1.00 131.38 1 GLU E CA 1
ATOM 13940 C C . GLU H 2 1 ? 186.084 181.587 155.078 1.00 124.92 1 GLU E C 1
ATOM 13941 O O . GLU H 2 1 ? 186.694 182.654 155.095 1.00 123.85 1 GLU E O 1
ATOM 13947 N N . VAL H 2 2 ? 186.612 180.444 155.518 1.00 118.70 2 VAL E N 1
ATOM 13948 C CA . VAL H 2 2 ? 188.048 180.314 155.725 1.00 111.98 2 VAL E CA 1
ATOM 13949 C C . VAL H 2 2 ? 188.736 180.221 154.372 1.00 115.08 2 VAL E C 1
ATOM 13950 O O . VAL H 2 2 ? 188.291 179.487 153.480 1.00 117.63 2 VAL E O 1
ATOM 13954 N N . GLN H 2 3 ? 189.827 180.965 154.208 1.00 109.88 3 GLN E N 1
ATOM 13955 C CA . GLN H 2 3 ? 190.562 180.944 152.954 1.00 107.38 3 GLN E CA 1
ATOM 13956 C C . GLN H 2 3 ? 192.049 181.113 153.222 1.00 104.22 3 GLN E C 1
ATOM 13957 O O . GLN H 2 3 ? 192.449 181.887 154.095 1.00 104.25 3 GLN E O 1
ATOM 13963 N N . LEU H 2 4 ? 192.858 180.387 152.456 1.00 102.81 4 LEU E N 1
ATOM 13964 C CA . LEU H 2 4 ? 194.309 180.481 152.508 1.00 95.49 4 LEU E CA 1
ATOM 13965 C C . LEU H 2 4 ? 194.819 180.567 151.080 1.00 96.51 4 LEU E C 1
ATOM 13966 O O . LEU H 2 4 ? 194.401 179.781 150.225 1.00 99.62 4 LEU E O 1
ATOM 13971 N N . VAL H 2 5 ? 195.719 181.510 150.820 1.00 95.83 5 VAL E N 1
ATOM 13972 C CA . VAL H 2 5 ? 196.315 181.670 149.499 1.00 96.09 5 VAL E CA 1
ATOM 13973 C C . VAL H 2 5 ? 197.827 181.772 149.648 1.00 92.71 5 VAL E C 1
ATOM 13974 O O . VAL H 2 5 ? 198.333 182.653 150.353 1.00 93.33 5 VAL E O 1
ATOM 13978 N N . GLU H 2 6 ? 198.541 180.852 149.014 1.00 92.54 6 GLU E N 1
ATOM 13979 C CA . GLU H 2 6 ? 199.992 180.879 148.970 1.00 91.21 6 GLU E CA 1
ATOM 13980 C C . GLU H 2 6 ? 200.474 181.732 147.804 1.00 94.15 6 GLU E C 1
ATOM 13981 O O . GLU H 2 6 ? 199.766 181.944 146.819 1.00 101.20 6 GLU E O 1
ATOM 13987 N N . SER H 2 7 ? 201.703 182.219 147.931 1.00 91.45 7 SER E N 1
ATOM 13988 C CA . SER H 2 7 ? 202.296 183.085 146.924 1.00 85.81 7 SER E CA 1
ATOM 13989 C C . SER H 2 7 ? 203.807 182.957 147.031 1.00 88.22 7 SER E C 1
ATOM 13990 O O . SER H 2 7 ? 204.337 182.423 148.006 1.00 94.31 7 SER E O 1
ATOM 13993 N N . GLY H 2 8 ? 204.495 183.453 146.010 1.00 87.10 8 GLY E N 1
ATOM 13994 C CA . GLY H 2 8 ? 205.871 183.061 145.793 1.00 85.48 8 GLY E CA 1
ATOM 13995 C C . GLY H 2 8 ? 205.940 181.829 144.918 1.00 91.05 8 GLY E C 1
ATOM 13996 O O . GLY H 2 8 ? 205.104 181.653 144.028 1.00 95.42 8 GLY E O 1
ATOM 13997 N N . GLY H 2 9 ? 206.919 180.969 145.154 1.00 88.98 9 GLY E N 1
ATOM 13998 C CA . GLY H 2 9 ? 207.119 179.844 144.268 1.00 89.25 9 GLY E CA 1
ATOM 13999 C C . GLY H 2 9 ? 207.896 180.230 143.023 1.00 92.92 9 GLY E C 1
ATOM 14000 O O . GLY H 2 9 ? 208.647 181.209 142.992 1.00 100.44 9 GLY E O 1
ATOM 14001 N N . GLY H 2 10 ? 207.702 179.440 141.977 1.00 89.22 10 GLY E N 1
ATOM 14002 C CA . GLY H 2 10 ? 208.453 179.623 140.756 1.00 90.74 10 GLY E CA 1
ATOM 14003 C C . GLY H 2 10 ? 209.751 178.842 140.768 1.00 92.82 10 GLY E C 1
ATOM 14004 O O . GLY H 2 10 ? 209.911 177.842 141.473 1.00 92.40 10 GLY E O 1
ATOM 14005 N N . LEU H 2 11 ? 210.699 179.319 139.970 1.00 92.89 11 LEU E N 1
ATOM 14006 C CA . LEU H 2 11 ? 211.909 178.571 139.674 1.00 91.40 11 LEU E CA 1
ATOM 14007 C C . LEU H 2 11 ? 213.075 179.111 140.490 1.00 93.94 11 LEU E C 1
ATOM 14008 O O . LEU H 2 11 ? 213.255 180.326 140.610 1.00 97.21 11 LEU E O 1
ATOM 14013 N N . VAL H 2 12 ? 213.861 178.195 141.055 1.00 91.21 12 VAL E N 1
ATOM 14014 C CA . VAL H 2 12 ? 215.047 178.531 141.827 1.00 89.95 12 VAL E CA 1
ATOM 14015 C C . VAL H 2 12 ? 216.193 177.669 141.315 1.00 94.19 12 VAL E C 1
ATOM 14016 O O . VAL H 2 12 ? 215.988 176.636 140.676 1.00 97.28 12 VAL E O 1
ATOM 14020 N N . LYS H 2 13 ? 217.390 178.101 141.600 1.00 92.43 13 LYS E N 1
ATOM 14021 C CA . LYS H 2 13 ? 218.534 177.261 141.304 1.00 92.80 13 LYS E CA 1
ATOM 14022 C C . LYS H 2 13 ? 218.963 176.508 142.556 1.00 92.52 13 LYS E C 1
ATOM 14023 O O . LYS H 2 13 ? 218.744 176.986 143.673 1.00 95.33 13 LYS E O 1
ATOM 14029 N N . PRO H 2 14 ? 219.545 175.319 142.410 1.00 90.64 14 PRO E N 1
ATOM 14030 C CA . PRO H 2 14 ? 220.013 174.582 143.589 1.00 90.28 14 PRO E CA 1
ATOM 14031 C C . PRO H 2 14 ? 220.955 175.431 144.430 1.00 94.23 14 PRO E C 1
ATOM 14032 O O . PRO H 2 14 ? 221.752 176.213 143.908 1.00 98.15 14 PRO E O 1
ATOM 14036 N N . GLY H 2 15 ? 220.860 175.269 145.748 1.00 94.57 15 GLY E N 1
ATOM 14037 C CA . GLY H 2 15 ? 221.532 176.154 146.671 1.00 91.02 15 GLY E CA 1
ATOM 14038 C C . GLY H 2 15 ? 220.879 177.506 146.848 1.00 93.15 15 GLY E C 1
ATOM 14039 O O . GLY H 2 15 ? 221.231 178.226 147.790 1.00 97.23 15 GLY E O 1
ATOM 14040 N N . GLY H 2 16 ? 219.942 177.877 145.981 1.00 89.34 16 GLY E N 1
ATOM 14041 C CA . GLY H 2 16 ? 219.291 179.165 146.061 1.00 86.33 16 GLY E CA 1
ATOM 14042 C C . GLY H 2 16 ? 218.365 179.279 147.258 1.00 90.82 16 GLY E C 1
ATOM 14043 O O . GLY H 2 16 ? 218.261 178.395 148.108 1.00 94.75 16 GLY E O 1
ATOM 14044 N N . SER H 2 17 ? 217.672 180.413 147.316 1.00 86.23 17 SER E N 1
ATOM 14045 C CA . SER H 2 17 ? 216.765 180.712 148.411 1.00 85.25 17 SER E CA 1
ATOM 14046 C C . SER H 2 17 ? 215.482 181.318 147.865 1.00 86.68 17 SER E C 1
ATOM 14047 O O . SER H 2 17 ? 215.490 182.023 146.854 1.00 91.40 17 SER E O 1
ATOM 14050 N N . LEU H 2 18 ? 214.376 181.031 148.548 1.00 83.09 18 LEU E N 1
ATOM 14051 C CA . LEU H 2 18 ? 213.067 181.526 148.151 1.00 81.44 18 LEU E CA 1
ATOM 14052 C C . LEU H 2 18 ? 212.204 181.662 149.396 1.00 80.57 18 LEU E C 1
ATOM 14053 O O . LEU H 2 18 ? 212.346 180.895 150.350 1.00 86.21 18 LEU E O 1
ATOM 14058 N N . LYS H 2 19 ? 211.311 182.649 149.383 1.00 74.78 19 LYS E N 1
ATOM 14059 C CA . LYS H 2 19 ? 210.370 182.871 150.472 1.00 75.46 19 LYS E CA 1
ATOM 14060 C C . LYS H 2 19 ? 208.950 182.682 149.962 1.00 81.18 19 LYS E C 1
ATOM 14061 O O . LYS H 2 19 ? 208.512 183.397 149.055 1.00 89.14 19 LYS E O 1
ATOM 14067 N N . LEU H 2 20 ? 208.236 181.728 150.549 1.00 78.41 20 LEU E N 1
ATOM 14068 C CA . LEU H 2 20 ? 206.808 181.572 150.332 1.00 68.90 20 LEU E CA 1
ATOM 14069 C C . LEU H 2 20 ? 206.028 182.405 151.339 1.00 70.35 20 LEU E C 1
ATOM 14070 O O . LEU H 2 20 ? 206.482 182.642 152.461 1.00 79.72 20 LEU E O 1
ATOM 14075 N N . SER H 2 21 ? 204.846 182.852 150.928 1.00 70.25 21 SER E N 1
ATOM 14076 C CA . SER H 2 21 ? 203.951 183.593 151.804 1.00 75.80 21 SER E CA 1
ATOM 14077 C C . SER H 2 21 ? 202.538 183.047 151.681 1.00 79.30 21 SER E C 1
ATOM 14078 O O . SER H 2 21 ? 202.105 182.657 150.594 1.00 83.32 21 SER E O 1
ATOM 14081 N N . CYS H 2 22 ? 201.826 183.021 152.804 1.00 79.82 22 CYS E N 1
ATOM 14082 C CA . CYS H 2 22 ? 200.448 182.553 152.864 1.00 81.25 22 CYS E CA 1
ATOM 14083 C C . CYS H 2 22 ? 199.602 183.627 153.525 1.00 87.97 22 CYS E C 1
ATOM 14084 O O . CYS H 2 22 ? 199.944 184.103 154.609 1.00 91.71 22 CYS E O 1
ATOM 14087 N N . ALA H 2 23 ? 198.506 184.007 152.876 1.00 90.94 23 ALA E N 1
ATOM 14088 C CA . ALA H 2 23 ? 197.580 184.995 153.413 1.00 88.99 23 ALA E CA 1
ATOM 14089 C C . ALA H 2 23 ? 196.310 184.298 153.878 1.00 94.22 23 ALA E C 1
ATOM 14090 O O . ALA H 2 23 ? 195.745 183.476 153.150 1.00 96.04 23 ALA E O 1
ATOM 14092 N N . ALA H 2 24 ? 195.862 184.633 155.083 1.00 92.33 24 ALA E N 1
ATOM 14093 C CA . ALA H 2 24 ? 194.747 183.953 155.720 1.00 94.01 24 ALA E CA 1
ATOM 14094 C C . ALA H 2 24 ? 193.567 184.898 155.894 1.00 99.54 24 ALA E C 1
ATOM 14095 O O . ALA H 2 24 ? 193.739 186.095 156.143 1.00 101.89 24 ALA E O 1
ATOM 14097 N N . SER H 2 25 ? 192.362 184.348 155.764 1.00 102.18 25 SER E N 1
ATOM 14098 C CA . SER H 2 25 ? 191.151 185.148 155.854 1.00 101.92 25 SER E CA 1
ATOM 14099 C C . SER H 2 25 ? 190.018 184.290 156.395 1.00 100.98 25 SER E C 1
ATOM 14100 O O . SER H 2 25 ? 189.995 183.072 156.202 1.00 104.67 25 SER E O 1
ATOM 14103 N N . GLY H 2 26 ? 189.073 184.941 157.067 1.00 99.14 26 GLY E N 1
ATOM 14104 C CA . GLY H 2 26 ? 187.866 184.284 157.523 1.00 100.28 26 GLY E CA 1
ATOM 14105 C C . GLY H 2 26 ? 187.970 183.538 158.832 1.00 104.21 26 GLY E C 1
ATOM 14106 O O . GLY H 2 26 ? 187.046 182.791 159.172 1.00 106.90 26 GLY E O 1
ATOM 14107 N N . PHE H 2 27 ? 189.055 183.713 159.582 1.00 100.46 27 PHE E N 1
ATOM 14108 C CA . PHE H 2 27 ? 189.165 183.127 160.909 1.00 94.13 27 PHE E CA 1
ATOM 14109 C C . PHE H 2 27 ? 190.142 183.951 161.730 1.00 91.23 27 PHE E C 1
ATOM 14110 O O . PHE H 2 27 ? 190.932 184.730 161.192 1.00 93.93 27 PHE E O 1
ATOM 14118 N N . THR H 2 28 ? 190.080 183.772 163.046 1.00 87.11 28 THR E N 1
ATOM 14119 C CA . THR H 2 28 ? 191.034 184.415 163.946 1.00 90.39 28 THR E CA 1
ATOM 14120 C C . THR H 2 28 ? 192.393 183.752 163.768 1.00 89.01 28 THR E C 1
ATOM 14121 O O . THR H 2 28 ? 192.677 182.713 164.368 1.00 87.41 28 THR E O 1
ATOM 14125 N N . PHE H 2 29 ? 193.229 184.352 162.921 1.00 86.00 29 PHE E N 1
ATOM 14126 C CA . PHE H 2 29 ? 194.509 183.752 162.559 1.00 81.54 29 PHE E CA 1
ATOM 14127 C C . PHE H 2 29 ? 195.377 183.479 163.783 1.00 84.83 29 PHE E C 1
ATOM 14128 O O . PHE H 2 29 ? 196.044 182.442 163.860 1.00 89.16 29 PHE E O 1
ATOM 14136 N N . SER H 2 30 ? 195.389 184.400 164.747 1.00 84.01 30 SER E N 1
ATOM 14137 C CA . SER H 2 30 ? 196.235 184.244 165.923 1.00 85.87 30 SER E CA 1
ATOM 14138 C C . SER H 2 30 ? 195.755 183.174 166.895 1.00 85.38 30 SER E C 1
ATOM 14139 O O . SER H 2 30 ? 196.461 182.901 167.871 1.00 85.25 30 SER E O 1
ATOM 14142 N N . ASN H 2 31 ? 194.593 182.562 166.673 1.00 83.08 31 ASN E N 1
ATOM 14143 C CA . ASN H 2 31 ? 194.163 181.463 167.527 1.00 78.23 31 ASN E CA 1
ATOM 14144 C C . ASN H 2 31 ? 194.656 180.099 167.068 1.00 75.17 31 ASN E C 1
ATOM 14145 O O . ASN H 2 31 ? 194.477 179.121 167.799 1.00 77.85 31 ASN E O 1
ATOM 14150 N N . TYR H 2 32 ? 195.264 180.000 165.891 1.00 71.75 32 TYR E N 1
ATOM 14151 C CA . TYR H 2 32 ? 195.542 178.713 165.276 1.00 67.64 32 TYR E CA 1
ATOM 14152 C C . TYR H 2 32 ? 197.028 178.552 164.997 1.00 71.19 32 TYR E C 1
ATOM 14153 O O . TYR H 2 32 ? 197.696 179.492 164.559 1.00 76.35 32 TYR E O 1
ATOM 14162 N N . ALA H 2 33 ? 197.538 177.354 165.264 1.00 66.58 33 ALA E N 1
ATOM 14163 C CA . ALA H 2 33 ? 198.818 176.942 164.716 1.00 55.85 33 ALA E CA 1
ATOM 14164 C C . ALA H 2 33 ? 198.690 176.697 163.219 1.00 58.03 33 ALA E C 1
ATOM 14165 O O . ALA H 2 33 ? 197.621 176.348 162.715 1.00 65.34 33 ALA E O 1
ATOM 14167 N N . MET H 2 34 ? 199.794 176.885 162.503 1.00 59.40 34 MET E N 1
ATOM 14168 C CA . MET H 2 34 ? 199.803 176.771 161.053 1.00 55.00 34 MET E CA 1
ATOM 14169 C C . MET H 2 34 ? 200.937 175.853 160.627 1.00 54.71 34 MET E C 1
ATOM 14170 O O . MET H 2 34 ? 201.961 175.755 161.306 1.00 61.25 34 MET E O 1
ATOM 14175 N N . SER H 2 35 ? 200.748 175.182 159.493 1.00 52.45 35 SER E N 1
ATOM 14176 C CA . SER H 2 35 ? 201.748 174.259 158.977 1.00 49.76 35 SER E CA 1
ATOM 14177 C C . SER H 2 35 ? 201.938 174.472 157.483 1.00 55.51 35 SER E C 1
ATOM 14178 O O . SER H 2 35 ? 201.068 175.004 156.792 1.00 67.36 35 SER E O 1
ATOM 14181 N N . TRP H 2 36 ? 203.099 174.045 156.994 1.00 50.44 36 TRP E N 1
ATOM 14182 C CA . TRP H 2 36 ? 203.380 173.926 155.570 1.00 48.18 36 TRP E CA 1
ATOM 14183 C C . TRP H 2 36 ? 203.533 172.450 155.231 1.00 52.61 36 TRP E C 1
ATOM 14184 O O . TRP H 2 36 ? 204.205 171.714 155.958 1.00 58.70 36 TRP E O 1
ATOM 14195 N N . VAL H 2 37 ? 202.912 172.016 154.136 1.00 49.19 37 VAL E N 1
ATOM 14196 C CA . VAL H 2 37 ? 203.005 170.633 153.682 1.00 49.03 37 VAL E CA 1
ATOM 14197 C C . VAL H 2 37 ? 203.440 170.612 152.225 1.00 53.53 37 VAL E C 1
ATOM 14198 O O . VAL H 2 37 ? 202.818 171.258 151.376 1.00 60.74 37 VAL E O 1
ATOM 14202 N N . ARG H 2 38 ? 204.507 169.872 151.941 1.00 55.18 38 ARG E N 1
ATOM 14203 C CA . ARG H 2 38 ? 204.896 169.585 150.569 1.00 50.06 38 ARG E CA 1
ATOM 14204 C C . ARG H 2 38 ? 203.967 168.552 149.946 1.00 60.32 38 ARG E C 1
ATOM 14205 O O . ARG H 2 38 ? 203.412 167.690 150.631 1.00 71.58 38 ARG E O 1
ATOM 14213 N N . GLN H 2 39 ? 203.805 168.637 148.629 1.00 59.72 39 GLN E N 1
ATOM 14214 C CA . GLN H 2 39 ? 203.397 167.491 147.824 1.00 60.62 39 GLN E CA 1
ATOM 14215 C C . GLN H 2 39 ? 204.371 167.366 146.662 1.00 64.69 39 GLN E C 1
ATOM 14216 O O . GLN H 2 39 ? 204.373 168.204 145.757 1.00 71.33 39 GLN E O 1
ATOM 14222 N N . THR H 2 40 ? 205.178 166.311 146.679 1.00 67.89 40 THR E N 1
ATOM 14223 C CA . THR H 2 40 ? 206.192 166.097 145.667 1.00 69.97 40 THR E CA 1
ATOM 14224 C C . THR H 2 40 ? 205.532 165.681 144.353 1.00 77.56 40 THR E C 1
ATOM 14225 O O . THR H 2 40 ? 204.340 165.371 144.322 1.00 81.20 40 THR E O 1
ATOM 14229 N N . PRO H 2 41 ? 206.275 165.685 143.239 1.00 87.63 41 PRO E N 1
ATOM 14230 C CA . PRO H 2 41 ? 205.627 165.403 141.947 1.00 86.93 41 PRO E CA 1
ATOM 14231 C C . PRO H 2 41 ? 205.024 164.013 141.851 1.00 90.13 41 PRO E C 1
ATOM 14232 O O . PRO H 2 41 ? 204.032 163.833 141.135 1.00 90.07 41 PRO E O 1
ATOM 14236 N N . GLU H 2 42 ? 205.585 163.021 142.544 1.00 89.57 42 GLU E N 1
ATOM 14237 C CA . GLU H 2 42 ? 204.942 161.716 142.642 1.00 88.15 42 GLU E CA 1
ATOM 14238 C C . GLU H 2 42 ? 203.808 161.692 143.675 1.00 87.55 42 GLU E C 1
ATOM 14239 O O . GLU H 2 42 ? 203.402 160.615 144.128 1.00 87.28 42 GLU E O 1
ATOM 14245 N N . LYS H 2 43 ? 203.283 162.867 144.026 1.00 86.04 43 LYS E N 1
ATOM 14246 C CA . LYS H 2 43 ? 202.078 163.098 144.819 1.00 81.43 43 LYS E CA 1
ATOM 14247 C C . LYS H 2 43 ? 202.200 162.659 146.273 1.00 77.89 43 LYS E C 1
ATOM 14248 O O . LYS H 2 43 ? 201.206 162.724 147.003 1.00 81.67 43 LYS E O 1
ATOM 14254 N N . ARG H 2 44 ? 203.370 162.216 146.721 1.00 77.86 44 ARG E N 1
ATOM 14255 C CA . ARG H 2 44 ? 203.595 161.995 148.144 1.00 76.70 44 ARG E CA 1
ATOM 14256 C C . ARG H 2 44 ? 203.520 163.306 148.922 1.00 73.05 44 ARG E C 1
ATOM 14257 O O . ARG H 2 44 ? 204.201 164.279 148.591 1.00 77.52 44 ARG E O 1
ATOM 14265 N N . LEU H 2 45 ? 202.687 163.326 149.961 1.00 66.42 45 LEU E N 1
ATOM 14266 C CA . LEU H 2 45 ? 202.594 164.472 150.858 1.00 61.35 45 LEU E CA 1
ATOM 14267 C C . LEU H 2 45 ? 203.676 164.415 151.928 1.00 65.38 45 LEU E C 1
ATOM 14268 O O . LEU H 2 45 ? 204.013 163.341 152.431 1.00 79.51 45 LEU E O 1
ATOM 14273 N N . GLU H 2 46 ? 204.220 165.579 152.279 1.00 58.48 46 GLU E N 1
ATOM 14274 C CA . GLU H 2 46 ? 205.286 165.636 153.274 1.00 60.31 46 GLU E CA 1
ATOM 14275 C C . GLU H 2 46 ? 205.207 166.942 154.050 1.00 58.89 46 GLU E C 1
ATOM 14276 O O . GLU H 2 46 ? 205.360 168.020 153.470 1.00 61.52 46 GLU E O 1
ATOM 14282 N N . TRP H 2 47 ? 204.963 166.840 155.355 1.00 57.20 47 TRP E N 1
ATOM 14283 C CA . TRP H 2 47 ? 204.966 168.002 156.234 1.00 50.39 47 TRP E CA 1
ATOM 14284 C C . TRP H 2 47 ? 206.371 168.587 156.324 1.00 56.17 47 TRP E C 1
ATOM 14285 O O . TRP H 2 47 ? 207.354 167.852 156.436 1.00 66.56 47 TRP E O 1
ATOM 14296 N N . VAL H 2 48 ? 206.474 169.918 156.272 1.00 52.31 48 VAL E N 1
ATOM 14297 C CA . VAL H 2 48 ? 207.794 170.544 156.311 1.00 53.07 48 VAL E CA 1
ATOM 14298 C C . VAL H 2 48 ? 207.966 171.545 157.450 1.00 51.12 48 VAL E C 1
ATOM 14299 O O . VAL H 2 48 ? 209.095 171.797 157.882 1.00 66.03 48 VAL E O 1
ATOM 14303 N N . ALA H 2 49 ? 206.882 172.140 157.942 1.00 47.36 49 ALA E N 1
ATOM 14304 C CA . ALA H 2 49 ? 207.045 173.041 159.076 1.00 46.10 49 ALA E CA 1
ATOM 14305 C C . ALA H 2 49 ? 205.730 173.208 159.819 1.00 52.07 49 ALA E C 1
ATOM 14306 O O . ALA H 2 49 ? 204.653 173.048 159.243 1.00 60.76 49 ALA E O 1
ATOM 14308 N N . THR H 2 50 ? 205.837 173.537 161.106 1.00 48.63 50 THR E N 1
ATOM 14309 C CA . THR H 2 50 ? 204.701 173.913 161.935 1.00 49.61 50 THR E CA 1
ATOM 14310 C C . THR H 2 50 ? 205.116 175.082 162.815 1.00 51.54 50 THR E C 1
ATOM 14311 O O . THR H 2 50 ? 206.256 175.134 163.281 1.00 59.37 50 THR E O 1
ATOM 14315 N N . ILE H 2 51 ? 204.196 176.015 163.047 1.00 52.44 51 ILE E N 1
ATOM 14316 C CA . ILE H 2 51 ? 204.422 177.128 163.960 1.00 55.86 51 ILE E CA 1
ATOM 14317 C C . ILE H 2 51 ? 203.244 177.228 164.919 1.00 60.25 51 ILE E C 1
ATOM 14318 O O . ILE H 2 51 ? 202.092 177.023 164.525 1.00 66.91 51 ILE E O 1
ATOM 14323 N N . SER H 2 52 ? 203.536 177.510 166.187 1.00 58.27 52 SER E N 1
ATOM 14324 C CA . SER H 2 52 ? 202.483 177.722 167.166 1.00 58.96 52 SER E CA 1
ATOM 14325 C C . SER H 2 52 ? 201.708 178.998 166.843 1.00 68.25 52 SER E C 1
ATOM 14326 O O . SER H 2 52 ? 202.098 179.799 165.991 1.00 74.63 52 SER E O 1
ATOM 14329 N N . ASN H 2 53 A 200.588 179.186 167.545 1.00 70.36 52 ASN E N 1
ATOM 14330 C CA . ASN H 2 53 A 199.705 180.300 167.220 1.00 71.71 52 ASN E CA 1
ATOM 14331 C C . ASN H 2 53 A 200.317 181.642 167.595 1.00 79.35 52 ASN E C 1
ATOM 14332 O O . ASN H 2 53 A 200.054 182.647 166.927 1.00 83.54 52 ASN E O 1
ATOM 14337 N N . GLY H 2 54 ? 201.127 181.687 168.647 1.00 77.77 53 GLY E N 1
ATOM 14338 C CA . GLY H 2 54 ? 201.844 182.898 168.976 1.00 78.68 53 GLY E CA 1
ATOM 14339 C C . GLY H 2 54 ? 203.174 183.066 168.287 1.00 79.98 53 GLY E C 1
ATOM 14340 O O . GLY H 2 54 ? 203.849 184.077 168.500 1.00 89.62 53 GLY E O 1
ATOM 14341 N N . GLY H 2 55 ? 203.578 182.104 167.463 1.00 71.90 54 GLY E N 1
ATOM 14342 C CA . GLY H 2 55 ? 204.838 182.171 166.758 1.00 70.15 54 GLY E CA 1
ATOM 14343 C C . GLY H 2 55 ? 206.056 181.771 167.559 1.00 71.77 54 GLY E C 1
ATOM 14344 O O . GLY H 2 55 ? 207.159 181.748 167.001 1.00 73.62 54 GLY E O 1
ATOM 14345 N N . ARG H 2 56 ? 205.901 181.454 168.844 1.00 68.66 55 ARG E N 1
ATOM 14346 C CA . ARG H 2 56 ? 207.059 181.263 169.705 1.00 71.88 55 ARG E CA 1
ATOM 14347 C C . ARG H 2 56 ? 207.660 179.867 169.602 1.00 72.82 55 ARG E C 1
ATOM 14348 O O . ARG H 2 56 ? 208.793 179.665 170.049 1.00 77.25 55 ARG E O 1
ATOM 14356 N N . TYR H 2 57 ? 206.939 178.907 169.030 1.00 70.43 56 TYR E N 1
ATOM 14357 C CA . TYR H 2 57 ? 207.430 177.543 168.884 1.00 60.70 56 TYR E CA 1
ATOM 14358 C C . TYR H 2 57 ? 207.312 177.120 167.430 1.00 61.69 56 TYR E C 1
ATOM 14359 O O . TYR H 2 57 ? 206.274 177.339 166.800 1.00 67.23 56 TYR E O 1
ATOM 14368 N N . THR H 2 58 ? 208.372 176.512 166.903 1.00 57.49 57 THR E N 1
ATOM 14369 C CA . THR H 2 58 ? 208.413 176.069 165.518 1.00 53.44 57 THR E CA 1
ATOM 14370 C C . THR H 2 58 ? 208.989 174.664 165.456 1.00 55.95 57 THR E C 1
ATOM 14371 O O . THR H 2 58 ? 209.876 174.315 166.237 1.00 63.64 57 THR E O 1
ATOM 14375 N N . TYR H 2 59 ? 208.478 173.863 164.525 1.00 51.43 58 TYR E N 1
ATOM 14376 C CA . TYR H 2 59 ? 208.849 172.461 164.412 1.00 49.79 58 TYR E CA 1
ATOM 14377 C C . TYR H 2 59 ? 209.128 172.123 162.957 1.00 53.15 58 TYR E C 1
ATOM 14378 O O . TYR H 2 59 ? 208.457 172.630 162.055 1.00 58.94 58 TYR E O 1
ATOM 14387 N N . TYR H 2 60 ? 210.114 171.262 162.735 1.00 54.90 59 TYR E N 1
ATOM 14388 C CA . TYR H 2 60 ? 210.542 170.883 161.399 1.00 56.17 59 TYR E CA 1
ATOM 14389 C C . TYR H 2 60 ? 210.945 169.418 161.391 1.00 61.94 59 TYR E C 1
ATOM 14390 O O . TYR H 2 60 ? 211.376 168.884 162.419 1.00 69.89 59 TYR E O 1
ATOM 14399 N N . PRO H 2 61 ? 210.811 168.745 160.255 1.00 60.78 60 PRO E N 1
ATOM 14400 C CA . PRO H 2 61 ? 211.458 167.446 160.086 1.00 67.60 60 PRO E CA 1
ATOM 14401 C C . PRO H 2 61 ? 212.944 167.621 159.820 1.00 77.94 60 PRO E C 1
ATOM 14402 O O . PRO H 2 61 ? 213.417 168.697 159.451 1.00 83.43 60 PRO E O 1
ATOM 14406 N N . ASP H 2 62 ? 213.688 166.535 160.024 1.00 80.49 61 ASP E N 1
ATOM 14407 C CA . ASP H 2 62 ? 215.132 166.605 159.848 1.00 88.51 61 ASP E CA 1
ATOM 14408 C C . ASP H 2 62 ? 215.537 166.838 158.400 1.00 88.30 61 ASP E C 1
ATOM 14409 O O . ASP H 2 62 ? 216.661 167.285 158.151 1.00 93.06 61 ASP E O 1
ATOM 14414 N N . SER H 2 63 ? 214.655 166.548 157.442 1.00 82.89 62 SER E N 1
ATOM 14415 C CA . SER H 2 63 ? 214.955 166.829 156.044 1.00 82.04 62 SER E CA 1
ATOM 14416 C C . SER H 2 63 ? 215.140 168.314 155.759 1.00 84.28 62 SER E C 1
ATOM 14417 O O . SER H 2 63 ? 215.781 168.661 154.763 1.00 95.53 62 SER E O 1
ATOM 14420 N N . VAL H 2 64 ? 214.599 169.202 156.597 1.00 76.57 63 VAL E N 1
ATOM 14421 C CA . VAL H 2 64 ? 214.621 170.633 156.320 1.00 75.02 63 VAL E CA 1
ATOM 14422 C C . VAL H 2 64 ? 215.084 171.465 157.504 1.00 82.88 63 VAL E C 1
ATOM 14423 O O . VAL H 2 64 ? 215.182 172.686 157.379 1.00 87.17 63 VAL E O 1
ATOM 14427 N N . LYS H 2 65 ? 215.341 170.856 158.662 1.00 83.08 64 LYS E N 1
ATOM 14428 C CA . LYS H 2 65 ? 215.869 171.594 159.806 1.00 83.32 64 LYS E CA 1
ATOM 14429 C C . LYS H 2 65 ? 217.075 172.440 159.422 1.00 86.43 64 LYS E C 1
ATOM 14430 O O . LYS H 2 65 ? 218.023 171.952 158.802 1.00 84.33 64 LYS E O 1
ATOM 14436 N N . GLY H 2 66 ? 217.029 173.717 159.798 1.00 82.88 65 GLY E N 1
ATOM 14437 C CA . GLY H 2 66 ? 218.076 174.661 159.482 1.00 79.64 65 GLY E CA 1
ATOM 14438 C C . GLY H 2 66 ? 218.073 175.192 158.067 1.00 82.47 65 GLY E C 1
ATOM 14439 O O . GLY H 2 66 ? 218.638 176.264 157.825 1.00 86.99 65 GLY E O 1
ATOM 14440 N N . ARG H 2 67 ? 217.455 174.485 157.120 1.00 81.77 66 ARG E N 1
ATOM 14441 C CA . ARG H 2 67 ? 217.269 175.044 155.786 1.00 77.02 66 ARG E CA 1
ATOM 14442 C C . ARG H 2 67 ? 216.024 175.918 155.710 1.00 77.12 66 ARG E C 1
ATOM 14443 O O . ARG H 2 67 ? 216.067 177.010 155.133 1.00 82.37 66 ARG E O 1
ATOM 14451 N N . PHE H 2 68 ? 214.916 175.471 156.289 1.00 74.56 67 PHE E N 1
ATOM 14452 C CA . PHE H 2 68 ? 213.666 176.211 156.229 1.00 72.20 67 PHE E CA 1
ATOM 14453 C C . PHE H 2 68 ? 213.433 176.952 157.537 1.00 70.34 67 PHE E C 1
ATOM 14454 O O . PHE H 2 68 ? 213.986 176.608 158.583 1.00 72.98 67 PHE E O 1
ATOM 14462 N N . THR H 2 69 ? 212.596 177.983 157.465 1.00 64.75 68 THR E N 1
ATOM 14463 C CA . THR H 2 69 ? 212.229 178.753 158.648 1.00 64.45 68 THR E CA 1
ATOM 14464 C C . THR H 2 69 ? 210.788 179.209 158.476 1.00 68.64 68 THR E C 1
ATOM 14465 O O . THR H 2 69 ? 210.499 180.027 157.599 1.00 72.69 68 THR E O 1
ATOM 14469 N N . ILE H 2 70 ? 209.897 178.683 159.297 1.00 65.76 69 ILE E N 1
ATOM 14470 C CA . ILE H 2 70 ? 208.506 179.113 159.304 1.00 64.04 69 ILE E CA 1
ATOM 14471 C C . ILE H 2 70 ? 208.371 180.315 160.225 1.00 64.69 69 ILE E C 1
ATOM 14472 O O . ILE H 2 70 ? 209.046 180.409 161.256 1.00 70.24 69 ILE E O 1
ATOM 14477 N N . SER H 2 71 ? 207.517 181.256 159.838 1.00 65.03 70 SER E N 1
ATOM 14478 C CA . SER H 2 71 ? 207.262 182.434 160.652 1.00 65.08 70 SER E CA 1
ATOM 14479 C C . SER H 2 71 ? 205.886 182.971 160.300 1.00 69.70 70 SER E C 1
ATOM 14480 O O . SER H 2 71 ? 205.304 182.611 159.275 1.00 77.63 70 SER E O 1
ATOM 14483 N N . ARG H 2 72 ? 205.370 183.836 161.167 1.00 65.89 71 ARG E N 1
ATOM 14484 C CA . ARG H 2 72 ? 204.027 184.360 160.989 1.00 76.68 71 ARG E CA 1
ATOM 14485 C C . ARG H 2 72 ? 203.974 185.790 161.504 1.00 90.67 71 ARG E C 1
ATOM 14486 O O . ARG H 2 72 ? 204.784 186.204 162.336 1.00 85.29 71 ARG E O 1
ATOM 14494 N N . ASP H 2 73 ? 203.005 186.542 160.989 1.00 97.89 72 ASP E N 1
ATOM 14495 C CA . ASP H 2 73 ? 202.700 187.886 161.471 1.00 97.79 72 ASP E CA 1
ATOM 14496 C C . ASP H 2 73 ? 201.208 187.915 161.767 1.00 99.98 72 ASP E C 1
ATOM 14497 O O . ASP H 2 73 ? 200.391 187.964 160.842 1.00 102.44 72 ASP E O 1
ATOM 14502 N N . ASN H 2 74 ? 200.853 187.884 163.052 1.00 93.42 73 ASN E N 1
ATOM 14503 C CA . ASN H 2 74 ? 199.446 187.817 163.427 1.00 100.19 73 ASN E CA 1
ATOM 14504 C C . ASN H 2 74 ? 198.690 189.092 163.086 1.00 105.60 73 ASN E C 1
ATOM 14505 O O . ASN H 2 74 ? 197.456 189.067 163.026 1.00 103.34 73 ASN E O 1
ATOM 14510 N N . ALA H 2 75 ? 199.394 190.200 162.856 1.00 106.25 74 ALA E N 1
ATOM 14511 C CA . ALA H 2 75 ? 198.722 191.433 162.466 1.00 103.45 74 ALA E CA 1
ATOM 14512 C C . ALA H 2 75 ? 198.395 191.428 160.979 1.00 105.83 74 ALA E C 1
ATOM 14513 O O . ALA H 2 75 ? 197.264 191.728 160.582 1.00 105.95 74 ALA E O 1
ATOM 14515 N N . LYS H 2 76 ? 199.375 191.084 160.142 1.00 106.22 75 LYS E N 1
ATOM 14516 C CA . LYS H 2 76 ? 199.138 190.960 158.711 1.00 106.70 75 LYS E CA 1
ATOM 14517 C C . LYS H 2 76 ? 198.322 189.727 158.351 1.00 107.43 75 LYS E C 1
ATOM 14518 O O . LYS H 2 76 ? 197.966 189.570 157.178 1.00 112.01 75 LYS E O 1
ATOM 14524 N N . ASN H 2 77 ? 198.019 188.862 159.320 1.00 102.27 76 ASN E N 1
ATOM 14525 C CA . ASN H 2 77 ? 197.288 187.619 159.076 1.00 94.89 76 ASN E CA 1
ATOM 14526 C C . ASN H 2 77 ? 197.958 186.802 157.976 1.00 91.76 76 ASN E C 1
ATOM 14527 O O . ASN H 2 77 ? 197.314 186.319 157.044 1.00 94.43 76 ASN E O 1
ATOM 14532 N N . SER H 2 78 ? 199.274 186.644 158.093 1.00 88.48 77 SER E N 1
ATOM 14533 C CA . SER H 2 78 ? 200.048 186.013 157.038 1.00 93.88 77 SER E CA 1
ATOM 14534 C C . SER H 2 78 ? 201.088 185.075 157.630 1.00 92.21 77 SER E C 1
ATOM 14535 O O . SER H 2 78 ? 201.519 185.225 158.775 1.00 89.70 77 SER E O 1
ATOM 14538 N N . LEU H 2 79 ? 201.482 184.098 156.818 1.00 86.87 78 LEU E N 1
ATOM 14539 C CA . LEU H 2 79 ? 202.393 183.034 157.209 1.00 81.23 78 LEU E CA 1
ATOM 14540 C C . LEU H 2 79 ? 203.488 182.932 156.160 1.00 82.07 78 LEU E C 1
ATOM 14541 O O . LEU H 2 79 ? 203.221 183.067 154.964 1.00 86.98 78 LEU E O 1
ATOM 14546 N N . TYR H 2 80 ? 204.719 182.694 156.604 1.00 75.21 79 TYR E N 1
ATOM 14547 C CA . TYR H 2 80 ? 205.859 182.666 155.703 1.00 72.50 79 TYR E CA 1
ATOM 14548 C C . TYR H 2 80 ? 206.655 181.386 155.889 1.00 69.29 79 TYR E C 1
ATOM 14549 O O . TYR H 2 80 ? 206.670 180.793 156.970 1.00 75.73 79 TYR E O 1
ATOM 14558 N N . LEU H 2 81 ? 207.323 180.970 154.816 1.00 64.52 80 LEU E N 1
ATOM 14559 C CA . LEU H 2 81 ? 208.307 179.892 154.861 1.00 64.52 80 LEU E CA 1
ATOM 14560 C C . LEU H 2 81 ? 209.539 180.369 154.101 1.00 73.52 80 LEU E C 1
ATOM 14561 O O . LEU H 2 81 ? 209.559 180.351 152.868 1.00 78.52 80 LEU E O 1
ATOM 14566 N N . GLN H 2 82 ? 210.562 180.797 154.831 1.00 74.21 81 GLN E N 1
ATOM 14567 C CA . GLN H 2 82 ? 211.859 181.069 154.227 1.00 74.54 81 GLN E CA 1
ATOM 14568 C C . GLN H 2 82 ? 212.559 179.752 153.928 1.00 74.92 81 GLN E C 1
ATOM 14569 O O . GLN H 2 82 ? 212.888 178.997 154.847 1.00 80.80 81 GLN E O 1
ATOM 14575 N N . MET H 2 83 ? 212.795 179.480 152.651 1.00 74.53 82 MET E N 1
ATOM 14576 C CA . MET H 2 83 ? 213.541 178.305 152.230 1.00 80.36 82 MET E CA 1
ATOM 14577 C C . MET H 2 83 ? 214.925 178.723 151.756 1.00 88.19 82 MET E C 1
ATOM 14578 O O . MET H 2 83 ? 215.073 179.720 151.044 1.00 94.94 82 MET E O 1
ATOM 14583 N N . SER H 2 84 A 215.936 177.959 152.159 1.00 86.70 82 SER E N 1
ATOM 14584 C CA . SER H 2 84 A 217.316 178.269 151.826 1.00 88.10 82 SER E CA 1
ATOM 14585 C C . SER H 2 84 A 218.067 176.973 151.565 1.00 89.35 82 SER E C 1
ATOM 14586 O O . SER H 2 84 A 217.646 175.894 151.988 1.00 93.04 82 SER E O 1
ATOM 14589 N N . SER H 2 85 B 219.198 177.100 150.870 1.00 91.44 82 SER E N 1
ATOM 14590 C CA . SER H 2 85 B 219.976 175.949 150.415 1.00 93.33 82 SER E CA 1
ATOM 14591 C C . SER H 2 85 B 219.083 174.948 149.691 1.00 91.78 82 SER E C 1
ATOM 14592 O O . SER H 2 85 B 219.157 173.738 149.914 1.00 91.67 82 SER E O 1
ATOM 14595 N N . LEU H 2 86 C 218.224 175.466 148.816 1.00 89.39 82 LEU E N 1
ATOM 14596 C CA . LEU H 2 86 C 217.229 174.636 148.154 1.00 83.33 82 LEU E CA 1
ATOM 14597 C C . LEU H 2 86 C 217.889 173.575 147.285 1.00 88.36 82 LEU E C 1
ATOM 14598 O O . LEU H 2 86 C 218.982 173.766 146.747 1.00 98.03 82 LEU E O 1
ATOM 14603 N N . ARG H 2 87 ? 217.206 172.443 147.156 1.00 88.75 83 ARG E N 1
ATOM 14604 C CA . ARG H 2 87 ? 217.712 171.289 146.435 1.00 88.33 83 ARG E CA 1
ATOM 14605 C C . ARG H 2 87 ? 216.627 170.778 145.501 1.00 91.43 83 ARG E C 1
ATOM 14606 O O . ARG H 2 87 ? 215.455 171.140 145.626 1.00 94.54 83 ARG E O 1
ATOM 14614 N N . SER H 2 88 ? 217.030 169.938 144.546 1.00 92.72 84 SER E N 1
ATOM 14615 C CA . SER H 2 88 ? 216.057 169.348 143.632 1.00 91.37 84 SER E CA 1
ATOM 14616 C C . SER H 2 88 ? 215.022 168.520 144.381 1.00 92.63 84 SER E C 1
ATOM 14617 O O . SER H 2 88 ? 213.871 168.420 143.943 1.00 92.18 84 SER E O 1
ATOM 14620 N N . GLU H 2 89 ? 215.425 167.905 145.496 1.00 93.89 85 GLU E N 1
ATOM 14621 C CA . GLU H 2 89 ? 214.487 167.240 146.394 1.00 91.70 85 GLU E CA 1
ATOM 14622 C C . GLU H 2 89 ? 213.297 168.129 146.741 1.00 89.27 85 GLU E C 1
ATOM 14623 O O . GLU H 2 89 ? 212.171 167.642 146.892 1.00 92.79 85 GLU E O 1
ATOM 14629 N N . ASP H 2 90 ? 213.524 169.434 146.869 1.00 81.50 86 ASP E N 1
ATOM 14630 C CA . ASP H 2 90 ? 212.496 170.348 147.348 1.00 75.38 86 ASP E CA 1
ATOM 14631 C C . ASP H 2 90 ? 211.505 170.777 146.273 1.00 76.73 86 ASP E C 1
ATOM 14632 O O . ASP H 2 90 ? 210.643 171.614 146.559 1.00 74.48 86 ASP E O 1
ATOM 14637 N N . THR H 2 91 ? 211.603 170.249 145.054 1.00 79.62 87 THR E N 1
ATOM 14638 C CA . THR H 2 91 ? 210.587 170.510 144.040 1.00 75.75 87 THR E CA 1
ATOM 14639 C C . THR H 2 91 ? 209.246 169.927 144.463 1.00 75.58 87 THR E C 1
ATOM 14640 O O . THR H 2 91 ? 209.103 168.703 144.543 1.00 80.32 87 THR E O 1
ATOM 14644 N N . ALA H 2 92 ? 208.258 170.779 144.723 1.00 66.64 88 ALA E N 1
ATOM 14645 C CA . ALA H 2 92 ? 206.957 170.300 145.167 1.00 60.72 88 ALA E CA 1
ATOM 14646 C C . ALA H 2 92 ? 205.952 171.438 145.115 1.00 65.72 88 ALA E C 1
ATOM 14647 O O . ALA H 2 92 ? 206.319 172.614 145.054 1.00 72.90 88 ALA E O 1
ATOM 14649 N N . MET H 2 93 ? 204.675 171.067 145.135 1.00 64.60 89 MET E N 1
ATOM 14650 C CA . MET H 2 93 ? 203.623 171.995 145.521 1.00 60.13 89 MET E CA 1
ATOM 14651 C C . MET H 2 93 ? 203.650 172.191 147.031 1.00 63.05 89 MET E C 1
ATOM 14652 O O . MET H 2 93 ? 203.663 171.219 147.790 1.00 73.08 89 MET E O 1
ATOM 14657 N N . TYR H 2 94 ? 203.667 173.445 147.469 1.00 58.78 90 TYR E N 1
ATOM 14658 C CA . TYR H 2 94 ? 203.694 173.782 148.887 1.00 59.80 90 TYR E CA 1
ATOM 14659 C C . TYR H 2 94 ? 202.331 174.314 149.307 1.00 63.21 90 TYR E C 1
ATOM 14660 O O . TYR H 2 94 ? 201.864 175.321 148.768 1.00 70.73 90 TYR E O 1
ATOM 14669 N N . TYR H 2 95 ? 201.708 173.651 150.278 1.00 60.54 91 TYR E N 1
ATOM 14670 C CA . TYR H 2 95 ? 200.411 174.052 150.801 1.00 59.72 91 TYR E CA 1
ATOM 14671 C C . TYR H 2 95 ? 200.550 174.685 152.178 1.00 62.94 91 TYR E C 1
ATOM 14672 O O . TYR H 2 95 ? 201.354 174.243 153.002 1.00 65.01 91 TYR E O 1
ATOM 14681 N N . CYS H 2 96 ? 199.756 175.722 152.408 1.00 69.55 92 CYS E N 1
ATOM 14682 C CA . CYS H 2 96 ? 199.592 176.349 153.710 1.00 65.33 92 CYS E CA 1
ATOM 14683 C C . CYS H 2 96 ? 198.341 175.765 154.352 1.00 72.08 92 CYS E C 1
ATOM 14684 O O . CYS H 2 96 ? 197.285 175.717 153.715 1.00 84.24 92 CYS E O 1
ATOM 14687 N N . ALA H 2 97 ? 198.454 175.313 155.601 1.00 66.25 93 ALA E N 1
ATOM 14688 C CA . ALA H 2 97 ? 197.354 174.590 156.224 1.00 61.87 93 ALA E CA 1
ATOM 14689 C C . ALA H 2 97 ? 197.136 175.019 157.667 1.00 60.87 93 ALA E C 1
ATOM 14690 O O . ALA H 2 97 ? 198.090 175.184 158.430 1.00 64.72 93 ALA E O 1
ATOM 14692 N N . ARG H 2 98 ? 195.866 175.195 158.025 1.00 62.32 94 ARG E N 1
ATOM 14693 C CA . ARG H 2 98 ? 195.456 175.522 159.383 1.00 59.15 94 ARG E CA 1
ATOM 14694 C C . ARG H 2 98 ? 195.188 174.252 160.177 1.00 65.47 94 ARG E C 1
ATOM 14695 O O . ARG H 2 98 ? 194.672 173.269 159.641 1.00 68.76 94 ARG E O 1
ATOM 14703 N N . HIS H 2 99 ? 195.526 174.282 161.462 1.00 62.72 95 HIS E N 1
ATOM 14704 C CA . HIS H 2 99 ? 195.255 173.151 162.335 1.00 58.58 95 HIS E CA 1
ATOM 14705 C C . HIS H 2 99 ? 193.785 173.107 162.731 1.00 63.21 95 HIS E C 1
ATOM 14706 O O . HIS H 2 99 ? 193.111 174.136 162.824 1.00 68.01 95 HIS E O 1
ATOM 14713 N N . LEU H 2 100 ? 193.290 171.888 162.952 1.00 63.57 96 LEU E N 1
ATOM 14714 C CA . LEU H 2 100 ? 191.877 171.688 163.259 1.00 59.75 96 LEU E CA 1
ATOM 14715 C C . LEU H 2 100 ? 191.473 172.395 164.547 1.00 61.34 96 LEU E C 1
ATOM 14716 O O . LEU H 2 100 ? 190.508 173.166 164.568 1.00 69.55 96 LEU E O 1
ATOM 14721 N N . TYR H 2 101 ? 192.192 172.141 165.634 1.00 61.64 97 TYR E N 1
ATOM 14722 C CA . TYR H 2 101 ? 191.848 172.710 166.927 1.00 56.08 97 TYR E CA 1
ATOM 14723 C C . TYR H 2 101 ? 192.632 173.990 167.187 1.00 60.71 97 TYR E C 1
ATOM 14724 O O . TYR H 2 101 ? 193.736 174.183 166.671 1.00 70.75 97 TYR E O 1
ATOM 14733 N N . ARG H 2 102 ? 192.046 174.865 167.997 1.00 60.30 98 ARG E N 1
ATOM 14734 C CA . ARG H 2 102 ? 192.698 176.119 168.349 1.00 62.84 98 ARG E CA 1
ATOM 14735 C C . ARG H 2 102 ? 193.875 175.873 169.284 1.00 63.22 98 ARG E C 1
ATOM 14736 O O . ARG H 2 102 ? 193.831 174.988 170.142 1.00 70.68 98 ARG E O 1
ATOM 14744 N N . TYR H 2 103 ? 194.939 176.657 169.095 1.00 62.98 99 TYR E N 1
ATOM 14745 C CA . TYR H 2 103 ? 196.183 176.572 169.858 1.00 59.59 99 TYR E CA 1
ATOM 14746 C C . TYR H 2 103 ? 196.911 175.238 169.718 1.00 62.24 99 TYR E C 1
ATOM 14747 O O . TYR H 2 103 ? 198.132 175.182 169.888 1.00 70.82 99 TYR E O 1
ATOM 14756 N N . ASP H 2 104 ? 196.185 174.163 169.424 1.00 60.07 100 ASP E N 1
ATOM 14757 C CA . ASP H 2 104 ? 196.796 172.847 169.291 1.00 51.59 100 ASP E CA 1
ATOM 14758 C C . ASP H 2 104 ? 197.814 172.848 168.157 1.00 56.59 100 ASP E C 1
ATOM 14759 O O . ASP H 2 104 ? 197.459 173.067 166.996 1.00 65.84 100 ASP E O 1
ATOM 14764 N N . VAL H 2 105 A 199.087 172.615 168.495 1.00 55.50 100 VAL E N 1
ATOM 14765 C CA . VAL H 2 105 A 200.129 172.496 167.476 1.00 51.66 100 VAL E CA 1
ATOM 14766 C C . VAL H 2 105 A 200.178 171.122 166.833 1.00 52.19 100 VAL E C 1
ATOM 14767 O O . VAL H 2 105 A 201.040 170.883 165.979 1.00 63.01 100 VAL E O 1
ATOM 14771 N N . GLY H 2 106 B 199.302 170.205 167.226 1.00 48.43 100 GLY E N 1
ATOM 14772 C CA . GLY H 2 106 B 199.254 168.903 166.595 1.00 47.28 100 GLY E CA 1
ATOM 14773 C C . GLY H 2 106 B 197.928 168.619 165.925 1.00 54.93 100 GLY E C 1
ATOM 14774 O O . GLY H 2 106 B 197.271 169.532 165.419 1.00 60.43 100 GLY E O 1
ATOM 14775 N N . GLY H 2 107 C 197.524 167.354 165.917 1.00 56.35 100 GLY E N 1
ATOM 14776 C CA . GLY H 2 107 C 196.211 166.978 165.436 1.00 54.65 100 GLY E CA 1
ATOM 14777 C C . GLY H 2 107 C 196.102 166.829 163.935 1.00 55.89 100 GLY E C 1
ATOM 14778 O O . GLY H 2 107 C 196.724 165.943 163.345 1.00 62.14 100 GLY E O 1
ATOM 14779 N N . ALA H 2 108 D 195.312 167.695 163.306 1.00 55.36 100 ALA E N 1
ATOM 14780 C CA . ALA H 2 108 D 194.970 167.554 161.901 1.00 52.90 100 ALA E CA 1
ATOM 14781 C C . ALA H 2 108 D 194.931 168.923 161.243 1.00 61.96 100 ALA E C 1
ATOM 14782 O O . ALA H 2 108 D 194.893 169.961 161.907 1.00 69.24 100 ALA E O 1
ATOM 14784 N N . LEU H 2 109 E 194.932 168.908 159.917 1.00 60.24 100 LEU E N 1
ATOM 14785 C CA . LEU H 2 109 E 195.019 170.107 159.090 1.00 59.09 100 LEU E CA 1
ATOM 14786 C C . LEU H 2 109 E 193.675 170.264 158.389 1.00 66.04 100 LEU E C 1
ATOM 14787 O O . LEU H 2 109 E 193.417 169.613 157.374 1.00 72.35 100 LEU E O 1
ATOM 14792 N N . ASP H 2 110 ? 192.819 171.127 158.930 1.00 65.53 101 ASP E N 1
ATOM 14793 C CA . ASP H 2 110 ? 191.428 171.157 158.497 1.00 67.94 101 ASP E CA 1
ATOM 14794 C C . ASP H 2 110 ? 191.188 172.028 157.272 1.00 74.84 101 ASP E C 1
ATOM 14795 O O . ASP H 2 110 ? 190.232 171.780 156.531 1.00 84.81 101 ASP E O 1
ATOM 14800 N N . TYR H 2 111 ? 192.006 173.046 157.038 1.00 71.86 102 TYR E N 1
ATOM 14801 C CA . TYR H 2 111 ? 191.900 173.828 155.816 1.00 73.28 102 TYR E CA 1
ATOM 14802 C C . TYR H 2 111 ? 193.270 173.979 155.176 1.00 72.29 102 TYR E C 1
ATOM 14803 O O . TYR H 2 111 ? 194.255 174.267 155.858 1.00 76.94 102 TYR E O 1
ATOM 14812 N N . TRP H 2 112 ? 193.317 173.789 153.862 1.00 71.26 103 TRP E N 1
ATOM 14813 C CA . TRP H 2 112 ? 194.543 173.849 153.082 1.00 67.91 103 TRP E CA 1
ATOM 14814 C C . TRP H 2 112 ? 194.393 174.907 152.001 1.00 79.69 103 TRP E C 1
ATOM 14815 O O . TRP H 2 112 ? 193.332 175.022 151.380 1.00 91.55 103 TRP E O 1
ATOM 14826 N N . GLY H 2 113 ? 195.448 175.680 151.776 1.00 79.36 104 GLY E N 1
ATOM 14827 C CA . GLY H 2 113 ? 195.459 176.621 150.679 1.00 81.26 104 GLY E CA 1
ATOM 14828 C C . GLY H 2 113 ? 195.550 175.905 149.344 1.00 82.48 104 GLY E C 1
ATOM 14829 O O . GLY H 2 113 ? 195.664 174.683 149.257 1.00 83.75 104 GLY E O 1
ATOM 14830 N N . GLN H 2 114 ? 195.508 176.696 148.270 1.00 82.71 105 GLN E N 1
ATOM 14831 C CA . GLN H 2 114 ? 195.552 176.107 146.937 1.00 80.34 105 GLN E CA 1
ATOM 14832 C C . GLN H 2 114 ? 196.944 175.625 146.555 1.00 79.32 105 GLN E C 1
ATOM 14833 O O . GLN H 2 114 ? 197.066 174.767 145.674 1.00 79.62 105 GLN E O 1
ATOM 14839 N N . GLY H 2 115 ? 197.984 176.147 147.189 1.00 75.70 106 GLY E N 1
ATOM 14840 C CA . GLY H 2 115 ? 199.344 175.746 146.910 1.00 74.58 106 GLY E CA 1
ATOM 14841 C C . GLY H 2 115 ? 200.049 176.684 145.944 1.00 81.55 106 GLY E C 1
ATOM 14842 O O . GLY H 2 115 ? 199.433 177.384 145.138 1.00 88.82 106 GLY E O 1
ATOM 14843 N N . THR H 2 116 ? 201.377 176.693 146.039 1.00 77.62 107 THR E N 1
ATOM 14844 C CA . THR H 2 116 ? 202.244 177.319 145.051 1.00 73.68 107 THR E CA 1
ATOM 14845 C C . THR H 2 116 ? 203.342 176.338 144.682 1.00 76.15 107 THR E C 1
ATOM 14846 O O . THR H 2 116 ? 203.982 175.760 145.564 1.00 77.06 107 THR E O 1
ATOM 14850 N N . SER H 2 117 ? 203.562 176.156 143.385 1.00 76.41 108 SER E N 1
ATOM 14851 C CA . SER H 2 117 ? 204.603 175.253 142.921 1.00 73.66 108 SER E CA 1
ATOM 14852 C C . SER H 2 117 ? 205.970 175.897 143.092 1.00 79.51 108 SER E C 1
ATOM 14853 O O . SER H 2 117 ? 206.166 177.063 142.738 1.00 88.80 108 SER E O 1
ATOM 14856 N N . VAL H 2 118 ? 206.914 175.137 143.637 1.00 76.88 109 VAL E N 1
ATOM 14857 C CA . VAL H 2 118 ? 208.316 175.528 143.704 1.00 76.64 109 VAL E CA 1
ATOM 14858 C C . VAL H 2 118 ? 209.112 174.546 142.861 1.00 81.07 109 VAL E C 1
ATOM 14859 O O . VAL H 2 118 ? 209.090 173.338 143.124 1.00 83.96 109 VAL E O 1
ATOM 14863 N N . THR H 2 119 ? 209.807 175.055 141.850 1.00 86.50 110 THR E N 1
ATOM 14864 C CA . THR H 2 119 ? 210.735 174.257 141.062 1.00 86.61 110 THR E CA 1
ATOM 14865 C C . THR H 2 119 ? 212.162 174.664 141.394 1.00 88.15 110 THR E C 1
ATOM 14866 O O . THR H 2 119 ? 212.516 175.842 141.291 1.00 94.68 110 THR E O 1
ATOM 14870 N N . VAL H 2 120 ? 212.973 173.692 141.793 1.00 84.84 111 VAL E N 1
ATOM 14871 C CA . VAL H 2 120 ? 214.405 173.873 141.992 1.00 88.69 111 VAL E CA 1
ATOM 14872 C C . VAL H 2 120 ? 215.112 173.094 140.894 1.00 94.68 111 VAL E C 1
ATOM 14873 O O . VAL H 2 120 ? 215.127 171.857 140.913 1.00 99.07 111 VAL E O 1
ATOM 14877 N N . SER H 2 121 ? 215.701 173.804 139.938 1.00 96.47 112 SER E N 1
ATOM 14878 C CA . SER H 2 121 ? 216.347 173.138 138.817 1.00 105.77 112 SER E CA 1
ATOM 14879 C C . SER H 2 121 ? 217.411 174.050 138.231 1.00 114.39 112 SER E C 1
ATOM 14880 O O . SER H 2 121 ? 217.330 175.276 138.341 1.00 113.87 112 SER E O 1
ATOM 14883 N N . SER H 2 122 ? 218.408 173.430 137.602 1.00 119.76 113 SER E N 1
ATOM 14884 C CA . SER H 2 122 ? 219.528 174.152 137.017 1.00 123.09 113 SER E CA 1
ATOM 14885 C C . SER H 2 122 ? 219.237 174.678 135.618 1.00 129.45 113 SER E C 1
ATOM 14886 O O . SER H 2 122 ? 220.012 175.496 135.111 1.00 132.55 113 SER E O 1
ATOM 14889 N N . ALA H 2 123 ? 218.155 174.231 134.983 1.00 130.91 114 ALA E N 1
ATOM 14890 C CA . ALA H 2 123 ? 217.866 174.620 133.612 1.00 131.48 114 ALA E CA 1
ATOM 14891 C C . ALA H 2 123 ? 217.474 176.097 133.547 1.00 135.34 114 ALA E C 1
ATOM 14892 O O . ALA H 2 123 ? 217.409 176.802 134.558 1.00 133.07 114 ALA E O 1
ATOM 14894 N N . LYS H 2 124 ? 217.197 176.566 132.333 1.00 133.85 115 LYS E N 1
ATOM 14895 C CA . LYS H 2 124 ? 216.977 177.980 132.067 1.00 139.01 115 LYS E CA 1
ATOM 14896 C C . LYS H 2 124 ? 215.595 178.203 131.472 1.00 142.45 115 LYS E C 1
ATOM 14897 O O . LYS H 2 124 ? 215.143 177.433 130.619 1.00 144.96 115 LYS E O 1
ATOM 14903 N N . THR H 2 125 ? 214.927 179.260 131.937 1.00 140.53 116 THR E N 1
ATOM 14904 C CA . THR H 2 125 ? 213.604 179.627 131.448 1.00 144.44 116 THR E CA 1
ATOM 14905 C C . THR H 2 125 ? 213.623 179.862 129.943 1.00 151.93 116 THR E C 1
ATOM 14906 O O . THR H 2 125 ? 214.229 180.829 129.470 1.00 157.17 116 THR E O 1
ATOM 14910 N N . THR H 2 126 ? 212.968 178.990 129.187 1.00 156.30 117 THR E N 1
ATOM 14911 C CA . THR H 2 126 ? 212.805 179.159 127.752 1.00 158.51 117 THR E CA 1
ATOM 14912 C C . THR H 2 126 ? 211.340 179.404 127.414 1.00 163.18 117 THR E C 1
ATOM 14913 O O . THR H 2 126 ? 210.437 178.956 128.126 1.00 165.94 117 THR E O 1
ATOM 14917 N N . ALA H 2 127 ? 211.112 180.123 126.319 1.00 164.29 122 ALA E N 1
ATOM 14918 C CA . ALA H 2 127 ? 209.763 180.321 125.824 1.00 170.63 122 ALA E CA 1
ATOM 14919 C C . ALA H 2 127 ? 209.298 179.095 125.044 1.00 171.68 122 ALA E C 1
ATOM 14920 O O . ALA H 2 127 ? 210.115 178.334 124.519 1.00 168.34 122 ALA E O 1
ATOM 14922 N N . PRO H 2 128 ? 207.985 178.879 124.951 1.00 174.60 123 PRO E N 1
ATOM 14923 C CA . PRO H 2 128 ? 207.480 177.689 124.253 1.00 172.28 123 PRO E CA 1
ATOM 14924 C C . PRO H 2 128 ? 207.452 177.880 122.742 1.00 177.98 123 PRO E C 1
ATOM 14925 O O . PRO H 2 128 ? 206.973 178.898 122.238 1.00 178.84 123 PRO E O 1
ATOM 14929 N N . SER H 2 129 ? 207.971 176.889 122.022 1.00 177.84 124 SER E N 1
ATOM 14930 C CA . SER H 2 129 ? 207.570 176.679 120.639 1.00 178.98 124 SER E CA 1
ATOM 14931 C C . SER H 2 129 ? 206.115 176.228 120.586 1.00 182.45 124 SER E C 1
ATOM 14932 O O . SER H 2 129 ? 205.605 175.598 121.516 1.00 184.66 124 SER E O 1
ATOM 14935 N N . VAL H 2 130 ? 205.442 176.552 119.483 1.00 183.58 125 VAL E N 1
ATOM 14936 C CA . VAL H 2 130 ? 204.053 176.153 119.265 1.00 185.00 125 VAL E CA 1
ATOM 14937 C C . VAL H 2 130 ? 203.908 175.734 117.809 1.00 187.35 125 VAL E C 1
ATOM 14938 O O . VAL H 2 130 ? 204.010 176.572 116.906 1.00 188.77 125 VAL E O 1
ATOM 14942 N N . TYR H 2 131 ? 203.669 174.444 117.578 1.00 188.61 126 TYR E N 1
ATOM 14943 C CA . TYR H 2 131 ? 203.526 173.900 116.239 1.00 193.18 126 TYR E CA 1
ATOM 14944 C C . TYR H 2 131 ? 202.100 173.423 116.028 1.00 198.71 126 TYR E C 1
ATOM 14945 O O . TYR H 2 131 ? 201.589 172.643 116.844 1.00 201.01 126 TYR E O 1
ATOM 14954 N N . PRO H 2 132 ? 201.427 173.860 114.966 1.00 202.24 127 PRO E N 1
ATOM 14955 C CA . PRO H 2 132 ? 200.148 173.242 114.605 1.00 203.18 127 PRO E CA 1
ATOM 14956 C C . PRO H 2 132 ? 200.315 171.773 114.251 1.00 204.38 127 PRO E C 1
ATOM 14957 O O . PRO H 2 132 ? 201.327 171.357 113.683 1.00 202.98 127 PRO E O 1
ATOM 14961 N N . LEU H 2 133 ? 199.304 170.982 114.602 1.00 208.28 128 LEU E N 1
ATOM 14962 C CA . LEU H 2 133 ? 199.176 169.606 114.128 1.00 211.49 128 LEU E CA 1
ATOM 14963 C C . LEU H 2 133 ? 198.061 169.580 113.087 1.00 211.69 128 LEU E C 1
ATOM 14964 O O . LEU H 2 133 ? 196.918 169.221 113.372 1.00 211.44 128 LEU E O 1
ATOM 14969 N N . ALA H 2 134 ? 198.406 169.968 111.868 1.00 213.40 129 ALA E N 1
ATOM 14970 C CA . ALA H 2 134 ? 197.455 169.897 110.770 1.00 216.82 129 ALA E CA 1
ATOM 14971 C C . ALA H 2 134 ? 197.150 168.439 110.447 1.00 219.00 129 ALA E C 1
ATOM 14972 O O . ALA H 2 134 ? 198.076 167.624 110.357 1.00 217.50 129 ALA E O 1
ATOM 14974 N N . PRO H 2 135 ? 195.884 168.069 110.279 1.00 219.94 130 PRO E N 1
ATOM 14975 C CA . PRO H 2 135 ? 195.545 166.654 110.120 1.00 218.54 130 PRO E CA 1
ATOM 14976 C C . PRO H 2 135 ? 196.064 166.108 108.801 1.00 219.02 130 PRO E C 1
ATOM 14977 O O . PRO H 2 135 ? 196.324 166.843 107.846 1.00 220.94 130 PRO E O 1
ATOM 14981 N N . VAL H 2 136 ? 196.231 164.784 108.772 1.00 219.01 131 VAL E N 1
ATOM 14982 C CA . VAL H 2 136 ? 196.708 164.119 107.569 1.00 221.37 131 VAL E CA 1
ATOM 14983 C C . VAL H 2 136 ? 195.775 164.420 106.406 1.00 229.70 131 VAL E C 1
ATOM 14984 O O . VAL H 2 136 ? 194.545 164.410 106.549 1.00 232.29 131 VAL E O 1
ATOM 14988 N N . CYS H 2 137 ? 196.359 164.693 105.242 1.00 233.84 132 CYS E N 1
ATOM 14989 C CA . CYS H 2 137 ? 195.592 164.743 104.003 1.00 237.44 132 CYS E CA 1
ATOM 14990 C C . CYS H 2 137 ? 195.167 163.329 103.630 1.00 239.44 132 CYS E C 1
ATOM 14991 O O . CYS H 2 137 ? 195.987 162.526 103.172 1.00 236.34 132 CYS E O 1
ATOM 14994 N N . GLY H 2 138 ? 193.888 163.019 103.828 1.00 243.81 133 GLY E N 1
ATOM 14995 C CA . GLY H 2 138 ? 193.429 161.651 103.703 1.00 246.14 133 GLY E CA 1
ATOM 14996 C C . GLY H 2 138 ? 191.930 161.475 103.825 1.00 251.98 133 GLY E C 1
ATOM 14997 O O . GLY H 2 138 ? 191.171 161.922 102.959 1.00 253.07 133 GLY E O 1
ATOM 14998 N N . ASP H 2 139 ? 191.491 160.822 104.903 1.00 254.73 134 ASP E N 1
ATOM 14999 C CA . ASP H 2 139 ? 190.065 160.577 105.094 1.00 256.00 134 ASP E CA 1
ATOM 15000 C C . ASP H 2 139 ? 189.322 161.850 105.484 1.00 256.41 134 ASP E C 1
ATOM 15001 O O . ASP H 2 139 ? 188.298 162.187 104.877 1.00 255.65 134 ASP E O 1
ATOM 15006 N N . THR H 2 140 ? 189.833 162.578 106.483 1.00 257.14 135 THR E N 1
ATOM 15007 C CA . THR H 2 140 ? 189.451 163.972 106.743 1.00 254.27 135 THR E CA 1
ATOM 15008 C C . THR H 2 140 ? 187.930 164.133 106.794 1.00 250.72 135 THR E C 1
ATOM 15009 O O . THR H 2 140 ? 187.370 165.130 106.334 1.00 246.08 135 THR E O 1
ATOM 15013 N N . THR H 2 141 ? 187.256 163.126 107.359 1.00 251.14 136 THR E N 1
ATOM 15014 C CA . THR H 2 141 ? 185.851 162.860 107.059 1.00 248.80 136 THR E CA 1
ATOM 15015 C C . THR H 2 141 ? 184.909 163.983 107.478 1.00 245.93 136 THR E C 1
ATOM 15016 O O . THR H 2 141 ? 183.720 163.920 107.144 1.00 244.57 136 THR E O 1
ATOM 15020 N N . GLY H 2 142 ? 185.391 164.998 108.189 1.00 244.17 137 GLY E N 1
ATOM 15021 C CA . GLY H 2 142 ? 184.588 166.179 108.445 1.00 241.97 137 GLY E CA 1
ATOM 15022 C C . GLY H 2 142 ? 183.473 166.010 109.459 1.00 242.62 137 GLY E C 1
ATOM 15023 O O . GLY H 2 142 ? 183.203 166.928 110.239 1.00 242.62 137 GLY E O 1
ATOM 15024 N N . SER H 2 143 ? 182.807 164.851 109.454 1.00 242.78 138 SER E N 1
ATOM 15025 C CA . SER H 2 143 ? 181.839 164.552 110.506 1.00 242.45 138 SER E CA 1
ATOM 15026 C C . SER H 2 143 ? 182.479 164.649 111.884 1.00 244.43 138 SER E C 1
ATOM 15027 O O . SER H 2 143 ? 181.879 165.185 112.822 1.00 244.84 138 SER E O 1
ATOM 15030 N N . SER H 2 144 ? 183.699 164.138 112.022 1.00 244.13 139 SER E N 1
ATOM 15031 C CA . SER H 2 144 ? 184.605 164.571 113.071 1.00 241.27 139 SER E CA 1
ATOM 15032 C C . SER H 2 144 ? 186.018 164.585 112.512 1.00 239.89 139 SER E C 1
ATOM 15033 O O . SER H 2 144 ? 186.336 163.859 111.567 1.00 240.23 139 SER E O 1
ATOM 15036 N N . VAL H 2 145 ? 186.865 165.417 113.107 1.00 237.49 140 VAL E N 1
ATOM 15037 C CA . VAL H 2 145 ? 188.286 165.440 112.790 1.00 232.03 140 VAL E CA 1
ATOM 15038 C C . VAL H 2 145 ? 189.057 165.714 114.073 1.00 229.38 140 VAL E C 1
ATOM 15039 O O . VAL H 2 145 ? 188.645 166.540 114.895 1.00 229.67 140 VAL E O 1
ATOM 15043 N N . THR H 2 146 ? 190.164 165.002 114.254 1.00 225.75 141 THR E N 1
ATOM 15044 C CA . THR H 2 146 ? 191.056 165.272 115.371 1.00 219.53 141 THR E CA 1
ATOM 15045 C C . THR H 2 146 ? 192.012 166.398 115.006 1.00 219.71 141 THR E C 1
ATOM 15046 O O . THR H 2 146 ? 192.651 166.366 113.950 1.00 219.08 141 THR E O 1
ATOM 15050 N N . LEU H 2 147 ? 192.104 167.395 115.878 1.00 219.33 142 LEU E N 1
ATOM 15051 C CA . LEU H 2 147 ? 193.023 168.506 115.702 1.00 218.95 142 LEU E CA 1
ATOM 15052 C C . LEU H 2 147 ? 193.886 168.619 116.946 1.00 215.95 142 LEU E C 1
ATOM 15053 O O . LEU H 2 147 ? 193.450 168.291 118.053 1.00 216.12 142 LEU E O 1
ATOM 15058 N N . GLY H 2 148 ? 195.117 169.087 116.761 1.00 213.53 143 GLY E N 1
ATOM 15059 C CA . GLY H 2 148 ? 196.067 169.120 117.851 1.00 206.65 143 GLY E CA 1
ATOM 15060 C C . GLY H 2 148 ? 196.928 170.364 117.807 1.00 204.06 143 GLY E C 1
ATOM 15061 O O . GLY H 2 148 ? 197.104 170.999 116.765 1.00 206.15 143 GLY E O 1
ATOM 15062 N N . CYS H 2 149 ? 197.475 170.691 118.973 1.00 199.91 144 CYS E N 1
ATOM 15063 C CA . CYS H 2 149 ? 198.402 171.798 119.148 1.00 194.23 144 CYS E CA 1
ATOM 15064 C C . CYS H 2 149 ? 199.563 171.291 119.985 1.00 186.91 144 CYS E C 1
ATOM 15065 O O . CYS H 2 149 ? 199.351 170.669 121.030 1.00 189.30 144 CYS E O 1
ATOM 15068 N N . LEU H 2 150 ? 200.783 171.557 119.532 1.00 183.28 145 LEU E N 1
ATOM 15069 C CA . LEU H 2 150 ? 201.982 171.052 120.184 1.00 179.04 145 LEU E CA 1
ATOM 15070 C C . LEU H 2 150 ? 202.802 172.221 120.707 1.00 180.17 145 LEU E C 1
ATOM 15071 O O . LEU H 2 150 ? 203.125 173.145 119.954 1.00 184.18 145 LEU E O 1
ATOM 15076 N N . VAL H 2 151 ? 203.131 172.172 121.994 1.00 175.81 146 VAL E N 1
ATOM 15077 C CA . VAL H 2 151 ? 203.776 173.270 122.704 1.00 170.87 146 VAL E CA 1
ATOM 15078 C C . VAL H 2 151 ? 205.058 172.718 123.304 1.00 169.14 146 VAL E C 1
ATOM 15079 O O . VAL H 2 151 ? 205.016 171.805 124.137 1.00 170.86 146 VAL E O 1
ATOM 15083 N N . LYS H 2 152 ? 206.195 173.263 122.879 1.00 170.97 147 LYS E N 1
ATOM 15084 C CA . LYS H 2 152 ? 207.465 172.573 123.028 1.00 169.69 147 LYS E CA 1
ATOM 15085 C C . LYS H 2 152 ? 208.566 173.558 123.394 1.00 173.16 147 LYS E C 1
ATOM 15086 O O . LYS H 2 152 ? 208.493 174.747 123.075 1.00 173.34 147 LYS E O 1
ATOM 15092 N N . GLY H 2 153 ? 209.583 173.046 124.083 1.00 169.52 148 GLY E N 1
ATOM 15093 C CA . GLY H 2 153 ? 210.812 173.765 124.340 1.00 165.51 148 GLY E CA 1
ATOM 15094 C C . GLY H 2 153 ? 210.792 174.749 125.489 1.00 164.99 148 GLY E C 1
ATOM 15095 O O . GLY H 2 153 ? 211.839 175.334 125.791 1.00 164.76 148 GLY E O 1
ATOM 15096 N N . TYR H 2 154 ? 209.654 174.953 126.147 1.00 163.30 149 TYR E N 1
ATOM 15097 C CA . TYR H 2 154 ? 209.661 175.711 127.388 1.00 160.77 149 TYR E CA 1
ATOM 15098 C C . TYR H 2 154 ? 210.267 174.868 128.510 1.00 154.35 149 TYR E C 1
ATOM 15099 O O . TYR H 2 154 ? 210.499 173.664 128.365 1.00 152.20 149 TYR E O 1
ATOM 15108 N N . PHE H 2 155 ? 210.522 175.511 129.648 1.00 150.90 150 PHE E N 1
ATOM 15109 C CA . PHE H 2 155 ? 211.020 174.738 130.780 1.00 148.73 150 PHE E CA 1
ATOM 15110 C C . PHE H 2 155 ? 210.190 174.897 132.052 1.00 150.12 150 PHE E C 1
ATOM 15111 O O . PHE H 2 155 ? 209.901 173.887 132.702 1.00 151.35 150 PHE E O 1
ATOM 15119 N N . PRO H 2 156 ? 209.830 176.105 132.491 1.00 148.01 151 PRO E N 1
ATOM 15120 C CA . PRO H 2 156 ? 209.003 176.189 133.705 1.00 148.61 151 PRO E CA 1
ATOM 15121 C C . PRO H 2 156 ? 207.653 175.530 133.471 1.00 156.53 151 PRO E C 1
ATOM 15122 O O . PRO H 2 156 ? 206.921 175.885 132.544 1.00 163.08 151 PRO E O 1
ATOM 15126 N N . GLU H 2 157 ? 207.339 174.549 134.319 1.00 152.37 152 GLU E N 1
ATOM 15127 C CA . GLU H 2 157 ? 206.195 173.662 134.100 1.00 155.51 152 GLU E CA 1
ATOM 15128 C C . GLU H 2 157 ? 204.891 174.374 133.759 1.00 157.93 152 GLU E C 1
ATOM 15129 O O . GLU H 2 157 ? 204.263 174.006 132.753 1.00 161.22 152 GLU E O 1
ATOM 15135 N N . PRO H 2 158 ? 204.421 175.377 134.521 1.00 156.69 153 PRO E N 1
ATOM 15136 C CA . PRO H 2 158 ? 203.030 175.819 134.283 1.00 161.16 153 PRO E CA 1
ATOM 15137 C C . PRO H 2 158 ? 202.837 176.703 133.053 1.00 166.23 153 PRO E C 1
ATOM 15138 O O . PRO H 2 158 ? 202.700 177.924 133.116 1.00 169.11 153 PRO E O 1
ATOM 15142 N N . VAL H 2 159 ? 202.821 176.062 131.886 1.00 170.75 154 VAL E N 1
ATOM 15143 C CA . VAL H 2 159 ? 202.165 176.620 130.709 1.00 176.03 154 VAL E CA 1
ATOM 15144 C C . VAL H 2 159 ? 200.660 176.525 130.905 1.00 180.20 154 VAL E C 1
ATOM 15145 O O . VAL H 2 159 ? 200.182 175.860 131.831 1.00 178.77 154 VAL E O 1
ATOM 15149 N N . THR H 2 160 ? 199.905 177.185 130.035 1.00 185.89 155 THR E N 1
ATOM 15150 C CA . THR H 2 160 ? 198.465 177.004 129.976 1.00 191.87 155 THR E CA 1
ATOM 15151 C C . THR H 2 160 ? 198.054 176.979 128.513 1.00 197.42 155 THR E C 1
ATOM 15152 O O . THR H 2 160 ? 198.568 177.758 127.707 1.00 201.06 155 THR E O 1
ATOM 15156 N N . LEU H 2 161 ? 197.131 176.083 128.173 1.00 198.01 156 LEU E N 1
ATOM 15157 C CA . LEU H 2 161 ? 196.656 175.948 126.807 1.00 202.77 156 LEU E CA 1
ATOM 15158 C C . LEU H 2 161 ? 195.141 176.070 126.806 1.00 211.13 156 LEU E C 1
ATOM 15159 O O . LEU H 2 161 ? 194.466 175.659 127.754 1.00 212.75 156 LEU E O 1
ATOM 15164 N N . THR H 2 162 ? 194.614 176.640 125.727 1.00 218.64 157 THR E N 1
ATOM 15165 C CA . THR H 2 162 ? 193.181 176.818 125.580 1.00 222.85 157 THR E CA 1
ATOM 15166 C C . THR H 2 162 ? 192.839 176.802 124.096 1.00 225.93 157 THR E C 1
ATOM 15167 O O . THR H 2 162 ? 193.638 177.227 123.258 1.00 226.63 157 THR E O 1
ATOM 15171 N N . TRP H 2 163 ? 191.652 176.294 123.774 1.00 227.17 158 TRP E N 1
ATOM 15172 C CA . TRP H 2 163 ? 191.162 176.260 122.402 1.00 230.30 158 TRP E CA 1
ATOM 15173 C C . TRP H 2 163 ? 190.105 177.342 122.214 1.00 237.57 158 TRP E C 1
ATOM 15174 O O . TRP H 2 163 ? 189.074 177.334 122.895 1.00 241.33 158 TRP E O 1
ATOM 15185 N N . ASN H 2 164 ? 190.361 178.249 121.275 1.00 238.76 159 ASN E N 1
ATOM 15186 C CA . ASN H 2 164 ? 189.464 179.348 120.909 1.00 242.22 159 ASN E CA 1
ATOM 15187 C C . ASN H 2 164 ? 188.886 180.060 122.133 1.00 246.04 159 ASN E C 1
ATOM 15188 O O . ASN H 2 164 ? 187.673 180.169 122.315 1.00 249.77 159 ASN E O 1
ATOM 15193 N N . SER H 2 165 ? 189.796 180.554 122.976 1.00 245.03 160 SER E N 1
ATOM 15194 C CA . SER H 2 165 ? 189.447 181.337 124.166 1.00 245.76 160 SER E CA 1
ATOM 15195 C C . SER H 2 165 ? 188.456 180.611 125.076 1.00 247.04 160 SER E C 1
ATOM 15196 O O . SER H 2 165 ? 187.683 181.242 125.801 1.00 246.41 160 SER E O 1
ATOM 15199 N N . GLY H 2 166 ? 188.469 179.280 125.049 1.00 245.94 161 GLY E N 1
ATOM 15200 C CA . GLY H 2 166 ? 187.620 178.485 125.907 1.00 245.33 161 GLY E CA 1
ATOM 15201 C C . GLY H 2 166 ? 186.268 178.128 125.333 1.00 246.79 161 GLY E C 1
ATOM 15202 O O . GLY H 2 166 ? 185.522 177.378 125.976 1.00 247.02 161 GLY E O 1
ATOM 15203 N N . SER H 2 167 ? 185.920 178.645 124.152 1.00 248.35 162 SER E N 1
ATOM 15204 C CA . SER H 2 167 ? 184.660 178.264 123.524 1.00 250.01 162 SER E CA 1
ATOM 15205 C C . SER H 2 167 ? 184.615 176.773 123.221 1.00 250.03 162 SER E C 1
ATOM 15206 O O . SER H 2 167 ? 183.541 176.162 123.264 1.00 251.56 162 SER E O 1
ATOM 15209 N N . LEU H 2 168 ? 185.763 176.172 122.918 1.00 248.52 163 LEU E N 1
ATOM 15210 C CA . LEU H 2 168 ? 185.868 174.730 122.698 1.00 245.71 163 LEU E CA 1
ATOM 15211 C C . LEU H 2 168 ? 186.191 173.975 123.977 1.00 242.58 163 LEU E C 1
ATOM 15212 O O . LEU H 2 168 ? 187.040 173.081 123.975 1.00 236.64 163 LEU E O 1
ATOM 15217 N N . SER H 2 169 ? 185.530 174.302 125.087 1.00 244.99 164 SER E N 1
ATOM 15218 C CA . SER H 2 169 ? 185.743 173.596 126.347 1.00 241.04 164 SER E CA 1
ATOM 15219 C C . SER H 2 169 ? 185.136 172.197 126.338 1.00 235.05 164 SER E C 1
ATOM 15220 O O . SER H 2 169 ? 184.679 171.709 127.377 1.00 232.42 164 SER E O 1
ATOM 15223 N N . SER H 2 170 ? 185.129 171.541 125.179 1.00 232.34 165 SER E N 1
ATOM 15224 C CA . SER H 2 170 ? 184.610 170.187 125.067 1.00 227.52 165 SER E CA 1
ATOM 15225 C C . SER H 2 170 ? 185.340 169.472 123.941 1.00 222.36 165 SER E C 1
ATOM 15226 O O . SER H 2 170 ? 185.900 170.100 123.038 1.00 221.75 165 SER E O 1
ATOM 15229 N N . GLY H 2 171 ? 185.329 168.142 124.007 1.00 217.63 166 GLY E N 1
ATOM 15230 C CA . GLY H 2 171 ? 186.129 167.329 123.117 1.00 213.90 166 GLY E CA 1
ATOM 15231 C C . GLY H 2 171 ? 187.624 167.463 123.294 1.00 212.02 166 GLY E C 1
ATOM 15232 O O . GLY H 2 171 ? 188.377 166.786 122.583 1.00 210.33 166 GLY E O 1
ATOM 15233 N N . VAL H 2 172 ? 188.078 168.308 124.211 1.00 212.21 167 VAL E N 1
ATOM 15234 C CA . VAL H 2 172 ? 189.493 168.609 124.384 1.00 205.52 167 VAL E CA 1
ATOM 15235 C C . VAL H 2 172 ? 190.111 167.612 125.349 1.00 196.62 167 VAL E C 1
ATOM 15236 O O . VAL H 2 172 ? 189.451 167.085 126.250 1.00 191.64 167 VAL E O 1
ATOM 15240 N N . HIS H 2 173 ? 191.400 167.351 125.153 1.00 194.60 168 HIS E N 1
ATOM 15241 C CA . HIS H 2 173 ? 192.253 166.796 126.192 1.00 188.81 168 HIS E CA 1
ATOM 15242 C C . HIS H 2 173 ? 193.541 167.601 126.237 1.00 184.30 168 HIS E C 1
ATOM 15243 O O . HIS H 2 173 ? 194.154 167.851 125.194 1.00 187.67 168 HIS E O 1
ATOM 15250 N N . THR H 2 174 ? 193.951 168.004 127.437 1.00 177.66 169 THR E N 1
ATOM 15251 C CA . THR H 2 174 ? 195.245 168.640 127.653 1.00 170.71 169 THR E CA 1
ATOM 15252 C C . THR H 2 174 ? 196.128 167.643 128.389 1.00 165.72 169 THR E C 1
ATOM 15253 O O . THR H 2 174 ? 195.911 167.363 129.573 1.00 166.61 169 THR E O 1
ATOM 15257 N N . PHE H 2 175 ? 197.112 167.115 127.689 1.00 159.45 170 PHE E N 1
ATOM 15258 C CA . PHE H 2 175 ? 197.930 166.038 128.224 1.00 155.55 170 PHE E CA 1
ATOM 15259 C C . PHE H 2 175 ? 199.001 166.602 129.150 1.00 155.29 170 PHE E C 1
ATOM 15260 O O . PHE H 2 175 ? 199.636 167.606 128.812 1.00 157.12 170 PHE E O 1
ATOM 15268 N N . PRO H 2 176 ? 199.197 166.014 130.330 1.00 154.67 171 PRO E N 1
ATOM 15269 C CA . PRO H 2 176 ? 200.276 166.453 131.220 1.00 149.68 171 PRO E CA 1
ATOM 15270 C C . PRO H 2 176 ? 201.616 166.559 130.506 1.00 150.79 171 PRO E C 1
ATOM 15271 O O . PRO H 2 176 ? 201.948 165.751 129.636 1.00 152.01 171 PRO E O 1
ATOM 15275 N N . ALA H 2 177 ? 202.389 167.572 130.886 1.00 147.22 172 ALA E N 1
ATOM 15276 C CA . ALA H 2 177 ? 203.707 167.783 130.312 1.00 143.01 172 ALA E CA 1
ATOM 15277 C C . ALA H 2 177 ? 204.658 166.654 130.704 1.00 139.99 172 ALA E C 1
ATOM 15278 O O . ALA H 2 177 ? 204.400 165.874 131.624 1.00 145.32 172 ALA E O 1
ATOM 15280 N N . VAL H 2 178 ? 205.778 166.576 129.985 1.00 137.02 173 VAL E N 1
ATOM 15281 C CA . VAL H 2 178 ? 206.826 165.603 130.266 1.00 144.94 173 VAL E CA 1
ATOM 15282 C C . VAL H 2 178 ? 208.157 166.267 129.934 1.00 152.65 173 VAL E C 1
ATOM 15283 O O . VAL H 2 178 ? 208.220 167.199 129.132 1.00 154.28 173 VAL E O 1
ATOM 15287 N N . LEU H 2 179 ? 209.235 165.766 130.537 1.00 153.58 174 LEU E N 1
ATOM 15288 C CA . LEU H 2 179 ? 210.552 166.398 130.458 1.00 153.26 174 LEU E CA 1
ATOM 15289 C C . LEU H 2 179 ? 211.460 165.613 129.520 1.00 159.02 174 LEU E C 1
ATOM 15290 O O . LEU H 2 179 ? 211.984 164.558 129.888 1.00 159.52 174 LEU E O 1
ATOM 15295 N N . GLN H 2 180 ? 211.624 166.120 128.297 1.00 161.36 175 GLN E N 1
ATOM 15296 C CA . GLN H 2 180 ? 212.679 165.651 127.406 1.00 165.65 175 GLN E CA 1
ATOM 15297 C C . GLN H 2 180 ? 214.054 165.974 127.982 1.00 167.09 175 GLN E C 1
ATOM 15298 O O . GLN H 2 180 ? 214.299 165.790 129.179 1.00 163.04 175 GLN E O 1
ATOM 15304 N N . SER H 2 181 ? 214.965 166.446 127.138 1.00 173.02 176 SER E N 1
ATOM 15305 C CA . SER H 2 181 ? 216.235 166.984 127.618 1.00 171.94 176 SER E CA 1
ATOM 15306 C C . SER H 2 181 ? 215.973 168.333 128.274 1.00 166.94 176 SER E C 1
ATOM 15307 O O . SER H 2 181 ? 215.923 169.365 127.601 1.00 164.97 176 SER E O 1
ATOM 15310 N N . ASP H 2 182 ? 215.800 168.327 129.597 1.00 163.69 177 ASP E N 1
ATOM 15311 C CA . ASP H 2 182 ? 215.677 169.542 130.399 1.00 162.50 177 ASP E CA 1
ATOM 15312 C C . ASP H 2 182 ? 214.539 170.466 129.969 1.00 158.77 177 ASP E C 1
ATOM 15313 O O . ASP H 2 182 ? 214.346 171.525 130.574 1.00 156.09 177 ASP E O 1
ATOM 15318 N N . LEU H 2 183 ? 213.791 170.102 128.930 1.00 156.92 178 LEU E N 1
ATOM 15319 C CA . LEU H 2 183 ? 212.705 170.934 128.431 1.00 154.73 178 LEU E CA 1
ATOM 15320 C C . LEU H 2 183 ? 211.417 170.128 128.365 1.00 154.41 178 LEU E C 1
ATOM 15321 O O . LEU H 2 183 ? 211.434 168.940 128.032 1.00 154.35 178 LEU E O 1
ATOM 15326 N N . TYR H 2 184 ? 210.304 170.781 128.687 1.00 152.66 179 TYR E N 1
ATOM 15327 C CA . TYR H 2 184 ? 209.004 170.132 128.635 1.00 153.72 179 TYR E CA 1
ATOM 15328 C C . TYR H 2 184 ? 208.443 170.141 127.220 1.00 158.40 179 TYR E C 1
ATOM 15329 O O . TYR H 2 184 ? 208.648 171.084 126.450 1.00 160.50 179 TYR E O 1
ATOM 15338 N N . THR H 2 185 ? 207.726 169.073 126.885 1.00 161.54 180 THR E N 1
ATOM 15339 C CA . THR H 2 185 ? 206.831 169.046 125.738 1.00 163.02 180 THR E CA 1
ATOM 15340 C C . THR H 2 185 ? 205.410 168.821 126.231 1.00 161.45 180 THR E C 1
ATOM 15341 O O . THR H 2 185 ? 205.157 167.892 127.005 1.00 161.19 180 THR E O 1
ATOM 15345 N N . LEU H 2 186 ? 204.490 169.667 125.783 1.00 160.47 181 LEU E N 1
ATOM 15346 C CA . LEU H 2 186 ? 203.069 169.488 126.028 1.00 156.73 181 LEU E CA 1
ATOM 15347 C C . LEU H 2 186 ? 202.343 169.393 124.693 1.00 167.28 181 LEU E C 1
ATOM 15348 O O . LEU H 2 186 ? 202.803 169.927 123.680 1.00 176.74 181 LEU E O 1
ATOM 15353 N N . SER H 2 187 ? 201.202 168.709 124.699 1.00 166.46 182 SER E N 1
ATOM 15354 C CA . SER H 2 187 ? 200.327 168.666 123.539 1.00 169.65 182 SER E CA 1
ATOM 15355 C C . SER H 2 187 ? 198.881 168.637 124.005 1.00 173.37 182 SER E C 1
ATOM 15356 O O . SER H 2 187 ? 198.585 168.349 125.167 1.00 176.11 182 SER E O 1
ATOM 15359 N N . SER H 2 188 ? 197.979 168.951 123.080 1.00 180.92 183 SER E N 1
ATOM 15360 C CA . SER H 2 188 ? 196.551 168.906 123.344 1.00 188.80 183 SER E CA 1
ATOM 15361 C C . SER H 2 188 ? 195.823 168.445 122.092 1.00 194.51 183 SER E C 1
ATOM 15362 O O . SER H 2 188 ? 196.272 168.690 120.970 1.00 198.80 183 SER E O 1
ATOM 15365 N N . SER H 2 189 ? 194.697 167.769 122.294 1.00 195.75 184 SER E N 1
ATOM 15366 C CA . SER H 2 189 ? 193.844 167.324 121.203 1.00 197.75 184 SER E CA 1
ATOM 15367 C C . SER H 2 189 ? 192.478 167.977 121.342 1.00 205.38 184 SER E C 1
ATOM 15368 O O . SER H 2 189 ? 191.927 168.052 122.444 1.00 202.73 184 SER E O 1
ATOM 15371 N N . VAL H 2 190 ? 191.935 168.450 120.223 1.00 213.52 185 VAL E N 1
ATOM 15372 C CA . VAL H 2 190 ? 190.517 168.762 120.104 1.00 216.16 185 VAL E CA 1
ATOM 15373 C C . VAL H 2 190 ? 189.942 168.002 118.916 1.00 220.47 185 VAL E C 1
ATOM 15374 O O . VAL H 2 190 ? 190.586 167.884 117.867 1.00 220.58 185 VAL E O 1
ATOM 15378 N N . THR H 2 191 ? 188.746 167.449 119.100 1.00 223.91 186 THR E N 1
ATOM 15379 C CA . THR H 2 191 ? 188.014 166.772 118.036 1.00 227.68 186 THR E CA 1
ATOM 15380 C C . THR H 2 191 ? 186.721 167.532 117.781 1.00 232.06 186 THR E C 1
ATOM 15381 O O . THR H 2 191 ? 185.930 167.742 118.707 1.00 229.78 186 THR E O 1
ATOM 15385 N N . VAL H 2 192 ? 186.508 167.946 116.532 1.00 234.98 187 VAL E N 1
ATOM 15386 C CA . VAL H 2 192 ? 185.415 168.844 116.182 1.00 238.47 187 VAL E CA 1
ATOM 15387 C C . VAL H 2 192 ? 184.781 168.388 114.876 1.00 241.56 187 VAL E C 1
ATOM 15388 O O . VAL H 2 192 ? 185.414 167.726 114.049 1.00 240.37 187 VAL E O 1
ATOM 15392 N N . THR H 2 193 ? 183.511 168.745 114.705 1.00 244.35 188 THR E N 1
ATOM 15393 C CA . THR H 2 193 ? 182.832 168.612 113.426 1.00 247.87 188 THR E CA 1
ATOM 15394 C C . THR H 2 193 ? 183.296 169.711 112.474 1.00 250.96 188 THR E C 1
ATOM 15395 O O . THR H 2 193 ? 183.656 170.814 112.896 1.00 252.67 188 THR E O 1
ATOM 15399 N N . SER H 2 194 ? 183.291 169.398 111.175 1.00 250.30 189 SER E N 1
ATOM 15400 C CA . SER H 2 194 ? 183.730 170.345 110.156 1.00 250.97 189 SER E CA 1
ATOM 15401 C C . SER H 2 194 ? 182.906 171.628 110.127 1.00 253.71 189 SER E C 1
ATOM 15402 O O . SER H 2 194 ? 183.291 172.571 109.427 1.00 253.24 189 SER E O 1
ATOM 15405 N N . SER H 2 195 ? 181.785 171.687 110.849 1.00 254.70 190 SER E N 1
ATOM 15406 C CA . SER H 2 195 ? 181.033 172.930 110.999 1.00 252.69 190 SER E CA 1
ATOM 15407 C C . SER H 2 195 ? 181.866 174.079 111.557 1.00 252.24 190 SER E C 1
ATOM 15408 O O . SER H 2 195 ? 181.399 175.223 111.533 1.00 247.87 190 SER E O 1
ATOM 15411 N N . THR H 2 196 ? 183.077 173.814 112.055 1.00 254.78 191 THR E N 1
ATOM 15412 C CA . THR H 2 196 ? 184.006 174.871 112.434 1.00 253.43 191 THR E CA 1
ATOM 15413 C C . THR H 2 196 ? 185.393 174.692 111.826 1.00 251.70 191 THR E C 1
ATOM 15414 O O . THR H 2 196 ? 186.304 175.458 112.162 1.00 249.93 191 THR E O 1
ATOM 15418 N N . TRP H 2 197 ? 185.582 173.709 110.943 1.00 251.34 192 TRP E N 1
ATOM 15419 C CA . TRP H 2 197 ? 186.896 173.420 110.391 1.00 249.53 192 TRP E CA 1
ATOM 15420 C C . TRP H 2 197 ? 186.766 172.939 108.953 1.00 248.29 192 TRP E C 1
ATOM 15421 O O . TRP H 2 197 ? 185.857 172.152 108.655 1.00 247.94 192 TRP E O 1
ATOM 15432 N N . PRO H 2 198 ? 187.654 173.370 108.045 1.00 247.53 193 PRO E N 1
ATOM 15433 C CA . PRO H 2 198 ? 188.807 174.262 108.252 1.00 246.20 193 PRO E CA 1
ATOM 15434 C C . PRO H 2 198 ? 188.406 175.721 108.444 1.00 246.69 193 PRO E C 1
ATOM 15435 O O . PRO H 2 198 ? 187.693 176.292 107.623 1.00 245.65 193 PRO E O 1
ATOM 15439 N N . SER H 2 199 ? 188.869 176.338 109.528 1.00 246.24 194 SER E N 1
ATOM 15440 C CA . SER H 2 199 ? 188.762 177.777 109.726 1.00 247.25 194 SER E CA 1
ATOM 15441 C C . SER H 2 199 ? 189.685 178.174 110.868 1.00 247.91 194 SER E C 1
ATOM 15442 O O . SER H 2 199 ? 190.128 177.331 111.652 1.00 246.47 194 SER E O 1
ATOM 15445 N N . GLN H 2 200 ? 189.969 179.475 110.948 1.00 248.27 195 GLN E N 1
ATOM 15446 C CA . GLN H 2 200 ? 190.770 180.024 112.036 1.00 245.84 195 GLN E CA 1
ATOM 15447 C C . GLN H 2 200 ? 190.049 180.003 113.378 1.00 247.71 195 GLN E C 1
ATOM 15448 O O . GLN H 2 200 ? 190.658 180.378 114.387 1.00 246.35 195 GLN E O 1
ATOM 15454 N N . SER H 2 201 ? 188.776 179.595 113.411 1.00 250.06 196 SER E N 1
ATOM 15455 C CA . SER H 2 201 ? 188.087 179.366 114.678 1.00 249.44 196 SER E CA 1
ATOM 15456 C C . SER H 2 201 ? 188.864 178.425 115.588 1.00 248.58 196 SER E C 1
ATOM 15457 O O . SER H 2 201 ? 188.823 178.570 116.814 1.00 246.95 196 SER E O 1
ATOM 15460 N N . ILE H 2 202 ? 189.577 177.459 115.013 1.00 248.57 197 ILE E N 1
ATOM 15461 C CA . ILE H 2 202 ? 190.455 176.586 115.781 1.00 242.13 197 ILE E CA 1
ATOM 15462 C C . ILE H 2 202 ? 191.717 177.361 116.136 1.00 239.35 197 ILE E C 1
ATOM 15463 O O . ILE H 2 202 ? 192.745 177.246 115.460 1.00 234.86 197 ILE E O 1
ATOM 15468 N N . THR H 2 203 ? 191.640 178.166 117.193 1.00 240.51 198 THR E N 1
ATOM 15469 C CA . THR H 2 203 ? 192.794 178.873 117.731 1.00 237.49 198 THR E CA 1
ATOM 15470 C C . THR H 2 203 ? 193.350 178.116 118.930 1.00 234.31 198 THR E C 1
ATOM 15471 O O . THR H 2 203 ? 192.610 177.788 119.862 1.00 233.93 198 THR E O 1
ATOM 15475 N N . CYS H 2 204 ? 194.654 177.845 118.900 1.00 230.25 199 CYS E N 1
ATOM 15476 C CA . CYS H 2 204 ? 195.377 177.320 120.058 1.00 225.84 199 CYS E CA 1
ATOM 15477 C C . CYS H 2 204 ? 195.827 178.488 120.927 1.00 225.97 199 CYS E C 1
ATOM 15478 O O . CYS H 2 204 ? 196.866 179.102 120.672 1.00 225.33 199 CYS E O 1
ATOM 15481 N N . ASN H 2 205 ? 195.049 178.797 121.961 1.00 227.37 200 ASN E N 1
ATOM 15482 C CA . ASN H 2 205 ? 195.444 179.813 122.929 1.00 224.31 200 ASN E CA 1
ATOM 15483 C C . ASN H 2 205 ? 196.391 179.191 123.947 1.00 221.43 200 ASN E C 1
ATOM 15484 O O . ASN H 2 205 ? 196.000 178.288 124.694 1.00 222.47 200 ASN E O 1
ATOM 15489 N N . VAL H 2 206 ? 197.630 179.671 123.980 1.00 217.81 201 VAL E N 1
ATOM 15490 C CA . VAL H 2 206 ? 198.666 179.103 124.834 1.00 209.65 201 VAL E CA 1
ATOM 15491 C C . VAL H 2 206 ? 199.440 180.249 125.468 1.00 206.81 201 VAL E C 1
ATOM 15492 O O . VAL H 2 206 ? 199.685 181.277 124.827 1.00 208.10 201 VAL E O 1
ATOM 15496 N N . ALA H 2 207 ? 199.819 180.077 126.733 1.00 203.81 202 ALA E N 1
ATOM 15497 C CA . ALA H 2 207 ? 200.532 181.108 127.469 1.00 199.90 202 ALA E CA 1
ATOM 15498 C C . ALA H 2 207 ? 201.601 180.467 128.341 1.00 194.53 202 ALA E C 1
ATOM 15499 O O . ALA H 2 207 ? 201.442 179.343 128.823 1.00 193.48 202 ALA E O 1
ATOM 15501 N N . HIS H 2 208 ? 202.693 181.201 128.535 1.00 193.70 203 HIS E N 1
ATOM 15502 C CA . HIS H 2 208 ? 203.784 180.787 129.416 1.00 187.47 203 HIS E CA 1
ATOM 15503 C C . HIS H 2 208 ? 204.247 182.012 130.188 1.00 188.44 203 HIS E C 1
ATOM 15504 O O . HIS H 2 208 ? 205.236 182.661 129.827 1.00 190.00 203 HIS E O 1
ATOM 15511 N N . PRO H 2 209 ? 203.534 182.370 131.260 1.00 187.91 204 PRO E N 1
ATOM 15512 C CA . PRO H 2 209 ? 203.879 183.596 132.000 1.00 188.99 204 PRO E CA 1
ATOM 15513 C C . PRO H 2 209 ? 205.302 183.625 132.528 1.00 189.11 204 PRO E C 1
ATOM 15514 O O . PRO H 2 209 ? 205.849 184.714 132.739 1.00 187.92 204 PRO E O 1
ATOM 15518 N N . ALA H 2 210 ? 205.919 182.463 132.754 1.00 186.53 205 ALA E N 1
ATOM 15519 C CA . ALA H 2 210 ? 207.308 182.434 133.193 1.00 182.50 205 ALA E CA 1
ATOM 15520 C C . ALA H 2 210 ? 208.264 183.024 132.164 1.00 184.39 205 ALA E C 1
ATOM 15521 O O . ALA H 2 210 ? 209.357 183.466 132.536 1.00 179.65 205 ALA E O 1
ATOM 15523 N N . SER H 2 211 ? 207.886 183.044 130.885 1.00 186.94 206 SER E N 1
ATOM 15524 C CA . SER H 2 211 ? 208.624 183.796 129.877 1.00 186.55 206 SER E CA 1
ATOM 15525 C C . SER H 2 211 ? 207.773 184.895 129.251 1.00 189.16 206 SER E C 1
ATOM 15526 O O . SER H 2 211 ? 208.074 185.354 128.144 1.00 188.62 206 SER E O 1
ATOM 15529 N N . SER H 2 212 ? 206.719 185.328 129.948 1.00 191.01 207 SER E N 1
ATOM 15530 C CA . SER H 2 212 ? 205.819 186.388 129.484 1.00 191.80 207 SER E CA 1
ATOM 15531 C C . SER H 2 212 ? 205.288 186.135 128.073 1.00 193.72 207 SER E C 1
ATOM 15532 O O . SER H 2 212 ? 204.923 187.071 127.359 1.00 193.76 207 SER E O 1
ATOM 15535 N N . THR H 2 213 ? 205.236 184.874 127.653 1.00 195.27 208 THR E N 1
ATOM 15536 C CA . THR H 2 213 ? 205.014 184.535 126.253 1.00 197.17 208 THR E CA 1
ATOM 15537 C C . THR H 2 213 ? 203.566 184.111 126.052 1.00 200.58 208 THR E C 1
ATOM 15538 O O . THR H 2 213 ? 203.033 183.313 126.830 1.00 202.51 208 THR E O 1
ATOM 15542 N N . LYS H 2 214 ? 202.934 184.645 125.008 1.00 203.42 209 LYS E N 1
ATOM 15543 C CA . LYS H 2 214 ? 201.635 184.170 124.556 1.00 206.67 209 LYS E CA 1
ATOM 15544 C C . LYS H 2 214 ? 201.577 184.215 123.036 1.00 209.39 209 LYS E C 1
ATOM 15545 O O . LYS H 2 214 ? 202.048 185.174 122.419 1.00 210.18 209 LYS E O 1
ATOM 15551 N N . VAL H 2 215 ? 200.980 183.179 122.441 1.00 210.93 210 VAL E N 1
ATOM 15552 C CA . VAL H 2 215 ? 200.694 183.131 121.012 1.00 213.34 210 VAL E CA 1
ATOM 15553 C C . VAL H 2 215 ? 199.367 182.409 120.826 1.00 216.30 210 VAL E C 1
ATOM 15554 O O . VAL H 2 215 ? 198.874 181.724 121.725 1.00 218.35 210 VAL E O 1
ATOM 15558 N N . ASP H 2 216 ? 198.783 182.574 119.639 1.00 217.31 211 ASP E N 1
ATOM 15559 C CA . ASP H 2 216 ? 197.469 182.022 119.328 1.00 219.30 211 ASP E CA 1
ATOM 15560 C C . ASP H 2 216 ? 197.486 181.385 117.936 1.00 219.24 211 ASP E C 1
ATOM 15561 O O . ASP H 2 216 ? 196.775 181.791 117.023 1.00 221.41 211 ASP E O 1
ATOM 15566 N N . LYS H 2 217 ? 198.328 180.369 117.770 1.00 218.21 212 LYS E N 1
ATOM 15567 C CA . LYS H 2 217 ? 198.537 179.763 116.463 1.00 219.17 212 LYS E CA 1
ATOM 15568 C C . LYS H 2 217 ? 197.288 179.017 115.999 1.00 224.70 212 LYS E C 1
ATOM 15569 O O . LYS H 2 217 ? 196.517 178.487 116.803 1.00 224.84 212 LYS E O 1
ATOM 15575 N N . LYS H 2 218 ? 197.098 178.977 114.682 1.00 228.67 213 LYS E N 1
ATOM 15576 C CA . LYS H 2 218 ? 195.926 178.368 114.066 1.00 228.80 213 LYS E CA 1
ATOM 15577 C C . LYS H 2 218 ? 196.284 177.007 113.485 1.00 227.93 213 LYS E C 1
ATOM 15578 O O . LYS H 2 218 ? 197.348 176.837 112.882 1.00 226.64 213 LYS E O 1
ATOM 15584 N N . ILE H 2 219 ? 195.391 176.039 113.671 1.00 228.40 214 ILE E N 1
ATOM 15585 C CA . ILE H 2 219 ? 195.571 174.701 113.079 1.00 228.21 214 ILE E CA 1
ATOM 15586 C C . ILE H 2 219 ? 194.952 174.773 111.688 1.00 232.67 214 ILE E C 1
ATOM 15587 O O . ILE H 2 219 ? 193.839 174.308 111.430 1.00 235.26 214 ILE E O 1
ATOM 15592 N N . GLU H 2 220 ? 195.694 175.379 110.764 1.00 234.22 215 GLU E N 1
ATOM 15593 C CA . GLU H 2 220 ? 195.208 175.574 109.410 1.00 234.95 215 GLU E CA 1
ATOM 15594 C C . GLU H 2 220 ? 195.072 174.242 108.672 1.00 234.50 215 GLU E C 1
ATOM 15595 O O . GLU H 2 220 ? 195.741 173.261 109.008 1.00 232.90 215 GLU E O 1
ATOM 15601 N N . PRO H 2 221 ? 194.196 174.184 107.667 1.00 233.28 216 PRO E N 1
ATOM 15602 C CA . PRO H 2 221 ? 194.113 172.985 106.823 1.00 231.75 216 PRO E CA 1
ATOM 15603 C C . PRO H 2 221 ? 195.445 172.664 106.160 1.00 229.26 216 PRO E C 1
ATOM 15604 O O . PRO H 2 221 ? 196.136 173.547 105.649 1.00 228.53 216 PRO E O 1
ATOM 15608 N N . ARG H 2 222 ? 195.800 171.383 106.175 1.00 226.87 217 ARG E N 1
ATOM 15609 C CA . ARG H 2 222 ? 197.029 170.932 105.543 1.00 226.60 217 ARG E CA 1
ATOM 15610 C C . ARG H 2 222 ? 196.862 170.859 104.030 1.00 229.76 217 ARG E C 1
ATOM 15611 O O . ARG H 2 222 ? 195.766 170.626 103.513 1.00 229.09 217 ARG E O 1
ATOM 15619 N N . GLY H 2 223 ? 197.969 171.059 103.322 1.00 231.51 218 GLY E N 1
ATOM 15620 C CA . GLY H 2 223 ? 197.987 170.914 101.878 1.00 230.41 218 GLY E CA 1
ATOM 15621 C C . GLY H 2 223 ? 199.365 170.618 101.318 1.00 227.66 218 GLY E C 1
ATOM 15622 O O . GLY H 2 223 ? 200.264 170.196 102.045 1.00 226.86 218 GLY E O 1
#

Organism: Aliarcobacter butzleri (strain RM4018) (NCBI:txid367737)

Secondary structure (DSSP, 8-state):
-THHHHHHHHHHHTSHHHHHHHHHHHHHHHHHHHH--SSS-HHHHHHHHHHHHHHHHHHHHHHHHHHHHHGGGGGGSHHHHHHHHHHHHHHHHHHTHHHHHTTS--TTHHHHTTHHHHHHHHHHHHH-HHHHHHHHHHHHHHHHHHHHHHHHHHHHHHHHHHHHHHHTTT-HHHHSSHHHHHHHHHHHHTTTTIIIIIIHHHHTT-GGGHHHHHHHHHHHHHHHHHHHHHHHHHHHHHHHHHHHHHHHHHHHHHHHHHHHHHTHHHHGGG-/-THHHHHHHHHHHTSHHHHHHHHHHHHHHHHHHHH--SSS-HHHHHHHHHHHHHHHHHHHHHHHHHHHHHGGGTTTSHHHHHHHHHHHHHHHHHHTHHHHHTTS--HHHHHHTTHHHHHHHHHHHHH-HHHHHHHHHHHHHHHHHHHHHHHHHHHHHHHHHHHHHHHTTT-HHHHSSHHHHHHHHHHHHTTTTIIIIIIHHHHTT-GGGHHHHHHHHHHHHHHHHHHHHHHHHHHHHHHHHHHHHHHHHHHHHHHHHHHHHHHHHHHHTT-/-THHHHHHHHHHHTSHHHHHHHHHHHHHHHHHHHH--SSS-HHHHHHHHHHHHHHHHHHHHHHHHHHHHHGGGGGGSHHHHHHHHHHHHHHHHHHTHHHHHTTS--TTHHHHTTHHHHHHHHHHHHH-HHHHHHHHHHHHHHHHHHHHHHHHHHHHHHHHHHHHHHHTTT-HHHHSSHHHHHHHHHHHHTTTTIIIIIIHHHHTT-GGGHHHHHHHHHHHHHHHHHHHHHHHHHHHHHHHHHHHHHHHHHHHHHHHHHHHHHTHHHHGGG-/-THHHHHHHHHHHTSHHHHHHHHHHHHHHHHHHHH--SSS-HHHHHHHHHHHHHHHHHHHHHHHHHHHHHGGGTTTSHHHHHHHHHHHHHHHHHHTHHHHHTTS--TTHHHHTTHHHHHHHHHHHHH-HHHHHHHHHHHHHHHHHHHHHHHHHHHHHHHHHHHHHHHTTT-HHHHSSHHHHHHHHHHHHTTTTIIIIIIHHHHTT-GGGHHHHHHHHHHHHHHHHHHHHHHHHHHHHHHHHHHHHHHHHHHHHHHHHHHHHHHHHHHHTT-/--EEEEE--EEE-TT--EEEEEEEESS-GGGS-EEEEEE-TT--EEEEEEE-TTSS-EE--TTTTTTEEEEEETTTTEEEEEE-S--GGG-EEEEEEEESSSS-SSS-EEEE---EEEEE-SS---PPEEEEEPPPSS---SSSEEEEEEEEEE-SS--EEEEGGGTT-SSEEEEEEEESSSSEEEEEEEEE-GGG-SSTT-EEEEEEGGGTEEEEEE-PPP-/---EEEE-SEEEE-TT--EEEEEEEEEEE-GGGEEEEEE-TTS--EEEEETTTEEPTT--TTEEEEEEEEEEEEEESS--GGG-SEEEEEEEETTEEEE---EEEEE----B--EEEEEPPPHHHHHTTEEEEEEEEEEEBSS-EE--EEETTEE-GGGEEEEE----SSSS-EEEEEEEEEEHHHHHT--EEEE--EETTBSS----EEETTT-/--EEEEE--EEE-TT--EEEEEEEESS-GGGS-EEEEEE-TT--EEEEEEE-TTSS-EE--TTTTTTEEEEEETTTTEEEEEE-S--GGG-EEEEEEEESSSS-SSS-EEEE---EEEEE-SS---PPEEEEEPPPSS---SSSEEEEEEEEEE-SS--EEEEGGGTT-SSEEEEEEEESSSSEEEEEEEEE-GGG-SSTT-EEEEEEGGGTEEEEEE-PPP-/---EEEE-SEEEE-TT--EEEEEEEEEEE-GGGEEEEEE-TTS--EEEEETTTEEPTT--TTEEEEEEEEEEEEEESS--GGG-SEEEEEEEETTEEEE---EEEEE----B--EEEEEPPPHHHHHTTEEEEEEEEEEEBSS-EE--EEETTEE-GGGEEEEE----SSSS-EEEEEEEEEEHHHHHT--EEEE--EETTBSS----EEETTT-

Nearest PDB structures (foldseek):
  8vgl-assembly1_E  TM=1.005E+00  e=5.408E-45  Mus musculus
  3vrl-assembly1_H  TM=9.600E-01  e=3.377E-33  Mus musculus
  6ye3-assembly1_A  TM=9.018E-01  e=3.918E-34  Homo sapiens
  5dqj-assembly2_A  TM=8.997E-01  e=1.895E-33  Mus musculus
  4u0r-assembly1_B  TM=8.483E-01  e=1.323E-32  Mus musculus